Protein 8X3G (pdb70)

Sequence (1989 aa):
TAKWQFTPHQHRGPAEQFGENDHIYSPKLHNGSFKSRGLATFMGAPYCPPDRHKIREMGAKICFLAVPWDQGQIVRAGASQGAAGLRDATTQYFPYMFEYDVDLLSFFRVVDCGDVPTVPGNNIKSQEYTADYVTECLEGGAKVILFGGDHSLPIPGAKALSRFTGSGKMGYLHVDCHLDAGPDWAGNLITNCSGAPRALDLPNCNARNMAHMGSRNSLNPKDWWDFYVDNEIRVVTMPEMIERGLEVCANEIFERVKKDTDSLYFTWDTDSIDISCMPANSAPECYGLKGREVIQLARIAGRHGCDILDIVELCPYFDPSQISVKMTVNMIYHYLGSRAQTLRQQGKQPTAKWQFTPHQHRGPAEQFGENDHIYSPKLHNGSFKSRGLATFMGAPYCPPDRHKIREMGAKICFLAVPWDQGQIVRAGASQGAAGLRDATTQYFPYMFEYDVDLLSFFRVVDCGDVPTVPGNNIKSQEYTADYVTECLEGGAKVILFGGDHSLPIPGAKALSRFTGSGKMGYLHVDCHLDAGPDWAGNLITNCSGAPRALDLPNCNARNMAHMGSRNSLNPKDWWDFYVDNEIRVVTMPEMIERGLEVCANEIFERVKKDTDSLYFTWDTDSIDISCMPANSAPECYGLKGREVIQLARIAGRHGCDILDIVELCPYFDPSQISVKMTVNMIYHYLGSRAQTLRQQGKQPSYAHLFSPLGGDAGDNYRAITFLRSAHVPLNAEALKACGAKYAFVGVPFDEGNIGKPGSEDAPREFRLITQEYFSYWFEYNVDLHGKAVDCGDVSMPKVSPEVAHERIYRAVREVLKSGLIPIICGGDRSISITAARALSDHIGPQKKMGYMHFGAQLDMADSWAGERNLAPCAMARITELPNLDIRNVAHLGARNAMNPKDHIDLSKERGLQYDSMFDLFDAGIYPLVERSIDRVWSGTDAQYLGFNFNVMDSSTAPGVTSTEPGGLESREMMRIVDMIAKRGGVSVIDLTELCPIFDISGTAARLAACVIMRLMASLAAQDGDVIDDKLRRTDLVPGLITFLRSAHVPLNAEALKACGAKYAFVGVPFDEGNIGKPGSEDAPREFRLITQEYFSYWFEYNVDLHGKAVDCGDVSMPKVSPEVAHERIYRAVREVLKSGLIPIICGGDRSISITAARALSDHIGPQKKMGYMHFGAQLDMADSWAGERNLAPCAMARITELPNLDIRNVAHLGARNAMNPKDHIDLSKERGLQYDSMFDLFDAGIYPLVERSIDRVWSGTDAQYLGFNFNVMDSSTAPGVTSTEPGGLESREMMRIVDMIAKRGGVSVIDLTELCPIFDISGTAARLAACVIMRLMASLAAQDGDVISYAHLFSPLGGDAGDNYRAITFLRSAHVPLNAEALKACGAKYAFVGVPFDEGNIGKPGSEDAPREFRLITQEYFSYWFEYNVDLHGKAVDCGDVSMPKVSPEVAHERIYRAVREVLKSGLIPIICGGDRSISITAARALSDHIGPQKKMGYMHFGAQLDMADSWAGERNLAPCAMARITELPNLDIRNVAHLGARNAMNPKDHIDLSKERGLQYDSMFDLFDAGIYPLVERSIDRVWSGTDAQYLGFNFNVMDSSTAPGVTSTEPGGLESREMMRIVDMIAKRGGVSVIDLTELCPIFDISGTAARLAACVIMRLMASLAAQDGDVIDDKLRRTDLPGLITFLRSAHVPLNAEALKACGAKYAFVGVPFDEGNIGKPGSEDAPREFRLITQEYFSYWFEYNVDLHGKAVDCGDVSMPKVSPEVAHERIYRAVREVLKSGLIPIICGGDRSISITAARALSDHIGPQKKMGYMHFGAQLDMADSWAGERNLAPCAMARITELPNLDIRNVAHLGARNAMNPKDHIDLSKERGLQYDSMFDLFDAGIYPLVERSIDRVWSGTDAQYLGFNFNVMDSSTAPGVTSTEPGGLESREMMRIVDMIAKRGGVSVIDLTELCPIFDISGTAARLAACVIMRLMASLAA

Nearest PDB structures (foldseek):
  8x3g-assembly1_E  TM=1.003E+00  e=3.873E-75  Aminobacter sp. NyZ550
  8ryi-assembly1_D  TM=9.922E-01  e=5.203E-67  Aminobacter niigataensis
  8snf-assembly1_B  TM=9.949E-01  e=3.743E-66  Ectopseudomonas mendocina
  8ryi-assembly1_C  TM=9.799E-01  e=7.448E-67  Aminobacter niigataensis
  8x3g-assembly1_F  TM=9.980E-01  e=2.690E-63  Aminobacter sp. NyZ550

Radius of gyration: 34.03 Å; Cα contacts (8 Å, |Δi|>4): 5219; chains: 6; bounding box: 90×92×95 Å

B-factor: mean 25.12, std 10.22, range [9.97, 81.05]

Structure (mmCIF, N/CA/C/O backbone):
data_8X3G
#
_entry.id   8X3G
#
_cell.length_a   90.430
_cell.length_b   152.522
_cell.length_c   173.572
_cell.angle_alpha   90.00
_cell.angle_beta   90.00
_cell.angle_gamma   90.00
#
_symmetry.space_group_name_H-M   'P 21 21 21'
#
loop_
_entity.id
_entity.type
_entity.pdbx_description
1 polymer 'Agmatinase family protein'
2 polymer 'Arginase family protein'
3 non-polymer GLYCEROL
4 non-polymer 'MANGANESE (II) ION'
5 water water
#
loop_
_atom_site.group_PDB
_atom_site.id
_atom_site.type_symbol
_atom_site.label_atom_id
_atom_site.label_alt_id
_atom_site.label_comp_id
_atom_site.label_asym_id
_atom_site.label_entity_id
_atom_site.label_seq_id
_atom_site.pdbx_PDB_ins_code
_atom_site.Cartn_x
_atom_site.Cartn_y
_atom_site.Cartn_z
_atom_site.occupancy
_atom_site.B_iso_or_equiv
_atom_site.auth_seq_id
_atom_site.auth_comp_id
_atom_site.auth_asym_id
_atom_site.auth_atom_id
_atom_site.pdbx_PDB_model_num
ATOM 1 N N . THR A 1 29 ? -9.613 -12.589 -17.887 1.00 52.01 8 THR A N 1
ATOM 2 C CA . THR A 1 29 ? -8.267 -12.057 -17.999 1.00 55.02 8 THR A CA 1
ATOM 3 C C . THR A 1 29 ? -7.508 -12.892 -19.045 1.00 54.36 8 THR A C 1
ATOM 4 O O . THR A 1 29 ? -7.678 -14.107 -19.129 1.00 54.86 8 THR A O 1
ATOM 8 N N . ALA A 1 30 ? -6.720 -12.228 -19.895 1.00 46.53 9 ALA A N 1
ATOM 9 C CA . ALA A 1 30 ? -6.012 -12.915 -20.966 1.00 39.63 9 ALA A CA 1
ATOM 10 C C . ALA A 1 30 ? -4.946 -13.858 -20.393 1.00 34.14 9 ALA A C 1
ATOM 11 O O . ALA A 1 30 ? -4.280 -13.532 -19.407 1.00 39.04 9 ALA A O 1
ATOM 13 N N . LYS A 1 31 ? -4.803 -15.029 -20.997 1.00 35.36 10 LYS A N 1
ATOM 14 C CA . LYS A 1 31 ? -3.811 -16.002 -20.569 1.00 32.94 10 LYS A CA 1
ATOM 15 C C . LYS A 1 31 ? -2.762 -16.205 -21.648 1.00 28.81 10 LYS A C 1
ATOM 16 O O . LYS A 1 31 ? -3.084 -16.379 -22.825 1.00 28.98 10 LYS A O 1
ATOM 22 N N . TRP A 1 32 ? -1.497 -16.271 -21.246 1.00 25.08 11 TRP A N 1
ATOM 23 C CA . TRP A 1 32 ? -0.404 -16.562 -22.176 1.00 22.72 11 TRP A CA 1
ATOM 24 C C . TRP A 1 32 ? -0.267 -18.076 -22.320 1.00 22.77 11 TRP A C 1
ATOM 25 O O . TRP A 1 32 ? 0.259 -18.726 -21.396 1.00 23.30 11 TRP A O 1
ATOM 36 N N . GLN A 1 33 ? -0.755 -18.647 -23.441 1.00 19.91 12 GLN A N 1
ATOM 37 C CA . GLN A 1 33 ? -0.825 -20.093 -23.605 1.00 19.52 12 GLN A CA 1
ATOM 38 C C . GLN A 1 33 ? -0.556 -20.451 -25.061 1.00 19.06 12 GLN A C 1
ATOM 39 O O . GLN A 1 33 ? -1.071 -19.794 -25.992 1.00 17.28 12 GLN A O 1
ATOM 45 N N . PHE A 1 34 ? 0.223 -21.510 -25.282 1.00 21.68 13 PHE A N 1
ATOM 46 C CA . PHE A 1 34 ? 0.463 -21.978 -26.630 1.00 19.83 13 PHE A CA 1
ATOM 47 C C . PHE A 1 34 ? 0.614 -23.502 -26.594 1.00 20.59 13 PHE A C 1
ATOM 48 O O . PHE A 1 34 ? 0.798 -24.106 -25.529 1.00 17.93 13 PHE A O 1
ATOM 56 N N . THR A 1 35 ? 0.470 -24.110 -27.762 1.00 18.78 14 THR A N 1
ATOM 57 C CA . THR A 1 35 ? 0.687 -25.579 -27.907 1.00 19.75 14 THR A CA 1
ATOM 58 C C . THR A 1 35 ? 2.063 -25.842 -28.459 1.00 16.35 14 THR A C 1
ATOM 59 O O . THR A 1 35 ? 2.353 -25.373 -29.585 1.00 18.39 14 THR A O 1
ATOM 63 N N . PRO A 1 36 ? 2.900 -26.618 -27.746 1.00 16.53 15 PRO A N 1
ATOM 64 C CA . PRO A 1 36 ? 4.218 -26.955 -28.264 1.00 17.32 15 PRO A CA 1
ATOM 65 C C . PRO A 1 36 ? 4.062 -27.751 -29.552 1.00 16.16 15 PRO A C 1
ATOM 66 O O . PRO A 1 36 ? 3.253 -28.685 -29.624 1.00 17.34 15 PRO A O 1
ATOM 70 N N . HIS A 1 37 ? 4.784 -27.315 -30.571 1.00 15.53 16 HIS A N 1
ATOM 71 C CA . HIS A 1 37 ? 4.760 -27.925 -31.908 1.00 16.99 16 HIS A CA 1
ATOM 72 C C . HIS A 1 37 ? 3.403 -27.823 -32.563 1.00 17.02 16 HIS A C 1
ATOM 73 O O . HIS A 1 37 ? 3.047 -28.646 -33.422 1.00 15.62 16 HIS A O 1
ATOM 80 N N . GLN A 1 38 ? 2.617 -26.838 -32.114 1.00 15.05 17 GLN A N 1
ATOM 81 C CA . GLN A 1 38 ? 1.377 -26.302 -32.685 1.00 15.35 17 GLN A CA 1
ATOM 82 C C . GLN A 1 38 ? 0.109 -27.153 -32.675 1.00 15.58 17 GLN A C 1
ATOM 83 O O . GLN A 1 38 ? -0.949 -26.655 -32.240 1.00 15.56 17 GLN A O 1
ATOM 89 N N . HIS A 1 39 ? 0.177 -28.444 -33.066 1.00 14.12 18 HIS A N 1
ATOM 90 C CA . HIS A 1 39 ? -1.065 -29.152 -33.369 1.00 16.76 18 HIS A CA 1
ATOM 91 C C . HIS A 1 39 ? -1.826 -29.577 -32.136 1.00 16.38 18 HIS A C 1
ATOM 92 O O . HIS A 1 39 ? -1.245 -30.125 -31.199 1.00 17.48 18 HIS A O 1
ATOM 99 N N . ARG A 1 40 ? -3.136 -29.284 -32.141 1.00 18.95 19 ARG A N 1
ATOM 100 C CA . ARG A 1 40 ? -4.058 -29.755 -31.115 1.00 18.41 19 ARG A CA 1
ATOM 101 C C . ARG A 1 40 ? -4.738 -31.011 -31.668 1.00 16.67 19 ARG A C 1
ATOM 102 O O . ARG A 1 40 ? -4.188 -31.675 -32.571 1.00 19.11 19 ARG A O 1
ATOM 110 N N . GLY A 1 41 ? -5.872 -31.409 -31.105 1.00 17.67 20 GLY A N 1
ATOM 111 C CA . GLY A 1 41 ? -6.504 -32.661 -31.482 1.00 21.01 20 GLY A CA 1
ATOM 112 C C . GLY A 1 41 ? -5.893 -33.876 -30.786 1.00 20.27 20 GLY A C 1
ATOM 113 O O . GLY A 1 41 ? -5.104 -33.739 -29.846 1.00 20.53 20 GLY A O 1
ATOM 114 N N . PRO A 1 42 ? -6.216 -35.082 -31.279 1.00 23.90 21 PRO A N 1
ATOM 115 C CA . PRO A 1 42 ? -5.807 -36.310 -30.567 1.00 25.08 21 PRO A CA 1
ATOM 116 C C . PRO A 1 42 ? -4.304 -36.469 -30.325 1.00 24.83 21 PRO A C 1
ATOM 117 O O . PRO A 1 42 ? -3.937 -37.221 -29.410 1.00 27.40 21 PRO A O 1
ATOM 121 N N . ALA A 1 43 ? -3.438 -35.912 -31.147 1.00 17.70 22 ALA A N 1
ATOM 122 C CA . ALA A 1 43 ? -1.994 -36.095 -30.996 1.00 20.23 22 ALA A CA 1
ATOM 123 C C . ALA A 1 43 ? -1.337 -34.822 -30.450 1.00 20.91 22 ALA A C 1
ATOM 124 O O . ALA A 1 43 ? -0.143 -34.589 -30.634 1.00 19.52 22 ALA A O 1
ATOM 126 N N . GLU A 1 44 ? -2.102 -34.015 -29.729 1.00 20.60 23 GLU A N 1
ATOM 127 C CA . GLU A 1 44 ? -1.513 -32.821 -29.109 1.00 17.22 23 GLU A CA 1
ATOM 128 C C . GLU A 1 44 ? -0.458 -33.201 -28.058 1.00 18.32 23 GLU A C 1
ATOM 129 O O . GLU A 1 44 ? -0.662 -34.120 -27.259 1.00 20.72 23 GLU A O 1
ATOM 135 N N . GLN A 1 45 ? 0.655 -32.446 -28.027 1.00 18.68 24 GLN A N 1
ATOM 136 C CA . GLN A 1 45 ? 1.667 -32.478 -26.951 1.00 20.94 24 GLN A CA 1
ATOM 137 C C . GLN A 1 45 ? 1.364 -31.418 -25.910 1.00 22.33 24 GLN A C 1
ATOM 138 O O . GLN A 1 45 ? 0.921 -30.308 -26.251 1.00 19.52 24 GLN A O 1
ATOM 144 N N . PHE A 1 46 ? 1.727 -31.725 -24.661 1.00 23.63 25 PHE A N 1
ATOM 145 C CA . PHE A 1 46 ? 1.416 -30.852 -23.543 1.00 21.22 25 PHE A CA 1
ATOM 146 C C . PHE A 1 46 ? 2.597 -30.481 -22.650 1.00 34.43 25 PHE A C 1
ATOM 147 O O . PHE A 1 46 ? 2.405 -29.685 -21.730 1.00 31.45 25 PHE A O 1
ATOM 155 N N . GLY A 1 47 ? 3.786 -31.032 -22.866 1.00 24.70 26 GLY A N 1
ATOM 156 C CA . GLY A 1 47 ? 4.899 -30.732 -21.959 1.00 26.80 26 GLY A CA 1
ATOM 157 C C . GLY A 1 47 ? 5.260 -29.255 -21.938 1.00 26.86 26 GLY A C 1
ATOM 158 O O . GLY A 1 47 ? 5.414 -28.617 -22.988 1.00 22.55 26 GLY A O 1
ATOM 159 N N . GLU A 1 48 ? 5.443 -28.703 -20.735 1.00 27.76 27 GLU A N 1
ATOM 160 C CA . GLU A 1 48 ? 5.688 -27.274 -20.602 1.00 29.49 27 GLU A CA 1
ATOM 161 C C . GLU A 1 48 ? 6.994 -26.842 -21.274 1.00 37.11 27 GLU A C 1
ATOM 162 O O . GLU A 1 48 ? 7.112 -25.672 -21.642 1.00 28.51 27 GLU A O 1
ATOM 168 N N . ASN A 1 49 ? 7.985 -27.736 -21.436 1.00 24.98 28 ASN A N 1
ATOM 169 C CA . ASN A 1 49 ? 9.183 -27.403 -22.209 1.00 23.59 28 ASN A CA 1
ATOM 170 C C . ASN A 1 49 ? 9.274 -28.124 -23.539 1.00 22.34 28 ASN A C 1
ATOM 171 O O . ASN A 1 49 ? 10.347 -28.102 -24.163 1.00 25.00 28 ASN A O 1
ATOM 176 N N . ASP A 1 50 ? 8.167 -28.695 -24.048 1.00 21.19 29 ASP A N 1
ATOM 177 C CA . ASP A 1 50 ? 8.289 -29.508 -25.260 1.00 20.34 29 ASP A CA 1
ATOM 178 C C . ASP A 1 50 ? 8.755 -28.684 -26.470 1.00 23.07 29 ASP A C 1
ATOM 179 O O . ASP A 1 50 ? 9.325 -29.241 -27.410 1.00 18.09 29 ASP A O 1
ATOM 184 N N . HIS A 1 51 ? 8.483 -27.367 -26.490 1.00 16.01 30 HIS A N 1
ATOM 185 C CA . HIS A 1 51 ? 8.821 -26.565 -27.660 1.00 18.03 30 HIS A CA 1
ATOM 186 C C . HIS A 1 51 ? 10.325 -26.381 -27.835 1.00 20.78 30 HIS A C 1
ATOM 187 O O . HIS A 1 51 ? 10.748 -25.942 -28.907 1.00 21.06 30 HIS A O 1
ATOM 194 N N . ILE A 1 52 ? 11.151 -26.670 -26.824 1.00 16.21 31 ILE A N 1
ATOM 195 C CA . ILE A 1 52 ? 12.595 -26.525 -26.997 1.00 19.91 31 ILE A CA 1
ATOM 196 C C . ILE A 1 52 ? 13.273 -27.847 -27.331 1.00 18.52 31 ILE A C 1
ATOM 197 O O . ILE A 1 52 ? 14.505 -27.868 -27.471 1.00 18.89 31 ILE A O 1
ATOM 202 N N . TYR A 1 53 ? 12.509 -28.945 -27.449 1.00 18.73 32 TYR A N 1
ATOM 203 C CA . TYR A 1 53 ? 13.041 -30.289 -27.709 1.00 18.26 32 TYR A CA 1
ATOM 204 C C . TYR A 1 53 ? 12.528 -30.819 -29.045 1.00 16.91 32 TYR A C 1
ATOM 205 O O . TYR A 1 53 ? 11.457 -30.420 -29.496 1.00 18.94 32 TYR A O 1
ATOM 214 N N . SER A 1 54 ? 13.283 -31.748 -29.670 1.00 18.66 33 SER A N 1
ATOM 215 C CA . SER A 1 54 ? 12.777 -32.444 -30.849 1.00 17.30 33 SER A CA 1
ATOM 216 C C . SER A 1 54 ? 11.310 -32.845 -30.611 1.00 17.34 33 SER A C 1
ATOM 217 O O . SER A 1 54 ? 10.958 -33.264 -29.483 1.00 20.90 33 SER A O 1
ATOM 220 N N . PRO A 1 55 ? 10.434 -32.712 -31.598 1.00 18.34 34 PRO A N 1
ATOM 221 C CA . PRO A 1 55 ? 9.035 -33.053 -31.359 1.00 17.51 34 PRO A CA 1
ATOM 222 C C . PRO A 1 55 ? 8.933 -34.534 -31.124 1.00 20.31 34 PRO A C 1
ATOM 223 O O . PRO A 1 55 ? 9.816 -35.314 -31.529 1.00 18.52 34 PRO A O 1
ATOM 227 N N . LYS A 1 56 ? 7.884 -34.899 -30.383 1.00 17.15 35 LYS A N 1
ATOM 228 C CA . LYS A 1 56 ? 7.752 -36.249 -29.843 1.00 19.40 35 LYS A CA 1
ATOM 229 C C . LYS A 1 56 ? 6.658 -37.075 -30.500 1.00 22.41 35 LYS A C 1
ATOM 230 O O . LYS A 1 56 ? 6.858 -38.262 -30.730 1.00 21.28 35 LYS A O 1
ATOM 236 N N . LEU A 1 57 ? 5.477 -36.502 -30.715 1.00 18.71 36 LEU A N 1
ATOM 237 C CA . LEU A 1 57 ? 4.366 -37.295 -31.250 1.00 21.46 36 LEU A CA 1
ATOM 238 C C . LEU A 1 57 ? 4.196 -37.101 -32.739 1.00 18.13 36 LEU A C 1
ATOM 239 O O . LEU A 1 57 ? 3.436 -37.864 -33.356 1.00 19.16 36 LEU A O 1
ATOM 244 N N . HIS A 1 58 ? 4.858 -36.105 -33.303 1.00 14.71 37 HIS A N 1
ATOM 245 C CA . HIS A 1 58 ? 4.638 -35.731 -34.700 1.00 18.77 37 HIS A CA 1
ATOM 246 C C . HIS A 1 58 ? 5.731 -34.748 -35.097 1.00 16.97 37 HIS A C 1
ATOM 247 O O . HIS A 1 58 ? 6.702 -34.536 -34.357 1.00 19.91 37 HIS A O 1
ATOM 254 N N . ASN A 1 59 ? 5.616 -34.202 -36.307 1.00 15.61 38 ASN A N 1
ATOM 255 C CA . ASN A 1 59 ? 6.659 -33.367 -36.890 1.00 13.50 38 ASN A CA 1
ATOM 256 C C . ASN A 1 59 ? 6.472 -31.900 -36.581 1.00 14.25 38 ASN A C 1
ATOM 257 O O . ASN A 1 59 ? 7.252 -31.085 -37.104 1.00 16.06 38 ASN A O 1
ATOM 262 N N . GLY A 1 60 ? 5.460 -31.543 -35.792 1.00 16.36 39 GLY A N 1
ATOM 263 C CA . GLY A 1 60 ? 5.197 -30.102 -35.568 1.00 14.76 39 GLY A CA 1
ATOM 264 C C . GLY A 1 60 ? 4.997 -29.385 -36.898 1.00 17.78 39 GLY A C 1
ATOM 265 O O . GLY A 1 60 ? 4.364 -29.921 -37.799 1.00 14.90 39 GLY A O 1
ATOM 266 N N . SER A 1 61 ? 5.541 -28.145 -37.036 1.00 15.51 40 SER A N 1
ATOM 267 C CA . SER A 1 61 ? 5.349 -27.402 -38.281 1.00 15.85 40 SER A CA 1
ATOM 268 C C . SER A 1 61 ? 6.625 -27.287 -39.113 1.00 13.10 40 SER A C 1
ATOM 269 O O . SER A 1 61 ? 6.726 -26.411 -39.979 1.00 13.54 40 SER A O 1
ATOM 272 N N . PHE A 1 62 ? 7.575 -28.231 -38.962 1.00 14.30 41 PHE A N 1
ATOM 273 C CA . PHE A 1 62 ? 8.854 -28.058 -39.688 1.00 16.31 41 PHE A CA 1
ATOM 274 C C . PHE A 1 62 ? 8.731 -28.282 -41.179 1.00 14.03 41 PHE A C 1
ATOM 275 O O . PHE A 1 62 ? 9.586 -27.824 -41.940 1.00 16.68 41 PHE A O 1
ATOM 283 N N . LYS A 1 63 ? 7.730 -29.015 -41.608 1.00 13.35 42 LYS A N 1
ATOM 284 C CA . LYS A 1 63 ? 7.487 -29.261 -43.038 1.00 16.76 42 LYS A CA 1
ATOM 285 C C . LYS A 1 63 ? 6.305 -28.459 -43.576 1.00 13.88 42 LYS A C 1
ATOM 286 O O . LYS A 1 63 ? 6.406 -27.843 -44.658 1.00 14.02 42 LYS A O 1
ATOM 292 N N . SER A 1 64 ? 5.203 -28.443 -42.826 1.00 14.53 43 SER A N 1
ATOM 293 C CA . SER A 1 64 ? 3.959 -27.806 -43.260 1.00 14.84 43 SER A CA 1
ATOM 294 C C . SER A 1 64 ? 3.565 -26.791 -42.208 1.00 11.73 43 SER A C 1
ATOM 295 O O . SER A 1 64 ? 3.442 -27.151 -41.027 1.00 14.69 43 SER A O 1
ATOM 298 N N . ARG A 1 65 ? 3.382 -25.542 -42.628 1.00 15.42 44 ARG A N 1
ATOM 299 C CA . ARG A 1 65 ? 3.334 -24.441 -41.678 1.00 13.97 44 ARG A CA 1
ATOM 300 C C . ARG A 1 65 ? 2.083 -24.496 -40.787 1.00 16.68 44 ARG A C 1
ATOM 301 O O . ARG A 1 65 ? 2.121 -23.985 -39.646 1.00 15.74 44 ARG A O 1
ATOM 309 N N . GLY A 1 66 ? 0.966 -25.048 -41.289 1.00 16.51 45 GLY A N 1
ATOM 310 C CA . GLY A 1 66 ? -0.305 -25.001 -40.550 1.00 14.27 45 GLY A CA 1
ATOM 311 C C . GLY A 1 66 ? -0.728 -23.561 -40.233 1.00 16.75 45 GLY A C 1
ATOM 312 O O . GLY A 1 66 ? -0.723 -22.665 -41.103 1.00 17.17 45 GLY A O 1
ATOM 313 N N . LEU A 1 67 ? -1.116 -23.342 -38.968 1.00 15.40 46 LEU A N 1
ATOM 314 C CA . LEU A 1 67 ? -1.624 -22.050 -38.520 1.00 17.46 46 LEU A CA 1
ATOM 315 C C . LEU A 1 67 ? -0.575 -21.373 -37.628 1.00 20.97 46 LEU A C 1
ATOM 316 O O . LEU A 1 67 ? -0.902 -20.759 -36.615 1.00 26.34 46 LEU A O 1
ATOM 321 N N . ALA A 1 68 ? 0.676 -21.392 -38.063 1.00 26.08 47 ALA A N 1
ATOM 322 C CA . ALA A 1 68 ? 1.780 -20.856 -37.260 1.00 30.45 47 ALA A CA 1
ATOM 323 C C . ALA A 1 68 ? 1.732 -19.349 -37.078 1.00 23.93 47 ALA A C 1
ATOM 324 O O . ALA A 1 68 ? 1.698 -18.574 -38.041 1.00 25.43 47 ALA A O 1
ATOM 326 N N . THR A 1 69 ? 1.917 -18.916 -35.831 1.00 17.65 48 THR A N 1
ATOM 327 C CA . THR A 1 69 ? 2.231 -17.526 -35.561 1.00 16.40 48 THR A CA 1
ATOM 328 C C . THR A 1 69 ? 3.754 -17.327 -35.568 1.00 17.89 48 THR A C 1
ATOM 329 O O . THR A 1 69 ? 4.532 -18.292 -35.632 1.00 17.80 48 THR A O 1
ATOM 333 N N . PHE A 1 70 ? 4.171 -16.071 -35.445 1.00 15.46 49 PHE A N 1
ATOM 334 C CA . PHE A 1 70 ? 5.601 -15.820 -35.204 1.00 14.79 49 PHE A CA 1
ATOM 335 C C . PHE A 1 70 ? 6.105 -16.599 -33.999 1.00 16.11 49 PHE A C 1
ATOM 336 O O . PHE A 1 70 ? 5.584 -16.444 -32.879 1.00 15.68 49 PHE A O 1
ATOM 344 N N . MET A 1 71 ? 7.115 -17.442 -34.230 1.00 16.42 50 MET A N 1
ATOM 345 C CA . MET A 1 71 ? 7.807 -18.253 -33.215 1.00 18.70 50 MET A CA 1
ATOM 346 C C . MET A 1 71 ? 6.836 -19.287 -32.619 1.00 18.84 50 MET A C 1
ATOM 347 O O . MET A 1 71 ? 7.135 -19.938 -31.605 1.00 22.00 50 MET A O 1
ATOM 352 N N . GLY A 1 72 ? 5.631 -19.443 -33.201 1.00 15.65 51 GLY A N 1
ATOM 353 C CA . GLY A 1 72 ? 4.609 -20.270 -32.524 1.00 16.51 51 GLY A CA 1
ATOM 354 C C . GLY A 1 72 ? 4.090 -19.659 -31.233 1.00 18.33 51 GLY A C 1
ATOM 355 O O . GLY A 1 72 ? 3.502 -20.372 -30.384 1.00 20.09 51 GLY A O 1
ATOM 356 N N . ALA A 1 73 ? 4.333 -18.359 -31.044 1.00 16.53 52 ALA A N 1
ATOM 357 C CA . ALA A 1 73 ? 3.943 -17.697 -29.805 1.00 16.52 52 ALA A CA 1
ATOM 358 C C . ALA A 1 73 ? 2.426 -17.533 -29.740 1.00 15.66 52 ALA A C 1
ATOM 359 O O . ALA A 1 73 ? 1.751 -17.543 -30.772 1.00 18.52 52 ALA A O 1
ATOM 361 N N . PRO A 1 74 ? 1.872 -17.333 -28.538 1.00 16.78 53 PRO A N 1
ATOM 362 C CA . PRO A 1 74 ? 0.449 -16.999 -28.429 1.00 15.83 53 PRO A CA 1
ATOM 363 C C . PRO A 1 74 ? 0.147 -15.742 -29.238 1.00 15.08 53 PRO A C 1
ATOM 364 O O . PRO A 1 74 ? 0.905 -14.764 -29.210 1.00 16.84 53 PRO A O 1
ATOM 368 N N . TYR A 1 75 ? -0.992 -15.757 -29.914 1.00 14.71 54 TYR A N 1
ATOM 369 C CA . TYR A 1 75 ? -1.534 -14.501 -30.463 1.00 17.42 54 TYR A CA 1
ATOM 370 C C . TYR A 1 75 ? -2.081 -13.662 -29.296 1.00 16.03 54 TYR A C 1
ATOM 371 O O . TYR A 1 75 ? -2.766 -14.185 -28.391 1.00 16.50 54 TYR A O 1
ATOM 380 N N . CYS A 1 76 ? -1.819 -12.336 -29.322 1.00 15.93 55 CYS A N 1
ATOM 381 C CA . CYS A 1 76 ? -2.413 -11.415 -28.284 1.00 17.35 55 CYS A CA 1
ATOM 382 C C . CYS A 1 76 ? -2.812 -10.165 -29.072 1.00 17.59 55 CYS A C 1
ATOM 383 O O . CYS A 1 76 ? -1.968 -9.602 -29.778 1.00 21.06 55 CYS A O 1
ATOM 386 N N . PRO A 1 77 ? -4.056 -9.701 -28.994 1.00 17.41 56 PRO A N 1
ATOM 387 C CA . PRO A 1 77 ? -4.431 -8.517 -29.761 1.00 20.05 56 PRO A CA 1
ATOM 388 C C . PRO A 1 77 ? -3.589 -7.307 -29.252 1.00 21.82 56 PRO A C 1
ATOM 389 O O . PRO A 1 77 ? -3.243 -7.270 -28.076 1.00 19.91 56 PRO A O 1
ATOM 393 N N . PRO A 1 78 ? -3.328 -6.364 -30.127 1.00 21.29 57 PRO A N 1
ATOM 394 C CA . PRO A 1 78 ? -2.553 -5.196 -29.676 1.00 18.75 57 PRO A CA 1
ATOM 395 C C . PRO A 1 78 ? -3.429 -4.306 -28.819 1.00 20.50 57 PRO A C 1
ATOM 396 O O . PRO A 1 78 ? -4.119 -3.384 -29.283 1.00 21.77 57 PRO A O 1
ATOM 400 N N . ASP A 1 79 ? -3.428 -4.616 -27.527 1.00 16.45 58 ASP A N 1
ATOM 401 C CA . ASP A 1 79 ? -4.313 -4.010 -26.556 1.00 19.03 58 ASP A CA 1
ATOM 402 C C . ASP A 1 79 ? -3.540 -4.001 -25.233 1.00 21.12 58 ASP A C 1
ATOM 403 O O . ASP A 1 79 ? -3.193 -5.073 -24.715 1.00 19.44 58 ASP A O 1
ATOM 408 N N . ARG A 1 80 ? -3.269 -2.805 -24.679 1.00 17.39 59 ARG A N 1
ATOM 409 C CA . ARG A 1 80 ? -2.381 -2.742 -23.512 1.00 18.06 59 ARG A CA 1
ATOM 410 C C . ARG A 1 80 ? -2.848 -3.634 -22.355 1.00 20.66 59 ARG A C 1
ATOM 411 O O . ARG A 1 80 ? -2.012 -4.184 -21.616 1.00 21.48 59 ARG A O 1
ATOM 419 N N . HIS A 1 81 ? -4.162 -3.727 -22.114 1.00 20.28 60 HIS A N 1
ATOM 420 C CA . HIS A 1 81 ? -4.639 -4.522 -20.966 1.00 21.19 60 HIS A CA 1
ATOM 421 C C . HIS A 1 81 ? -4.409 -6.017 -21.194 1.00 24.30 60 HIS A C 1
ATOM 422 O O . HIS A 1 81 ? -3.998 -6.749 -20.275 1.00 24.39 60 HIS A O 1
ATOM 429 N N . LYS A 1 82 ? -4.675 -6.492 -22.407 1.00 20.58 61 LYS A N 1
ATOM 430 C CA . LYS A 1 82 ? -4.443 -7.925 -22.698 1.00 26.43 61 LYS A CA 1
ATOM 431 C C . LYS A 1 82 ? -2.959 -8.271 -22.658 1.00 23.46 61 LYS A C 1
ATOM 432 O O . LYS A 1 82 ? -2.553 -9.326 -22.132 1.00 19.98 61 LYS A O 1
ATOM 438 N N . ILE A 1 83 ? -2.138 -7.394 -23.234 1.00 17.22 62 ILE A N 1
ATOM 439 C CA . ILE A 1 83 ? -0.695 -7.612 -23.229 1.00 19.06 62 ILE A CA 1
ATOM 440 C C . ILE A 1 83 ? -0.177 -7.682 -21.787 1.00 19.41 62 ILE A C 1
ATOM 441 O O . ILE A 1 83 ? 0.600 -8.591 -21.423 1.00 19.84 62 ILE A O 1
ATOM 446 N N . ARG A 1 84 ? -0.625 -6.754 -20.941 1.00 18.95 63 ARG A N 1
ATOM 447 C CA . ARG A 1 84 ? -0.177 -6.780 -19.561 1.00 20.08 63 ARG A CA 1
ATOM 448 C C . ARG A 1 84 ? -0.706 -8.003 -18.819 1.00 23.08 63 ARG A C 1
ATOM 449 O O . ARG A 1 84 ? -0.002 -8.568 -17.989 1.00 21.49 63 ARG A O 1
ATOM 457 N N . GLU A 1 85 ? -1.963 -8.388 -19.048 1.00 23.92 64 GLU A N 1
ATOM 458 C CA . GLU A 1 85 ? -2.496 -9.572 -18.374 1.00 27.67 64 GLU A CA 1
ATOM 459 C C . GLU A 1 85 ? -1.697 -10.832 -18.740 1.00 20.99 64 GLU A C 1
ATOM 460 O O . GLU A 1 85 ? -1.501 -11.709 -17.895 1.00 21.73 64 GLU A O 1
ATOM 466 N N . MET A 1 86 ? -1.261 -10.953 -19.979 1.00 19.90 65 MET A N 1
ATOM 467 C CA . MET A 1 86 ? -0.398 -12.088 -20.315 1.00 22.90 65 MET A CA 1
ATOM 468 C C . MET A 1 86 ? 1.028 -11.966 -19.802 1.00 26.13 65 MET A C 1
ATOM 469 O O . MET A 1 86 ? 1.744 -12.973 -19.815 1.00 22.73 65 MET A O 1
ATOM 474 N N . GLY A 1 87 ? 1.445 -10.790 -19.328 1.00 26.02 66 GLY A N 1
ATOM 475 C CA . GLY A 1 87 ? 2.818 -10.662 -18.887 1.00 19.63 66 GLY A CA 1
ATOM 476 C C . GLY A 1 87 ? 3.802 -10.641 -20.039 1.00 19.66 66 GLY A C 1
ATOM 477 O O . GLY A 1 87 ? 4.988 -10.919 -19.834 1.00 22.26 66 GLY A O 1
ATOM 478 N N . ALA A 1 88 ? 3.358 -10.320 -21.252 1.00 17.89 67 ALA A N 1
ATOM 479 C CA . ALA A 1 88 ? 4.269 -10.397 -22.393 1.00 16.61 67 ALA A CA 1
ATOM 480 C C . ALA A 1 88 ? 5.337 -9.284 -22.304 1.00 19.10 67 ALA A C 1
ATOM 481 O O . ALA A 1 88 ? 5.031 -8.137 -21.997 1.00 18.49 67 ALA A O 1
ATOM 483 N N . LYS A 1 89 ? 6.605 -9.625 -22.587 1.00 17.17 68 LYS A N 1
ATOM 484 C CA . LYS A 1 89 ? 7.687 -8.628 -22.511 1.00 18.80 68 LYS A CA 1
ATOM 485 C C . LYS A 1 89 ? 8.289 -8.356 -23.883 1.00 18.19 68 LYS A C 1
ATOM 486 O O . LYS A 1 89 ? 9.088 -7.424 -24.014 1.00 17.89 68 LYS A O 1
ATOM 492 N N . ILE A 1 90 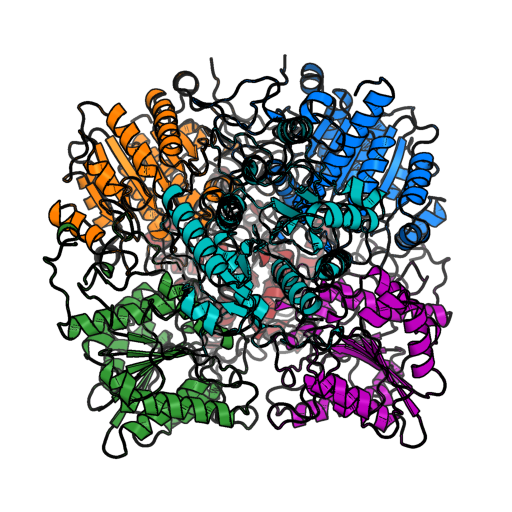? 7.913 -9.128 -24.901 1.00 17.21 69 ILE A N 1
ATOM 493 C CA . ILE A 1 90 ? 8.203 -8.810 -26.304 1.00 16.22 69 ILE A CA 1
ATOM 494 C C . ILE A 1 90 ? 6.909 -8.957 -27.093 1.00 17.63 69 ILE A C 1
ATOM 495 O O . ILE A 1 90 ? 6.278 -10.010 -27.022 1.00 16.43 69 ILE A O 1
ATOM 500 N N . CYS A 1 91 ? 6.516 -7.911 -27.841 1.00 14.49 70 CYS A N 1
ATOM 501 C CA . CYS A 1 91 ? 5.435 -8.021 -28.811 1.00 15.65 70 CYS A CA 1
ATOM 502 C C . CYS A 1 91 ? 6.057 -7.995 -30.194 1.00 14.71 70 CYS A C 1
ATOM 503 O O . CYS A 1 91 ? 6.796 -7.061 -30.512 1.00 18.74 70 CYS A O 1
ATOM 506 N N . PHE A 1 92 ? 5.724 -8.996 -31.011 1.00 14.62 71 PHE A N 1
ATOM 507 C CA . PHE A 1 92 ? 5.992 -8.978 -32.447 1.00 15.04 71 PHE A CA 1
ATOM 508 C C . PHE A 1 92 ? 4.767 -8.373 -33.116 1.00 15.30 71 PHE A C 1
ATOM 509 O O . PHE A 1 92 ? 3.656 -8.900 -32.980 1.00 14.13 71 PHE A O 1
ATOM 517 N N . LEU A 1 93 ? 4.969 -7.285 -33.854 1.00 14.60 72 LEU A N 1
ATOM 518 C CA . LEU A 1 93 ? 3.847 -6.636 -34.501 1.00 12.45 72 LEU A CA 1
ATOM 519 C C . LEU A 1 93 ? 4.278 -6.360 -35.929 1.00 12.30 72 LEU A C 1
ATOM 520 O O . LEU A 1 93 ? 5.269 -5.656 -36.137 1.00 14.27 72 LEU A O 1
ATOM 525 N N . ALA A 1 94 ? 3.569 -6.914 -36.893 1.00 11.87 73 ALA A N 1
ATOM 526 C CA . ALA A 1 94 ? 3.909 -6.630 -38.283 1.00 12.04 73 ALA A CA 1
ATOM 527 C C . ALA A 1 94 ? 3.257 -5.319 -38.719 1.00 13.34 73 ALA A C 1
ATOM 528 O O . ALA A 1 94 ? 2.106 -5.037 -38.361 1.00 14.04 73 ALA A O 1
ATOM 530 N N . VAL A 1 95 ? 3.962 -4.568 -39.553 1.00 12.53 74 VAL A N 1
ATOM 531 C CA . VAL A 1 95 ? 3.428 -3.308 -40.100 1.00 11.07 74 VAL A CA 1
ATOM 532 C C . VAL A 1 95 ? 3.645 -3.410 -41.607 1.00 12.05 74 VAL A C 1
ATOM 533 O O . VAL A 1 95 ? 4.681 -2.939 -42.104 1.00 13.40 74 VAL A O 1
ATOM 537 N N . PRO A 1 96 ? 2.794 -4.130 -42.346 1.00 10.95 75 PRO A N 1
ATOM 538 C CA . PRO A 1 96 ? 3.148 -4.459 -43.739 1.00 13.39 75 PRO A CA 1
ATOM 539 C C . PRO A 1 96 ? 3.003 -3.276 -44.700 1.00 16.00 75 PRO A C 1
ATOM 540 O O . PRO A 1 96 ? 3.352 -3.426 -45.877 1.00 15.01 75 PRO A O 1
ATOM 544 N N . TRP A 1 97 ? 2.492 -2.132 -44.230 1.00 13.78 76 TRP A N 1
ATOM 545 C CA . TRP A 1 97 ? 2.327 -0.940 -45.069 1.00 12.97 76 TRP A CA 1
ATOM 546 C C . TRP A 1 97 ? 3.531 -0.763 -45.989 1.00 13.92 76 TRP A C 1
ATOM 547 O O . TRP A 1 97 ? 4.655 -0.590 -45.515 1.00 13.64 76 TRP A O 1
ATOM 558 N N . ASP A 1 98 ? 3.266 -0.733 -47.311 1.00 12.44 77 ASP A N 1
ATOM 559 C CA . ASP A 1 98 ? 4.320 -0.525 -48.304 1.00 11.44 77 ASP A CA 1
ATOM 560 C C . ASP A 1 98 ? 3.898 0.520 -49.343 1.00 12.39 77 ASP A C 1
ATOM 561 O O . ASP A 1 98 ? 4.427 0.539 -50.463 1.00 14.66 77 ASP A O 1
ATOM 566 N N . GLN A 1 99 ? 2.983 1.439 -48.954 1.00 12.09 78 GLN A N 1
ATOM 567 C CA . GLN A 1 99 ? 2.546 2.518 -49.858 1.00 14.12 78 GLN A CA 1
ATOM 568 C C . GLN A 1 99 ? 2.969 3.874 -49.307 1.00 15.35 78 GLN A C 1
ATOM 569 O O . GLN A 1 99 ? 2.352 4.892 -49.603 1.00 15.96 78 GLN A O 1
ATOM 575 N N . GLY A 1 100 ? 4.016 3.896 -48.484 1.00 16.69 79 GLY A N 1
ATOM 576 C CA . GLY A 1 100 ? 4.732 5.127 -48.201 1.00 14.38 79 GLY A CA 1
ATOM 577 C C . GLY A 1 100 ? 6.118 5.084 -48.823 1.00 16.83 79 GLY A C 1
ATOM 578 O O . GLY A 1 100 ? 7.090 5.611 -48.271 1.00 14.89 79 GLY A O 1
ATOM 579 N N . GLN A 1 101 ? 6.162 4.426 -49.999 1.00 14.37 80 GLN A N 1
ATOM 580 C CA . GLN A 1 101 ? 7.414 3.981 -50.649 1.00 13.89 80 GLN A CA 1
ATOM 581 C C . GLN A 1 101 ? 7.780 4.741 -51.927 1.00 17.49 80 GLN A C 1
ATOM 582 O O . GLN A 1 101 ? 6.940 4.830 -52.808 1.00 17.53 80 GLN A O 1
ATOM 588 N N . ILE A 1 102 ? 9.018 5.224 -51.996 1.00 13.87 81 ILE A N 1
ATOM 589 C CA . ILE A 1 102 ? 9.496 6.006 -53.171 1.00 12.59 81 ILE A CA 1
ATOM 590 C C . ILE A 1 102 ? 10.296 5.127 -54.151 1.00 17.47 81 ILE A C 1
ATOM 591 O O . ILE A 1 102 ? 10.946 5.690 -55.015 1.00 26.48 81 ILE A O 1
ATOM 596 N N . VAL A 1 103 ? 10.265 3.807 -53.967 1.00 15.51 82 VAL A N 1
ATOM 597 C CA . VAL A 1 103 ? 11.056 2.893 -54.841 1.00 15.57 82 VAL A CA 1
ATOM 598 C C . VAL A 1 103 ? 10.103 1.920 -55.546 1.00 21.99 82 VAL A C 1
ATOM 599 O O . VAL A 1 103 ? 9.864 2.113 -56.721 1.00 29.25 82 VAL A O 1
ATOM 603 N N . ARG A 1 104 ? 9.603 0.924 -54.826 1.00 17.53 83 ARG A N 1
ATOM 604 C CA . ARG A 1 104 ? 8.720 -0.099 -55.437 1.00 17.43 83 ARG A CA 1
ATOM 605 C C . ARG A 1 104 ? 8.030 -0.895 -54.323 1.00 16.90 83 ARG A C 1
ATOM 606 O O . ARG A 1 104 ? 8.657 -1.151 -53.303 1.00 16.46 83 ARG A O 1
ATOM 614 N N . ALA A 1 105 ? 6.771 -1.240 -54.547 1.00 13.37 84 ALA A N 1
ATOM 615 C CA . ALA A 1 105 ? 6.013 -2.020 -53.578 1.00 15.05 84 ALA A CA 1
ATOM 616 C C . ALA A 1 105 ? 6.543 -3.455 -53.562 1.00 15.12 84 ALA A C 1
ATOM 617 O O . ALA A 1 105 ? 7.225 -3.918 -54.492 1.00 17.13 84 ALA A O 1
ATOM 619 N N . GLY A 1 106 ? 6.160 -4.178 -52.519 1.00 13.58 85 GLY A N 1
ATOM 620 C CA . GLY A 1 106 ? 6.590 -5.567 -52.366 1.00 12.36 85 GLY A CA 1
ATOM 621 C C . GLY A 1 106 ? 6.803 -5.908 -50.897 1.00 16.25 85 GLY A C 1
ATOM 622 O O . GLY A 1 106 ? 6.589 -7.056 -50.457 1.00 12.60 85 GLY A O 1
ATOM 623 N N . ALA A 1 107 ? 7.165 -4.891 -50.094 1.00 15.34 86 ALA A N 1
ATOM 624 C CA . ALA A 1 107 ? 7.425 -5.231 -48.688 1.00 11.06 86 ALA A CA 1
ATOM 625 C C . ALA A 1 107 ? 6.160 -5.524 -47.899 1.00 14.15 86 ALA A C 1
ATOM 626 O O . ALA A 1 107 ? 6.255 -6.035 -46.769 1.00 12.42 86 ALA A O 1
ATOM 628 N N . SER A 1 108 ? 4.966 -5.279 -48.482 1.00 12.56 87 SER A N 1
ATOM 629 C CA . SER A 1 108 ? 3.746 -5.786 -47.841 1.00 10.73 87 SER A CA 1
ATOM 630 C C . SER A 1 108 ? 3.764 -7.293 -47.664 1.00 12.42 87 SER A C 1
ATOM 631 O O . SER A 1 108 ? 2.944 -7.814 -46.910 1.00 13.86 87 SER A O 1
ATOM 634 N N . GLN A 1 109 ? 4.613 -8.011 -48.412 1.00 11.16 88 GLN A N 1
ATOM 635 C CA . GLN A 1 109 ? 4.661 -9.472 -48.323 1.00 11.31 88 GLN A CA 1
ATOM 636 C C . GLN A 1 109 ? 5.679 -9.974 -47.308 1.00 13.39 88 GLN A C 1
ATOM 637 O O . GLN A 1 109 ? 5.757 -11.204 -47.127 1.00 14.79 88 GLN A O 1
ATOM 643 N N . GLY A 1 110 ? 6.442 -9.072 -46.665 1.00 13.19 89 GLY A N 1
ATOM 644 C CA . GLY A 1 110 ? 7.548 -9.502 -45.815 1.00 17.50 89 GLY A CA 1
ATOM 645 C C . GLY A 1 110 ? 7.088 -10.321 -44.605 1.00 14.69 89 GLY A C 1
ATOM 646 O O . GLY A 1 110 ? 7.665 -11.383 -44.283 1.00 12.19 89 GLY A O 1
ATOM 647 N N . ALA A 1 111 ? 6.079 -9.817 -43.884 1.00 15.20 90 ALA A N 1
ATOM 648 C CA . ALA A 1 111 ? 5.775 -10.448 -42.595 1.00 14.09 90 ALA A CA 1
ATOM 649 C C . ALA A 1 111 ? 5.272 -11.867 -42.777 1.00 15.39 90 ALA A C 1
ATOM 650 O O . ALA A 1 111 ? 5.578 -12.744 -41.958 1.00 16.20 90 ALA A O 1
ATOM 652 N N . ALA A 1 112 ? 4.532 -12.130 -43.855 1.00 12.88 91 ALA A N 1
ATOM 653 C CA . ALA A 1 112 ? 4.092 -13.499 -44.071 1.00 12.34 91 ALA A CA 1
ATOM 654 C C . ALA A 1 112 ? 5.298 -14.424 -44.302 1.00 15.20 91 ALA A C 1
ATOM 655 O O . ALA A 1 112 ? 5.359 -15.549 -43.770 1.00 16.71 91 ALA A O 1
ATOM 657 N N . GLY A 1 113 ? 6.273 -13.936 -45.072 1.00 14.46 92 GLY A N 1
ATOM 658 C CA . GLY A 1 113 ? 7.482 -14.727 -45.302 1.00 14.74 92 GLY A CA 1
ATOM 659 C C . GLY A 1 113 ? 8.228 -14.965 -44.006 1.00 14.92 92 GLY A C 1
ATOM 660 O O . GLY A 1 113 ? 8.714 -16.081 -43.732 1.00 13.64 92 GLY A O 1
ATOM 661 N N . LEU A 1 114 ? 8.314 -13.926 -43.179 1.00 13.30 93 LEU A N 1
ATOM 662 C CA . LEU A 1 114 ? 9.031 -14.023 -41.922 1.00 15.61 93 LEU A CA 1
ATOM 663 C C . LEU A 1 114 ? 8.332 -15.031 -41.024 1.00 16.99 93 LEU A C 1
ATOM 664 O O . LEU A 1 114 ? 8.970 -15.974 -40.498 1.00 13.96 93 LEU A O 1
ATOM 669 N N . ARG A 1 115 ? 6.984 -14.916 -40.907 1.00 13.39 94 ARG A N 1
ATOM 670 C CA . ARG A 1 115 ? 6.312 -15.839 -39.982 1.00 15.78 94 ARG A CA 1
ATOM 671 C C . ARG A 1 115 ? 6.482 -17.263 -40.442 1.00 14.75 94 ARG A C 1
ATOM 672 O O . ARG A 1 115 ? 6.785 -18.160 -39.624 1.00 16.46 94 ARG A O 1
ATOM 680 N N . ASP A 1 116 ? 6.347 -17.485 -41.758 1.00 14.74 95 ASP A N 1
ATOM 681 C CA . ASP A 1 116 ? 6.516 -18.837 -42.283 1.00 16.73 95 ASP A CA 1
ATOM 682 C C . ASP A 1 116 ? 7.923 -19.364 -41.974 1.00 16.79 95 ASP A C 1
ATOM 683 O O . ASP A 1 116 ? 8.132 -20.547 -41.653 1.00 18.66 95 ASP A O 1
ATOM 688 N N . ALA A 1 117 ? 8.915 -18.495 -42.119 1.00 13.74 96 ALA A N 1
ATOM 689 C CA . ALA A 1 117 ? 10.295 -18.991 -41.924 1.00 14.62 96 ALA A CA 1
ATOM 690 C C . ALA A 1 117 ? 10.590 -19.330 -40.458 1.00 14.42 96 ALA A C 1
ATOM 691 O O . ALA A 1 117 ? 11.471 -20.168 -40.205 1.00 13.02 96 ALA A O 1
ATOM 693 N N . THR A 1 118 ? 9.839 -18.777 -39.492 1.00 13.63 97 THR A N 1
ATOM 694 C CA . THR A 1 118 ? 10.122 -19.192 -38.122 1.00 13.70 97 THR A CA 1
ATOM 695 C C . THR A 1 118 ? 9.719 -20.641 -37.865 1.00 18.34 97 THR A C 1
ATOM 696 O O . THR A 1 118 ? 10.222 -21.231 -36.896 1.00 16.08 97 THR A O 1
ATOM 700 N N . THR A 1 119 ? 8.894 -21.235 -38.725 1.00 15.32 98 THR A N 1
ATOM 701 C CA . THR A 1 119 ? 8.597 -22.646 -38.549 1.00 18.04 98 THR A CA 1
ATOM 702 C C . THR A 1 119 ? 9.809 -23.526 -38.812 1.00 16.33 98 THR A C 1
ATOM 703 O O . THR A 1 119 ? 9.757 -24.729 -38.512 1.00 17.21 98 THR A O 1
ATOM 707 N N . GLN A 1 120 ? 10.868 -22.980 -39.409 1.00 12.45 99 GLN A N 1
ATOM 708 C CA . GLN A 1 120 ? 12.077 -23.742 -39.732 1.00 16.09 99 GLN A CA 1
ATOM 709 C C . GLN A 1 120 ? 13.093 -23.752 -38.585 1.00 15.71 99 GLN A C 1
ATOM 710 O O . GLN A 1 120 ? 14.217 -24.257 -38.768 1.00 17.43 99 GLN A O 1
ATOM 716 N N . TYR A 1 121 ? 12.741 -23.191 -37.426 1.00 16.44 100 TYR A N 1
ATOM 717 C CA . TYR A 1 121 ? 13.629 -23.059 -36.269 1.00 16.55 100 TYR A CA 1
ATOM 718 C C . TYR A 1 121 ? 12.863 -23.470 -35.023 1.00 14.45 100 TYR A C 1
ATOM 719 O O . TYR A 1 121 ? 11.645 -23.445 -35.021 1.00 18.65 100 TYR A O 1
ATOM 728 N N . PHE A 1 122 ? 13.587 -23.832 -33.968 1.00 15.16 101 PHE A N 1
ATOM 729 C CA . PHE A 1 122 ? 13.045 -23.914 -32.609 1.00 17.32 101 PHE A CA 1
ATOM 730 C C . PHE A 1 122 ? 13.167 -22.552 -31.951 1.00 22.63 101 PHE A C 1
ATOM 731 O O . PHE A 1 122 ? 14.001 -21.724 -32.346 1.00 18.67 101 PHE A O 1
ATOM 739 N N . PRO A 1 123 ? 12.353 -22.283 -30.928 1.00 18.65 102 PRO A N 1
ATOM 740 C CA . PRO A 1 123 ? 12.490 -21.031 -30.191 1.00 19.98 102 PRO A CA 1
ATOM 741 C C . PRO A 1 123 ? 13.656 -21.071 -29.223 1.00 22.07 102 PRO A C 1
ATOM 742 O O . PRO A 1 123 ? 13.877 -20.105 -28.497 1.00 23.93 102 PRO A O 1
ATOM 746 N N . TYR A 1 124 ? 14.427 -22.141 -29.227 1.00 21.67 103 TYR A N 1
ATOM 747 C CA . TYR A 1 124 ? 15.562 -22.314 -28.326 1.00 20.07 103 TYR A CA 1
ATOM 748 C C . TYR A 1 124 ? 16.833 -22.057 -29.126 1.00 20.92 103 TYR A C 1
ATOM 749 O O . TYR A 1 124 ? 17.000 -22.628 -30.219 1.00 19.71 103 TYR A O 1
ATOM 758 N N . MET A 1 125 ? 17.727 -21.214 -28.585 1.00 20.34 104 MET A N 1
ATOM 759 C CA . MET A 1 125 ? 19.025 -20.920 -29.212 1.00 22.70 104 MET A CA 1
ATOM 760 C C . MET A 1 125 ? 20.171 -21.526 -28.414 1.00 20.66 104 MET A C 1
ATOM 761 O O . MET A 1 125 ? 20.522 -21.049 -27.319 1.00 19.12 104 MET A O 1
ATOM 766 N N . PHE A 1 126 ? 20.751 -22.606 -28.955 1.00 20.85 105 PHE A N 1
ATOM 767 C CA . PHE A 1 126 ? 21.832 -23.233 -28.230 1.00 22.23 105 PHE A CA 1
ATOM 768 C C . PHE A 1 126 ? 23.035 -22.303 -28.113 1.00 21.78 105 PHE A C 1
ATOM 769 O O . PHE A 1 126 ? 23.821 -22.477 -27.197 1.00 21.27 105 PHE A O 1
ATOM 777 N N . GLU A 1 127 ? 23.191 -21.335 -29.031 1.00 21.85 106 GLU A N 1
ATOM 778 C CA . GLU A 1 127 ? 24.345 -20.449 -28.992 1.00 22.39 106 GLU A CA 1
ATOM 779 C C . GLU A 1 127 ? 24.315 -19.532 -27.755 1.00 25.50 106 GLU A C 1
ATOM 780 O O . GLU A 1 127 ? 25.371 -19.105 -27.281 1.00 23.37 106 GLU A O 1
ATOM 786 N N . TYR A 1 128 ? 23.136 -19.300 -27.179 1.00 21.53 107 TYR A N 1
ATOM 787 C CA . TYR A 1 128 ? 22.979 -18.491 -25.964 1.00 26.27 107 TYR A CA 1
ATOM 788 C C . TYR A 1 128 ? 22.398 -19.258 -24.781 1.00 30.27 107 TYR A C 1
ATOM 789 O O . TYR A 1 128 ? 22.336 -18.695 -23.676 1.00 24.76 107 TYR A O 1
ATOM 798 N N . ASP A 1 129 ? 21.998 -20.516 -24.981 1.00 22.40 108 ASP A N 1
ATOM 799 C CA . ASP A 1 129 ? 21.250 -21.337 -24.028 1.00 24.97 108 ASP A CA 1
ATOM 800 C C . ASP A 1 129 ? 20.038 -20.575 -23.504 1.00 25.30 108 ASP A C 1
ATOM 801 O O . ASP A 1 129 ? 19.882 -20.390 -22.289 1.00 23.24 108 ASP A O 1
ATOM 806 N N . VAL A 1 130 ? 19.175 -20.184 -24.453 1.00 21.77 109 VAL A N 1
ATOM 807 C CA . VAL A 1 130 ? 17.966 -19.394 -24.089 1.00 22.13 109 VAL A CA 1
ATOM 808 C C . VAL A 1 130 ? 16.705 -19.885 -24.812 1.00 20.99 109 VAL A C 1
ATOM 809 O O . VAL A 1 130 ? 16.787 -20.143 -26.007 1.00 21.19 109 VAL A O 1
ATOM 813 N N . ASP A 1 131 ? 15.617 -20.038 -24.063 1.00 25.13 110 ASP A N 1
ATOM 814 C CA . ASP A 1 131 ? 14.290 -20.319 -24.650 1.00 22.51 110 ASP A CA 1
ATOM 815 C C . ASP A 1 131 ? 13.670 -18.936 -24.881 1.00 18.65 110 ASP A C 1
ATOM 816 O O . ASP A 1 131 ? 13.113 -18.380 -23.948 1.00 19.47 110 ASP A O 1
ATOM 821 N N . LEU A 1 132 ? 13.810 -18.413 -26.094 1.00 17.52 111 LEU A N 1
ATOM 822 C CA . LEU A 1 132 ? 13.329 -17.039 -26.391 1.00 17.22 111 LEU A CA 1
ATOM 823 C C . LEU A 1 132 ? 11.845 -16.880 -26.045 1.00 18.71 111 LEU A C 1
ATOM 824 O O . LEU A 1 132 ? 11.472 -15.828 -25.545 1.00 21.16 111 LEU A O 1
ATOM 829 N N . LEU A 1 133 ? 11.039 -17.890 -26.340 1.00 17.93 112 LEU A N 1
ATOM 830 C CA . LEU A 1 133 ? 9.576 -17.754 -26.155 1.00 19.32 112 LEU A CA 1
ATOM 831 C C . LEU A 1 133 ? 9.237 -17.579 -24.672 1.00 20.26 112 LEU A C 1
ATOM 832 O O . LEU A 1 133 ? 8.493 -16.663 -24.346 1.00 17.70 112 LEU A O 1
ATOM 837 N N . SER A 1 134 ? 9.750 -18.477 -23.840 1.00 17.10 113 SER A N 1
ATOM 838 C CA . SER A 1 134 ? 9.432 -18.434 -22.389 1.00 21.97 113 SER A CA 1
ATOM 839 C C . SER A 1 134 ? 10.193 -17.287 -21.719 1.00 22.55 113 SER A C 1
ATOM 840 O O . SER A 1 134 ? 9.647 -16.683 -20.800 1.00 21.78 113 SER A O 1
ATOM 843 N N . PHE A 1 135 ? 11.404 -17.006 -22.193 1.00 18.49 114 PHE A N 1
ATOM 844 C CA . PHE A 1 135 ? 12.200 -15.978 -21.512 1.00 19.56 114 PHE A CA 1
ATOM 845 C C . PHE A 1 135 ? 11.519 -14.623 -21.589 1.00 21.35 114 PHE A C 1
ATOM 846 O O . PHE A 1 135 ? 11.468 -13.879 -20.582 1.00 19.75 114 PHE A O 1
ATOM 854 N N . PHE A 1 136 ? 11.034 -14.276 -22.777 1.00 21.05 115 PHE A N 1
ATOM 855 C CA . PHE A 1 136 ? 10.420 -12.958 -22.989 1.00 18.99 115 PHE A CA 1
ATOM 856 C C . PHE A 1 136 ? 8.908 -13.004 -22.954 1.00 20.44 115 PHE A C 1
ATOM 857 O O . PHE A 1 136 ? 8.289 -11.939 -23.003 1.00 22.32 115 PHE A O 1
ATOM 865 N N . ARG A 1 137 ? 8.300 -14.202 -22.833 1.00 16.99 116 ARG A N 1
ATOM 866 C CA . ARG A 1 137 ? 6.838 -14.342 -22.999 1.00 15.08 116 ARG A CA 1
ATOM 867 C C . ARG A 1 137 ? 6.416 -13.617 -24.285 1.00 17.10 116 ARG A C 1
ATOM 868 O O . ARG A 1 137 ? 5.599 -12.679 -24.284 1.00 18.46 116 ARG A O 1
ATOM 876 N N . VAL A 1 138 ? 7.036 -14.043 -25.379 1.00 17.64 117 VAL A N 1
ATOM 877 C CA . VAL A 1 138 ? 6.773 -13.450 -26.690 1.00 15.53 117 VAL A CA 1
ATOM 878 C C . VAL A 1 138 ? 5.301 -13.603 -27.034 1.00 15.99 117 VAL A C 1
ATOM 879 O O . VAL A 1 138 ? 4.708 -14.661 -26.780 1.00 16.89 117 VAL A O 1
ATOM 883 N N . VAL A 1 139 ? 4.718 -12.585 -27.673 1.00 16.71 118 VAL A N 1
ATOM 884 C CA . VAL A 1 139 ? 3.396 -12.754 -28.283 1.00 15.11 118 VAL A CA 1
ATOM 885 C C . VAL A 1 139 ? 3.452 -12.192 -29.695 1.00 18.09 118 VAL A C 1
ATOM 886 O O . VAL A 1 139 ? 4.264 -11.308 -30.013 1.00 14.83 118 VAL A O 1
ATOM 890 N N . ASP A 1 140 ? 2.551 -12.705 -30.539 1.00 15.29 119 ASP A N 1
ATOM 891 C CA . ASP A 1 140 ? 2.390 -12.231 -31.910 1.00 13.59 119 ASP A CA 1
ATOM 892 C C . ASP A 1 140 ? 1.104 -11.385 -31.911 1.00 14.08 119 ASP A C 1
ATOM 893 O O . ASP A 1 140 ? 0.014 -11.896 -31.617 1.00 16.52 119 ASP A O 1
ATOM 898 N N . CYS A 1 141 ? 1.245 -10.087 -32.158 1.00 13.21 120 CYS A N 1
ATOM 899 C CA . CYS A 1 141 ? 0.117 -9.152 -32.121 1.00 15.85 120 CYS A CA 1
ATOM 900 C C . CYS A 1 141 ? -0.531 -8.977 -33.501 1.00 17.71 120 CYS A C 1
ATOM 901 O O . CYS A 1 141 ? -1.380 -8.085 -33.668 1.00 16.24 120 CYS A O 1
ATOM 904 N N . GLY A 1 142 ? -0.207 -9.851 -34.477 1.00 14.41 121 GLY A N 1
ATOM 905 C CA . GLY A 1 142 ? -0.890 -9.730 -35.761 1.00 13.00 121 GLY A CA 1
ATOM 906 C C . GLY A 1 142 ? -0.272 -8.608 -36.569 1.00 14.43 121 GLY A C 1
ATOM 907 O O . GLY A 1 142 ? 0.897 -8.292 -36.420 1.00 14.24 121 GLY A O 1
ATOM 908 N N . ASP A 1 143 ? -1.087 -8.008 -37.458 1.00 14.60 122 ASP A N 1
ATOM 909 C CA . ASP A 1 143 ? -0.603 -6.958 -38.366 1.00 11.72 122 ASP A CA 1
ATOM 910 C C . ASP A 1 143 ? -1.334 -5.658 -38.048 1.00 14.15 122 ASP A C 1
ATOM 911 O O . ASP A 1 143 ? -2.529 -5.664 -37.718 1.00 12.80 122 ASP A O 1
ATOM 916 N N . VAL A 1 144 ? -0.641 -4.539 -38.253 1.00 13.73 123 VAL A N 1
ATOM 917 C CA . VAL A 1 144 ? -1.318 -3.224 -38.255 1.00 12.82 123 VAL A CA 1
ATOM 918 C C . VAL A 1 144 ? -2.139 -3.085 -39.540 1.00 14.63 123 VAL A C 1
ATOM 919 O O . VAL A 1 144 ? -1.607 -3.310 -40.650 1.00 12.54 123 VAL A O 1
ATOM 923 N N . PRO A 1 145 ? -3.408 -2.722 -39.464 1.00 14.57 124 PRO A N 1
ATOM 924 C CA . PRO A 1 145 ? -4.203 -2.557 -40.694 1.00 13.39 124 PRO A CA 1
ATOM 925 C C . PRO A 1 145 ? -3.715 -1.372 -41.500 1.00 13.61 124 PRO A C 1
ATOM 926 O O . PRO A 1 145 ? -3.055 -0.462 -40.983 1.00 13.92 124 PRO A O 1
ATOM 930 N N . THR A 1 146 ? -4.048 -1.387 -42.798 1.00 13.24 125 THR A N 1
ATOM 931 C CA . THR A 1 146 ? -3.637 -0.286 -43.667 1.00 13.04 125 THR A CA 1
ATOM 932 C C . THR A 1 146 ? -4.837 0.360 -44.349 1.00 12.98 125 THR A C 1
ATOM 933 O O . THR A 1 146 ? -5.922 -0.223 -44.463 1.00 12.96 125 THR A O 1
ATOM 937 N N . VAL A 1 147 ? -4.639 1.605 -44.769 1.00 14.21 126 VAL A N 1
ATOM 938 C CA . VAL A 1 147 ? -5.611 2.327 -45.587 1.00 14.04 126 VAL A CA 1
ATOM 939 C C . VAL A 1 147 ? -4.943 2.632 -46.923 1.00 14.56 126 VAL A C 1
ATOM 940 O O . VAL A 1 147 ? -4.188 3.603 -47.054 1.00 13.95 126 VAL A O 1
ATOM 944 N N . PRO A 1 148 ? -5.185 1.822 -47.941 1.00 15.54 127 PRO A N 1
ATOM 945 C CA . PRO A 1 148 ? -4.428 1.980 -49.186 1.00 12.89 127 PRO A CA 1
ATOM 946 C C . PRO A 1 148 ? -4.593 3.379 -49.736 1.00 17.56 127 PRO A C 1
ATOM 947 O O . PRO A 1 148 ? -5.670 3.999 -49.612 1.00 15.29 127 PRO A O 1
ATOM 951 N N . GLY A 1 149 ? -3.483 3.917 -50.271 1.00 17.76 128 GLY A N 1
ATOM 952 C CA . GLY A 1 149 ? -3.522 5.250 -50.820 1.00 21.10 128 GLY A CA 1
ATOM 953 C C . GLY A 1 149 ? -3.427 6.316 -49.789 1.00 22.37 128 GLY A C 1
ATOM 954 O O . GLY A 1 149 ? -3.223 7.475 -50.153 1.00 20.39 128 GLY A O 1
ATOM 955 N N . ASN A 1 150 ? -3.511 5.975 -48.495 1.00 16.09 129 ASN A N 1
ATOM 956 C CA . ASN A 1 150 ? -3.601 7.017 -47.478 1.00 14.39 129 ASN A CA 1
ATOM 957 C C . ASN A 1 150 ? -2.458 6.792 -46.464 1.00 15.97 129 ASN A C 1
ATOM 958 O O . ASN A 1 150 ? -2.622 6.106 -45.449 1.00 16.11 129 ASN A O 1
ATOM 963 N N . ASN A 1 151 ? -1.283 7.337 -46.782 1.00 14.42 130 ASN A N 1
ATOM 964 C CA . ASN A 1 151 ? -0.089 7.173 -45.956 1.00 16.03 130 ASN A CA 1
ATOM 965 C C . ASN A 1 151 ? -0.260 7.888 -44.607 1.00 14.65 130 ASN A C 1
ATOM 966 O O . ASN A 1 151 ? 0.213 7.393 -43.565 1.00 16.22 130 ASN A O 1
ATOM 971 N N . ILE A 1 152 ? -0.946 9.042 -44.620 1.00 14.66 131 ILE A N 1
ATOM 972 C CA . ILE A 1 152 ? -1.147 9.745 -43.346 1.00 17.54 131 ILE A CA 1
ATOM 973 C C . ILE A 1 152 ? -1.924 8.850 -42.366 1.00 17.00 131 ILE A C 1
ATOM 974 O O . ILE A 1 152 ? -1.535 8.664 -41.204 1.00 16.90 131 ILE A O 1
ATOM 979 N N . LYS A 1 153 ? -3.070 8.330 -42.821 1.00 16.34 132 LYS A N 1
ATOM 980 C CA . LYS A 1 153 ? -3.926 7.565 -41.906 1.00 16.62 132 LYS A CA 1
ATOM 981 C C . LYS A 1 153 ? -3.282 6.239 -41.544 1.00 16.49 132 LYS A C 1
ATOM 982 O O . LYS A 1 153 ? -3.381 5.771 -40.391 1.00 16.08 132 LYS A O 1
ATOM 988 N N . SER A 1 154 ? -2.585 5.609 -42.507 1.00 15.11 133 SER A N 1
ATOM 989 C CA . SER A 1 154 ? -1.979 4.340 -42.180 1.00 14.61 133 SER A CA 1
ATOM 990 C C . SER A 1 154 ? -0.904 4.517 -41.109 1.00 16.82 133 SER A C 1
ATOM 991 O O . SER A 1 154 ? -0.771 3.678 -40.207 1.00 14.07 133 SER A O 1
ATOM 994 N N . GLN A 1 155 ? -0.126 5.609 -41.178 1.00 13.86 134 GLN A N 1
ATOM 995 C CA . GLN A 1 155 ? 0.849 5.842 -40.119 1.00 15.51 134 GLN A CA 1
ATOM 996 C C . GLN A 1 155 ? 0.180 6.183 -38.799 1.00 15.44 134 GLN A C 1
ATOM 997 O O . GLN A 1 155 ? 0.760 5.917 -37.732 1.00 15.46 134 GLN A O 1
ATOM 1003 N N . GLU A 1 156 ? -0.975 6.849 -38.841 1.00 14.55 135 GLU A N 1
ATOM 1004 C CA . GLU A 1 156 ? -1.673 7.120 -37.568 1.00 15.88 135 GLU A CA 1
ATOM 1005 C C . GLU A 1 156 ? -2.055 5.802 -36.898 1.00 21.05 135 GLU A C 1
ATOM 1006 O O . GLU A 1 156 ? -1.913 5.639 -35.672 1.00 17.33 135 GLU A O 1
ATOM 1012 N N . TYR A 1 157 ? -2.578 4.860 -37.693 1.00 15.66 136 TYR A N 1
ATOM 1013 C CA . TYR A 1 157 ? -2.858 3.516 -37.169 1.00 13.99 136 TYR A CA 1
ATOM 1014 C C . TYR A 1 157 ? -1.608 2.878 -36.578 1.00 16.83 136 TYR A C 1
ATOM 1015 O O . TYR A 1 157 ? -1.654 2.322 -35.471 1.00 14.22 136 TYR A O 1
ATOM 1024 N N . THR A 1 158 ? -0.482 2.922 -37.313 1.00 14.58 137 THR A N 1
ATOM 1025 C CA . THR A 1 158 ? 0.713 2.254 -36.804 1.00 15.10 137 THR A CA 1
ATOM 1026 C C . THR A 1 158 ? 1.117 2.834 -35.454 1.00 14.65 137 THR A C 1
ATOM 1027 O O . THR A 1 158 ? 1.440 2.091 -34.515 1.00 15.24 137 THR A O 1
ATOM 1031 N N . ALA A 1 159 ? 1.124 4.164 -35.341 1.00 14.13 138 ALA A N 1
ATOM 1032 C CA . ALA A 1 159 ? 1.532 4.724 -34.048 1.00 16.71 138 ALA A CA 1
ATOM 1033 C C . ALA A 1 159 ? 0.583 4.281 -32.939 1.00 18.78 138 ALA A C 1
ATOM 1034 O O . ALA A 1 159 ? 1.010 3.995 -31.812 1.00 17.38 138 ALA A O 1
ATOM 1036 N N . ASP A 1 160 ? -0.716 4.261 -33.221 1.00 13.95 139 ASP A N 1
ATOM 1037 C CA . ASP A 1 160 ? -1.621 3.824 -32.148 1.00 19.46 139 ASP A CA 1
ATOM 1038 C C . ASP A 1 160 ? -1.445 2.358 -31.762 1.00 18.07 139 ASP A C 1
ATOM 1039 O O . ASP A 1 160 ? -1.626 2.021 -30.570 1.00 16.42 139 ASP A O 1
ATOM 1044 N N . TYR A 1 161 ? -1.181 1.475 -32.750 1.00 15.46 140 TYR A N 1
ATOM 1045 C CA . TYR A 1 161 ? -0.941 0.055 -32.427 1.00 16.08 140 TYR A CA 1
ATOM 1046 C C . TYR A 1 161 ? 0.342 -0.121 -31.603 1.00 16.16 140 TYR A C 1
ATOM 1047 O O . TYR A 1 161 ? 0.369 -0.901 -30.633 1.00 15.97 140 TYR A O 1
ATOM 1056 N N . VAL A 1 162 ? 1.418 0.609 -31.962 1.00 14.14 141 VAL A N 1
ATOM 1057 C CA . VAL A 1 162 ? 2.672 0.484 -31.215 1.00 14.20 141 VAL A CA 1
ATOM 1058 C C . VAL A 1 162 ? 2.476 0.969 -29.778 1.00 16.82 141 VAL A C 1
ATOM 1059 O O . VAL A 1 162 ? 3.017 0.384 -28.816 1.00 15.50 141 VAL A O 1
ATOM 1063 N N . THR A 1 163 ? 1.743 2.080 -29.621 1.00 13.46 142 THR A N 1
ATOM 1064 C CA . THR A 1 163 ? 1.458 2.604 -28.293 1.00 16.08 142 THR A CA 1
ATOM 1065 C C . THR A 1 163 ? 0.780 1.562 -27.429 1.00 18.35 142 THR A C 1
ATOM 1066 O O . THR A 1 163 ? 1.084 1.465 -26.228 1.00 14.93 142 THR A O 1
ATOM 1070 N N . GLU A 1 164 ? -0.181 0.784 -28.003 1.00 14.52 143 GLU A N 1
ATOM 1071 C CA . GLU A 1 164 ? -0.785 -0.260 -27.144 1.00 16.68 143 GLU A CA 1
ATOM 1072 C C . GLU A 1 164 ? 0.271 -1.251 -26.637 1.00 20.19 143 GLU A C 1
ATOM 1073 O O . GLU A 1 164 ? 0.232 -1.692 -25.470 1.00 18.76 143 GLU A O 1
ATOM 1079 N N . CYS A 1 165 ? 1.195 -1.652 -27.515 1.00 17.80 144 CYS A N 1
ATOM 1080 C CA . CYS A 1 165 ? 2.253 -2.581 -27.064 1.00 16.96 144 CYS A CA 1
ATOM 1081 C C . CYS A 1 165 ? 3.127 -1.976 -25.956 1.00 20.22 144 CYS A C 1
ATOM 1082 O O . CYS A 1 165 ? 3.402 -2.615 -24.929 1.00 17.51 144 CYS A O 1
ATOM 1085 N N . LEU A 1 166 ? 3.591 -0.745 -26.155 1.00 16.38 145 LEU A N 1
ATOM 1086 C CA . LEU A 1 166 ? 4.444 -0.103 -25.144 1.00 15.83 145 LEU A CA 1
ATOM 1087 C C . LEU A 1 166 ? 3.701 0.068 -23.826 1.00 20.39 145 LEU A C 1
ATOM 1088 O O . LEU A 1 166 ? 4.259 -0.142 -22.729 1.00 18.60 145 LEU A O 1
ATOM 1093 N N . GLU A 1 167 ? 2.455 0.514 -23.897 1.00 16.87 146 GLU A N 1
ATOM 1094 C CA . GLU A 1 167 ? 1.685 0.734 -22.683 1.00 17.53 146 GLU A CA 1
ATOM 1095 C C . GLU A 1 167 ? 1.303 -0.586 -22.008 1.00 18.34 146 GLU A C 1
ATOM 1096 O O . GLU A 1 167 ? 0.921 -0.587 -20.830 1.00 21.21 146 GLU A O 1
ATOM 1102 N N . GLY A 1 168 ? 1.387 -1.680 -22.724 1.00 20.59 147 GLY A N 1
ATOM 1103 C CA . GLY A 1 168 ? 1.155 -2.988 -22.125 1.00 21.56 147 GLY A CA 1
ATOM 1104 C C . GLY A 1 168 ? 2.356 -3.535 -21.386 1.00 19.62 147 GLY A C 1
ATOM 1105 O O . GLY A 1 168 ? 2.270 -4.605 -20.772 1.00 19.39 147 GLY A O 1
ATOM 1106 N N . GLY A 1 169 ? 3.489 -2.831 -21.420 1.00 18.73 148 GLY A N 1
ATOM 1107 C CA . GLY A 1 169 ? 4.677 -3.230 -20.672 1.00 21.06 148 GLY A CA 1
ATOM 1108 C C . GLY A 1 169 ? 5.724 -4.006 -21.473 1.00 22.96 148 GLY A C 1
ATOM 1109 O O . GLY A 1 169 ? 6.736 -4.474 -20.882 1.00 22.02 148 GLY A O 1
ATOM 1110 N N . ALA A 1 170 ? 5.556 -4.115 -22.772 1.00 18.06 149 ALA A N 1
ATOM 1111 C CA . ALA A 1 170 ? 6.447 -4.936 -23.596 1.00 21.65 149 ALA A CA 1
ATOM 1112 C C . ALA A 1 170 ? 7.437 -4.063 -24.359 1.00 22.55 149 ALA A C 1
ATOM 1113 O O . ALA A 1 170 ? 7.168 -2.887 -24.616 1.00 21.49 149 ALA A O 1
ATOM 1115 N N . LYS A 1 171 ? 8.593 -4.645 -24.717 1.00 21.35 150 LYS A N 1
ATOM 1116 C CA . LYS A 1 171 ? 9.418 -4.045 -25.762 1.00 16.85 150 LYS A CA 1
ATOM 1117 C C . LYS A 1 171 ? 8.893 -4.606 -27.069 1.00 20.70 150 LYS A C 1
ATOM 1118 O O . LYS A 1 171 ? 8.140 -5.592 -27.066 1.00 18.29 150 LYS A O 1
ATOM 1124 N N . VAL A 1 172 ? 9.291 -4.018 -28.206 1.00 17.16 151 VAL A N 1
ATOM 1125 C CA . VAL A 1 172 ? 8.608 -4.333 -29.459 1.00 16.05 151 VAL A CA 1
ATOM 1126 C C . VAL A 1 172 ? 9.562 -4.722 -30.571 1.00 18.87 151 VAL A C 1
ATOM 1127 O O . VAL A 1 172 ? 10.656 -4.161 -30.713 1.00 16.97 151 VAL A O 1
ATOM 1131 N N . ILE A 1 173 ? 9.150 -5.710 -31.360 1.00 16.34 152 ILE A N 1
ATOM 1132 C CA . ILE A 1 173 ? 9.828 -6.004 -32.623 1.00 14.60 152 ILE A CA 1
ATOM 1133 C C . ILE A 1 173 ? 8.809 -5.629 -33.704 1.00 16.20 152 ILE A C 1
ATOM 1134 O O . ILE A 1 173 ? 7.713 -6.212 -33.720 1.00 17.52 152 ILE A O 1
ATOM 1139 N N . LEU A 1 174 ? 9.112 -4.621 -34.538 1.00 13.91 153 LEU A N 1
ATOM 1140 C CA . LEU A 1 174 ? 8.206 -4.166 -35.593 1.00 14.20 153 LEU A CA 1
ATOM 1141 C C . LEU A 1 174 ? 8.721 -4.655 -36.929 1.00 16.02 153 LEU A C 1
ATOM 1142 O O . LEU A 1 174 ? 9.896 -4.477 -37.214 1.00 19.06 153 LEU A O 1
ATOM 1147 N N . PHE A 1 175 ? 7.873 -5.297 -37.723 1.00 13.25 154 PHE A N 1
ATOM 1148 C CA . PHE A 1 175 ? 8.353 -5.915 -38.986 1.00 12.30 154 PHE A CA 1
ATOM 1149 C C . PHE A 1 175 ? 7.610 -5.335 -40.197 1.00 18.42 154 PHE A C 1
ATOM 1150 O O . PHE A 1 175 ? 6.419 -5.563 -40.330 1.00 16.70 154 PHE A O 1
ATOM 1158 N N . GLY A 1 176 ? 8.340 -4.618 -41.044 1.00 14.72 155 GLY A N 1
ATOM 1159 C CA . GLY A 1 176 ? 7.732 -4.007 -42.231 1.00 16.14 155 GLY A CA 1
ATOM 1160 C C . GLY A 1 176 ? 7.563 -4.973 -43.396 1.00 13.17 155 GLY A C 1
ATOM 1161 O O . GLY A 1 176 ? 7.867 -6.146 -43.248 1.00 14.14 155 GLY A O 1
ATOM 1162 N N . GLY A 1 177 ? 7.063 -4.442 -44.512 1.00 15.15 156 GLY A N 1
ATOM 1163 C CA . GLY A 1 177 ? 6.703 -3.017 -44.618 1.00 12.18 156 GLY A CA 1
ATOM 1164 C C . GLY A 1 177 ? 7.853 -2.115 -45.059 1.00 16.81 156 GLY A C 1
ATOM 1165 O O . GLY A 1 177 ? 9.007 -2.478 -44.828 1.00 14.40 156 GLY A O 1
ATOM 1166 N N . ASP A 1 178 ? 7.518 -0.974 -45.659 1.00 12.02 157 ASP A N 1
ATOM 1167 C CA . ASP A 1 178 ? 8.539 -0.020 -46.155 1.00 14.13 157 ASP A CA 1
ATOM 1168 C C . ASP A 1 178 ? 9.164 0.800 -45.015 1.00 16.05 157 ASP A C 1
ATOM 1169 O O . ASP A 1 178 ? 8.666 0.726 -43.893 1.00 15.45 157 ASP A O 1
ATOM 1174 N N . HIS A 1 179 ? 10.184 1.593 -45.349 1.00 13.35 158 HIS A N 1
ATOM 1175 C CA . HIS A 1 179 ? 10.958 2.328 -44.327 1.00 13.14 158 HIS A CA 1
ATOM 1176 C C . HIS A 1 179 ? 10.294 3.632 -43.878 1.00 10.71 158 HIS A C 1
ATOM 1177 O O . HIS A 1 179 ? 10.985 4.459 -43.255 1.00 13.63 158 HIS A O 1
ATOM 1184 N N . SER A 1 180 ? 8.986 3.838 -44.156 1.00 13.44 159 SER A N 1
ATOM 1185 C CA . SER A 1 180 ? 8.255 4.857 -43.390 1.00 15.53 159 SER A CA 1
ATOM 1186 C C . SER A 1 180 ? 7.986 4.403 -41.957 1.00 16.43 159 SER A C 1
ATOM 1187 O O . SER A 1 180 ? 7.688 5.258 -41.094 1.00 14.99 159 SER A O 1
ATOM 1190 N N . LEU A 1 181 ? 8.155 3.103 -41.675 1.00 14.69 160 LEU A N 1
ATOM 1191 C CA . LEU A 1 181 ? 7.877 2.543 -40.347 1.00 19.74 160 LEU A CA 1
ATOM 1192 C C . LEU A 1 181 ? 8.498 3.321 -39.180 1.00 15.17 160 LEU A C 1
ATOM 1193 O O . LEU A 1 181 ? 7.782 3.574 -38.183 1.00 15.46 160 LEU A O 1
ATOM 1198 N N . PRO A 1 182 ? 9.786 3.694 -39.193 1.00 14.84 161 PRO A N 1
ATOM 1199 C CA . PRO A 1 182 ? 10.329 4.458 -38.051 1.00 16.37 161 PRO A CA 1
ATOM 1200 C C . PRO A 1 182 ? 9.639 5.805 -37.823 1.00 14.55 161 PRO A C 1
ATOM 1201 O O . PRO A 1 182 ? 9.888 6.380 -36.764 1.00 14.70 161 PRO A O 1
ATOM 1205 N N . ILE A 1 183 ? 8.839 6.329 -38.744 1.00 14.20 162 ILE A N 1
ATOM 1206 C CA . ILE A 1 183 ? 8.165 7.611 -38.485 1.00 17.36 162 ILE A CA 1
ATOM 1207 C C . ILE A 1 183 ? 7.094 7.334 -37.415 1.00 17.40 162 ILE A C 1
ATOM 1208 O O . ILE A 1 183 ? 7.201 7.892 -36.310 1.00 14.62 162 ILE A O 1
ATOM 1213 N N . PRO A 1 184 ? 6.062 6.501 -37.634 1.00 14.12 163 PRO A N 1
ATOM 1214 C CA . PRO A 1 184 ? 5.134 6.249 -36.507 1.00 14.56 163 PRO A CA 1
ATOM 1215 C C . PRO A 1 184 ? 5.808 5.497 -35.383 1.00 13.02 163 PRO A C 1
ATOM 1216 O O . PRO A 1 184 ? 5.454 5.694 -34.222 1.00 15.59 163 PRO A O 1
ATOM 1220 N N . GLY A 1 185 ? 6.765 4.608 -35.676 1.00 14.44 164 GLY A N 1
ATOM 1221 C CA . GLY A 1 185 ? 7.412 3.866 -34.579 1.00 14.30 164 GLY A CA 1
ATOM 1222 C C . GLY A 1 185 ? 8.136 4.756 -33.586 1.00 17.03 164 GLY A C 1
ATOM 1223 O O . GLY A 1 185 ? 7.941 4.629 -32.358 1.00 15.01 164 GLY A O 1
ATOM 1224 N N . ALA A 1 186 ? 9.037 5.626 -34.091 1.00 16.03 165 ALA A N 1
ATOM 1225 C CA . ALA A 1 186 ? 9.748 6.539 -33.204 1.00 16.75 165 ALA A CA 1
ATOM 1226 C C . ALA A 1 186 ? 8.799 7.549 -32.613 1.00 15.31 165 ALA A C 1
ATOM 1227 O O . ALA A 1 186 ? 9.023 7.995 -31.472 1.00 14.22 165 ALA A O 1
ATOM 1229 N N . LYS A 1 187 ? 7.736 7.926 -33.350 1.00 13.82 166 LYS A N 1
ATOM 1230 C CA . LYS A 1 187 ? 6.768 8.840 -32.738 1.00 16.00 166 LYS A CA 1
ATOM 1231 C C . LYS A 1 187 ? 6.104 8.206 -31.509 1.00 18.44 166 LYS A C 1
ATOM 1232 O O . LYS A 1 187 ? 5.863 8.873 -30.485 1.00 15.99 166 LYS A O 1
ATOM 1238 N N . ALA A 1 188 ? 5.740 6.922 -31.619 1.00 15.82 167 ALA A N 1
ATOM 1239 C CA . ALA A 1 188 ? 5.106 6.251 -30.486 1.00 17.99 167 ALA A CA 1
ATOM 1240 C C . ALA A 1 188 ? 6.095 6.044 -29.345 1.00 16.55 167 ALA A C 1
ATOM 1241 O O . ALA A 1 188 ? 5.722 6.183 -28.170 1.00 17.22 167 ALA A O 1
ATOM 1243 N N . LEU A 1 189 ? 7.341 5.630 -29.656 1.00 14.40 168 LEU A N 1
ATOM 1244 C CA . LEU A 1 189 ? 8.307 5.498 -28.559 1.00 15.95 168 LEU A CA 1
ATOM 1245 C C . LEU A 1 189 ? 8.577 6.867 -27.912 1.00 13.28 168 LEU A C 1
ATOM 1246 O O . LEU A 1 189 ? 8.716 6.963 -26.686 1.00 16.14 168 LEU A O 1
ATOM 1251 N N . SER A 1 190 ? 8.680 7.924 -28.717 1.00 15.60 169 SER A N 1
ATOM 1252 C CA . SER A 1 190 ? 8.897 9.278 -28.183 1.00 19.22 169 SER A CA 1
ATOM 1253 C C . SER A 1 190 ? 7.744 9.674 -27.256 1.00 18.34 169 SER A C 1
ATOM 1254 O O . SER A 1 190 ? 7.965 10.211 -26.145 1.00 15.83 169 SER A O 1
ATOM 1257 N N . ARG A 1 191 ? 6.517 9.373 -27.676 1.00 14.26 170 ARG A N 1
ATOM 1258 C CA . ARG A 1 191 ? 5.348 9.677 -26.845 1.00 18.29 170 ARG A CA 1
ATOM 1259 C C . ARG A 1 191 ? 5.453 8.972 -25.506 1.00 16.27 170 ARG A C 1
ATOM 1260 O O . ARG A 1 191 ? 5.216 9.581 -24.449 1.00 16.88 170 ARG A O 1
ATOM 1268 N N . PHE A 1 192 ? 5.841 7.695 -25.554 1.00 15.96 171 PHE A N 1
ATOM 1269 C CA . PHE A 1 192 ? 5.946 6.867 -24.366 1.00 16.97 171 PHE A CA 1
ATOM 1270 C C . PHE A 1 192 ? 7.082 7.315 -23.466 1.00 21.66 171 PHE A C 1
ATOM 1271 O O . PHE A 1 192 ? 6.981 7.229 -22.233 1.00 22.10 171 PHE A O 1
ATOM 1279 N N . THR A 1 193 ? 8.156 7.812 -24.058 1.00 14.14 172 THR A N 1
ATOM 1280 C CA . THR A 1 193 ? 9.311 8.273 -23.305 1.00 16.10 172 THR A CA 1
ATOM 1281 C C . THR A 1 193 ? 9.030 9.633 -22.636 1.00 17.90 172 THR A C 1
ATOM 1282 O O . THR A 1 193 ? 9.585 9.913 -21.563 1.00 18.90 172 THR A O 1
ATOM 1286 N N . GLY A 1 194 ? 8.148 10.472 -23.221 1.00 17.90 173 GLY A N 1
ATOM 1287 C CA . GLY A 1 194 ? 7.653 11.649 -22.491 1.00 21.93 173 GLY A CA 1
ATOM 1288 C C . GLY A 1 194 ? 8.758 12.670 -22.189 1.00 18.78 173 GLY A C 1
ATOM 1289 O O . GLY A 1 194 ? 9.453 13.141 -23.101 1.00 18.88 173 GLY A O 1
ATOM 1290 N N . SER A 1 195 ? 8.946 13.012 -20.907 1.00 16.28 174 SER A N 1
ATOM 1291 C CA . SER A 1 195 ? 9.995 13.967 -20.548 1.00 16.80 174 SER A CA 1
ATOM 1292 C C . SER A 1 195 ? 11.407 13.371 -20.615 1.00 18.38 174 SER A C 1
ATOM 1293 O O . SER A 1 195 ? 12.379 14.103 -20.352 1.00 20.04 174 SER A O 1
ATOM 1296 N N . GLY A 1 196 ? 11.547 12.061 -20.839 1.00 18.78 175 GLY A N 1
ATOM 1297 C CA . GLY A 1 196 ? 12.861 11.437 -20.942 1.00 17.91 175 GLY A CA 1
ATOM 1298 C C . GLY A 1 196 ? 13.504 11.726 -22.298 1.00 22.19 175 GLY A C 1
ATOM 1299 O O . GLY A 1 196 ? 13.033 12.570 -23.058 1.00 21.30 175 GLY A O 1
ATOM 1300 N N . LYS A 1 197 ? 14.631 11.050 -22.582 1.00 17.70 176 LYS A N 1
ATOM 1301 C CA . LYS A 1 197 ? 15.369 11.221 -23.841 1.00 17.23 176 LYS A CA 1
ATOM 1302 C C . LYS A 1 197 ? 15.386 9.903 -24.613 1.00 24.11 176 LYS A C 1
ATOM 1303 O O . LYS A 1 197 ? 15.504 8.819 -24.017 1.00 18.06 176 LYS A O 1
ATOM 1309 N N . MET A 1 198 ? 15.234 9.999 -25.928 1.00 15.87 177 MET A N 1
ATOM 1310 C CA . MET A 1 198 ? 15.195 8.818 -26.802 1.00 15.40 177 MET A CA 1
ATOM 1311 C C . MET A 1 198 ? 16.351 8.894 -27.795 1.00 18.71 177 MET A C 1
ATOM 1312 O O . MET A 1 198 ? 16.625 9.966 -28.350 1.00 18.09 177 MET A O 1
ATOM 1317 N N . GLY A 1 199 ? 17.058 7.778 -28.001 1.00 15.93 178 GLY A N 1
ATOM 1318 C CA . GLY A 1 199 ? 18.045 7.718 -29.078 1.00 15.75 178 GLY A CA 1
ATOM 1319 C C . GLY A 1 199 ? 17.442 7.110 -30.347 1.00 16.24 178 GLY A C 1
ATOM 1320 O O . GLY A 1 199 ? 16.355 6.508 -30.318 1.00 13.90 178 GLY A O 1
ATOM 1321 N N . TYR A 1 200 ? 18.158 7.267 -31.474 1.00 14.72 179 TYR A N 1
ATOM 1322 C CA . TYR A 1 200 ? 17.658 6.743 -32.759 1.00 15.03 179 TYR A CA 1
ATOM 1323 C C . TYR A 1 200 ? 18.834 6.287 -33.602 1.00 17.22 179 TYR A C 1
ATOM 1324 O O . TYR A 1 200 ? 19.779 7.063 -33.882 1.00 14.95 179 TYR A O 1
ATOM 1333 N N . LEU A 1 201 ? 18.810 5.000 -33.947 1.00 12.82 180 LEU A N 1
ATOM 1334 C CA . LEU A 1 201 ? 19.884 4.394 -34.722 1.00 14.36 180 LEU A CA 1
ATOM 1335 C C . LEU A 1 201 ? 19.257 3.917 -36.012 1.00 15.34 180 LEU A C 1
ATOM 1336 O O . LEU A 1 201 ? 18.244 3.210 -35.973 1.00 17.18 180 LEU A O 1
ATOM 1341 N N . HIS A 1 202 ? 19.872 4.242 -37.153 1.00 13.10 181 HIS A N 1
ATOM 1342 C CA . HIS A 1 202 ? 19.274 3.924 -38.459 1.00 13.76 181 HIS A CA 1
ATOM 1343 C C . HIS A 1 202 ? 20.340 3.160 -39.248 1.00 14.41 181 HIS A C 1
ATOM 1344 O O . HIS A 1 202 ? 21.431 3.701 -39.457 1.00 15.59 181 HIS A O 1
ATOM 1351 N N . VAL A 1 203 ? 20.090 1.879 -39.623 1.00 12.61 182 VAL A N 1
ATOM 1352 C CA . VAL A 1 203 ? 21.144 1.090 -40.299 1.00 12.88 182 VAL A CA 1
ATOM 1353 C C . VAL A 1 203 ? 20.595 0.761 -41.692 1.00 14.41 182 VAL A C 1
ATOM 1354 O O . VAL A 1 203 ? 19.487 0.219 -41.805 1.00 15.21 182 VAL A O 1
ATOM 1358 N N . ASP A 1 204 ? 21.331 1.130 -42.741 1.00 13.82 183 ASP A N 1
ATOM 1359 C CA . ASP A 1 204 ? 20.697 1.241 -44.065 1.00 14.46 183 ASP A CA 1
ATOM 1360 C C . ASP A 1 204 ? 21.808 1.493 -45.067 1.00 14.62 183 ASP A C 1
ATOM 1361 O O . ASP A 1 204 ? 22.792 2.175 -44.741 1.00 16.47 183 ASP A O 1
ATOM 1366 N N . CYS A 1 205 ? 21.652 0.961 -46.295 1.00 14.95 184 CYS A N 1
ATOM 1367 C CA . CYS A 1 205 ? 22.497 1.423 -47.390 1.00 12.74 184 CYS A CA 1
ATOM 1368 C C . CYS A 1 205 ? 22.244 2.918 -47.686 1.00 15.50 184 CYS A C 1
ATOM 1369 O O . CYS A 1 205 ? 23.131 3.615 -48.198 1.00 15.57 184 CYS A O 1
ATOM 1372 N N . HIS A 1 206 ? 21.041 3.403 -47.408 1.00 14.16 185 HIS A N 1
ATOM 1373 C CA . HIS A 1 206 ? 20.560 4.714 -47.837 1.00 15.21 185 HIS A CA 1
ATOM 1374 C C . HIS A 1 206 ? 20.420 5.619 -46.628 1.00 14.86 185 HIS A C 1
ATOM 1375 O O . HIS A 1 206 ? 19.943 5.186 -45.572 1.00 16.15 185 HIS A O 1
ATOM 1382 N N . LEU A 1 207 ? 20.833 6.865 -46.809 1.00 13.57 186 LEU A N 1
ATOM 1383 C CA . LEU A 1 207 ? 20.891 7.833 -45.723 1.00 14.36 186 LEU A CA 1
ATOM 1384 C C . LEU A 1 207 ? 19.504 8.257 -45.225 1.00 17.80 186 LEU A C 1
ATOM 1385 O O . LEU A 1 207 ? 19.394 8.724 -44.084 1.00 17.11 186 LEU A O 1
ATOM 1390 N N . ASP A 1 208 ? 18.461 8.141 -46.055 1.00 15.65 187 ASP A N 1
ATOM 1391 C CA . ASP A 1 208 ? 17.057 8.366 -45.613 1.00 15.37 187 ASP A CA 1
ATOM 1392 C C . ASP A 1 208 ? 16.903 9.658 -44.813 1.00 16.27 187 ASP A C 1
ATOM 1393 O O . ASP A 1 208 ? 16.342 9.669 -43.704 1.00 14.74 187 ASP A O 1
ATOM 1398 N N . ALA A 1 209 ? 17.364 10.762 -45.393 1.00 15.17 188 ALA A N 1
ATOM 1399 C CA . ALA A 1 209 ? 17.228 12.038 -44.690 1.00 16.75 188 ALA A CA 1
ATOM 1400 C C . ALA A 1 209 ? 16.693 13.128 -45.631 1.00 15.97 188 ALA A C 1
ATOM 1401 O O . ALA A 1 209 ? 17.143 14.302 -45.652 1.00 15.67 188 ALA A O 1
ATOM 1403 N N . GLY A 1 210 ? 15.673 12.790 -46.417 1.00 13.26 189 GLY A N 1
ATOM 1404 C CA . GLY A 1 210 ? 15.042 13.798 -47.222 1.00 15.77 189 GLY A CA 1
ATOM 1405 C C . GLY A 1 210 ? 14.223 14.726 -46.316 1.00 13.64 189 GLY A C 1
ATOM 1406 O O . GLY A 1 210 ? 13.455 14.258 -45.491 1.00 14.84 189 GLY A O 1
ATOM 1407 N N . PRO A 1 211 ? 14.360 16.027 -46.469 1.00 16.19 190 PRO A N 1
ATOM 1408 C CA . PRO A 1 211 ? 13.464 16.931 -45.683 1.00 15.88 190 PRO A CA 1
ATOM 1409 C C . PRO A 1 211 ? 12.011 16.691 -46.063 1.00 19.18 190 PRO A C 1
ATOM 1410 O O . PRO A 1 211 ? 11.111 16.680 -45.205 1.00 17.26 190 PRO A O 1
ATOM 1414 N N . ASP A 1 212 ? 11.793 16.438 -47.367 1.00 17.19 191 ASP A N 1
ATOM 1415 C CA . ASP A 1 212 ? 10.529 15.945 -47.908 1.00 16.04 191 ASP A CA 1
ATOM 1416 C C . ASP A 1 212 ? 10.868 15.295 -49.241 1.00 22.71 191 ASP A C 1
ATOM 1417 O O . ASP A 1 212 ? 11.964 15.466 -49.777 1.00 16.68 191 ASP A O 1
ATOM 1422 N N . TRP A 1 213 ? 9.918 14.541 -49.771 1.00 15.35 192 TRP A N 1
ATOM 1423 C CA . TRP A 1 213 ? 10.073 13.922 -51.088 1.00 15.72 192 TRP A CA 1
ATOM 1424 C C . TRP A 1 213 ? 8.869 14.322 -51.918 1.00 15.00 192 TRP A C 1
ATOM 1425 O O . TRP A 1 213 ? 7.730 13.930 -51.591 1.00 17.87 192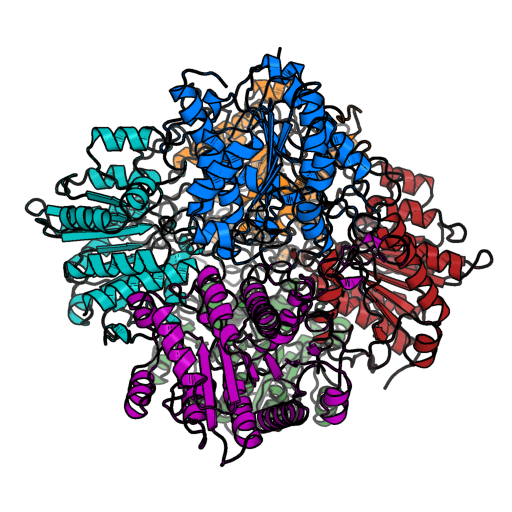 TRP A O 1
ATOM 1436 N N . ALA A 1 214 ? 9.080 15.137 -52.959 1.00 18.15 193 ALA A N 1
ATOM 1437 C CA . ALA A 1 214 ? 7.968 15.726 -53.722 1.00 17.97 193 ALA A CA 1
ATOM 1438 C C . ALA A 1 214 ? 6.968 16.427 -52.786 1.00 21.07 193 ALA A C 1
ATOM 1439 O O . ALA A 1 214 ? 5.751 16.341 -52.955 1.00 21.01 193 ALA A O 1
ATOM 1441 N N . GLY A 1 215 ? 7.481 17.136 -51.782 1.00 18.03 194 GLY A N 1
ATOM 1442 C CA . GLY A 1 215 ? 6.618 17.893 -50.872 1.00 18.77 194 GLY A CA 1
ATOM 1443 C C . GLY A 1 215 ? 6.129 17.110 -49.668 1.00 19.61 194 GLY A C 1
ATOM 1444 O O . GLY A 1 215 ? 5.599 17.705 -48.735 1.00 19.61 194 GLY A O 1
ATOM 1445 N N . ASN A 1 216 ? 6.341 15.797 -49.633 1.00 17.99 195 ASN A N 1
ATOM 1446 C CA . ASN A 1 216 ? 5.778 14.919 -48.603 1.00 16.74 195 ASN A CA 1
ATOM 1447 C C . ASN A 1 216 ? 6.808 14.688 -47.505 1.00 17.33 195 ASN A C 1
ATOM 1448 O O . ASN A 1 216 ? 7.898 14.164 -47.768 1.00 15.07 195 ASN A O 1
ATOM 1453 N N . LEU A 1 217 ? 6.462 15.046 -46.259 1.00 14.59 196 LEU A N 1
ATOM 1454 C CA . LEU A 1 217 ? 7.451 14.914 -45.183 1.00 15.34 196 LEU A CA 1
ATOM 1455 C C . LEU A 1 217 ? 7.570 13.495 -44.650 1.00 15.95 196 LEU A C 1
ATOM 1456 O O . LEU A 1 217 ? 8.522 13.230 -43.894 1.00 14.98 196 LEU A O 1
ATOM 1461 N N . ILE A 1 218 ? 6.628 12.590 -45.003 1.00 14.54 197 ILE A N 1
ATOM 1462 C CA . ILE A 1 218 ? 6.586 11.297 -44.281 1.00 14.26 197 ILE A CA 1
ATOM 1463 C C . ILE A 1 218 ? 6.656 10.074 -45.190 1.00 15.39 197 ILE A C 1
ATOM 1464 O O . ILE A 1 218 ? 5.919 9.086 -44.982 1.00 14.27 197 ILE A O 1
ATOM 1469 N N . THR A 1 219 ? 7.500 10.138 -46.226 1.00 13.16 198 THR A N 1
ATOM 1470 C CA . THR A 1 219 ? 7.775 8.916 -46.993 1.00 13.22 198 THR A CA 1
ATOM 1471 C C . THR A 1 219 ? 8.921 8.104 -46.372 1.00 14.24 198 THR A C 1
ATOM 1472 O O . THR A 1 219 ? 9.561 8.500 -45.398 1.00 16.21 198 THR A O 1
ATOM 1476 N N . ASN A 1 220 ? 9.219 6.957 -47.000 1.00 14.33 199 ASN A N 1
ATOM 1477 C CA . ASN A 1 220 ? 10.215 6.060 -46.441 1.00 15.07 199 ASN A CA 1
ATOM 1478 C C . ASN A 1 220 ? 11.628 6.564 -46.646 1.00 17.47 199 ASN A C 1
ATOM 1479 O O . ASN A 1 220 ? 12.572 5.824 -46.377 1.00 19.83 199 ASN A O 1
ATOM 1484 N N . CYS A 1 221 ? 11.849 7.781 -47.135 1.00 14.55 200 CYS A N 1
ATOM 1485 C CA . CYS A 1 221 ? 13.218 8.309 -47.088 1.00 15.37 200 CYS A CA 1
ATOM 1486 C C . CYS A 1 221 ? 13.401 9.398 -46.032 1.00 17.39 200 CYS A C 1
ATOM 1487 O O . CYS A 1 221 ? 14.364 10.183 -46.106 1.00 16.10 200 CYS A O 1
ATOM 1490 N N . SER A 1 222 ? 12.502 9.474 -45.040 1.00 15.88 201 SER A N 1
ATOM 1491 C CA . SER A 1 222 ? 12.604 10.584 -44.096 1.00 16.92 201 SER A CA 1
ATOM 1492 C C . SER A 1 222 ? 12.612 10.110 -42.652 1.00 14.16 201 SER A C 1
ATOM 1493 O O . SER A 1 222 ? 12.360 10.912 -41.744 1.00 15.90 201 SER A O 1
ATOM 1496 N N . GLY A 1 223 ? 12.945 8.842 -42.393 1.00 16.28 202 GLY A N 1
ATOM 1497 C CA . GLY A 1 223 ? 12.965 8.409 -41.000 1.00 15.75 202 GLY A CA 1
ATOM 1498 C C . GLY A 1 223 ? 13.843 9.306 -40.117 1.00 15.16 202 GLY A C 1
ATOM 1499 O O . GLY A 1 223 ? 13.463 9.673 -39.006 1.00 15.07 202 GLY A O 1
ATOM 1500 N N . ALA A 1 224 ? 15.036 9.630 -40.584 1.00 14.14 203 ALA A N 1
ATOM 1501 C CA . ALA A 1 224 ? 15.978 10.333 -39.706 1.00 15.57 203 ALA A CA 1
ATOM 1502 C C . ALA A 1 224 ? 15.547 11.775 -39.412 1.00 14.10 203 ALA A C 1
ATOM 1503 O O . ALA A 1 224 ? 15.595 12.186 -38.231 1.00 16.82 203 ALA A O 1
ATOM 1505 N N . PRO A 1 225 ? 15.180 12.617 -40.398 1.00 14.35 204 PRO A N 1
ATOM 1506 C CA . PRO A 1 225 ? 14.726 13.973 -40.028 1.00 14.70 204 PRO A CA 1
ATOM 1507 C C . PRO A 1 225 ? 13.460 13.957 -39.197 1.00 14.58 204 PRO A C 1
ATOM 1508 O O . PRO A 1 225 ? 13.331 14.790 -38.297 1.00 14.62 204 PRO A O 1
ATOM 1512 N N . ARG A 1 226 ? 12.514 13.014 -39.455 1.00 15.67 205 ARG A N 1
ATOM 1513 C CA . ARG A 1 226 ? 11.319 13.013 -38.610 1.00 14.97 205 ARG A CA 1
ATOM 1514 C C . ARG A 1 226 ? 11.668 12.638 -37.174 1.00 14.70 205 ARG A C 1
ATOM 1515 O O . ARG A 1 226 ? 11.105 13.190 -36.212 1.00 14.50 205 ARG A O 1
ATOM 1523 N N . ALA A 1 227 ? 12.676 11.792 -36.989 1.00 13.79 206 ALA A N 1
ATOM 1524 C CA . ALA A 1 227 ? 13.087 11.498 -35.612 1.00 13.58 206 ALA A CA 1
ATOM 1525 C C . ALA A 1 227 ? 13.763 12.685 -34.962 1.00 15.07 206 ALA A C 1
ATOM 1526 O O . ALA A 1 227 ? 13.478 13.016 -33.798 1.00 13.87 206 ALA A O 1
ATOM 1528 N N . LEU A 1 228 ? 14.660 13.341 -35.682 1.00 15.01 207 LEU A N 1
ATOM 1529 C CA . LEU A 1 228 ? 15.304 14.529 -35.088 1.00 15.42 207 LEU A CA 1
ATOM 1530 C C . LEU A 1 228 ? 14.272 15.574 -34.726 1.00 16.18 207 LEU A C 1
ATOM 1531 O O . LEU A 1 228 ? 14.417 16.294 -33.727 1.00 12.84 207 LEU A O 1
ATOM 1536 N N . ASP A 1 229 ? 13.208 15.674 -35.522 1.00 14.38 208 ASP A N 1
ATOM 1537 C CA . ASP A 1 229 ? 12.137 16.613 -35.197 1.00 14.73 208 ASP A CA 1
ATOM 1538 C C . ASP A 1 229 ? 11.419 16.295 -33.887 1.00 15.87 208 ASP A C 1
ATOM 1539 O O . ASP A 1 229 ? 10.798 17.215 -33.291 1.00 16.47 208 ASP A O 1
ATOM 1544 N N . LEU A 1 230 ? 11.513 15.055 -33.383 1.00 14.33 209 LEU A N 1
ATOM 1545 C CA . LEU A 1 230 ? 10.817 14.744 -32.135 1.00 13.92 209 LEU A CA 1
ATOM 1546 C C . LEU A 1 230 ? 11.410 15.573 -30.992 1.00 17.07 209 LEU A C 1
ATOM 1547 O O . LEU A 1 230 ? 12.628 15.762 -30.931 1.00 16.68 209 LEU A O 1
ATOM 1552 N N . PRO A 1 231 ? 10.568 16.035 -30.053 1.00 16.75 210 PRO A N 1
ATOM 1553 C CA . PRO A 1 231 ? 11.027 16.945 -28.983 1.00 18.07 210 PRO A CA 1
ATOM 1554 C C . PRO A 1 231 ? 12.021 16.308 -28.049 1.00 20.60 210 PRO A C 1
ATOM 1555 O O . PRO A 1 231 ? 12.824 17.046 -27.454 1.00 18.67 210 PRO A O 1
ATOM 1559 N N . ASN A 1 232 ? 12.025 14.977 -27.925 1.00 17.41 211 ASN A N 1
ATOM 1560 C CA . ASN A 1 232 ? 12.918 14.340 -26.962 1.00 18.06 211 ASN A CA 1
ATOM 1561 C C . ASN A 1 232 ? 13.925 13.419 -27.644 1.00 17.12 211 ASN A C 1
ATOM 1562 O O . ASN A 1 232 ? 14.569 12.587 -26.969 1.00 17.77 211 ASN A O 1
ATOM 1567 N N . CYS A 1 233 ? 14.127 13.586 -28.949 1.00 17.22 212 CYS A N 1
ATOM 1568 C CA . CYS A 1 233 ? 15.172 12.877 -29.701 1.00 14.69 212 CYS A CA 1
ATOM 1569 C C . CYS A 1 233 ? 16.177 13.935 -30.190 1.00 19.35 212 CYS A C 1
ATOM 1570 O O . CYS A 1 233 ? 15.803 14.874 -30.925 1.00 15.36 212 CYS A O 1
ATOM 1573 N N . ASN A 1 234 ? 17.419 13.819 -29.716 1.00 15.48 213 ASN A N 1
ATOM 1574 C CA . ASN A 1 234 ? 18.475 14.814 -29.900 1.00 18.98 213 ASN A CA 1
ATOM 1575 C C . ASN A 1 234 ? 19.593 14.292 -30.789 1.00 20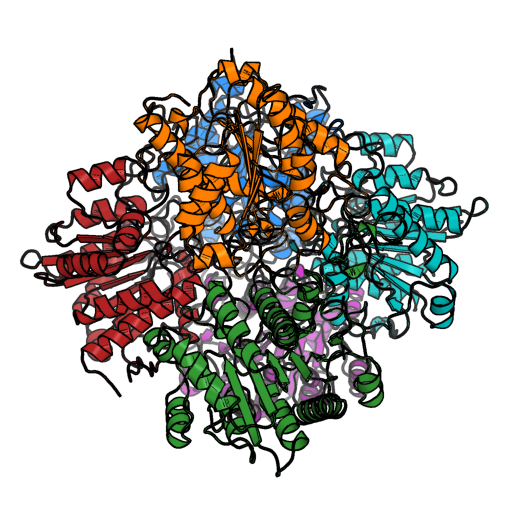.25 213 ASN A C 1
ATOM 1576 O O . ASN A 1 234 ? 19.932 13.110 -30.760 1.00 16.04 213 ASN A O 1
ATOM 1581 N N . ALA A 1 235 ? 20.185 15.195 -31.575 1.00 16.68 214 ALA A N 1
ATOM 1582 C CA . ALA A 1 235 ? 21.194 14.765 -32.553 1.00 15.17 214 ALA A CA 1
ATOM 1583 C C . ALA A 1 235 ? 22.349 13.963 -31.918 1.00 15.81 214 ALA A C 1
ATOM 1584 O O . ALA A 1 235 ? 22.877 13.026 -32.543 1.00 19.58 214 ALA A O 1
ATOM 1586 N N . ARG A 1 236 ? 22.769 14.335 -30.713 1.00 16.34 215 ARG A N 1
ATOM 1587 C CA . ARG A 1 236 ? 23.873 13.655 -30.057 1.00 18.89 215 ARG A CA 1
ATOM 1588 C C . ARG A 1 236 ? 23.567 12.184 -29.781 1.00 21.14 215 ARG A C 1
ATOM 1589 O O . ARG A 1 236 ? 24.498 11.408 -29.516 1.00 18.18 215 ARG A O 1
ATOM 1597 N N . ASN A 1 237 ? 22.284 11.800 -29.827 1.00 15.97 216 ASN A N 1
ATOM 1598 C CA . ASN A 1 237 ? 21.899 10.401 -29.634 1.00 20.20 216 ASN A CA 1
ATOM 1599 C C . ASN A 1 237 ? 21.376 9.784 -30.911 1.00 14.76 216 ASN A C 1
ATOM 1600 O O . ASN A 1 237 ? 20.623 8.795 -30.836 1.00 18.78 216 ASN A O 1
ATOM 1605 N N . MET A 1 238 ? 21.763 10.327 -32.086 1.00 13.45 217 MET A N 1
ATOM 1606 C CA . MET A 1 238 ? 21.304 9.790 -33.363 1.00 12.37 217 MET A CA 1
ATOM 1607 C C . MET A 1 238 ? 22.528 9.288 -34.108 1.00 16.36 217 MET A C 1
ATOM 1608 O O . MET A 1 238 ? 23.613 9.873 -33.983 1.00 17.23 217 MET A O 1
ATOM 1613 N N . ALA A 1 239 ? 22.347 8.262 -34.934 1.00 15.09 218 ALA A N 1
ATOM 1614 C CA . ALA A 1 239 ? 23.466 7.874 -35.806 1.00 14.06 218 ALA A CA 1
ATOM 1615 C C . ALA A 1 239 ? 22.939 7.077 -36.980 1.00 15.68 218 ALA A C 1
ATOM 1616 O O . ALA A 1 239 ? 21.857 6.482 -36.916 1.00 15.89 218 ALA A O 1
ATOM 1618 N N . HIS A 1 240 ? 23.768 7.008 -38.027 1.00 14.05 219 HIS A N 1
ATOM 1619 C CA . HIS A 1 240 ? 23.452 6.216 -39.220 1.00 15.36 219 HIS A CA 1
ATOM 1620 C C . HIS A 1 240 ? 24.648 5.310 -39.544 1.00 14.65 219 HIS A C 1
ATOM 1621 O O . HIS A 1 240 ? 25.802 5.767 -39.516 1.00 15.77 219 HIS A O 1
ATOM 1628 N N . MET A 1 241 ? 24.384 4.003 -39.798 1.00 12.16 220 MET A N 1
ATOM 1629 C CA . MET A 1 241 ? 25.479 3.106 -40.166 1.00 12.89 220 MET A CA 1
ATOM 1630 C C . MET A 1 241 ? 25.100 2.372 -41.459 1.00 14.59 220 MET A C 1
ATOM 1631 O O . MET A 1 241 ? 23.927 2.028 -41.677 1.00 15.46 220 MET A O 1
ATOM 1636 N N . GLY A 1 242 ? 26.104 2.070 -42.289 1.00 15.33 221 GLY A N 1
ATOM 1637 C CA . GLY A 1 242 ? 25.922 1.116 -43.385 1.00 16.02 221 GLY A CA 1
ATOM 1638 C C . GLY A 1 242 ? 25.817 1.718 -44.772 1.00 18.46 221 GLY A C 1
ATOM 1639 O O . GLY A 1 242 ? 25.694 0.974 -45.744 1.00 14.63 221 GLY A O 1
ATOM 1640 N N . SER A 1 243 ? 25.860 3.031 -44.903 1.00 13.41 222 SER A N 1
ATOM 1641 C CA . SER A 1 243 ? 25.610 3.670 -46.198 1.00 15.66 222 SER A CA 1
ATOM 1642 C C . SER A 1 243 ? 26.699 3.437 -47.240 1.00 16.92 222 SER A C 1
ATOM 1643 O O . SER A 1 243 ? 27.898 3.309 -46.916 1.00 17.98 222 SER A O 1
ATOM 1646 N N . ARG A 1 244 ? 26.259 3.402 -48.523 1.00 15.16 223 ARG A N 1
ATOM 1647 C CA . ARG A 1 244 ? 27.199 3.346 -49.657 1.00 16.12 223 ARG A CA 1
ATOM 1648 C C . ARG A 1 244 ? 26.425 3.556 -50.951 1.00 14.96 223 ARG A C 1
ATOM 1649 O O . ARG A 1 244 ? 25.195 3.493 -50.964 1.00 15.33 223 ARG A O 1
ATOM 1657 N N . ASN A 1 245 ? 27.155 3.824 -52.016 1.00 15.09 224 ASN A N 1
ATOM 1658 C CA . ASN A 1 245 ? 26.612 3.878 -53.380 1.00 19.46 224 ASN A CA 1
ATOM 1659 C C . ASN A 1 245 ? 25.738 5.119 -53.560 1.00 16.00 224 ASN A C 1
ATOM 1660 O O . ASN A 1 245 ? 25.700 5.995 -52.684 1.00 16.29 224 ASN A O 1
ATOM 1665 N N . SER A 1 246 ? 25.057 5.222 -54.723 1.00 16.42 225 SER A N 1
ATOM 1666 C CA . SER A 1 246 ? 24.556 6.553 -55.147 1.00 16.36 225 SER A CA 1
ATOM 1667 C C . SER A 1 246 ? 23.052 6.692 -55.128 1.00 15.98 225 SER A C 1
ATOM 1668 O O . SER A 1 246 ? 22.523 7.600 -55.787 1.00 18.46 225 SER A O 1
ATOM 1671 N N . LEU A 1 247 ? 22.333 5.769 -54.503 1.00 15.57 226 LEU A N 1
ATOM 1672 C CA . LEU A 1 247 ? 20.906 6.035 -54.201 1.00 15.66 226 LEU A CA 1
ATOM 1673 C C . LEU A 1 247 ? 20.881 6.844 -52.902 1.00 17.92 226 LEU A C 1
ATOM 1674 O O . LEU A 1 247 ? 20.520 6.370 -51.822 1.00 15.44 226 LEU A O 1
ATOM 1679 N N . ASN A 1 248 ? 21.364 8.134 -53.034 1.00 15.40 227 ASN A N 1
ATOM 1680 C CA . ASN A 1 248 ? 21.724 8.938 -51.860 1.00 12.73 227 ASN A CA 1
ATOM 1681 C C . ASN A 1 248 ? 21.869 10.367 -52.339 1.00 14.76 227 ASN A C 1
ATOM 1682 O O . ASN A 1 248 ? 22.985 10.875 -52.501 1.00 16.50 227 ASN A O 1
ATOM 1687 N N . PRO A 1 249 ? 20.750 11.034 -52.610 1.00 14.26 228 PRO A N 1
ATOM 1688 C CA . PRO A 1 249 ? 20.792 12.442 -53.040 1.00 14.59 228 PRO A CA 1
ATOM 1689 C C . PRO A 1 249 ? 21.545 13.294 -52.018 1.00 15.42 228 PRO A C 1
ATOM 1690 O O . PRO A 1 249 ? 21.591 12.988 -50.826 1.00 13.81 228 PRO A O 1
ATOM 1694 N N . LYS A 1 250 ? 22.033 14.433 -52.493 1.00 14.56 229 LYS A N 1
ATOM 1695 C CA . LYS A 1 250 ? 22.911 15.258 -51.663 1.00 18.38 229 LYS A CA 1
ATOM 1696 C C . LYS A 1 250 ? 22.186 15.763 -50.399 1.00 22.61 229 LYS A C 1
ATOM 1697 O O . LYS A 1 250 ? 22.811 15.909 -49.335 1.00 15.62 229 LYS A O 1
ATOM 1703 N N . ASP A 1 251 ? 20.873 16.045 -50.480 1.00 16.35 230 ASP A N 1
ATOM 1704 C CA . ASP A 1 251 ? 20.213 16.588 -49.273 1.00 16.15 230 ASP A CA 1
ATOM 1705 C C . ASP A 1 251 ? 20.211 15.565 -48.146 1.00 17.36 230 ASP A C 1
ATOM 1706 O O . ASP A 1 251 ? 20.192 15.945 -46.957 1.00 18.28 230 ASP A O 1
ATOM 1711 N N . TRP A 1 252 ? 20.246 14.269 -48.488 1.00 15.51 231 TRP A N 1
ATOM 1712 C CA . TRP A 1 252 ? 20.272 13.252 -47.424 1.00 14.37 231 TRP A CA 1
ATOM 1713 C C . TRP A 1 252 ? 21.610 13.297 -46.691 1.00 18.76 231 TRP A C 1
ATOM 1714 O O . TRP A 1 252 ? 21.651 13.120 -45.463 1.00 17.85 231 TRP A O 1
ATOM 1725 N N . TRP A 1 253 ? 22.704 13.538 -47.426 1.00 14.60 232 TRP A N 1
ATOM 1726 C CA . TRP A 1 253 ? 24.010 13.706 -46.781 1.00 14.58 232 TRP A CA 1
ATOM 1727 C C . TRP A 1 253 ? 24.074 15.029 -46.038 1.00 17.98 232 TRP A C 1
ATOM 1728 O O . TRP A 1 253 ? 24.541 15.101 -44.873 1.00 17.88 232 TRP A O 1
ATOM 1739 N N . ASP A 1 254 ? 23.564 16.089 -46.676 1.00 15.87 233 ASP A N 1
ATOM 1740 C CA . ASP A 1 254 ? 23.617 17.422 -46.041 1.00 16.97 233 ASP A CA 1
ATOM 1741 C C . ASP A 1 254 ? 22.934 17.412 -44.673 1.00 14.98 233 ASP A C 1
ATOM 1742 O O . ASP A 1 254 ? 23.310 18.186 -43.782 1.00 18.65 233 ASP A O 1
ATOM 1747 N N . PHE A 1 255 ? 21.893 16.619 -44.536 1.00 13.79 234 PHE A N 1
ATOM 1748 C CA . PHE A 1 255 ? 21.204 16.537 -43.237 1.00 17.88 234 PHE A CA 1
ATOM 1749 C C . PHE A 1 255 ? 22.173 16.166 -42.105 1.00 20.60 234 PHE A C 1
ATOM 1750 O O . PHE A 1 255 ? 22.145 16.761 -41.016 1.00 17.85 234 PHE A O 1
ATOM 1758 N N . TYR A 1 256 ? 23.022 15.158 -42.336 1.00 14.39 235 TYR A N 1
ATOM 1759 C CA . TYR A 1 256 ? 23.942 14.730 -41.288 1.00 15.10 235 TYR A CA 1
ATOM 1760 C C . TYR A 1 256 ? 25.000 15.793 -41.049 1.00 17.80 235 TYR A C 1
ATOM 1761 O O . TYR A 1 256 ? 25.394 16.026 -39.901 1.00 18.33 235 TYR A O 1
ATOM 1770 N N . VAL A 1 257 ? 25.489 16.436 -42.123 1.00 16.31 236 VAL A N 1
ATOM 1771 C CA . VAL A 1 257 ? 26.441 17.537 -41.939 1.00 17.54 236 VAL A CA 1
ATOM 1772 C C . VAL A 1 257 ? 25.812 18.675 -41.129 1.00 21.34 236 VAL A C 1
ATOM 1773 O O . VAL A 1 257 ? 26.426 19.268 -40.226 1.00 19.28 236 VAL A O 1
ATOM 1777 N N . ASP A 1 258 ? 24.609 19.081 -41.527 1.00 18.40 237 ASP A N 1
ATOM 1778 C CA . ASP A 1 258 ? 23.998 20.289 -40.952 1.00 20.30 237 ASP A CA 1
ATOM 1779 C C . ASP A 1 258 ? 23.516 20.077 -39.527 1.00 19.67 237 ASP A C 1
ATOM 1780 O O . ASP A 1 258 ? 23.206 21.054 -38.848 1.00 21.79 237 ASP A O 1
ATOM 1785 N N . ASN A 1 259 ? 23.273 18.831 -39.113 1.00 18.39 238 ASN A N 1
ATOM 1786 C CA . ASN A 1 259 ? 22.839 18.595 -37.747 1.00 17.97 238 ASN A CA 1
ATOM 1787 C C . ASN A 1 259 ? 23.885 17.922 -36.874 1.00 23.85 238 ASN A C 1
ATOM 1788 O O . ASN A 1 259 ? 23.565 17.577 -35.738 1.00 20.55 238 ASN A O 1
ATOM 1793 N N . GLU A 1 260 ? 25.102 17.704 -37.394 1.00 19.60 239 GLU A N 1
ATOM 1794 C CA . GLU A 1 260 ? 26.212 17.073 -36.645 1.00 19.82 239 GLU A CA 1
ATOM 1795 C C . GLU A 1 260 ? 25.779 15.698 -36.136 1.00 20.71 239 GLU A C 1
ATOM 1796 O O . GLU A 1 260 ? 25.968 15.354 -34.965 1.00 21.08 239 GLU A O 1
ATOM 1802 N N . ILE A 1 261 ? 25.168 14.911 -37.011 1.00 15.81 240 ILE A N 1
ATOM 1803 C CA . ILE A 1 261 ? 24.816 13.525 -36.671 1.00 17.32 240 ILE A CA 1
ATOM 1804 C C . ILE A 1 261 ? 25.846 12.588 -37.304 1.00 20.35 240 ILE A C 1
ATOM 1805 O O . ILE A 1 261 ? 26.135 12.683 -38.506 1.00 18.84 240 ILE A O 1
ATOM 1810 N N . ARG A 1 262 ? 26.404 11.697 -36.494 1.00 16.52 241 ARG A N 1
ATOM 1811 C CA . ARG A 1 262 ? 27.484 10.812 -36.946 1.00 17.76 241 ARG A CA 1
ATOM 1812 C C . ARG A 1 262 ? 26.976 9.797 -37.952 1.00 20.01 241 ARG A C 1
ATOM 1813 O O . ARG A 1 262 ? 25.953 9.147 -37.729 1.00 17.42 241 ARG A O 1
ATOM 1821 N N . VAL A 1 263 ? 27.721 9.628 -39.036 1.00 14.93 242 VAL A N 1
ATOM 1822 C CA . VAL A 1 263 ? 27.442 8.653 -40.086 1.00 17.25 242 VAL A CA 1
ATOM 1823 C C . VAL A 1 263 ? 28.638 7.728 -40.128 1.00 17.02 242 VAL A C 1
ATOM 1824 O O . VAL A 1 263 ? 29.765 8.213 -40.237 1.00 17.02 242 VAL A O 1
ATOM 1828 N N . VAL A 1 264 ? 28.411 6.406 -40.034 1.00 16.48 243 VAL A N 1
ATOM 1829 C CA . VAL A 1 264 ? 29.472 5.426 -40.236 1.00 17.32 243 VAL A CA 1
ATOM 1830 C C . VAL A 1 264 ? 29.165 4.737 -41.560 1.00 17.16 243 VAL A C 1
ATOM 1831 O O . VAL A 1 264 ? 28.238 3.918 -41.610 1.00 15.25 243 VAL A O 1
ATOM 1835 N N . THR A 1 265 ? 29.897 5.062 -42.630 1.00 17.10 244 THR A N 1
ATOM 1836 C CA . THR A 1 265 ? 29.597 4.435 -43.924 1.00 17.52 244 THR A CA 1
ATOM 1837 C C . THR A 1 265 ? 30.022 2.982 -43.905 1.00 17.47 244 THR A C 1
ATOM 1838 O O . THR A 1 265 ? 30.839 2.571 -43.079 1.00 16.94 244 THR A O 1
ATOM 1842 N N . MET A 1 266 ? 29.482 2.181 -44.837 1.00 14.93 245 MET A N 1
ATOM 1843 C CA . MET A 1 266 ? 29.947 0.789 -44.876 1.00 15.58 245 MET A CA 1
ATOM 1844 C C . MET A 1 266 ? 31.467 0.704 -45.030 1.00 18.21 245 MET A C 1
ATOM 1845 O O . MET A 1 266 ? 32.094 -0.148 -44.352 1.00 17.94 245 MET A O 1
ATOM 1850 N N . PRO A 1 267 ? 32.131 1.526 -45.854 1.00 23.37 246 PRO A N 1
ATOM 1851 C CA . PRO A 1 267 ? 33.581 1.370 -45.942 1.00 21.22 246 PRO A CA 1
ATOM 1852 C C . PRO A 1 267 ? 34.282 1.635 -44.621 1.00 20.44 246 PRO A C 1
ATOM 1853 O O . PRO A 1 267 ? 35.303 1.000 -44.346 1.00 22.25 246 PRO A O 1
ATOM 1857 N N . GLU A 1 268 ? 33.759 2.548 -43.784 1.00 18.05 247 GLU A N 1
ATOM 1858 C CA . GLU A 1 268 ? 34.387 2.718 -42.469 1.00 20.59 247 GLU A CA 1
ATOM 1859 C C . GLU A 1 268 ? 34.198 1.464 -41.620 1.00 18.75 247 GLU A C 1
ATOM 1860 O O . GLU A 1 268 ? 35.111 1.025 -40.914 1.00 21.94 247 GLU A O 1
ATOM 1866 N N . MET A 1 269 ? 32.992 0.891 -41.649 1.00 21.23 248 MET A N 1
ATOM 1867 C CA . MET A 1 269 ? 32.768 -0.368 -40.927 1.00 23.53 248 MET A CA 1
ATOM 1868 C C . MET A 1 269 ? 33.730 -1.435 -41.350 1.00 19.24 248 MET A C 1
ATOM 1869 O O . MET A 1 269 ? 34.239 -2.173 -40.511 1.00 21.31 248 MET A O 1
ATOM 1874 N N . ILE A 1 270 ? 33.966 -1.571 -42.651 1.00 19.27 249 ILE A N 1
ATOM 1875 C CA . ILE A 1 270 ? 34.884 -2.608 -43.119 1.00 21.35 249 ILE A CA 1
ATOM 1876 C C . ILE A 1 270 ? 36.315 -2.311 -42.698 1.00 22.85 249 ILE A C 1
ATOM 1877 O O . ILE A 1 270 ? 37.060 -3.225 -42.305 1.00 23.92 249 ILE A O 1
ATOM 1882 N N . GLU A 1 271 ? 36.738 -1.052 -42.839 1.00 22.44 250 GLU A N 1
ATOM 1883 C CA . GLU A 1 271 ? 38.127 -0.678 -42.555 1.00 24.28 250 GLU A CA 1
ATOM 1884 C C . GLU A 1 271 ? 38.432 -0.802 -41.069 1.00 25.12 250 GLU A C 1
ATOM 1885 O O . GLU A 1 271 ? 39.482 -1.324 -40.683 1.00 26.98 250 GLU A O 1
ATOM 1891 N N . ARG A 1 272 ? 37.553 -0.241 -40.224 1.00 24.64 251 ARG A N 1
ATOM 1892 C CA . ARG A 1 272 ? 37.802 -0.185 -38.786 1.00 26.40 251 ARG A CA 1
ATOM 1893 C C . ARG A 1 272 ? 37.299 -1.411 -38.045 1.00 26.28 251 ARG A C 1
ATOM 1894 O O . ARG A 1 272 ? 37.797 -1.705 -36.955 1.00 28.67 251 ARG A O 1
ATOM 1902 N N . GLY A 1 273 ? 36.339 -2.134 -38.607 1.00 25.87 252 GLY A N 1
ATOM 1903 C CA . GLY A 1 273 ? 35.837 -3.338 -37.968 1.00 30.75 252 GLY A CA 1
ATOM 1904 C C . GLY A 1 273 ? 34.437 -3.113 -37.443 1.00 24.68 252 GLY A C 1
ATOM 1905 O O . GLY A 1 273 ? 34.126 -2.066 -36.840 1.00 26.89 252 GLY A O 1
ATOM 1906 N N . LEU A 1 274 ? 33.559 -4.085 -37.704 1.00 24.91 253 LEU A N 1
ATOM 1907 C CA . LEU A 1 274 ? 32.164 -3.914 -37.316 1.00 23.16 253 LEU A CA 1
ATOM 1908 C C . LEU A 1 274 ? 32.029 -3.732 -35.819 1.00 22.43 253 LEU A C 1
ATOM 1909 O O . LEU A 1 274 ? 31.296 -2.856 -35.368 1.00 23.68 253 LEU A O 1
ATOM 1914 N N . GLU A 1 275 ? 32.740 -4.560 -35.032 1.00 23.38 254 GLU A N 1
ATOM 1915 C CA . GLU A 1 275 ? 32.612 -4.520 -33.571 1.00 21.64 254 GLU A CA 1
ATOM 1916 C C . GLU A 1 275 ? 33.010 -3.160 -33.013 1.00 23.44 254 GLU A C 1
ATOM 1917 O O . GLU A 1 275 ? 32.289 -2.585 -32.186 1.00 26.56 254 GLU A O 1
ATOM 1923 N N . VAL A 1 276 ? 34.184 -2.644 -33.423 1.00 23.92 255 VAL A N 1
ATOM 1924 C CA . VAL A 1 276 ? 34.646 -1.339 -32.948 1.00 24.91 255 VAL A CA 1
ATOM 1925 C C . VAL A 1 276 ? 33.607 -0.256 -33.268 1.00 23.52 255 VAL A C 1
ATOM 1926 O O . VAL A 1 276 ? 33.179 0.513 -32.380 1.00 23.59 255 VAL A O 1
ATOM 1930 N N . CYS A 1 277 ? 33.123 -0.233 -34.527 1.00 21.96 256 CYS A N 1
ATOM 1931 C CA . CYS A 1 277 ? 32.179 0.815 -34.968 1.00 21.80 256 CYS A CA 1
ATOM 1932 C C . CYS A 1 277 ? 30.830 0.684 -34.269 1.00 22.34 256 CYS A C 1
ATOM 1933 O O . CYS A 1 277 ? 30.249 1.681 -33.815 1.00 20.20 256 CYS A O 1
ATOM 1936 N N . ALA A 1 278 ? 30.281 -0.533 -34.224 1.00 20.02 257 ALA A N 1
ATOM 1937 C CA . ALA A 1 278 ? 28.946 -0.713 -33.670 1.00 23.13 257 ALA A CA 1
ATOM 1938 C C . ALA A 1 278 ? 28.946 -0.422 -32.190 1.00 20.38 257 ALA A C 1
ATOM 1939 O O . ALA A 1 278 ? 28.007 0.205 -31.685 1.00 20.23 257 ALA A O 1
ATOM 1941 N N . ASN A 1 279 ? 29.983 -0.843 -31.462 1.00 21.28 258 ASN A N 1
ATOM 1942 C CA . ASN A 1 279 ? 29.999 -0.506 -30.035 1.00 19.74 258 ASN A CA 1
ATOM 1943 C C . ASN A 1 279 ? 30.108 1.009 -29.810 1.00 21.81 258 ASN A C 1
ATOM 1944 O O . ASN A 1 279 ? 29.439 1.556 -28.911 1.00 21.44 258 ASN A O 1
ATOM 1949 N N . GLU A 1 280 ? 30.952 1.711 -30.595 1.00 20.73 259 GLU A N 1
ATOM 1950 C CA . GLU A 1 280 ? 31.018 3.178 -30.450 1.00 21.75 259 GLU A CA 1
ATOM 1951 C C . GLU A 1 280 ? 29.645 3.800 -30.682 1.00 19.35 259 GLU A C 1
ATOM 1952 O O . GLU A 1 280 ? 29.202 4.690 -29.923 1.00 19.97 259 GLU A O 1
ATOM 1958 N N . ILE A 1 281 ? 28.942 3.323 -31.699 1.00 17.89 260 ILE A N 1
ATOM 1959 C CA . ILE A 1 281 ? 27.658 3.935 -32.081 1.00 18.17 260 ILE A CA 1
ATOM 1960 C C . ILE A 1 281 ? 26.554 3.611 -31.075 1.00 21.16 260 ILE A C 1
ATOM 1961 O O . ILE A 1 281 ? 25.767 4.487 -30.697 1.00 17.61 260 ILE A O 1
ATOM 1966 N N . PHE A 1 282 ? 26.483 2.362 -30.582 1.00 16.03 261 PHE A N 1
ATOM 1967 C CA . PHE A 1 282 ? 25.497 2.078 -29.536 1.00 16.97 261 PHE A CA 1
ATOM 1968 C C . PHE A 1 282 ? 25.785 2.879 -28.271 1.00 20.12 261 PHE A C 1
ATOM 1969 O O . PHE A 1 282 ? 24.835 3.317 -27.596 1.00 21.29 261 PHE A O 1
ATOM 1977 N N . GLU A 1 283 ? 27.075 3.062 -27.906 1.00 17.90 262 GLU A N 1
ATOM 1978 C CA . GLU A 1 283 ? 27.379 3.902 -26.765 1.00 19.12 262 GLU A CA 1
ATOM 1979 C C . GLU A 1 283 ? 26.868 5.317 -27.015 1.00 28.30 262 GLU A C 1
ATOM 1980 O O . GLU A 1 283 ? 26.260 5.931 -26.135 1.00 22.17 262 GLU A O 1
ATOM 1986 N N . ARG A 1 284 ? 27.029 5.810 -28.244 1.00 19.74 263 ARG A N 1
ATOM 1987 C CA . ARG A 1 284 ? 26.589 7.181 -28.567 1.00 20.56 263 ARG A CA 1
ATOM 1988 C C . ARG A 1 284 ? 25.069 7.339 -28.474 1.00 18.76 263 ARG A C 1
ATOM 1989 O O . ARG A 1 284 ? 24.551 8.254 -27.815 1.00 19.39 263 ARG A O 1
ATOM 1997 N N . VAL A 1 285 ? 24.333 6.448 -29.123 1.00 18.35 264 VAL A N 1
ATOM 1998 C CA . VAL A 1 285 ? 22.881 6.628 -29.187 1.00 20.03 264 VAL A CA 1
ATOM 1999 C C . VAL A 1 285 ? 22.208 6.270 -27.882 1.00 20.35 264 VAL A C 1
ATOM 2000 O O . VAL A 1 285 ? 21.045 6.650 -27.699 1.00 17.86 264 VAL A O 1
ATOM 2004 N N . LYS A 1 286 ? 22.904 5.591 -26.949 1.00 15.50 265 LYS A N 1
ATOM 2005 C CA . LYS A 1 286 ? 22.278 5.296 -25.660 1.00 17.43 265 LYS A CA 1
ATOM 2006 C C . LYS A 1 286 ? 22.694 6.222 -24.539 1.00 20.04 265 LYS A C 1
ATOM 2007 O O . LYS A 1 286 ? 22.089 6.157 -23.464 1.00 20.09 265 LYS A O 1
ATOM 2013 N N . LYS A 1 287 ? 23.690 7.106 -24.761 1.00 17.86 266 LYS A N 1
ATOM 2014 C CA . LYS A 1 287 ? 24.302 7.852 -23.675 1.00 19.36 266 LYS A CA 1
ATOM 2015 C C . LYS A 1 287 ? 23.280 8.815 -23.052 1.00 24.15 266 LYS A C 1
ATOM 2016 O O . LYS A 1 287 ? 22.738 9.669 -23.756 1.00 21.12 266 LYS A O 1
ATOM 2022 N N . ASP A 1 288 ? 23.021 8.673 -21.753 1.00 20.86 267 ASP A N 1
ATOM 2023 C CA . ASP A 1 288 ? 22.061 9.534 -21.039 1.00 23.11 267 ASP A CA 1
ATOM 2024 C C . ASP A 1 288 ? 20.665 9.499 -21.676 1.00 21.55 267 ASP A C 1
ATOM 2025 O O . ASP A 1 288 ? 19.980 10.541 -21.748 1.00 22.74 267 ASP A O 1
ATOM 2030 N N . THR A 1 289 ? 20.277 8.362 -22.252 1.00 18.73 268 THR A N 1
ATOM 2031 C CA . THR A 1 289 ? 18.926 8.175 -22.785 1.00 18.87 268 THR A CA 1
ATOM 2032 C C . THR A 1 289 ? 18.106 7.255 -21.878 1.00 24.94 268 THR A C 1
ATOM 2033 O O . THR A 1 289 ? 18.639 6.480 -21.071 1.00 23.58 268 THR A O 1
ATOM 2037 N N . ASP A 1 290 ? 16.786 7.372 -21.989 1.00 17.50 269 ASP A N 1
ATOM 2038 C CA . ASP A 1 290 ? 15.847 6.445 -21.363 1.00 17.65 269 ASP A CA 1
ATOM 2039 C C . ASP A 1 290 ? 15.328 5.358 -22.295 1.00 18.00 269 ASP A C 1
ATOM 2040 O O . ASP A 1 290 ? 14.772 4.357 -21.800 1.00 19.72 269 ASP A O 1
ATOM 2045 N N . SER A 1 291 ? 15.421 5.561 -23.612 1.00 15.64 270 SER A N 1
ATOM 2046 C CA . SER A 1 291 ? 14.984 4.578 -24.575 1.00 18.24 270 SER A CA 1
ATOM 2047 C C . SER A 1 291 ? 15.778 4.731 -25.863 1.00 18.13 270 SER A C 1
ATOM 2048 O O . SER A 1 291 ? 16.439 5.754 -26.108 1.00 15.99 270 SER A O 1
ATOM 2051 N N . LEU A 1 292 ? 15.675 3.704 -26.708 1.00 14.47 271 LEU A N 1
ATOM 2052 C CA . LEU A 1 292 ? 16.378 3.669 -27.990 1.00 15.13 271 LEU A CA 1
ATOM 2053 C C . LEU A 1 292 ? 15.459 3.048 -29.029 1.00 14.29 271 LEU A C 1
ATOM 2054 O O . LEU A 1 292 ? 14.912 1.943 -28.814 1.00 16.37 271 LEU A O 1
ATOM 2059 N N . TYR A 1 293 ? 15.320 3.762 -30.175 1.00 14.11 272 TYR A N 1
ATOM 2060 C CA . TYR A 1 293 ? 14.620 3.249 -31.347 1.00 14.72 272 TYR A CA 1
ATOM 2061 C C . TYR A 1 293 ? 15.713 2.800 -32.324 1.00 11.90 272 TYR A C 1
ATOM 2062 O O . TYR A 1 293 ? 16.587 3.609 -32.693 1.00 14.63 272 TYR A O 1
ATOM 2071 N N . PHE A 1 294 ? 15.664 1.543 -32.781 1.00 13.22 273 PHE A N 1
ATOM 2072 C CA . PHE A 1 294 ? 16.687 1.048 -33.716 1.00 12.87 273 PHE A CA 1
ATOM 2073 C C . PHE A 1 294 ? 15.920 0.582 -34.962 1.00 16.28 273 PHE A C 1
ATOM 2074 O O . PHE A 1 294 ? 15.160 -0.398 -34.872 1.00 16.11 273 PHE A O 1
ATOM 2082 N N . THR A 1 295 ? 16.132 1.242 -36.102 1.00 14.84 274 THR A N 1
ATOM 2083 C CA . THR A 1 295 ? 15.507 0.811 -37.369 1.00 16.37 274 THR A CA 1
ATOM 2084 C C . THR A 1 295 ? 16.558 0.228 -38.310 1.00 15.90 274 THR A C 1
ATOM 2085 O O . THR A 1 295 ? 17.647 0.800 -38.480 1.00 15.57 274 THR A O 1
ATOM 2089 N N . TRP A 1 296 ? 16.254 -0.946 -38.890 1.00 16.32 275 TRP A N 1
ATOM 2090 C CA . TRP A 1 296 ? 17.270 -1.718 -39.601 1.00 14.50 275 TRP A CA 1
ATOM 2091 C C . TRP A 1 296 ? 16.705 -2.109 -40.969 1.00 13.51 275 TRP A C 1
ATOM 2092 O O . TRP A 1 296 ? 15.812 -2.959 -41.057 1.00 15.70 275 TRP A O 1
ATOM 2103 N N . ASP A 1 297 ? 17.224 -1.468 -42.016 1.00 13.48 276 ASP A N 1
ATOM 2104 C CA . ASP A 1 297 ? 16.811 -1.779 -43.408 1.00 15.28 276 ASP A CA 1
ATOM 2105 C C . ASP A 1 297 ? 17.568 -3.027 -43.873 1.00 16.57 276 ASP A C 1
ATOM 2106 O O . ASP A 1 297 ? 18.786 -3.046 -43.771 1.00 14.71 276 ASP A O 1
ATOM 2111 N N . THR A 1 298 ? 16.839 -3.997 -44.414 1.00 14.11 277 THR A N 1
ATOM 2112 C CA . THR A 1 298 ? 17.464 -5.244 -44.931 1.00 15.74 277 THR A CA 1
ATOM 2113 C C . THR A 1 298 ? 18.491 -4.931 -46.038 1.00 16.71 277 THR A C 1
ATOM 2114 O O . THR A 1 298 ? 19.337 -5.767 -46.285 1.00 16.25 277 THR A O 1
ATOM 2118 N N . ASP A 1 299 ? 18.411 -3.752 -46.657 1.00 17.24 278 ASP A N 1
ATOM 2119 C CA . ASP A 1 299 ? 19.345 -3.388 -47.755 1.00 13.86 278 ASP A CA 1
ATOM 2120 C C . ASP A 1 299 ? 20.739 -3.062 -47.186 1.00 15.31 278 ASP A C 1
ATOM 2121 O O . ASP A 1 299 ? 21.644 -2.835 -47.976 1.00 15.30 278 ASP A O 1
ATOM 2126 N N . SER A 1 300 ? 20.863 -2.969 -45.862 1.00 17.57 279 SER A N 1
ATOM 2127 C CA . SER A 1 300 ? 22.196 -2.794 -45.231 1.00 16.71 279 SER A CA 1
ATOM 2128 C C . SER A 1 300 ? 23.009 -4.055 -45.526 1.00 16.08 279 SER A C 1
ATOM 2129 O O . SER A 1 300 ? 24.236 -3.990 -45.566 1.00 15.82 279 SER A O 1
ATOM 2132 N N . ILE A 1 301 ? 22.298 -5.164 -45.689 1.00 14.52 280 ILE A N 1
ATOM 2133 C CA . ILE A 1 301 ? 22.924 -6.448 -45.928 1.00 15.40 280 ILE A CA 1
ATOM 2134 C C . ILE A 1 301 ? 23.331 -6.564 -47.393 1.00 14.87 280 ILE A C 1
ATOM 2135 O O . ILE A 1 301 ? 22.595 -6.151 -48.293 1.00 15.28 280 ILE A O 1
ATOM 2140 N N . ASP A 1 302 ? 24.498 -7.140 -47.640 1.00 14.25 281 ASP A N 1
ATOM 2141 C CA . ASP A 1 302 ? 24.935 -7.303 -49.012 1.00 15.36 281 ASP A CA 1
ATOM 2142 C C . ASP A 1 302 ? 23.874 -8.047 -49.818 1.00 12.11 281 ASP A C 1
ATOM 2143 O O . ASP A 1 302 ? 23.281 -9.001 -49.316 1.00 17.68 281 ASP A O 1
ATOM 2148 N N . ILE A 1 303 ? 23.638 -7.581 -51.055 1.00 14.97 282 ILE A N 1
ATOM 2149 C CA . ILE A 1 303 ? 22.651 -8.209 -51.932 1.00 15.41 282 ILE A CA 1
ATOM 2150 C C . ILE A 1 303 ? 22.881 -9.709 -52.093 1.00 17.45 282 ILE A C 1
ATOM 2151 O O . ILE A 1 303 ? 21.910 -10.444 -52.316 1.00 17.28 282 ILE A O 1
ATOM 2156 N N . SER A 1 304 ? 24.131 -10.201 -51.971 1.00 14.17 283 SER A N 1
ATOM 2157 C CA . SER A 1 304 ? 24.369 -11.650 -52.133 1.00 14.05 283 SER A CA 1
ATOM 2158 C C . SER A 1 304 ? 23.638 -12.461 -51.066 1.00 17.23 283 SER A C 1
ATOM 2159 O O . SER A 1 304 ? 23.349 -13.651 -51.284 1.00 17.93 283 SER A O 1
ATOM 2162 N N . CYS A 1 305 ? 23.409 -11.868 -49.890 1.00 16.96 284 CYS A N 1
ATOM 2163 C CA . CYS A 1 305 ? 22.668 -12.539 -48.780 1.00 17.21 284 CYS A CA 1
ATOM 2164 C C . CYS A 1 305 ? 21.215 -12.049 -48.682 1.00 17.24 284 CYS A C 1
ATOM 2165 O O . CYS A 1 305 ? 20.473 -12.623 -47.904 1.00 21.63 284 CYS A O 1
ATOM 2168 N N . MET A 1 306 ? 20.863 -11.009 -49.423 1.00 15.61 285 MET A N 1
ATOM 2169 C CA . MET A 1 306 ? 19.523 -10.391 -49.267 1.00 15.90 285 MET A CA 1
ATOM 2170 C C . MET A 1 306 ? 19.026 -9.852 -50.615 1.00 16.60 285 MET A C 1
ATOM 2171 O O . MET A 1 306 ? 19.059 -8.645 -50.820 1.00 18.33 285 MET A O 1
ATOM 2176 N N . PRO A 1 307 ? 18.625 -10.726 -51.556 1.00 15.52 286 PRO A N 1
ATOM 2177 C CA . PRO A 1 307 ? 18.048 -10.271 -52.818 1.00 19.52 286 PRO A CA 1
ATOM 2178 C C . PRO A 1 307 ? 16.593 -9.802 -52.657 1.00 18.28 286 PRO A C 1
ATOM 2179 O O . PRO A 1 307 ? 16.121 -9.081 -53.485 1.00 23.06 286 PRO A O 1
ATOM 2183 N N . ALA A 1 308 ? 15.926 -10.251 -51.601 1.00 19.52 287 ALA A N 1
ATOM 2184 C CA . ALA A 1 308 ? 14.488 -9.950 -51.419 1.00 19.57 287 ALA A CA 1
ATOM 2185 C C . ALA A 1 308 ? 14.319 -8.588 -50.749 1.00 20.12 287 ALA A C 1
ATOM 2186 O O . ALA A 1 308 ? 14.013 -8.548 -49.563 1.00 19.86 287 ALA A O 1
ATOM 2188 N N . ASN A 1 309 ? 14.586 -7.525 -51.490 1.00 18.17 288 ASN A N 1
ATOM 2189 C CA . ASN A 1 309 ? 14.510 -6.164 -50.899 1.00 19.64 288 ASN A CA 1
ATOM 2190 C C . ASN A 1 309 ? 14.016 -5.178 -51.966 1.00 17.82 288 ASN A C 1
ATOM 2191 O O . ASN A 1 309 ? 14.210 -5.437 -53.148 1.00 18.39 288 ASN A O 1
ATOM 2196 N N . SER A 1 310 ? 13.356 -4.113 -51.530 1.00 21.28 289 SER A N 1
ATOM 2197 C CA . SER A 1 310 ? 12.817 -3.084 -52.449 1.00 26.16 289 SER A CA 1
ATOM 2198 C C . SER A 1 310 ? 13.949 -2.419 -53.239 1.00 22.93 289 SER A C 1
ATOM 2199 O O . SER A 1 310 ? 13.729 -2.083 -54.398 1.00 20.41 289 SER A O 1
ATOM 2202 N N . ALA A 1 311 ? 15.100 -2.241 -52.596 1.00 17.46 290 ALA A N 1
ATOM 2203 C CA . ALA A 1 311 ? 16.230 -1.530 -53.223 1.00 19.50 290 ALA A CA 1
ATOM 2204 C C . ALA A 1 311 ? 17.521 -2.253 -52.830 1.00 20.30 290 ALA A C 1
ATOM 2205 O O . ALA A 1 311 ? 18.296 -1.709 -52.057 1.00 19.30 290 ALA A O 1
ATOM 2207 N N . PRO A 1 312 ? 17.733 -3.479 -53.339 1.00 17.85 291 PRO A N 1
ATOM 2208 C CA . PRO A 1 312 ? 18.886 -4.282 -52.942 1.00 20.98 291 PRO A CA 1
ATOM 2209 C C . PRO A 1 312 ? 20.207 -3.598 -53.313 1.00 16.85 291 PRO A C 1
ATOM 2210 O O . PRO A 1 312 ? 20.230 -2.933 -54.296 1.00 20.82 291 PRO A O 1
ATOM 2214 N N . GLU A 1 313 ? 21.266 -3.848 -52.539 1.00 14.77 292 GLU A N 1
ATOM 2215 C CA . GLU A 1 313 ? 22.502 -3.114 -52.761 1.00 19.02 292 GLU A CA 1
ATOM 2216 C C . GLU A 1 313 ? 23.716 -4.015 -52.521 1.00 13.19 292 GLU A C 1
ATOM 2217 O O . GLU A 1 313 ? 23.780 -4.659 -51.479 1.00 15.96 292 GLU A O 1
ATOM 2223 N N . CYS A 1 314 ? 24.662 -3.999 -53.437 1.00 15.85 293 CYS A N 1
ATOM 2224 C CA . CYS A 1 314 ? 25.984 -4.635 -53.226 1.00 16.98 293 CYS A CA 1
ATOM 2225 C C . CYS A 1 314 ? 26.781 -3.853 -52.183 1.00 18.31 293 CYS A C 1
ATOM 2226 O O . CYS A 1 314 ? 26.360 -2.781 -51.715 1.00 18.86 293 CYS A O 1
ATOM 2229 N N . TYR A 1 315 ? 27.942 -4.420 -51.815 1.00 16.18 294 TYR A N 1
ATOM 2230 C CA . TYR A 1 315 ? 28.904 -3.731 -50.937 1.00 16.75 294 TYR A CA 1
ATOM 2231 C C . TYR A 1 315 ? 28.334 -3.531 -49.542 1.00 17.23 294 TYR A C 1
ATOM 2232 O O . TYR A 1 315 ? 28.380 -2.413 -49.000 1.00 18.46 294 TYR A O 1
ATOM 2241 N N . GLY A 1 316 ? 27.709 -4.596 -48.984 1.00 14.21 295 GLY A N 1
ATOM 2242 C CA . GLY A 1 316 ? 27.065 -4.466 -47.678 1.00 16.70 295 GLY A CA 1
ATOM 2243 C C . GLY A 1 316 ? 27.563 -5.452 -46.640 1.00 15.89 295 GLY A C 1
ATOM 2244 O O . GLY A 1 316 ? 28.587 -6.104 -46.844 1.00 16.21 295 GLY A O 1
ATOM 2245 N N . LEU A 1 317 ? 26.824 -5.614 -45.556 1.00 15.68 296 LEU A N 1
ATOM 2246 C CA . LEU A 1 317 ? 27.200 -6.600 -44.535 1.00 16.48 296 LEU A CA 1
ATOM 2247 C C . LEU A 1 317 ? 27.161 -8.035 -45.091 1.00 15.20 296 LEU A C 1
ATOM 2248 O O . LEU A 1 317 ? 26.193 -8.438 -45.745 1.00 17.97 296 LEU A O 1
ATOM 2253 N N . LYS A 1 318 ? 28.176 -8.827 -44.758 1.00 16.29 297 LYS A N 1
ATOM 2254 C CA . LYS A 1 318 ? 28.096 -10.247 -45.103 1.00 18.49 297 LYS A CA 1
ATOM 2255 C C . LYS A 1 318 ? 27.350 -10.994 -43.996 1.00 21.56 297 LYS A C 1
ATOM 2256 O O . LYS A 1 318 ? 27.005 -10.421 -42.959 1.00 19.84 297 LYS A O 1
ATOM 2262 N N . GLY A 1 319 ? 26.957 -12.247 -44.286 1.00 20.19 298 GLY A N 1
ATOM 2263 C CA . GLY A 1 319 ? 25.969 -12.900 -43.411 1.00 19.88 298 GLY A CA 1
ATOM 2264 C C . GLY A 1 319 ? 26.429 -13.005 -41.962 1.00 16.07 298 GLY A C 1
ATOM 2265 O O . GLY A 1 319 ? 25.667 -12.712 -41.028 1.00 20.53 298 GLY A O 1
ATOM 2266 N N . ARG A 1 320 ? 27.690 -13.381 -41.759 1.00 16.25 299 ARG A N 1
ATOM 2267 C CA . ARG A 1 320 ? 28.187 -13.498 -40.389 1.00 19.24 299 ARG A CA 1
ATOM 2268 C C . ARG A 1 320 ? 28.189 -12.142 -39.696 1.00 23.06 299 ARG A C 1
ATOM 2269 O O . ARG A 1 320 ? 28.027 -12.082 -38.467 1.00 18.75 299 ARG A O 1
ATOM 2277 N N . GLU A 1 321 ? 28.407 -11.044 -40.463 1.00 18.16 300 GLU A N 1
ATOM 2278 C CA . GLU A 1 321 ? 28.396 -9.710 -39.876 1.00 20.48 300 GLU A CA 1
ATOM 2279 C C . GLU A 1 321 ? 27.002 -9.300 -39.477 1.00 20.77 300 GLU A C 1
ATOM 2280 O O . GLU A 1 321 ? 26.847 -8.534 -38.512 1.00 19.76 300 GLU A O 1
ATOM 2286 N N . VAL A 1 322 ? 25.986 -9.737 -40.227 1.00 14.76 301 VAL A N 1
ATOM 2287 C CA . VAL A 1 322 ? 24.604 -9.440 -39.813 1.00 15.55 301 VAL A CA 1
ATOM 2288 C C . VAL A 1 322 ? 24.346 -10.036 -38.445 1.00 16.38 301 VAL A C 1
ATOM 2289 O O . VAL A 1 322 ? 23.756 -9.396 -37.573 1.00 16.56 301 VAL A O 1
ATOM 2293 N N . ILE A 1 323 ? 24.691 -11.312 -38.283 1.00 15.36 302 ILE A N 1
ATOM 2294 C CA . ILE A 1 323 ? 24.461 -11.967 -36.991 1.00 18.73 302 ILE A CA 1
ATOM 2295 C C . ILE A 1 323 ? 25.256 -11.253 -35.894 1.00 22.08 302 ILE A C 1
ATOM 2296 O O . ILE A 1 323 ? 24.778 -11.044 -34.759 1.00 19.06 302 ILE A O 1
ATOM 2301 N N . GLN A 1 324 ? 26.492 -10.904 -36.204 1.00 17.63 303 GLN A N 1
ATOM 2302 C CA . GLN A 1 324 ? 27.326 -10.186 -35.225 1.00 20.08 303 GLN A CA 1
ATOM 2303 C C . GLN A 1 324 ? 26.694 -8.850 -34.825 1.00 15.45 303 GLN A C 1
ATOM 2304 O O . GLN A 1 324 ? 26.671 -8.490 -33.642 1.00 18.18 303 GLN A O 1
ATOM 2310 N N . LEU A 1 325 ? 26.166 -8.103 -35.789 1.00 15.96 304 LEU A N 1
ATOM 2311 C CA . LEU A 1 325 ? 25.532 -6.830 -35.435 1.00 18.21 304 LEU A CA 1
ATOM 2312 C C . LEU A 1 325 ? 24.275 -7.068 -34.612 1.00 19.52 304 LEU A C 1
ATOM 2313 O O . LEU A 1 325 ? 23.988 -6.318 -33.664 1.00 16.26 304 LEU A O 1
ATOM 2318 N N . ALA A 1 326 ? 23.494 -8.110 -34.961 1.00 16.44 305 ALA A N 1
ATOM 2319 C CA . ALA A 1 326 ? 22.327 -8.435 -34.132 1.00 17.99 305 ALA A CA 1
ATOM 2320 C C . ALA A 1 326 ? 22.746 -8.759 -32.693 1.00 17.74 305 ALA A C 1
ATOM 2321 O O . ALA A 1 326 ? 22.079 -8.341 -31.733 1.00 17.21 305 ALA A O 1
ATOM 2323 N N . ARG A 1 327 ? 23.838 -9.519 -32.523 1.00 16.70 306 ARG A N 1
ATOM 2324 C CA . ARG A 1 327 ? 24.331 -9.848 -31.186 1.00 16.89 306 ARG A CA 1
ATOM 2325 C C . ARG A 1 327 ? 24.780 -8.598 -30.447 1.00 17.28 306 ARG A C 1
ATOM 2326 O O . ARG A 1 327 ? 24.549 -8.445 -29.231 1.00 19.89 306 ARG A O 1
ATOM 2334 N N . ILE A 1 328 ? 25.470 -7.700 -31.162 1.00 17.54 307 ILE A N 1
ATOM 2335 C CA . ILE A 1 328 ? 25.934 -6.466 -30.510 1.00 17.44 307 ILE A CA 1
ATOM 2336 C C . ILE A 1 328 ? 24.737 -5.640 -30.041 1.00 19.54 307 ILE A C 1
ATOM 2337 O O . ILE A 1 328 ? 24.699 -5.125 -28.898 1.00 18.79 307 ILE A O 1
ATOM 2342 N N . ALA A 1 329 ? 23.733 -5.515 -30.926 1.00 16.47 308 ALA A N 1
ATOM 2343 C CA . ALA A 1 329 ? 22.507 -4.768 -30.601 1.00 19.24 308 ALA A CA 1
ATOM 2344 C C . ALA A 1 329 ? 21.821 -5.377 -29.393 1.00 15.37 308 ALA A C 1
ATOM 2345 O O . ALA A 1 329 ? 21.383 -4.656 -28.478 1.00 17.72 308 ALA A O 1
ATOM 2347 N N . GLY A 1 330 ? 21.789 -6.714 -29.330 1.00 17.19 309 GLY A N 1
ATOM 2348 C CA . GLY A 1 330 ? 21.193 -7.381 -28.190 1.00 17.26 309 GLY A CA 1
ATOM 2349 C C . GLY A 1 330 ? 21.949 -7.157 -26.894 1.00 19.73 309 GLY A C 1
ATOM 2350 O O . GLY A 1 330 ? 21.355 -7.101 -25.819 1.00 21.67 309 GLY A O 1
ATOM 2351 N N . ARG A 1 331 ? 23.276 -7.092 -26.953 1.00 19.65 310 ARG A N 1
ATOM 2352 C CA . ARG A 1 331 ? 24.009 -6.828 -25.721 1.00 21.55 310 ARG A CA 1
ATOM 2353 C C . ARG A 1 331 ? 23.674 -5.422 -25.199 1.00 20.98 310 ARG A C 1
ATOM 2354 O O . ARG A 1 331 ? 23.448 -5.233 -23.997 1.00 22.32 310 ARG A O 1
ATOM 2362 N N . HIS A 1 332 ? 23.606 -4.434 -26.102 1.00 19.48 311 HIS A N 1
ATOM 2363 C CA . HIS A 1 332 ? 23.274 -3.075 -25.646 1.00 21.02 311 HIS A CA 1
ATOM 2364 C C . HIS A 1 332 ? 21.796 -2.900 -25.329 1.00 24.98 311 HIS A C 1
ATOM 2365 O O . HIS A 1 332 ? 21.458 -2.255 -24.334 1.00 21.19 311 HIS A O 1
ATOM 2372 N N . GLY A 1 333 ? 20.911 -3.441 -26.172 1.00 21.65 312 GLY A N 1
ATOM 2373 C CA . GLY A 1 333 ? 19.472 -3.412 -25.970 1.00 17.78 312 GLY A CA 1
ATOM 2374 C C . GLY A 1 333 ? 18.810 -2.228 -26.640 1.00 24.83 312 GLY A C 1
ATOM 2375 O O . GLY A 1 333 ? 19.337 -1.098 -26.577 1.00 20.61 312 GLY A O 1
ATOM 2376 N N . CYS A 1 334 ? 17.657 -2.442 -27.278 1.00 19.96 313 CYS A N 1
ATOM 2377 C CA . CYS A 1 334 ? 16.798 -1.309 -27.674 1.00 19.61 313 CYS A CA 1
ATOM 2378 C C . CYS A 1 334 ? 15.372 -1.544 -27.164 1.00 21.24 313 CYS A C 1
ATOM 2379 O O . CYS A 1 334 ? 15.073 -2.566 -26.518 1.00 26.19 313 CYS A O 1
ATOM 2382 N N . ASP A 1 335 ? 14.546 -0.490 -27.227 1.00 16.55 314 ASP A N 1
ATOM 2383 C CA . ASP A 1 335 ? 13.160 -0.606 -26.797 1.00 15.18 314 ASP A CA 1
ATOM 2384 C C . ASP A 1 335 ? 12.255 -0.999 -27.965 1.00 15.67 314 ASP A C 1
ATOM 2385 O O . ASP A 1 335 ? 11.240 -1.706 -27.744 1.00 18.12 314 ASP A O 1
ATOM 2390 N N . ILE A 1 336 ? 12.571 -0.484 -29.169 1.00 14.50 315 ILE A N 1
ATOM 2391 C CA . ILE A 1 336 ? 11.883 -0.968 -30.372 1.00 15.92 315 ILE A CA 1
ATOM 2392 C C . ILE A 1 336 ? 12.948 -1.320 -31.386 1.00 17.54 315 ILE A C 1
ATOM 2393 O O . ILE A 1 336 ? 13.871 -0.519 -31.604 1.00 14.96 315 ILE A O 1
ATOM 2398 N N . LEU A 1 337 ? 12.882 -2.565 -31.923 1.00 14.55 316 LEU A N 1
ATOM 2399 C CA . LEU A 1 337 ? 13.673 -2.921 -33.092 1.00 16.13 316 LEU A CA 1
ATOM 2400 C C . LEU A 1 337 ? 12.704 -2.999 -34.265 1.00 13.57 316 LEU A C 1
ATOM 2401 O O . LEU A 1 337 ? 11.737 -3.758 -34.181 1.00 17.18 316 LEU A O 1
ATOM 2406 N N . ASP A 1 338 ? 12.979 -2.288 -35.349 1.00 14.30 317 ASP A N 1
ATOM 2407 C CA . ASP A 1 338 ? 12.173 -2.548 -36.543 1.00 15.27 317 ASP A CA 1
ATOM 2408 C C . ASP A 1 338 ? 13.093 -3.026 -37.658 1.00 16.27 317 ASP A C 1
ATOM 2409 O O . ASP A 1 338 ? 14.299 -2.728 -37.692 1.00 16.12 317 ASP A O 1
ATOM 2414 N N . ILE A 1 339 ? 12.531 -3.874 -38.499 1.00 13.45 318 ILE A N 1
ATOM 2415 C CA . ILE A 1 339 ? 13.268 -4.443 -39.631 1.00 14.04 318 ILE A CA 1
ATOM 2416 C C . ILE A 1 339 ? 12.370 -4.267 -40.857 1.00 12.65 318 ILE A C 1
ATOM 2417 O O . ILE A 1 339 ? 11.199 -4.666 -40.821 1.00 13.45 318 ILE A O 1
ATOM 2422 N N . VAL A 1 340 ? 12.909 -3.669 -41.933 1.00 13.03 319 VAL A N 1
ATOM 2423 C CA . VAL A 1 340 ? 12.041 -3.209 -43.021 1.00 13.07 319 VAL A CA 1
ATOM 2424 C C . VAL A 1 340 ? 12.530 -3.663 -44.386 1.00 14.49 319 VAL A C 1
ATOM 2425 O O . VAL A 1 340 ? 13.687 -4.066 -44.567 1.00 12.92 319 VAL A O 1
ATOM 2429 N N . GLU A 1 341 ? 11.614 -3.547 -45.344 1.00 12.54 320 GLU A N 1
ATOM 2430 C CA . GLU A 1 341 ? 11.811 -3.570 -46.794 1.00 17.91 320 GLU A CA 1
ATOM 2431 C C . GLU A 1 341 ? 12.021 -4.986 -47.330 1.00 19.64 320 GLU A C 1
ATOM 2432 O O . GLU A 1 341 ? 12.466 -5.131 -48.497 1.00 15.79 320 GLU A O 1
ATOM 2438 N N . LEU A 1 342 ? 11.731 -6.031 -46.544 1.00 14.32 321 LEU A N 1
ATOM 2439 C CA . LEU A 1 342 ? 11.844 -7.403 -47.033 1.00 13.70 321 LEU A CA 1
ATOM 2440 C C . LEU A 1 342 ? 10.742 -7.667 -48.043 1.00 13.33 321 LEU A C 1
ATOM 2441 O O . LEU A 1 342 ? 9.560 -7.477 -47.731 1.00 14.86 321 LEU A O 1
ATOM 2446 N N . CYS A 1 343 ? 11.116 -8.151 -49.242 1.00 13.18 322 CYS A N 1
ATOM 2447 C CA . CYS A 1 343 ? 10.174 -8.421 -50.340 1.00 14.61 322 CYS A CA 1
ATOM 2448 C C . CYS A 1 343 ? 10.319 -9.884 -50.790 1.00 16.26 322 CYS A C 1
ATOM 2449 O O . CYS A 1 343 ? 11.036 -10.175 -51.759 1.00 15.93 322 CYS A O 1
ATOM 2452 N N . PRO A 1 344 ? 9.672 -10.828 -50.111 1.00 15.17 323 PRO A N 1
ATOM 2453 C CA . PRO A 1 344 ? 9.963 -12.241 -50.390 1.00 18.02 323 PRO A CA 1
ATOM 2454 C C . PRO A 1 344 ? 9.613 -12.699 -51.798 1.00 19.06 323 PRO A C 1
ATOM 2455 O O . PRO A 1 344 ? 10.219 -13.690 -52.255 1.00 17.56 323 PRO A O 1
ATOM 2459 N N . TYR A 1 345 ? 8.693 -12.017 -52.521 1.00 15.83 324 TYR A N 1
ATOM 2460 C CA . TYR A 1 345 ? 8.369 -12.466 -53.877 1.00 21.16 324 TYR A CA 1
ATOM 2461 C C . TYR A 1 345 ? 9.585 -12.387 -54.814 1.00 17.45 324 TYR A C 1
ATOM 2462 O O . TYR A 1 345 ? 9.636 -13.059 -55.870 1.00 20.19 324 TYR A O 1
ATOM 2471 N N . PHE A 1 346 ? 10.592 -11.624 -54.457 1.00 15.43 325 PHE A N 1
ATOM 2472 C CA . PHE A 1 346 ? 11.728 -11.438 -55.348 1.00 21.76 325 PHE A CA 1
ATOM 2473 C C . PHE A 1 346 ? 12.779 -12.536 -55.191 1.00 29.47 325 PHE A C 1
ATOM 2474 O O . PHE A 1 346 ? 13.783 -12.529 -55.913 1.00 23.03 325 PHE A O 1
ATOM 2482 N N . ASP A 1 347 ? 12.573 -13.476 -54.283 1.00 19.29 326 ASP A N 1
ATOM 2483 C CA . ASP A 1 347 ? 13.610 -14.453 -53.917 1.00 19.58 326 ASP A CA 1
ATOM 2484 C C . ASP A 1 347 ? 13.025 -15.844 -54.104 1.00 20.64 326 ASP A C 1
ATOM 2485 O O . ASP A 1 347 ? 12.036 -16.194 -53.446 1.00 19.76 326 ASP A O 1
ATOM 2490 N N . PRO A 1 348 ? 13.549 -16.667 -55.008 1.00 17.02 327 PRO A N 1
ATOM 2491 C CA . PRO A 1 348 ? 13.013 -18.029 -55.157 1.00 23.09 327 PRO A CA 1
ATOM 2492 C C . PRO A 1 348 ? 13.492 -18.957 -54.042 1.00 23.53 327 PRO A C 1
ATOM 2493 O O . PRO A 1 348 ? 13.008 -20.114 -53.928 1.00 19.58 327 PRO A O 1
ATOM 2497 N N . SER A 1 349 ? 14.433 -18.481 -53.227 1.00 17.36 328 SER A N 1
ATOM 2498 C CA . SER A 1 349 ? 14.988 -19.329 -52.164 1.00 19.96 328 SER A CA 1
ATOM 2499 C C . SER A 1 349 ? 14.358 -18.879 -50.832 1.00 20.05 328 SER A C 1
ATOM 2500 O O . SER A 1 349 ? 13.501 -18.007 -50.787 1.00 17.91 328 SER A O 1
ATOM 2503 N N . GLN A 1 350 ? 14.807 -19.479 -49.739 1.00 17.03 329 GLN A N 1
ATOM 2504 C CA . GLN A 1 350 ? 14.432 -19.017 -48.416 1.00 15.18 329 GLN A CA 1
ATOM 2505 C C . GLN A 1 350 ? 15.519 -18.133 -47.792 1.00 17.38 329 GLN A C 1
ATOM 2506 O O . GLN A 1 350 ? 15.449 -17.870 -46.582 1.00 16.12 329 GLN A O 1
ATOM 2512 N N . ILE A 1 351 ? 16.558 -17.733 -48.546 1.00 13.96 330 ILE A N 1
ATOM 2513 C CA . ILE A 1 351 ? 17.688 -17.134 -47.814 1.00 14.20 330 ILE A CA 1
ATOM 2514 C C . ILE A 1 351 ? 17.281 -15.816 -47.176 1.00 18.20 330 ILE A C 1
ATOM 2515 O O . ILE A 1 351 ? 17.721 -15.490 -46.056 1.00 13.91 330 ILE A O 1
ATOM 2520 N N . SER A 1 352 ? 16.475 -15.007 -47.880 1.00 13.18 331 SER A N 1
ATOM 2521 C CA . SER A 1 352 ? 16.209 -13.671 -47.323 1.00 16.34 331 SER A CA 1
ATOM 2522 C C . SER A 1 352 ? 15.301 -13.753 -46.092 1.00 13.69 331 SER A C 1
ATOM 2523 O O . SER A 1 352 ? 15.567 -13.113 -45.054 1.00 14.68 331 SER A O 1
ATOM 2526 N N . VAL A 1 353 ? 14.211 -14.523 -46.188 1.00 14.90 332 VAL A N 1
ATOM 2527 C CA . VAL A 1 353 ? 13.322 -14.608 -45.022 1.00 13.45 332 VAL A CA 1
ATOM 2528 C C . VAL A 1 353 ? 14.072 -15.235 -43.822 1.00 15.15 332 VAL A C 1
ATOM 2529 O O . VAL A 1 353 ? 13.867 -14.830 -42.676 1.00 17.30 332 VAL A O 1
ATOM 2533 N N . LYS A 1 354 ? 14.924 -16.235 -44.056 1.00 12.56 333 LYS A N 1
ATOM 2534 C CA . LYS A 1 354 ? 15.615 -16.862 -42.920 1.00 13.15 333 LYS A CA 1
ATOM 2535 C C . LYS A 1 354 ? 16.693 -15.932 -42.335 1.00 13.83 333 LYS A C 1
ATOM 2536 O O . LYS A 1 354 ? 16.941 -15.957 -41.128 1.00 14.53 333 LYS A O 1
ATOM 2542 N N . MET A 1 355 ? 17.290 -15.086 -43.166 1.00 13.23 334 MET A N 1
ATOM 2543 C CA . MET A 1 355 ? 18.142 -14.013 -42.647 1.00 16.07 334 MET A CA 1
ATOM 2544 C C . MET A 1 355 ? 17.369 -13.098 -41.681 1.00 16.39 334 MET A C 1
ATOM 2545 O O . MET A 1 355 ? 17.854 -12.786 -40.568 1.00 13.52 334 MET A O 1
ATOM 2550 N N . THR A 1 356 ? 16.164 -12.674 -42.067 1.00 13.36 335 THR A N 1
ATOM 2551 C CA . THR A 1 356 ? 15.436 -11.795 -41.125 1.00 12.96 335 THR A CA 1
ATOM 2552 C C . THR A 1 356 ? 15.020 -12.544 -39.827 1.00 16.56 335 THR A C 1
ATOM 2553 O O . THR A 1 356 ? 14.958 -11.928 -38.730 1.00 15.47 335 THR A O 1
ATOM 2557 N N . VAL A 1 357 ? 14.708 -13.847 -39.906 1.00 14.54 336 VAL A N 1
ATOM 2558 C CA . VAL A 1 357 ? 14.492 -14.588 -38.652 1.00 16.68 336 VAL A CA 1
ATOM 2559 C C . VAL A 1 357 ? 15.723 -14.458 -37.754 1.00 17.45 336 VAL A C 1
ATOM 2560 O O . VAL A 1 357 ? 15.605 -14.249 -36.534 1.00 14.84 336 VAL A O 1
ATOM 2564 N N . ASN A 1 358 ? 16.906 -14.666 -38.334 1.00 12.88 337 ASN A N 1
ATOM 2565 C CA . ASN A 1 358 ? 18.119 -14.700 -37.520 1.00 15.00 337 ASN A CA 1
ATOM 2566 C C . ASN A 1 358 ? 18.481 -13.330 -36.968 1.00 17.10 337 ASN A C 1
ATOM 2567 O O . ASN A 1 358 ? 19.061 -13.239 -35.871 1.00 17.36 337 ASN A O 1
ATOM 2572 N N . MET A 1 359 ? 18.118 -12.272 -37.679 1.00 14.96 338 MET A N 1
ATOM 2573 C CA . MET A 1 359 ? 18.349 -10.910 -37.161 1.00 14.25 338 MET A CA 1
ATOM 2574 C C . MET A 1 359 ? 17.607 -10.783 -35.838 1.00 15.96 338 MET A C 1
ATOM 2575 O O . MET A 1 359 ? 18.147 -10.295 -34.832 1.00 17.57 338 MET A O 1
ATOM 2580 N N . ILE A 1 360 ? 16.350 -11.231 -35.833 1.00 15.82 339 ILE A N 1
ATOM 2581 C CA . ILE A 1 360 ? 15.511 -11.102 -34.631 1.00 15.09 339 ILE A CA 1
ATOM 2582 C C . ILE A 1 360 ? 15.982 -12.045 -33.545 1.00 16.63 339 ILE A C 1
ATOM 2583 O O . ILE A 1 360 ? 16.089 -11.672 -32.354 1.00 15.98 339 ILE A O 1
ATOM 2588 N N . TYR A 1 361 ? 16.212 -13.292 -33.936 1.00 13.14 340 TYR A N 1
ATOM 2589 C CA . TYR A 1 361 ? 16.485 -14.346 -32.962 1.00 14.84 340 TYR A CA 1
ATOM 2590 C C . TYR A 1 361 ? 17.827 -14.110 -32.268 1.00 14.80 340 TYR A C 1
ATOM 2591 O O . TYR A 1 361 ? 17.934 -14.315 -31.050 1.00 16.41 340 TYR A O 1
ATOM 2600 N N . HIS A 1 362 ? 18.867 -13.718 -33.020 1.00 15.79 341 HIS A N 1
ATOM 2601 C CA . HIS A 1 362 ? 20.146 -13.408 -32.385 1.00 18.52 341 HIS A CA 1
ATOM 2602 C C . HIS A 1 362 ? 20.060 -12.140 -31.547 1.00 17.76 341 HIS A C 1
ATOM 2603 O O . HIS A 1 362 ? 20.681 -12.081 -30.453 1.00 18.93 341 HIS A O 1
ATOM 2610 N N . TYR A 1 363 ? 19.250 -11.158 -31.975 1.00 15.47 342 TYR A N 1
ATOM 2611 C CA . TYR A 1 363 ? 19.038 -9.998 -31.112 1.00 16.00 342 TYR A CA 1
ATOM 2612 C C . TYR A 1 363 ? 18.460 -10.446 -29.770 1.00 17.52 342 TYR A C 1
ATOM 2613 O O . TYR A 1 363 ? 18.985 -10.097 -28.702 1.00 16.39 342 TYR A O 1
ATOM 2622 N N . LEU A 1 364 ? 17.390 -11.268 -29.811 1.00 14.46 343 LEU A N 1
ATOM 2623 C CA . LEU A 1 364 ? 16.730 -11.672 -28.571 1.00 14.85 343 LEU A CA 1
ATOM 2624 C C . LEU A 1 364 ? 17.598 -12.623 -27.756 1.00 17.53 343 LEU A C 1
ATOM 2625 O O . LEU A 1 364 ? 17.552 -12.589 -26.534 1.00 17.85 343 LEU A O 1
ATOM 2630 N N . GLY A 1 365 ? 18.311 -13.548 -28.394 1.00 16.15 344 GLY A N 1
ATOM 2631 C CA . GLY A 1 365 ? 19.150 -14.460 -27.612 1.00 18.94 344 GLY A CA 1
ATOM 2632 C C . GLY A 1 365 ? 20.264 -13.705 -26.904 1.00 21.73 344 GLY A C 1
ATOM 2633 O O . GLY A 1 365 ? 20.571 -13.968 -25.741 1.00 19.25 344 GLY A O 1
ATOM 2634 N N . SER A 1 366 ? 20.891 -12.756 -27.607 1.00 15.49 345 SER A N 1
ATOM 2635 C CA . SER A 1 366 ? 21.946 -11.964 -26.996 1.00 18.98 345 SER A CA 1
ATOM 2636 C C . SER A 1 366 ? 21.396 -11.077 -25.873 1.00 17.38 345 SER A C 1
ATOM 2637 O O . SER A 1 366 ? 22.004 -10.967 -24.793 1.00 18.05 345 SER A O 1
ATOM 2640 N N . ARG A 1 367 ? 20.240 -10.461 -26.115 1.00 17.27 346 ARG A N 1
ATOM 2641 C CA . ARG A 1 367 ? 19.554 -9.667 -25.091 1.00 18.99 346 ARG A CA 1
ATOM 2642 C C . ARG A 1 367 ? 19.265 -10.503 -23.842 1.00 15.96 346 ARG A C 1
ATOM 2643 O O . ARG A 1 367 ? 19.531 -10.064 -22.714 1.00 17.20 346 ARG A O 1
ATOM 2651 N N . ALA A 1 368 ? 18.734 -11.739 -24.019 1.00 17.60 347 ALA A N 1
ATOM 2652 C CA . ALA A 1 368 ? 18.406 -12.559 -22.857 1.00 21.12 347 ALA A CA 1
ATOM 2653 C C . ALA A 1 368 ? 19.675 -12.961 -22.123 1.00 21.59 347 ALA A C 1
ATOM 2654 O O . ALA A 1 368 ? 19.736 -12.910 -20.887 1.00 21.72 347 ALA A O 1
ATOM 2656 N N . GLN A 1 369 ? 20.714 -13.341 -22.874 1.00 20.76 348 GLN A N 1
ATOM 2657 C CA . GLN A 1 369 ? 21.967 -13.724 -22.215 1.00 22.65 348 GLN A CA 1
ATOM 2658 C C . GLN A 1 369 ? 22.518 -12.575 -21.370 1.00 23.73 348 GLN A C 1
ATOM 2659 O O . GLN A 1 369 ? 23.009 -12.786 -20.235 1.00 24.21 348 GLN A O 1
ATOM 2665 N N . THR A 1 370 ? 22.443 -11.356 -21.909 1.00 19.54 349 THR A N 1
ATOM 2666 C CA . THR A 1 370 ? 22.935 -10.177 -21.201 1.00 21.54 349 THR A CA 1
ATOM 2667 C C . THR A 1 370 ? 22.108 -9.889 -19.954 1.00 21.90 349 THR A C 1
ATOM 2668 O O . THR A 1 370 ? 22.664 -9.627 -18.878 1.00 25.26 349 THR A O 1
ATOM 2672 N N . LEU A 1 371 ? 20.771 -9.876 -20.092 1.00 21.13 350 LEU A N 1
ATOM 2673 C CA . LEU A 1 371 ? 19.908 -9.674 -18.929 1.00 23.03 350 LEU A CA 1
ATOM 2674 C C . LEU A 1 371 ? 20.199 -10.693 -17.831 1.00 25.40 350 LEU A C 1
ATOM 2675 O O . LEU A 1 371 ? 20.398 -10.340 -16.661 1.00 27.52 350 LEU A O 1
ATOM 2680 N N . ARG A 1 372 ? 20.253 -11.975 -18.207 1.00 26.37 351 ARG A N 1
ATOM 2681 C CA . ARG A 1 372 ? 20.579 -13.033 -17.260 1.00 29.77 351 ARG A CA 1
ATOM 2682 C C . ARG A 1 372 ? 21.926 -12.795 -16.598 1.00 33.37 351 ARG A C 1
ATOM 2683 O O . ARG A 1 372 ? 22.065 -12.947 -15.370 1.00 32.48 351 ARG A O 1
ATOM 2691 N N . GLN A 1 373 ? 22.936 -12.401 -17.388 1.00 35.92 352 GLN A N 1
ATOM 2692 C CA . GLN A 1 373 ? 24.257 -12.103 -16.829 1.00 33.69 352 GLN A CA 1
ATOM 2693 C C . GLN A 1 373 ? 24.205 -10.959 -15.834 1.00 35.63 352 GLN A C 1
ATOM 2694 O O . GLN A 1 373 ? 24.894 -10.999 -14.806 1.00 36.83 352 GLN A O 1
ATOM 2700 N N . GLN A 1 374 ? 23.355 -9.972 -16.105 1.00 33.14 353 GLN A N 1
ATOM 2701 C CA . GLN A 1 374 ? 23.225 -8.786 -15.221 1.00 32.12 353 GLN A CA 1
ATOM 2702 C C . GLN A 1 374 ? 22.230 -9.064 -14.091 1.00 39.86 353 GLN A C 1
ATOM 2703 O O . GLN A 1 374 ? 22.005 -8.164 -13.281 1.00 43.59 353 GLN A O 1
ATOM 2709 N N . GLY A 1 375 ? 21.650 -10.256 -14.056 1.00 42.68 354 GLY A N 1
ATOM 2710 C CA . GLY A 1 375 ? 20.623 -10.563 -13.052 1.00 37.65 354 GLY A CA 1
ATOM 2711 C C . GLY A 1 375 ? 19.451 -9.618 -13.177 1.00 41.44 354 GLY A C 1
ATOM 2712 O O . GLY A 1 375 ? 18.932 -9.182 -12.143 1.00 42.00 354 GLY A O 1
ATOM 2713 N N . LYS A 1 376 ? 19.044 -9.326 -14.412 1.00 35.10 355 LYS A N 1
ATOM 2714 C CA . LYS A 1 376 ? 17.897 -8.420 -14.641 1.00 35.74 355 LYS A CA 1
ATOM 2715 C C . LYS A 1 376 ? 16.772 -9.170 -15.360 1.00 43.97 355 LYS A C 1
ATOM 2716 O O . LYS A 1 376 ? 17.024 -10.245 -15.913 1.00 39.98 355 LYS A O 1
ATOM 2722 N N . GLN A 1 377 ? 15.586 -8.587 -15.348 1.00 47.55 356 GLN A N 1
ATOM 2723 C CA . GLN A 1 377 ? 14.412 -9.270 -15.933 1.00 47.42 356 GLN A CA 1
ATOM 2724 C C . GLN A 1 377 ? 13.976 -8.550 -17.197 1.00 44.77 356 GLN A C 1
ATOM 2725 O O . GLN A 1 377 ? 14.198 -7.340 -17.292 1.00 41.32 356 GLN A O 1
ATOM 2731 N N . PRO A 1 378 ? 13.388 -9.262 -18.175 1.00 32.53 357 PRO A N 1
ATOM 2732 C CA . PRO A 1 378 ? 12.831 -8.586 -19.321 1.00 32.57 357 PRO A CA 1
ATOM 2733 C C . PRO A 1 378 ? 11.608 -7.830 -18.777 1.00 38.46 357 PRO A C 1
ATOM 2734 O O . PRO A 1 378 ? 11.757 -6.697 -18.425 1.00 49.67 357 PRO A O 1
ATOM 2738 N N . THR B 1 29 ? -17.815 -23.495 -22.607 1.00 60.47 8 THR B N 1
ATOM 2739 C CA . THR B 1 29 ? -18.166 -24.059 -23.917 1.00 54.67 8 THR B CA 1
ATOM 2740 C C . THR B 1 29 ? -17.550 -23.230 -25.041 1.00 55.89 8 THR B C 1
ATOM 2741 O O . THR B 1 29 ? -17.443 -21.995 -24.953 1.00 55.35 8 THR B O 1
ATOM 2745 N N . ALA B 1 30 ? -17.095 -23.915 -26.089 1.00 44.37 9 ALA B N 1
ATOM 2746 C CA . ALA B 1 30 ? -16.452 -23.241 -27.203 1.00 40.11 9 ALA B CA 1
ATOM 2747 C C . ALA B 1 30 ? -17.421 -22.260 -27.878 1.00 34.01 9 ALA B C 1
ATOM 2748 O O . ALA B 1 30 ? -18.614 -22.527 -27.995 1.00 45.22 9 ALA B O 1
ATOM 2750 N N . LYS B 1 31 ? -16.904 -21.112 -28.297 1.00 32.41 10 LYS B N 1
ATOM 2751 C CA . LYS B 1 31 ? -17.706 -20.081 -28.957 1.00 30.82 10 LYS B CA 1
ATOM 2752 C C . LYS B 1 31 ? -17.256 -19.943 -30.392 1.00 27.18 10 LYS B C 1
ATOM 2753 O O . LYS B 1 31 ? -16.062 -19.823 -30.671 1.00 29.73 10 LYS B O 1
ATOM 2759 N N . TR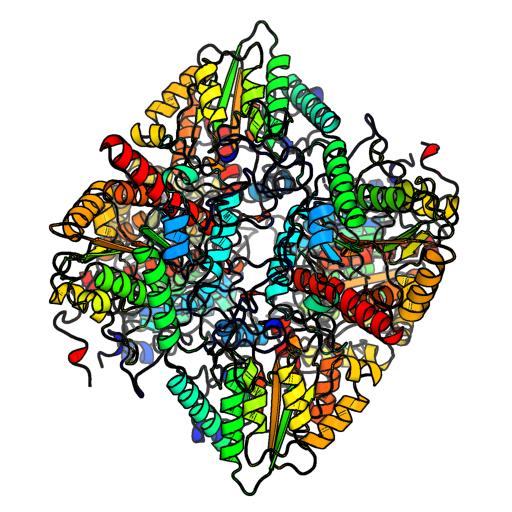P B 1 32 ? -18.201 -19.837 -31.310 1.00 26.32 11 TRP B N 1
ATOM 2760 C CA . TRP B 1 32 ? -17.869 -19.599 -32.714 1.00 23.86 11 TRP B CA 1
ATOM 2761 C C . TRP B 1 32 ? -17.777 -18.090 -32.958 1.00 22.28 11 TRP B C 1
ATOM 2762 O O . TRP B 1 32 ? -18.814 -17.441 -33.094 1.00 24.26 11 TRP B O 1
ATOM 2773 N N . GLN B 1 33 ? -16.573 -17.539 -33.050 1.00 20.92 12 GLN B N 1
ATOM 2774 C CA . GLN B 1 33 ? -16.375 -16.086 -33.127 1.00 23.55 12 GLN B CA 1
ATOM 2775 C C . GLN B 1 33 ? -15.195 -15.779 -34.023 1.00 19.23 12 GLN B C 1
ATOM 2776 O O . GLN B 1 33 ? -14.181 -16.459 -33.944 1.00 17.86 12 GLN B O 1
ATOM 2782 N N . PHE B 1 34 ? -15.322 -14.746 -34.859 1.00 19.40 13 PHE B N 1
ATOM 2783 C CA . PHE B 1 34 ? -14.236 -14.302 -35.704 1.00 21.02 13 PHE B CA 1
ATOM 2784 C C . PHE B 1 34 ? -14.332 -12.783 -35.837 1.00 21.88 13 PHE B C 1
ATOM 2785 O O . PHE B 1 34 ? -15.413 -12.181 -35.668 1.00 18.43 13 PHE B O 1
ATOM 2793 N N . THR B 1 35 ? -13.202 -12.180 -36.219 1.00 17.67 14 THR B N 1
ATOM 2794 C CA . THR B 1 35 ? -13.149 -10.732 -36.508 1.00 14.84 14 THR B CA 1
ATOM 2795 C C . THR B 1 35 ? -13.330 -10.491 -38.003 1.00 15.13 14 THR B C 1
ATOM 2796 O O . THR B 1 35 ? -12.527 -11.006 -38.811 1.00 16.59 14 THR B O 1
ATOM 2800 N N . PRO B 1 36 ? -14.340 -9.733 -38.431 1.00 15.28 15 PRO B N 1
ATOM 2801 C CA . PRO B 1 36 ? -14.475 -9.459 -39.865 1.00 14.43 15 PRO B CA 1
ATOM 2802 C C . PRO B 1 36 ? -13.265 -8.667 -40.339 1.00 17.11 15 PRO B C 1
ATOM 2803 O O . PRO B 1 36 ? -12.884 -7.668 -39.711 1.00 16.24 15 PRO B O 1
ATOM 2807 N N . HIS B 1 37 ? -12.659 -9.129 -41.445 1.00 16.41 16 HIS B N 1
ATOM 2808 C CA . HIS B 1 37 ? -11.482 -8.482 -42.039 1.00 13.39 16 HIS B CA 1
ATOM 2809 C C . HIS B 1 37 ? -10.267 -8.579 -41.105 1.00 14.20 16 HIS B C 1
ATOM 2810 O O . HIS B 1 37 ? -9.319 -7.784 -41.144 1.00 16.55 16 HIS B O 1
ATOM 2817 N N . GLN B 1 38 ? -10.333 -9.555 -40.222 1.00 14.89 17 GLN B N 1
ATOM 2818 C CA . GLN B 1 38 ? -9.260 -10.104 -39.398 1.00 14.85 17 GLN B CA 1
ATOM 2819 C C . GLN B 1 38 ? -8.671 -9.280 -38.273 1.00 13.41 17 GLN B C 1
ATOM 2820 O O . GLN B 1 38 ? -8.526 -9.783 -37.138 1.00 14.69 17 GLN B O 1
ATOM 2826 N N . HIS B 1 39 ? -8.329 -8.020 -38.522 1.00 14.15 18 HIS B N 1
ATOM 2827 C CA . HIS B 1 39 ? -7.484 -7.297 -37.562 1.00 14.59 18 HIS B CA 1
ATOM 2828 C C . HIS B 1 39 ? -8.225 -6.848 -36.334 1.00 15.85 18 HIS B C 1
ATOM 2829 O O . HIS B 1 39 ? -9.325 -6.285 -36.434 1.00 16.14 18 HIS B O 1
ATOM 2836 N N . ARG B 1 40 ? -7.593 -7.068 -35.176 1.00 13.79 19 ARG B N 1
ATOM 2837 C CA . ARG B 1 40 ? -8.057 -6.564 -33.903 1.00 15.80 19 ARG B CA 1
ATOM 2838 C C . ARG B 1 40 ? -7.270 -5.303 -33.582 1.00 16.67 19 ARG B C 1
ATOM 2839 O O . ARG B 1 40 ? -6.733 -4.669 -34.507 1.00 18.35 19 ARG B O 1
ATOM 2847 N N . GLY B 1 41 ? -7.245 -4.912 -32.318 1.00 18.94 20 GLY B N 1
ATOM 2848 C CA . GLY B 1 41 ? -6.615 -3.670 -31.909 1.00 21.40 20 GLY B CA 1
ATOM 2849 C C . GLY B 1 41 ? -7.493 -2.435 -32.173 1.00 20.88 20 GLY B C 1
ATOM 2850 O O . GLY B 1 41 ? -8.690 -2.538 -32.445 1.00 20.65 20 GLY B O 1
ATOM 2851 N N . PRO B 1 42 ? -6.892 -1.233 -32.103 1.00 21.84 21 PRO B N 1
ATOM 2852 C CA . PRO B 1 42 ? -7.679 0.018 -32.210 1.00 23.23 21 PRO B CA 1
ATOM 2853 C C . PRO B 1 42 ? -8.578 0.169 -33.460 1.00 22.24 21 PRO B C 1
ATOM 2854 O O . PRO B 1 42 ? -9.597 0.873 -33.346 1.00 24.64 21 PRO B O 1
ATOM 2858 N N . ALA B 1 43 ? -8.267 -0.424 -34.611 1.00 18.16 22 ALA B N 1
ATOM 2859 C CA . ALA B 1 43 ? -9.077 -0.268 -35.818 1.00 18.37 22 ALA B CA 1
ATOM 2860 C C . ALA B 1 43 ? -9.917 -1.512 -36.126 1.00 18.54 22 ALA B C 1
ATOM 2861 O O . ALA B 1 43 ? -10.330 -1.739 -37.278 1.00 15.90 22 ALA B O 1
ATOM 2863 N N . GLU B 1 44 ? -10.225 -2.298 -35.096 1.00 17.59 23 GLU B N 1
ATOM 2864 C CA . GLU B 1 44 ? -11.028 -3.504 -35.292 1.00 17.37 23 GLU B CA 1
ATOM 2865 C C . GLU B 1 44 ? -12.439 -3.145 -35.763 1.00 17.70 23 GLU B C 1
ATOM 2866 O O . GLU B 1 44 ? -13.064 -2.183 -35.259 1.00 17.92 23 GLU B O 1
ATOM 2872 N N . GLN B 1 45 ? -12.971 -3.931 -36.712 1.00 17.78 24 GLN B N 1
ATOM 2873 C CA . GLN B 1 45 ? -14.375 -3.838 -37.086 1.00 18.14 24 GLN B CA 1
ATOM 2874 C C . GLN B 1 45 ? -15.210 -4.866 -36.317 1.00 21.93 24 GLN B C 1
ATOM 2875 O O . GLN B 1 45 ? -14.750 -5.958 -36.033 1.00 18.28 24 GLN B O 1
ATOM 2881 N N . PHE B 1 46 ? -16.471 -4.527 -36.062 1.00 21.38 25 PHE B N 1
ATOM 2882 C CA . PHE B 1 46 ? -17.348 -5.371 -35.261 1.00 25.82 25 PHE B CA 1
ATOM 2883 C C . PHE B 1 46 ? -18.691 -5.732 -35.901 1.00 30.79 25 PHE B C 1
ATOM 2884 O O . PHE B 1 46 ? -19.472 -6.452 -35.270 1.00 29.01 25 PHE B O 1
ATOM 2892 N N . GLY B 1 47 ? -19.019 -5.213 -37.081 1.00 21.54 26 GLY B N 1
ATOM 2893 C CA . GLY B 1 47 ? -20.338 -5.477 -37.655 1.00 25.91 26 GLY B CA 1
ATOM 2894 C C . GLY B 1 47 ? -20.578 -6.960 -37.884 1.00 23.95 26 GLY B C 1
ATOM 2895 O O . GLY B 1 47 ? -19.719 -7.670 -38.380 1.00 21.85 26 GLY B O 1
ATOM 2896 N N . GLU B 1 48 ? -21.780 -7.425 -37.538 1.00 24.53 27 GLU B N 1
ATOM 2897 C CA . GLU B 1 48 ? -22.062 -8.861 -37.654 1.00 24.52 27 GLU B CA 1
ATOM 2898 C C . GLU B 1 48 ? -22.002 -9.360 -39.096 1.00 27.89 27 GLU B C 1
ATOM 2899 O O . GLU B 1 48 ? -21.742 -10.553 -39.330 1.00 24.06 27 GLU B O 1
ATOM 2905 N N . ASN B 1 49 ? -22.265 -8.485 -40.076 1.00 21.04 28 ASN B N 1
ATOM 2906 C CA . ASN B 1 49 ? -22.110 -8.859 -41.480 1.00 22.37 28 ASN B CA 1
ATOM 2907 C C . ASN B 1 49 ? -20.979 -8.171 -42.192 1.00 23.25 28 ASN B C 1
ATOM 2908 O O . ASN B 1 49 ? -20.888 -8.270 -43.420 1.00 19.99 28 ASN B O 1
ATOM 2913 N N . ASP B 1 50 ? -20.047 -7.555 -41.451 1.00 18.58 29 ASP B N 1
ATOM 2914 C CA . ASP B 1 50 ? -19.029 -6.774 -42.137 1.00 19.32 29 ASP B CA 1
ATOM 2915 C C . ASP B 1 50 ? -18.177 -7.622 -43.090 1.00 16.86 29 ASP B C 1
ATOM 2916 O O . ASP B 1 50 ? -17.558 -7.065 -44.002 1.00 15.10 29 ASP B O 1
ATOM 2921 N N . HIS B 1 51 ? -18.030 -8.936 -42.827 1.00 14.52 30 HIS B N 1
ATOM 2922 C CA . HIS B 1 51 ? -17.167 -9.798 -43.645 1.00 16.12 30 HIS B CA 1
ATOM 2923 C C . HIS B 1 51 ? -17.701 -10.033 -45.070 1.00 16.40 30 HIS B C 1
ATOM 2924 O O . HIS B 1 51 ? -16.948 -10.543 -45.910 1.00 16.72 30 HIS B O 1
ATOM 2931 N N . ILE B 1 52 ? -18.974 -9.723 -45.368 1.00 15.91 31 ILE B N 1
ATOM 2932 C CA . ILE B 1 52 ? -19.490 -9.888 -46.728 1.00 16.96 31 ILE B CA 1
ATOM 2933 C C . ILE B 1 52 ? -19.468 -8.570 -47.526 1.00 14.64 31 ILE B C 1
ATOM 2934 O O . ILE B 1 52 ? -19.938 -8.534 -48.675 1.00 17.28 31 ILE B O 1
ATOM 2939 N N . TYR B 1 53 ? -19.000 -7.491 -46.923 1.00 14.46 32 TYR B N 1
ATOM 2940 C CA . TYR B 1 53 ? -19.015 -6.171 -47.538 1.00 14.45 32 TYR B CA 1
ATOM 2941 C C . TYR B 1 53 ? -17.598 -5.658 -47.679 1.00 14.03 32 TYR B C 1
ATOM 2942 O O . TYR B 1 53 ? -16.709 -6.025 -46.910 1.00 15.52 32 TYR B O 1
ATOM 2951 N N . SER B 1 54 ? -17.403 -4.742 -48.623 1.00 14.98 33 SER B N 1
ATOM 2952 C CA . SER B 1 54 ? -16.098 -4.077 -48.695 1.00 12.54 33 SER B CA 1
ATOM 2953 C C . SER B 1 54 ? -15.615 -3.672 -47.314 1.00 17.15 33 SER B C 1
ATOM 2954 O O . SER B 1 54 ? -16.411 -3.165 -46.507 1.00 16.82 33 SER B O 1
ATOM 2957 N N . PRO B 1 55 ? -14.338 -3.782 -47.032 1.00 14.65 34 PRO B N 1
ATOM 2958 C CA . PRO B 1 55 ? -13.873 -3.415 -45.699 1.00 13.45 34 PRO B CA 1
ATOM 2959 C C . PRO B 1 55 ? -14.017 -1.910 -45.504 1.00 18.65 34 PRO B C 1
ATOM 2960 O O . PRO B 1 55 ? -13.983 -1.118 -46.462 1.00 17.93 34 PRO B O 1
ATOM 2964 N N . LYS B 1 56 ? -14.219 -1.514 -44.241 1.00 16.15 35 LYS B N 1
ATOM 2965 C CA . LYS B 1 56 ? -14.610 -0.145 -43.923 1.00 14.66 35 LYS B CA 1
ATOM 2966 C C . LYS B 1 56 ? -13.521 0.655 -43.252 1.00 15.86 35 LYS B C 1
ATOM 2967 O O . LYS B 1 56 ? -13.359 1.835 -43.570 1.00 17.24 35 LYS B O 1
ATOM 2973 N N . LEU B 1 57 ? -12.812 0.083 -42.286 1.00 12.65 36 LEU B N 1
ATOM 2974 C CA . LEU B 1 57 ? -11.813 0.852 -41.560 1.00 17.19 36 LEU B CA 1
ATOM 2975 C C . LEU B 1 57 ? -10.404 0.637 -42.102 1.00 16.42 36 LEU B C 1
ATOM 2976 O O . LEU B 1 57 ? -9.497 1.372 -41.709 1.00 15.18 36 LEU B O 1
ATOM 2981 N N . HIS B 1 58 ? -10.215 -0.339 -42.966 1.00 13.94 37 HIS B N 1
ATOM 2982 C CA . HIS B 1 58 ? -8.873 -0.761 -43.354 1.00 15.18 37 HIS B CA 1
ATOM 2983 C C . HIS B 1 58 ? -9.009 -1.754 -44.498 1.00 12.50 37 HIS B C 1
ATOM 2984 O O . HIS B 1 58 ? -10.116 -2.017 -45.002 1.00 14.79 37 HIS B O 1
ATOM 2991 N N . ASN B 1 59 ? -7.872 -2.320 -44.920 1.00 13.59 38 ASN B N 1
ATOM 2992 C CA . ASN B 1 59 ? -7.838 -3.193 -46.108 1.00 14.10 38 ASN B CA 1
ATOM 2993 C C . ASN B 1 59 ? -8.047 -4.654 -45.793 1.00 14.59 38 ASN B C 1
ATOM 2994 O O . ASN B 1 59 ? -7.945 -5.491 -46.721 1.00 13.95 38 ASN B O 1
ATOM 2999 N N . GLY B 1 60 ? -8.270 -4.988 -44.536 1.00 15.97 39 GLY B N 1
ATOM 3000 C CA . GLY B 1 60 ? -8.379 -6.413 -44.191 1.00 14.26 39 GLY B CA 1
ATOM 3001 C C . GLY B 1 60 ? -7.123 -7.176 -44.604 1.00 15.43 39 GLY B C 1
ATOM 3002 O O . GLY B 1 60 ? -5.994 -6.676 -44.477 1.00 16.02 39 GLY B O 1
ATOM 3003 N N . SER B 1 61 ? -7.292 -8.400 -45.123 1.00 13.08 40 SER B N 1
ATOM 3004 C CA . SER B 1 61 ? -6.118 -9.182 -45.488 1.00 12.74 40 SER B CA 1
ATOM 3005 C C . SER B 1 61 ? -5.963 -9.346 -47.007 1.00 11.67 40 SER B C 1
ATOM 3006 O O . SER B 1 61 ? -5.274 -10.269 -47.479 1.00 13.21 40 SER B O 1
ATOM 3009 N N . PHE B 1 62 ? -6.533 -8.436 -47.794 1.00 12.53 41 PHE B N 1
ATOM 3010 C CA . PHE B 1 62 ? -6.480 -8.605 -49.251 1.00 14.01 41 PHE B CA 1
ATOM 3011 C C . PHE B 1 62 ? -5.091 -8.373 -49.811 1.00 12.89 41 PHE B C 1
ATOM 3012 O O . PHE B 1 62 ? -4.777 -8.863 -50.884 1.00 14.29 41 PHE B O 1
ATOM 3020 N N . LYS B 1 63 ? -4.256 -7.614 -49.117 1.00 14.16 42 LYS B N 1
ATOM 3021 C CA . LYS B 1 63 ? -2.892 -7.434 -49.613 1.00 15.97 42 LYS B CA 1
ATOM 3022 C C . LYS B 1 63 ? -1.891 -8.246 -48.807 1.00 12.78 42 LYS B C 1
ATOM 3023 O O . LYS B 1 63 ? -0.971 -8.831 -49.377 1.00 13.74 42 LYS B O 1
ATOM 3029 N N . SER B 1 64 ? -2.017 -8.218 -47.472 1.00 12.93 43 SER B N 1
ATOM 3030 C CA . SER B 1 64 ? -1.068 -8.867 -46.575 1.00 12.38 43 SER B CA 1
ATOM 3031 C C . SER B 1 64 ? -1.830 -9.864 -45.716 1.00 12.19 43 SER B C 1
ATOM 3032 O O . SER B 1 64 ? -2.813 -9.469 -45.071 1.00 13.22 43 SER B O 1
ATOM 3035 N N . ARG B 1 65 ? -1.387 -11.129 -45.725 1.00 13.97 44 ARG B N 1
ATOM 3036 C CA . ARG B 1 65 ? -2.241 -12.216 -45.227 1.00 14.92 44 ARG B CA 1
ATOM 3037 C C . ARG B 1 65 ? -2.416 -12.150 -43.714 1.00 17.43 44 ARG B C 1
ATOM 3038 O O . ARG B 1 65 ? -3.443 -12.622 -43.200 1.00 17.05 44 ARG B O 1
ATOM 3046 N N . GLY B 1 66 ? -1.457 -11.563 -42.993 1.00 17.25 45 GLY B N 1
ATOM 3047 C CA . GLY B 1 66 ? -1.538 -11.562 -41.526 1.00 18.83 45 GLY B CA 1
ATOM 3048 C C . GLY B 1 66 ? -1.613 -12.981 -40.956 1.00 19.15 45 GLY B C 1
ATOM 3049 O O . GLY B 1 66 ? -0.894 -13.895 -41.380 1.00 16.00 45 GLY B O 1
ATOM 3050 N N . LEU B 1 67 ? -2.533 -13.180 -40.007 1.00 14.10 46 LEU B N 1
ATOM 3051 C CA . LEU B 1 67 ? -2.693 -14.475 -39.342 1.00 15.28 46 LEU B CA 1
ATOM 3052 C C . LEU B 1 67 ? -3.986 -15.116 -39.860 1.00 23.38 46 LEU B C 1
ATOM 3053 O O . LEU B 1 67 ? -4.779 -15.651 -39.093 1.00 25.84 46 LEU B O 1
ATOM 3058 N N . ALA B 1 68 ? -4.188 -15.113 -41.164 1.00 22.64 47 ALA B N 1
ATOM 3059 C CA . ALA B 1 68 ? -5.413 -15.672 -41.775 1.00 27.33 47 ALA B CA 1
ATOM 3060 C C . ALA B 1 68 ? -5.590 -17.179 -41.558 1.00 24.40 47 ALA B C 1
ATOM 3061 O O . ALA B 1 68 ? -4.696 -17.979 -41.849 1.00 24.92 47 ALA B O 1
ATOM 3063 N N . THR B 1 69 ? -6.805 -17.592 -41.142 1.00 17.33 48 THR B N 1
ATOM 3064 C CA . THR B 1 69 ? -7.245 -18.990 -41.265 1.00 16.65 48 THR B CA 1
ATOM 3065 C C . THR B 1 69 ? -7.926 -19.186 -42.622 1.00 16.89 48 THR B C 1
ATOM 3066 O O . THR B 1 69 ? -8.173 -18.220 -43.370 1.00 16.98 48 THR B O 1
ATOM 3070 N N . PHE B 1 70 ? -8.247 -20.440 -42.940 1.00 16.05 49 PHE B N 1
ATOM 3071 C CA . PHE B 1 70 ? -9.084 -20.734 -44.088 1.00 13.10 49 PHE B CA 1
ATOM 3072 C C . PHE B 1 70 ? -10.363 -19.908 -44.015 1.00 14.80 49 PHE B C 1
ATOM 3073 O O . PHE B 1 70 ? -11.097 -20.000 -43.030 1.00 14.84 49 PHE B O 1
ATOM 3081 N N . MET B 1 71 ? -10.614 -19.084 -45.029 1.00 14.33 50 MET B N 1
ATOM 3082 C CA . MET B 1 71 ? -11.826 -18.261 -45.101 1.00 13.85 50 MET B CA 1
ATOM 3083 C C . MET B 1 71 ? -11.898 -17.193 -44.009 1.00 17.69 50 MET B C 1
ATOM 3084 O O . MET B 1 71 ? -12.965 -16.549 -43.841 1.00 18.10 50 MET B O 1
ATOM 3089 N N . GLY B 1 72 ? -10.824 -16.980 -43.236 1.00 13.92 51 GLY B N 1
ATOM 3090 C CA . GLY B 1 72 ? -10.960 -16.168 -42.013 1.00 15.65 51 GLY B CA 1
ATOM 3091 C C . GLY B 1 72 ? -11.869 -16.798 -40.951 1.00 15.90 51 GLY B C 1
ATOM 3092 O O . GLY B 1 72 ? -12.358 -16.091 -40.050 1.00 14.94 51 GLY B O 1
ATOM 3093 N N . ALA B 1 73 ? -12.156 -18.098 -41.058 1.00 13.60 52 ALA B N 1
ATOM 3094 C CA . ALA B 1 73 ? -13.104 -18.733 -40.129 1.00 16.37 52 ALA B CA 1
ATOM 3095 C C . ALA B 1 73 ? -12.478 -18.862 -38.743 1.00 16.78 52 ALA B C 1
ATOM 3096 O O . ALA B 1 73 ? -11.240 -18.841 -38.605 1.00 18.18 52 ALA B O 1
ATOM 3098 N N . PRO B 1 74 ? -13.295 -19.019 -37.701 1.00 14.31 53 PRO B N 1
ATOM 3099 C CA . PRO B 1 74 ? -12.728 -19.312 -36.383 1.00 17.51 53 PRO B CA 1
ATOM 3100 C C . PRO B 1 74 ? -11.898 -20.583 -36.447 1.00 15.51 53 PRO B C 1
ATOM 3101 O O . PRO B 1 74 ? -12.282 -21.551 -37.107 1.00 17.21 53 PRO B O 1
ATOM 3105 N N . TYR B 1 75 ? -10.771 -20.586 -35.723 1.00 16.45 54 TYR B N 1
ATOM 3106 C CA . TYR B 1 75 ? -10.047 -21.839 -35.476 1.00 16.47 54 TYR B CA 1
ATOM 3107 C C . TYR B 1 75 ? -10.811 -22.674 -34.462 1.00 13.66 54 TYR B C 1
ATOM 3108 O O . TYR B 1 75 ? -11.289 -22.143 -33.444 1.00 17.19 54 TYR B O 1
ATOM 3117 N N . CYS B 1 76 ? -10.903 -24.002 -34.692 1.00 15.55 55 CYS B N 1
ATOM 3118 C CA . CYS B 1 76 ? -11.536 -24.866 -33.672 1.00 16.60 55 CYS B CA 1
ATOM 3119 C C . CYS B 1 76 ? -10.693 -26.139 -33.655 1.00 16.45 55 CYS B C 1
ATOM 3120 O O . CYS B 1 76 ? -10.448 -26.691 -34.709 1.00 17.65 55 CYS B O 1
ATOM 3123 N N . PRO B 1 77 ? -10.209 -26.584 -32.505 1.00 20.01 56 PRO B N 1
ATOM 3124 C CA . PRO B 1 77 ? -9.436 -27.832 -32.466 1.00 18.47 56 PRO B CA 1
ATOM 3125 C C . PRO B 1 77 ? -10.292 -28.982 -32.968 1.00 25.96 56 PRO B C 1
ATOM 3126 O O . PRO B 1 77 ? -11.521 -28.994 -32.768 1.00 22.07 56 PRO B O 1
ATOM 3130 N N . PRO B 1 78 ? -9.664 -29.982 -33.637 1.00 20.11 57 PRO B N 1
ATOM 3131 C CA . PRO B 1 78 ? -10.390 -31.157 -34.097 1.00 20.75 57 PRO B CA 1
ATOM 3132 C C . PRO B 1 78 ? -10.811 -31.966 -32.859 1.00 24.75 57 PRO B C 1
ATOM 3133 O O . PRO B 1 78 ? -10.112 -32.870 -32.469 1.00 21.37 57 PRO B O 1
ATOM 3137 N N . ASP B 1 79 ? -11.939 -31.578 -32.285 1.00 19.13 58 ASP B N 1
ATOM 3138 C CA . ASP B 1 79 ? -12.461 -32.204 -31.050 1.00 17.64 58 ASP B CA 1
ATOM 3139 C C . ASP B 1 79 ? -13.983 -32.193 -31.164 1.00 21.62 58 ASP B C 1
ATOM 3140 O O . ASP B 1 79 ? -14.547 -31.106 -31.290 1.00 22.12 58 ASP B O 1
ATOM 3145 N N . ARG B 1 80 ? -14.598 -33.366 -31.130 1.00 23.68 59 ARG B N 1
ATOM 3146 C CA . ARG B 1 80 ? -16.065 -33.489 -31.327 1.00 22.49 59 ARG B CA 1
ATOM 3147 C C . ARG B 1 80 ? -16.825 -32.541 -30.396 1.00 20.12 59 ARG B C 1
ATOM 3148 O O . ARG B 1 80 ? -17.823 -31.986 -30.829 1.00 22.00 59 ARG B O 1
ATOM 3156 N N . HIS B 1 81 ? -16.350 -32.390 -29.168 1.00 20.46 60 HIS B N 1
ATOM 3157 C CA . HIS B 1 81 ? -17.098 -31.571 -28.213 1.00 22.05 60 HIS B CA 1
ATOM 3158 C C . HIS B 1 81 ? -16.996 -30.085 -28.543 1.00 21.95 60 HIS B C 1
ATOM 3159 O O . HIS B 1 81 ? -18.002 -29.354 -28.460 1.00 23.18 60 HIS B O 1
ATOM 3166 N N . LYS B 1 82 ? -15.800 -29.623 -28.908 1.00 21.34 61 LYS B N 1
ATOM 3167 C CA . LYS B 1 82 ? -15.634 -28.198 -29.239 1.00 19.99 61 LYS B CA 1
ATOM 3168 C C . LYS B 1 82 ? -16.378 -27.863 -30.519 1.00 21.23 61 LYS B C 1
ATOM 3169 O O . LYS B 1 82 ? -17.017 -26.801 -30.616 1.00 22.43 61 LYS B O 1
ATOM 3175 N N . ILE B 1 83 ? -16.270 -28.762 -31.531 1.00 17.55 62 ILE B N 1
ATOM 3176 C CA . ILE B 1 83 ? -16.955 -28.551 -32.816 1.00 19.99 62 ILE B CA 1
ATOM 3177 C C . ILE B 1 83 ? -18.473 -28.481 -32.614 1.00 19.75 62 ILE B C 1
ATOM 3178 O O . ILE B 1 83 ? -19.153 -27.587 -33.158 1.00 20.10 62 ILE B O 1
ATOM 3183 N N . ARG B 1 84 ? -19.027 -29.410 -31.825 1.00 21.94 63 ARG B N 1
ATOM 3184 C CA . ARG B 1 84 ? -20.464 -29.376 -31.574 1.00 22.56 63 ARG B CA 1
ATOM 3185 C C . ARG B 1 84 ? -20.858 -28.128 -30.766 1.00 24.13 63 ARG B C 1
ATOM 3186 O O . ARG B 1 84 ? -21.936 -27.578 -30.972 1.00 21.47 63 ARG B O 1
ATOM 3194 N N . GLU B 1 85 ? -20.038 -27.711 -29.796 1.00 21.45 64 GLU B N 1
ATOM 3195 C CA . GLU B 1 85 ? -20.355 -26.510 -29.009 1.00 24.88 64 GLU B CA 1
ATOM 3196 C C . GLU B 1 85 ? -20.400 -25.270 -29.884 1.00 23.11 64 GLU B C 1
ATOM 3197 O O . GLU B 1 85 ? -21.231 -24.365 -29.666 1.00 22.99 64 GLU B O 1
ATOM 3203 N N . MET B 1 86 ? -19.497 -25.193 -30.870 1.00 20.14 65 MET B N 1
ATOM 3204 C CA . MET B 1 86 ? -19.486 -24.065 -31.798 1.00 21.94 65 MET B CA 1
ATOM 3205 C C . MET B 1 86 ? -20.664 -24.160 -32.782 1.00 26.73 65 MET B C 1
ATOM 3206 O O . MET B 1 86 ? -20.976 -23.198 -33.481 1.00 23.01 65 MET B O 1
ATOM 3211 N N . GLY B 1 87 ? -21.306 -25.323 -32.894 1.00 22.75 66 GLY B N 1
ATOM 3212 C CA . GLY B 1 87 ? -22.336 -25.458 -33.910 1.00 20.09 66 GLY B CA 1
ATOM 3213 C C . GLY B 1 87 ? -21.778 -25.534 -35.327 1.00 19.04 66 GLY B C 1
ATOM 3214 O O . GLY B 1 87 ? -22.486 -25.191 -36.285 1.00 21.10 66 GLY B O 1
ATOM 3215 N N . ALA B 1 88 ? -20.510 -25.921 -35.508 1.00 15.71 67 ALA B N 1
ATOM 3216 C CA . ALA B 1 88 ? -19.928 -25.851 -36.841 1.00 14.95 67 ALA B CA 1
ATOM 3217 C C . ALA B 1 88 ? -20.499 -26.968 -37.714 1.00 19.66 67 ALA B C 1
ATOM 3218 O O . ALA B 1 88 ? -20.644 -28.104 -37.252 1.00 19.35 67 ALA B O 1
ATOM 3220 N N . LYS B 1 89 ? -20.857 -26.634 -38.964 1.00 13.93 68 LYS B N 1
ATOM 3221 C CA . LYS B 1 89 ? -21.405 -27.650 -39.868 1.00 18.97 68 LYS B CA 1
ATOM 3222 C C . LYS B 1 89 ? -20.453 -27.974 -41.035 1.00 14.90 68 LYS B C 1
ATOM 3223 O O . LYS B 1 89 ? -20.687 -28.966 -41.768 1.00 16.36 68 LYS B O 1
ATOM 3229 N N . ILE B 1 90 ? -19.375 -27.205 -41.188 1.00 16.44 69 ILE B N 1
ATOM 3230 C CA . ILE B 1 90 ? -18.261 -27.553 -42.073 1.00 16.27 69 ILE B CA 1
ATOM 3231 C C . ILE B 1 90 ? -16.969 -27.387 -41.300 1.00 16.51 69 ILE B C 1
ATOM 3232 O O . ILE B 1 90 ? -16.699 -26.310 -40.757 1.00 15.80 69 ILE B O 1
ATOM 3237 N N . CYS B 1 91 ? -16.160 -28.440 -41.280 1.00 13.35 70 CYS B N 1
ATOM 3238 C CA . CYS B 1 91 ? -14.786 -28.382 -40.776 1.00 16.46 70 CYS B CA 1
ATOM 3239 C C . CYS B 1 91 ? -13.854 -28.420 -41.956 1.00 13.70 70 CYS B C 1
ATOM 3240 O O . CYS B 1 91 ? -13.891 -29.396 -42.728 1.00 17.69 70 CYS B O 1
ATOM 3243 N N . PHE B 1 92 ? -12.958 -27.424 -42.056 1.00 12.46 71 PHE B N 1
ATOM 3244 C CA . PHE B 1 92 ? -11.824 -27.495 -42.988 1.00 14.34 71 PHE B CA 1
ATOM 3245 C C . PHE B 1 92 ? -10.653 -28.084 -42.199 1.00 13.33 71 PHE B C 1
ATOM 3246 O O . PHE B 1 92 ? -10.273 -27.526 -41.160 1.00 15.15 71 PHE B O 1
ATOM 3254 N N . LEU B 1 93 ? -10.123 -29.224 -42.641 1.00 13.53 72 LEU B N 1
ATOM 3255 C CA . LEU B 1 93 ? -9.004 -29.869 -41.950 1.00 10.04 72 LEU B CA 1
ATOM 3256 C C . LEU B 1 93 ? -7.961 -30.164 -43.022 1.00 13.06 72 LEU B C 1
ATOM 3257 O O . LEU B 1 93 ? -8.267 -30.863 -43.997 1.00 13.05 72 LEU B O 1
ATOM 3262 N N . ALA B 1 94 ? -6.753 -29.616 -42.860 1.00 13.36 73 ALA B N 1
ATOM 3263 C CA . ALA B 1 94 ? -5.687 -29.900 -43.794 1.00 13.19 73 ALA B CA 1
ATOM 3264 C C . ALA B 1 94 ? -5.031 -31.226 -43.402 1.00 12.70 73 ALA B C 1
ATOM 3265 O O . ALA B 1 94 ? -4.861 -31.510 -42.225 1.00 14.71 73 ALA B O 1
ATOM 3267 N N . VAL B 1 95 ? -4.659 -32.032 -44.386 1.00 12.14 74 VAL B N 1
ATOM 3268 C CA . VAL B 1 95 ? -3.932 -33.284 -44.152 1.00 12.88 74 VAL B CA 1
ATOM 3269 C C . VAL B 1 95 ? -2.676 -33.217 -45.036 1.00 11.94 74 VAL B C 1
ATOM 3270 O O . VAL B 1 95 ? -2.677 -33.708 -46.178 1.00 14.41 74 VAL B O 1
ATOM 3274 N N . PRO B 1 96 ? -1.643 -32.499 -44.632 1.00 12.05 75 PRO B N 1
ATOM 3275 C CA . PRO B 1 96 ? -0.575 -32.206 -45.588 1.00 15.75 75 PRO B CA 1
ATOM 3276 C C . PRO B 1 96 ? 0.322 -33.404 -45.860 1.00 16.39 75 PRO B C 1
ATOM 3277 O O . PRO B 1 96 ? 1.202 -33.299 -46.731 1.00 15.98 75 PRO B O 1
ATOM 3281 N N . TRP B 1 97 ? 0.127 -34.522 -45.155 1.00 13.33 76 TRP B N 1
ATOM 3282 C CA . TRP B 1 97 ? 0.971 -35.712 -45.391 1.00 12.45 76 TRP B CA 1
ATOM 3283 C C . TRP B 1 97 ? 1.255 -35.942 -46.883 1.00 14.17 76 TRP B C 1
ATOM 3284 O O . TRP B 1 97 ? 0.328 -36.078 -47.694 1.00 15.16 76 TRP B O 1
ATOM 3295 N N . ASP B 1 98 ? 2.556 -36.026 -47.242 1.00 15.79 77 ASP B N 1
ATOM 3296 C CA . ASP B 1 98 ? 2.949 -36.275 -48.628 1.00 14.38 77 ASP B CA 1
ATOM 3297 C C . ASP B 1 98 ? 4.060 -37.308 -48.732 1.00 14.88 77 ASP B C 1
ATOM 3298 O O . ASP B 1 98 ? 4.837 -37.288 -49.710 1.00 16.06 77 ASP B O 1
ATOM 3303 N N . GLN B 1 99 ? 4.116 -38.225 -47.756 1.00 12.91 78 GLN B N 1
ATOM 3304 C CA . GLN B 1 99 ? 5.093 -39.320 -47.728 1.00 12.88 78 GLN B CA 1
ATOM 3305 C C . GLN B 1 99 ? 4.396 -40.701 -47.812 1.00 17.90 78 GLN B C 1
ATOM 3306 O O . GLN B 1 99 ? 4.963 -41.720 -47.388 1.00 16.21 78 GLN B O 1
ATOM 3312 N N . GLY B 1 100 ? 3.172 -40.726 -48.353 1.00 17.28 79 GLY B N 1
ATOM 3313 C CA . GLY B 1 100 ? 2.483 -41.919 -48.812 1.00 17.20 79 GLY B CA 1
ATOM 3314 C C . GLY B 1 100 ? 2.455 -41.857 -50.327 1.00 17.13 79 GLY B C 1
ATOM 3315 O O . GLY B 1 100 ? 1.533 -42.380 -50.948 1.00 18.70 79 GLY B O 1
ATOM 3316 N N . GLN B 1 101 ? 3.492 -41.227 -50.910 1.00 14.56 80 GLN B N 1
ATOM 3317 C CA . GLN B 1 101 ? 3.528 -40.817 -52.339 1.00 16.38 80 GLN B CA 1
ATOM 3318 C C . GLN B 1 101 ? 4.467 -41.635 -53.237 1.00 16.12 80 GLN B C 1
ATOM 3319 O O . GLN B 1 101 ? 5.637 -41.740 -52.909 1.00 19.35 80 GLN B O 1
ATOM 3325 N N . ILE B 1 102 ? 3.956 -42.102 -54.376 1.00 15.52 81 ILE B N 1
ATOM 3326 C CA . ILE B 1 102 ? 4.764 -42.904 -55.339 1.00 13.79 81 ILE B CA 1
ATOM 3327 C C . ILE B 1 102 ? 5.411 -41.992 -56.391 1.00 15.05 81 ILE B C 1
ATOM 3328 O O . ILE B 1 102 ? 6.242 -42.474 -57.137 1.00 15.96 81 ILE B O 1
ATOM 3333 N N . VAL B 1 103 ? 4.982 -40.737 -56.458 1.00 16.27 82 VAL B N 1
ATOM 3334 C CA . VAL B 1 103 ? 5.512 -39.826 -57.511 1.00 15.49 82 VAL B CA 1
ATOM 3335 C C . VAL B 1 103 ? 6.598 -38.844 -57.077 1.00 25.70 82 VAL B C 1
ATOM 3336 O O . VAL B 1 103 ? 7.729 -39.003 -57.512 1.00 32.92 82 VAL B O 1
ATOM 3340 N N . ARG B 1 104 ? 6.230 -37.879 -56.248 1.00 19.33 83 ARG B N 1
ATOM 3341 C CA . ARG B 1 104 ? 7.201 -36.849 -55.824 1.00 16.27 83 ARG B CA 1
ATOM 3342 C C . ARG B 1 104 ? 6.559 -36.050 -54.696 1.00 16.85 83 ARG B C 1
ATOM 3343 O O . ARG B 1 104 ? 5.373 -35.762 -54.766 1.00 16.69 83 ARG B O 1
ATOM 3351 N N . ALA B 1 105 ? 7.386 -35.655 -53.747 1.00 15.97 84 ALA B N 1
ATOM 3352 C CA . ALA B 1 105 ? 6.862 -34.877 -52.621 1.00 15.30 84 ALA B CA 1
ATOM 3353 C C . ALA B 1 105 ? 6.581 -33.440 -53.090 1.00 19.08 84 ALA B C 1
ATOM 3354 O O . ALA B 1 105 ? 7.047 -33.055 -54.155 1.00 16.79 84 ALA B O 1
ATOM 3356 N N . GLY B 1 106 ? 5.858 -32.690 -52.276 1.00 13.43 85 GLY B N 1
ATOM 3357 C CA . GLY B 1 106 ? 5.508 -31.281 -52.612 1.00 15.01 85 GLY B CA 1
ATOM 3358 C C . GLY B 1 106 ? 4.085 -30.945 -52.133 1.00 15.59 85 GLY B C 1
ATOM 3359 O O . GLY B 1 106 ? 3.799 -29.794 -51.752 1.00 15.67 85 GLY B O 1
ATOM 3360 N N . ALA B 1 107 ? 3.194 -31.944 -52.061 1.00 13.92 86 ALA B N 1
ATOM 3361 C CA . ALA B 1 107 ? 1.818 -31.630 -51.665 1.00 12.25 86 ALA B CA 1
ATOM 3362 C C . ALA B 1 107 ? 1.688 -31.267 -50.177 1.00 13.37 86 ALA B C 1
ATOM 3363 O O . ALA B 1 107 ? 0.649 -30.713 -49.738 1.00 14.15 86 ALA B O 1
ATOM 3365 N N . SER B 1 108 ? 2.748 -31.481 -49.416 1.00 13.22 87 SER B N 1
ATOM 3366 C CA . SER B 1 108 ? 2.774 -30.984 -48.050 1.00 12.63 87 SER B CA 1
ATOM 3367 C C . SER B 1 108 ? 2.645 -29.453 -48.011 1.00 16.70 87 SER B C 1
ATOM 3368 O O . SER B 1 108 ? 2.356 -28.883 -46.943 1.00 14.47 87 SER B O 1
ATOM 3371 N N . GLN B 1 109 ? 2.970 -28.764 -49.129 1.00 12.22 88 GLN B N 1
ATOM 3372 C CA . GLN B 1 109 ? 2.883 -27.303 -49.123 1.00 11.88 88 GLN B CA 1
ATOM 3373 C C . GLN B 1 109 ? 1.527 -26.766 -49.575 1.00 14.68 88 GLN B C 1
ATOM 3374 O O . GLN B 1 109 ? 1.338 -25.511 -49.589 1.00 15.55 88 GLN B O 1
ATOM 3380 N N . GLY B 1 110 ? 0.621 -27.674 -49.944 1.00 14.07 89 GLY B N 1
ATOM 3381 C CA . GLY B 1 110 ? -0.656 -27.286 -50.559 1.00 14.19 89 GLY B CA 1
ATOM 3382 C C . GLY B 1 110 ? -1.526 -26.469 -49.626 1.00 13.94 89 GLY B C 1
ATOM 3383 O O . GLY B 1 110 ? -2.049 -25.418 -49.994 1.00 13.06 89 GLY B O 1
ATOM 3384 N N . ALA B 1 111 ? -1.694 -26.941 -48.387 1.00 14.87 90 ALA B N 1
ATOM 3385 C CA . ALA B 1 111 ? -2.666 -26.286 -47.518 1.00 12.52 90 ALA B CA 1
ATOM 3386 C C . ALA B 1 111 ? -2.284 -24.826 -47.212 1.00 15.29 90 ALA B C 1
ATOM 3387 O O . ALA B 1 111 ? -3.173 -23.953 -47.108 1.00 14.87 90 ALA B O 1
ATOM 3389 N N . ALA B 1 112 ? -0.981 -24.539 -47.043 1.00 15.27 91 ALA B N 1
ATOM 3390 C CA . ALA B 1 112 ? -0.569 -23.165 -46.778 1.00 16.09 91 ALA B CA 1
ATOM 3391 C C . ALA B 1 112 ? -0.896 -22.267 -47.968 1.00 15.91 91 ALA B C 1
ATOM 3392 O O . ALA B 1 112 ? -1.398 -21.147 -47.779 1.00 16.42 91 ALA B O 1
ATOM 3394 N N . GLY B 1 113 ? -0.647 -22.756 -49.198 1.00 13.83 92 GLY B N 1
ATOM 3395 C CA . GLY B 1 113 ? -1.000 -21.926 -50.366 1.00 14.95 92 GLY B CA 1
ATOM 3396 C C . GLY B 1 113 ? -2.504 -21.695 -50.418 1.00 15.48 92 GLY B C 1
ATOM 3397 O O . GLY B 1 113 ? -2.975 -20.601 -50.757 1.00 15.74 92 GLY B O 1
ATOM 3398 N N . LEU B 1 114 ? -3.281 -22.737 -50.095 1.00 12.69 93 LEU B N 1
ATOM 3399 C CA . LEU B 1 114 ? -4.740 -22.605 -50.149 1.00 12.65 93 LEU B CA 1
ATOM 3400 C C . LEU B 1 114 ? -5.217 -21.574 -49.144 1.00 14.83 93 LEU B C 1
ATOM 3401 O O . LEU B 1 114 ? -6.024 -20.674 -49.492 1.00 14.22 93 LEU B O 1
ATOM 3406 N N . ARG B 1 115 ? -4.727 -21.671 -47.890 1.00 13.52 94 ARG B N 1
ATOM 3407 C CA . ARG B 1 115 ? -5.224 -20.731 -46.890 1.00 14.83 94 ARG B CA 1
ATOM 3408 C C . ARG B 1 115 ? -4.831 -19.322 -47.285 1.00 18.28 94 ARG B C 1
ATOM 3409 O O . ARG B 1 115 ? -5.658 -18.394 -47.222 1.00 15.89 94 ARG B O 1
ATOM 3417 N N . ASP B 1 116 ? -3.598 -19.167 -47.772 1.00 13.11 95 ASP B N 1
ATOM 3418 C CA . ASP B 1 116 ? -3.191 -17.827 -48.177 1.00 15.43 95 ASP B CA 1
ATOM 3419 C C . ASP B 1 116 ? -4.130 -17.323 -49.274 1.00 17.01 95 ASP B C 1
ATOM 3420 O O . ASP B 1 116 ? -4.540 -16.142 -49.305 1.00 16.10 95 ASP B O 1
ATOM 3425 N N . ALA B 1 117 ? -4.459 -18.216 -50.209 1.00 11.90 96 ALA B N 1
ATOM 3426 C CA . ALA B 1 117 ? -5.257 -17.771 -51.355 1.00 13.16 96 ALA B CA 1
ATOM 3427 C C . ALA B 1 117 ? -6.690 -17.407 -50.947 1.00 14.44 96 ALA B C 1
ATOM 3428 O O . ALA B 1 117 ? -7.314 -16.567 -51.609 1.00 11.99 96 ALA B O 1
ATOM 3430 N N . THR B 1 118 ? -7.216 -17.933 -49.827 1.00 11.77 97 THR B N 1
ATOM 3431 C CA . THR B 1 118 ? -8.565 -17.460 -49.484 1.00 11.88 97 THR B CA 1
ATOM 3432 C C . THR B 1 118 ? -8.575 -15.973 -49.052 1.00 14.40 97 THR B C 1
ATOM 3433 O O . THR B 1 118 ? -9.665 -15.370 -49.012 1.00 13.95 97 THR B O 1
ATOM 3437 N N . THR B 1 119 ? -7.410 -15.382 -48.727 1.00 13.81 98 THR B N 1
ATOM 3438 C CA . THR B 1 119 ? -7.426 -13.952 -48.432 1.00 13.86 98 THR B CA 1
ATOM 3439 C C . THR B 1 119 ? -7.742 -13.096 -49.656 1.00 12.04 98 THR B C 1
ATOM 3440 O O . THR B 1 119 ? -7.946 -11.886 -49.488 1.00 13.77 98 THR B O 1
ATOM 3444 N N . GLN B 1 120 ? -7.721 -13.678 -50.857 1.00 12.93 99 GLN B N 1
ATOM 3445 C CA . GLN B 1 120 ? -7.975 -12.941 -52.101 1.00 14.59 99 GLN B CA 1
ATOM 3446 C C . GLN B 1 120 ? -9.463 -12.918 -52.438 1.00 17.05 99 GLN B C 1
ATOM 3447 O O . GLN B 1 120 ? -9.862 -12.400 -53.515 1.00 15.63 99 GLN B O 1
ATOM 3453 N N . TYR B 1 121 ? -10.296 -13.465 -51.547 1.00 14.77 100 TYR B N 1
ATOM 3454 C CA . TYR B 1 121 ? -11.731 -13.585 -51.763 1.00 16.61 100 TYR B CA 1
ATOM 3455 C C . TYR B 1 121 ? -12.499 -13.118 -50.531 1.00 16.58 100 TYR B C 1
ATOM 3456 O O . TYR B 1 121 ? -11.980 -13.108 -49.416 1.00 16.21 100 TYR B O 1
ATOM 3465 N N . PHE B 1 122 ? -13.795 -12.753 -50.743 1.00 12.64 101 PHE B N 1
ATOM 3466 C CA . PHE B 1 122 ? -14.729 -12.626 -49.632 1.00 12.40 101 PHE B CA 1
ATOM 3467 C C . PHE B 1 122 ? -15.366 -13.975 -49.387 1.00 13.52 101 PHE B C 1
ATOM 3468 O O . PHE B 1 122 ? -15.384 -14.836 -50.292 1.00 17.60 101 PHE B O 1
ATOM 3476 N N . PRO B 1 123 ? -15.903 -14.214 -48.184 1.00 15.32 102 PRO B N 1
ATOM 3477 C CA . PRO B 1 123 ? -16.663 -15.456 -47.947 1.00 18.37 102 PRO B CA 1
ATOM 3478 C C . PRO B 1 123 ? -18.074 -15.411 -48.507 1.00 16.12 102 PRO B C 1
ATOM 3479 O O . PRO B 1 123 ? -18.838 -16.350 -48.323 1.00 21.49 102 PRO B O 1
ATOM 3483 N N . TYR B 1 124 ? -18.409 -14.359 -49.231 1.00 17.21 103 TYR B N 1
ATOM 3484 C CA . TYR B 1 124 ? -19.711 -14.175 -49.827 1.00 16.11 103 TYR B CA 1
ATOM 3485 C C . TYR B 1 124 ? -19.593 -14.469 -51.304 1.00 19.49 103 TYR B C 1
ATOM 3486 O O . TYR B 1 124 ? -18.678 -13.953 -51.952 1.00 18.57 103 TYR B O 1
ATOM 3495 N N . MET B 1 125 ? -20.509 -15.288 -51.839 1.00 14.82 104 MET B N 1
ATOM 3496 C CA . MET B 1 125 ? -20.553 -15.611 -53.270 1.00 15.65 104 MET B CA 1
ATOM 3497 C C . MET B 1 125 ? -21.783 -15.014 -53.936 1.00 15.06 104 MET B C 1
ATOM 3498 O O . MET B 1 125 ? -22.901 -15.518 -53.754 1.00 16.47 104 MET B O 1
ATOM 3503 N N . PHE B 1 126 ? -21.576 -13.962 -54.742 1.00 17.31 105 PHE B N 1
ATOM 3504 C CA . PHE B 1 126 ? -22.726 -13.339 -55.400 1.00 18.51 105 PHE B CA 1
ATOM 3505 C C . PHE B 1 126 ? -23.398 -14.282 -56.395 1.00 17.07 105 PHE B C 1
ATOM 3506 O O . PHE B 1 126 ? -24.604 -14.144 -56.633 1.00 16.77 105 PHE B O 1
ATOM 3514 N N . GLU B 1 127 ? -22.663 -15.272 -56.935 1.00 19.52 106 GLU B N 1
ATOM 3515 C CA . GLU B 1 127 ? -23.256 -16.187 -57.926 1.00 18.93 106 GLU B CA 1
ATOM 3516 C C . GLU B 1 127 ? -24.323 -17.078 -57.313 1.00 17.13 106 GLU B C 1
ATOM 3517 O O . GLU B 1 127 ? -25.209 -17.552 -58.037 1.00 21.38 106 GLU B O 1
ATOM 3523 N N . TYR B 1 128 ? -24.274 -17.264 -55.998 1.00 17.74 107 TYR B N 1
ATOM 3524 C CA . TYR B 1 128 ? -25.267 -18.053 -55.260 1.00 17.68 107 TYR B CA 1
ATOM 3525 C C . TYR B 1 128 ? -26.046 -17.242 -54.242 1.00 22.70 107 TYR B C 1
ATOM 3526 O O . TYR B 1 128 ? -27.018 -17.758 -53.709 1.00 21.65 107 TYR B O 1
ATOM 3535 N N . ASP B 1 129 ? -25.679 -15.978 -54.001 1.00 20.80 108 ASP B N 1
ATOM 3536 C CA . ASP B 1 129 ? -26.204 -15.160 -52.908 1.00 20.53 108 ASP B CA 1
ATOM 3537 C C . ASP B 1 129 ? -26.118 -15.896 -51.565 1.00 18.39 108 ASP B C 1
ATOM 3538 O O . ASP B 1 129 ? -27.101 -16.027 -50.830 1.00 20.49 108 ASP B O 1
ATOM 3543 N N . VAL B 1 130 ? -24.904 -16.327 -51.229 1.00 17.45 109 VAL B N 1
ATOM 3544 C CA . VAL B 1 130 ? -24.633 -17.076 -49.987 1.00 15.45 109 VAL B CA 1
ATOM 3545 C C . VAL B 1 130 ? -23.418 -16.458 -49.266 1.00 15.99 109 VAL B C 1
ATOM 3546 O O . VAL B 1 130 ? -22.357 -16.270 -49.881 1.00 17.48 109 VAL B O 1
ATOM 3550 N N . ASP B 1 131 ? -23.550 -16.262 -47.941 1.00 16.59 110 ASP B N 1
ATOM 3551 C CA . ASP B 1 131 ? -22.410 -15.998 -47.041 1.00 15.18 110 ASP B CA 1
ATOM 3552 C C . ASP B 1 131 ? -21.925 -17.374 -46.564 1.00 16.87 110 ASP B C 1
ATOM 3553 O O . ASP B 1 131 ? -22.535 -17.967 -45.671 1.00 16.41 110 ASP B O 1
ATOM 3558 N N . LEU B 1 132 ? -20.855 -17.915 -47.187 1.00 14.61 111 LEU B N 1
ATOM 3559 C CA . LEU B 1 132 ? -20.460 -19.311 -46.889 1.00 15.14 111 LEU B CA 1
ATOM 3560 C C . LEU B 1 132 ? -20.112 -19.474 -45.415 1.00 18.05 111 LEU B C 1
ATOM 3561 O O . LEU B 1 132 ? -20.418 -20.502 -44.802 1.00 16.33 111 LEU B O 1
ATOM 3566 N N . LEU B 1 133 ? -19.459 -18.441 -44.842 1.00 15.57 112 LEU B N 1
ATOM 3567 C CA . LEU B 1 133 ? -18.914 -18.534 -43.489 1.00 17.13 112 LEU B CA 1
ATOM 3568 C C . LEU B 1 133 ? -20.043 -18.685 -42.471 1.00 17.22 112 LEU B C 1
ATOM 3569 O O . LEU B 1 133 ? -20.051 -19.615 -41.639 1.00 17.04 112 LEU B O 1
ATOM 3574 N N . SER B 1 134 ? -21.048 -17.803 -42.543 1.00 18.00 113 SER B N 1
ATOM 3575 C CA . SER B 1 134 ? -22.102 -17.912 -41.540 1.00 16.79 113 SER B CA 1
ATOM 3576 C C . SER B 1 134 ? -23.115 -19.002 -41.888 1.00 19.96 113 SER B C 1
ATOM 3577 O O . SER B 1 134 ? -23.729 -19.544 -40.983 1.00 18.98 113 SER B O 1
ATOM 3580 N N . PHE B 1 135 ? -23.326 -19.321 -43.179 1.00 14.92 114 PHE B N 1
ATOM 3581 C CA . PHE B 1 135 ? -24.315 -20.347 -43.545 1.00 17.93 114 PHE B CA 1
ATOM 3582 C C . PHE B 1 135 ? -23.915 -21.688 -42.978 1.00 18.28 114 PHE B C 1
ATOM 3583 O O . PHE B 1 135 ? -24.769 -22.439 -42.459 1.00 16.73 114 PHE B O 1
ATOM 3591 N N . PHE B 1 136 ? -22.634 -22.018 -43.085 1.00 14.90 115 PHE B N 1
ATOM 3592 C CA . PHE B 1 136 ? -22.176 -23.337 -42.620 1.00 18.80 115 PHE B CA 1
ATOM 3593 C C . PHE B 1 136 ? -21.510 -23.313 -41.246 1.00 20.65 115 PHE B C 1
ATOM 3594 O O . PHE B 1 136 ? -21.124 -24.386 -40.730 1.00 20.47 115 PHE B O 1
ATOM 3602 N N . ARG B 1 137 ? -21.321 -22.140 -40.669 1.00 15.83 116 ARG B N 1
ATOM 3603 C CA . ARG B 1 137 ? -20.490 -21.982 -39.465 1.00 14.81 116 ARG B CA 1
ATOM 3604 C C . ARG B 1 137 ? -19.157 -22.732 -39.662 1.00 17.87 116 ARG B C 1
ATOM 3605 O O . ARG B 1 137 ? -18.777 -23.637 -38.901 1.00 17.44 116 ARG B O 1
ATOM 3613 N N . VAL B 1 138 ? -18.482 -22.359 -40.753 1.00 14.86 117 VAL B N 1
ATOM 3614 C CA . VAL B 1 138 ? -17.182 -22.954 -41.096 1.00 16.71 117 VAL B CA 1
ATOM 3615 C C . VAL B 1 138 ? -16.202 -22.769 -39.946 1.00 15.99 117 VAL B C 1
ATOM 3616 O O . VAL B 1 138 ? -16.177 -21.710 -39.300 1.00 14.44 117 VAL B O 1
ATOM 3620 N N . VAL B 1 139 ? -15.392 -23.802 -39.690 1.00 13.28 118 VAL B N 1
ATOM 3621 C CA . VAL B 1 139 ? -14.244 -23.644 -38.822 1.00 13.63 118 VAL B CA 1
ATOM 3622 C C . VAL B 1 139 ? -13.019 -24.219 -39.541 1.00 13.18 118 VAL B C 1
ATOM 3623 O O . VAL B 1 139 ? -13.115 -25.112 -40.398 1.00 14.99 118 VAL B O 1
ATOM 3627 N N . ASP B 1 140 ? -11.861 -23.679 -39.173 1.00 15.34 119 ASP B N 1
ATOM 3628 C CA . ASP B 1 140 ? -10.563 -24.179 -39.622 1.00 14.41 119 ASP B CA 1
ATOM 3629 C C . ASP B 1 140 ? -10.026 -25.017 -38.458 1.00 15.59 119 ASP B C 1
ATOM 3630 O O . ASP B 1 140 ? -9.788 -24.492 -37.373 1.00 14.88 119 ASP B O 1
ATOM 3635 N N . CYS B 1 141 ? -9.884 -26.330 -38.668 1.00 13.83 120 CYS B N 1
ATOM 3636 C CA . CYS B 1 141 ? -9.403 -27.234 -37.617 1.00 12.85 120 CYS B CA 1
ATOM 3637 C C . CYS B 1 141 ? -7.873 -27.418 -37.673 1.00 15.19 120 CYS B C 1
ATOM 3638 O O . CYS B 1 141 ? -7.350 -28.341 -37.008 1.00 16.19 120 CYS B O 1
ATOM 3641 N N . GLY B 1 142 ? -7.154 -26.567 -38.434 1.00 15.71 121 GLY B N 1
ATOM 3642 C CA . GLY B 1 142 ? -5.700 -26.688 -38.469 1.00 12.87 121 GLY B CA 1
ATOM 3643 C C . GLY B 1 142 ? -5.292 -27.887 -39.333 1.00 12.15 121 GLY B C 1
ATOM 3644 O O . GLY B 1 142 ? -5.943 -28.204 -40.330 1.00 12.90 121 GLY B O 1
ATOM 3645 N N . ASP B 1 143 ? -4.127 -28.460 -39.022 1.00 14.13 122 ASP B N 1
ATOM 3646 C CA . ASP B 1 143 ? -3.531 -29.554 -39.812 1.00 13.20 122 ASP B CA 1
ATOM 3647 C C . ASP B 1 143 ? -3.483 -30.847 -39.007 1.00 16.15 122 ASP B C 1
ATOM 3648 O O . ASP B 1 143 ? -3.276 -30.833 -37.799 1.00 16.49 122 ASP B O 1
ATOM 3653 N N . VAL B 1 144 ? -3.605 -31.977 -39.710 1.00 13.61 123 VAL B N 1
ATOM 3654 C CA . VAL B 1 144 ? -3.309 -33.265 -39.077 1.00 11.16 123 VAL B CA 1
ATOM 3655 C C . VAL B 1 144 ? -1.802 -33.389 -38.936 1.00 12.96 123 VAL B C 1
ATOM 3656 O O . VAL B 1 144 ? -1.066 -33.184 -39.926 1.00 13.67 123 VAL B O 1
ATOM 3660 N N . PRO B 1 145 ? -1.303 -33.742 -37.769 1.00 15.92 124 PRO B N 1
ATOM 3661 C CA . PRO B 1 145 ? 0.143 -33.934 -37.622 1.00 15.33 124 PRO B CA 1
ATOM 3662 C C . PRO B 1 145 ? 0.626 -35.158 -38.397 1.00 13.27 124 PRO B C 1
ATOM 3663 O O . PRO B 1 145 ? -0.140 -36.073 -38.751 1.00 16.30 124 PRO B O 1
ATOM 3667 N N . THR B 1 146 ? 1.920 -35.149 -38.712 1.00 17.42 125 THR B N 1
ATOM 3668 C CA . THR B 1 146 ? 2.495 -36.285 -39.450 1.00 13.46 125 THR B CA 1
ATOM 3669 C C . THR B 1 146 ? 3.630 -36.910 -38.682 1.00 15.20 125 THR B C 1
ATOM 3670 O O . THR B 1 146 ? 4.240 -36.283 -37.807 1.00 15.45 125 THR B O 1
ATOM 3674 N N . VAL B 1 147 ? 3.914 -38.174 -39.021 1.00 13.76 126 VAL B N 1
ATOM 3675 C CA . VAL B 1 147 ? 5.080 -38.891 -38.515 1.00 16.75 126 VAL B CA 1
ATOM 3676 C C . VAL B 1 147 ? 5.942 -39.218 -39.728 1.00 17.46 126 VAL B C 1
ATOM 3677 O O . VAL B 1 147 ? 5.648 -40.164 -40.456 1.00 17.50 126 VAL B O 1
ATOM 3681 N N . PRO B 1 148 ? 6.997 -38.423 -40.004 1.00 19.01 127 PRO B N 1
ATOM 3682 C CA . PRO B 1 148 ? 7.771 -38.606 -41.262 1.00 15.07 127 PRO B CA 1
ATOM 3683 C C . PRO B 1 148 ? 8.314 -40.029 -41.365 1.00 15.89 127 PRO B C 1
ATOM 3684 O O . PRO B 1 148 ? 8.736 -40.639 -40.372 1.00 15.57 127 PRO B O 1
ATOM 3688 N N . GLY B 1 149 ? 8.254 -40.565 -42.596 1.00 20.43 128 GLY B N 1
ATOM 3689 C CA . GLY B 1 149 ? 8.701 -41.919 -42.844 1.00 22.90 128 GLY B CA 1
ATOM 3690 C C . GLY B 1 149 ? 7.712 -42.969 -42.409 1.00 21.40 128 GLY B C 1
ATOM 3691 O O . GLY B 1 149 ? 7.948 -44.176 -42.637 1.00 21.03 128 GLY B O 1
ATOM 3692 N N . ASN B 1 150 ? 6.629 -42.586 -41.727 1.00 15.70 129 ASN B N 1
ATOM 3693 C CA . ASN B 1 150 ? 5.751 -43.592 -41.151 1.00 16.66 129 ASN B CA 1
ATOM 3694 C C . ASN B 1 150 ? 4.341 -43.374 -41.698 1.00 17.13 129 ASN B C 1
ATOM 3695 O O . ASN B 1 150 ? 3.488 -42.728 -41.075 1.00 15.57 129 ASN B O 1
ATOM 3700 N N . ASN B 1 151 ? 4.077 -43.973 -42.872 1.00 14.75 130 ASN B N 1
ATOM 3701 C CA . ASN B 1 151 ? 2.783 -43.811 -43.524 1.00 14.52 130 ASN B CA 1
ATOM 3702 C C . ASN B 1 151 ? 1.670 -44.473 -42.720 1.00 13.87 130 ASN B C 1
ATOM 3703 O O . ASN B 1 151 ? 0.543 -43.945 -42.645 1.00 15.97 130 ASN B O 1
ATOM 3708 N N . ILE B 1 152 ? 1.978 -45.628 -42.095 1.00 15.22 131 ILE B N 1
ATOM 3709 C CA . ILE B 1 152 ? 0.947 -46.335 -41.316 1.00 18.68 131 ILE B CA 1
ATOM 3710 C C . ILE B 1 152 ? 0.438 -45.432 -40.188 1.00 15.95 131 ILE B C 1
ATOM 3711 O O . ILE B 1 152 ? -0.771 -45.234 -40.020 1.00 15.91 131 ILE B O 1
ATOM 3716 N N . LYS B 1 153 ? 1.377 -44.880 -39.395 1.00 16.17 132 LYS B N 1
ATOM 3717 C CA . LYS B 1 153 ? 0.986 -44.091 -38.226 1.00 16.92 132 LYS B CA 1
ATOM 3718 C C . LYS B 1 153 ? 0.377 -42.766 -38.658 1.00 15.29 132 LYS B C 1
ATOM 3719 O O . LYS B 1 153 ? -0.564 -42.271 -38.027 1.00 16.22 132 LYS B O 1
ATOM 3725 N N . SER B 1 154 ? 0.914 -42.151 -39.718 1.00 14.31 133 SER B N 1
ATOM 3726 C CA . SER B 1 154 ? 0.342 -40.868 -40.140 1.00 11.96 133 SER B CA 1
ATOM 3727 C C . SER B 1 154 ? -1.096 -41.037 -40.619 1.00 16.00 133 SER B C 1
ATOM 3728 O O . SER B 1 154 ? -1.961 -40.199 -40.334 1.00 15.74 133 SER B O 1
ATOM 3731 N N . GLN B 1 155 ? -1.388 -42.138 -41.330 1.00 14.01 134 GLN B N 1
ATOM 3732 C CA . GLN B 1 155 ? -2.781 -42.383 -41.704 1.00 14.89 134 GLN B CA 1
ATOM 3733 C C . GLN B 1 155 ? -3.653 -42.727 -40.492 1.00 15.02 134 GLN B C 1
ATOM 3734 O O . GLN B 1 155 ? -4.862 -42.408 -40.501 1.00 14.10 134 GLN B O 1
ATOM 3740 N N . GLU B 1 156 ? -3.091 -43.394 -39.466 1.00 15.82 135 GLU B N 1
ATOM 3741 C CA . GLU B 1 156 ? -3.891 -43.634 -38.248 1.00 13.92 135 GLU B CA 1
ATOM 3742 C C . GLU B 1 156 ? -4.310 -42.274 -37.625 1.00 17.11 135 GLU B C 1
ATOM 3743 O O . GLU B 1 156 ? -5.479 -42.071 -37.202 1.00 16.24 135 GLU B O 1
ATOM 3749 N N . TYR B 1 157 ? -3.349 -41.331 -37.546 1.00 17.31 136 TYR B N 1
ATOM 3750 C CA . TYR B 1 157 ? -3.673 -39.982 -37.064 1.00 16.51 136 TYR B CA 1
ATOM 3751 C C . TYR B 1 157 ? -4.789 -39.371 -37.898 1.00 13.02 136 TYR B C 1
ATOM 3752 O O . TYR B 1 157 ? -5.743 -38.789 -37.355 1.00 16.25 136 TYR B O 1
ATOM 3761 N N . THR B 1 158 ? -4.674 -39.450 -39.226 1.00 12.50 137 THR B N 1
ATOM 3762 C CA . THR B 1 158 ? -5.671 -38.789 -40.050 1.00 14.93 137 THR B CA 1
ATOM 3763 C C . THR B 1 158 ? -7.070 -39.349 -39.767 1.00 14.06 137 THR B C 1
ATOM 3764 O O . THR B 1 158 ? -8.038 -38.577 -39.614 1.00 13.60 137 THR B O 1
ATOM 3768 N N . ALA B 1 159 ? -7.211 -40.675 -39.702 1.00 14.99 138 ALA B N 1
ATOM 3769 C CA . ALA B 1 159 ? -8.552 -41.242 -39.460 1.00 14.48 138 ALA B CA 1
ATOM 3770 C C . ALA B 1 159 ? -9.093 -40.772 -38.119 1.00 17.32 138 ALA B C 1
ATOM 3771 O O . ALA B 1 159 ? -10.280 -40.464 -37.992 1.00 17.82 138 ALA B O 1
ATOM 3773 N N . ASP B 1 160 ? -8.232 -40.688 -37.110 1.00 17.82 139 ASP B N 1
ATOM 3774 C CA . ASP B 1 160 ? -8.720 -40.248 -35.803 1.00 20.49 139 ASP B CA 1
ATOM 3775 C C . ASP B 1 160 ? -9.151 -38.775 -35.809 1.00 16.44 139 ASP B C 1
ATOM 3776 O O . ASP B 1 160 ? -10.122 -38.415 -35.124 1.00 16.84 139 ASP B O 1
ATOM 3781 N N . TYR B 1 161 ? -8.399 -37.903 -36.511 1.00 15.41 140 TYR B N 1
ATOM 3782 C CA . TYR B 1 161 ? -8.781 -36.481 -36.606 1.00 16.13 140 TYR B CA 1
ATOM 3783 C C . TYR B 1 161 ? -10.080 -36.296 -37.401 1.00 17.51 140 TYR B C 1
ATOM 3784 O O . TYR B 1 161 ? -10.965 -35.497 -37.019 1.00 16.80 140 TYR B O 1
ATOM 3793 N N . VAL B 1 162 ? -10.221 -37.041 -38.505 1.00 15.53 141 VAL B N 1
ATOM 3794 C CA . VAL B 1 162 ? -11.449 -36.944 -39.295 1.00 16.60 141 VAL B CA 1
ATOM 3795 C C . VAL B 1 162 ? -12.637 -37.400 -38.451 1.00 18.21 141 VAL B C 1
ATOM 3796 O O . VAL B 1 162 ? -13.720 -36.806 -38.508 1.00 17.21 141 VAL B O 1
ATOM 3800 N N . THR B 1 163 ? -12.460 -38.491 -37.678 1.00 16.52 142 THR B N 1
ATOM 3801 C CA . THR B 1 163 ? -13.529 -38.966 -36.813 1.00 16.73 142 THR B CA 1
ATOM 3802 C C . THR B 1 163 ? -13.993 -37.874 -35.848 1.00 20.16 142 THR B C 1
ATOM 3803 O O . THR B 1 163 ? -15.195 -37.746 -35.586 1.00 18.85 142 THR B O 1
ATOM 3807 N N . GLU B 1 164 ? -13.054 -37.104 -35.274 1.00 18.26 143 GLU B N 1
ATOM 3808 C CA . GLU B 1 164 ? -13.496 -36.010 -34.392 1.00 16.75 143 GLU B CA 1
ATOM 3809 C C . GLU B 1 164 ? -14.407 -35.035 -35.121 1.00 16.88 143 GLU B C 1
ATOM 3810 O O . GLU B 1 164 ? -15.428 -34.594 -34.566 1.00 19.74 143 GLU B O 1
ATOM 3816 N N . CYS B 1 165 ? -14.068 -34.696 -36.360 1.00 16.18 144 CYS B N 1
ATOM 3817 C CA . CYS B 1 165 ? -14.934 -33.779 -37.111 1.00 17.10 144 CYS B CA 1
ATOM 3818 C C . CYS B 1 165 ? -16.323 -34.362 -37.359 1.00 18.53 144 CYS B C 1
ATOM 3819 O O . CYS B 1 165 ? -17.334 -33.679 -37.167 1.00 18.43 144 CYS B O 1
ATOM 3822 N N . LEU B 1 166 ? -16.398 -35.601 -37.860 1.00 14.13 145 LEU B N 1
ATOM 3823 C CA . LEU B 1 166 ? -17.723 -36.207 -38.097 1.00 14.82 145 LEU B CA 1
ATOM 3824 C C . LEU B 1 166 ? -18.523 -36.332 -36.804 1.00 17.79 145 LEU B C 1
ATOM 3825 O O . LEU B 1 166 ? -19.734 -36.057 -36.773 1.00 16.75 145 LEU B O 1
ATOM 3830 N N . GLU B 1 167 ? -17.892 -36.797 -35.721 1.00 20.11 146 GLU B N 1
ATOM 3831 C CA . GLU B 1 167 ? -18.629 -36.984 -34.483 1.00 17.85 146 GLU B CA 1
ATOM 3832 C C . GLU B 1 167 ? -19.052 -35.659 -33.863 1.00 18.08 146 GLU B C 1
ATOM 3833 O O . GLU B 1 167 ? -19.960 -35.647 -33.017 1.00 20.52 146 GLU B O 1
ATOM 3839 N N . GLY B 1 168 ? -18.438 -34.566 -34.301 1.00 19.47 147 GLY B N 1
ATOM 3840 C CA . GLY B 1 168 ? -18.817 -33.220 -33.851 1.00 21.12 147 GLY B CA 1
ATOM 3841 C C . GLY B 1 168 ? -20.041 -32.662 -34.568 1.00 27.62 147 GLY B C 1
ATOM 3842 O O . GLY B 1 168 ? -20.539 -31.583 -34.184 1.00 22.10 147 GLY B O 1
ATOM 3843 N N . GLY B 1 169 ? -20.544 -33.391 -35.589 1.00 19.85 148 GLY B N 1
ATOM 3844 C CA . GLY B 1 169 ? -21.760 -33.009 -36.289 1.00 21.86 148 GLY B CA 1
ATOM 3845 C C . GLY B 1 169 ? -21.535 -32.274 -37.584 1.00 18.78 148 GLY B C 1
ATOM 3846 O O . GLY B 1 169 ? -22.519 -31.815 -38.187 1.00 20.72 148 GLY B O 1
ATOM 3847 N N . ALA B 1 170 ? -20.292 -32.198 -38.072 1.00 17.45 149 ALA B N 1
ATOM 3848 C CA . ALA B 1 170 ? -19.975 -31.399 -39.247 1.00 18.91 149 ALA B CA 1
ATOM 3849 C C . ALA B 1 170 ? -19.711 -32.297 -40.457 1.00 20.81 149 ALA B C 1
ATOM 3850 O O . ALA B 1 170 ? -19.351 -33.471 -40.305 1.00 17.75 149 ALA B O 1
ATOM 3852 N N . LYS B 1 171 ? -19.970 -31.746 -41.640 1.00 18.14 150 LYS B N 1
ATOM 3853 C CA . LYS B 1 171 ? -19.414 -32.317 -42.867 1.00 16.34 150 LYS B CA 1
ATOM 3854 C C . LYS B 1 171 ? -18.010 -31.782 -43.007 1.00 18.40 150 LYS B C 1
ATOM 3855 O O . LYS B 1 171 ? -17.637 -30.791 -42.349 1.00 17.32 150 LYS B O 1
ATOM 3861 N N . VAL B 1 172 ? -17.207 -32.397 -43.865 1.00 13.50 151 VAL B N 1
ATOM 3862 C CA . VAL B 1 172 ? -15.775 -32.138 -43.803 1.00 14.61 151 VAL B CA 1
ATOM 3863 C C . VAL B 1 172 ? -15.183 -31.791 -45.163 1.00 15.95 151 VAL B C 1
ATOM 3864 O O . VAL B 1 172 ? -15.554 -32.373 -46.187 1.00 14.48 151 VAL B O 1
ATOM 3868 N N . ILE B 1 173 ? -14.275 -30.827 -45.176 1.00 11.83 152 ILE B N 1
ATOM 3869 C CA . ILE B 1 173 ? -13.461 -30.545 -46.363 1.00 15.59 152 ILE B CA 1
ATOM 3870 C C . ILE B 1 173 ? -12.037 -30.909 -45.959 1.00 15.58 152 ILE B C 1
ATOM 3871 O O . ILE B 1 173 ? -11.491 -30.304 -45.034 1.00 15.12 152 ILE B O 1
ATOM 3876 N N . LEU B 1 174 ? -11.451 -31.922 -46.608 1.00 13.53 153 LEU B N 1
ATOM 3877 C CA . LEU B 1 174 ? -10.111 -32.391 -46.277 1.00 17.05 153 LEU B CA 1
ATOM 3878 C C . LEU B 1 174 ? -9.151 -31.920 -47.357 1.00 15.29 153 LEU B C 1
ATOM 3879 O O . LEU B 1 174 ? -9.423 -32.131 -48.530 1.00 16.22 153 LEU B O 1
ATOM 3884 N N . PHE B 1 175 ? -8.060 -31.254 -46.979 1.00 11.43 154 PHE B N 1
ATOM 3885 C CA . PHE B 1 175 ? -7.146 -30.677 -47.995 1.00 10.45 154 PHE B CA 1
ATOM 3886 C C . PHE B 1 175 ? -5.747 -31.294 -47.899 1.00 12.92 154 PHE B C 1
ATOM 3887 O O . PHE B 1 175 ? -5.047 -31.055 -46.920 1.00 15.06 154 PHE B O 1
ATOM 3895 N N . GLY B 1 176 ? -5.379 -32.046 -48.929 1.00 16.83 155 GLY B N 1
ATOM 3896 C CA . GLY B 1 176 ? -4.063 -32.701 -48.940 1.00 12.41 155 GLY B CA 1
ATOM 3897 C C . GLY B 1 176 ? -2.915 -31.763 -49.281 1.00 13.26 155 GLY B C 1
ATOM 3898 O O . GLY B 1 176 ? -3.150 -30.577 -49.487 1.00 14.47 155 GLY B O 1
ATOM 3899 N N . GLY B 1 177 ? -1.707 -32.323 -49.339 1.00 14.10 156 GLY B N 1
ATOM 3900 C CA . GLY B 1 177 ? -1.473 -33.753 -49.077 1.00 15.08 156 GLY B CA 1
ATOM 3901 C C . GLY B 1 177 ? -1.575 -34.646 -50.309 1.00 15.92 156 GLY B C 1
ATOM 3902 O O . GLY B 1 177 ? -2.243 -34.266 -51.260 1.00 12.73 156 GLY B O 1
ATOM 3903 N N . ASP B 1 178 ? -0.970 -35.828 -50.222 1.00 13.16 157 ASP B N 1
ATOM 3904 C CA . ASP B 1 178 ? -0.985 -36.782 -51.350 1.00 14.16 157 ASP B CA 1
ATOM 3905 C C . ASP B 1 178 ? -2.295 -37.584 -51.376 1.00 16.88 157 ASP B C 1
ATOM 3906 O O . ASP B 1 178 ? -3.066 -37.477 -50.429 1.00 15.97 157 ASP B O 1
ATOM 3911 N N . HIS B 1 179 ? -2.465 -38.405 -52.406 1.00 12.63 158 HIS B N 1
ATOM 3912 C CA . HIS B 1 179 ? -3.750 -39.122 -52.620 1.00 13.48 158 HIS B CA 1
ATOM 3913 C C . HIS B 1 179 ? -3.880 -40.351 -51.726 1.00 13.60 158 HIS B C 1
ATOM 3914 O O . HIS B 1 179 ? -4.747 -41.174 -52.018 1.00 13.27 158 HIS B O 1
ATOM 3921 N N . SER B 1 180 ? -2.973 -40.513 -50.755 1.00 14.35 159 SER B N 1
ATOM 3922 C CA . SER B 1 180 ? -3.300 -41.537 -49.763 1.00 13.02 159 SER B CA 1
ATOM 3923 C C . SER B 1 180 ? -4.457 -41.066 -48.866 1.00 14.28 159 SER B C 1
ATOM 3924 O O . SER B 1 180 ? -5.054 -41.907 -48.173 1.00 14.07 159 SER B O 1
ATOM 3927 N N . LEU B 1 181 ? -4.804 -39.779 -48.896 1.00 14.01 160 LEU B N 1
ATOM 3928 C CA . LEU B 1 181 ? -5.843 -39.189 -48.038 1.00 13.65 160 LEU B CA 1
ATOM 3929 C C . LEU B 1 181 ? -7.185 -39.958 -48.011 1.00 14.02 160 LEU B C 1
ATOM 3930 O O . LEU B 1 181 ? -7.722 -40.191 -46.902 1.00 13.95 160 LEU B O 1
ATOM 3935 N N . PRO B 1 182 ? -7.767 -40.372 -49.149 1.00 14.59 161 PRO B N 1
ATOM 3936 C CA . PRO B 1 182 ? -9.026 -41.145 -49.108 1.00 16.92 161 PRO B CA 1
ATOM 3937 C C . PRO B 1 182 ? -8.926 -42.481 -48.319 1.00 11.43 161 PRO B C 1
ATOM 3938 O O . PRO B 1 182 ? -9.972 -43.044 -47.980 1.00 15.63 161 PRO B O 1
ATOM 3942 N N . ILE B 1 183 ? -7.747 -43.021 -48.041 1.00 12.28 162 ILE B N 1
ATOM 3943 C CA . ILE B 1 183 ? -7.718 -44.274 -47.283 1.00 15.93 162 ILE B CA 1
ATOM 3944 C C . ILE B 1 183 ? -8.171 -43.974 -45.851 1.00 17.48 162 ILE B C 1
ATOM 3945 O O . ILE B 1 183 ? -9.223 -44.528 -45.427 1.00 15.66 162 ILE B O 1
ATOM 3950 N N . PRO B 1 184 ? -7.473 -43.127 -45.054 1.00 15.83 163 PRO B N 1
ATOM 3951 C CA . PRO B 1 184 ? -8.037 -42.830 -43.712 1.00 16.15 163 PRO B CA 1
ATOM 3952 C C . PRO B 1 184 ? -9.343 -42.073 -43.826 1.00 14.25 163 PRO B C 1
ATOM 3953 O O . PRO B 1 184 ? -10.228 -42.259 -42.983 1.00 15.64 163 PRO B O 1
ATOM 3957 N N . GLY B 1 185 ? -9.507 -41.219 -44.841 1.00 14.08 164 GLY B N 1
ATOM 3958 C CA . GLY B 1 185 ? -10.748 -40.427 -44.933 1.00 13.87 164 GLY B CA 1
ATOM 3959 C C . GLY B 1 185 ? -11.985 -41.305 -45.119 1.00 16.98 164 GLY B C 1
ATOM 3960 O O . GLY B 1 185 ? -12.985 -41.191 -44.389 1.00 16.60 164 GLY B O 1
ATOM 3961 N N . ALA B 1 186 ? -11.936 -42.209 -46.097 1.00 13.38 165 ALA B N 1
ATOM 3962 C CA . ALA B 1 186 ? -13.075 -43.090 -46.316 1.00 15.28 165 ALA B CA 1
ATOM 3963 C C . ALA B 1 186 ? -13.248 -44.089 -45.177 1.00 17.25 165 ALA B C 1
ATOM 3964 O O . ALA B 1 186 ? -14.388 -44.427 -44.838 1.00 16.44 165 ALA B O 1
ATOM 3966 N N . LYS B 1 187 ? -12.157 -44.550 -44.554 1.00 14.97 166 LYS B N 1
ATOM 3967 C CA . LYS B 1 187 ? -12.318 -45.437 -43.400 1.00 18.88 166 LYS B CA 1
ATOM 3968 C C . LYS B 1 187 ? -13.055 -44.719 -42.271 1.00 21.22 166 LYS B C 1
ATOM 3969 O O . LYS B 1 187 ? -13.917 -45.315 -41.604 1.00 18.16 166 LYS B O 1
ATOM 3975 N N . ALA B 1 188 ? -12.706 -43.434 -42.005 1.00 13.52 167 ALA B N 1
ATOM 3976 C CA . ALA B 1 188 ? -13.421 -42.768 -40.910 1.00 16.50 167 ALA B CA 1
ATOM 3977 C C . ALA B 1 188 ? -14.902 -42.568 -41.283 1.00 16.05 167 ALA B C 1
ATOM 3978 O O . ALA B 1 188 ? -15.806 -42.768 -40.453 1.00 16.66 167 ALA B O 1
ATOM 3980 N N . LEU B 1 189 ? -15.171 -42.149 -42.526 1.00 16.13 168 LEU B N 1
ATOM 3981 C CA . LEU B 1 189 ? -16.580 -41.988 -42.915 1.00 15.27 168 LEU B CA 1
ATOM 3982 C C . LEU B 1 189 ? -17.324 -43.332 -42.871 1.00 15.96 168 LEU B C 1
ATOM 3983 O O . LEU B 1 189 ? -18.507 -43.394 -42.495 1.00 16.34 168 LEU B O 1
ATOM 3988 N N . SER B 1 190 ? -16.675 -44.403 -43.306 1.00 14.98 169 SER B N 1
ATOM 3989 C CA . SER B 1 190 ? -17.302 -45.720 -43.265 1.00 16.27 169 SER B CA 1
ATOM 3990 C C . SER B 1 190 ? -17.668 -46.101 -41.833 1.00 16.41 169 SER B C 1
ATOM 3991 O O . SER B 1 190 ? -18.771 -46.620 -41.592 1.00 16.59 169 SER B O 1
ATOM 3994 N N . ARG B 1 191 ? -16.733 -45.909 -40.872 1.00 17.91 170 ARG B N 1
ATOM 3995 C CA . ARG B 1 191 ? -17.034 -46.271 -39.470 1.00 17.29 170 ARG B CA 1
ATOM 3996 C C . ARG B 1 191 ? -18.199 -45.464 -38.958 1.00 17.96 170 ARG B C 1
ATOM 3997 O O . ARG B 1 191 ? -19.078 -45.967 -38.233 1.00 18.28 170 ARG B O 1
ATOM 4005 N N . PHE B 1 192 ? -18.213 -44.190 -39.324 1.00 15.15 171 PHE B N 1
ATOM 4006 C CA . PHE B 1 192 ? -19.300 -43.309 -38.893 1.00 16.05 171 PHE B CA 1
ATOM 4007 C C . PHE B 1 192 ? -20.637 -43.715 -39.515 1.00 18.17 171 PHE B C 1
ATOM 4008 O O . PHE B 1 192 ? -21.687 -43.582 -38.890 1.00 20.78 171 PHE B O 1
ATOM 4016 N N . THR B 1 193 ? -20.607 -44.260 -40.721 1.00 17.69 172 THR B N 1
ATOM 4017 C CA . THR B 1 193 ? -21.814 -44.669 -41.449 1.00 17.43 172 THR B CA 1
ATOM 4018 C C . THR B 1 193 ? -22.379 -46.005 -40.902 1.00 20.82 172 THR B C 1
ATOM 4019 O O . THR B 1 193 ? -23.591 -46.256 -41.000 1.00 21.27 172 THR B O 1
ATOM 4023 N N . GLY B 1 194 ? -21.545 -46.872 -40.328 1.00 19.06 173 GLY B N 1
ATOM 4024 C CA . GLY B 1 194 ? -22.060 -48.016 -39.579 1.00 19.52 173 GLY B CA 1
ATOM 4025 C C . GLY B 1 194 ? -22.794 -49.020 -40.469 1.00 20.67 173 GLY B C 1
ATOM 4026 O O . GLY B 1 194 ? -22.236 -49.533 -41.453 1.00 19.51 173 GLY B O 1
ATOM 4027 N N . SER B 1 195 ? -24.056 -49.318 -40.137 1.00 18.27 174 SER B N 1
ATOM 4028 C CA . SER B 1 195 ? -24.797 -50.281 -40.940 1.00 18.88 174 SER B CA 1
ATOM 4029 C C . SER B 1 195 ? -25.334 -49.678 -42.248 1.00 19.09 174 SER B C 1
ATOM 4030 O O . SER B 1 195 ? -25.917 -50.428 -43.050 1.00 22.18 174 SER B O 1
ATOM 4033 N N . GLY B 1 196 ? -25.210 -48.371 -42.443 1.00 18.39 175 GLY B N 1
ATOM 4034 C CA . GLY B 1 196 ? -25.656 -47.762 -43.688 1.00 19.41 175 GLY B CA 1
ATOM 4035 C C . GLY B 1 196 ? -24.667 -48.065 -44.803 1.00 20.79 175 GLY B C 1
ATOM 4036 O O . GLY B 1 196 ? -23.719 -48.837 -44.645 1.00 26.37 175 GLY B O 1
ATOM 4037 N N . LYS B 1 197 ? -24.911 -47.468 -45.952 1.00 18.50 176 LYS B N 1
ATOM 4038 C CA . LYS B 1 197 ? -24.073 -47.667 -47.121 1.00 17.74 176 LYS B CA 1
ATOM 4039 C C . LYS B 1 197 ? -23.391 -46.363 -47.490 1.00 18.80 176 LYS B C 1
ATOM 4040 O O . LYS B 1 197 ? -23.999 -45.293 -47.416 1.00 20.77 176 LYS B O 1
ATOM 4046 N N . MET B 1 198 ? -22.149 -46.463 -47.912 1.00 17.60 177 MET B N 1
ATOM 4047 C CA . MET B 1 198 ? -21.345 -45.306 -48.284 1.00 14.75 177 MET B CA 1
ATOM 4048 C C . MET B 1 198 ? -20.960 -45.404 -49.764 1.00 18.62 177 MET B C 1
ATOM 4049 O O . MET B 1 198 ? -20.529 -46.469 -50.224 1.00 18.77 177 MET B O 1
ATOM 4054 N N . GLY B 1 199 ? -21.095 -44.294 -50.505 1.00 16.88 178 GLY B N 1
ATOM 4055 C CA . GLY B 1 199 ? -20.603 -44.232 -51.872 1.00 14.81 178 GLY B CA 1
ATOM 4056 C C . GLY B 1 199 ? -19.195 -43.627 -51.928 1.00 14.33 178 GLY B C 1
ATOM 4057 O O . GLY B 1 199 ? -18.703 -43.047 -50.941 1.00 12.69 178 GLY B O 1
ATOM 4058 N N . TYR B 1 200 ? -18.518 -43.811 -53.061 1.00 14.18 179 TYR B N 1
ATOM 4059 C CA . TYR B 1 200 ? -17.123 -43.329 -53.197 1.00 12.61 179 TYR B CA 1
ATOM 4060 C C . TYR B 1 200 ? -16.901 -42.881 -54.635 1.00 15.33 179 TYR B C 1
ATOM 4061 O O . TYR B 1 200 ? -17.071 -43.662 -55.573 1.00 14.13 179 TYR B O 1
ATOM 4070 N N . LEU B 1 201 ? -16.587 -41.615 -54.810 1.00 13.72 180 LEU B N 1
ATOM 4071 C CA . LEU B 1 201 ? -16.368 -41.015 -56.121 1.00 12.96 180 LEU B CA 1
ATOM 4072 C C . LEU B 1 201 ? -14.926 -40.521 -56.174 1.00 13.65 180 LEU B C 1
ATOM 4073 O O . LEU B 1 201 ? -14.474 -39.818 -55.251 1.00 15.19 180 LEU B O 1
ATOM 4078 N N . HIS B 1 202 ? -14.193 -40.877 -57.240 1.00 12.94 181 HIS B N 1
ATOM 4079 C CA . HIS B 1 202 ? -12.760 -40.589 -57.330 1.00 11.87 181 HIS B CA 1
ATOM 4080 C C . HIS B 1 202 ? -12.550 -39.869 -58.648 1.00 13.44 181 HIS B C 1
ATOM 4081 O O . HIS B 1 202 ? -12.880 -40.438 -59.689 1.00 14.40 181 HIS B O 1
ATOM 4088 N N . VAL B 1 203 ? -12.093 -38.597 -58.630 1.00 11.51 182 VAL B N 1
ATOM 4089 C CA . VAL B 1 203 ? -11.933 -37.816 -59.864 1.00 12.99 182 VAL B CA 1
ATOM 4090 C C . VAL B 1 203 ? -10.458 -37.507 -60.004 1.00 12.77 182 VAL B C 1
ATOM 4091 O O . VAL B 1 203 ? -9.883 -36.854 -59.124 1.00 16.60 182 VAL B O 1
ATOM 4095 N N . ASP B 1 204 ? -9.854 -37.933 -61.117 1.00 12.63 183 ASP B N 1
ATOM 4096 C CA . ASP B 1 204 ? -8.390 -38.021 -61.156 1.00 15.31 183 ASP B CA 1
ATOM 4097 C C . ASP B 1 204 ? -8.007 -38.321 -62.599 1.00 13.68 183 ASP B C 1
ATOM 4098 O O . ASP B 1 204 ? -8.762 -39.011 -63.314 1.00 15.26 183 ASP B O 1
ATOM 4103 N N . CYS B 1 205 ? -6.855 -37.771 -63.040 1.00 12.38 184 CYS B N 1
ATOM 4104 C CA . CYS B 1 205 ? -6.262 -38.305 -64.287 1.00 13.55 184 CYS B CA 1
ATOM 4105 C C . CYS B 1 205 ? -5.903 -39.793 -64.167 1.00 15.88 184 CYS B C 1
ATOM 4106 O O . CYS B 1 205 ? -5.837 -40.522 -65.171 1.00 12.82 184 CYS B O 1
ATOM 4109 N N . HIS B 1 206 ? -5.577 -40.233 -62.968 1.00 11.50 185 HIS B N 1
ATOM 4110 C CA . HIS B 1 206 ? -5.022 -41.566 -62.705 1.00 12.36 185 HIS B CA 1
ATOM 4111 C C . HIS B 1 206 ? -6.043 -42.439 -62.025 1.00 16.22 185 HIS B C 1
ATOM 4112 O O . HIS B 1 206 ? -6.768 -41.983 -61.129 1.00 13.54 185 HIS B O 1
ATOM 4119 N N . LEU B 1 207 ? -6.095 -43.701 -62.474 1.00 12.44 186 LEU B N 1
ATOM 4120 C CA . LEU B 1 207 ? -7.126 -44.637 -62.029 1.00 12.01 186 LEU B CA 1
ATOM 4121 C C . LEU B 1 207 ? -6.950 -45.040 -60.559 1.00 13.60 186 LEU B C 1
ATOM 4122 O O . LEU B 1 207 ? -7.911 -45.503 -59.949 1.00 15.28 186 LEU B O 1
ATOM 4127 N N . ASP B 1 208 ? -5.715 -45.003 -60.020 1.00 13.54 187 ASP B N 1
ATOM 4128 C CA . ASP B 1 208 ? -5.459 -45.185 -58.571 1.00 15.78 187 ASP B CA 1
ATOM 4129 C C . ASP B 1 208 ? -6.096 -46.468 -58.031 1.00 14.18 187 ASP B C 1
ATOM 4130 O O . ASP B 1 208 ? -6.813 -46.469 -57.021 1.00 15.30 187 ASP B O 1
ATOM 4135 N N . ALA B 1 209 ? -5.789 -47.605 -58.687 1.00 11.36 188 ALA B N 1
ATOM 4136 C CA . ALA B 1 209 ? -6.371 -48.831 -58.161 1.00 14.80 188 ALA B CA 1
ATOM 4137 C C . ALA B 1 209 ? -5.336 -49.932 -58.124 1.00 14.83 188 ALA B C 1
ATOM 4138 O O . ALA B 1 209 ? -5.628 -51.098 -58.441 1.00 16.46 188 ALA B O 1
ATOM 4140 N N . GLY B 1 210 ? -4.137 -49.592 -57.660 1.00 15.22 189 GLY B N 1
ATOM 4141 C CA . GLY B 1 210 ? -3.128 -50.622 -57.404 1.00 13.12 189 GLY B CA 1
ATOM 4142 C C . GLY B 1 210 ? -3.623 -51.532 -56.281 1.00 14.82 189 GLY B C 1
ATOM 4143 O O . GLY B 1 210 ? -3.960 -51.068 -55.187 1.00 14.61 189 GLY B O 1
ATOM 4144 N N . PRO B 1 211 ? -3.587 -52.844 -56.465 1.00 13.66 190 PRO B N 1
ATOM 4145 C CA . PRO B 1 211 ? -3.869 -53.689 -55.295 1.00 13.55 190 PRO B CA 1
ATOM 4146 C C . PRO B 1 211 ? -2.830 -53.500 -54.220 1.00 18.26 190 PRO B C 1
ATOM 4147 O O . PRO B 1 211 ? -3.146 -53.537 -53.023 1.00 19.57 190 PRO B O 1
ATOM 4151 N N . ASP B 1 212 ? -1.588 -53.317 -54.626 1.00 12.89 191 ASP B N 1
ATOM 4152 C CA . ASP B 1 212 ? -0.516 -52.858 -53.743 1.00 14.14 191 ASP B CA 1
ATOM 4153 C C . ASP B 1 212 ? 0.513 -52.217 -54.665 1.00 18.52 191 ASP B C 1
ATOM 4154 O O . ASP B 1 212 ? 0.468 -52.397 -55.898 1.00 18.89 191 ASP B O 1
ATOM 4159 N N . TRP B 1 213 ? 1.445 -51.470 -54.057 1.00 13.52 192 TRP B N 1
ATOM 4160 C CA . TRP B 1 213 ? 2.524 -50.809 -54.789 1.00 15.04 192 TRP B CA 1
ATOM 4161 C C . TRP B 1 213 ? 3.818 -51.229 -54.096 1.00 15.39 192 TRP B C 1
ATOM 4162 O O . TRP B 1 213 ? 4.060 -50.850 -52.946 1.00 16.49 192 TRP B O 1
ATOM 4173 N N . ALA B 1 214 ? 4.621 -52.055 -54.763 1.00 15.24 193 ALA B N 1
ATOM 4174 C CA . ALA B 1 214 ? 5.807 -52.642 -54.135 1.00 18.34 193 ALA B CA 1
ATOM 4175 C C . ALA B 1 214 ? 5.452 -53.343 -52.835 1.00 16.33 193 ALA B C 1
ATOM 4176 O O . ALA B 1 214 ? 6.230 -53.353 -51.876 1.00 21.00 193 ALA B O 1
ATOM 4178 N N . GLY B 1 215 ? 4.269 -54.001 -52.804 1.00 19.02 194 GLY B N 1
ATOM 4179 C CA . GLY B 1 215 ? 3.877 -54.750 -51.626 1.00 19.96 194 GLY B CA 1
ATOM 4180 C C . GLY B 1 215 ? 3.069 -53.966 -50.621 1.00 21.41 194 GLY B C 1
ATOM 4181 O O . GLY B 1 215 ? 2.577 -54.551 -49.660 1.00 18.61 194 GLY B O 1
ATOM 4182 N N . ASN B 1 216 ? 2.920 -52.656 -50.801 1.00 14.71 195 ASN B N 1
ATOM 4183 C CA . ASN B 1 216 ? 2.283 -51.789 -49.805 1.00 15.70 195 ASN B CA 1
ATOM 4184 C C . ASN B 1 216 ? 0.836 -51.523 -50.222 1.00 14.99 195 ASN B C 1
ATOM 4185 O O . ASN B 1 216 ? 0.579 -51.099 -51.360 1.00 17.08 195 ASN B O 1
ATOM 4190 N N . LEU B 1 217 ? -0.120 -51.869 -49.334 1.00 13.47 196 LEU B N 1
ATOM 4191 C CA . LEU B 1 217 ? -1.527 -51.710 -49.689 1.00 15.56 196 LEU B CA 1
ATOM 4192 C C . LEU B 1 217 ? -2.015 -50.283 -49.586 1.00 14.04 196 LEU B C 1
ATOM 4193 O O . LEU B 1 217 ? -3.106 -49.999 -50.107 1.00 16.34 196 LEU B O 1
ATOM 4198 N N . ILE B 1 218 ? -1.258 -49.388 -48.932 1.00 15.42 197 ILE B N 1
ATOM 4199 C CA . ILE B 1 218 ? -1.840 -48.081 -48.583 1.00 11.86 197 ILE B CA 1
ATOM 4200 C C . ILE B 1 218 ? -1.040 -46.882 -49.098 1.00 13.36 197 ILE B C 1
ATOM 4201 O O . ILE B 1 218 ? -0.885 -45.897 -48.375 1.00 13.45 197 ILE B O 1
ATOM 4206 N N . THR B 1 219 ? -0.550 -46.955 -50.329 1.00 13.10 198 THR B N 1
ATOM 4207 C CA . THR B 1 219 ? 0.028 -45.753 -50.930 1.00 14.66 198 THR B CA 1
ATOM 4208 C C . THR B 1 219 ? -1.051 -44.925 -51.625 1.00 13.61 198 THR B C 1
ATOM 4209 O O . THR B 1 219 ? -2.232 -45.315 -51.721 1.00 15.98 198 THR B O 1
ATOM 4213 N N . ASN B 1 220 ? -0.600 -43.817 -52.226 1.00 12.30 199 ASN B N 1
ATOM 4214 C CA . ASN B 1 220 ? -1.542 -42.923 -52.877 1.00 13.45 199 ASN B CA 1
ATOM 4215 C C . ASN B 1 220 ? -2.018 -43.441 -54.230 1.00 17.58 199 ASN B C 1
ATOM 4216 O O . ASN B 1 220 ? -2.738 -42.714 -54.906 1.00 16.92 199 ASN B O 1
ATOM 4221 N N . CYS B 1 221 ? -1.698 -44.657 -54.658 1.00 11.58 200 CYS B N 1
ATOM 4222 C CA . CYS B 1 221 ? -2.366 -45.163 -55.846 1.00 16.52 200 CYS B CA 1
ATOM 4223 C C . CYS B 1 221 ? -3.387 -46.246 -55.519 1.00 17.40 200 CYS B C 1
ATOM 4224 O O . CYS B 1 221 ? -3.831 -46.941 -56.427 1.00 16.23 200 CYS B O 1
ATOM 4227 N N . SER B 1 222 ? -3.867 -46.328 -54.247 1.00 15.66 201 SER B N 1
ATOM 4228 C CA . SER B 1 222 ? -4.797 -47.389 -53.875 1.00 16.48 201 SER B CA 1
ATOM 4229 C C . SER B 1 222 ? -6.074 -46.885 -53.229 1.00 13.69 201 SER B C 1
ATOM 4230 O O . SER B 1 222 ? -6.781 -47.685 -52.593 1.00 13.36 201 SER B O 1
ATOM 4233 N N . GLY B 1 223 ? -6.439 -45.599 -53.409 1.00 12.18 202 GLY B N 1
ATOM 4234 C CA . GLY B 1 223 ? -7.676 -45.098 -52.780 1.00 15.03 202 GLY B CA 1
ATOM 4235 C C . GLY B 1 223 ? -8.893 -45.952 -53.119 1.00 14.14 202 GLY B C 1
ATOM 4236 O O . GLY B 1 223 ? -9.712 -46.278 -52.247 1.00 14.57 202 GLY B O 1
ATOM 4237 N N . ALA B 1 224 ? -9.044 -46.319 -54.397 1.00 13.42 203 ALA B N 1
ATOM 4238 C CA . ALA B 1 224 ? -10.282 -46.992 -54.787 1.00 13.56 203 ALA B CA 1
ATOM 4239 C C . ALA B 1 224 ? -10.362 -48.434 -54.243 1.00 15.11 203 ALA B C 1
ATOM 4240 O O . ALA B 1 224 ? -11.396 -48.807 -53.649 1.00 14.04 203 ALA B O 1
ATOM 4242 N N . PRO B 1 225 ? -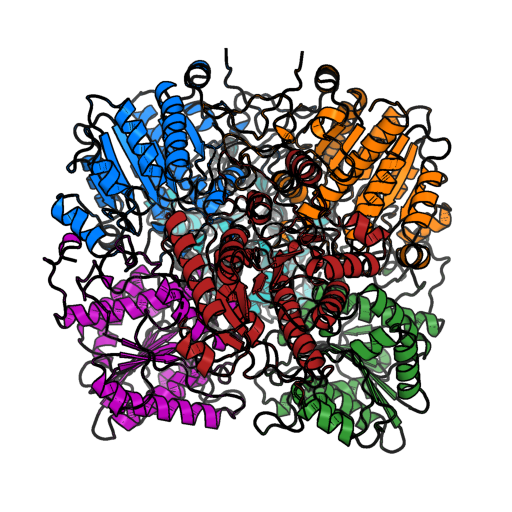9.360 -49.295 -54.428 1.00 13.69 204 PRO B N 1
ATOM 4243 C CA . PRO B 1 225 ? -9.482 -50.649 -53.876 1.00 13.47 204 PRO B CA 1
ATOM 4244 C C . PRO B 1 225 ? -9.567 -50.643 -52.358 1.00 15.27 204 PRO B C 1
ATOM 4245 O O . PRO B 1 225 ? -10.226 -51.494 -51.774 1.00 14.89 204 PRO B O 1
ATOM 4249 N N . ARG B 1 226 ? -8.888 -49.707 -51.685 1.00 14.22 205 ARG B N 1
ATOM 4250 C CA . ARG B 1 226 ? -9.055 -49.688 -50.235 1.00 17.75 205 ARG B CA 1
ATOM 4251 C C . ARG B 1 226 ? -10.458 -49.223 -49.854 1.00 13.82 205 ARG B C 1
ATOM 4252 O O . ARG B 1 226 ? -10.980 -49.682 -48.829 1.00 14.50 205 ARG B O 1
ATOM 4260 N N . ALA B 1 227 ? -11.089 -48.322 -50.648 1.00 13.04 206 ALA B N 1
ATOM 4261 C CA . ALA B 1 227 ? -12.484 -47.975 -50.314 1.00 13.66 206 ALA B CA 1
ATOM 4262 C C . ALA B 1 227 ? -13.404 -49.179 -50.538 1.00 17.37 206 ALA B C 1
ATOM 4263 O O . ALA B 1 227 ? -14.263 -49.476 -49.702 1.00 13.16 206 ALA B O 1
ATOM 4265 N N . LEU B 1 228 ? -13.219 -49.904 -51.644 1.00 11.91 207 LEU B N 1
ATOM 4266 C CA . LEU B 1 228 ? -14.053 -51.105 -51.878 1.00 12.06 207 LEU B CA 1
ATOM 4267 C C . LEU B 1 228 ? -13.944 -52.130 -50.754 1.00 16.58 207 LEU B C 1
ATOM 4268 O O . LEU B 1 228 ? -14.941 -52.748 -50.362 1.00 11.94 207 LEU B O 1
ATOM 4273 N N . ASP B 1 229 ? -12.751 -52.273 -50.177 1.00 14.09 208 ASP B N 1
ATOM 4274 C CA . ASP B 1 229 ? -12.552 -53.198 -49.060 1.00 16.82 208 ASP B CA 1
ATOM 4275 C C . ASP B 1 229 ? -13.335 -52.848 -47.807 1.00 12.81 208 ASP B C 1
ATOM 4276 O O . ASP B 1 229 ? -13.404 -53.684 -46.875 1.00 13.80 208 ASP B O 1
ATOM 4281 N N . LEU B 1 230 ? -13.827 -51.612 -47.688 1.00 15.60 209 LEU B N 1
ATOM 4282 C CA . LEU B 1 230 ? -14.597 -51.248 -46.501 1.00 14.46 209 LEU B CA 1
ATOM 4283 C C . LEU B 1 230 ? -15.919 -52.025 -46.469 1.00 16.70 209 LEU B C 1
ATOM 4284 O O . LEU B 1 230 ? -16.480 -52.362 -47.521 1.00 15.09 209 LEU B O 1
ATOM 4289 N N . PRO B 1 231 ? -16.426 -52.316 -45.267 1.00 15.37 210 PRO B N 1
ATOM 4290 C CA . PRO B 1 231 ? -17.563 -53.253 -45.131 1.00 16.42 210 PRO B CA 1
ATOM 4291 C C . PRO B 1 231 ? -18.860 -52.716 -45.674 1.00 20.77 210 PRO B C 1
ATOM 4292 O O . PRO B 1 231 ? -19.764 -53.521 -45.944 1.00 17.15 210 PRO B O 1
ATOM 4296 N N . ASN B 1 232 ? -18.992 -51.388 -45.811 1.00 15.85 211 ASN B N 1
ATOM 4297 C CA . ASN B 1 232 ? -20.252 -50.804 -46.244 1.00 16.05 211 ASN B CA 1
ATOM 4298 C C . ASN B 1 232 ? -20.064 -49.958 -47.497 1.00 17.75 211 ASN B C 1
ATOM 4299 O O . ASN B 1 232 ? -20.921 -49.114 -47.796 1.00 18.01 211 ASN B O 1
ATOM 4304 N N . CYS B 1 233 ? -18.961 -50.148 -48.228 1.00 16.94 212 CYS B N 1
ATOM 4305 C CA . CYS B 1 233 ? -18.750 -49.448 -49.503 1.00 14.20 212 CYS B CA 1
ATOM 4306 C C . CYS B 1 233 ? -18.735 -50.531 -50.583 1.00 20.39 212 CYS B C 1
ATOM 4307 O O . CYS B 1 233 ? -17.904 -51.448 -50.531 1.00 13.00 212 CYS B O 1
ATOM 4310 N N . ASN B 1 234 ? -19.685 -50.451 -51.519 1.00 18.86 213 ASN B N 1
ATOM 4311 C CA . ASN B 1 234 ? -19.930 -51.470 -52.532 1.00 16.06 213 ASN B CA 1
ATOM 4312 C C . ASN B 1 234 ? -19.599 -50.953 -53.928 1.00 14.78 213 ASN B C 1
ATOM 4313 O O . ASN B 1 234 ? -19.752 -49.774 -54.212 1.00 14.30 213 ASN B O 1
ATOM 4318 N N . ALA B 1 235 ? -19.166 -51.860 -54.822 1.00 13.78 214 ALA B N 1
ATOM 4319 C CA . ALA B 1 235 ? -18.775 -51.425 -56.168 1.00 14.54 214 ALA B CA 1
ATOM 4320 C C . ALA B 1 235 ? -19.882 -50.641 -56.874 1.00 13.14 214 ALA B C 1
ATOM 4321 O O . ALA B 1 235 ? -19.595 -49.718 -57.671 1.00 14.17 214 ALA B O 1
ATOM 4323 N N . ARG B 1 236 ? -21.140 -51.044 -56.658 1.00 13.27 215 ARG B N 1
ATOM 4324 C CA . ARG B 1 236 ? -22.255 -50.383 -57.347 1.00 14.96 215 ARG B CA 1
ATOM 4325 C C . ARG B 1 236 ? -22.395 -48.911 -56.966 1.00 16.84 215 ARG B C 1
ATOM 4326 O O . ARG B 1 236 ? -22.984 -48.141 -57.758 1.00 14.98 215 ARG B O 1
ATOM 4334 N N . ASN B 1 237 ? -21.789 -48.477 -55.829 1.00 14.28 216 ASN B N 1
ATOM 4335 C CA . ASN B 1 237 ? -21.795 -47.055 -55.462 1.00 16.23 216 ASN B CA 1
ATOM 4336 C C . ASN B 1 237 ? -20.415 -46.422 -55.596 1.00 15.23 216 ASN B C 1
ATOM 4337 O O . ASN B 1 237 ? -20.145 -45.406 -54.943 1.00 12.11 216 ASN B O 1
ATOM 4342 N N . MET B 1 238 ? -19.521 -47.011 -56.396 1.00 14.21 217 MET B N 1
ATOM 4343 C CA . MET B 1 238 ? -18.234 -46.395 -56.693 1.00 12.58 217 MET B CA 1
ATOM 4344 C C . MET B 1 238 ? -18.159 -45.934 -58.141 1.00 14.60 217 MET B C 1
ATOM 4345 O O . MET B 1 238 ? -18.812 -46.505 -59.024 1.00 12.35 217 MET B O 1
ATOM 4350 N N . ALA B 1 239 ? -17.364 -44.876 -58.375 1.00 13.80 218 ALA B N 1
ATOM 4351 C CA . ALA B 1 239 ? -17.123 -44.488 -59.762 1.00 13.00 218 ALA B CA 1
ATOM 4352 C C . ALA B 1 239 ? -15.818 -43.717 -59.842 1.00 11.90 218 ALA B C 1
ATOM 4353 O O . ALA B 1 239 ? -15.400 -43.062 -58.877 1.00 12.44 218 ALA B O 1
ATOM 4355 N N . HIS B 1 240 ? -15.294 -43.645 -61.070 1.00 13.30 219 HIS B N 1
ATOM 4356 C CA . HIS B 1 240 ? -14.070 -42.902 -61.327 1.00 12.68 219 HIS B CA 1
ATOM 4357 C C . HIS B 1 240 ? -14.298 -41.998 -62.533 1.00 11.49 219 HIS B C 1
ATOM 4358 O O . HIS B 1 240 ? -14.867 -42.451 -63.546 1.00 14.70 219 HIS B O 1
ATOM 4365 N N . MET B 1 241 ? -13.884 -40.722 -62.427 1.00 10.26 220 MET B N 1
ATOM 4366 C CA . MET B 1 241 ? -14.010 -39.845 -63.593 1.00 10.67 220 MET B CA 1
ATOM 4367 C C . MET B 1 241 ? -12.702 -39.121 -63.864 1.00 14.42 220 MET B C 1
ATOM 4368 O O . MET B 1 241 ? -11.987 -38.748 -62.935 1.00 14.78 220 MET B O 1
ATOM 4373 N N . GLY B 1 242 ? -12.431 -38.867 -65.148 1.00 12.68 221 GLY B N 1
ATOM 4374 C CA . GLY B 1 242 ? -11.343 -37.946 -65.516 1.00 12.29 221 GLY B CA 1
ATOM 4375 C C . GLY B 1 242 ? -10.083 -38.579 -66.096 1.00 14.65 221 GLY B C 1
ATOM 4376 O O . GLY B 1 242 ? -9.162 -37.834 -66.475 1.00 12.45 221 GLY B O 1
ATOM 4377 N N . SER B 1 243 ? -10.019 -39.900 -66.218 1.00 13.65 222 SER B N 1
ATOM 4378 C CA . SER B 1 243 ? -8.737 -40.557 -66.532 1.00 13.53 222 SER B CA 1
ATOM 4379 C C . SER B 1 243 ? -8.304 -40.329 -67.982 1.00 15.82 222 SER B C 1
ATOM 4380 O O . SER B 1 243 ? -9.133 -40.232 -68.878 1.00 13.13 22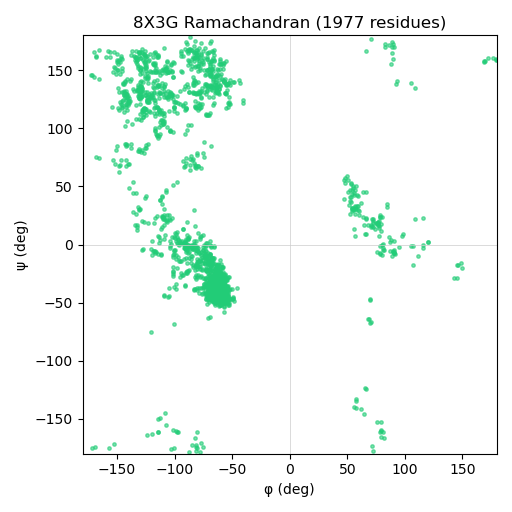2 SER B O 1
ATOM 4383 N N . ARG B 1 244 ? -6.998 -40.256 -68.155 1.00 13.62 223 ARG B N 1
ATOM 4384 C CA . ARG B 1 244 ? -6.433 -40.198 -69.514 1.00 14.76 223 ARG B CA 1
ATOM 4385 C C . ARG B 1 244 ? -4.932 -40.478 -69.401 1.00 15.36 223 ARG B C 1
ATOM 4386 O O . ARG B 1 244 ? -4.412 -40.490 -68.281 1.00 12.74 223 ARG B O 1
ATOM 4394 N N . ASN B 1 245 ? -4.301 -40.717 -70.532 1.00 14.50 224 ASN B N 1
ATOM 4395 C CA . ASN B 1 245 ? -2.822 -40.846 -70.568 1.00 17.02 224 ASN B CA 1
ATOM 4396 C C . ASN B 1 245 ? -2.269 -42.144 -69.955 1.00 14.00 224 ASN B C 1
ATOM 4397 O O . ASN B 1 245 ? -3.058 -42.948 -69.481 1.00 13.52 224 ASN B O 1
ATOM 4402 N N . SER B 1 246 ? -0.938 -42.260 -69.927 1.00 14.47 225 SER B N 1
ATOM 4403 C CA . SER B 1 246 ? -0.252 -43.543 -69.610 1.00 16.97 225 SER B CA 1
ATOM 4404 C C . SER B 1 246 ? 0.315 -43.679 -68.187 1.00 14.68 225 SER B C 1
ATOM 4405 O O . SER B 1 246 ? 1.029 -44.647 -67.964 1.00 13.78 225 SER B O 1
ATOM 4408 N N . LEU B 1 247 ? 0.059 -42.726 -67.292 1.00 13.59 226 LEU B N 1
ATOM 4409 C CA . LEU B 1 247 ? 0.447 -42.976 -65.875 1.00 12.46 226 LEU B CA 1
ATOM 4410 C C . LEU B 1 247 ? -0.742 -43.771 -65.355 1.00 14.70 226 LEU B C 1
ATOM 4411 O O . LEU B 1 247 ? -1.545 -43.222 -64.605 1.00 16.14 226 LEU B O 1
ATOM 4416 N N . ASN B 1 248 ? -0.821 -45.023 -65.773 1.00 14.40 227 ASN B N 1
ATOM 4417 C CA . ASN B 1 248 ? -2.036 -45.803 -65.531 1.00 11.47 227 ASN B CA 1
ATOM 4418 C C . ASN B 1 248 ? -1.698 -47.250 -65.853 1.00 11.91 227 ASN B C 1
ATOM 4419 O O . ASN B 1 248 ? -2.134 -47.792 -66.883 1.00 15.11 227 ASN B O 1
ATOM 4424 N N . PRO B 1 249 ? -0.966 -47.904 -64.973 1.00 13.24 228 PRO B N 1
ATOM 4425 C CA . PRO B 1 249 ? -0.623 -49.328 -65.186 1.00 11.75 228 PRO B CA 1
ATOM 4426 C C . PRO B 1 249 ? -1.876 -50.189 -65.344 1.00 11.25 228 PRO B C 1
ATOM 4427 O O . PRO B 1 249 ? -2.965 -49.871 -64.850 1.00 12.79 228 PRO B O 1
ATOM 4431 N N . LYS B 1 250 ? -1.681 -51.332 -66.010 1.00 13.12 229 LYS B N 1
ATOM 4432 C CA . LYS B 1 250 ? -2.823 -52.158 -66.411 1.00 14.57 229 LYS B CA 1
ATOM 4433 C C . LYS B 1 250 ? -3.647 -52.642 -65.213 1.00 16.58 229 LYS B C 1
ATOM 4434 O O . LYS B 1 250 ? -4.879 -52.733 -65.303 1.00 12.14 229 LYS B O 1
ATOM 4440 N N . ASP B 1 251 ? -3.006 -52.957 -64.067 1.00 14.14 230 ASP B N 1
ATOM 4441 C CA . ASP B 1 251 ? -3.805 -53.416 -62.911 1.00 14.09 230 ASP B CA 1
ATOM 4442 C C . ASP B 1 251 ? -4.763 -52.337 -62.398 1.00 15.82 230 ASP B C 1
ATOM 4443 O O . ASP B 1 251 ? -5.839 -52.669 -61.864 1.00 13.20 230 ASP B O 1
ATOM 4448 N N . TRP B 1 252 ? -4.443 -51.048 -62.582 1.00 12.79 231 TRP B N 1
ATOM 4449 C CA . TRP B 1 252 ? -5.396 -50.035 -62.133 1.00 12.01 231 TRP B CA 1
ATOM 4450 C C . TRP B 1 252 ? -6.635 -50.060 -62.998 1.00 15.95 231 TRP B C 1
ATOM 4451 O O . TRP B 1 252 ? -7.739 -49.859 -62.501 1.00 16.72 231 TRP B O 1
ATOM 4462 N N . TRP B 1 253 ? -6.476 -50.278 -64.301 1.00 13.44 232 TRP B N 1
ATOM 4463 C CA . TRP B 1 253 ? -7.675 -50.428 -65.149 1.00 12.99 232 TRP B CA 1
ATOM 4464 C C . TRP B 1 253 ? -8.414 -51.751 -64.881 1.00 15.35 232 TRP B C 1
ATOM 4465 O O . TRP B 1 253 ? -9.657 -51.781 -64.808 1.00 16.15 232 TRP B O 1
ATOM 4476 N N . ASP B 1 254 ? -7.663 -52.855 -64.747 1.00 14.09 233 ASP B N 1
ATOM 4477 C CA . ASP B 1 254 ? -8.262 -54.177 -64.507 1.00 15.03 233 ASP B CA 1
ATOM 4478 C C . ASP B 1 254 ? -9.125 -54.171 -63.257 1.00 15.47 233 ASP B C 1
ATOM 4479 O O . ASP B 1 254 ? -10.074 -54.961 -63.160 1.00 15.23 233 ASP B O 1
ATOM 4484 N N . PHE B 1 255 ? -8.755 -53.392 -62.248 1.00 12.66 234 PHE B N 1
ATOM 4485 C CA . PHE B 1 255 ? -9.601 -53.321 -61.045 1.00 13.24 234 PHE B CA 1
ATOM 4486 C C . PHE B 1 255 ? -11.028 -52.916 -61.413 1.00 16.81 234 PHE B C 1
ATOM 4487 O O . PHE B 1 255 ? -12.008 -53.493 -60.918 1.00 15.39 234 PHE B O 1
ATOM 4495 N N . TYR B 1 256 ? -11.156 -51.895 -62.271 1.00 14.55 235 TYR B N 1
ATOM 4496 C CA . TYR B 1 256 ? -12.499 -51.436 -62.638 1.00 15.87 235 TYR B CA 1
ATOM 4497 C C . TYR B 1 256 ? -13.207 -52.459 -63.516 1.00 14.33 235 TYR B C 1
ATOM 4498 O O . TYR B 1 256 ? -14.414 -52.659 -63.369 1.00 15.29 235 TYR B O 1
ATOM 4507 N N . VAL B 1 257 ? -12.477 -53.078 -64.459 1.00 13.94 236 VAL B N 1
ATOM 4508 C CA . VAL B 1 257 ? -13.084 -54.122 -65.307 1.00 13.07 236 VAL B CA 1
ATOM 4509 C C . VAL B 1 257 ? -13.604 -55.262 -64.441 1.00 15.83 236 VAL B C 1
ATOM 4510 O O . VAL B 1 257 ? -14.738 -55.741 -64.615 1.00 15.36 236 VAL B O 1
ATOM 4514 N N . ASP B 1 258 ? -12.760 -55.764 -63.516 1.00 14.39 237 ASP B N 1
ATOM 4515 C CA . ASP B 1 258 ? -13.134 -56.990 -62.790 1.00 16.67 237 ASP B CA 1
ATOM 4516 C C . ASP B 1 258 ? -14.227 -56.706 -61.769 1.00 15.23 237 ASP B C 1
ATOM 4517 O O . ASP B 1 258 ? -15.071 -57.583 -61.498 1.00 16.10 237 ASP B O 1
ATOM 4522 N N . ASN B 1 259 ? -14.269 -55.494 -61.245 1.00 15.28 238 ASN B N 1
ATOM 4523 C CA . ASN B 1 259 ? -15.302 -55.198 -60.243 1.00 15.94 238 ASN B CA 1
ATOM 4524 C C . ASN B 1 259 ? -16.515 -54.534 -60.862 1.00 20.27 238 ASN B C 1
ATOM 4525 O O . ASN B 1 259 ? -17.478 -54.240 -60.144 1.00 18.69 238 ASN B O 1
ATOM 4530 N N . GLU B 1 260 ? -16.483 -54.315 -62.177 1.00 16.92 239 GLU B N 1
ATOM 4531 C CA . GLU B 1 260 ? -17.613 -53.701 -62.918 1.00 18.71 239 GLU B CA 1
ATOM 4532 C C . GLU B 1 260 ? -17.975 -52.352 -62.320 1.00 17.44 239 GLU B C 1
ATOM 4533 O O . GLU B 1 260 ? -19.151 -51.984 -62.217 1.00 18.47 239 GLU B O 1
ATOM 4539 N N . ILE B 1 261 ? -16.931 -51.586 -62.037 1.00 13.07 240 ILE B N 1
ATOM 4540 C CA . ILE B 1 261 ? -17.116 -50.215 -61.491 1.00 12.81 240 ILE B CA 1
ATOM 4541 C C . ILE B 1 261 ? -17.067 -49.205 -62.643 1.00 17.67 240 ILE B C 1
ATOM 4542 O O . ILE B 1 261 ? -16.125 -49.262 -63.432 1.00 17.16 240 ILE B O 1
ATOM 4547 N N . ARG B 1 262 ? -18.036 -48.295 -62.674 1.00 17.17 241 ARG B N 1
ATOM 4548 C CA . ARG B 1 262 ? -18.127 -47.295 -63.766 1.00 16.21 241 ARG B CA 1
ATOM 4549 C C . ARG B 1 262 ? -16.899 -46.383 -63.818 1.00 16.54 241 ARG B C 1
ATOM 4550 O O . ARG B 1 262 ? -16.536 -45.816 -62.787 1.00 14.65 241 ARG B O 1
ATOM 4558 N N . VAL B 1 263 ? -16.333 -46.268 -65.008 1.00 14.25 242 VAL B N 1
ATOM 4559 C CA . VAL B 1 263 ? -15.197 -45.343 -65.237 1.00 12.36 242 VAL B CA 1
ATOM 4560 C C . VAL B 1 263 ? -15.615 -44.408 -66.375 1.00 15.98 242 VAL B C 1
ATOM 4561 O O . VAL B 1 263 ? -16.000 -44.909 -67.433 1.00 15.17 242 VAL B O 1
ATOM 4565 N N . VAL B 1 264 ? -15.597 -43.109 -66.111 1.00 13.15 243 VAL B N 1
ATOM 4566 C CA . VAL B 1 264 ? -15.884 -42.103 -67.166 1.00 14.48 243 VAL B CA 1
ATOM 4567 C C . VAL B 1 264 ? -14.547 -41.447 -67.522 1.00 13.79 243 VAL B C 1
ATOM 4568 O O . VAL B 1 264 ? -14.062 -40.640 -66.753 1.00 14.62 243 VAL B O 1
ATOM 4572 N N . THR B 1 265 ? -13.969 -41.873 -68.641 1.00 14.57 244 THR B N 1
ATOM 4573 C CA . THR B 1 265 ? -12.669 -41.326 -69.089 1.00 14.96 244 THR B CA 1
ATOM 4574 C C . THR B 1 265 ? -12.830 -39.852 -69.457 1.00 14.62 244 THR B C 1
ATOM 4575 O O . THR B 1 265 ? -13.937 -39.442 -69.784 1.00 14.78 244 THR B O 1
ATOM 4579 N N . MET B 1 266 ? -11.720 -39.128 -69.453 1.00 14.56 245 MET B N 1
ATOM 4580 C CA . MET B 1 266 ? -11.848 -37.736 -69.890 1.00 15.83 245 MET B CA 1
ATOM 4581 C C . MET B 1 266 ? -12.384 -37.662 -71.312 1.00 17.79 245 MET B C 1
ATOM 4582 O O . MET B 1 266 ? -13.249 -36.800 -71.573 1.00 15.25 245 MET B O 1
ATOM 4587 N N . PRO B 1 267 ? -11.981 -38.519 -72.260 1.00 15.45 246 PRO B N 1
ATOM 4588 C CA . PRO B 1 267 ? -12.561 -38.391 -73.591 1.00 16.14 246 PRO B CA 1
ATOM 4589 C C . PRO B 1 267 ? -14.056 -38.611 -73.578 1.00 14.80 246 PRO B C 1
ATOM 4590 O O . PRO B 1 267 ? -14.758 -37.959 -74.352 1.00 19.11 246 PRO B O 1
ATOM 4594 N N . GLU B 1 268 ? -14.565 -39.511 -72.715 1.00 15.88 247 GLU B N 1
ATOM 4595 C CA . GLU B 1 268 ? -16.023 -39.647 -72.620 1.00 15.43 247 GLU B CA 1
ATOM 4596 C C . GLU B 1 268 ? -16.666 -38.385 -72.061 1.00 16.17 247 GLU B C 1
ATOM 4597 O O . GLU B 1 268 ? -17.706 -37.952 -72.567 1.00 14.99 247 GLU B O 1
ATOM 4603 N N . MET B 1 269 ? -16.069 -37.765 -71.019 1.00 15.16 248 MET B N 1
ATOM 4604 C CA . MET B 1 269 ? -16.634 -36.503 -70.512 1.00 15.14 248 MET B CA 1
ATOM 4605 C C . MET B 1 269 ? -16.694 -35.430 -71.586 1.00 16.24 248 MET B C 1
ATOM 4606 O O . MET B 1 269 ? -17.651 -34.639 -71.617 1.00 17.74 248 MET B O 1
ATOM 4611 N N . ILE B 1 270 ? -15.627 -35.314 -72.408 1.00 13.28 249 ILE B N 1
ATOM 4612 C CA . ILE B 1 270 ? -15.632 -34.300 -73.460 1.00 15.69 249 ILE B CA 1
ATOM 4613 C C . ILE B 1 270 ? -16.698 -34.609 -74.491 1.00 17.05 249 ILE B C 1
ATOM 4614 O O . ILE B 1 270 ? -17.407 -33.706 -74.975 1.00 17.15 249 ILE B O 1
ATOM 4619 N N . GLU B 1 271 ? -16.833 -35.879 -74.866 1.00 16.01 250 GLU B N 1
ATOM 4620 C CA . GLU B 1 271 ? -17.788 -36.210 -75.923 1.00 18.21 250 GLU B CA 1
ATOM 4621 C C . GLU B 1 271 ? -19.237 -35.996 -75.491 1.00 16.55 250 GLU B C 1
ATOM 4622 O O . GLU B 1 271 ? -20.084 -35.566 -76.301 1.00 18.40 250 GLU B O 1
ATOM 4628 N N . ARG B 1 272 ? -19.571 -36.470 -74.292 1.00 18.06 251 ARG B N 1
ATOM 4629 C CA . ARG B 1 272 ? -20.954 -36.403 -73.798 1.00 16.42 251 ARG B CA 1
ATOM 4630 C C . ARG B 1 272 ? -21.259 -35.127 -73.030 1.00 20.14 251 ARG B C 1
ATOM 4631 O O . ARG B 1 272 ? -22.428 -34.711 -72.962 1.00 19.35 251 ARG B O 1
ATOM 4639 N N . GLY B 1 273 ? -20.239 -34.506 -72.467 1.00 19.67 252 GLY B N 1
ATOM 4640 C CA . GLY B 1 273 ? -20.478 -33.309 -71.660 1.00 20.29 252 GLY B CA 1
ATOM 4641 C C . GLY B 1 273 ? -20.353 -33.585 -70.174 1.00 20.44 252 GLY B C 1
ATOM 4642 O O . GLY B 1 273 ? -20.813 -34.628 -69.726 1.00 19.25 252 GLY B O 1
ATOM 4643 N N . LEU B 1 274 ? -19.737 -32.651 -69.455 1.00 24.06 253 LEU B N 1
ATOM 4644 C CA . LEU B 1 274 ? -19.553 -32.814 -67.993 1.00 25.18 253 LEU B CA 1
ATOM 4645 C C . LEU B 1 274 ? -20.912 -32.943 -67.302 1.00 22.89 253 LEU B C 1
ATOM 4646 O O . LEU B 1 274 ? -21.048 -33.795 -66.452 1.00 25.44 253 LEU B O 1
ATOM 4651 N N . GLU B 1 275 ? -21.881 -32.125 -67.692 1.00 26.86 254 GLU B N 1
ATOM 4652 C CA . GLU B 1 275 ? -23.200 -32.136 -67.011 1.00 31.52 254 GLU B CA 1
ATOM 4653 C C . GLU B 1 275 ? -23.823 -33.539 -67.054 1.00 34.41 254 GLU B C 1
ATOM 4654 O O . GLU B 1 275 ? -24.165 -34.054 -65.996 1.00 27.50 254 GLU B O 1
ATOM 4660 N N . VAL B 1 276 ? -23.946 -34.128 -68.243 1.00 22.87 255 VAL B N 1
ATOM 4661 C CA . VAL B 1 276 ? -24.530 -35.491 -68.360 1.00 23.66 255 VAL B CA 1
ATOM 4662 C C . VAL B 1 276 ? -23.729 -36.479 -67.508 1.00 21.10 255 VAL B C 1
ATOM 4663 O O . VAL B 1 276 ? -24.329 -37.180 -66.709 1.00 21.28 255 VAL B O 1
ATOM 4667 N N . CYS B 1 277 ? -22.414 -36.528 -67.705 1.00 19.76 256 CYS B N 1
ATOM 4668 C CA . CYS B 1 277 ? -21.583 -37.556 -67.027 1.00 19.04 256 CYS B CA 1
ATOM 4669 C C . CYS B 1 277 ? -21.591 -37.337 -65.511 1.00 22.47 256 CYS B C 1
ATOM 4670 O O . CYS B 1 277 ? -21.778 -38.307 -64.785 1.00 16.60 256 CYS B O 1
ATOM 4673 N N . ALA B 1 278 ? -21.365 -36.100 -65.087 1.00 17.12 257 ALA B N 1
ATOM 4674 C CA . ALA B 1 278 ? -21.284 -35.805 -63.642 1.00 16.20 257 ALA B CA 1
ATOM 4675 C C . ALA B 1 278 ? -22.628 -36.144 -62.987 1.00 16.59 257 ALA B C 1
ATOM 4676 O O . ALA B 1 278 ? -22.621 -36.799 -61.958 1.00 18.75 257 ALA B O 1
ATOM 4678 N N . ASN B 1 279 ? -23.734 -35.763 -63.596 1.00 17.85 258 ASN B N 1
ATOM 4679 C CA . ASN B 1 279 ? -25.038 -36.049 -62.962 1.00 19.74 258 ASN B CA 1
ATOM 4680 C C . ASN B 1 279 ? -25.258 -37.569 -62.899 1.00 21.63 258 ASN B C 1
ATOM 4681 O O . ASN B 1 279 ? -25.646 -38.063 -61.837 1.00 21.32 258 ASN B O 1
ATOM 4686 N N . GLU B 1 280 ? -24.978 -38.276 -63.986 1.00 18.14 259 GLU B N 1
ATOM 4687 C CA . GLU B 1 280 ? -25.124 -39.756 -64.002 1.00 19.95 259 GLU B CA 1
ATOM 4688 C C . GLU B 1 280 ? -24.313 -40.410 -62.870 1.00 20.76 259 GLU B C 1
ATOM 4689 O O . GLU B 1 280 ? -24.838 -41.283 -62.186 1.00 20.76 259 GLU B O 1
ATOM 4695 N N . ILE B 1 281 ? -23.066 -39.991 -62.698 1.00 16.74 260 ILE B N 1
ATOM 4696 C CA . ILE B 1 281 ? -22.157 -40.645 -61.713 1.00 16.48 260 ILE B CA 1
ATOM 4697 C C . ILE B 1 281 ? -22.612 -40.325 -60.285 1.00 17.76 260 ILE B C 1
ATOM 4698 O O . ILE B 1 281 ? -22.548 -41.202 -59.434 1.00 17.55 260 ILE B O 1
ATOM 4703 N N . PHE B 1 282 ? -23.016 -39.081 -60.053 1.00 17.09 261 PHE B N 1
ATOM 4704 C CA . PHE B 1 282 ? -23.477 -38.700 -58.700 1.00 13.83 261 PHE B CA 1
ATOM 4705 C C . PHE B 1 282 ? -24.737 -39.513 -58.389 1.00 18.44 261 PHE B C 1
ATOM 4706 O O . PHE B 1 282 ? -24.849 -39.998 -57.269 1.00 17.46 261 PHE B O 1
ATOM 4714 N N . GLU B 1 283 ? -25.615 -39.676 -59.383 1.00 15.87 262 GLU B N 1
ATOM 4715 C CA . GLU B 1 283 ? -26.774 -40.503 -59.062 1.00 15.17 262 GLU B CA 1
ATOM 4716 C C . GLU B 1 283 ? -26.337 -41.916 -58.683 1.00 19.40 262 GLU B C 1
ATOM 4717 O O . GLU B 1 283 ? -26.871 -42.518 -57.723 1.00 18.08 262 GLU B O 1
ATOM 4723 N N . ARG B 1 284 ? -25.362 -42.443 -59.414 1.00 16.85 263 ARG B N 1
ATOM 4724 C CA . ARG B 1 284 ? -24.917 -43.824 -59.162 1.00 18.44 263 ARG B CA 1
ATOM 4725 C C . ARG B 1 284 ? -24.269 -43.972 -57.783 1.00 15.98 263 ARG B C 1
ATOM 4726 O O . ARG B 1 284 ? -24.560 -44.943 -57.056 1.00 18.68 263 ARG B O 1
ATOM 4734 N N . VAL B 1 285 ? -23.365 -43.054 -57.429 1.00 17.40 264 VAL B N 1
ATOM 4735 C CA . VAL B 1 285 ? -22.619 -43.213 -56.167 1.00 18.29 264 VAL B CA 1
ATOM 4736 C C . VAL B 1 285 ? -23.475 -42.848 -54.980 1.00 17.37 264 VAL B C 1
ATOM 4737 O O . VAL B 1 285 ? -23.170 -43.301 -53.863 1.00 18.59 264 VAL B O 1
ATOM 4741 N N . LYS B 1 286 ? -24.616 -42.150 -55.187 1.00 16.26 265 LYS B N 1
ATOM 4742 C CA . LYS B 1 286 ? -25.490 -41.838 -54.072 1.00 14.93 265 LYS B CA 1
ATOM 4743 C C . LYS B 1 286 ? -26.689 -42.765 -53.975 1.00 17.59 265 LYS B C 1
ATOM 4744 O O . LYS B 1 286 ? -27.443 -42.669 -53.009 1.00 19.80 265 LYS B O 1
ATOM 4750 N N . LYS B 1 287 ? -26.889 -43.664 -54.932 1.00 18.26 266 LYS B N 1
ATOM 4751 C CA . LYS B 1 287 ? -28.138 -44.449 -54.952 1.00 18.85 266 LYS B CA 1
ATOM 4752 C C . LYS B 1 287 ? -28.220 -45.392 -53.760 1.00 19.98 266 LYS B C 1
ATOM 4753 O O . LYS B 1 287 ? -27.385 -46.297 -53.615 1.00 20.25 266 LYS B O 1
ATOM 4759 N N . ASP B 1 288 ? -29.258 -45.220 -52.940 1.00 19.92 267 ASP B N 1
ATOM 4760 C CA . ASP B 1 288 ? -29.464 -46.052 -51.741 1.00 19.76 267 ASP B CA 1
ATOM 4761 C C . ASP B 1 288 ? -28.286 -45.957 -50.763 1.00 19.86 267 ASP B C 1
ATOM 4762 O O . ASP B 1 288 ? -28.080 -46.859 -49.965 1.00 21.86 267 ASP B O 1
ATOM 4767 N N . THR B 1 289 ? -27.607 -44.816 -50.742 1.00 21.29 268 THR B N 1
ATOM 4768 C CA . THR B 1 289 ? -26.490 -44.611 -49.789 1.00 18.66 268 THR B CA 1
ATOM 4769 C C . THR B 1 289 ? -26.890 -43.650 -48.661 1.00 21.76 268 THR B C 1
ATOM 4770 O O . THR B 1 289 ? -27.783 -42.839 -48.882 1.00 21.98 268 THR B O 1
ATOM 4774 N N . ASP B 1 290 ? -26.214 -43.731 -47.516 1.00 17.05 269 ASP B N 1
ATOM 4775 C CA . ASP B 1 290 ? -26.448 -42.797 -46.388 1.00 21.82 269 ASP B CA 1
ATOM 4776 C C . ASP B 1 290 ? -25.341 -41.742 -46.369 1.00 20.77 269 ASP B C 1
ATOM 4777 O O . ASP B 1 290 ? -25.541 -40.706 -45.752 1.00 18.39 269 ASP B O 1
ATOM 4782 N N . SER B 1 291 ? -24.223 -42.041 -47.035 1.00 17.17 270 SER B N 1
ATOM 4783 C CA . SER B 1 291 ? -23.055 -41.133 -47.040 1.00 19.35 270 SER B CA 1
ATOM 4784 C C . SER B 1 291 ? -22.321 -41.199 -48.388 1.00 18.98 270 SER B C 1
ATOM 4785 O O . SER B 1 291 ? -22.484 -42.181 -49.117 1.00 15.13 270 SER B O 1
ATOM 4788 N N . LEU B 1 292 ? -21.530 -40.171 -48.664 1.00 13.43 271 LEU B N 1
ATOM 4789 C CA . LEU B 1 292 ? -20.700 -40.186 -49.890 1.00 12.74 271 LEU B CA 1
ATOM 4790 C C . LEU B 1 292 ? -19.322 -39.577 -49.627 1.00 14.88 271 LEU B C 1
ATOM 4791 O O . LEU B 1 292 ? -19.262 -38.492 -49.065 1.00 15.83 271 LEU B O 1
ATOM 4796 N N . TYR B 1 293 ? -18.284 -40.316 -49.974 1.00 12.07 272 TYR B N 1
ATOM 4797 C CA . TYR B 1 293 ? -16.917 -39.805 -49.952 1.00 11.04 272 TYR B CA 1
ATOM 4798 C C . TYR B 1 293 ? -16.556 -39.384 -51.373 1.00 15.59 272 TYR B C 1
ATOM 4799 O O . TYR B 1 293 ? -16.657 -40.206 -52.307 1.00 15.56 272 TYR B O 1
ATOM 4808 N N . PHE B 1 294 ? -16.068 -38.127 -51.547 1.00 13.29 273 PHE B N 1
ATOM 4809 C CA . PHE B 1 294 ? -15.736 -37.616 -52.883 1.00 11.17 273 PHE B CA 1
ATOM 4810 C C . PHE B 1 294 ? -14.281 -37.159 -52.796 1.00 16.36 273 PHE B C 1
ATOM 4811 O O . PHE B 1 294 ? -13.996 -36.204 -52.077 1.00 14.71 273 PHE B O 1
ATOM 4819 N N . THR B 1 295 ? -13.365 -37.859 -53.478 1.00 13.28 274 THR B N 1
ATOM 4820 C CA . THR B 1 295 ? -11.922 -37.473 -53.516 1.00 13.02 274 THR B CA 1
ATOM 4821 C C . THR B 1 295 ? -11.590 -36.867 -54.883 1.00 14.96 274 THR B C 1
ATOM 4822 O O . THR B 1 295 ? -11.924 -37.483 -55.890 1.00 14.13 274 THR B O 1
ATOM 4826 N N . TRP B 1 296 ? -10.915 -35.719 -54.867 1.00 12.97 275 TRP B N 1
ATOM 4827 C CA . TRP B 1 296 ? -10.676 -34.959 -56.116 1.00 13.46 275 TRP B CA 1
ATOM 4828 C C . TRP B 1 296 ? -9.196 -34.592 -56.268 1.00 13.17 275 TRP B C 1
ATOM 4829 O O . TRP B 1 296 ? -8.724 -33.727 -55.541 1.00 12.76 275 TRP B O 1
ATOM 4840 N N . ASP B 1 297 ? -8.525 -35.278 -57.186 1.00 12.34 276 ASP B N 1
ATOM 4841 C CA . ASP B 1 297 ? -7.111 -34.966 -57.484 1.00 13.56 276 ASP B CA 1
ATOM 4842 C C . ASP B 1 297 ? -7.072 -33.726 -58.379 1.00 13.96 276 ASP B C 1
ATOM 4843 O O . ASP B 1 297 ? -7.754 -33.714 -59.391 1.00 14.31 276 ASP B O 1
ATOM 4848 N N . THR B 1 298 ? -6.265 -32.752 -58.007 1.00 12.62 277 THR B N 1
ATOM 4849 C CA . THR B 1 298 ? -6.091 -31.533 -58.842 1.00 12.17 277 THR B CA 1
ATOM 4850 C C . THR B 1 298 ? -5.584 -31.898 -60.255 1.00 14.54 277 THR B C 1
ATOM 4851 O O . THR B 1 298 ? -5.777 -31.102 -61.168 1.00 15.77 277 THR B O 1
ATOM 4855 N N . ASP B 1 299 ? -5.002 -33.087 -60.421 1.00 12.25 278 ASP B N 1
ATOM 4856 C CA . ASP B 1 299 ? -4.477 -33.503 -61.756 1.00 15.86 278 ASP B CA 1
ATOM 4857 C C . ASP B 1 299 ? -5.632 -33.806 -62.731 1.00 16.02 278 ASP B C 1
ATOM 4858 O O . ASP B 1 299 ? -5.364 -34.000 -63.910 1.00 14.87 278 ASP B O 1
ATOM 4863 N N . SER B 1 300 ? -6.857 -33.900 -62.223 1.00 14.60 279 SER B N 1
ATOM 4864 C CA . SER B 1 300 ? -8.041 -34.053 -63.099 1.00 12.53 279 SER B CA 1
ATOM 4865 C C . SER B 1 300 ? -8.118 -32.819 -63.996 1.00 16.51 279 SER B C 1
ATOM 4866 O O . SER B 1 300 ? -8.660 -32.904 -65.104 1.00 15.76 279 SER B O 1
ATOM 4869 N N . ILE B 1 301 ? -7.616 -31.716 -63.472 1.00 14.16 280 ILE B N 1
ATOM 4870 C CA . ILE B 1 301 ? -7.690 -30.416 -64.179 1.00 12.78 280 ILE B CA 1
ATOM 4871 C C . ILE B 1 301 ? -6.562 -30.308 -65.206 1.00 14.21 280 ILE B C 1
ATOM 4872 O O . ILE B 1 301 ? -5.447 -30.708 -64.902 1.00 14.65 280 ILE B O 1
ATOM 4877 N N . ASP B 1 302 ? -6.879 -29.742 -66.365 1.00 15.21 281 ASP B N 1
ATOM 4878 C CA . ASP B 1 302 ? -5.867 -29.617 -67.394 1.00 12.72 281 ASP B CA 1
ATOM 4879 C C . ASP B 1 302 ? -4.654 -28.875 -66.845 1.00 14.29 281 ASP B C 1
ATOM 4880 O O . ASP B 1 302 ? -4.783 -27.893 -66.115 1.00 14.19 281 ASP B O 1
ATOM 4885 N N . ILE B 1 303 ? -3.461 -29.371 -67.176 1.00 15.01 282 ILE B N 1
ATOM 4886 C CA . ILE B 1 303 ? -2.236 -28.749 -66.686 1.00 13.90 282 ILE B CA 1
ATOM 4887 C C . ILE B 1 303 ? -2.180 -27.242 -66.984 1.00 15.19 282 ILE B C 1
ATOM 4888 O O . ILE B 1 303 ? -1.487 -26.502 -66.275 1.00 14.07 282 ILE B O 1
ATOM 4893 N N . SER B 1 304 ? -2.850 -26.774 -68.061 1.00 12.64 283 SER B N 1
ATOM 4894 C CA . SER B 1 304 ? -2.826 -25.341 -68.383 1.00 17.36 283 SER B CA 1
ATOM 4895 C C . SER B 1 304 ? -3.426 -24.483 -67.252 1.00 15.00 283 SER B C 1
ATOM 4896 O O . SER B 1 304 ? -3.058 -23.309 -67.115 1.00 13.60 283 SER B O 1
ATOM 4899 N N . CYS B 1 305 ? -4.392 -25.022 -66.520 1.00 14.57 284 CYS B N 1
ATOM 4900 C CA . CYS B 1 305 ? -5.059 -24.409 -65.350 1.00 16.73 284 CYS B CA 1
ATOM 4901 C C . CYS B 1 305 ? -4.454 -24.838 -64.022 1.00 17.49 284 CYS B C 1
ATOM 4902 O O . CYS B 1 305 ? -4.707 -24.171 -62.995 1.00 16.59 284 CYS B O 1
ATOM 4905 N N . MET B 1 306 ? -3.639 -25.894 -64.021 1.00 17.97 285 MET B N 1
ATOM 4906 C CA . MET B 1 306 ? -3.238 -26.539 -62.771 1.00 17.27 285 MET B CA 1
ATOM 4907 C C . MET B 1 306 ? -1.801 -27.095 -62.922 1.00 16.78 285 MET B C 1
ATOM 4908 O O . MET B 1 306 ? -1.574 -28.311 -62.930 1.00 18.19 285 MET B O 1
ATOM 4913 N N . PRO B 1 307 ? -0.803 -26.213 -63.024 1.00 16.83 286 PRO B N 1
ATOM 4914 C CA . PRO B 1 307 ? 0.579 -26.709 -63.095 1.00 15.92 286 PRO B CA 1
ATOM 4915 C C . PRO B 1 307 ? 1.133 -27.167 -61.757 1.00 18.28 286 PRO B C 1
ATOM 4916 O O . PRO B 1 307 ? 2.115 -27.923 -61.742 1.00 22.15 286 PRO B O 1
ATOM 4920 N N . ALA B 1 308 ? 0.579 -26.698 -60.645 1.00 16.84 287 ALA B N 1
ATOM 4921 C CA . ALA B 1 308 ? 1.125 -26.957 -59.309 1.00 20.21 287 ALA B CA 1
ATOM 4922 C C . ALA B 1 308 ? 0.591 -28.271 -58.787 1.00 17.79 287 ALA B C 1
ATOM 4923 O O . ALA B 1 308 ? -0.293 -28.315 -57.918 1.00 21.98 287 ALA B O 1
ATOM 4925 N N . ASN B 1 309 ? 1.127 -29.386 -59.299 1.00 16.10 288 ASN B N 1
ATOM 4926 C CA . ASN B 1 309 ? 0.540 -30.672 -58.888 1.00 15.98 288 ASN B CA 1
ATOM 4927 C C . ASN B 1 309 ? 1.668 -31.704 -58.905 1.00 15.49 288 ASN B C 1
ATOM 4928 O O . ASN B 1 309 ? 2.673 -31.530 -59.597 1.00 16.53 288 ASN B O 1
ATOM 4933 N N . SER B 1 310 ? 1.513 -32.774 -58.109 1.00 16.67 289 SER B N 1
ATOM 4934 C CA . SER B 1 310 ? 2.584 -33.762 -58.025 1.00 19.23 289 SER B CA 1
ATOM 4935 C C . SER B 1 310 ? 2.837 -34.438 -59.381 1.00 16.24 289 SER B C 1
ATOM 4936 O O . SER B 1 310 ? 3.969 -34.808 -59.701 1.00 19.65 289 SER B O 1
ATOM 4939 N N . ALA B 1 311 ? 1.780 -34.669 -60.158 1.00 15.40 290 ALA B N 1
ATOM 4940 C CA . ALA B 1 311 ? 1.880 -35.361 -61.452 1.00 18.90 290 ALA B CA 1
ATOM 4941 C C . ALA B 1 311 ? 0.903 -34.667 -62.402 1.00 18.97 290 ALA B C 1
ATOM 4942 O O . ALA B 1 311 ? -0.183 -35.184 -62.700 1.00 17.38 290 ALA B O 1
ATOM 4944 N N . PRO B 1 312 ? 1.234 -33.456 -62.840 1.00 14.13 291 PRO B N 1
ATOM 4945 C CA . PRO B 1 312 ? 0.276 -32.672 -63.635 1.00 18.06 291 PRO B CA 1
ATOM 4946 C C . PRO B 1 312 ? 0.087 -33.307 -65.001 1.00 15.51 291 PRO B C 1
ATOM 4947 O O . PRO B 1 312 ? 0.992 -33.954 -65.516 1.00 17.30 291 PRO B O 1
ATOM 4951 N N . GLU B 1 313 ? -1.097 -33.077 -65.613 1.00 12.75 292 GLU B N 1
ATOM 4952 C CA . GLU B 1 313 ? -1.458 -33.801 -66.821 1.00 16.09 292 GLU B CA 1
ATOM 4953 C C . GLU B 1 313 ? -2.206 -32.913 -67.807 1.00 13.98 292 GLU B C 1
ATOM 4954 O O . GLU B 1 313 ? -3.191 -32.287 -67.427 1.00 15.10 292 GLU B O 1
ATOM 4960 N N . CYS B 1 314 ? -1.799 -32.940 -69.061 1.00 13.04 293 CYS B N 1
ATOM 4961 C CA . CYS B 1 314 ? -2.598 -32.327 -70.127 1.00 15.91 293 CYS B CA 1
ATOM 4962 C C . CYS B 1 314 ? -3.886 -33.125 -70.345 1.00 17.79 293 CYS B C 1
ATOM 4963 O O . CYS B 1 314 ? -4.103 -34.215 -69.760 1.00 15.73 293 CYS B O 1
ATOM 4966 N N . TYR B 1 315 ? -4.726 -32.587 -71.235 1.00 15.08 294 TYR B N 1
ATOM 4967 C CA . TYR B 1 315 ? -5.948 -33.254 -71.702 1.00 15.51 294 TYR B CA 1
ATOM 4968 C C . TYR B 1 315 ? -6.944 -33.455 -70.568 1.00 15.62 294 TYR B C 1
ATOM 4969 O O . TYR B 1 315 ? -7.550 -34.543 -70.440 1.00 16.69 294 TYR B O 1
ATOM 4978 N N . GLY B 1 316 ? -7.147 -32.410 -69.761 1.00 14.35 295 GLY B N 1
ATOM 4979 C CA . GLY B 1 316 ? -8.049 -32.448 -68.607 1.00 13.65 295 GLY B CA 1
ATOM 4980 C C . GLY B 1 316 ? -9.206 -31.452 -68.642 1.00 14.78 295 GLY B C 1
ATOM 4981 O O . GLY B 1 316 ? -9.526 -30.862 -69.690 1.00 13.56 295 GLY B O 1
ATOM 4982 N N . LEU B 1 317 ? -9.805 -31.246 -67.475 1.00 14.11 296 LEU B N 1
ATOM 4983 C CA . LEU B 1 317 ? -10.880 -30.271 -67.345 1.00 15.00 296 LEU B CA 1
ATOM 4984 C C . LEU B 1 317 ? -10.388 -28.857 -67.623 1.00 14.71 296 LEU B C 1
ATOM 4985 O O . LEU B 1 317 ? -9.336 -28.440 -67.116 1.00 15.71 296 LEU B O 1
ATOM 4990 N N . LYS B 1 318 ? -11.168 -28.095 -68.404 1.00 12.93 297 LYS B N 1
ATOM 4991 C CA . LYS B 1 318 ? -10.836 -26.687 -68.519 1.00 16.36 297 LYS B CA 1
ATOM 4992 C C . LYS B 1 318 ? -11.433 -25.906 -67.332 1.00 18.41 297 LYS B C 1
ATOM 4993 O O . LYS B 1 318 ? -12.168 -26.459 -66.515 1.00 15.91 297 LYS B O 1
ATOM 4999 N N . GLY B 1 319 ? -10.973 -24.657 -67.134 1.00 14.61 298 GLY B N 1
ATOM 5000 C CA . GLY B 1 319 ? -11.275 -23.993 -65.861 1.00 14.63 298 GLY B CA 1
ATOM 5001 C C . GLY B 1 319 ? -12.775 -23.849 -65.611 1.00 14.07 298 GLY B C 1
ATOM 5002 O O . GLY B 1 319 ? -13.254 -24.081 -64.497 1.00 16.18 298 GLY B O 1
ATOM 5003 N N . ARG B 1 320 ? -13.527 -23.456 -66.648 1.00 13.87 299 ARG B N 1
ATOM 5004 C CA . ARG B 1 320 ? -14.980 -23.328 -66.467 1.00 17.47 299 ARG B CA 1
ATOM 5005 C C . ARG B 1 320 ? -15.624 -24.674 -66.106 1.00 20.37 299 ARG B C 1
ATOM 5006 O O . ARG B 1 320 ? -16.612 -24.700 -65.347 1.00 15.16 299 ARG B O 1
ATOM 5014 N N . GLU B 1 321 ? -15.079 -25.796 -66.649 1.00 15.85 300 GLU B N 1
ATOM 5015 C CA . GLU B 1 321 ? -15.583 -27.145 -66.313 1.00 16.78 300 GLU B CA 1
ATOM 5016 C C . GLU B 1 321 ? -15.276 -27.530 -64.885 1.00 15.44 300 GLU B C 1
ATOM 5017 O O . GLU B 1 321 ? -16.062 -28.255 -64.256 1.00 13.37 300 GLU B O 1
ATOM 5023 N N . VAL B 1 322 ? -14.135 -27.099 -64.339 1.00 12.00 301 VAL B N 1
ATOM 5024 C CA . VAL B 1 322 ? -13.875 -27.344 -62.917 1.00 14.59 301 VAL B CA 1
ATOM 5025 C C . VAL B 1 322 ? -14.955 -26.702 -62.058 1.00 16.57 301 VAL B C 1
ATOM 5026 O O . VAL B 1 322 ? -15.465 -27.316 -61.104 1.00 13.71 301 VAL B O 1
ATOM 5030 N N . ILE B 1 323 ? -15.244 -25.422 -62.317 1.00 14.42 302 ILE B N 1
ATOM 5031 C CA . ILE B 1 323 ? -16.269 -24.746 -61.525 1.00 14.15 302 ILE B CA 1
ATOM 5032 C C . ILE B 1 323 ? -17.629 -25.434 -61.723 1.00 15.44 302 ILE B C 1
ATOM 5033 O O . ILE B 1 323 ? -18.414 -25.598 -60.770 1.00 14.45 302 ILE B O 1
ATOM 5038 N N . GLN B 1 324 ? -17.946 -25.824 -62.964 1.00 14.73 303 GLN B N 1
ATOM 5039 C CA . GLN B 1 324 ? -19.207 -26.539 -63.183 1.00 16.82 303 GLN B CA 1
ATOM 5040 C C . GLN B 1 324 ? -19.249 -27.831 -62.364 1.00 15.10 303 GLN B C 1
ATOM 5041 O O . GLN B 1 324 ? -20.290 -28.185 -61.786 1.00 15.46 303 GLN B O 1
ATOM 5047 N N . LEU B 1 325 ? -18.141 -28.577 -62.331 1.00 13.35 304 LEU B N 1
ATOM 5048 C CA . LEU B 1 325 ? -18.167 -29.863 -61.603 1.00 14.54 304 LEU B CA 1
ATOM 5049 C C . LEU B 1 325 ? -18.326 -29.607 -60.110 1.00 14.03 304 LEU B C 1
ATOM 5050 O O . LEU B 1 325 ? -19.032 -30.342 -59.420 1.00 13.37 304 LEU B O 1
ATOM 5055 N N . ALA B 1 326 ? -17.678 -28.556 -59.582 1.00 12.08 305 ALA B N 1
ATOM 5056 C CA . ALA B 1 326 ? -17.890 -28.214 -58.185 1.00 13.79 305 ALA B CA 1
ATOM 5057 C C . ALA B 1 326 ? -19.357 -27.838 -57.915 1.00 15.03 305 ALA B C 1
ATOM 5058 O O . ALA B 1 326 ? -19.928 -28.222 -56.878 1.00 14.94 305 ALA B O 1
ATOM 5060 N N . ARG B 1 327 ? -19.971 -27.077 -58.813 1.00 13.35 306 ARG B N 1
ATOM 5061 C CA . ARG B 1 327 ? -21.392 -26.727 -58.655 1.00 14.89 306 ARG B CA 1
ATOM 5062 C C . ARG B 1 327 ? -22.287 -27.962 -58.678 1.00 16.36 306 ARG B C 1
ATOM 5063 O O . ARG B 1 327 ? -23.224 -28.101 -57.859 1.00 15.18 306 ARG B O 1
ATOM 5071 N N . ILE B 1 328 ? -22.027 -28.880 -59.610 1.00 14.26 307 ILE B N 1
ATOM 5072 C CA . ILE B 1 328 ? -22.822 -30.115 -59.683 1.00 15.09 307 ILE B CA 1
ATOM 5073 C C . ILE B 1 328 ? -22.647 -30.938 -58.408 1.00 15.08 307 ILE B C 1
ATOM 5074 O O . ILE B 1 328 ? -23.625 -31.431 -57.808 1.00 17.32 307 ILE B O 1
ATOM 5079 N N . ALA B 1 329 ? -21.394 -31.081 -57.953 1.00 13.62 308 ALA B N 1
ATOM 5080 C CA . ALA B 1 329 ? -21.155 -31.802 -56.701 1.00 15.91 308 ALA B CA 1
ATOM 5081 C C . ALA B 1 329 ? -21.923 -31.150 -55.550 1.00 14.19 308 ALA B C 1
ATOM 5082 O O . ALA B 1 329 ? -22.474 -31.844 -54.684 1.00 15.24 308 ALA B O 1
ATOM 5084 N N . GLY B 1 330 ? -21.957 -29.814 -55.521 1.00 16.49 309 GLY B N 1
ATOM 5085 C CA . GLY B 1 330 ? -22.671 -29.117 -54.454 1.00 14.55 309 GLY B CA 1
ATOM 5086 C C . GLY B 1 330 ? -24.155 -29.384 -54.499 1.00 19.15 309 GLY B C 1
ATOM 5087 O O . GLY B 1 330 ? -24.822 -29.454 -53.461 1.00 18.06 309 GLY B O 1
ATOM 5088 N N . ARG B 1 331 ? -24.722 -29.478 -55.699 1.00 15.99 310 ARG B N 1
ATOM 5089 C CA . ARG B 1 331 ? -26.150 -29.766 -55.758 1.00 18.13 310 ARG B CA 1
ATOM 5090 C C . ARG B 1 331 ? -26.451 -31.137 -55.165 1.00 17.63 310 ARG B C 1
ATOM 5091 O O . ARG B 1 331 ? -27.471 -31.318 -54.479 1.00 19.41 310 ARG B O 1
ATOM 5099 N N . HIS B 1 332 ? -25.627 -32.122 -55.475 1.00 16.18 311 HIS B N 1
ATOM 5100 C CA . HIS B 1 332 ? -25.904 -33.472 -54.954 1.00 16.13 311 HIS B CA 1
ATOM 5101 C C . HIS B 1 332 ? -25.484 -33.631 -53.482 1.00 18.45 311 HIS B C 1
ATOM 5102 O O . HIS B 1 332 ? -26.220 -34.214 -52.668 1.00 17.90 311 HIS B O 1
ATOM 5109 N N . GLY B 1 333 ? -24.331 -33.096 -53.123 1.00 16.79 312 GLY B N 1
ATOM 5110 C CA . GLY B 1 333 ? -23.833 -33.134 -51.763 1.00 16.30 312 GLY B CA 1
ATOM 5111 C C . GLY B 1 333 ? -22.928 -34.337 -51.516 1.00 18.71 312 GLY B C 1
ATOM 5112 O O . GLY B 1 333 ? -23.222 -35.455 -51.974 1.00 18.72 312 GLY B O 1
ATOM 5113 N N . CYS B 1 334 ? -21.852 -34.137 -50.754 1.00 17.98 313 CYS B N 1
ATOM 5114 C CA . CYS B 1 334 ? -21.088 -35.255 -50.196 1.00 17.43 313 CYS B CA 1
ATOM 5115 C C . CYS B 1 334 ? -20.858 -35.007 -48.706 1.00 20.86 313 CYS B C 1
ATOM 5116 O O . CYS B 1 334 ? -21.190 -33.966 -48.176 1.00 25.99 313 CYS B O 1
ATOM 5119 N N . ASP B 1 335 ? -20.442 -36.030 -47.984 1.00 14.49 314 ASP B N 1
ATOM 5120 C CA . ASP B 1 335 ? -20.210 -35.852 -46.565 1.00 14.58 314 ASP B CA 1
ATOM 5121 C C . ASP B 1 335 ? -18.778 -35.456 -46.307 1.00 15.54 314 ASP B C 1
ATOM 5122 O O . ASP B 1 335 ? -18.496 -34.718 -45.341 1.00 16.62 314 ASP B O 1
ATOM 5127 N N . ILE B 1 336 ? -17.870 -36.004 -47.116 1.00 15.25 315 ILE B N 1
ATOM 5128 C CA . ILE B 1 336 ? -16.480 -35.551 -47.071 1.00 14.40 315 ILE B CA 1
ATOM 5129 C C . ILE B 1 336 ? -16.078 -35.251 -48.497 1.00 13.69 315 ILE B C 1
ATOM 5130 O O . ILE B 1 336 ? -16.289 -36.076 -49.410 1.00 14.22 315 ILE B O 1
ATOM 5135 N N . LEU B 1 337 ? -15.525 -34.062 -48.692 1.00 14.36 316 LEU B N 1
ATOM 5136 C CA . LEU B 1 337 ? -14.858 -33.720 -49.946 1.00 12.47 316 LEU B CA 1
ATOM 5137 C C . LEU B 1 337 ? -13.370 -33.650 -49.656 1.00 11.26 316 LEU B C 1
ATOM 5138 O O . LEU B 1 337 ? -12.985 -32.899 -48.764 1.00 14.19 316 LEU B O 1
ATOM 5143 N N . ASP B 1 338 ? -12.529 -34.357 -50.411 1.00 13.71 317 ASP B N 1
ATOM 5144 C CA . ASP B 1 338 ? -11.108 -34.096 -50.219 1.00 13.55 317 ASP B CA 1
ATOM 5145 C C . ASP B 1 338 ? -10.527 -33.624 -51.542 1.00 14.66 317 ASP B C 1
ATOM 5146 O O . ASP B 1 338 ? -11.044 -33.937 -52.623 1.00 14.69 317 ASP B O 1
ATOM 5151 N N . ILE B 1 339 ? -9.519 -32.765 -51.427 1.00 13.18 318 ILE B N 1
ATOM 5152 C CA . ILE B 1 339 ? -8.855 -32.219 -52.627 1.00 12.45 318 ILE B CA 1
ATOM 5153 C C . ILE B 1 339 ? -7.360 -32.401 -52.440 1.00 13.81 318 ILE B C 1
ATOM 5154 O O . ILE B 1 339 ? -6.806 -31.973 -51.414 1.00 13.94 318 ILE B O 1
ATOM 5159 N N . VAL B 1 340 ? -6.700 -33.061 -53.397 1.00 14.60 319 VAL B N 1
ATOM 5160 C CA . VAL B 1 340 ? -5.356 -33.513 -53.092 1.00 12.35 319 VAL B CA 1
ATOM 5161 C C . VAL B 1 340 ? -4.363 -33.074 -54.158 1.00 11.88 319 VAL B C 1
ATOM 5162 O O . VAL B 1 340 ? -4.725 -32.726 -55.292 1.00 15.26 319 VAL B O 1
ATOM 5166 N N . GLU B 1 341 ? -3.096 -33.180 -53.782 1.00 12.80 320 GLU B N 1
ATOM 5167 C CA . GLU B 1 341 ? -1.857 -33.207 -54.646 1.00 15.95 320 GLU B CA 1
ATOM 5168 C C . GLU B 1 341 ? -1.457 -31.803 -55.093 1.00 18.05 320 GLU B C 1
ATOM 5169 O O . GLU B 1 341 ? -0.573 -31.681 -55.971 1.00 15.46 320 GLU B O 1
ATOM 5175 N N . LEU B 1 342 ? -2.045 -30.744 -54.516 1.00 15.13 321 LEU B N 1
ATOM 5176 C CA . LEU B 1 342 ? -1.630 -29.392 -54.841 1.00 13.17 321 LEU B CA 1
ATOM 5177 C C . LEU B 1 342 ? -0.197 -29.131 -54.346 1.00 13.39 321 LEU B C 1
ATOM 5178 O O . LEU B 1 342 ? 0.097 -29.273 -53.148 1.00 14.87 321 LEU B O 1
ATOM 5183 N N . CYS B 1 343 ? 0.679 -28.663 -55.265 1.00 14.23 322 CYS B N 1
ATOM 5184 C CA . CYS B 1 343 ? 2.101 -28.392 -54.999 1.00 16.52 322 CYS B CA 1
ATOM 5185 C C . CYS B 1 343 ? 2.454 -26.953 -55.395 1.00 15.09 322 CYS B C 1
ATOM 5186 O O . CYS B 1 343 ? 3.047 -26.705 -56.466 1.00 16.87 322 CYS B O 1
ATOM 5189 N N . PRO B 1 344 ? 2.188 -25.987 -54.517 1.00 19.64 323 PRO B N 1
ATOM 5190 C CA . PRO B 1 344 ? 2.342 -24.570 -54.934 1.00 16.46 323 PRO B CA 1
ATOM 5191 C C . PRO B 1 344 ? 3.777 -24.190 -55.303 1.00 16.64 323 PRO B C 1
ATOM 5192 O O . PRO B 1 344 ? 3.955 -23.215 -56.058 1.00 16.02 323 PRO B O 1
ATOM 5196 N N . TYR B 1 345 ? 4.814 -24.895 -54.805 1.00 18.51 324 TYR B N 1
ATOM 5197 C CA . TYR B 1 345 ? 6.177 -24.469 -55.142 1.00 20.25 324 TYR B CA 1
ATOM 5198 C C . TYR B 1 345 ? 6.424 -24.577 -56.647 1.00 19.36 324 TYR B C 1
ATOM 5199 O O . TYR B 1 345 ? 7.361 -23.964 -57.167 1.00 21.41 324 TYR B O 1
ATOM 5208 N N . PHE B 1 346 ? 5.599 -25.322 -57.368 1.00 17.56 325 PHE B N 1
ATOM 5209 C CA . PHE B 1 346 ? 5.815 -25.577 -58.797 1.00 21.59 325 PHE B CA 1
ATOM 5210 C C . PHE B 1 346 ? 5.155 -24.527 -59.670 1.00 26.46 325 PHE B C 1
ATOM 5211 O O . PHE B 1 346 ? 5.250 -24.604 -60.895 1.00 25.20 325 PHE B O 1
ATOM 5219 N N . ASP B 1 347 ? 4.491 -23.545 -59.080 1.00 17.07 326 ASP B N 1
ATOM 5220 C CA . ASP B 1 347 ? 3.727 -22.559 -59.861 1.00 17.03 326 ASP B CA 1
ATOM 5221 C C . ASP B 1 347 ? 4.215 -21.181 -59.436 1.00 20.81 326 ASP B C 1
ATOM 5222 O O . ASP B 1 347 ? 4.044 -20.824 -58.270 1.00 18.69 326 ASP B O 1
ATOM 5227 N N . PRO B 1 348 ? 4.800 -20.365 -60.320 1.00 19.21 327 PRO B N 1
ATOM 5228 C CA . PRO B 1 348 ? 5.175 -18.999 -59.924 1.00 20.39 327 PRO B CA 1
ATOM 5229 C C . PRO B 1 348 ? 3.992 -18.036 -59.880 1.00 20.79 327 PRO B C 1
ATOM 5230 O O . PRO B 1 348 ? 4.183 -16.864 -59.483 1.00 20.92 327 PRO B O 1
ATOM 5234 N N . SER B 1 349 ? 2.809 -18.478 -60.343 1.00 14.01 328 SER B N 1
ATOM 5235 C CA . SER B 1 349 ? 1.628 -17.630 -60.320 1.00 18.22 328 SER B CA 1
ATOM 5236 C C . SER B 1 349 ? 0.768 -18.027 -59.132 1.00 18.38 328 SER B C 1
ATOM 5237 O O . SER B 1 349 ? 1.158 -18.851 -58.291 1.00 17.99 328 SER B O 1
ATOM 5240 N N . GLN B 1 350 ? -0.405 -17.412 -59.026 1.00 16.19 329 GLN B N 1
ATOM 5241 C CA . GLN B 1 350 ? -1.429 -17.861 -58.081 1.00 14.99 329 GLN B CA 1
ATOM 5242 C C . GLN B 1 350 ? -2.508 -18.704 -58.734 1.00 13.37 329 GLN B C 1
ATOM 5243 O O . GLN B 1 350 ? -3.543 -18.941 -58.081 1.00 13.23 329 GLN B O 1
ATOM 5249 N N . ILE B 1 351 ? -2.346 -19.133 -60.006 1.00 13.70 330 ILE B N 1
ATOM 5250 C CA . ILE B 1 351 ? -3.524 -19.751 -60.622 1.00 13.54 330 ILE B CA 1
ATOM 5251 C C . ILE B 1 351 ? -3.894 -21.076 -59.933 1.00 15.66 330 ILE B C 1
ATOM 5252 O O . ILE B 1 351 ? -5.091 -21.384 -59.750 1.00 15.16 330 ILE B O 1
ATOM 5257 N N . SER B 1 352 ? -2.897 -21.886 -59.545 1.00 13.89 331 SER B N 1
ATOM 5258 C CA . SER B 1 352 ? -3.263 -23.188 -59.014 1.00 14.18 331 SER B CA 1
ATOM 5259 C C . SER B 1 352 ? -3.948 -23.067 -57.647 1.00 13.42 331 SER B C 1
ATOM 5260 O O . SER B 1 352 ? -4.991 -23.713 -57.403 1.00 14.23 331 SER B O 1
ATOM 5263 N N . VAL B 1 353 ? -3.380 -22.254 -56.733 1.00 14.00 332 VAL B N 1
ATOM 5264 C CA . VAL B 1 353 ? -3.984 -22.129 -55.393 1.00 13.83 332 VAL B CA 1
ATOM 5265 C C . VAL B 1 353 ? -5.361 -21.499 -55.494 1.00 16.08 332 VAL B C 1
ATOM 5266 O O . VAL B 1 353 ? -6.297 -21.905 -54.782 1.00 13.56 332 VAL B O 1
ATOM 5270 N N . LYS B 1 354 ? -5.535 -20.510 -56.389 1.00 12.90 333 LYS B N 1
ATOM 5271 C CA . LYS B 1 354 ? -6.873 -19.899 -56.486 1.00 15.51 333 LYS B CA 1
ATOM 5272 C C . LYS B 1 354 ? -7.880 -20.817 -57.176 1.00 13.68 333 LYS B C 1
ATOM 5273 O O . LYS B 1 354 ? -9.090 -20.776 -56.866 1.00 13.74 333 LYS B O 1
ATOM 5279 N N . MET B 1 355 ? -7.428 -21.668 -58.081 1.00 12.03 334 MET B N 1
ATOM 5280 C CA . MET B 1 355 ? -8.320 -22.729 -58.560 1.00 13.30 334 MET B CA 1
ATOM 5281 C C . MET B 1 355 ? -8.840 -23.594 -57.405 1.00 14.13 334 MET B C 1
ATOM 5282 O O . MET B 1 355 ? -10.060 -23.913 -57.346 1.00 13.88 334 MET B O 1
ATOM 5287 N N . THR B 1 356 ? -7.937 -24.021 -56.492 1.00 10.96 335 THR B N 1
ATOM 5288 C CA . THR B 1 356 ? -8.459 -24.879 -55.420 1.00 11.89 335 THR B CA 1
ATOM 5289 C C . THR B 1 356 ? -9.405 -24.120 -54.483 1.00 13.90 335 THR B C 1
ATOM 5290 O O . THR B 1 356 ? -10.355 -24.740 -53.944 1.00 13.92 335 THR B O 1
ATOM 5294 N N . VAL B 1 357 ? -9.157 -22.798 -54.230 1.00 11.50 336 VAL B N 1
ATOM 5295 C CA . VAL B 1 357 ? -10.159 -22.030 -53.494 1.00 14.50 336 VAL B CA 1
ATOM 5296 C C . VAL B 1 357 ? -11.498 -22.152 -54.198 1.00 15.75 336 VAL B C 1
ATOM 5297 O O . VAL B 1 357 ? -12.536 -22.362 -53.566 1.00 12.83 336 VAL B O 1
ATOM 5301 N N . ASN B 1 358 ? -11.521 -21.961 -55.520 1.00 12.60 337 ASN B N 1
ATOM 5302 C CA . ASN B 1 358 ? -12.846 -21.967 -56.165 1.00 12.92 337 ASN B CA 1
ATOM 5303 C C . ASN B 1 358 ? -13.515 -23.353 -56.188 1.00 15.77 337 ASN B C 1
ATOM 5304 O O . ASN B 1 358 ? -14.754 -23.408 -56.183 1.00 12.92 337 ASN B O 1
ATOM 5309 N N . MET B 1 359 ? -12.752 -24.450 -56.241 1.00 13.32 338 MET B N 1
ATOM 5310 C CA . MET B 1 359 ? -13.331 -25.800 -56.102 1.00 10.73 338 MET B CA 1
ATOM 5311 C C . MET B 1 359 ? -14.136 -25.870 -54.825 1.00 14.14 338 MET B C 1
ATOM 5312 O O . MET B 1 359 ? -15.286 -26.331 -54.828 1.00 17.55 338 MET B O 1
ATOM 5317 N N . ILE B 1 360 ? -13.548 -25.371 -53.726 1.00 14.54 339 ILE B N 1
ATOM 5318 C CA . ILE B 1 360 ? -14.235 -25.451 -52.438 1.00 11.09 339 ILE B CA 1
ATOM 5319 C C . ILE B 1 360 ? -15.390 -24.467 -52.387 1.00 15.20 339 ILE B C 1
ATOM 5320 O O . ILE B 1 360 ? -16.480 -24.782 -51.876 1.00 13.33 339 ILE B O 1
ATOM 5325 N N . TYR B 1 361 ? -15.134 -23.216 -52.801 1.00 12.34 340 TYR B N 1
ATOM 5326 C CA . TYR B 1 361 ? -16.164 -22.212 -52.581 1.00 13.05 340 TYR B CA 1
ATOM 5327 C C . TYR B 1 361 ? -17.390 -22.469 -53.460 1.00 14.72 340 TYR B C 1
ATOM 5328 O O . TYR B 1 361 ? -18.521 -22.213 -53.027 1.00 15.90 340 TYR B O 1
ATOM 5337 N N . HIS B 1 362 ? -17.197 -22.872 -54.729 1.00 12.12 341 HIS B N 1
ATOM 5338 C CA . HIS B 1 362 ? -18.359 -23.171 -55.553 1.00 13.94 341 HIS B CA 1
ATOM 5339 C C . HIS B 1 362 ? -19.075 -24.419 -55.083 1.00 11.00 341 HIS B C 1
ATOM 5340 O O . HIS B 1 362 ? -20.303 -24.490 -55.196 1.00 13.36 341 HIS B O 1
ATOM 5347 N N . TYR B 1 363 ? -18.341 -25.413 -54.565 1.00 11.11 342 TYR B N 1
ATOM 5348 C CA . TYR B 1 363 ? -19.040 -26.555 -53.977 1.00 12.58 342 TYR B CA 1
ATOM 5349 C C . TYR B 1 363 ? -19.936 -26.085 -52.821 1.00 13.74 342 TYR B C 1
ATOM 5350 O O . TYR B 1 363 ? -21.135 -26.414 -52.764 1.00 13.28 342 TYR B O 1
ATOM 5359 N N . LEU B 1 364 ? -19.371 -25.298 -51.911 1.00 12.88 343 LEU B N 1
ATOM 5360 C CA . LEU B 1 364 ? -20.151 -24.825 -50.747 1.00 15.60 343 LEU B CA 1
ATOM 5361 C C . LEU B 1 364 ? -21.280 -23.875 -51.150 1.00 16.64 343 LEU B C 1
ATOM 5362 O O . LEU B 1 364 ? -22.388 -23.928 -50.571 1.00 14.57 343 LEU B O 1
ATOM 5367 N N . GLY B 1 365 ? -21.037 -22.960 -52.100 1.00 13.71 344 GLY B N 1
ATOM 5368 C CA . GLY B 1 365 ? -22.103 -22.046 -52.505 1.00 16.00 344 GLY B CA 1
ATOM 5369 C C . GLY B 1 365 ? -23.255 -22.778 -53.171 1.00 16.79 344 GLY B C 1
ATOM 5370 O O . GLY B 1 365 ? -24.437 -22.483 -52.906 1.00 14.78 344 GLY B O 1
ATOM 5371 N N . SER B 1 366 ? -22.934 -23.747 -54.050 1.00 14.08 345 SER B N 1
ATOM 5372 C CA . SER B 1 366 ? -23.986 -24.563 -54.643 1.00 17.43 345 SER B CA 1
ATOM 5373 C C . SER B 1 366 ? -24.724 -25.390 -53.583 1.00 14.90 345 SER B C 1
ATOM 5374 O O . SER B 1 366 ? -25.961 -25.525 -53.621 1.00 17.56 345 SER B O 1
ATOM 5377 N N . ARG B 1 367 ? -23.974 -26.018 -52.672 1.00 13.44 346 ARG B N 1
ATOM 5378 C CA . ARG B 1 367 ? -24.596 -26.802 -51.599 1.00 16.83 346 ARG B CA 1
ATOM 5379 C C . ARG B 1 367 ? -25.563 -25.937 -50.772 1.00 14.77 346 ARG B C 1
ATOM 5380 O O . ARG B 1 367 ? -26.694 -26.346 -50.471 1.00 15.13 346 ARG B O 1
ATOM 5388 N N . ALA B 1 368 ? -25.124 -24.736 -50.382 1.00 13.42 347 ALA B N 1
ATOM 5389 C CA . ALA B 1 368 ? -26.003 -23.848 -49.604 1.00 17.93 347 ALA B CA 1
ATOM 5390 C C . ALA B 1 368 ? -27.229 -23.441 -50.405 1.00 18.18 347 ALA B C 1
ATOM 5391 O O . ALA B 1 368 ? -28.344 -23.454 -49.883 1.00 18.57 347 ALA B O 1
ATOM 5393 N N . GLN B 1 369 ? -27.051 -23.050 -51.672 1.00 16.99 348 GLN B N 1
ATOM 5394 C CA . GLN B 1 369 ? -28.209 -22.677 -52.461 1.00 19.41 348 GLN B CA 1
ATOM 5395 C C . GLN B 1 369 ? -29.206 -23.839 -52.568 1.00 20.29 348 GLN B C 1
ATOM 5396 O O . GLN B 1 369 ? -30.434 -23.632 -52.556 1.00 22.80 348 GLN B O 1
ATOM 5402 N N . THR B 1 370 ? -28.686 -25.071 -52.712 1.00 18.62 349 THR B N 1
ATOM 5403 C CA . THR B 1 370 ? -29.556 -26.258 -52.799 1.00 19.59 349 THR B CA 1
ATOM 5404 C C . THR B 1 370 ? -30.288 -26.520 -51.500 1.00 20.15 349 THR B C 1
ATOM 5405 O O . THR B 1 370 ? -31.511 -26.722 -51.497 1.00 22.31 349 THR B O 1
ATOM 5409 N N . LEU B 1 371 ? -29.560 -26.498 -50.372 1.00 18.63 350 LEU B N 1
ATOM 5410 C CA . LEU B 1 371 ? -30.215 -26.671 -49.069 1.00 21.10 350 LEU B CA 1
ATOM 5411 C C . LEU B 1 371 ? -31.303 -25.631 -48.874 1.00 22.07 350 LEU B C 1
ATOM 5412 O O . LEU B 1 371 ? -32.425 -25.950 -48.447 1.00 23.82 350 LEU B O 1
ATOM 5417 N N . ARG B 1 372 ? -30.968 -24.365 -49.140 1.00 22.31 351 ARG B N 1
ATOM 5418 C CA . ARG B 1 372 ? -31.946 -23.304 -48.942 1.00 25.18 351 ARG B CA 1
ATOM 5419 C C . ARG B 1 372 ? -33.179 -23.509 -49.836 1.00 27.68 351 ARG B C 1
ATOM 5420 O O . ARG B 1 372 ? -34.315 -23.380 -49.360 1.00 30.31 351 ARG B O 1
ATOM 5428 N N . GLN B 1 373 ? -32.991 -23.862 -51.127 1.00 27.33 352 GLN B N 1
ATOM 5429 C CA . GLN B 1 373 ? -34.150 -24.199 -51.976 1.00 30.19 352 GLN B CA 1
ATOM 5430 C C . GLN B 1 373 ? -34.959 -25.347 -51.386 1.00 30.72 352 GLN B C 1
ATOM 5431 O O . GLN B 1 373 ? -36.187 -25.332 -51.458 1.00 33.89 352 GLN B O 1
ATOM 5437 N N . GLN B 1 374 ? -34.303 -26.336 -50.765 1.00 30.97 353 GLN B N 1
ATOM 5438 C CA . GLN B 1 374 ? -35.035 -27.488 -50.218 1.00 28.69 353 GLN B CA 1
ATOM 5439 C C . GLN B 1 374 ? -35.608 -27.236 -48.839 1.00 36.21 353 GLN B C 1
ATOM 5440 O O . GLN B 1 374 ? -36.277 -28.125 -48.297 1.00 37.94 353 GLN B O 1
ATOM 5446 N N . GLY B 1 375 ? -35.387 -26.054 -48.277 1.00 33.88 354 GLY B N 1
ATOM 5447 C CA . GLY B 1 375 ? -35.794 -25.786 -46.913 1.00 38.14 354 GLY B CA 1
ATOM 5448 C C . GLY B 1 375 ? -35.116 -26.687 -45.906 1.00 48.27 354 GLY B C 1
ATOM 5449 O O . GLY B 1 375 ? -35.718 -27.018 -44.874 1.00 45.80 354 GLY B O 1
ATOM 5450 N N . LYS B 1 376 ? -33.850 -27.041 -46.145 1.00 32.88 355 LYS B N 1
ATOM 5451 C CA . LYS B 1 376 ? -33.085 -27.897 -45.235 1.00 34.01 355 LYS B CA 1
ATOM 5452 C C . LYS B 1 376 ? -31.916 -27.140 -44.624 1.00 43.28 355 LYS B C 1
ATOM 5453 O O . LYS B 1 376 ? -31.453 -26.139 -45.163 1.00 35.42 355 LYS B O 1
ATOM 5459 N N . GLN B 1 377 ? -31.400 -27.687 -43.519 1.00 42.60 356 GLN B N 1
ATOM 5460 C CA . GLN B 1 377 ? -30.357 -27.064 -42.726 1.00 43.88 356 GLN B CA 1
ATOM 5461 C C . GLN B 1 377 ? -29.061 -27.818 -42.962 1.00 37.84 356 GLN B C 1
ATOM 5462 O O . GLN B 1 377 ? -29.079 -29.022 -43.241 1.00 38.70 356 GLN B O 1
ATOM 5468 N N . PRO B 1 378 ? -27.913 -27.141 -42.900 1.00 27.99 357 PRO B N 1
ATOM 5469 C CA . PRO B 1 378 ? -26.624 -27.817 -43.116 1.00 28.26 357 PRO B CA 1
ATOM 5470 C C . PRO B 1 378 ? -26.267 -28.877 -42.043 1.00 42.74 357 PRO B C 1
ATOM 5471 O O . PRO B 1 378 ? -26.767 -28.833 -40.899 1.00 38.36 357 PRO B O 1
ATOM 5475 N N . SER C 2 6 ? 9.121 -60.511 -69.987 1.00 47.53 6 SER C N 1
ATOM 5476 C CA . SER C 2 6 ? 8.214 -60.542 -68.861 1.00 44.09 6 SER C CA 1
ATOM 5477 C C . SER C 2 6 ? 7.144 -59.471 -69.070 1.00 36.83 6 SER C C 1
ATOM 5478 O O . SER C 2 6 ? 7.279 -58.588 -69.927 1.00 35.69 6 SER C O 1
ATOM 5481 N N . TYR C 2 7 ? 6.083 -59.540 -68.273 1.00 31.14 7 TYR C N 1
ATOM 5482 C CA . TYR C 2 7 ? 5.006 -58.559 -68.343 1.00 30.00 7 TYR C CA 1
ATOM 5483 C C . TYR C 2 7 ? 4.992 -57.637 -67.158 1.00 28.52 7 TYR C C 1
ATOM 5484 O O . TYR C 2 7 ? 4.040 -56.858 -67.001 1.00 24.23 7 TYR C O 1
ATOM 5493 N N . ALA C 2 8 ? 6.012 -57.703 -66.311 1.00 23.68 8 ALA C N 1
ATOM 5494 C CA . ALA C 2 8 ? 5.964 -56.950 -65.066 1.00 26.51 8 ALA C CA 1
ATOM 5495 C C . ALA C 2 8 ? 5.885 -55.448 -65.320 1.00 22.16 8 ALA C C 1
ATOM 5496 O O . ALA C 2 8 ? 5.232 -54.720 -64.566 1.00 22.85 8 ALA C O 1
ATOM 5498 N N . HIS C 2 9 ? 6.505 -54.965 -66.403 1.00 18.71 9 HIS C N 1
ATOM 5499 C CA . HIS C 2 9 ? 6.460 -53.538 -66.717 1.00 18.62 9 HIS C CA 1
ATOM 5500 C C . HIS C 2 9 ? 5.041 -53.027 -66.969 1.00 21.09 9 HIS C C 1
ATOM 5501 O O . HIS C 2 9 ? 4.822 -51.823 -66.938 1.00 17.28 9 HIS C O 1
ATOM 5508 N N . LEU C 2 10 ? 4.064 -53.904 -67.241 1.00 18.66 10 LEU C N 1
ATOM 5509 C CA . LEU C 2 10 ? 2.676 -53.453 -67.447 1.00 17.39 10 LEU C CA 1
ATOM 5510 C C . LEU C 2 10 ? 1.985 -53.009 -66.175 1.00 17.74 10 LEU C C 1
ATOM 5511 O O . LEU C 2 10 ? 0.976 -52.272 -66.229 1.00 15.85 10 LEU C O 1
ATOM 5516 N N . PHE C 2 11 ? 2.474 -53.458 -65.026 1.00 15.37 11 PHE C N 1
ATOM 5517 C CA . PHE C 2 11 ? 1.735 -53.414 -63.776 1.00 14.78 11 PHE C CA 1
ATOM 5518 C C . PHE C 2 11 ? 2.497 -52.672 -62.689 1.00 17.59 11 PHE C C 1
ATOM 5519 O O . PHE C 2 11 ? 3.738 -52.532 -62.731 1.00 17.15 11 PHE C O 1
ATOM 5527 N N . SER C 2 12 ? 1.749 -52.273 -61.660 1.00 15.21 12 SER C N 1
ATOM 5528 C CA . SER C 2 12 ? 2.384 -51.776 -60.449 1.00 17.23 12 SER C CA 1
ATOM 5529 C C . SER C 2 12 ? 3.470 -52.758 -60.015 1.00 14.62 12 SER C C 1
ATOM 5530 O O . SER C 2 12 ? 3.248 -53.985 -60.057 1.00 15.63 12 SER C O 1
ATOM 5533 N N . PRO C 2 13 ? 4.632 -52.267 -59.549 1.00 17.37 13 PRO C N 1
ATOM 5534 C CA . PRO C 2 13 ? 5.726 -53.180 -59.176 1.00 17.33 13 PRO C CA 1
ATOM 5535 C C . PRO C 2 13 ? 5.338 -54.053 -57.996 1.00 18.21 13 PRO C C 1
ATOM 5536 O O . PRO C 2 13 ? 4.681 -53.596 -57.053 1.00 18.84 13 PRO C O 1
ATOM 5540 N N . LEU C 2 14 ? 5.810 -55.290 -58.030 1.00 19.17 14 LEU C N 1
ATOM 5541 C CA . LEU C 2 14 ? 5.695 -56.204 -56.898 1.00 20.43 14 LEU C CA 1
ATOM 5542 C C . LEU C 2 14 ? 6.684 -55.774 -55.805 1.00 23.77 14 LEU C C 1
ATOM 5543 O O . LEU C 2 14 ? 7.578 -54.949 -56.049 1.00 23.12 14 LEU C O 1
ATOM 5548 N N . GLY C 2 15 ? 6.548 -56.362 -54.617 1.00 23.75 15 GLY C N 1
ATOM 5549 C CA . GLY C 2 15 ? 7.431 -56.071 -53.488 1.00 26.31 15 GLY C CA 1
ATOM 5550 C C . GLY C 2 15 ? 8.735 -56.858 -53.576 1.00 29.75 15 GLY C C 1
ATOM 5551 O O . GLY C 2 15 ? 9.089 -57.426 -54.613 1.00 30.31 15 GLY C O 1
ATOM 5552 N N . GLY C 2 16 ? 9.463 -56.875 -52.460 1.00 32.89 16 GLY C N 1
ATOM 5553 C CA . GLY C 2 16 ? 10.722 -57.615 -52.420 1.00 36.97 16 GLY C CA 1
ATOM 5554 C C . GLY C 2 16 ? 11.730 -57.009 -53.391 1.00 40.64 16 GLY C C 1
ATOM 5555 O O . GLY C 2 16 ? 11.735 -55.795 -53.625 1.00 35.78 16 GLY C O 1
ATOM 5556 N N . ASP C 2 17 ? 12.567 -57.877 -53.999 1.00 39.84 17 ASP C N 1
ATOM 5557 C CA . ASP C 2 17 ? 13.556 -57.451 -55.007 1.00 40.47 17 ASP C CA 1
ATOM 5558 C C . ASP C 2 17 ? 12.923 -56.761 -56.199 1.00 40.23 17 ASP C C 1
ATOM 5559 O O . ASP C 2 17 ? 13.610 -56.052 -56.946 1.00 40.43 17 ASP C O 1
ATOM 5564 N N . ALA C 2 18 ? 11.628 -56.975 -56.430 1.00 35.61 18 ALA C N 1
ATOM 5565 C CA . ALA C 2 18 ? 10.974 -56.444 -57.605 1.00 31.50 18 ALA C CA 1
ATOM 5566 C C . ALA C 2 18 ? 10.598 -54.967 -57.443 1.00 32.58 18 ALA C C 1
ATOM 5567 O O . ALA C 2 18 ? 10.262 -54.287 -58.431 1.00 29.29 18 ALA C O 1
ATOM 5569 N N . GLY C 2 19 ? 10.572 -54.459 -56.214 1.00 30.40 19 GLY C N 1
ATOM 5570 C CA . GLY C 2 19 ? 10.054 -53.106 -56.010 1.00 26.93 19 GLY C CA 1
ATOM 5571 C C . GLY C 2 19 ? 11.061 -52.109 -56.570 1.00 29.97 19 GLY C C 1
ATOM 5572 O O . GLY C 2 19 ? 12.275 -52.228 -56.326 1.00 31.35 19 GLY C O 1
ATOM 5573 N N . ASP C 2 20 ? 10.568 -51.134 -57.341 1.00 30.91 20 ASP C N 1
ATOM 5574 C CA . ASP C 2 20 ? 11.446 -50.149 -57.985 1.00 35.47 20 ASP C CA 1
ATOM 5575 C C . ASP C 2 20 ? 10.630 -48.872 -58.166 1.00 31.46 20 ASP C C 1
ATOM 5576 O O . ASP C 2 20 ? 9.503 -48.776 -57.680 1.00 27.35 20 ASP C O 1
ATOM 5581 N N . ASN C 2 21 ? 11.195 -47.906 -58.894 1.00 30.89 21 ASN C N 1
ATOM 5582 C CA . ASN C 2 21 ? 10.582 -46.588 -59.063 1.00 26.73 21 ASN C CA 1
ATOM 5583 C C . ASN C 2 21 ? 10.652 -46.232 -60.545 1.00 26.70 21 ASN C C 1
ATOM 5584 O O . ASN C 2 21 ? 11.739 -45.897 -61.047 1.00 29.63 21 ASN C O 1
ATOM 5589 N N . TYR C 2 22 ? 9.487 -46.261 -61.208 1.00 26.05 22 TYR C N 1
ATOM 5590 C CA . TYR C 2 22 ? 9.384 -46.004 -62.646 1.00 31.56 22 TYR C CA 1
ATOM 5591 C C . TYR C 2 22 ? 9.979 -44.639 -63.010 1.00 35.05 22 TYR C C 1
ATOM 5592 O O . TYR C 2 22 ? 10.496 -44.452 -64.130 1.00 28.64 22 TYR C O 1
ATOM 5601 N N . ARG C 2 23 ? 9.991 -43.695 -62.047 1.00 26.35 23 ARG C N 1
ATOM 5602 C CA . ARG C 2 23 ? 10.488 -42.340 -62.217 1.00 34.67 23 ARG C CA 1
ATOM 5603 C C . ARG C 2 23 ? 11.969 -42.218 -61.959 1.00 32.84 23 ARG C C 1
ATOM 5604 O O . ARG C 2 23 ? 12.510 -41.123 -62.070 1.00 34.70 23 ARG C O 1
ATOM 5612 N N . ALA C 2 24 ? 12.613 -43.283 -61.493 1.00 31.97 24 ALA C N 1
ATOM 5613 C CA . ALA C 2 24 ? 14.036 -43.198 -61.278 1.00 34.36 24 ALA C CA 1
ATOM 5614 C C . ALA C 2 24 ? 14.640 -44.581 -61.523 1.00 34.13 24 ALA C C 1
ATOM 5615 O O . ALA C 2 24 ? 14.988 -45.256 -60.547 1.00 36.51 24 ALA C O 1
ATOM 5617 N N . ILE C 2 28 ? 18.603 -42.087 -67.473 1.00 45.74 28 ILE C N 1
ATOM 5618 C CA . ILE C 2 28 ? 17.425 -41.512 -68.157 1.00 46.91 28 ILE C CA 1
ATOM 5619 C C . ILE C 2 28 ? 17.479 -41.738 -69.678 1.00 40.97 28 ILE C C 1
ATOM 5620 O O . ILE C 2 28 ? 18.402 -41.241 -70.322 1.00 38.71 28 ILE C O 1
ATOM 5625 N N . THR C 2 29 ? 16.530 -42.512 -70.233 1.00 39.31 29 THR C N 1
ATOM 5626 C CA . THR C 2 29 ? 16.384 -42.717 -71.677 1.00 32.87 29 THR C CA 1
ATOM 5627 C C . THR C 2 29 ? 14.915 -42.482 -72.035 1.00 31.29 29 THR C C 1
ATOM 5628 O O . THR C 2 29 ? 14.036 -42.461 -71.161 1.00 30.34 29 THR C O 1
ATOM 5632 N N . PHE C 2 30 ? 14.656 -42.268 -73.324 1.00 31.40 30 PHE C N 1
ATOM 5633 C CA . PHE C 2 30 ? 13.288 -42.077 -73.807 1.00 30.57 30 PHE C CA 1
ATOM 5634 C C . PHE C 2 30 ? 12.386 -43.252 -73.409 1.00 28.08 30 PHE C C 1
ATOM 5635 O O . PHE C 2 30 ? 12.642 -44.391 -73.787 1.00 27.02 30 PHE C O 1
ATOM 5643 N N . LEU C 2 31 ? 11.356 -42.988 -72.610 1.00 27.47 31 LEU C N 1
ATOM 5644 C CA . LEU C 2 31 ? 10.389 -44.027 -72.180 1.00 25.36 31 LEU C CA 1
ATOM 5645 C C . LEU C 2 31 ? 11.091 -45.208 -71.509 1.00 28.49 31 LEU C C 1
ATOM 5646 O O . LEU C 2 31 ? 10.648 -46.365 -71.624 1.00 27.04 31 LEU C O 1
ATOM 5651 N N . ARG C 2 32 ? 12.219 -44.943 -70.846 1.00 26.28 32 ARG C N 1
ATOM 5652 C CA . ARG C 2 32 ? 13.012 -46.014 -70.206 1.00 25.17 32 ARG C CA 1
ATOM 5653 C C . ARG C 2 32 ? 13.386 -47.105 -71.204 1.00 31.15 32 ARG C C 1
ATOM 5654 O O . ARG C 2 32 ? 13.619 -48.263 -70.832 1.00 28.89 32 ARG C O 1
ATOM 5662 N N . SER C 2 33 ? 13.541 -46.739 -72.473 1.00 33.55 33 SER C N 1
ATOM 5663 C CA . SER C 2 33 ? 13.891 -47.698 -73.521 1.00 25.48 33 SER C CA 1
ATOM 5664 C C . SER C 2 33 ? 15.367 -48.078 -73.435 1.00 26.96 33 SER C C 1
ATOM 5665 O O . SER C 2 33 ? 16.195 -47.360 -72.863 1.00 30.21 33 SER C O 1
ATOM 5668 N N . ALA C 2 34 ? 15.709 -49.213 -74.052 1.00 28.44 34 ALA C N 1
ATOM 5669 C CA . ALA C 2 34 ? 17.104 -49.597 -74.141 1.00 35.18 34 ALA C CA 1
ATOM 5670 C C . ALA C 2 34 ? 17.839 -48.634 -75.053 1.00 31.79 34 ALA C C 1
ATOM 5671 O O . ALA C 2 34 ? 17.275 -48.110 -76.017 1.00 29.75 34 ALA C O 1
ATOM 5673 N N . HIS C 2 35 ? 19.110 -48.393 -74.733 1.00 34.22 35 HIS C N 1
ATOM 5674 C CA . HIS C 2 35 ? 20.000 -47.675 -75.640 1.00 36.32 35 HIS C CA 1
ATOM 5675 C C . HIS C 2 35 ? 20.548 -48.613 -76.710 1.00 42.25 35 HIS C C 1
ATOM 5676 O O . HIS C 2 35 ? 21.045 -49.701 -76.405 1.00 41.54 35 HIS C O 1
ATOM 5683 N N . VAL C 2 36 ? 20.440 -48.202 -77.968 1.00 39.09 36 VAL C N 1
ATOM 5684 C CA . VAL C 2 36 ? 21.007 -48.981 -79.067 1.00 37.01 36 VAL C CA 1
ATOM 5685 C C . VAL C 2 36 ? 21.862 -48.001 -79.872 1.00 40.45 36 VAL C C 1
ATOM 5686 O O . VAL C 2 36 ? 21.409 -46.875 -80.127 1.00 37.85 36 VAL C O 1
ATOM 5690 N N . PRO C 2 37 ? 23.094 -48.348 -80.248 1.00 41.55 37 PRO C N 1
ATOM 5691 C CA . PRO C 2 37 ? 23.921 -47.417 -81.022 1.00 43.86 37 PRO C CA 1
ATOM 5692 C C . PRO C 2 37 ? 23.290 -47.051 -82.364 1.00 40.08 37 PRO C C 1
ATOM 5693 O O . PRO C 2 37 ? 22.411 -47.746 -82.886 1.00 41.02 37 PRO C O 1
ATOM 5697 N N . LEU C 2 38 ? 23.725 -45.897 -82.895 1.00 41.38 38 LEU C N 1
ATOM 5698 C CA . LEU C 2 38 ? 23.295 -45.385 -84.197 1.00 42.52 38 LEU C CA 1
ATOM 5699 C C . LEU C 2 38 ? 23.993 -46.233 -85.249 1.00 42.63 38 LEU C C 1
ATOM 5700 O O . LEU C 2 38 ? 24.981 -45.841 -85.883 1.00 44.51 38 LEU C O 1
ATOM 5705 N N . ASN C 2 39 ? 23.479 -47.443 -85.408 1.00 41.67 39 ASN C N 1
ATOM 5706 C CA . ASN C 2 39 ? 24.106 -48.449 -86.249 1.00 43.23 39 ASN C CA 1
ATOM 5707 C C . ASN C 2 39 ? 22.984 -49.290 -86.845 1.00 44.70 39 ASN C C 1
ATOM 5708 O O . ASN C 2 39 ? 22.183 -49.856 -86.097 1.00 42.79 39 ASN C O 1
ATOM 5713 N N . ALA C 2 40 ? 22.901 -49.366 -88.175 1.00 42.91 40 ALA C N 1
ATOM 5714 C CA . ALA C 2 40 ? 21.745 -50.022 -88.795 1.00 42.84 40 ALA C CA 1
ATOM 5715 C C . ALA C 2 40 ? 21.621 -51.480 -88.366 1.00 50.53 40 ALA C C 1
ATOM 5716 O O . ALA C 2 40 ? 20.510 -51.993 -88.209 1.00 46.72 40 ALA C O 1
ATOM 5718 N N . GLU C 2 41 ? 22.751 -52.175 -88.227 1.00 46.76 41 GLU C N 1
ATOM 5719 C CA . GLU C 2 41 ? 22.725 -53.595 -87.894 1.00 52.77 41 GLU C CA 1
ATOM 5720 C C . GLU C 2 41 ? 22.108 -53.814 -86.516 1.00 45.58 41 GLU C C 1
ATOM 5721 O O . GLU C 2 41 ? 21.155 -54.602 -86.349 1.00 50.44 41 GLU C O 1
ATOM 5727 N N . ALA C 2 42 ? 22.584 -53.058 -85.522 1.00 48.00 42 ALA C N 1
ATOM 5728 C CA . ALA C 2 42 ? 22.018 -53.163 -84.186 1.00 42.97 42 ALA C CA 1
ATOM 5729 C C . ALA C 2 42 ? 20.542 -52.787 -84.181 1.00 43.41 42 ALA C C 1
ATOM 5730 O O . ALA C 2 42 ? 19.727 -53.447 -83.528 1.00 42.24 42 ALA C O 1
ATOM 5732 N N . LEU C 2 43 ? 20.180 -51.706 -84.880 1.00 36.70 43 LEU C N 1
ATOM 5733 C CA . LEU C 2 43 ? 18.783 -51.264 -84.861 1.00 41.86 43 LEU C CA 1
ATOM 5734 C C . LEU C 2 43 ? 17.867 -52.294 -85.505 1.00 40.45 43 LEU C C 1
ATOM 5735 O O . LEU C 2 43 ? 16.786 -52.579 -84.986 1.00 38.81 43 LEU C O 1
ATOM 5740 N N . LYS C 2 44 ? 18.281 -52.875 -86.630 1.00 41.46 44 LYS C N 1
ATOM 5741 C CA . LYS C 2 44 ? 17.448 -53.896 -87.253 1.00 41.38 44 LYS C CA 1
ATOM 5742 C C . LYS C 2 44 ? 17.283 -55.102 -86.333 1.00 49.39 44 LYS C C 1
ATOM 5743 O O . LYS C 2 44 ? 16.211 -55.721 -86.318 1.00 50.45 44 LYS C O 1
ATOM 5749 N N . ALA C 2 45 ? 18.310 -55.418 -85.526 1.00 46.23 45 ALA C N 1
ATOM 5750 C CA . ALA C 2 45 ? 18.252 -56.608 -84.672 1.00 49.57 45 ALA C CA 1
ATOM 5751 C C . ALA C 2 45 ? 17.533 -56.403 -83.348 1.00 45.09 45 ALA C C 1
ATOM 5752 O O . ALA C 2 45 ? 17.180 -57.399 -82.708 1.00 45.52 45 ALA C O 1
ATOM 5754 N N . CYS C 2 46 ? 17.334 -55.165 -82.897 1.00 39.95 46 CYS C N 1
ATOM 5755 C CA . CYS C 2 46 ? 16.817 -54.944 -81.544 1.00 44.19 46 CYS C CA 1
ATOM 5756 C C . CYS C 2 46 ? 15.312 -55.160 -81.422 1.00 40.80 46 CYS C C 1
ATOM 5757 O O . CYS C 2 46 ? 14.799 -55.116 -80.295 1.00 39.58 46 CYS C O 1
ATOM 5760 N N . GLY C 2 47 ? 14.581 -55.268 -82.533 1.00 35.74 47 GLY C N 1
ATOM 5761 C CA . GLY C 2 47 ? 13.162 -55.544 -82.487 1.00 35.90 47 GLY C CA 1
ATOM 5762 C C . GLY C 2 47 ? 12.267 -54.311 -82.359 1.00 33.57 47 GLY C C 1
ATOM 5763 O O . GLY C 2 47 ? 11.045 -54.447 -82.453 1.00 34.82 47 GLY C O 1
ATOM 5764 N N . ALA C 2 48 ? 12.826 -53.106 -82.188 1.00 34.64 48 ALA C N 1
ATOM 5765 C CA . ALA C 2 48 ? 12.011 -51.904 -82.008 1.00 30.43 48 ALA C CA 1
ATOM 5766 C C . ALA C 2 48 ? 11.454 -51.398 -83.349 1.00 31.23 48 ALA C C 1
ATOM 5767 O O . ALA C 2 48 ? 11.949 -51.719 -84.446 1.00 30.72 48 ALA C O 1
ATOM 5769 N N . LYS C 2 49 ? 10.419 -50.580 -83.244 1.00 27.61 49 LYS C N 1
ATOM 5770 C CA . LYS C 2 49 ? 9.813 -49.965 -84.417 1.00 28.18 49 LYS C CA 1
ATOM 5771 C C . LYS C 2 49 ? 10.253 -48.507 -84.601 1.00 26.18 49 LYS C C 1
ATOM 5772 O O . LYS C 2 49 ? 10.234 -48.010 -85.734 1.00 27.08 49 LYS C O 1
ATOM 5778 N N . TYR C 2 50 ? 10.645 -47.837 -83.503 1.00 23.93 50 TYR C N 1
ATOM 5779 C CA . TYR C 2 50 ? 11.045 -46.420 -83.472 1.00 24.01 50 TYR C CA 1
ATOM 5780 C C . TYR C 2 50 ? 12.441 -46.289 -82.882 1.00 23.70 50 TYR C C 1
ATOM 5781 O O . TYR C 2 50 ? 12.813 -47.058 -81.989 1.00 22.52 50 TYR C O 1
ATOM 5790 N N . ALA C 2 51 ? 13.209 -45.287 -83.352 1.00 21.53 51 ALA C N 1
ATOM 5791 C CA . ALA C 2 51 ? 14.485 -44.942 -82.737 1.00 24.09 51 ALA C CA 1
ATOM 5792 C C . ALA C 2 51 ? 14.475 -43.453 -82.380 1.00 22.78 51 ALA C C 1
ATOM 5793 O O . ALA C 2 51 ? 14.330 -42.592 -83.260 1.00 23.44 51 ALA C O 1
ATOM 5795 N N . PHE C 2 52 ? 14.563 -43.161 -81.084 1.00 23.86 52 PHE C N 1
ATOM 5796 C CA . PHE C 2 52 ? 14.650 -41.783 -80.607 1.00 21.44 52 PHE C CA 1
ATOM 5797 C C . PHE C 2 52 ? 16.066 -41.267 -80.798 1.00 24.33 52 PHE C C 1
ATOM 5798 O O . PHE C 2 52 ? 17.044 -41.957 -80.448 1.00 23.14 52 PHE C O 1
ATOM 5806 N N . VAL C 2 53 ? 16.187 -40.074 -81.397 1.00 21.97 53 VAL C N 1
ATOM 5807 C CA . VAL C 2 53 ? 17.477 -39.444 -81.724 1.00 22.84 53 VAL C CA 1
ATOM 5808 C C . VAL C 2 53 ? 17.395 -38.021 -81.180 1.00 25.06 53 VAL C C 1
ATOM 5809 O O . VAL C 2 53 ? 16.598 -37.216 -81.688 1.00 20.39 53 VAL C O 1
ATOM 5813 N N . GLY C 2 54 ? 18.184 -37.700 -80.149 1.00 21.66 54 GLY C N 1
ATOM 5814 C CA . GLY C 2 54 ? 18.188 -36.302 -79.658 1.00 21.91 54 GLY C CA 1
ATOM 5815 C C . GLY C 2 54 ? 19.150 -35.486 -80.523 1.00 26.05 54 GLY C C 1
ATOM 5816 O O . GLY C 2 54 ? 20.217 -35.956 -80.903 1.00 24.79 54 GLY C O 1
ATOM 5817 N N . VAL C 2 55 ? 18.743 -34.266 -80.856 1.00 20.60 55 VAL C N 1
ATOM 5818 C CA . VAL C 2 55 ? 19.553 -33.380 -81.690 1.00 22.79 55 VAL C CA 1
ATOM 5819 C C . VAL C 2 55 ? 19.685 -32.042 -80.971 1.00 27.53 55 VAL C C 1
ATOM 5820 O O . VAL C 2 55 ? 18.970 -31.073 -81.283 1.00 27.10 55 VAL C O 1
ATOM 5824 N N . PRO C 2 56 ? 20.612 -31.945 -80.010 1.00 25.94 56 PRO C N 1
ATOM 5825 C CA . PRO C 2 56 ? 20.763 -30.718 -79.217 1.00 25.68 56 PRO C CA 1
ATOM 5826 C C . PRO C 2 56 ? 21.546 -29.650 -79.964 1.00 28.23 56 PRO C C 1
ATOM 5827 O O . PRO C 2 56 ? 22.651 -29.291 -79.615 1.00 33.06 56 PRO C O 1
ATOM 5831 N N . PHE C 2 57 ? 20.932 -29.146 -81.034 1.00 32.52 57 PHE C N 1
ATOM 5832 C CA . PHE C 2 57 ? 21.544 -28.127 -81.921 1.00 32.21 57 PHE C CA 1
ATOM 5833 C C . PHE C 2 57 ? 20.618 -26.909 -82.036 1.00 30.78 57 PHE C C 1
ATOM 5834 O O . PHE C 2 57 ? 19.462 -27.105 -82.375 1.00 30.19 57 PHE C O 1
ATOM 5842 N N . ASP C 2 58 ? 21.136 -25.699 -81.811 1.00 33.20 58 ASP C N 1
ATOM 5843 C CA . ASP C 2 58 ? 20.316 -24.458 -81.888 1.00 34.30 58 ASP C CA 1
ATOM 5844 C C . ASP C 2 58 ? 21.007 -23.358 -82.710 1.00 44.04 58 ASP C C 1
ATOM 5845 O O . ASP C 2 58 ? 20.529 -22.229 -82.673 1.00 48.83 58 ASP C O 1
ATOM 5850 N N . GLU C 2 59 ? 22.063 -23.687 -83.440 1.00 45.96 59 GLU C N 1
ATOM 5851 C CA . GLU C 2 59 ? 22.820 -22.670 -84.217 1.00 54.50 59 GLU C CA 1
ATOM 5852 C C . GLU C 2 59 ? 22.006 -22.191 -85.421 1.00 48.58 59 GLU C C 1
ATOM 5853 O O . GLU C 2 59 ? 22.438 -21.239 -86.059 1.00 55.60 59 GLU C O 1
ATOM 5859 N N . GLY C 2 60 ? 20.865 -22.813 -85.704 1.00 49.47 60 GLY C N 1
ATOM 5860 C CA . GLY C 2 60 ? 20.015 -22.313 -86.797 1.00 43.21 60 GLY C CA 1
ATOM 5861 C C . GLY C 2 60 ? 18.944 -21.387 -86.265 1.00 50.82 60 GLY C C 1
ATOM 5862 O O . GLY C 2 60 ? 18.149 -20.901 -87.077 1.00 45.44 60 GLY C O 1
ATOM 5863 N N . ASN C 2 61 ? 18.952 -21.110 -84.956 1.00 49.54 61 ASN C N 1
ATOM 5864 C CA . ASN C 2 61 ? 17.866 -20.320 -84.322 1.00 50.28 61 ASN C CA 1
ATOM 5865 C C . ASN C 2 61 ? 18.235 -18.835 -84.320 1.00 53.94 61 ASN C C 1
ATOM 5866 O O . ASN C 2 61 ? 19.377 -18.512 -83.963 1.00 60.59 61 ASN C O 1
ATOM 5871 N N . ILE C 2 62 ? 17.292 -17.980 -84.710 1.00 57.13 62 ILE C N 1
ATOM 5872 C CA . ILE C 2 62 ? 17.522 -16.509 -84.728 1.00 48.87 62 ILE C CA 1
ATOM 5873 C C . ILE C 2 62 ? 16.622 -15.887 -83.657 1.00 47.90 62 ILE C C 1
ATOM 5874 O O . ILE C 2 62 ? 16.609 -14.659 -83.521 1.00 57.94 62 ILE C O 1
ATOM 5879 N N . GLY C 2 63 ? 15.914 -16.730 -82.909 1.00 56.16 63 GLY C N 1
ATOM 5880 C CA . GLY C 2 63 ? 14.994 -16.220 -81.881 1.00 57.42 63 GLY C CA 1
ATOM 5881 C C . GLY C 2 63 ? 15.492 -16.451 -80.469 1.00 56.25 63 GLY C C 1
ATOM 5882 O O . GLY C 2 63 ? 16.699 -16.349 -80.238 1.00 48.92 63 GLY C O 1
ATOM 5883 N N . LYS C 2 64 ? 14.561 -16.722 -79.557 1.00 51.02 64 LYS C N 1
ATOM 5884 C CA . LYS C 2 64 ? 14.920 -16.956 -78.136 1.00 49.08 64 LYS C CA 1
ATOM 5885 C C . LYS C 2 64 ? 15.677 -18.275 -78.022 1.00 47.33 64 LYS C C 1
ATOM 5886 O O . LYS C 2 64 ? 15.278 -19.251 -78.657 1.00 44.53 64 LYS C O 1
ATOM 5892 N N . PRO C 2 65 ? 16.758 -18.319 -77.235 1.00 47.43 65 PRO C N 1
ATOM 5893 C CA . PRO C 2 65 ? 17.561 -19.515 -77.138 1.00 45.06 65 PRO C CA 1
ATOM 5894 C C . PRO C 2 65 ? 16.990 -20.492 -76.106 1.00 42.29 65 PRO C C 1
ATOM 5895 O O . PRO C 2 65 ? 16.223 -20.075 -75.275 1.00 46.70 65 PRO C O 1
ATOM 5899 N N . GLY C 2 66 ? 17.367 -21.763 -76.216 1.00 36.51 66 GLY C N 1
ATOM 5900 C CA . GLY C 2 66 ? 16.925 -22.750 -75.213 1.00 37.39 66 GLY C CA 1
ATOM 5901 C C . GLY C 2 66 ? 16.665 -24.126 -75.782 1.00 28.46 66 GLY C C 1
ATOM 5902 O O . GLY C 2 66 ? 16.676 -25.074 -74.993 1.00 34.15 66 GLY C O 1
ATOM 5903 N N . SER C 2 67 ? 16.493 -24.243 -77.098 1.00 29.82 67 SER C N 1
ATOM 5904 C CA . SER C 2 67 ? 16.088 -25.548 -77.690 1.00 29.18 67 SER C CA 1
ATOM 5905 C C . SER C 2 67 ? 17.166 -26.634 -77.527 1.00 26.39 67 SER C C 1
ATOM 5906 O O . SER C 2 67 ? 16.826 -27.811 -77.600 1.00 24.63 67 SER C O 1
ATOM 5909 N N . GLU C 2 68 ? 18.419 -26.235 -77.304 1.00 25.90 68 GLU C N 1
ATOM 5910 C CA . GLU C 2 68 ? 19.532 -27.213 -77.195 1.00 26.32 68 GLU C CA 1
ATOM 5911 C C . GLU C 2 68 ? 19.286 -28.191 -76.040 1.00 25.56 68 GLU C C 1
ATOM 5912 O O . GLU C 2 68 ? 19.707 -29.336 -76.152 1.00 26.70 68 GLU C O 1
ATOM 5918 N N . ASP C 2 69 ? 18.617 -27.742 -74.984 1.00 28.33 69 ASP C N 1
ATOM 5919 C CA . ASP C 2 69 ? 18.399 -28.589 -73.779 1.00 28.76 69 ASP C CA 1
ATOM 5920 C C . ASP C 2 69 ? 17.083 -29.386 -73.869 1.00 29.77 69 ASP C C 1
ATOM 5921 O O . ASP C 2 69 ? 16.792 -30.127 -72.932 1.00 25.62 69 ASP C O 1
ATOM 5926 N N . ALA C 2 70 ? 16.330 -29.233 -74.960 1.00 20.24 70 ALA C N 1
ATOM 5927 C CA . ALA C 2 70 ? 15.011 -29.900 -75.072 1.00 20.23 70 ALA C CA 1
ATOM 5928 C C . ALA C 2 70 ? 15.139 -31.429 -75.007 1.00 21.88 70 ALA C C 1
ATOM 5929 O O . ALA C 2 70 ? 14.386 -32.044 -74.267 1.00 20.09 70 ALA C O 1
ATOM 5931 N N . PRO C 2 71 ? 16.038 -32.064 -75.784 1.00 23.23 71 PRO C N 1
ATOM 5932 C CA . PRO C 2 71 ? 16.128 -33.523 -75.791 1.00 21.15 71 PRO C CA 1
ATOM 5933 C C . PRO C 2 71 ? 16.197 -34.107 -74.370 1.00 24.06 71 PRO C C 1
ATOM 5934 O O . PRO C 2 71 ? 15.499 -35.030 -74.076 1.00 22.01 71 PRO C O 1
ATOM 5938 N N . ARG C 2 72 ? 17.038 -33.518 -73.531 1.00 23.69 72 ARG C N 1
ATOM 5939 C CA . ARG C 2 72 ? 17.202 -34.039 -72.148 1.00 24.85 72 ARG C CA 1
ATOM 5940 C C . ARG C 2 72 ? 15.890 -33.901 -71.360 1.00 25.70 72 ARG C C 1
ATOM 5941 O O . ARG C 2 72 ? 15.517 -34.855 -70.694 1.00 24.91 72 ARG C O 1
ATOM 5949 N N . GLU C 2 73 ? 15.238 -32.746 -71.450 1.00 24.59 73 GLU C N 1
ATOM 5950 C CA . GLU C 2 73 ? 13.979 -32.516 -70.693 1.00 24.87 73 GLU C CA 1
ATOM 5951 C C . GLU C 2 73 ? 12.898 -33.473 -71.208 1.00 20.31 73 GLU C C 1
ATOM 5952 O O . GLU C 2 73 ? 12.156 -34.017 -70.400 1.00 22.58 73 GLU C O 1
ATOM 5958 N N . PHE C 2 74 ? 12.855 -33.657 -72.520 1.00 19.49 74 PHE C N 1
ATOM 5959 C CA . PHE C 2 74 ? 11.862 -34.566 -73.140 1.00 18.43 74 PHE C CA 1
ATOM 5960 C C . PHE C 2 74 ? 12.060 -35.986 -72.614 1.00 19.87 74 PHE C C 1
ATOM 5961 O O . PHE C 2 74 ? 11.086 -36.625 -72.232 1.00 20.60 74 PHE C O 1
ATOM 5969 N N . ARG C 2 75 ? 13.312 -36.431 -72.584 1.00 20.58 75 ARG C N 1
ATOM 5970 C CA . ARG C 2 75 ? 13.586 -37.776 -72.035 1.00 17.91 75 ARG C CA 1
ATOM 5971 C C . ARG C 2 75 ? 13.132 -37.794 -70.578 1.00 24.30 75 ARG C C 1
ATOM 5972 O O . ARG C 2 75 ? 12.471 -38.748 -70.180 1.00 20.72 75 ARG C O 1
ATOM 5980 N N . LEU C 2 76 ? 13.475 -36.743 -69.841 1.00 19.96 76 LEU C N 1
ATOM 5981 C CA . LEU C 2 76 ? 13.170 -36.797 -68.412 1.00 20.79 76 LEU C CA 1
ATOM 5982 C C . LEU C 2 76 ? 11.681 -36.929 -68.218 1.00 21.64 76 LEU C C 1
ATOM 5983 O O . LEU C 2 76 ? 11.201 -37.685 -67.333 1.00 21.75 76 LEU C O 1
ATOM 5988 N N . ILE C 2 77 ? 10.933 -36.145 -69.006 1.00 19.99 77 ILE C N 1
ATOM 5989 C CA . ILE C 2 77 ? 9.496 -36.114 -68.821 1.00 20.47 77 ILE C CA 1
ATOM 5990 C C . ILE C 2 77 ? 8.878 -37.475 -69.157 1.00 19.32 77 ILE C C 1
ATOM 5991 O O . ILE C 2 77 ? 7.822 -37.832 -68.596 1.00 22.06 77 ILE C O 1
ATOM 5996 N N . THR C 2 78 ? 9.450 -38.199 -70.119 1.00 22.01 78 THR C N 1
ATOM 5997 C CA . THR C 2 78 ? 8.819 -39.489 -70.457 1.00 21.72 78 THR C CA 1
ATOM 5998 C C . THR C 2 78 ? 8.951 -40.494 -69.317 1.00 25.67 78 THR C C 1
ATOM 5999 O O . THR C 2 78 ? 8.179 -41.469 -69.292 1.00 26.33 78 THR C O 1
ATOM 6003 N N . GLN C 2 79 ? 9.874 -40.278 -68.354 1.00 24.45 79 GLN C N 1
ATOM 6004 C CA . GLN C 2 79 ? 9.990 -41.190 -67.203 1.00 29.20 79 GLN C CA 1
ATOM 6005 C C . GLN C 2 79 ? 8.766 -41.129 -66.341 1.00 25.17 79 GLN C C 1
ATOM 6006 O O . GLN C 2 79 ? 8.695 -41.873 -65.369 1.00 27.55 79 GLN C O 1
ATOM 6012 N N . GLU C 2 80 ? 7.898 -40.128 -66.589 1.00 25.20 80 GLU C N 1
ATOM 6013 C CA . GLU C 2 80 ? 6.747 -39.863 -65.766 1.00 29.34 80 GLU C CA 1
ATOM 6014 C C . GLU C 2 80 ? 5.554 -40.756 -66.127 1.00 27.60 80 GLU C C 1
ATOM 6015 O O . GLU C 2 80 ? 4.475 -40.591 -65.515 1.00 29.84 80 GLU C O 1
ATOM 6021 N N . TYR C 2 81 ? 5.715 -41.654 -67.116 1.00 17.51 81 TYR C N 1
ATOM 6022 C CA . TYR C 2 81 ? 4.620 -42.457 -67.665 1.00 17.80 81 TYR C CA 1
ATOM 6023 C C . TYR C 2 81 ? 4.974 -43.938 -67.771 1.00 15.67 81 TYR C C 1
ATOM 6024 O O . TYR C 2 81 ? 6.148 -44.304 -67.894 1.00 17.91 81 TYR C O 1
ATOM 6033 N N . PHE C 2 82 ? 3.938 -44.805 -67.724 1.00 13.98 82 PHE C N 1
ATOM 6034 C CA . PHE C 2 82 ? 4.173 -46.213 -68.088 1.00 15.82 82 PHE C CA 1
ATOM 6035 C C . PHE C 2 82 ? 4.159 -46.414 -69.619 1.00 17.40 82 PHE C C 1
ATOM 6036 O O . PHE C 2 82 ? 3.651 -45.583 -70.368 1.00 18.47 82 PHE C O 1
ATOM 6044 N N . SER C 2 83 ? 4.676 -47.572 -70.080 1.00 17.77 83 SER C N 1
ATOM 6045 C CA . SER C 2 83 ? 4.617 -47.845 -71.530 1.00 20.00 83 SER C CA 1
ATOM 6046 C C . SER C 2 83 ? 3.240 -48.350 -71.967 1.00 20.79 83 SER C C 1
ATOM 6047 O O . SER C 2 83 ? 2.940 -48.379 -73.161 1.00 18.21 83 SER C O 1
ATOM 6050 N N . TYR C 2 84 ? 2.407 -48.746 -71.044 1.00 16.48 84 TYR C N 1
ATOM 6051 C CA . TYR C 2 84 ? 1.062 -49.269 -71.353 1.00 17.27 84 TYR C CA 1
ATOM 6052 C C . TYR C 2 84 ? 0.019 -48.153 -71.426 1.00 17.92 84 TYR C C 1
ATOM 6053 O O . TYR C 2 84 ? -0.026 -47.280 -70.564 1.00 14.30 84 TYR C O 1
ATOM 6062 N N . TRP C 2 85 ? -0.847 -48.198 -72.453 1.00 15.69 85 TRP C N 1
ATOM 6063 C CA . TRP C 2 85 ? -1.920 -47.218 -72.699 1.00 17.05 85 TRP C CA 1
ATOM 6064 C C . TRP C 2 85 ? -3.280 -47.884 -72.527 1.00 17.82 85 TRP C C 1
ATOM 6065 O O . TRP C 2 85 ? -3.728 -48.644 -73.413 1.00 15.00 85 TRP C O 1
ATOM 6076 N N . PHE C 2 86 ? -3.914 -47.661 -71.372 1.00 14.83 86 PHE C N 1
ATOM 6077 C CA . PHE C 2 86 ? -5.198 -48.358 -71.140 1.00 16.62 86 PHE C CA 1
ATOM 6078 C C . PHE C 2 86 ? -6.256 -47.874 -72.132 1.00 14.63 86 PHE C C 1
ATOM 6079 O O . PHE C 2 86 ? -7.199 -48.606 -72.427 1.00 15.93 86 PHE C O 1
ATOM 6087 N N . GLU C 2 87 ? -6.123 -46.616 -72.655 1.00 13.47 87 GLU C N 1
ATOM 6088 C CA . GLU C 2 87 ? -7.115 -46.173 -73.627 1.00 19.12 87 GLU C CA 1
ATOM 6089 C C . GLU C 2 87 ? -7.059 -46.976 -74.924 1.00 18.28 87 GLU C C 1
ATOM 6090 O O . GLU C 2 87 ? -8.073 -47.068 -75.649 1.00 16.82 87 GLU C O 1
ATOM 6096 N N . TYR C 2 88 ? -5.895 -47.522 -75.257 1.00 15.13 88 TYR C N 1
ATOM 6097 C CA . TYR C 2 88 ? -5.696 -48.257 -76.515 1.00 19.68 88 TYR C CA 1
ATOM 6098 C C . TYR C 2 88 ? -5.468 -49.752 -76.361 1.00 17.93 88 TYR C C 1
ATOM 6099 O O . TYR C 2 88 ? -5.458 -50.456 -77.374 1.00 16.38 88 TYR C O 1
ATOM 6108 N N . ASN C 2 89 ? -5.282 -50.275 -75.138 1.00 14.40 89 ASN C N 1
ATOM 6109 C CA . ASN C 2 89 ? -4.866 -51.668 -74.932 1.00 15.29 89 ASN C CA 1
ATOM 6110 C C . ASN C 2 89 ? -3.563 -51.994 -75.681 1.00 15.96 89 ASN C C 1
ATOM 6111 O O . ASN C 2 89 ? -3.404 -53.076 -76.245 1.00 17.91 89 ASN C O 1
ATOM 6116 N N . VAL C 2 90 ? -2.604 -51.053 -75.618 1.00 16.81 90 VAL C N 1
ATOM 6117 C CA . VAL C 2 90 ? -1.324 -51.092 -76.323 1.00 21.36 90 VAL C CA 1
ATOM 6118 C C . VAL C 2 90 ? -0.193 -50.983 -75.315 1.00 19.20 90 VAL C C 1
ATOM 6119 O O . VAL C 2 90 ? -0.300 -50.215 -74.341 1.00 20.31 90 VAL C O 1
ATOM 6123 N N . ASP C 2 91 ? 0.889 -51.710 -75.585 1.00 17.98 91 ASP C N 1
ATOM 6124 C CA . ASP C 2 91 ? 2.116 -51.644 -74.800 1.00 21.17 91 ASP C CA 1
ATOM 6125 C C . ASP C 2 91 ? 3.261 -51.158 -75.688 1.00 21.27 91 ASP C C 1
ATOM 6126 O O . ASP C 2 91 ? 3.625 -51.832 -76.660 1.00 21.33 91 ASP C O 1
ATOM 6131 N N . LEU C 2 92 ? 3.834 -50.004 -75.348 1.00 17.38 92 LEU C N 1
ATOM 6132 C CA . LEU C 2 92 ? 4.964 -49.467 -76.109 1.00 18.08 92 LEU C CA 1
ATOM 6133 C C . LEU C 2 92 ? 6.309 -50.035 -75.664 1.00 22.39 92 LEU C C 1
ATOM 6134 O O . LEU C 2 92 ? 7.342 -49.688 -76.249 1.00 21.82 92 LEU C O 1
ATOM 6139 N N . HIS C 2 93 ? 6.344 -50.876 -74.635 1.00 19.47 93 HIS C N 1
ATOM 6140 C CA . HIS C 2 93 ? 7.596 -51.485 -74.188 1.00 18.92 93 HIS C CA 1
ATOM 6141 C C . HIS C 2 93 ? 8.289 -52.240 -75.314 1.00 25.47 93 HIS C C 1
ATOM 6142 O O . HIS C 2 93 ? 7.659 -53.045 -76.001 1.00 26.08 93 HIS C O 1
ATOM 6149 N N . GLY C 2 94 ? 9.592 -51.987 -75.515 1.00 25.67 94 GLY C N 1
ATOM 6150 C CA . GLY C 2 94 ? 10.336 -52.617 -76.584 1.00 28.47 94 GLY C CA 1
ATOM 6151 C C . GLY C 2 94 ? 10.068 -52.047 -77.971 1.00 32.86 94 GLY C C 1
ATOM 6152 O O . GLY C 2 94 ? 10.722 -52.468 -78.940 1.00 29.87 94 GLY C O 1
ATOM 6153 N N . LYS C 2 95 ? 9.104 -51.143 -78.112 1.00 24.04 95 LYS C N 1
ATOM 6154 C CA . LYS C 2 95 ? 8.781 -50.622 -79.427 1.00 24.45 95 LYS C CA 1
ATOM 6155 C C . LYS C 2 95 ? 9.696 -49.480 -79.825 1.00 24.77 95 LYS C C 1
ATOM 6156 O O . LYS C 2 95 ? 9.712 -49.108 -80.999 1.00 24.02 95 LYS C O 1
ATOM 6162 N N . ALA C 2 96 ? 10.361 -48.858 -78.866 1.00 23.13 96 ALA C N 1
ATOM 6163 C CA . ALA C 2 96 ? 11.301 -47.790 -79.174 1.00 26.40 96 ALA C CA 1
ATOM 6164 C C . ALA C 2 96 ? 12.642 -48.136 -78.542 1.00 27.73 96 ALA C C 1
ATOM 6165 O O . ALA C 2 96 ? 12.719 -48.833 -77.523 1.00 24.68 96 ALA C O 1
ATOM 6167 N N . VAL C 2 97 ? 13.714 -47.633 -79.143 1.00 23.67 97 VAL C N 1
ATOM 6168 C CA . VAL C 2 97 ? 15.013 -47.603 -78.488 1.00 25.38 97 VAL C CA 1
ATOM 6169 C C . VAL C 2 97 ? 15.514 -46.158 -78.536 1.00 24.55 97 VAL C C 1
ATOM 6170 O O . VAL C 2 97 ? 14.966 -45.322 -79.249 1.00 25.54 97 VAL C O 1
ATOM 6174 N N . ASP C 2 98 ? 16.518 -45.864 -77.717 1.00 29.28 98 ASP C N 1
ATOM 6175 C CA . ASP C 2 98 ? 17.072 -44.514 -77.591 1.00 26.20 98 ASP C CA 1
ATOM 6176 C C . ASP C 2 98 ? 18.496 -44.554 -78.124 1.00 31.76 98 ASP C C 1
ATOM 6177 O O . ASP C 2 98 ? 19.367 -45.236 -77.578 1.00 30.43 98 ASP C O 1
ATOM 6182 N N . CYS C 2 99 ? 18.728 -43.843 -79.204 1.00 25.45 99 CYS C N 1
ATOM 6183 C CA . CYS C 2 99 ? 20.045 -43.882 -79.838 1.00 27.86 99 CYS C CA 1
ATOM 6184 C C . CYS C 2 99 ? 20.998 -42.848 -79.296 1.00 30.22 99 CYS C C 1
ATOM 6185 O O . CYS C 2 99 ? 22.096 -42.701 -79.854 1.00 29.46 99 CYS C O 1
ATOM 6188 N N . GLY C 2 100 ? 20.619 -42.144 -78.230 1.00 24.79 100 GLY C N 1
ATOM 6189 C CA . GLY C 2 100 ? 21.456 -41.091 -77.721 1.00 34.99 100 GLY C CA 1
ATOM 6190 C C . GLY C 2 100 ? 21.254 -39.827 -78.534 1.00 27.92 100 GLY C C 1
ATOM 6191 O O . GLY C 2 100 ? 20.220 -39.632 -79.222 1.00 24.98 100 GLY C O 1
ATOM 6192 N N . ASP C 2 101 ? 22.231 -38.931 -78.412 1.00 29.56 101 ASP C N 1
ATOM 6193 C CA . ASP C 2 101 ? 22.234 -37.653 -79.108 1.00 28.10 101 ASP C CA 1
ATOM 6194 C C . ASP C 2 101 ? 23.244 -37.690 -80.255 1.00 26.05 101 ASP C C 1
ATOM 6195 O O . ASP C 2 101 ? 24.289 -38.346 -80.159 1.00 27.48 101 ASP C O 1
ATOM 6200 N N . VAL C 2 102 ? 22.933 -36.942 -81.322 1.00 24.30 102 VAL C N 1
ATOM 6201 C CA . VAL C 2 102 ? 23.937 -36.684 -82.352 1.00 27.10 102 VAL C CA 1
ATOM 6202 C C . VAL C 2 102 ? 25.056 -35.872 -81.698 1.00 32.52 102 VAL C C 1
ATOM 6203 O O . VAL C 2 102 ? 24.802 -34.893 -80.977 1.00 31.36 102 VAL C O 1
ATOM 6207 N N . SER C 2 103 ? 26.285 -36.307 -81.905 1.00 31.56 103 SER C N 1
ATOM 6208 C CA . SER C 2 103 ? 27.452 -35.679 -81.302 1.00 34.68 103 SER C CA 1
ATOM 6209 C C . SER C 2 103 ? 27.870 -34.444 -82.092 1.00 41.20 103 SER C C 1
ATOM 6210 O O . SER C 2 103 ? 28.305 -34.555 -83.242 1.00 42.78 103 SER C O 1
ATOM 6213 N N . MET C 2 104 ? 27.821 -33.288 -81.453 1.00 42.09 104 MET C N 1
ATOM 6214 C CA . MET C 2 104 ? 28.213 -32.075 -82.162 1.00 45.00 104 MET C CA 1
ATOM 6215 C C . MET C 2 104 ? 29.090 -31.171 -81.300 1.00 46.25 104 MET C C 1
ATOM 6216 O O . MET C 2 104 ? 28.803 -29.976 -81.171 1.00 46.66 104 MET C O 1
ATOM 6221 N N . PRO C 2 105 ? 30.190 -31.682 -80.743 1.00 51.80 105 PRO C N 1
ATOM 6222 C CA . PRO C 2 105 ? 31.020 -30.852 -79.856 1.00 45.70 105 PRO C CA 1
ATOM 6223 C C . PRO C 2 105 ? 31.977 -29.975 -80.652 1.00 46.21 105 PRO C C 1
ATOM 6224 O O . PRO C 2 105 ? 32.879 -30.479 -81.328 1.00 52.80 105 PRO C O 1
ATOM 6228 N N . LYS C 2 106 ? 31.831 -28.658 -80.516 1.00 44.74 106 LYS C N 1
ATOM 6229 C CA . LYS C 2 106 ? 32.812 -27.720 -81.083 1.00 43.83 106 LYS C CA 1
ATOM 6230 C C . LYS C 2 106 ? 33.032 -27.955 -82.582 1.00 45.24 106 LYS C C 1
ATOM 6231 O O . LYS C 2 106 ? 34.172 -28.014 -83.069 1.00 42.41 106 LYS C O 1
ATOM 6237 N N . VAL C 2 107 ? 31.942 -28.093 -83.325 1.00 43.99 107 VAL C N 1
ATOM 6238 C CA . VAL C 2 107 ? 32.061 -28.299 -84.793 1.00 45.68 107 VAL C CA 1
ATOM 6239 C C . VAL C 2 107 ? 31.317 -27.184 -85.521 1.00 44.04 107 VAL C C 1
ATOM 6240 O O . VAL C 2 107 ? 30.532 -26.474 -84.880 1.00 42.17 107 VAL C O 1
ATOM 6244 N N . SER C 2 108 ? 31.592 -27.032 -86.806 1.00 37.74 108 SER C N 1
ATOM 6245 C CA . SER C 2 108 ? 30.883 -26.035 -87.630 1.00 38.70 108 SER C CA 1
ATOM 6246 C C . SER C 2 108 ? 29.415 -26.429 -87.747 1.00 41.59 108 SER C C 1
ATOM 6247 O O . SER C 2 108 ? 29.111 -27.611 -87.598 1.00 41.28 108 SER C O 1
ATOM 6250 N N . PRO C 2 109 ? 28.504 -25.491 -88.047 1.00 42.12 109 PRO C N 1
ATOM 6251 C CA . PRO C 2 109 ? 27.121 -25.866 -88.283 1.00 35.26 109 PRO C CA 1
ATOM 6252 C C . PRO C 2 109 ? 27.056 -26.878 -89.433 1.00 38.63 109 PRO C C 1
ATOM 6253 O O . PRO C 2 109 ? 26.218 -27.748 -89.404 1.00 36.21 109 PRO C O 1
ATOM 6257 N N . GLU C 2 110 ? 27.952 -26.746 -90.411 1.00 35.62 110 GLU C N 1
ATOM 6258 C CA . GLU C 2 110 ? 27.911 -27.633 -91.603 1.00 41.90 110 GLU C CA 1
ATOM 6259 C C . GLU C 2 110 ? 28.240 -29.065 -91.182 1.00 34.45 110 GLU C C 1
ATOM 6260 O O . GLU C 2 110 ? 27.564 -29.977 -91.647 1.00 36.13 110 GLU C O 1
ATOM 6266 N N . VAL C 2 111 ? 29.222 -29.230 -90.306 1.00 34.50 111 VAL C N 1
ATOM 6267 C CA . VAL C 2 111 ? 29.569 -30.585 -89.793 1.00 40.35 111 VAL C CA 1
ATOM 6268 C C . VAL C 2 111 ? 28.373 -31.121 -88.995 1.00 30.62 111 VAL C C 1
ATOM 6269 O O . VAL C 2 111 ? 28.009 -32.265 -89.195 1.00 32.07 111 VAL C O 1
ATOM 6273 N N . ALA C 2 112 ? 27.787 -30.280 -88.149 1.00 29.73 112 ALA C N 1
ATOM 6274 C CA . ALA C 2 112 ? 26.624 -30.702 -87.336 1.00 29.69 112 ALA C CA 1
ATOM 6275 C C . ALA C 2 112 ? 25.551 -31.294 -88.251 1.00 31.52 112 ALA C C 1
ATOM 6276 O O . ALA C 2 112 ? 25.117 -32.410 -88.007 1.00 26.66 112 ALA C O 1
ATOM 6278 N N . HIS C 2 113 ? 25.181 -30.549 -89.284 1.00 30.44 113 HIS C N 1
ATOM 6279 C CA . HIS C 2 113 ? 24.143 -31.021 -90.237 1.00 32.10 113 HIS C CA 1
ATOM 6280 C C . HIS C 2 113 ? 24.597 -32.327 -90.911 1.00 27.07 113 HIS C C 1
ATOM 6281 O O . HIS C 2 113 ? 23.778 -33.213 -91.137 1.00 28.02 113 HIS C O 1
ATOM 6288 N N . GLU C 2 114 ? 25.881 -32.421 -91.235 1.00 28.63 114 GLU C N 1
ATOM 6289 C CA . GLU C 2 114 ? 26.401 -33.669 -91.838 1.00 30.79 114 GLU C CA 1
ATOM 6290 C C . GLU C 2 114 ? 26.150 -34.825 -90.871 1.00 29.41 114 GLU C C 1
ATOM 6291 O O . GLU C 2 114 ? 25.686 -35.871 -91.311 1.00 29.41 114 GLU C O 1
ATOM 6297 N N . ARG C 2 115 ? 26.447 -34.596 -89.597 1.00 29.21 115 ARG C N 1
ATOM 6298 C CA . ARG C 2 115 ? 26.245 -35.644 -88.582 1.00 28.96 115 ARG C CA 1
ATOM 6299 C C . ARG C 2 115 ? 24.756 -35.958 -88.384 1.00 28.51 115 ARG C C 1
ATOM 6300 O O . ARG C 2 115 ? 24.358 -37.121 -88.194 1.00 28.08 115 ARG C O 1
ATOM 6308 N N . ILE C 2 116 ? 23.917 -34.926 -88.418 1.00 26.02 116 ILE C N 1
ATOM 6309 C CA . ILE C 2 116 ? 22.474 -35.151 -88.349 1.00 24.54 116 ILE C CA 1
ATOM 6310 C C . ILE C 2 116 ? 22.022 -36.006 -89.536 1.00 24.79 116 ILE C C 1
ATOM 6311 O O . ILE C 2 116 ? 21.266 -36.977 -89.385 1.00 24.32 116 ILE C O 1
ATOM 6316 N N . TYR C 2 117 ? 22.446 -35.614 -90.733 1.00 25.60 117 TYR C N 1
ATOM 6317 C CA . TYR C 2 117 ? 22.085 -36.325 -91.950 1.00 26.09 117 TYR C CA 1
ATOM 6318 C C . TYR C 2 117 ? 22.489 -37.785 -91.854 1.00 27.00 117 TYR C C 1
ATOM 6319 O O . TYR C 2 117 ? 21.698 -38.681 -92.185 1.00 26.80 117 TYR C O 1
ATOM 6328 N N . ARG C 2 118 ? 23.737 -38.037 -91.430 1.00 28.18 118 ARG C N 1
ATOM 6329 C CA . ARG C 2 118 ? 24.232 -39.402 -91.332 1.00 29.31 118 ARG C CA 1
ATOM 6330 C C . ARG C 2 118 ? 23.404 -40.212 -90.340 1.00 28.35 118 ARG C C 1
ATOM 6331 O O . ARG C 2 118 ? 23.016 -41.345 -90.642 1.00 28.71 118 ARG C O 1
ATOM 6339 N N . ALA C 2 119 ? 23.057 -39.600 -89.197 1.00 27.18 119 ALA C N 1
ATOM 6340 C CA . ALA C 2 119 ? 22.259 -40.273 -88.163 1.00 26.75 119 ALA C CA 1
ATOM 6341 C C . ALA C 2 119 ? 20.893 -40.685 -88.685 1.00 33.34 119 ALA C C 1
ATOM 6342 O O . ALA C 2 119 ? 20.450 -41.836 -88.478 1.00 28.43 119 ALA C O 1
ATOM 6344 N N . VAL C 2 120 ? 20.196 -39.745 -89.341 1.00 24.44 120 VAL C N 1
ATOM 6345 C CA . VAL C 2 120 ? 18.852 -40.029 -89.849 1.00 23.61 120 VAL C CA 1
ATOM 6346 C C . VAL C 2 120 ? 18.874 -41.086 -90.960 1.00 27.09 120 VAL C C 1
ATOM 6347 O O . VAL C 2 120 ? 18.047 -42.003 -90.966 1.00 28.07 120 VAL C O 1
ATOM 6351 N N . ARG C 2 121 ? 19.794 -40.964 -91.933 1.00 26.05 121 ARG C N 1
ATOM 6352 C CA . ARG C 2 121 ? 19.935 -42.020 -92.935 1.00 27.39 121 ARG C CA 1
ATOM 6353 C C . ARG C 2 121 ? 20.196 -43.374 -92.262 1.00 31.20 121 ARG C C 1
ATOM 6354 O O . ARG C 2 121 ? 19.689 -44.414 -92.704 1.00 33.71 121 ARG C O 1
ATOM 6362 N N . GLU C 2 122 ? 21.022 -43.398 -91.216 1.00 32.03 122 GLU C N 1
ATOM 6363 C CA . GLU C 2 122 ? 21.337 -44.681 -90.598 1.00 32.58 122 GLU C CA 1
ATOM 6364 C C . GLU C 2 122 ? 20.100 -45.308 -89.955 1.00 30.32 122 GLU C C 1
ATOM 6365 O O . GLU C 2 122 ? 19.877 -46.516 -90.090 1.00 30.75 122 GLU C O 1
ATOM 6371 N N . VAL C 2 123 ? 19.291 -44.512 -89.250 1.00 29.66 123 VAL C N 1
ATOM 6372 C CA . VAL C 2 123 ? 18.040 -45.048 -88.701 1.00 28.05 123 VAL C CA 1
ATOM 6373 C C . VAL C 2 123 ? 17.111 -45.493 -89.822 1.00 29.31 123 VAL C C 1
ATOM 6374 O O . VAL C 2 123 ? 16.510 -46.583 -89.760 1.00 31.58 123 VAL C O 1
ATOM 6378 N N . LEU C 2 124 ? 16.980 -44.670 -90.873 1.00 28.08 124 LEU C N 1
ATOM 6379 C CA . LEU C 2 124 ? 16.066 -45.023 -91.959 1.00 27.42 124 LEU C CA 1
ATOM 6380 C C . LEU C 2 124 ? 16.482 -46.340 -92.614 1.00 33.42 124 LEU C C 1
ATOM 6381 O O . LEU C 2 124 ? 15.619 -47.181 -92.897 1.00 32.61 124 LEU C O 1
ATOM 6386 N N . LYS C 2 125 ? 17.801 -46.541 -92.816 1.00 30.93 125 LYS C N 1
ATOM 6387 C CA . LYS C 2 125 ? 18.354 -47.787 -93.376 1.00 30.49 125 LYS C CA 1
ATOM 6388 C C . LYS C 2 125 ? 17.943 -49.005 -92.575 1.00 36.00 125 LYS C C 1
ATOM 6389 O O . LYS C 2 125 ? 17.731 -50.086 -93.141 1.00 34.03 125 LYS C O 1
ATOM 6395 N N . SER C 2 126 ? 17.879 -48.872 -91.252 1.00 30.43 126 SER C N 1
ATOM 6396 C CA . SER C 2 126 ? 17.506 -50.002 -90.391 1.00 40.07 126 SER C CA 1
ATOM 6397 C C . SER C 2 126 ? 16.034 -50.382 -90.508 1.00 30.94 126 SER C C 1
ATOM 6398 O O . SER C 2 126 ? 15.638 -51.449 -90.008 1.00 37.62 126 SER C O 1
ATOM 6401 N N . GLY C 2 127 ? 15.208 -49.537 -91.108 1.00 33.82 127 GLY C N 1
ATOM 6402 C CA . GLY C 2 127 ? 13.784 -49.774 -91.159 1.00 36.78 127 GLY C CA 1
ATOM 6403 C C . GLY C 2 127 ? 12.996 -49.188 -90.001 1.00 37.21 127 GLY C C 1
ATOM 6404 O O . GLY C 2 127 ? 11.764 -49.281 -90.004 1.00 34.17 127 GLY C O 1
ATOM 6405 N N . LEU C 2 128 ? 13.658 -48.603 -89.003 1.00 29.22 128 LEU C N 1
ATOM 6406 C CA . LEU C 2 128 ? 12.938 -47.995 -87.878 1.00 26.68 128 LEU C CA 1
ATOM 6407 C C . LEU C 2 128 ? 12.488 -46.574 -88.242 1.00 29.51 128 LEU C C 1
ATOM 6408 O O . LEU C 2 128 ? 13.022 -45.944 -89.164 1.00 25.42 128 LEU C O 1
ATOM 6413 N N . ILE C 2 129 ? 11.503 -46.076 -87.501 1.00 22.98 129 ILE C N 1
ATOM 6414 C CA . ILE C 2 129 ? 11.009 -44.714 -87.656 1.00 25.77 129 ILE C CA 1
ATOM 6415 C C . ILE C 2 129 ? 11.821 -43.824 -86.714 1.00 26.19 129 ILE C C 1
ATOM 6416 O O . ILE C 2 129 ? 11.759 -44.015 -85.484 1.00 20.46 129 ILE C O 1
ATOM 6421 N N . PRO C 2 130 ? 12.578 -42.869 -87.219 1.00 22.14 130 PRO C N 1
ATOM 6422 C CA . PRO C 2 130 ? 13.223 -41.893 -86.319 1.00 18.66 130 PRO C CA 1
ATOM 6423 C C . PRO C 2 130 ? 12.216 -40.974 -85.659 1.00 21.45 130 PRO C C 1
ATOM 6424 O O . PRO C 2 130 ? 11.299 -40.480 -86.316 1.00 21.63 130 PRO C O 1
ATOM 6428 N N . ILE C 2 131 ? 12.398 -40.768 -84.343 1.00 19.70 131 ILE C N 1
ATOM 6429 C CA . ILE C 2 131 ? 11.711 -39.732 -83.582 1.00 17.86 131 ILE C CA 1
ATOM 6430 C C . ILE C 2 131 ? 12.807 -38.746 -83.219 1.00 21.99 131 ILE C C 1
ATOM 6431 O O . ILE C 2 131 ? 13.708 -39.061 -82.415 1.00 21.82 131 ILE C O 1
ATOM 6436 N N . ILE C 2 132 ? 12.814 -37.637 -83.959 1.00 20.82 132 ILE C N 1
ATOM 6437 C CA . ILE C 2 132 ? 13.928 -36.659 -83.862 1.00 16.84 132 ILE C CA 1
ATOM 6438 C C . ILE C 2 132 ? 13.507 -35.492 -82.981 1.00 19.04 132 ILE C C 1
ATOM 6439 O O . ILE C 2 132 ? 12.571 -34.782 -83.340 1.00 18.94 132 ILE C O 1
ATOM 6444 N N . CYS C 2 133 ? 14.230 -35.332 -81.886 1.00 20.52 133 CYS C N 1
ATOM 6445 C CA . CYS C 2 133 ? 13.903 -34.250 -80.939 1.00 19.07 133 CYS C CA 1
ATOM 6446 C C . CYS C 2 133 ? 14.977 -33.162 -81.007 1.00 21.31 133 CYS C C 1
ATOM 6447 O O . CYS C 2 133 ? 16.110 -33.429 -80.611 1.00 21.34 133 CYS C O 1
ATOM 6450 N N . GLY C 2 134 ? 14.611 -32.002 -81.533 1.00 20.24 134 GLY C N 1
ATOM 6451 C CA . GLY C 2 134 ? 15.544 -30.869 -81.516 1.00 19.06 134 GLY C CA 1
ATOM 6452 C C . GLY C 2 134 ? 15.513 -30.179 -80.167 1.00 19.93 134 GLY C C 1
ATOM 6453 O O . GLY C 2 134 ? 14.867 -30.692 -79.256 1.00 21.25 134 GLY C O 1
ATOM 6454 N N . GLY C 2 135 ? 16.198 -29.047 -80.065 1.00 21.79 135 GLY C N 1
ATOM 6455 C CA . GLY C 2 135 ? 16.889 -28.445 -81.209 1.00 22.14 135 GLY C CA 1
ATOM 6456 C C . GLY C 2 135 ? 16.017 -27.489 -82.003 1.00 22.79 135 GLY C C 1
ATOM 6457 O O . GLY C 2 135 ? 14.802 -27.473 -81.802 1.00 19.67 135 GLY C O 1
ATOM 6458 N N . ASP C 2 136 ? 16.638 -26.750 -82.919 1.00 24.42 136 ASP C N 1
ATOM 6459 C CA . ASP C 2 136 ? 15.888 -25.733 -83.691 1.00 23.81 136 ASP C CA 1
ATOM 6460 C C . ASP C 2 136 ? 15.258 -26.311 -84.959 1.00 23.90 136 ASP C C 1
ATOM 6461 O O . ASP C 2 136 ? 15.618 -27.410 -85.359 1.00 20.32 136 ASP C O 1
ATOM 6466 N N . ARG C 2 137 ? 14.365 -25.535 -85.558 1.00 22.04 137 ARG C N 1
ATOM 6467 C CA . ARG C 2 137 ? 13.604 -26.004 -86.743 1.00 24.67 137 ARG C CA 1
ATOM 6468 C C . ARG C 2 137 ? 14.506 -26.356 -87.928 1.00 20.12 137 ARG C C 1
ATOM 6469 O O . ARG C 2 137 ? 14.039 -27.112 -88.773 1.00 25.25 137 ARG C O 1
ATOM 6477 N N . SER C 2 138 ? 15.721 -25.812 -87.986 1.00 19.49 138 SER C N 1
ATOM 6478 C CA . SER C 2 138 ? 16.656 -26.052 -89.121 1.00 25.09 138 SER C CA 1
ATOM 6479 C C . SER C 2 138 ? 16.932 -27.546 -89.286 1.00 25.86 138 SER C C 1
ATOM 6480 O O . SER C 2 138 ? 17.151 -27.979 -90.410 1.00 25.41 138 SER C O 1
ATOM 6483 N N . ILE C 2 139 ? 16.943 -28.286 -88.182 1.00 23.74 139 ILE C N 1
ATOM 6484 C CA . ILE C 2 139 ? 17.275 -29.740 -88.235 1.00 22.55 139 ILE C CA 1
ATOM 6485 C C . ILE C 2 139 ? 16.281 -30.481 -89.139 1.00 19.96 139 ILE C C 1
ATOM 6486 O O . ILE C 2 139 ? 16.664 -31.495 -89.703 1.00 21.70 139 ILE C O 1
ATOM 6491 N N . SER C 2 140 ? 15.061 -29.972 -89.241 1.00 18.13 140 SER C N 1
ATOM 6492 C CA . SER C 2 140 ? 14.017 -30.580 -90.105 1.00 20.54 140 SER C CA 1
ATOM 6493 C C . SER C 2 140 ? 14.460 -30.561 -91.576 1.00 21.06 140 SER C C 1
ATOM 6494 O O . SER C 2 140 ? 14.109 -31.477 -92.308 1.00 20.55 140 SER C O 1
ATOM 6497 N N . ILE C 2 141 ? 15.171 -29.510 -91.973 1.00 22.30 141 ILE C N 1
ATOM 6498 C CA . ILE C 2 141 ? 15.686 -29.427 -93.369 1.00 20.70 141 ILE C CA 1
ATOM 6499 C C . ILE C 2 141 ? 16.543 -30.662 -93.612 1.00 22.54 141 ILE C C 1
ATOM 6500 O O . ILE C 2 141 ? 16.311 -31.345 -94.600 1.00 22.59 141 ILE C O 1
ATOM 6505 N N . THR C 2 142 ? 17.454 -30.932 -92.689 1.00 24.27 142 THR C N 1
ATOM 6506 C CA . THR C 2 142 ? 18.400 -32.028 -92.903 1.00 24.94 142 THR C CA 1
ATOM 6507 C C . THR C 2 142 ? 17.693 -33.368 -92.799 1.00 22.25 142 THR C C 1
ATOM 6508 O O . THR C 2 142 ? 17.949 -34.279 -93.611 1.00 24.57 142 THR C O 1
ATOM 6512 N N . ALA C 2 143 ? 16.777 -33.481 -91.831 1.00 22.65 143 ALA C N 1
ATOM 6513 C CA . ALA C 2 143 ? 16.121 -34.765 -91.659 1.00 22.57 143 ALA C CA 1
ATOM 6514 C C . ALA C 2 143 ? 15.230 -35.027 -92.850 1.00 20.83 143 ALA C C 1
ATOM 6515 O O . ALA C 2 143 ? 15.150 -36.159 -93.332 1.00 22.40 143 ALA C O 1
ATOM 6517 N N . ALA C 2 144 ? 14.561 -33.982 -93.360 1.00 22.37 144 ALA C N 1
ATOM 6518 C CA . ALA C 2 144 ? 13.704 -34.217 -94.514 1.00 22.11 144 ALA C CA 1
ATOM 6519 C C . ALA C 2 144 ? 14.550 -34.566 -95.726 1.00 23.81 144 ALA C C 1
ATOM 6520 O O . ALA C 2 144 ? 14.213 -35.496 -96.491 1.00 26.20 144 ALA C O 1
ATOM 6522 N N . ARG C 2 145 ? 15.728 -33.930 -95.856 1.00 23.00 145 ARG C N 1
ATOM 6523 C CA . ARG C 2 145 ? 16.595 -34.302 -96.977 1.00 24.50 145 ARG C CA 1
ATOM 6524 C C . ARG C 2 145 ? 17.012 -35.751 -96.880 1.00 25.11 145 ARG C C 1
ATOM 6525 O O . ARG C 2 145 ? 17.009 -36.485 -97.899 1.00 26.23 145 ARG C O 1
ATOM 6533 N N . ALA C 2 146 ? 17.298 -36.213 -95.665 1.00 24.50 146 ALA C N 1
ATOM 6534 C CA . ALA C 2 146 ? 17.656 -37.625 -95.492 1.00 25.15 146 ALA C CA 1
ATOM 6535 C C . ALA C 2 146 ? 16.516 -38.552 -95.927 1.00 26.54 146 ALA C C 1
ATOM 6536 O O . ALA C 2 146 ? 16.751 -39.529 -96.652 1.00 28.62 146 ALA C O 1
ATOM 6538 N N . LEU C 2 147 ? 15.266 -38.242 -95.540 1.00 26.95 147 LEU C N 1
ATOM 6539 C CA . LEU C 2 147 ? 14.154 -39.078 -95.983 1.00 26.94 147 LEU C CA 1
ATOM 6540 C C . LEU C 2 147 ? 14.037 -39.049 -97.489 1.00 25.94 147 LEU C C 1
ATOM 6541 O O . LEU C 2 147 ? 13.899 -40.118 -98.146 1.00 26.82 147 LEU C O 1
ATOM 6546 N N . SER C 2 148 ? 14.180 -37.853 -98.065 1.00 25.28 148 SER C N 1
ATOM 6547 C CA . SER C 2 148 ? 14.076 -37.719 -99.503 1.00 26.55 148 SER C CA 1
ATOM 6548 C C . SER C 2 148 ? 15.113 -38.600 -100.186 1.00 30.36 148 SER C C 1
ATOM 6549 O O . SER C 2 148 ? 14.791 -39.334 -101.152 1.00 29.35 148 SER C O 1
ATOM 6552 N N . ASP C 2 149 ? 16.350 -38.594 -99.646 1.00 28.32 149 ASP C N 1
ATOM 6553 C CA . ASP C 2 149 ? 17.416 -39.388 -100.275 1.00 30.00 149 ASP C CA 1
ATOM 6554 C C . ASP C 2 149 ? 17.184 -40.878 -100.050 1.00 30.44 149 ASP C C 1
ATOM 6555 O O . ASP C 2 149 ? 17.504 -41.716 -100.921 1.00 32.05 149 ASP C O 1
ATOM 6560 N N . HIS C 2 150 ? 16.666 -41.210 -98.871 1.00 29.14 150 HIS C N 1
ATOM 6561 C CA . HIS C 2 150 ? 16.452 -42.617 -98.491 1.00 32.56 150 HIS C CA 1
ATOM 6562 C C . HIS C 2 150 ? 15.448 -43.283 -99.410 1.00 35.42 150 HIS C C 1
ATOM 6563 O O . HIS C 2 150 ? 15.648 -44.433 -99.841 1.00 32.44 150 HIS C O 1
ATOM 6570 N N . ILE C 2 151 ? 14.375 -42.578 -99.752 1.00 31.07 151 ILE C N 1
ATOM 6571 C CA . ILE C 2 151 ? 13.361 -43.232 -100.575 1.00 33.83 151 ILE C CA 1
ATOM 6572 C C . ILE C 2 151 ? 13.763 -43.205 -102.056 1.00 41.32 151 ILE C C 1
ATOM 6573 O O . ILE C 2 151 ? 13.420 -44.117 -102.802 1.00 34.18 151 ILE C O 1
ATOM 6578 N N . GLY C 2 152 ? 14.507 -42.205 -102.501 1.00 33.67 152 GLY C N 1
ATOM 6579 C CA . GLY C 2 152 ? 15.028 -42.220 -103.838 1.00 38.97 152 GLY C CA 1
ATOM 6580 C C . GLY C 2 152 ? 14.107 -41.587 -104.856 1.00 37.59 152 GLY C C 1
ATOM 6581 O O . GLY C 2 152 ? 12.938 -41.270 -104.565 1.00 36.04 152 GLY C O 1
ATOM 6582 N N . PRO C 2 153 ? 14.611 -41.432 -106.092 1.00 38.50 153 PRO C N 1
ATOM 6583 C CA . PRO C 2 153 ? 13.885 -40.645 -107.108 1.00 43.36 153 PRO C CA 1
ATOM 6584 C C . PRO C 2 153 ? 12.656 -41.348 -107.643 1.00 42.97 153 PRO C C 1
ATOM 6585 O O . PRO C 2 153 ? 11.832 -40.700 -108.302 1.00 42.08 153 PRO C O 1
ATOM 6589 N N . GLN C 2 154 ? 12.491 -42.637 -107.345 1.00 41.99 154 GLN C N 1
ATOM 6590 C CA . GLN C 2 154 ? 11.353 -43.422 -107.799 1.00 40.40 154 GLN C CA 1
ATOM 6591 C C . GLN C 2 154 ? 10.187 -43.417 -106.817 1.00 46.03 154 GLN C C 1
ATOM 6592 O O . GLN C 2 154 ? 9.134 -44.015 -107.107 1.00 38.54 154 GLN C O 1
ATOM 6598 N N . LYS C 2 155 ? 10.336 -42.771 -105.666 1.00 37.56 155 LYS C N 1
ATOM 6599 C CA . LYS C 2 155 ? 9.292 -42.757 -104.649 1.00 33.48 155 LYS C CA 1
ATOM 6600 C C . LYS C 2 155 ? 8.841 -41.318 -104.401 1.00 36.34 155 LYS C C 1
ATOM 6601 O O . LYS C 2 155 ? 9.528 -40.376 -104.791 1.00 33.20 155 LYS C O 1
ATOM 6607 N N . LYS C 2 156 ? 7.656 -41.155 -103.803 1.00 32.37 156 LYS C N 1
ATOM 6608 C CA . LYS C 2 156 ? 7.067 -39.838 -103.522 1.00 34.69 156 LYS C CA 1
ATOM 6609 C C . LYS C 2 156 ? 6.957 -39.623 -102.021 1.00 31.52 156 LYS C C 1
ATOM 6610 O O . LYS C 2 156 ? 6.500 -40.499 -101.287 1.00 28.29 156 LYS C O 1
ATOM 6616 N N . MET C 2 157 ? 7.292 -38.427 -101.570 1.00 26.97 157 MET C N 1
ATOM 6617 C CA . MET C 2 157 ? 7.261 -38.091 -100.155 1.00 28.54 157 MET C CA 1
ATOM 6618 C C . MET C 2 157 ? 6.038 -37.214 -99.902 1.00 24.47 157 MET C C 1
ATOM 6619 O O . MET C 2 157 ? 5.631 -36.438 -100.780 1.00 26.81 157 MET C O 1
ATOM 6624 N N . GLY C 2 158 ? 5.471 -37.329 -98.697 1.00 24.05 158 GLY C N 1
ATOM 6625 C CA . GLY C 2 158 ? 4.509 -36.368 -98.196 1.00 24.20 158 GLY C CA 1
ATOM 6626 C C . GLY C 2 158 ? 5.083 -35.720 -96.947 1.00 28.90 158 GLY C C 1
ATOM 6627 O O . GLY C 2 158 ? 5.927 -36.299 -96.270 1.00 23.40 158 GLY C O 1
ATOM 6628 N N . TYR C 2 159 ? 4.626 -34.505 -96.645 1.00 20.56 159 TYR C N 1
ATOM 6629 C CA . TYR C 2 159 ? 5.180 -33.749 -95.506 1.00 20.76 159 TYR C CA 1
ATOM 6630 C C . TYR C 2 159 ? 4.077 -32.965 -94.805 1.00 21.13 159 TYR C C 1
ATOM 6631 O O . TYR C 2 159 ? 3.345 -32.197 -95.444 1.00 21.83 159 TYR C O 1
ATOM 6640 N N . MET C 2 160 ? 3.970 -33.149 -93.487 1.00 20.26 160 MET C N 1
ATOM 6641 C CA . MET C 2 160 ? 2.999 -32.449 -92.666 1.00 22.76 160 MET C CA 1
ATOM 6642 C C . MET C 2 160 ? 3.680 -31.825 -91.466 1.00 20.83 160 MET C C 1
ATOM 6643 O O . MET C 2 160 ? 4.351 -32.518 -90.715 1.00 18.82 160 MET C O 1
ATOM 6648 N N . HIS C 2 161 ? 3.471 -30.518 -91.253 1.00 17.88 161 HIS C N 1
ATOM 6649 C CA . HIS C 2 161 ? 4.086 -29.821 -90.124 1.00 19.44 161 HIS C CA 1
ATOM 6650 C C . HIS C 2 161 ? 3.020 -29.001 -89.416 1.00 17.52 161 HIS C C 1
ATOM 6651 O O . HIS C 2 161 ? 2.246 -28.307 -90.075 1.00 17.69 161 HIS C O 1
ATOM 6658 N N . PHE C 2 162 ? 3.013 -29.058 -88.094 1.00 14.63 162 PHE C N 1
ATOM 6659 C CA . PHE C 2 162 ? 2.172 -28.214 -87.242 1.00 18.15 162 PHE C CA 1
ATOM 6660 C C . PHE C 2 162 ? 3.027 -27.092 -86.666 1.00 16.07 162 PHE C C 1
ATOM 6661 O O . PHE C 2 162 ? 4.083 -27.377 -86.108 1.00 17.06 162 PHE C O 1
ATOM 6669 N N . GLY C 2 163 ? 2.587 -25.831 -86.790 1.00 15.84 163 GLY C N 1
ATOM 6670 C CA . GLY C 2 163 ? 3.335 -24.709 -86.167 1.00 15.80 163 GLY C CA 1
ATOM 6671 C C . GLY C 2 163 ? 2.714 -23.360 -86.491 1.00 19.68 163 GLY C C 1
ATOM 6672 O O . GLY C 2 163 ? 1.970 -23.217 -87.456 1.00 19.35 163 GLY C O 1
ATOM 6673 N N . ALA C 2 164 ? 3.061 -22.366 -85.668 1.00 18.02 164 ALA C N 1
ATOM 6674 C CA . ALA C 2 164 ? 2.549 -21.005 -85.844 1.00 19.16 164 ALA C CA 1
ATOM 6675 C C . ALA C 2 164 ? 3.267 -20.249 -86.952 1.00 19.10 164 ALA C C 1
ATOM 6676 O O . ALA C 2 164 ? 2.713 -19.251 -87.453 1.00 21.95 164 ALA C O 1
ATOM 6678 N N . GLN C 2 165 ? 4.482 -20.673 -87.320 1.00 21.09 165 GLN C N 1
ATOM 6679 C CA . GLN C 2 165 ? 5.302 -19.994 -88.336 1.00 21.01 165 GLN C CA 1
ATOM 6680 C C . GLN C 2 165 ? 5.412 -20.847 -89.588 1.00 22.94 165 GLN C C 1
ATOM 6681 O O . GLN C 2 165 ? 5.719 -22.038 -89.498 1.00 20.23 165 GLN C O 1
ATOM 6687 N N . LEU C 2 166 ? 5.240 -20.212 -90.749 1.00 20.96 166 LEU C N 1
ATOM 6688 C CA . LEU C 2 166 ? 5.442 -20.899 -92.020 1.00 19.87 166 LEU C CA 1
ATOM 6689 C C . LEU C 2 166 ? 6.915 -21.231 -92.276 1.00 23.09 166 LEU C C 1
ATOM 6690 O O . LEU C 2 166 ? 7.215 -22.215 -92.952 1.00 23.44 166 LEU C O 1
ATOM 6695 N N . ASP C 2 167 ? 7.842 -20.404 -91.785 1.00 19.91 167 ASP C N 1
ATOM 6696 C CA . ASP C 2 167 ? 9.274 -20.598 -92.058 1.00 24.32 167 ASP C CA 1
ATOM 6697 C C . ASP C 2 167 ? 9.520 -20.666 -93.550 1.00 25.49 167 ASP C C 1
ATOM 6698 O O . ASP C 2 167 ? 10.217 -21.540 -94.058 1.00 24.34 167 ASP C O 1
ATOM 6703 N N . MET C 2 168 ? 8.990 -19.684 -94.259 1.00 24.40 168 MET C N 1
ATOM 6704 C CA . MET C 2 168 ? 9.204 -19.602 -95.695 1.00 30.23 168 MET C CA 1
ATOM 6705 C C . MET C 2 168 ? 10.091 -18.420 -96.108 1.00 24.87 168 MET C C 1
ATOM 6706 O O . MET C 2 168 ? 9.863 -17.752 -97.131 1.00 24.40 168 MET C O 1
ATOM 6711 N N . ALA C 2 169 ? 11.161 -18.162 -95.354 1.00 25.38 169 ALA C N 1
ATOM 6712 C CA . ALA C 2 169 ? 12.153 -17.178 -95.799 1.00 24.82 169 ALA C CA 1
ATOM 6713 C C . ALA C 2 169 ? 13.015 -17.809 -96.865 1.00 28.73 169 ALA C C 1
ATOM 6714 O O . ALA C 2 169 ? 13.603 -18.871 -96.640 1.00 27.22 169 ALA C O 1
ATOM 6716 N N . ASP C 2 170 ? 13.114 -17.167 -98.026 1.00 33.33 170 ASP C N 1
ATOM 6717 C CA . ASP C 2 170 ? 14.031 -17.697 -99.029 1.00 32.15 170 ASP C CA 1
ATOM 6718 C C . ASP C 2 170 ? 15.486 -17.626 -98.549 1.00 33.27 170 ASP C C 1
ATOM 6719 O O . ASP C 2 170 ? 16.293 -18.514 -98.837 1.00 27.86 170 ASP C O 1
ATOM 6724 N N . SER C 2 171 ? 15.853 -16.565 -97.837 1.00 30.83 171 SER C N 1
ATOM 6725 C CA . SER C 2 171 ? 17.157 -16.449 -97.198 1.00 31.52 171 SER C CA 1
ATOM 6726 C C . SER C 2 171 ? 16.975 -15.594 -95.943 1.00 38.10 171 SER C C 1
ATOM 6727 O O . SER C 2 171 ? 15.935 -14.958 -95.783 1.00 31.76 171 SER C O 1
ATOM 6730 N N . TRP C 2 172 ? 17.964 -15.626 -95.030 1.00 36.38 172 TRP C N 1
ATOM 6731 C CA . TRP C 2 172 ? 17.919 -14.855 -93.770 1.00 32.80 172 TRP C CA 1
ATOM 6732 C C . TRP C 2 172 ? 19.347 -14.426 -93.451 1.00 41.23 172 TRP C C 1
ATOM 6733 O O . TRP C 2 172 ? 20.230 -15.281 -93.290 1.00 41.61 172 TRP C O 1
ATOM 6744 N N . ALA C 2 173 ? 19.606 -13.111 -93.422 1.00 43.49 173 ALA C N 1
ATOM 6745 C CA . ALA C 2 173 ? 20.980 -12.612 -93.273 1.00 38.36 173 ALA C CA 1
ATOM 6746 C C . ALA C 2 173 ? 21.920 -13.228 -94.303 1.00 45.61 173 ALA C C 1
ATOM 6747 O O . ALA C 2 173 ? 23.064 -13.589 -93.989 1.00 46.83 173 ALA C O 1
ATOM 6749 N N . GLY C 2 174 ? 21.423 -13.428 -95.529 1.00 42.36 174 GLY C N 1
ATOM 6750 C CA . GLY C 2 174 ? 22.290 -14.029 -96.522 1.00 38.16 174 GLY C CA 1
ATOM 6751 C C . GLY C 2 174 ? 22.432 -15.533 -96.385 1.00 44.77 174 GLY C C 1
ATOM 6752 O O . GLY C 2 174 ? 23.120 -16.157 -97.203 1.00 41.30 174 GLY C O 1
ATOM 6753 N N . GLU C 2 175 ? 21.793 -16.146 -95.391 1.00 37.42 175 GLU C N 1
ATOM 6754 C CA . GLU C 2 175 ? 21.925 -17.579 -95.185 1.00 36.14 175 GLU C CA 1
ATOM 6755 C C . GLU C 2 175 ? 20.676 -18.312 -95.690 1.00 34.83 175 GLU C C 1
ATOM 6756 O O . GLU C 2 175 ? 19.581 -17.750 -95.729 1.00 32.35 175 GLU C O 1
ATOM 6762 N N . ARG C 2 176 ? 20.838 -19.590 -96.057 1.00 32.93 176 ARG C N 1
ATOM 6763 C CA . ARG C 2 176 ? 19.757 -20.317 -96.713 1.00 28.91 176 ARG C CA 1
ATOM 6764 C C . ARG C 2 176 ? 19.223 -21.494 -95.920 1.00 34.37 176 ARG C C 1
ATOM 6765 O O . ARG C 2 176 ? 18.187 -22.071 -96.311 1.00 27.40 176 ARG C O 1
ATOM 6773 N N . ASN C 2 177 ? 19.857 -21.841 -94.797 1.00 27.03 177 ASN C N 1
ATOM 6774 C CA . ASN C 2 177 ? 19.422 -23.023 -94.066 1.00 25.75 177 ASN C CA 1
ATOM 6775 C C . ASN C 2 177 ? 19.234 -22.725 -92.583 1.00 28.36 177 ASN C C 1
ATOM 6776 O O . ASN C 2 177 ? 19.380 -23.628 -91.765 1.00 28.36 177 ASN C O 1
ATOM 6781 N N . LEU C 2 178 ? 18.876 -21.482 -92.228 1.00 26.12 178 LEU C N 1
ATOM 6782 C CA . LEU C 2 178 ? 18.471 -21.176 -90.850 1.00 25.32 178 LEU C CA 1
ATOM 6783 C C . LEU C 2 178 ? 17.004 -21.563 -90.592 1.00 23.92 178 LEU C C 1
ATOM 6784 O O . LEU C 2 178 ? 16.215 -21.812 -91.513 1.00 24.83 178 LEU C O 1
ATOM 6789 N N . ALA C 2 179 ? 16.615 -21.621 -89.317 1.00 20.63 179 ALA C N 1
ATOM 6790 C CA . ALA C 2 179 ? 15.248 -22.031 -88.982 1.00 21.95 179 ALA C CA 1
ATOM 6791 C C . ALA C 2 179 ? 14.144 -21.321 -89.761 1.00 21.63 179 ALA C C 1
ATOM 6792 O O . ALA C 2 179 ? 13.193 -21.998 -90.179 1.00 22.35 179 ALA C O 1
ATOM 6794 N N . PRO C 2 180 ? 14.157 -19.987 -89.952 1.00 23.66 180 PRO C N 1
ATOM 6795 C CA . PRO C 2 180 ? 13.046 -19.358 -90.681 1.00 24.36 180 PRO C CA 1
ATOM 6796 C C . PRO C 2 180 ? 13.020 -19.701 -92.181 1.00 23.64 180 PRO C C 1
ATOM 6797 O O . PRO C 2 180 ? 12.027 -19.386 -92.851 1.00 21.68 180 PRO C O 1
ATOM 6801 N N . CYS C 2 181 ? 14.058 -20.376 -92.712 1.00 23.98 181 CYS C N 1
ATOM 6802 C CA . CYS C 2 181 ? 14.096 -20.903 -94.070 1.00 22.94 181 CYS C CA 1
ATOM 6803 C C . CYS C 2 181 ? 13.567 -22.334 -94.210 1.00 22.00 181 CYS C C 1
ATOM 6804 O O . CYS C 2 181 ? 13.528 -22.829 -95.341 1.00 23.28 181 CYS C O 1
ATOM 6807 N N . ALA C 2 182 ? 13.219 -23.015 -93.119 1.00 20.87 182 ALA C N 1
ATOM 6808 C CA . ALA C 2 182 ? 13.071 -24.463 -93.194 1.00 23.84 182 ALA C CA 1
ATOM 6809 C C . ALA C 2 182 ? 12.056 -24.909 -94.267 1.00 23.34 182 ALA C C 1
ATOM 6810 O O . ALA C 2 182 ? 12.331 -25.828 -95.060 1.00 20.73 182 ALA C O 1
ATOM 6812 N N . MET C 2 183 ? 10.845 -24.342 -94.267 1.00 22.04 183 MET C N 1
ATOM 6813 C CA . MET C 2 183 ? 9.886 -24.792 -95.296 1.00 25.25 183 MET C CA 1
ATOM 6814 C C . MET C 2 183 ? 10.311 -24.380 -96.687 1.00 23.60 183 MET C C 1
ATOM 6815 O O . MET C 2 183 ? 10.059 -25.123 -97.651 1.00 26.99 183 MET C O 1
ATOM 6820 N N . ALA C 2 184 ? 11.001 -23.241 -96.815 1.00 24.73 184 ALA C N 1
ATOM 6821 C CA . ALA C 2 184 ? 11.465 -22.860 -98.131 1.00 25.15 184 ALA C CA 1
ATOM 6822 C C . ALA C 2 184 ? 12.442 -23.903 -98.688 1.00 24.94 184 ALA C C 1
ATOM 6823 O O . ALA C 2 184 ? 12.486 -24.116 -99.904 1.00 24.88 184 ALA C O 1
ATOM 6825 N N . ARG C 2 185 ? 13.237 -24.543 -97.824 1.00 23.52 185 ARG C N 1
ATOM 6826 C CA . ARG C 2 185 ? 14.156 -25.568 -98.318 1.00 24.22 185 ARG C CA 1
ATOM 6827 C C . ARG C 2 185 ? 13.423 -26.890 -98.470 1.00 26.18 185 ARG C C 1
ATOM 6828 O O . ARG C 2 185 ? 13.603 -27.599 -99.469 1.00 26.19 185 ARG C O 1
ATOM 6836 N N . ILE C 2 186 ? 12.538 -27.197 -97.525 1.00 22.35 186 ILE C N 1
ATOM 6837 C CA . ILE C 2 186 ? 11.906 -28.527 -97.558 1.00 22.20 186 ILE C CA 1
ATOM 6838 C C . ILE C 2 186 ? 11.040 -28.651 -98.804 1.00 25.47 186 ILE C C 1
ATOM 6839 O O . ILE C 2 186 ? 11.012 -29.709 -99.460 1.00 25.33 186 ILE C O 1
ATOM 6844 N N . THR C 2 187 ? 10.355 -27.557 -99.186 1.00 23.17 187 THR C N 1
ATOM 6845 C CA . THR C 2 187 ? 9.495 -27.639 -100.377 1.00 24.16 187 THR C CA 1
ATOM 6846 C C . THR C 2 187 ? 10.276 -27.626 -101.685 1.00 25.67 187 THR C C 1
ATOM 6847 O O . THR C 2 187 ? 9.666 -27.740 -102.762 1.00 30.91 187 THR C O 1
ATOM 6851 N N . GLU C 2 188 ? 11.604 -27.498 -101.635 1.00 26.35 188 GLU C N 1
ATOM 6852 C CA . GLU C 2 188 ? 12.414 -27.692 -102.830 1.00 27.43 188 GLU C CA 1
ATOM 6853 C C . GLU C 2 188 ? 12.879 -29.127 -103.025 1.00 27.80 188 GLU C C 1
ATOM 6854 O O . GLU C 2 188 ? 13.554 -29.391 -104.029 1.00 29.18 188 GLU C O 1
ATOM 6860 N N . LEU C 2 189 ? 12.547 -30.055 -102.115 1.00 26.76 189 LEU C N 1
ATOM 6861 C CA . LEU C 2 189 ? 13.012 -31.427 -102.275 1.00 27.48 189 LEU C CA 1
ATOM 6862 C C . LEU C 2 189 ? 12.400 -32.043 -103.536 1.00 33.60 189 LEU C C 1
ATOM 6863 O O . LEU C 2 189 ? 11.216 -31.827 -103.829 1.00 28.80 189 LEU C O 1
ATOM 6868 N N . PRO C 2 190 ? 13.185 -32.773 -104.321 1.00 29.89 190 PRO C N 1
ATOM 6869 C CA . PRO C 2 190 ? 12.749 -33.115 -105.684 1.00 31.50 190 PRO C CA 1
ATOM 6870 C C . PRO C 2 190 ? 11.646 -34.162 -105.740 1.00 31.53 190 PRO C C 1
ATOM 6871 O O . PRO C 2 190 ? 10.930 -34.217 -106.744 1.00 32.71 190 PRO C O 1
ATOM 6875 N N . ASN C 2 191 ? 11.462 -34.985 -104.713 1.00 30.42 191 ASN C N 1
ATOM 6876 C CA . ASN C 2 191 ? 10.389 -35.982 -104.724 1.00 30.49 191 ASN C CA 1
ATOM 6877 C C . ASN C 2 191 ? 9.299 -35.631 -103.713 1.00 29.16 191 ASN C C 1
ATOM 6878 O O . ASN C 2 191 ? 8.596 -36.511 -103.196 1.00 32.37 191 ASN C O 1
ATOM 6883 N N . LEU C 2 192 ? 9.178 -34.348 -103.382 1.00 28.09 192 LEU C N 1
ATOM 6884 C CA . LEU C 2 192 ? 8.114 -33.842 -102.499 1.00 26.75 192 LEU C CA 1
ATOM 6885 C C . LEU C 2 192 ? 7.271 -32.905 -103.344 1.00 31.83 192 LEU C C 1
ATOM 6886 O O . LEU C 2 192 ? 7.618 -31.720 -103.498 1.00 28.39 192 LEU C O 1
ATOM 6891 N N . ASP C 2 193 ? 6.191 -33.436 -103.911 1.00 28.26 193 ASP C N 1
ATOM 6892 C CA . ASP C 2 193 ? 5.260 -32.573 -104.667 1.00 31.99 193 ASP C CA 1
ATOM 6893 C C . ASP C 2 193 ? 4.608 -31.595 -103.687 1.00 31.13 193 ASP C C 1
ATOM 6894 O O . ASP C 2 193 ? 4.208 -32.035 -102.607 1.00 30.71 193 ASP C O 1
ATOM 6899 N N . ILE C 2 194 ? 4.482 -30.337 -104.084 1.00 28.18 194 ILE C N 1
ATOM 6900 C CA . ILE C 2 194 ? 3.838 -29.314 -103.219 1.00 30.87 194 ILE C CA 1
ATOM 6901 C C . ILE C 2 194 ? 2.432 -29.777 -102.819 1.00 28.70 194 ILE C C 1
ATOM 6902 O O . ILE C 2 194 ? 1.990 -29.417 -101.734 1.00 27.93 194 ILE C O 1
ATOM 6907 N N . ARG C 2 195 ? 1.762 -30.547 -103.675 1.00 35.01 195 ARG C N 1
ATOM 6908 C CA . ARG C 2 195 ? 0.370 -30.978 -103.387 1.00 28.08 195 ARG C CA 1
ATOM 6909 C C . ARG C 2 195 ? 0.341 -31.970 -102.214 1.00 29.04 195 ARG C C 1
ATOM 6910 O O . ARG C 2 195 ? -0.736 -32.156 -101.656 1.00 30.33 195 ARG C O 1
ATOM 6918 N N . ASN C 2 196 ? 1.479 -32.563 -101.871 1.00 26.01 196 ASN C N 1
ATOM 6919 C CA . ASN C 2 196 ? 1.563 -33.540 -100.763 1.00 26.12 196 ASN C CA 1
ATOM 6920 C C . ASN C 2 196 ? 2.172 -32.853 -99.534 1.00 28.87 196 ASN C C 1
ATOM 6921 O O . ASN C 2 196 ? 2.729 -33.553 -98.698 1.00 24.43 196 ASN C O 1
ATOM 6926 N N . VAL C 2 197 ? 2.069 -31.532 -99.484 1.00 23.05 197 VAL C N 1
ATOM 6927 C CA . VAL C 2 197 ? 2.655 -30.758 -98.352 1.00 25.47 197 VAL C CA 1
ATOM 6928 C C . VAL C 2 197 ? 1.538 -30.091 -97.547 1.00 21.64 197 VAL C C 1
ATOM 6929 O O . VAL C 2 197 ? 0.676 -29.448 -98.144 1.00 24.38 197 VAL C O 1
ATOM 6933 N N . ALA C 2 198 ? 1.565 -30.277 -96.227 1.00 19.77 198 ALA C N 1
ATOM 6934 C CA . ALA C 2 198 ? 0.598 -29.607 -95.373 1.00 19.17 198 ALA C CA 1
ATOM 6935 C C . ALA C 2 198 ? 1.329 -28.842 -94.320 1.00 20.35 198 ALA C C 1
ATOM 6936 O O . ALA C 2 198 ? 2.336 -29.328 -93.780 1.00 22.24 198 ALA C O 1
ATOM 6938 N N . HIS C 2 199 ? 0.782 -27.671 -93.980 1.00 19.86 199 HIS C N 1
ATOM 6939 C CA . HIS C 2 199 ? 1.321 -26.851 -92.900 1.00 21.20 199 HIS C CA 1
ATOM 6940 C C . HIS C 2 199 ? 0.120 -26.286 -92.158 1.00 19.17 199 HIS C C 1
ATOM 6941 O O . HIS C 2 199 ? -0.707 -25.608 -92.771 1.00 20.96 199 HIS C O 1
ATOM 6948 N N . LEU C 2 200 ? 0.018 -26.564 -90.863 1.00 17.60 200 LEU C N 1
ATOM 6949 C CA . LEU C 2 200 ? -1.198 -26.229 -90.123 1.00 17.14 200 LEU C CA 1
ATOM 6950 C C . LEU C 2 200 ? -0.868 -25.364 -88.935 1.00 17.58 200 LEU C C 1
ATOM 6951 O O . LEU C 2 200 ? -0.095 -25.782 -88.054 1.00 16.82 200 LEU C O 1
ATOM 6956 N N . GLY C 2 201 ? -1.561 -24.229 -88.844 1.00 18.83 201 GLY C N 1
ATOM 6957 C CA . GLY C 2 201 ? -1.483 -23.404 -87.625 1.00 20.08 201 GLY C CA 1
ATOM 6958 C C . GLY C 2 201 ? -0.957 -21.975 -87.820 1.00 20.18 201 GLY C C 1
ATOM 6959 O O . GLY C 2 201 ? -0.849 -21.245 -86.814 1.00 20.89 201 GLY C O 1
ATOM 6960 N N . ALA C 2 202 ? -0.641 -21.521 -89.048 1.00 20.74 202 ALA C N 1
ATOM 6961 C CA . ALA C 2 202 ? 0.042 -20.231 -89.213 1.00 21.52 202 ALA C CA 1
ATOM 6962 C C . ALA C 2 202 ? -0.729 -19.104 -88.519 1.00 25.30 202 ALA C C 1
ATOM 6963 O O . ALA C 2 202 ? -1.960 -19.040 -88.601 1.00 20.00 202 ALA C O 1
ATOM 6965 N N . ARG C 2 203 ? -0.000 -18.208 -87.830 1.00 19.73 203 ARG C N 1
ATOM 6966 C CA . ARG C 2 203 ? -0.630 -17.156 -87.031 1.00 19.61 203 ARG C CA 1
ATOM 6967 C C . ARG C 2 203 ? -0.313 -15.756 -87.546 1.00 22.16 203 ARG C C 1
ATOM 6968 O O . ARG C 2 203 ? 0.797 -15.485 -88.017 1.00 23.46 203 ARG C O 1
ATOM 6976 N N . ASN C 2 204 ? -1.260 -14.836 -87.368 1.00 22.48 204 ASN C N 1
ATOM 6977 C CA . ASN C 2 204 ? -0.953 -13.435 -87.579 1.00 22.58 204 ASN C CA 1
ATOM 6978 C C . ASN C 2 204 ? 0.205 -13.028 -86.664 1.00 26.39 204 ASN C C 1
ATOM 6979 O O . ASN C 2 204 ? 0.380 -13.575 -85.572 1.00 20.71 204 ASN C O 1
ATOM 6984 N N . ALA C 2 205 ? 0.903 -11.978 -87.079 1.00 27.35 205 ALA C N 1
ATOM 6985 C CA . ALA C 2 205 ? 2.044 -11.329 -86.435 1.00 32.20 205 ALA C CA 1
ATOM 6986 C C . ALA C 2 205 ? 3.231 -12.253 -86.144 1.00 27.81 205 ALA C C 1
ATOM 6987 O O . ALA C 2 205 ? 4.213 -11.815 -85.536 1.00 28.42 205 ALA C O 1
ATOM 6989 N N . MET C 2 206 ? 3.214 -13.488 -86.618 1.00 24.40 206 MET C N 1
ATOM 6990 C CA . MET C 2 206 ? 4.366 -14.376 -86.584 1.00 28.50 206 MET C CA 1
ATOM 6991 C C . MET C 2 206 ? 4.899 -14.688 -87.988 1.00 29.14 206 MET C C 1
ATOM 6992 O O . MET C 2 206 ? 5.818 -15.493 -88.113 1.00 31.11 206 MET C O 1
ATOM 6997 N N . ASN C 2 207 ? 4.371 -14.042 -89.032 1.00 21.61 207 ASN C N 1
ATOM 6998 C CA . ASN C 2 207 ? 4.596 -14.447 -90.425 1.00 22.23 207 ASN C CA 1
ATOM 6999 C C . ASN C 2 207 ? 4.723 -13.216 -91.320 1.00 25.35 207 ASN C C 1
ATOM 7000 O O . ASN C 2 207 ? 3.716 -12.543 -91.618 1.00 29.29 207 ASN C O 1
ATOM 7005 N N . PRO C 2 208 ? 5.945 -12.847 -91.701 1.00 30.16 208 PRO C N 1
ATOM 7006 C CA . PRO C 2 208 ? 6.130 -11.650 -92.542 1.00 27.50 208 PRO C CA 1
ATOM 7007 C C . PRO C 2 208 ? 5.523 -11.852 -93.924 1.00 31.65 208 PRO C C 1
ATOM 7008 O O . PRO C 2 208 ? 5.244 -12.975 -94.353 1.00 27.10 208 PRO C O 1
ATOM 7012 N N . LYS C 2 209 ? 5.279 -10.731 -94.613 1.00 27.17 209 LYS C N 1
ATOM 7013 C CA . LYS C 2 209 ? 4.509 -10.814 -95.849 1.00 33.81 209 LYS C CA 1
ATOM 7014 C C . LYS C 2 209 ? 5.237 -11.641 -96.913 1.00 32.95 209 LYS C C 1
ATOM 7015 O O . LYS C 2 209 ? 4.590 -12.357 -97.690 1.00 34.21 209 LYS C O 1
ATOM 7021 N N . ASP C 2 210 ? 6.570 -11.586 -96.964 1.00 33.91 210 ASP C N 1
ATOM 7022 C CA . ASP C 2 210 ? 7.233 -12.347 -98.033 1.00 33.95 210 ASP C CA 1
ATOM 7023 C C . ASP C 2 210 ? 7.067 -13.852 -97.833 1.00 33.98 210 ASP C C 1
ATOM 7024 O O . ASP C 2 210 ? 6.968 -14.594 -98.820 1.00 33.45 210 ASP C O 1
ATOM 7029 N N . HIS C 2 211 ? 6.927 -14.321 -96.580 1.00 30.46 211 HIS C N 1
ATOM 7030 C CA . HIS C 2 211 ? 6.661 -15.739 -96.359 1.00 28.85 211 HIS C CA 1
ATOM 7031 C C . HIS C 2 211 ? 5.298 -16.127 -96.929 1.00 31.39 211 HIS C C 1
ATOM 7032 O O . HIS C 2 211 ? 5.133 -17.225 -97.491 1.00 31.09 211 HIS C O 1
ATOM 7039 N N . ILE C 2 212 ? 4.292 -15.261 -96.745 1.00 31.32 212 ILE C N 1
ATOM 7040 C CA . ILE C 2 212 ? 2.993 -15.502 -97.378 1.00 28.90 212 ILE C CA 1
ATOM 7041 C C . ILE C 2 212 ? 3.166 -15.484 -98.900 1.00 35.23 212 ILE C C 1
ATOM 7042 O O . ILE C 2 212 ? 2.661 -16.354 -99.612 1.00 33.05 212 ILE C O 1
ATOM 7047 N N . ASP C 2 213 ? 3.894 -14.487 -99.421 1.00 29.74 213 ASP C N 1
ATOM 7048 C CA . ASP C 2 213 ? 3.983 -14.314 -100.879 1.00 32.85 213 ASP C CA 1
ATOM 7049 C C . ASP C 2 213 ? 4.612 -15.546 -101.522 1.00 37.28 213 ASP C C 1
ATOM 7050 O O . ASP C 2 213 ? 4.145 -16.049 -102.560 1.00 34.48 213 ASP C O 1
ATOM 7055 N N . LEU C 2 214 ? 5.697 -16.034 -100.908 1.00 32.18 214 LEU C N 1
ATOM 7056 C CA . LEU C 2 214 ? 6.397 -17.202 -101.426 1.00 30.27 214 LEU C CA 1
ATOM 7057 C C . LEU C 2 214 ? 5.503 -18.430 -101.342 1.00 28.10 214 LEU C C 1
ATOM 7058 O O . LEU C 2 214 ? 5.446 -19.227 -102.285 1.00 29.59 214 LEU C O 1
ATOM 7063 N N . SER C 2 215 ? 4.747 -18.569 -100.244 1.00 26.48 215 SER C N 1
ATOM 7064 C CA . SER C 2 215 ? 3.813 -19.681 -100.164 1.00 28.53 215 SER C CA 1
ATOM 7065 C C . SER C 2 215 ? 2.834 -19.614 -101.326 1.00 33.73 215 SER C C 1
ATOM 7066 O O . SER C 2 215 ? 2.622 -20.602 -102.054 1.00 29.73 215 SER C O 1
ATOM 7069 N N . LYS C 2 216 ? 2.299 -18.419 -101.584 1.00 32.58 216 LYS C N 1
ATOM 7070 C CA . LYS C 2 216 ? 1.336 -18.312 -102.671 1.00 34.04 216 LYS C CA 1
ATOM 7071 C C . LYS C 2 216 ? 2.019 -18.604 -103.987 1.00 34.98 216 LYS C C 1
ATOM 7072 O O . LYS C 2 216 ? 1.468 -19.295 -104.847 1.00 41.35 216 LYS C O 1
ATOM 7078 N N . GLU C 2 217 ? 3.233 -18.087 -104.164 1.00 32.94 217 GLU C N 1
ATOM 7079 C CA . GLU C 2 217 ? 3.878 -18.290 -105.447 1.00 35.49 217 GLU C CA 1
ATOM 7080 C C . GLU C 2 217 ? 4.152 -19.769 -105.707 1.00 38.73 217 GLU C C 1
ATOM 7081 O O . GLU C 2 217 ? 4.098 -20.205 -106.860 1.00 36.80 217 GLU C O 1
ATOM 7087 N N . ARG C 2 218 ? 4.476 -20.533 -104.665 1.00 33.11 218 ARG C N 1
ATOM 7088 C CA . ARG C 2 218 ? 4.834 -21.943 -104.822 1.00 33.60 218 ARG C CA 1
ATOM 7089 C C . ARG C 2 218 ? 3.628 -22.858 -104.760 1.00 36.84 218 ARG C C 1
ATOM 7090 O O . ARG C 2 218 ? 3.772 -24.070 -104.969 1.00 36.25 218 ARG C O 1
ATOM 7098 N N . GLY C 2 219 ? 2.453 -22.322 -104.433 1.00 31.03 219 GLY C N 1
ATOM 7099 C CA . GLY C 2 219 ? 1.310 -23.195 -104.277 1.00 32.75 219 GLY C CA 1
ATOM 7100 C C . GLY C 2 219 ? 1.277 -23.947 -102.965 1.00 36.70 219 GLY C C 1
ATOM 7101 O O . GLY C 2 219 ? 0.608 -24.989 -102.891 1.00 33.83 219 GLY C O 1
ATOM 7102 N N . LEU C 2 220 ? 1.946 -23.446 -101.906 1.00 27.07 220 LEU C N 1
ATOM 7103 C CA . LEU C 2 220 ? 1.875 -24.087 -100.588 1.00 31.37 220 LEU C CA 1
ATOM 7104 C C . LEU C 2 220 ? 0.473 -23.886 -100.009 1.00 34.62 220 LEU C C 1
ATOM 7105 O O . LEU C 2 220 ? 0.131 -22.770 -99.615 1.00 27.91 220 LEU C O 1
ATOM 7110 N N . GLN C 2 221 ? -0.318 -24.961 -99.897 1.00 30.01 221 GLN C N 1
ATOM 7111 C CA . GLN C 2 221 ? -1.704 -24.855 -99.423 1.00 30.47 221 GLN C CA 1
ATOM 7112 C C . GLN C 2 221 ? -1.761 -24.922 -97.897 1.00 32.17 221 GLN C C 1
ATOM 7113 O O . GLN C 2 221 ? -2.394 -25.807 -97.309 1.00 29.88 221 GLN C O 1
ATOM 7119 N N . TYR C 2 222 ? -1.166 -23.923 -97.243 1.00 23.96 222 TYR C N 1
ATOM 7120 C CA . TYR C 2 222 ? -1.138 -23.992 -95.773 1.00 23.25 222 TYR C CA 1
ATOM 7121 C C . TYR C 2 222 ? -2.528 -23.745 -95.205 1.00 21.19 222 TYR C C 1
ATOM 7122 O O . TYR C 2 222 ? -3.371 -23.091 -95.840 1.00 26.93 222 TYR C O 1
ATOM 7131 N N . ASP C 2 223 ? -2.787 -24.354 -94.042 1.00 20.42 223 ASP C N 1
ATOM 7132 C CA . ASP C 2 223 ? -4.027 -24.189 -93.270 1.00 22.02 223 ASP C CA 1
ATOM 7133 C C . ASP C 2 223 ? -3.712 -23.281 -92.088 1.00 20.64 223 ASP C C 1
ATOM 7134 O O . ASP C 2 223 ? -3.176 -23.735 -91.076 1.00 23.24 223 ASP C O 1
ATOM 7139 N N . SER C 2 224 ? -4.034 -21.995 -92.223 1.00 22.80 224 SER C N 1
ATOM 7140 C CA . SER C 2 224 ? -3.797 -21.066 -91.129 1.00 23.26 224 SER C CA 1
ATOM 7141 C C . SER C 2 224 ? -4.699 -21.400 -89.931 1.00 22.12 224 SER C C 1
ATOM 7142 O O . SER C 2 224 ? -5.699 -22.124 -90.035 1.00 22.17 224 SER C O 1
ATOM 7145 N N . MET C 2 225 ? -4.372 -20.817 -88.773 1.00 20.97 225 MET C N 1
ATOM 7146 C CA . MET C 2 225 ? -5.220 -21.033 -87.609 1.00 21.19 225 MET C CA 1
ATOM 7147 C C . MET C 2 225 ? -6.661 -20.590 -87.866 1.00 22.19 225 MET C C 1
ATOM 7148 O O . MET C 2 225 ? -7.614 -21.299 -87.509 1.00 27.13 225 MET C O 1
ATOM 7153 N N . PHE C 2 226 ? -6.838 -19.457 -88.519 1.00 22.67 226 PHE C N 1
ATOM 7154 C CA . PHE C 2 226 ? -8.172 -19.004 -88.913 1.00 22.78 226 PHE C CA 1
ATOM 7155 C C . PHE C 2 226 ? -8.848 -19.993 -89.857 1.00 25.41 226 PHE C C 1
ATOM 7156 O O . PHE C 2 226 ? -10.038 -20.290 -89.691 1.00 30.38 226 PHE C O 1
ATOM 7164 N N . ASP C 2 227 ? -8.137 -20.477 -90.882 1.00 26.31 227 ASP C N 1
ATOM 7165 C CA . ASP C 2 227 ? -8.749 -21.486 -91.767 1.00 34.55 227 ASP C CA 1
ATOM 7166 C C . ASP C 2 227 ? -9.283 -22.661 -90.950 1.00 28.96 227 ASP C C 1
ATOM 7167 O O . ASP C 2 227 ? -10.391 -23.167 -91.210 1.00 27.21 227 ASP C O 1
ATOM 7172 N N . LEU C 2 228 ? -8.496 -23.119 -89.982 1.00 24.59 228 LEU C N 1
ATOM 7173 C CA . LEU C 2 228 ? -8.894 -24.262 -89.149 1.00 26.21 228 LEU C CA 1
ATOM 7174 C C . LEU C 2 228 ? -10.119 -23.934 -88.313 1.00 29.18 228 LEU C C 1
ATOM 7175 O O . LEU C 2 228 ? -11.087 -24.703 -88.269 1.00 27.10 228 LEU C O 1
ATOM 7180 N N . PHE C 2 229 ? -10.117 -22.775 -87.657 1.00 27.07 229 PHE C N 1
ATOM 7181 C CA . PHE C 2 229 ? -11.305 -22.388 -86.904 1.00 24.46 229 PHE C CA 1
ATOM 7182 C C . PHE C 2 229 ? -12.527 -22.285 -87.817 1.00 29.13 229 PHE C C 1
ATOM 7183 O O . PHE C 2 229 ? -13.612 -22.743 -87.456 1.00 35.13 229 PHE C O 1
ATOM 7191 N N . ASP C 2 230 ? -12.376 -21.651 -88.986 1.00 28.63 230 ASP C N 1
ATOM 7192 C CA . ASP C 2 230 ? -13.472 -21.510 -89.938 1.00 30.07 230 ASP C CA 1
ATOM 7193 C C . ASP C 2 230 ? -14.044 -22.852 -90.339 1.00 34.64 230 ASP C C 1
ATOM 7194 O O . ASP C 2 230 ? -15.223 -22.933 -90.692 1.00 35.75 230 ASP C O 1
ATOM 7199 N N . ALA C 2 231 ? -13.224 -23.895 -90.366 1.00 29.68 231 ALA C N 1
ATOM 7200 C CA . ALA C 2 231 ? -13.692 -25.206 -90.808 1.00 34.20 231 ALA C CA 1
ATOM 7201 C C . ALA C 2 231 ? -14.179 -26.098 -89.677 1.00 32.34 231 ALA C C 1
ATOM 7202 O O . ALA C 2 231 ? -14.597 -27.215 -89.954 1.00 27.84 231 ALA C O 1
ATOM 7204 N N . GLY C 2 232 ? -14.153 -25.653 -88.420 1.00 26.15 232 GLY C N 1
ATOM 7205 C CA . GLY C 2 232 ? -14.414 -26.562 -87.331 1.00 29.43 232 GLY C CA 1
ATOM 7206 C C . GLY C 2 232 ? -13.226 -27.459 -87.042 1.00 27.81 232 GLY C C 1
ATOM 7207 O O . GLY C 2 232 ? -13.362 -28.481 -86.341 1.00 25.83 232 GLY C O 1
ATOM 7208 N N . ILE C 2 233 ? -12.056 -27.070 -87.551 1.00 24.12 233 ILE C N 1
ATOM 7209 C CA . ILE C 2 233 ? -10.750 -27.703 -87.343 1.00 23.69 233 ILE C CA 1
ATOM 7210 C C . ILE C 2 233 ? -10.683 -29.051 -88.044 1.00 25.55 233 ILE C C 1
ATOM 7211 O O . ILE C 2 233 ? -9.963 -29.193 -89.038 1.00 24.11 233 ILE C O 1
ATOM 7216 N N . TYR C 2 234 ? -11.453 -30.042 -87.597 1.00 23.33 234 TYR C N 1
ATOM 7217 C CA . TYR C 2 234 ? -11.153 -31.401 -88.044 1.00 20.46 234 TYR C CA 1
ATOM 7218 C C . TYR C 2 234 ? -11.414 -31.659 -89.526 1.00 22.05 234 TYR C C 1
ATOM 7219 O O . TYR C 2 234 ? -10.647 -32.437 -90.120 1.00 25.10 234 TYR C O 1
ATOM 7228 N N . PRO C 2 235 ? -12.467 -31.136 -90.176 1.00 25.06 235 PRO C N 1
ATOM 7229 C CA . PRO C 2 235 ? -12.628 -31.484 -91.589 1.00 33.98 235 PRO C CA 1
ATOM 7230 C C . PRO C 2 235 ? -11.469 -30.995 -92.447 1.00 28.05 235 PRO C C 1
ATOM 7231 O O . PRO C 2 235 ? -11.077 -31.663 -93.418 1.00 26.26 235 PRO C O 1
ATOM 7235 N N . LEU C 2 236 ? -10.904 -29.831 -92.108 1.00 24.48 236 LEU C N 1
ATOM 7236 C CA . LEU C 2 236 ? -9.757 -29.338 -92.849 1.00 25.96 236 LEU C CA 1
ATOM 7237 C C . LEU C 2 236 ? -8.520 -30.169 -92.541 1.00 22.80 236 LEU C C 1
ATOM 7238 O O . LEU C 2 236 ? -7.737 -30.483 -93.445 1.00 25.92 236 LEU C O 1
ATOM 7243 N N . VAL C 2 237 ? -8.319 -30.529 -91.276 1.00 19.26 237 VAL C N 1
ATOM 7244 C CA . VAL C 2 237 ? -7.195 -31.398 -90.949 1.00 22.05 237 VAL C CA 1
ATOM 7245 C C . VAL C 2 237 ? -7.305 -32.686 -91.762 1.00 21.32 237 VAL C C 1
ATOM 7246 O O . VAL C 2 237 ? -6.323 -33.197 -92.305 1.00 24.19 237 VAL C O 1
ATOM 7250 N N . GLU C 2 238 ? -8.507 -33.239 -91.836 1.00 21.94 238 GLU C N 1
ATOM 7251 C CA . GLU C 2 238 ? -8.708 -34.474 -92.578 1.00 24.60 238 GLU C CA 1
ATOM 7252 C C . GLU C 2 238 ? -8.370 -34.295 -94.064 1.00 27.14 238 GLU C C 1
ATOM 7253 O O . GLU C 2 238 ? -7.732 -35.163 -94.669 1.00 25.23 238 GLU C O 1
ATOM 7259 N N . ARG C 2 239 ? -8.785 -33.176 -94.670 1.00 24.71 239 ARG C N 1
ATOM 7260 C CA . ARG C 2 239 ? -8.402 -32.921 -96.064 1.00 25.69 239 ARG C CA 1
ATOM 7261 C C . ARG C 2 239 ? -6.890 -32.857 -96.230 1.00 22.87 239 ARG C C 1
ATOM 7262 O O . ARG C 2 239 ? -6.344 -33.383 -97.215 1.00 26.28 239 ARG C O 1
ATOM 7270 N N . SER C 2 240 ? -6.192 -32.237 -95.275 1.00 22.23 240 SER C N 1
ATOM 7271 C CA . SER C 2 240 ? -4.736 -32.124 -95.414 1.00 25.81 240 SER C CA 1
ATOM 7272 C C . SER C 2 240 ? -4.029 -33.452 -95.145 1.00 26.34 240 SER C C 1
ATOM 7273 O O . SER C 2 240 ? -3.070 -33.805 -95.843 1.00 24.67 240 SER C O 1
ATOM 7276 N N . ILE C 2 241 ? -4.525 -34.234 -94.186 1.00 21.21 241 ILE C N 1
ATOM 7277 C CA . ILE C 2 241 ? -4.034 -35.611 -94.019 1.00 19.26 241 ILE C CA 1
ATOM 7278 C C . ILE C 2 241 ? -4.182 -36.378 -95.321 1.00 20.73 241 ILE C C 1
ATOM 7279 O O . ILE C 2 241 ? -3.260 -37.094 -95.759 1.00 26.25 241 ILE C O 1
ATOM 7284 N N . ASP C 2 242 ? -5.347 -36.252 -95.975 1.00 27.13 242 ASP C N 1
ATOM 7285 C CA . ASP C 2 242 ? -5.569 -36.997 -97.200 1.00 31.55 242 ASP C CA 1
ATOM 7286 C C . ASP C 2 242 ? -4.560 -36.612 -98.278 1.00 34.57 242 ASP C C 1
ATOM 7287 O O . ASP C 2 242 ? -4.092 -37.485 -99.024 1.00 27.26 242 ASP C O 1
ATOM 7292 N N . ARG C 2 243 ? -4.259 -35.313 -98.413 1.00 27.77 243 ARG C N 1
ATOM 7293 C CA . ARG C 2 243 ? -3.264 -34.893 -99.408 1.00 31.58 243 ARG C CA 1
ATOM 7294 C C . ARG C 2 243 ? -1.858 -35.418 -99.081 1.00 26.44 243 ARG C C 1
ATOM 7295 O O . ARG C 2 243 ? -1.087 -35.751 -99.995 1.00 31.04 243 ARG C O 1
ATOM 7303 N N . VAL C 2 244 ? -1.500 -35.488 -97.805 1.00 22.82 244 VAL C N 1
ATOM 7304 C CA . VAL C 2 244 ? -0.144 -35.884 -97.461 1.00 24.64 244 VAL C CA 1
ATOM 7305 C C . VAL C 2 244 ? 0.056 -37.385 -97.631 1.00 28.53 244 VAL C C 1
ATOM 7306 O O . VAL C 2 244 ? 1.118 -37.833 -98.096 1.00 26.33 244 VAL C O 1
ATOM 7310 N N . TRP C 2 245 ? -0.963 -38.177 -97.288 1.00 22.33 245 TRP C N 1
ATOM 7311 C CA . TRP C 2 245 ? -0.870 -39.636 -97.301 1.00 26.96 245 TRP C CA 1
ATOM 7312 C C . TRP C 2 245 ? -1.365 -40.285 -98.600 1.00 31.47 245 TRP C C 1
ATOM 7313 O O . TRP C 2 245 ? -0.928 -41.396 -98.931 1.00 32.58 245 TRP C O 1
ATOM 7324 N N . SER C 2 246 ? -2.252 -39.649 -99.366 1.00 34.55 246 SER C N 1
ATOM 7325 C CA . SER C 2 246 ? -2.792 -40.326 -100.547 1.00 37.82 246 SER C CA 1
ATOM 7326 C C . SER C 2 246 ? -1.766 -40.254 -101.667 1.00 41.60 246 SER C C 1
ATOM 7327 O O . SER C 2 246 ? -1.396 -39.163 -102.111 1.00 41.91 246 SER C O 1
ATOM 7330 N N . GLY C 2 247 ? -1.280 -41.409 -102.107 1.00 29.52 247 GLY C N 1
ATOM 7331 C CA . GLY C 2 247 ? -0.367 -41.439 -103.226 1.00 33.93 247 GLY C CA 1
ATOM 7332 C C . GLY C 2 247 ? 1.096 -41.282 -102.880 1.00 36.57 247 GLY C C 1
ATOM 7333 O O . GLY C 2 247 ? 1.914 -41.186 -103.796 1.00 37.27 247 GLY C O 1
ATOM 7334 N N . THR C 2 248 ? 1.469 -41.209 -101.599 1.00 28.81 248 THR C N 1
ATOM 7335 C CA . THR C 2 248 ? 2.879 -41.066 -101.238 1.00 32.43 248 THR C CA 1
ATOM 7336 C C . THR C 2 248 ? 3.422 -42.358 -100.621 1.00 31.08 248 THR C C 1
ATOM 7337 O O . THR C 2 248 ? 2.686 -43.155 -100.029 1.00 31.10 248 THR C O 1
ATOM 7341 N N . ASP C 2 249 ? 4.716 -42.595 -100.823 1.00 27.87 249 ASP C N 1
ATOM 7342 C CA . ASP C 2 249 ? 5.405 -43.758 -100.266 1.00 27.94 249 ASP C CA 1
ATOM 7343 C C . ASP C 2 249 ? 5.959 -43.542 -98.862 1.00 30.72 249 ASP C C 1
ATOM 7344 O O . ASP C 2 249 ? 6.223 -44.519 -98.165 1.00 32.23 249 ASP C O 1
ATOM 7349 N N . ALA C 2 250 ? 6.187 -42.303 -98.444 1.00 26.07 250 ALA C N 1
ATOM 7350 C CA . ALA C 2 250 ? 6.765 -42.014 -97.153 1.0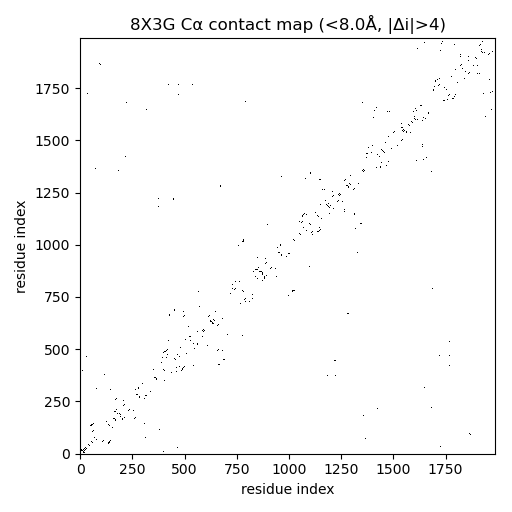0 23.72 250 ALA C CA 1
ATOM 7351 C C . ALA C 2 250 ? 6.159 -40.710 -96.684 1.00 26.62 250 ALA C C 1
ATOM 7352 O O . ALA C 2 250 ? 5.849 -39.857 -97.511 1.00 27.71 250 ALA C O 1
ATOM 7354 N N . GLN C 2 251 ? 5.965 -40.563 -95.365 1.00 21.35 251 GLN C N 1
ATOM 7355 C CA . GLN C 2 251 ? 5.369 -39.349 -94.800 1.00 20.03 251 GLN C CA 1
ATOM 7356 C C . GLN C 2 251 ? 6.229 -38.825 -93.654 1.00 22.06 251 GLN C C 1
ATOM 7357 O O . GLN C 2 251 ? 6.581 -39.547 -92.708 1.00 22.99 251 GLN C O 1
ATOM 7363 N N . TYR C 2 252 ? 6.549 -37.541 -93.729 1.00 18.68 252 TYR C N 1
ATOM 7364 C CA . TYR C 2 252 ? 7.297 -36.874 -92.667 1.00 18.68 252 TYR C CA 1
ATOM 7365 C C . TYR C 2 252 ? 6.317 -36.042 -91.878 1.00 19.39 252 TYR C C 1
ATOM 7366 O O . TYR C 2 252 ? 5.610 -35.230 -92.486 1.00 21.28 252 TYR C O 1
ATOM 7375 N N . LEU C 2 253 ? 6.304 -36.199 -90.542 1.00 16.37 253 LEU C N 1
ATOM 7376 C CA . LEU C 2 253 ? 5.397 -35.466 -89.664 1.00 16.83 253 LEU C CA 1
ATOM 7377 C C . LEU C 2 253 ? 6.225 -34.708 -88.638 1.00 18.65 253 LEU C C 1
ATOM 7378 O O . LEU C 2 253 ? 7.026 -35.321 -87.904 1.00 20.43 253 LEU C O 1
ATOM 7383 N N . GLY C 2 254 ? 6.035 -33.393 -88.564 1.00 16.89 254 GLY C N 1
ATOM 7384 C CA . GLY C 2 254 ? 6.804 -32.565 -87.645 1.00 19.90 254 GLY C CA 1
ATOM 7385 C C . GLY C 2 254 ? 5.907 -31.660 -86.814 1.00 18.61 254 GLY C C 1
ATOM 7386 O O . GLY C 2 254 ? 4.825 -31.259 -87.241 1.00 16.08 254 GLY C O 1
ATOM 7387 N N . PHE C 2 255 ? 6.374 -31.349 -85.596 1.00 17.52 255 PHE C N 1
ATOM 7388 C CA . PHE C 2 255 ? 5.635 -30.500 -84.675 1.00 16.80 255 PHE C CA 1
ATOM 7389 C C . PHE C 2 255 ? 6.518 -29.364 -84.150 1.00 19.35 255 PHE C C 1
ATOM 7390 O O . PHE C 2 255 ? 7.661 -29.589 -83.713 1.00 20.27 255 PHE C O 1
ATOM 7398 N N . ASN C 2 256 ? 5.990 -28.143 -84.189 1.00 15.42 256 ASN C N 1
ATOM 7399 C CA . ASN C 2 256 ? 6.460 -27.060 -83.333 1.00 17.16 256 ASN C CA 1
ATOM 7400 C C . ASN C 2 256 ? 5.276 -26.803 -82.412 1.00 19.65 256 ASN C C 1
ATOM 7401 O O . ASN C 2 256 ? 4.178 -26.458 -82.881 1.00 14.78 256 ASN C O 1
ATOM 7406 N N . PHE C 2 257 ? 5.451 -27.083 -81.117 1.00 16.53 257 PHE C N 1
ATOM 7407 C CA . PHE C 2 257 ? 4.284 -27.025 -80.240 1.00 16.69 257 PHE C CA 1
ATOM 7408 C C . PHE C 2 257 ? 3.815 -25.617 -79.974 1.00 16.16 257 PHE C C 1
ATOM 7409 O O . PHE C 2 257 ? 2.867 -25.458 -79.187 1.00 17.46 257 PHE C O 1
ATOM 7417 N N . ASN C 2 258 ? 4.455 -24.584 -80.558 1.00 17.18 258 ASN C N 1
ATOM 7418 C CA . ASN C 2 258 ? 3.790 -23.282 -80.562 1.00 14.79 258 ASN C CA 1
ATOM 7419 C C . ASN C 2 258 ? 2.521 -23.295 -81.405 1.00 15.41 258 ASN C C 1
ATOM 7420 O O . ASN C 2 258 ? 1.810 -22.286 -81.460 1.00 17.51 258 ASN C O 1
ATOM 7425 N N . VAL C 2 259 ? 2.197 -24.414 -82.044 1.00 17.70 259 VAL C N 1
ATOM 7426 C CA . VAL C 2 259 ? 0.860 -24.548 -82.623 1.00 16.25 259 VAL C CA 1
ATOM 7427 C C . VAL C 2 259 ? -0.216 -24.535 -81.517 1.00 19.23 259 VAL C C 1
ATOM 7428 O O . VAL C 2 259 ? -1.408 -24.283 -81.803 1.00 18.16 259 VAL C O 1
ATOM 7432 N N . MET C 2 260 ? 0.154 -24.945 -80.287 1.00 18.13 260 MET C N 1
ATOM 7433 C CA . MET C 2 260 ? -0.756 -24.965 -79.133 1.00 14.93 260 MET C CA 1
ATOM 7434 C C . MET C 2 260 ? -0.933 -23.600 -78.510 1.00 15.72 260 MET C C 1
ATOM 7435 O O . MET C 2 260 ? -0.010 -22.786 -78.465 1.00 18.11 260 MET C O 1
ATOM 7440 N N . ASP C 2 261 ? -2.117 -23.397 -77.949 1.00 15.25 261 ASP C N 1
ATOM 7441 C CA . ASP C 2 261 ? -2.387 -22.189 -77.195 1.00 15.78 261 ASP C CA 1
ATOM 7442 C C . ASP C 2 261 ? -1.303 -22.053 -76.125 1.00 15.66 261 ASP C C 1
ATOM 7443 O O . ASP C 2 261 ? -0.862 -23.053 -75.560 1.00 17.94 261 ASP C O 1
ATOM 7448 N N . SER C 2 262 ? -0.821 -20.826 -75.923 1.00 16.09 262 SER C N 1
ATOM 7449 C CA . SER C 2 262 ? 0.361 -20.621 -75.074 1.00 16.38 262 SER C CA 1
ATOM 7450 C C . SER C 2 262 ? 0.201 -21.247 -73.686 1.00 20.20 262 SER C C 1
ATOM 7451 O O . SER C 2 262 ? 1.175 -21.762 -73.125 1.00 21.35 262 SER C O 1
ATOM 7454 N N . SER C 2 263 ? -1.012 -21.223 -73.137 1.00 22.93 263 SER C N 1
ATOM 7455 C CA . SER C 2 263 ? -1.310 -21.794 -71.793 1.00 21.52 263 SER C CA 1
ATOM 7456 C C . SER C 2 263 ? -0.962 -23.288 -71.723 1.00 20.66 263 SER C C 1
ATOM 7457 O O . SER C 2 263 ? -0.630 -23.751 -70.628 1.00 19.33 263 SER C O 1
ATOM 7460 N N . THR C 2 264 ? -1.016 -23.989 -72.848 1.00 15.65 264 THR C N 1
ATOM 7461 C CA . THR C 2 264 ? -0.787 -25.455 -72.912 1.00 19.97 264 THR C CA 1
ATOM 7462 C C . THR C 2 264 ? 0.667 -25.781 -73.287 1.00 17.38 264 THR C C 1
ATOM 7463 O O . THR C 2 264 ? 1.049 -26.936 -73.156 1.00 16.16 264 THR C O 1
ATOM 7467 N N . ALA C 2 265 ? 1.413 -24.785 -73.781 1.00 19.12 265 ALA C N 1
ATOM 7468 C CA . ALA C 2 265 ? 2.811 -25.008 -74.220 1.00 19.93 265 ALA C CA 1
ATOM 7469 C C . ALA C 2 265 ? 3.628 -23.716 -74.067 1.00 19.89 265 ALA C C 1
ATOM 7470 O O . ALA C 2 265 ? 3.989 -23.117 -75.067 1.00 19.80 265 ALA C O 1
ATOM 7472 N N . PRO C 2 266 ? 3.902 -23.281 -72.821 1.00 19.32 266 PRO C N 1
ATOM 7473 C CA . PRO C 2 266 ? 4.662 -22.065 -72.584 1.00 18.14 266 PRO C CA 1
ATOM 7474 C C . PRO C 2 266 ? 6.152 -22.247 -72.909 1.00 22.00 266 PRO C C 1
ATOM 7475 O O . PRO C 2 266 ? 6.756 -21.321 -73.348 1.00 18.37 266 PRO C O 1
ATOM 7479 N N . GLY C 2 267 ? 6.674 -23.453 -72.697 1.00 18.98 267 GLY C N 1
ATOM 7480 C CA . GLY C 2 267 ? 8.124 -23.623 -72.886 1.00 18.28 267 GLY C CA 1
ATOM 7481 C C . GLY C 2 267 ? 8.456 -23.933 -74.326 1.00 20.90 267 GLY C C 1
ATOM 7482 O O . GLY C 2 267 ? 8.867 -25.068 -74.657 1.00 20.08 267 GLY C O 1
ATOM 7483 N N . VAL C 2 268 ? 8.261 -22.941 -75.208 1.00 15.47 268 VAL C N 1
ATOM 7484 C CA . VAL C 2 268 ? 8.591 -23.055 -76.629 1.00 17.09 268 VAL C CA 1
ATOM 7485 C C . VAL C 2 268 ? 9.296 -21.750 -77.009 1.00 20.39 268 VAL C C 1
ATOM 7486 O O . VAL C 2 268 ? 9.204 -20.746 -76.292 1.00 17.35 268 VAL C O 1
ATOM 7490 N N . THR C 2 269 ? 10.013 -21.786 -78.165 1.00 18.67 269 THR C N 1
ATOM 7491 C CA . THR C 2 269 ? 10.877 -20.676 -78.565 1.00 22.08 269 THR C CA 1
ATOM 7492 C C . THR C 2 269 ? 10.082 -19.403 -78.850 1.00 24.17 269 THR C C 1
ATOM 7493 O O . THR C 2 269 ? 10.549 -18.287 -78.586 1.00 21.46 269 THR C O 1
ATOM 7497 N N . SER C 2 270 ? 8.908 -19.525 -79.445 1.00 16.68 270 SER C N 1
ATOM 7498 C CA . SER C 2 270 ? 8.113 -18.316 -79.714 1.00 21.55 270 SER C CA 1
ATOM 7499 C C . SER C 2 270 ? 6.625 -18.688 -79.659 1.00 23.36 270 SER C C 1
ATOM 7500 O O . SER C 2 270 ? 6.228 -19.695 -80.229 1.00 25.02 270 SER C O 1
ATOM 7503 N N . THR C 2 271 ? 5.802 -17.895 -78.995 1.00 23.59 271 THR C N 1
ATOM 7504 C CA . THR C 2 271 ? 4.402 -18.306 -78.906 1.00 21.38 271 THR C CA 1
ATOM 7505 C C . THR C 2 271 ? 3.516 -17.077 -78.877 1.00 22.96 271 THR C C 1
ATOM 7506 O O . THR C 2 271 ? 3.961 -15.958 -78.590 1.00 28.33 271 THR C O 1
ATOM 7510 N N . GLU C 2 272 ? 2.262 -17.295 -79.273 1.00 21.52 272 GLU C N 1
ATOM 7511 C CA . GLU C 2 272 ? 1.248 -16.235 -79.253 1.00 26.40 272 GLU C CA 1
ATOM 7512 C C . GLU C 2 272 ? -0.041 -16.948 -78.864 1.00 22.76 272 GLU C C 1
ATOM 7513 O O . GLU C 2 272 ? -0.411 -17.914 -79.509 1.00 23.43 272 GLU C O 1
ATOM 7519 N N . PRO C 2 273 ? -0.772 -16.475 -77.870 1.00 24.36 273 PRO C N 1
ATOM 7520 C CA . PRO C 2 273 ? -1.999 -17.184 -77.489 1.00 20.53 273 PRO C CA 1
ATOM 7521 C C . PRO C 2 273 ? -2.986 -17.221 -78.659 1.00 24.25 273 PRO C C 1
ATOM 7522 O O . PRO C 2 273 ? -2.971 -16.363 -79.529 1.00 24.27 273 PRO C O 1
ATOM 7526 N N . GLY C 2 274 ? -3.818 -18.259 -78.698 1.00 18.40 274 GLY C N 1
ATOM 7527 C CA . GLY C 2 274 ? -4.892 -18.406 -79.692 1.00 19.18 274 GLY C CA 1
ATOM 7528 C C . GLY C 2 274 ? -4.693 -19.605 -80.611 1.00 24.20 274 GLY C C 1
ATOM 7529 O O . GLY C 2 274 ? -5.352 -19.714 -81.652 1.00 25.22 274 GLY C O 1
ATOM 7530 N N . GLY C 2 275 ? -3.915 -20.596 -80.157 1.00 16.26 275 GLY C N 1
ATOM 7531 C CA . GLY C 2 275 ? -3.632 -21.814 -80.911 1.00 18.38 275 GLY C CA 1
ATOM 7532 C C . GLY C 2 275 ? -4.539 -22.967 -80.466 1.00 18.51 275 GLY C C 1
ATOM 7533 O O . GLY C 2 275 ? -5.592 -22.777 -79.843 1.00 16.77 275 GLY C O 1
ATOM 7534 N N . LEU C 2 276 ? -4.130 -24.167 -80.786 1.00 14.31 276 LEU C N 1
ATOM 7535 C CA . LEU C 2 276 ? -4.933 -25.370 -80.507 1.00 17.56 276 LEU C CA 1
ATOM 7536 C C . LEU C 2 276 ? -4.980 -25.714 -79.006 1.00 16.76 276 LEU C C 1
ATOM 7537 O O . LEU C 2 276 ? -4.034 -25.455 -78.257 1.00 15.89 276 LEU C O 1
ATOM 7542 N N . GLU C 2 277 ? -6.093 -26.328 -78.577 1.00 18.67 277 GLU C N 1
ATOM 7543 C CA . GLU C 2 277 ? -6.206 -26.904 -77.226 1.00 18.01 277 GLU C CA 1
ATOM 7544 C C . GLU C 2 277 ? -5.638 -28.317 -77.220 1.00 18.37 277 GLU C C 1
ATOM 7545 O O . GLU C 2 277 ? -5.660 -28.995 -78.249 1.00 15.78 277 GLU C O 1
ATOM 7551 N N . SER C 2 278 ? -5.157 -28.798 -76.048 1.00 15.65 278 SER C N 1
ATOM 7552 C CA . SER C 2 278 ? -4.659 -30.179 -76.045 1.00 17.11 278 SER C CA 1
ATOM 7553 C C . SER C 2 278 ? -5.751 -31.164 -76.469 1.00 13.96 278 SER C C 1
ATOM 7554 O O . SER C 2 278 ? -5.447 -32.170 -77.137 1.00 15.83 278 SER C O 1
ATOM 7557 N N . ARG C 2 279 ? -7.023 -30.944 -76.067 1.00 15.94 279 ARG C N 1
ATOM 7558 C CA . ARG C 2 279 ? -8.056 -31.937 -76.435 1.00 17.51 279 ARG C CA 1
ATOM 7559 C C . ARG C 2 279 ? -8.304 -31.955 -77.949 1.00 17.09 279 ARG C C 1
ATOM 7560 O O . ARG C 2 279 ? -8.709 -32.990 -78.526 1.00 16.53 279 ARG C O 1
ATOM 7568 N N . GLU C 2 280 ? -8.048 -30.829 -78.629 1.00 16.67 280 GLU C N 1
ATOM 7569 C CA . GLU C 2 280 ? -8.133 -30.848 -80.102 1.00 16.32 280 GLU C CA 1
ATOM 7570 C C . GLU C 2 280 ? -6.964 -31.624 -80.706 1.00 14.92 280 GLU C C 1
ATOM 7571 O O . GLU C 2 280 ? -7.135 -32.453 -81.642 1.00 16.52 280 GLU C O 1
ATOM 7577 N N . MET C 2 281 ? -5.754 -31.359 -80.199 1.00 12.96 281 MET C N 1
ATOM 7578 C CA . MET C 2 281 ? -4.598 -32.103 -80.721 1.00 15.48 281 MET C CA 1
ATOM 7579 C C . MET C 2 281 ? -4.742 -33.617 -80.469 1.00 18.06 281 MET C C 1
ATOM 7580 O O . MET C 2 281 ? -4.276 -34.413 -81.275 1.00 14.57 281 MET C O 1
ATOM 7585 N N . MET C 2 282 ? -5.307 -34.048 -79.335 1.00 12.83 282 MET C N 1
ATOM 7586 C CA . MET C 2 282 ? -5.398 -35.503 -79.115 1.00 15.15 282 MET C CA 1
ATOM 7587 C C . MET C 2 282 ? -6.332 -36.147 -80.132 1.00 15.52 282 MET C C 1
ATOM 7588 O O . MET C 2 282 ? -6.122 -37.311 -80.561 1.00 18.55 282 MET C O 1
ATOM 7593 N N . ARG C 2 283 ? -7.418 -35.430 -80.478 1.00 15.57 283 ARG C N 1
ATOM 7594 C CA . ARG C 2 283 ? -8.270 -35.904 -81.561 1.00 15.50 283 ARG C CA 1
ATOM 7595 C C . ARG C 2 283 ? -7.511 -35.986 -82.886 1.00 17.73 283 ARG C C 1
ATOM 7596 O O . ARG C 2 283 ? -7.666 -36.952 -83.674 1.00 16.93 283 ARG C O 1
ATOM 7604 N N . ILE C 2 284 ? -6.739 -34.949 -83.179 1.00 17.19 284 ILE C N 1
ATOM 7605 C CA . ILE C 2 284 ? -5.979 -34.912 -84.433 1.00 14.00 284 ILE C CA 1
ATOM 7606 C C . ILE C 2 284 ? -5.004 -36.078 -84.511 1.00 17.88 284 ILE C C 1
ATOM 7607 O O . ILE C 2 284 ? -4.830 -36.685 -85.579 1.00 15.62 284 ILE C O 1
ATOM 7612 N N . VAL C 2 285 ? -4.349 -36.403 -83.384 1.00 18.41 285 VAL C N 1
ATOM 7613 C CA . VAL C 2 285 ? -3.405 -37.534 -83.363 1.00 15.03 285 VAL C CA 1
ATOM 7614 C C . VAL C 2 285 ? -4.099 -38.819 -83.817 1.00 18.02 285 VAL C C 1
ATOM 7615 O O . VAL C 2 285 ? -3.530 -39.619 -84.576 1.00 17.14 285 VAL C O 1
ATOM 7619 N N . ASP C 2 286 ? -5.306 -39.096 -83.280 1.00 17.40 286 ASP C N 1
ATOM 7620 C CA . ASP C 2 286 ? -6.005 -40.291 -83.750 1.00 18.24 286 ASP C CA 1
ATOM 7621 C C . ASP C 2 286 ? -6.325 -40.227 -85.253 1.00 20.80 286 ASP C C 1
ATOM 7622 O O . ASP C 2 286 ? -6.340 -41.258 -85.941 1.00 18.44 286 ASP C O 1
ATOM 7627 N N . MET C 2 287 ? -6.667 -39.039 -85.767 1.00 17.48 287 MET C N 1
ATOM 7628 C CA . MET C 2 287 ? -6.920 -38.945 -87.217 1.00 16.14 287 MET C CA 1
ATOM 7629 C C . MET C 2 287 ? -5.687 -39.268 -88.054 1.00 16.30 287 MET C C 1
ATOM 7630 O O . MET C 2 287 ? -5.798 -39.925 -89.118 1.00 20.38 287 MET C O 1
ATOM 7635 N N . ILE C 2 288 ? -4.519 -38.781 -87.625 1.00 17.62 288 ILE C N 1
ATOM 7636 C CA . ILE C 2 288 ? -3.282 -39.125 -88.331 1.00 18.47 288 ILE C CA 1
ATOM 7637 C C . ILE C 2 288 ? -3.034 -40.622 -88.253 1.00 23.65 288 ILE C C 1
ATOM 7638 O O . ILE C 2 288 ? -2.738 -41.276 -89.259 1.00 20.03 288 ILE C O 1
ATOM 7643 N N . ALA C 2 289 ? -3.172 -41.193 -87.054 1.00 18.84 289 ALA C N 1
ATOM 7644 C CA . ALA C 2 289 ? -2.935 -42.636 -86.911 1.00 18.87 289 ALA C CA 1
ATOM 7645 C C . ALA C 2 289 ? -3.881 -43.490 -87.752 1.00 21.83 289 ALA C C 1
ATOM 7646 O O . ALA C 2 289 ? -3.534 -44.640 -88.076 1.00 22.20 289 ALA C O 1
ATOM 7648 N N . LYS C 2 290 ? -5.074 -42.992 -88.117 1.00 20.02 290 LYS C N 1
ATOM 7649 C CA . LYS C 2 290 ? -5.931 -43.792 -89.014 1.00 26.06 290 LYS C CA 1
ATOM 7650 C C . LYS C 2 290 ? -5.241 -44.130 -90.321 1.00 24.01 290 LYS C C 1
ATOM 7651 O O . LYS C 2 290 ? -5.614 -45.110 -90.972 1.00 25.93 290 LYS C O 1
ATOM 7657 N N . ARG C 2 291 ? -4.278 -43.347 -90.751 1.00 21.85 291 ARG C N 1
ATOM 7658 C CA . ARG C 2 291 ? -3.653 -43.664 -92.025 1.00 24.63 291 ARG C CA 1
ATOM 7659 C C . ARG C 2 291 ? -2.616 -44.760 -91.914 1.00 28.42 291 ARG C C 1
ATOM 7660 O O . ARG C 2 291 ? -2.023 -45.104 -92.933 1.00 26.20 291 ARG C O 1
ATOM 7668 N N . GLY C 2 292 ? -2.316 -45.237 -90.708 1.00 27.44 292 GLY C N 1
ATOM 7669 C CA . GLY C 2 292 ? -1.586 -46.487 -90.513 1.00 32.19 292 GLY C CA 1
ATOM 7670 C C . GLY C 2 292 ? -0.082 -46.424 -90.735 1.00 34.69 292 GLY C C 1
ATOM 7671 O O . GLY C 2 292 ? 0.548 -47.452 -90.995 1.00 27.65 292 GLY C O 1
ATOM 7672 N N . GLY C 2 293 ? 0.524 -45.259 -90.678 1.00 22.63 293 GLY C N 1
ATOM 7673 C CA . GLY C 2 293 ? 1.962 -45.271 -90.705 1.00 20.72 293 GLY C CA 1
ATOM 7674 C C . GLY C 2 293 ? 2.529 -43.879 -90.885 1.00 21.94 293 GLY C C 1
ATOM 7675 O O . GLY C 2 293 ? 1.873 -42.992 -91.423 1.00 20.42 293 GLY C O 1
ATOM 7676 N N . VAL C 2 294 ? 3.776 -43.714 -90.478 1.00 22.26 294 VAL C N 1
ATOM 7677 C CA . VAL C 2 294 ? 4.512 -42.450 -90.626 1.00 19.55 294 VAL C CA 1
ATOM 7678 C C . VAL C 2 294 ? 5.975 -42.833 -90.759 1.00 23.55 294 VAL C C 1
ATOM 7679 O O . VAL C 2 294 ? 6.406 -43.886 -90.264 1.00 25.95 294 VAL C O 1
ATOM 7683 N N . SER C 2 295 ? 6.728 -42.067 -91.528 1.00 18.05 295 SER C N 1
ATOM 7684 C CA . SER C 2 295 ? 8.121 -42.482 -91.832 1.00 21.22 295 SER C CA 1
ATOM 7685 C C . SER C 2 295 ? 9.126 -41.762 -90.930 1.00 22.87 295 SER C C 1
ATOM 7686 O O . SER C 2 295 ? 10.146 -42.355 -90.603 1.00 23.51 295 SER C O 1
ATOM 7689 N N . VAL C 2 296 ? 8.824 -40.518 -90.576 1.00 19.31 296 VAL C N 1
ATOM 7690 C CA . VAL C 2 296 ? 9.678 -39.758 -89.627 1.00 19.93 296 VAL C CA 1
ATOM 7691 C C . VAL C 2 296 ? 8.785 -38.899 -88.729 1.00 22.93 296 VAL C C 1
ATOM 7692 O O . VAL C 2 296 ? 7.806 -38.350 -89.225 1.00 21.19 296 VAL C O 1
ATOM 7696 N N . ILE C 2 297 ? 9.141 -38.831 -87.457 1.00 18.16 297 ILE C N 1
ATOM 7697 C CA . ILE C 2 297 ? 8.442 -37.915 -86.520 1.00 17.36 297 ILE C CA 1
ATOM 7698 C C . ILE C 2 297 ? 9.490 -36.948 -85.956 1.00 18.07 297 ILE C C 1
ATOM 7699 O O . ILE C 2 297 ? 10.512 -37.421 -85.482 1.00 21.72 297 ILE C O 1
ATOM 7704 N N . ASP C 2 298 ? 9.237 -35.647 -86.067 1.00 18.25 298 ASP C N 1
ATOM 7705 C CA . ASP C 2 298 ? 10.149 -34.671 -85.428 1.00 15.83 298 ASP C CA 1
ATOM 7706 C C . ASP C 2 298 ? 9.406 -33.705 -84.506 1.00 17.20 298 ASP C C 1
ATOM 7707 O O . ASP C 2 298 ? 8.199 -33.530 -84.672 1.00 17.34 298 ASP C O 1
ATOM 7712 N N . LEU C 2 299 ? 10.152 -33.135 -83.579 1.00 17.89 299 LEU C N 1
ATOM 7713 C CA . LEU C 2 299 ? 9.621 -32.056 -82.722 1.00 18.87 299 LEU C CA 1
ATOM 7714 C C . LEU C 2 299 ? 10.806 -31.108 -82.510 1.00 17.97 299 LEU C C 1
ATOM 7715 O O . LEU C 2 299 ? 11.904 -31.585 -82.259 1.00 19.68 299 LEU C O 1
ATOM 7720 N N . THR C 2 300 ? 10.557 -29.832 -82.718 1.00 16.49 300 THR C N 1
ATOM 7721 C CA . THR C 2 300 ? 11.626 -28.829 -82.569 1.00 17.42 300 THR C CA 1
ATOM 7722 C C . THR C 2 300 ? 11.103 -27.601 -81.822 1.00 17.33 300 THR C C 1
ATOM 7723 O O . THR C 2 300 ? 9.897 -27.487 -81.671 1.00 17.09 300 THR C O 1
ATOM 7727 N N . GLU C 2 301 ? 12.007 -26.742 -81.372 1.00 17.75 301 GLU C N 1
ATOM 7728 C CA . GLU C 2 301 ? 11.616 -25.435 -80.762 1.00 20.81 301 GLU C CA 1
ATOM 7729 C C . GLU C 2 301 ? 11.022 -25.534 -79.339 1.00 20.57 301 GLU C C 1
ATOM 7730 O O . GLU C 2 301 ? 10.446 -24.543 -78.900 1.00 22.31 301 GLU C O 1
ATOM 7736 N N . LEU C 2 302 ? 11.140 -26.674 -78.671 1.00 19.02 302 LEU C N 1
ATOM 7737 C CA . LEU C 2 302 ? 10.773 -26.716 -77.237 1.00 17.08 302 LEU C CA 1
ATOM 7738 C C . LEU C 2 302 ? 11.853 -25.886 -76.529 1.00 21.25 302 LEU C C 1
ATOM 7739 O O . LEU C 2 302 ? 12.994 -25.901 -76.998 1.00 22.38 302 LEU C O 1
ATOM 7744 N N . CYS C 2 303 ? 11.506 -25.180 -75.463 1.00 18.05 303 CYS C N 1
ATOM 7745 C CA . CYS C 2 303 ? 12.481 -24.275 -74.804 1.00 19.27 303 CYS C CA 1
ATOM 7746 C C . CYS C 2 303 ? 12.334 -24.451 -73.294 1.00 18.21 303 CYS C C 1
ATOM 7747 O O . CYS C 2 303 ? 11.564 -23.716 -72.693 1.00 22.69 303 CYS C O 1
ATOM 7750 N N . PRO C 2 304 ? 13.026 -25.434 -72.697 1.00 19.77 304 PRO C N 1
ATOM 7751 C CA . PRO C 2 304 ? 12.827 -25.756 -71.281 1.00 24.76 304 PRO C CA 1
ATOM 7752 C C . PRO C 2 304 ? 13.034 -24.556 -70.337 1.00 23.46 304 PRO C C 1
ATOM 7753 O O . PRO C 2 304 ? 12.319 -24.471 -69.377 1.00 23.16 304 PRO C O 1
ATOM 7757 N N . ILE C 2 305 ? 14.012 -23.700 -70.615 1.00 19.35 305 ILE C N 1
ATOM 7758 C CA . ILE C 2 305 ? 14.229 -22.580 -69.673 1.00 20.09 305 ILE C CA 1
ATOM 7759 C C . ILE C 2 305 ? 12.964 -21.701 -69.512 1.00 23.24 305 ILE C C 1
ATOM 7760 O O . ILE C 2 305 ? 12.791 -21.036 -68.477 1.00 25.56 305 ILE C O 1
ATOM 7765 N N . PHE C 2 306 ? 12.058 -21.697 -70.499 1.00 22.36 306 PHE C N 1
ATOM 7766 C CA . PHE C 2 306 ? 10.806 -20.943 -70.412 1.00 28.56 306 PHE C CA 1
ATOM 7767 C C . PHE C 2 306 ? 9.646 -21.813 -69.963 1.00 33.75 306 PHE C C 1
ATOM 7768 O O . PHE C 2 306 ? 8.504 -21.357 -69.984 1.00 26.57 306 PHE C O 1
ATOM 7776 N N . ASP C 2 307 ? 9.895 -23.068 -69.641 1.00 26.99 307 ASP C N 1
ATOM 7777 C CA . ASP C 2 307 ? 8.782 -23.958 -69.341 1.00 28.93 307 ASP C CA 1
ATOM 7778 C C . ASP C 2 307 ? 8.491 -23.749 -67.853 1.00 36.01 307 ASP C C 1
ATOM 7779 O O . ASP C 2 307 ? 9.355 -23.326 -67.070 1.00 36.74 307 ASP C O 1
ATOM 7784 N N . ILE C 2 308 ? 7.245 -23.953 -67.476 1.00 39.94 308 ILE C N 1
ATOM 7785 C CA . ILE C 2 308 ? 6.854 -23.926 -66.072 1.00 33.77 308 ILE C CA 1
ATOM 7786 C C . ILE C 2 308 ? 6.244 -25.282 -65.779 1.00 34.91 308 ILE C C 1
ATOM 7787 O O . ILE C 2 308 ? 5.394 -25.753 -66.544 1.00 29.13 308 ILE C O 1
ATOM 7792 N N . SER C 2 309 ? 6.754 -25.934 -64.744 1.00 29.03 309 SER C N 1
ATOM 7793 C CA . SER C 2 309 ? 6.310 -27.248 -64.326 1.00 32.56 309 SER C CA 1
ATOM 7794 C C . SER C 2 309 ? 6.375 -28.202 -65.502 1.00 27.07 309 SER C C 1
ATOM 7795 O O . SER C 2 309 ? 5.627 -29.189 -65.590 1.00 29.25 309 SER C O 1
ATOM 7798 N N . GLY C 2 310 ? 7.305 -27.925 -66.439 1.00 21.08 310 GLY C N 1
ATOM 7799 C CA . GLY C 2 310 ? 7.460 -28.857 -67.546 1.00 20.63 310 GLY C CA 1
ATOM 7800 C C . GLY C 2 310 ? 6.262 -28.943 -68.476 1.00 26.70 310 GLY C C 1
ATOM 7801 O O . GLY C 2 310 ? 6.127 -29.939 -69.189 1.00 21.34 310 GLY C O 1
ATOM 7802 N N . THR C 2 311 ? 5.402 -27.910 -68.522 1.00 24.60 311 THR C N 1
ATOM 7803 C CA . THR C 2 311 ? 4.109 -28.048 -69.233 1.00 21.96 311 THR C CA 1
ATOM 7804 C C . THR C 2 311 ? 4.263 -28.367 -70.734 1.00 20.83 311 THR C C 1
ATOM 7805 O O . THR C 2 311 ? 3.660 -29.332 -71.236 1.00 21.08 311 THR C O 1
ATOM 7809 N N . ALA C 2 312 ? 5.059 -27.595 -71.482 1.00 19.44 312 ALA C N 1
ATOM 7810 C CA . ALA C 2 312 ? 5.171 -27.863 -72.916 1.00 21.10 312 ALA C CA 1
ATOM 7811 C C . ALA C 2 312 ? 5.793 -29.229 -73.180 1.00 21.04 312 ALA C C 1
ATOM 7812 O O . ALA C 2 312 ? 5.400 -29.930 -74.129 1.00 15.80 312 ALA C O 1
ATOM 7814 N N . ALA C 2 313 ? 6.841 -29.571 -72.412 1.00 18.10 313 ALA C N 1
ATOM 7815 C CA . ALA C 2 313 ? 7.519 -30.852 -72.620 1.00 24.83 313 ALA C CA 1
ATOM 7816 C C . ALA C 2 313 ? 6.577 -31.999 -72.322 1.00 20.36 313 ALA C C 1
ATOM 7817 O O . ALA C 2 313 ? 6.560 -33.012 -73.045 1.00 21.60 313 ALA C O 1
ATOM 7819 N N . ARG C 2 314 ? 5.773 -31.873 -71.267 1.00 17.86 314 ARG C N 1
ATOM 7820 C CA . ARG C 2 314 ? 4.821 -32.933 -70.974 1.00 20.82 314 ARG C CA 1
ATOM 7821 C C . ARG C 2 314 ? 3.789 -33.072 -72.087 1.00 18.35 314 ARG C C 1
ATOM 7822 O O . ARG C 2 314 ? 3.371 -34.198 -72.440 1.00 16.50 314 ARG C O 1
ATOM 7830 N N . LEU C 2 315 ? 3.291 -31.944 -72.575 1.00 16.99 315 LEU C N 1
ATOM 7831 C CA . LEU C 2 315 ? 2.342 -31.979 -73.679 1.00 21.35 315 LEU C CA 1
ATOM 7832 C C . LEU C 2 315 ? 2.977 -32.677 -74.874 1.00 19.64 315 LEU C C 1
ATOM 7833 O O . LEU C 2 315 ? 2.375 -33.562 -75.501 1.00 17.22 315 LEU C O 1
ATOM 7838 N N . ALA C 2 316 ? 4.207 -32.285 -75.217 1.00 17.41 316 ALA C N 1
ATOM 7839 C CA . ALA C 2 316 ? 4.894 -32.919 -76.339 1.00 16.98 316 ALA C CA 1
ATOM 7840 C C . ALA C 2 316 ? 5.024 -34.438 -76.142 1.00 15.42 316 ALA C C 1
ATOM 7841 O O . ALA C 2 316 ? 4.777 -35.239 -77.071 1.00 16.70 316 ALA C O 1
ATOM 7843 N N . ALA C 2 317 ? 5.422 -34.853 -74.951 1.00 18.62 317 ALA C N 1
ATOM 7844 C CA . ALA C 2 317 ? 5.608 -36.281 -74.699 1.00 21.17 317 ALA C CA 1
ATOM 7845 C C . ALA C 2 317 ? 4.294 -37.015 -74.839 1.00 20.55 317 ALA C C 1
ATOM 7846 O O . ALA C 2 317 ? 4.257 -38.100 -75.436 1.00 16.65 317 ALA C O 1
ATOM 7848 N N . CYS C 2 318 ? 3.206 -36.431 -74.319 1.00 16.26 318 CYS C N 1
ATOM 7849 C CA . CYS C 2 318 ? 1.898 -37.081 -74.378 1.00 17.05 318 CYS C CA 1
ATOM 7850 C C . CYS C 2 318 ? 1.391 -37.175 -75.811 1.00 16.34 318 CYS C C 1
ATOM 7851 O O . CYS C 2 318 ? 0.831 -38.200 -76.211 1.00 18.91 318 CYS C O 1
ATOM 7854 N N . VAL C 2 319 ? 1.656 -36.156 -76.618 1.00 14.33 319 VAL C N 1
ATOM 7855 C CA . VAL C 2 319 ? 1.239 -36.187 -78.016 1.00 17.41 319 VAL C CA 1
ATOM 7856 C C . VAL C 2 319 ? 2.004 -37.267 -78.765 1.00 16.69 319 VAL C C 1
ATOM 7857 O O . VAL C 2 319 ? 1.408 -38.085 -79.480 1.00 15.96 319 VAL C O 1
ATOM 7861 N N . ILE C 2 320 ? 3.328 -37.288 -78.607 1.00 15.47 320 ILE C N 1
ATOM 7862 C CA . ILE C 2 320 ? 4.158 -38.255 -79.333 1.00 16.99 320 ILE C CA 1
ATOM 7863 C C . ILE C 2 320 ? 3.835 -39.688 -78.886 1.00 17.66 320 ILE C C 1
ATOM 7864 O O . ILE C 2 320 ? 3.732 -40.617 -79.705 1.00 16.92 320 ILE C O 1
ATOM 7869 N N . MET C 2 321 ? 3.759 -39.915 -77.573 1.00 15.84 321 MET C N 1
ATOM 7870 C CA . MET C 2 321 ? 3.492 -41.289 -77.144 1.00 17.94 321 MET C CA 1
ATOM 7871 C C . MET C 2 321 ? 2.077 -41.700 -77.491 1.00 17.19 321 MET C C 1
ATOM 7872 O O . MET C 2 321 ? 1.855 -42.877 -77.835 1.00 16.06 321 MET C O 1
ATOM 7877 N N . ARG C 2 322 ? 1.114 -40.768 -77.455 1.00 14.40 322 ARG C N 1
ATOM 7878 C CA . ARG C 2 322 ? -0.236 -41.135 -77.858 1.00 14.45 322 ARG C CA 1
ATOM 7879 C C . ARG C 2 322 ? -0.260 -41.516 -79.332 1.00 19.34 322 ARG C C 1
ATOM 7880 O O . ARG C 2 322 ? -0.983 -42.438 -79.725 1.00 16.01 322 ARG C O 1
ATOM 7888 N N . LEU C 2 323 ? 0.485 -40.788 -80.160 1.00 15.41 323 LEU C N 1
ATOM 7889 C CA . LEU C 2 323 ? 0.560 -41.122 -81.570 1.00 14.66 323 LEU C CA 1
ATOM 7890 C C . LEU C 2 323 ? 1.103 -42.529 -81.738 1.00 16.21 323 LEU C C 1
ATOM 7891 O O . LEU C 2 323 ? 0.574 -43.314 -82.541 1.00 16.59 323 LEU C O 1
ATOM 7896 N N . MET C 2 324 ? 2.172 -42.860 -80.997 1.00 15.42 324 MET C N 1
ATOM 7897 C CA . MET C 2 324 ? 2.719 -44.225 -81.128 1.00 15.58 324 MET C CA 1
ATOM 7898 C C . MET C 2 324 ? 1.692 -45.253 -80.673 1.00 16.04 324 MET C C 1
ATOM 7899 O O . MET C 2 324 ? 1.512 -46.325 -81.308 1.00 16.52 324 MET C O 1
ATOM 7904 N N . ALA C 2 325 ? 0.997 -44.962 -79.583 1.00 15.37 325 ALA C N 1
ATOM 7905 C CA . ALA C 2 325 ? -0.005 -45.949 -79.127 1.00 16.35 325 ALA C CA 1
ATOM 7906 C C . ALA C 2 325 ? -1.160 -46.071 -80.113 1.00 18.07 325 ALA C C 1
ATOM 7907 O O . ALA C 2 325 ? -1.694 -47.163 -80.343 1.00 16.46 325 ALA C O 1
ATOM 7909 N N . SER C 2 326 ? -1.629 -44.956 -80.654 1.00 14.00 326 SER C N 1
ATOM 7910 C CA . SER C 2 326 ? -2.750 -45.007 -81.585 1.00 17.01 326 SER C CA 1
ATOM 7911 C C . SER C 2 326 ? -2.365 -45.710 -82.898 1.00 18.68 326 SER C C 1
ATOM 7912 O O . SER C 2 326 ? -3.173 -46.447 -83.496 1.00 18.33 326 SER C O 1
ATOM 7915 N N . LEU C 2 327 ? -1.143 -45.472 -83.396 1.00 16.97 327 LEU C N 1
ATOM 7916 C CA . LEU C 2 327 ? -0.672 -46.232 -84.558 1.00 19.19 327 LEU C CA 1
ATOM 7917 C C . LEU C 2 327 ? -0.646 -47.745 -84.271 1.00 20.83 327 LEU C C 1
ATOM 7918 O O . LEU C 2 327 ? -1.011 -48.569 -85.141 1.00 22.04 327 LEU C O 1
ATOM 7923 N N . ALA C 2 328 ? -0.192 -48.143 -83.090 1.00 17.90 328 ALA C N 1
ATOM 7924 C CA . ALA C 2 328 ? -0.187 -49.584 -82.743 1.00 19.39 328 ALA C CA 1
ATOM 7925 C C . ALA C 2 328 ? -1.618 -50.139 -82.770 1.00 22.26 328 ALA C C 1
ATOM 7926 O O . ALA C 2 328 ? -1.834 -51.222 -83.317 1.00 23.04 328 ALA C O 1
ATOM 7928 N N . ALA C 2 329 ? -2.554 -49.403 -82.185 1.00 17.58 329 ALA C N 1
ATOM 7929 C CA . ALA C 2 329 ? -3.959 -49.860 -82.158 1.00 20.77 329 ALA C CA 1
ATOM 7930 C C . ALA C 2 329 ? -4.484 -50.016 -83.589 1.00 21.32 329 ALA C C 1
ATOM 7931 O O . ALA C 2 329 ? -5.221 -50.952 -83.839 1.00 25.21 329 ALA C O 1
ATOM 7933 N N . GLN C 2 330 ? -4.089 -49.115 -84.478 1.00 22.12 330 GLN C N 1
ATOM 7934 C CA . GLN C 2 330 ? -4.598 -49.140 -85.874 1.00 26.31 330 GLN C CA 1
ATOM 7935 C C . GLN C 2 330 ? -4.047 -50.383 -86.578 1.00 33.04 330 GLN C C 1
ATOM 7936 O O . GLN C 2 330 ? -4.737 -50.898 -87.456 1.00 30.73 330 GLN C O 1
ATOM 7942 N N . ASP C 2 331 ? -2.861 -50.828 -86.191 1.00 26.32 331 ASP C N 1
ATOM 7943 C CA . ASP C 2 331 ? -2.214 -52.024 -86.782 1.00 28.68 331 ASP C CA 1
ATOM 7944 C C . ASP C 2 331 ? -2.699 -53.313 -86.103 1.00 30.57 331 ASP C C 1
ATOM 7945 O O . ASP C 2 331 ? -2.256 -54.382 -86.507 1.00 30.62 331 ASP C O 1
ATOM 7950 N N . GLY C 2 332 ? -3.555 -53.204 -85.090 1.00 26.64 332 GLY C N 1
ATOM 7951 C CA . GLY C 2 332 ? -3.985 -54.389 -84.324 1.00 27.65 332 GLY C CA 1
ATOM 7952 C C . GLY C 2 332 ? -2.877 -54.917 -83.435 1.00 26.35 332 GLY C C 1
ATOM 7953 O O . GLY C 2 332 ? -2.975 -56.056 -82.991 1.00 25.99 332 GLY C O 1
ATOM 7954 N N . ASP C 2 333 ? -1.868 -54.091 -83.165 1.00 23.48 333 ASP C N 1
ATOM 7955 C CA . ASP C 2 333 ? -0.738 -54.499 -82.299 1.00 25.28 333 ASP C CA 1
ATOM 7956 C C . ASP C 2 333 ? -1.120 -54.217 -80.841 1.00 22.62 333 ASP C C 1
ATOM 7957 O O . ASP C 2 333 ? -0.561 -53.298 -80.254 1.00 22.83 333 ASP C O 1
ATOM 7962 N N . VAL C 2 334 ? -2.006 -55.039 -80.299 1.00 22.93 334 VAL C N 1
ATOM 7963 C CA . VAL C 2 334 ? -2.549 -54.796 -78.971 1.00 18.91 334 VAL C CA 1
ATOM 7964 C C . VAL C 2 334 ? -2.081 -55.951 -78.093 1.00 21.30 334 VAL C C 1
ATOM 7965 O O . VAL C 2 334 ? -1.642 -56.986 -78.590 1.00 20.56 334 VAL C O 1
ATOM 7969 N N . ILE C 2 335 ? -2.122 -55.749 -76.787 1.00 17.42 335 ILE C N 1
ATOM 7970 C CA . ILE C 2 335 ? -1.763 -56.827 -75.851 1.00 22.69 335 ILE C CA 1
ATOM 7971 C C . ILE C 2 335 ? -2.972 -57.707 -75.552 1.00 23.91 335 ILE C C 1
ATOM 7972 O O . ILE C 2 335 ? -4.108 -57.358 -75.898 1.00 19.40 335 ILE C O 1
ATOM 7977 N N . ASP C 2 336 ? -2.729 -58.859 -74.922 1.00 18.76 336 ASP C N 1
ATOM 7978 C CA . ASP C 2 336 ? -3.838 -59.704 -74.457 1.00 18.05 336 ASP C CA 1
ATOM 7979 C C . ASP C 2 336 ? -4.498 -59.025 -73.270 1.00 18.70 336 ASP C C 1
ATOM 7980 O O . ASP C 2 336 ? -3.918 -58.960 -72.179 1.00 17.13 336 ASP C O 1
ATOM 7985 N N . ASP C 2 337 ? -5.728 -58.557 -73.448 1.00 17.28 337 ASP C N 1
ATOM 7986 C CA . ASP C 2 337 ? -6.337 -57.831 -72.337 1.00 17.04 337 ASP C CA 1
ATOM 7987 C C . ASP C 2 337 ? -6.736 -58.757 -71.188 1.00 16.92 337 ASP C C 1
ATOM 7988 O O . ASP C 2 337 ? -7.089 -58.257 -70.131 1.00 17.67 337 ASP C O 1
ATOM 7993 N N . LYS C 2 338 ? -6.704 -60.090 -71.375 1.00 19.80 338 LYS C N 1
ATOM 7994 C CA . LYS C 2 338 ? -6.924 -61.007 -70.255 1.00 16.14 338 LYS C CA 1
ATOM 7995 C C . LYS C 2 338 ? -5.763 -61.055 -69.247 1.00 20.22 338 LYS C C 1
ATOM 7996 O O . LYS C 2 338 ? -5.940 -61.662 -68.172 1.00 16.95 338 LYS C O 1
ATOM 8002 N N . LEU C 2 339 ? -4.589 -60.524 -69.571 1.00 18.36 339 LEU C N 1
ATOM 8003 C CA . LEU C 2 339 ? -3.470 -60.556 -68.631 1.00 18.66 339 LEU C CA 1
ATOM 8004 C C . LEU C 2 339 ? -3.864 -59.913 -67.313 1.00 18.53 339 LEU C C 1
ATOM 8005 O O . LEU C 2 339 ? -4.588 -58.912 -67.293 1.00 13.66 339 LEU C O 1
ATOM 8010 N N . ARG C 2 340 ? -3.374 -60.477 -66.207 1.00 18.76 340 ARG C N 1
ATOM 8011 C CA . ARG C 2 340 ? -3.621 -59.852 -64.909 1.00 15.36 340 ARG C CA 1
ATOM 8012 C C . ARG C 2 340 ? -2.322 -59.792 -64.100 1.00 17.21 340 ARG C C 1
ATOM 8013 O O . ARG C 2 340 ? -1.452 -60.643 -64.234 1.00 15.58 340 ARG C O 1
ATOM 8021 N N . ARG C 2 341 ? -2.257 -58.865 -63.147 1.00 15.19 341 ARG C N 1
ATOM 8022 C CA . ARG C 2 341 ? -1.057 -58.754 -62.328 1.00 14.61 341 ARG C CA 1
ATOM 8023 C C . ARG C 2 341 ? -0.810 -60.013 -61.507 1.00 18.26 341 ARG C C 1
ATOM 8024 O O . ARG C 2 341 ? 0.342 -60.355 -61.230 1.00 17.36 341 ARG C O 1
ATOM 8032 N N . THR C 2 342 ? -1.872 -60.729 -61.129 1.00 15.40 342 THR C N 1
ATOM 8033 C CA . THR C 2 342 ? -1.737 -61.999 -60.397 1.00 17.50 342 THR C CA 1
ATOM 8034 C C . THR C 2 342 ? -1.104 -63.089 -61.251 1.00 18.85 342 THR C C 1
ATOM 8035 O O . THR C 2 342 ? -0.694 -64.121 -60.703 1.00 20.07 342 THR C O 1
ATOM 8039 N N . ASP C 2 343 ? -0.967 -62.890 -62.574 1.00 18.75 343 ASP C N 1
ATOM 8040 C CA . ASP C 2 343 ? -0.193 -63.857 -63.381 1.00 21.00 343 ASP C CA 1
ATOM 8041 C C . ASP C 2 343 ? 1.291 -63.828 -63.063 1.00 29.16 343 ASP C C 1
ATOM 8042 O O . ASP C 2 343 ? 1.983 -64.830 -63.251 1.00 29.67 343 ASP C O 1
ATOM 8047 N N . LEU C 2 344 ? 1.803 -62.690 -62.627 1.00 22.97 344 LEU C N 1
ATOM 8048 C CA . LEU C 2 344 ? 3.244 -62.517 -62.473 1.00 25.32 344 LEU C CA 1
ATOM 8049 C C . LEU C 2 344 ? 3.840 -63.504 -61.493 1.00 30.26 344 LEU C C 1
ATOM 8050 O O . LEU C 2 344 ? 3.232 -63.820 -60.470 1.00 28.95 344 LEU C O 1
ATOM 8055 N N . VAL C 2 345 ? 5.072 -63.933 -61.800 1.00 32.00 345 VAL C N 1
ATOM 8056 C CA . VAL C 2 345 ? 6.016 -64.665 -60.948 1.00 44.38 345 VAL C CA 1
ATOM 8057 C C . VAL C 2 345 ? 5.816 -66.131 -61.163 1.00 52.96 345 VAL C C 1
ATOM 8058 O O . VAL C 2 345 ? 6.545 -66.703 -61.961 1.00 56.33 345 VAL C O 1
ATOM 8062 N N . PRO D 2 25 ? 18.429 2.980 -82.518 1.00 51.29 25 PRO D N 1
ATOM 8063 C CA . PRO D 2 25 ? 18.450 1.614 -81.967 1.00 50.60 25 PRO D CA 1
ATOM 8064 C C . PRO D 2 25 ? 18.755 1.601 -80.438 1.00 39.08 25 PRO D C 1
ATOM 8065 O O . PRO D 2 25 ? 19.611 2.380 -79.995 1.00 48.72 25 PRO D O 1
ATOM 8069 N N . GLY D 2 26 ? 18.046 0.799 -79.656 1.00 42.02 26 GLY D N 1
ATOM 8070 C CA . GLY D 2 26 ? 18.229 0.771 -78.211 1.00 43.22 26 GLY D CA 1
ATOM 8071 C C . GLY D 2 26 ? 17.080 1.313 -77.378 1.00 51.62 26 GLY D C 1
ATOM 8072 O O . GLY D 2 26 ? 17.100 1.146 -76.145 1.00 47.45 26 GLY D O 1
ATOM 8073 N N . LEU D 2 27 ? 16.084 1.959 -77.983 1.00 41.39 27 LEU D N 1
ATOM 8074 C CA . LEU D 2 27 ? 14.893 2.353 -77.239 1.00 45.04 27 LEU D CA 1
ATOM 8075 C C . LEU D 2 27 ? 13.854 1.244 -77.338 1.00 37.40 27 LEU D C 1
ATOM 8076 O O . LEU D 2 27 ? 13.636 0.680 -78.410 1.00 42.49 27 LEU D O 1
ATOM 8081 N N . ILE D 2 28 ? 13.222 0.931 -76.217 1.00 33.31 28 ILE D N 1
ATOM 8082 C CA . ILE D 2 28 ? 12.141 -0.050 -76.174 1.00 26.44 28 ILE D CA 1
ATOM 8083 C C . ILE D 2 28 ? 10.795 0.679 -76.210 1.00 35.02 28 ILE D C 1
ATOM 8084 O O . ILE D 2 28 ? 10.380 1.308 -75.235 1.00 30.04 28 ILE D O 1
ATOM 8089 N N . THR D 2 29 ? 10.047 0.514 -77.286 1.00 24.85 29 THR D N 1
ATOM 8090 C CA . THR D 2 29 ? 8.740 1.151 -77.402 1.00 21.16 29 THR D CA 1
ATOM 8091 C C . THR D 2 29 ? 7.686 0.128 -77.808 1.00 24.44 29 THR D C 1
ATOM 8092 O O . THR D 2 29 ? 7.996 -0.935 -78.376 1.00 24.98 29 THR D O 1
ATOM 8096 N N . PHE D 2 30 ? 6.432 0.491 -77.555 1.00 21.83 30 PHE D N 1
ATOM 8097 C CA . PHE D 2 30 ? 5.275 -0.297 -77.965 1.00 20.20 30 PHE D CA 1
ATOM 8098 C C . PHE D 2 30 ? 5.347 -0.605 -79.466 1.00 21.35 30 PHE D C 1
ATOM 8099 O O . PHE D 2 30 ? 5.463 0.319 -80.282 1.00 22.90 30 PHE D O 1
ATOM 8107 N N . LEU D 2 31 ? 5.368 -1.900 -79.824 1.00 21.44 31 LEU D N 1
ATOM 8108 C CA . LEU D 2 31 ? 5.390 -2.331 -81.245 1.00 24.39 31 LEU D CA 1
ATOM 8109 C C . LEU D 2 31 ? 6.582 -1.747 -82.024 1.00 26.99 31 LEU D C 1
ATOM 8110 O O . LEU D 2 31 ? 6.539 -1.644 -83.260 1.00 24.96 31 LEU D O 1
ATOM 8115 N N . ARG D 2 32 ? 7.693 -1.413 -81.342 1.00 21.17 32 ARG D N 1
ATOM 8116 C CA . ARG D 2 32 ? 8.858 -0.775 -82.002 1.00 23.53 32 ARG D CA 1
ATOM 8117 C C . ARG D 2 32 ? 8.477 0.532 -82.692 1.00 27.43 32 ARG D C 1
ATOM 8118 O O . ARG D 2 32 ? 9.080 0.915 -83.709 1.00 25.80 32 ARG D O 1
ATOM 8126 N N . SER D 2 33 ? 7.475 1.227 -82.158 1.00 27.30 33 SER D N 1
ATOM 8127 C CA . SER D 2 33 ? 7.007 2.467 -82.781 1.00 25.32 33 SER D CA 1
ATOM 8128 C C . SER D 2 33 ? 7.912 3.652 -82.435 1.00 26.65 33 SER D C 1
ATOM 8129 O O . SER D 2 33 ? 8.773 3.579 -81.560 1.00 26.27 33 SER D O 1
ATOM 8132 N N . ALA D 2 34 ? 7.737 4.758 -83.185 1.00 26.41 34 ALA D N 1
ATOM 8133 C CA . ALA D 2 34 ? 8.476 5.980 -82.889 1.00 26.18 34 ALA D CA 1
ATOM 8134 C C . ALA D 2 34 ? 8.038 6.541 -81.550 1.00 28.54 34 ALA D C 1
ATOM 8135 O O . ALA D 2 34 ? 6.874 6.416 -81.140 1.00 25.46 34 ALA D O 1
ATOM 8137 N N . HIS D 2 35 ? 9.000 7.118 -80.844 1.00 28.83 35 HIS D N 1
ATOM 8138 C CA . HIS D 2 35 ? 8.678 7.904 -79.668 1.00 28.49 35 HIS D CA 1
ATOM 8139 C C . HIS D 2 35 ? 8.230 9.291 -80.105 1.00 31.86 35 HIS D C 1
ATOM 8140 O O . HIS D 2 35 ? 8.869 9.919 -80.947 1.00 29.57 35 HIS D O 1
ATOM 8147 N N . VAL D 2 36 ? 7.106 9.747 -79.581 1.00 29.86 36 VAL D N 1
ATOM 8148 C CA . VAL D 2 36 ? 6.643 11.104 -79.865 1.00 30.04 36 VAL D CA 1
ATOM 8149 C C . VAL D 2 36 ? 6.338 11.730 -78.508 1.00 29.88 36 VAL D C 1
ATOM 8150 O O . VAL D 2 36 ? 5.710 11.059 -77.671 1.00 28.86 36 VAL D O 1
ATOM 8154 N N . PRO D 2 37 ? 6.722 12.994 -78.236 1.00 26.26 37 PRO D N 1
ATOM 8155 C CA . PRO D 2 37 ? 6.396 13.598 -76.966 1.00 33.60 37 PRO D CA 1
ATOM 8156 C C . PRO D 2 37 ? 4.877 13.663 -76.746 1.00 34.89 37 PRO D C 1
ATOM 8157 O O . PRO D 2 37 ? 4.141 13.570 -77.691 1.00 38.03 37 PRO D O 1
ATOM 8161 N N . LEU D 2 38 ? 4.470 13.792 -75.490 1.00 31.34 38 LEU D N 1
ATOM 8162 C CA . LEU D 2 38 ? 3.039 13.906 -75.138 1.00 30.83 38 LEU D CA 1
ATOM 8163 C C . LEU D 2 38 ? 2.723 15.379 -75.420 1.00 33.47 38 LEU D C 1
ATOM 8164 O O . LEU D 2 38 ? 2.686 16.165 -74.474 1.00 36.67 38 LEU D O 1
ATOM 8169 N N . ASN D 2 39 ? 2.557 15.719 -76.695 1.00 32.90 39 ASN D N 1
ATOM 8170 C CA . ASN D 2 39 ? 2.260 17.108 -77.125 1.00 36.34 39 ASN D CA 1
ATOM 8171 C C . ASN D 2 39 ? 1.267 16.996 -78.280 1.00 37.27 39 ASN D C 1
ATOM 8172 O O . ASN D 2 39 ? 1.562 16.299 -79.244 1.00 32.84 39 ASN D O 1
ATOM 8177 N N . ALA D 2 40 ? 0.124 17.649 -78.147 1.00 36.21 40 ALA D N 1
ATOM 8178 C CA . ALA D 2 40 ? -0.939 17.510 -79.160 1.00 31.11 40 ALA D CA 1
ATOM 8179 C C . ALA D 2 40 ? -0.418 17.858 -80.558 1.00 33.27 40 ALA D C 1
ATOM 8180 O O . ALA D 2 40 ? -0.742 17.134 -81.493 1.00 32.22 40 ALA D O 1
ATOM 8182 N N . GLU D 2 41 ? 0.349 18.940 -80.680 1.00 34.99 41 GLU D N 1
ATOM 8183 C CA . GLU D 2 41 ? 0.797 19.343 -82.013 1.00 37.13 41 GLU D CA 1
ATOM 8184 C C . GLU D 2 41 ? 1.674 18.260 -82.650 1.00 36.31 41 GLU D C 1
ATOM 8185 O O . GLU D 2 41 ? 1.451 17.858 -83.799 1.00 34.81 41 GLU D O 1
ATOM 8191 N N . ALA D 2 42 ? 2.665 17.754 -81.893 1.00 34.75 42 ALA D N 1
ATOM 8192 C CA . ALA D 2 42 ? 3.531 16.677 -82.384 1.00 36.41 42 ALA D CA 1
ATOM 8193 C C . ALA D 2 42 ? 2.728 15.436 -82.732 1.00 34.23 42 ALA D C 1
ATOM 8194 O O . ALA D 2 42 ? 2.972 14.791 -83.770 1.00 32.31 42 ALA D O 1
ATOM 8196 N N . LEU D 2 43 ? 1.779 15.068 -81.861 1.00 29.25 43 LEU D N 1
ATOM 8197 C CA . LEU D 2 43 ? 0.995 13.859 -82.096 1.00 27.67 43 LEU D CA 1
ATOM 8198 C C . LEU D 2 43 ? 0.130 13.984 -83.341 1.00 28.68 43 LEU D C 1
ATOM 8199 O O . LEU D 2 43 ? 0.061 13.045 -84.137 1.00 29.66 43 LEU D O 1
ATOM 8204 N N . LYS D 2 44 ? -0.528 15.138 -83.530 1.00 30.55 44 LYS D N 1
ATOM 8205 C CA . LYS D 2 44 ? -1.326 15.334 -84.728 1.00 32.65 44 LYS D CA 1
ATOM 8206 C C . LYS D 2 44 ? -0.454 15.309 -85.982 1.00 40.71 44 LYS D C 1
ATOM 8207 O O . LYS D 2 44 ? -0.864 14.736 -86.998 1.00 41.26 44 LYS D O 1
ATOM 8213 N N . ALA D 2 45 ? 0.797 15.802 -85.891 1.00 38.07 45 ALA D N 1
ATOM 8214 C CA . ALA D 2 45 ? 1.675 15.836 -87.051 1.00 41.59 45 ALA D CA 1
ATOM 8215 C C . ALA D 2 45 ? 2.327 14.490 -87.392 1.00 39.03 45 ALA D C 1
ATOM 8216 O O . ALA D 2 45 ? 2.784 14.319 -88.534 1.00 39.12 45 ALA D O 1
ATOM 8218 N N . CYS D 2 46 ? 2.379 13.535 -86.461 1.00 36.41 46 CYS D N 1
ATOM 8219 C CA . CYS D 2 46 ? 3.211 12.346 -86.700 1.00 36.04 46 CYS D CA 1
ATOM 8220 C C . CYS D 2 46 ? 2.581 11.299 -87.614 1.00 40.32 46 CYS D C 1
ATOM 8221 O O . CYS D 2 46 ? 3.277 10.363 -88.032 1.00 42.23 46 CYS D O 1
ATOM 8224 N N . GLY D 2 47 ? 1.285 11.370 -87.875 1.00 35.70 47 GLY D N 1
ATOM 8225 C CA . GLY D 2 47 ? 0.642 10.455 -88.786 1.00 32.71 47 GLY D CA 1
ATOM 8226 C C . GLY D 2 47 ? 0.074 9.167 -88.189 1.00 30.94 47 GLY D C 1
ATOM 8227 O O . GLY D 2 47 ? -0.623 8.452 -88.907 1.00 31.55 47 GLY D O 1
ATOM 8228 N N . ALA D 2 48 ? 0.318 8.868 -86.907 1.00 27.14 48 ALA D N 1
ATOM 8229 C CA . ALA D 2 48 ? -0.220 7.669 -86.284 1.00 25.69 48 ALA D CA 1
ATOM 8230 C C . ALA D 2 48 ? -1.683 7.895 -85.869 1.00 29.84 48 ALA D C 1
ATOM 8231 O O . ALA D 2 48 ? -2.170 9.028 -85.839 1.00 27.36 48 ALA D O 1
ATOM 8233 N N . LYS D 2 49 ? -2.402 6.787 -85.608 1.00 27.40 49 LYS D N 1
ATOM 8234 C CA . LYS D 2 49 ? -3.782 6.838 -85.103 1.00 26.10 49 LYS D CA 1
ATOM 8235 C C . LYS D 2 49 ? -3.875 6.588 -83.597 1.00 24.57 49 LYS D C 1
ATOM 8236 O O . LYS D 2 49 ? -4.866 7.008 -82.980 1.00 24.21 49 LYS D O 1
ATOM 8242 N N . TYR D 2 50 ? -2.886 5.897 -83.003 1.00 20.42 50 TYR D N 1
ATOM 8243 C CA . TYR D 2 50 ? -2.882 5.534 -81.586 1.00 19.93 50 TYR D CA 1
ATOM 8244 C C . TYR D 2 50 ? -1.641 6.118 -80.926 1.00 21.31 50 TYR D C 1
ATOM 8245 O O . TYR D 2 50 ? -0.606 6.307 -81.570 1.00 21.95 50 TYR D O 1
ATOM 8254 N N . ALA D 2 51 ? -1.761 6.440 -79.639 1.00 20.46 51 ALA D N 1
ATOM 8255 C CA . ALA D 2 51 ? -0.632 6.908 -78.838 1.00 19.45 51 ALA D CA 1
ATOM 8256 C C . ALA D 2 51 ? -0.576 6.043 -77.593 1.00 21.74 51 ALA D C 1
ATOM 8257 O O . ALA D 2 51 ? -1.487 6.114 -76.760 1.00 18.80 51 ALA D O 1
ATOM 8259 N N . PHE D 2 52 ? 0.495 5.270 -77.443 1.00 17.78 52 PHE D N 1
ATOM 8260 C CA . PHE D 2 52 ? 0.634 4.429 -76.264 1.00 18.22 52 PHE D CA 1
ATOM 8261 C C . PHE D 2 52 ? 1.109 5.287 -75.092 1.00 21.46 52 PHE D C 1
ATOM 8262 O O . PHE D 2 52 ? 2.048 6.076 -75.229 1.00 20.28 52 PHE D O 1
ATOM 8270 N N . VAL D 2 53 ? 0.458 5.145 -73.934 1.00 18.75 53 VAL D N 1
ATOM 8271 C CA . VAL D 2 53 ? 0.809 5.961 -72.778 1.00 17.45 53 VAL D CA 1
ATOM 8272 C C . VAL D 2 53 ? 1.026 4.991 -71.637 1.00 19.61 53 VAL D C 1
ATOM 8273 O O . VAL D 2 53 ? 0.085 4.276 -71.240 1.00 16.14 53 VAL D O 1
ATOM 8277 N N . GLY D 2 54 ? 2.266 4.931 -71.132 1.00 16.30 54 GLY D N 1
ATOM 8278 C CA . GLY D 2 54 ? 2.546 4.048 -69.970 1.00 16.40 54 GLY D CA 1
ATOM 8279 C C . GLY D 2 54 ? 2.180 4.762 -68.660 1.00 16.25 54 GLY D C 1
ATOM 8280 O O . GLY D 2 54 ? 2.495 5.935 -68.461 1.00 16.73 54 GLY D O 1
ATOM 8281 N N . VAL D 2 55 ? 1.545 4.026 -67.738 1.00 16.02 55 VAL D N 1
ATOM 8282 C CA . VAL D 2 55 ? 1.155 4.638 -66.461 1.00 15.06 55 VAL D CA 1
ATOM 8283 C C . VAL D 2 55 ? 1.602 3.687 -65.350 1.00 15.66 55 VAL D C 1
ATOM 8284 O O . VAL D 2 55 ? 0.789 2.945 -64.808 1.00 15.70 55 VAL D O 1
ATOM 8288 N N . PRO D 2 56 ? 2.862 3.709 -64.968 1.00 16.90 56 PRO D N 1
ATOM 8289 C CA . PRO D 2 56 ? 3.355 2.824 -63.902 1.00 16.39 56 PRO D CA 1
ATOM 8290 C C . PRO D 2 56 ? 2.949 3.352 -62.533 1.00 21.01 56 PRO D C 1
ATOM 8291 O O . PRO D 2 56 ? 3.791 3.808 -61.753 1.00 23.26 56 PRO D O 1
ATOM 8295 N N . PHE D 2 57 ? 1.657 3.365 -62.268 1.00 18.49 57 PHE D N 1
ATOM 8296 C CA . PHE D 2 57 ? 1.115 3.870 -60.996 1.00 19.63 57 PHE D CA 1
ATOM 8297 C C . PHE D 2 57 ? 0.366 2.714 -60.323 1.00 17.18 57 PHE D C 1
ATOM 8298 O O . PHE D 2 57 ? -0.502 2.104 -60.945 1.00 15.68 57 PHE D O 1
ATOM 8306 N N . ASP D 2 58 ? 0.669 2.438 -59.064 1.00 15.90 58 ASP D N 1
ATOM 8307 C CA . ASP D 2 58 ? 0.013 1.288 -58.416 1.00 13.54 58 ASP D CA 1
ATOM 8308 C C . ASP D 2 58 ? -0.480 1.642 -57.019 1.00 16.63 58 ASP D C 1
ATOM 8309 O O . ASP D 2 58 ? -0.691 0.751 -56.194 1.00 15.19 58 ASP D O 1
ATOM 8314 N N . GLU D 2 59 ? -0.587 2.938 -56.687 1.00 14.23 59 GLU D N 1
ATOM 8315 C CA . GLU D 2 59 ? -0.953 3.289 -55.308 1.00 16.00 59 GLU D CA 1
ATOM 8316 C C . GLU D 2 59 ? -2.474 3.252 -55.063 1.00 17.28 59 GLU D C 1
ATOM 8317 O O . GLU D 2 59 ? -2.924 3.655 -53.982 1.00 18.79 59 GLU D O 1
ATOM 8323 N N . GLY D 2 60 ? -3.276 2.862 -56.064 1.00 12.95 60 GLY D N 1
ATOM 8324 C CA . GLY D 2 60 ? -4.688 2.554 -55.881 1.00 16.39 60 GLY D CA 1
ATOM 8325 C C . GLY D 2 60 ? -4.905 1.037 -55.675 1.00 13.98 60 GLY D C 1
ATOM 8326 O O . GLY D 2 60 ? -6.033 0.586 -55.486 1.00 15.23 60 GLY D O 1
ATOM 8327 N N . ASN D 2 61 ? -3.836 0.237 -55.666 1.00 13.52 61 ASN D N 1
ATOM 8328 C CA . ASN D 2 61 ? -3.967 -1.219 -55.647 1.00 14.91 61 ASN D CA 1
ATOM 8329 C C . ASN D 2 61 ? -4.211 -1.697 -54.210 1.00 15.05 61 ASN D C 1
ATOM 8330 O O . ASN D 2 61 ? -3.406 -1.404 -53.306 1.00 17.55 61 ASN D O 1
ATOM 8335 N N . ILE D 2 62 ? -5.236 -2.537 -54.016 1.00 13.45 62 ILE D N 1
ATOM 8336 C CA . ILE D 2 62 ? -5.521 -3.067 -52.676 1.00 13.96 62 ILE D CA 1
ATOM 8337 C C . ILE D 2 62 ? -5.069 -4.505 -52.537 1.00 12.90 62 ILE D C 1
ATOM 8338 O O . ILE D 2 62 ? -5.224 -5.094 -51.462 1.00 15.20 62 ILE D O 1
ATOM 8343 N N . GLY D 2 63 ? -4.513 -5.103 -53.608 1.00 13.55 63 GLY D N 1
ATOM 8344 C CA . GLY D 2 63 ? -4.108 -6.510 -53.604 1.00 11.65 63 GLY D CA 1
ATOM 8345 C C . GLY D 2 63 ? -2.591 -6.677 -53.738 1.00 14.78 63 GLY D C 1
ATOM 8346 O O . GLY D 2 63 ? -1.808 -5.842 -53.286 1.00 16.26 63 GLY D O 1
ATOM 8347 N N . LYS D 2 64 ? -2.183 -7.790 -54.352 1.00 12.67 64 LYS D N 1
ATOM 8348 C CA . LYS D 2 64 ? -0.755 -8.142 -54.424 1.00 13.07 64 LYS D CA 1
ATOM 8349 C C . LYS D 2 64 ? -0.008 -7.133 -55.297 1.00 14.91 64 LYS D C 1
ATOM 8350 O O . LYS D 2 64 ? -0.515 -6.696 -56.327 1.00 14.83 64 LYS D O 1
ATOM 8356 N N . PRO D 2 65 ? 1.216 -6.779 -54.942 1.00 15.24 65 PRO D N 1
ATOM 8357 C CA . PRO D 2 65 ? 1.942 -5.751 -55.717 1.00 15.68 65 PRO D CA 1
ATOM 8358 C C . PRO D 2 65 ? 2.536 -6.306 -57.010 1.00 20.59 65 PRO D C 1
ATOM 8359 O O . PRO D 2 65 ? 2.791 -7.492 -57.134 1.00 17.75 65 PRO D O 1
ATOM 8363 N N . GLY D 2 66 ? 2.756 -5.420 -57.986 1.00 16.85 66 GLY D N 1
ATOM 8364 C CA . GLY D 2 66 ? 3.559 -5.836 -59.151 1.00 17.60 66 GLY D CA 1
ATOM 8365 C C . GLY D 2 66 ? 3.155 -5.143 -60.452 1.00 15.89 66 GLY D C 1
ATOM 8366 O O . GLY D 2 66 ? 3.929 -5.137 -61.416 1.00 18.06 66 GLY D O 1
ATOM 8367 N N . SER D 2 67 ? 1.957 -4.520 -60.495 1.00 14.61 67 SER D N 1
ATOM 8368 C CA . SER D 2 67 ? 1.502 -3.919 -61.749 1.00 15.28 67 SER D CA 1
ATOM 8369 C C . SER D 2 67 ? 2.342 -2.697 -62.177 1.00 16.17 67 SER D C 1
ATOM 8370 O O . SER D 2 67 ? 2.208 -2.243 -63.305 1.00 17.07 67 SER D O 1
ATOM 8373 N N . GLU D 2 68 ? 3.133 -2.105 -61.286 1.00 13.33 68 GLU D N 1
ATOM 8374 C CA . GLU D 2 68 ? 3.946 -0.968 -61.723 1.00 14.24 68 GLU D CA 1
ATOM 8375 C C . GLU D 2 68 ? 4.905 -1.381 -62.838 1.00 20.35 68 GLU D C 1
ATOM 8376 O O . GLU D 2 68 ? 5.315 -0.541 -63.656 1.00 19.39 68 GLU D O 1
ATOM 8382 N N . ASP D 2 69 ? 5.272 -2.634 -62.889 1.00 13.93 69 ASP D N 1
ATOM 8383 C CA . ASP D 2 69 ? 6.241 -3.105 -63.906 1.00 17.39 69 ASP D CA 1
ATOM 8384 C C . ASP D 2 69 ? 5.573 -3.444 -65.236 1.00 16.57 69 ASP D C 1
ATOM 8385 O O . ASP D 2 69 ? 6.283 -3.795 -66.191 1.00 17.56 69 ASP D O 1
ATOM 8390 N N . ALA D 2 70 ? 4.246 -3.351 -65.291 1.00 15.87 70 ALA D N 1
ATOM 8391 C CA . ALA D 2 70 ? 3.547 -3.846 -66.462 1.00 19.53 70 ALA D CA 1
ATOM 8392 C C . ALA D 2 70 ? 3.848 -3.047 -67.709 1.00 17.43 70 ALA D C 1
ATOM 8393 O O . ALA D 2 70 ? 3.994 -3.672 -68.761 1.00 16.96 70 ALA D O 1
ATOM 8395 N N . PRO D 2 71 ? 3.880 -1.701 -67.679 1.00 17.99 71 PRO D N 1
ATOM 8396 C CA . PRO D 2 71 ? 4.134 -0.987 -68.958 1.00 16.94 71 PRO D CA 1
ATOM 8397 C C . PRO D 2 71 ? 5.437 -1.402 -69.621 1.00 17.65 71 PRO D C 1
ATOM 8398 O O . PRO D 2 71 ? 5.484 -1.529 -70.851 1.00 18.56 71 PRO D O 1
ATOM 8402 N N . ARG D 2 72 ? 6.516 -1.571 -68.845 1.00 15.18 72 ARG D N 1
ATOM 8403 C CA . ARG D 2 72 ? 7.781 -2.006 -69.436 1.00 17.84 72 ARG D CA 1
ATOM 8404 C C . ARG D 2 72 ? 7.649 -3.423 -70.011 1.00 22.28 72 ARG D C 1
ATOM 8405 O O . ARG D 2 72 ? 8.111 -3.713 -71.117 1.00 18.69 72 ARG D O 1
ATOM 8413 N N . GLU D 2 73 ? 7.045 -4.340 -69.242 1.00 18.73 73 GLU D N 1
ATOM 8414 C CA . GLU D 2 73 ? 7.003 -5.731 -69.724 1.00 18.92 73 GLU D CA 1
ATOM 8415 C C . GLU D 2 73 ? 6.113 -5.853 -70.950 1.00 18.29 73 GLU D C 1
ATOM 8416 O O . GLU D 2 73 ? 6.393 -6.622 -71.869 1.00 19.94 73 GLU D O 1
ATOM 8422 N N . PHE D 2 74 ? 5.027 -5.098 -70.960 1.00 17.22 74 PHE D N 1
ATOM 8423 C CA . PHE D 2 74 ? 4.140 -5.106 -72.115 1.00 22.20 74 PHE D CA 1
ATOM 8424 C C . PHE D 2 74 ? 4.868 -4.602 -73.349 1.00 23.12 74 PHE D C 1
ATOM 8425 O O . PHE D 2 74 ? 4.831 -5.244 -74.421 1.00 18.77 74 PHE D O 1
ATOM 8433 N N . ARG D 2 75 ? 5.615 -3.498 -73.193 1.00 18.73 75 ARG D N 1
ATOM 8434 C CA . ARG D 2 75 ? 6.348 -2.964 -74.337 1.00 21.87 75 ARG D CA 1
ATOM 8435 C C . ARG D 2 75 ? 7.297 -4.032 -74.847 1.00 19.64 75 ARG D C 1
ATOM 8436 O O . ARG D 2 75 ? 7.408 -4.281 -76.064 1.00 24.63 75 ARG D O 1
ATOM 8444 N N . LEU D 2 76 ? 7.995 -4.665 -73.907 1.00 17.20 76 LEU D N 1
ATOM 8445 C CA . LEU D 2 76 ? 9.004 -5.657 -74.292 1.00 18.67 76 LEU D CA 1
ATOM 8446 C C . LEU D 2 76 ? 8.361 -6.813 -75.052 1.00 18.08 76 LEU D C 1
ATOM 8447 O O . LEU D 2 76 ? 8.918 -7.328 -76.048 1.00 20.62 76 LEU D O 1
ATOM 8452 N N . ILE D 2 77 ? 7.207 -7.263 -74.554 1.00 21.69 77 ILE D N 1
ATOM 8453 C CA . ILE D 2 77 ? 6.542 -8.399 -75.175 1.00 22.46 77 ILE D CA 1
ATOM 8454 C C . ILE D 2 77 ? 6.139 -8.051 -76.600 1.00 23.44 77 ILE D C 1
ATOM 8455 O O . ILE D 2 77 ? 6.242 -8.895 -77.497 1.00 25.42 77 ILE D O 1
ATOM 8460 N N . THR D 2 78 ? 5.746 -6.778 -76.845 1.00 23.54 78 THR D N 1
ATOM 8461 C CA . THR D 2 78 ? 5.335 -6.409 -78.202 1.00 26.52 78 THR D CA 1
ATOM 8462 C C . THR D 2 78 ? 6.511 -6.416 -79.168 1.00 33.66 78 THR D C 1
ATOM 8463 O O . THR D 2 78 ? 6.280 -6.515 -80.381 1.00 30.52 78 THR D O 1
ATOM 8467 N N . GLN D 2 79 ? 7.759 -6.362 -78.667 1.00 26.67 79 GLN D N 1
ATOM 8468 C CA . GLN D 2 79 ? 8.910 -6.376 -79.571 1.00 27.24 79 GLN D CA 1
ATOM 8469 C C . GLN D 2 79 ? 9.009 -7.669 -80.329 1.00 33.30 79 GLN D C 1
ATOM 8470 O O . GLN D 2 79 ? 9.693 -7.699 -81.350 1.00 29.54 79 GLN D O 1
ATOM 8476 N N . GLU D 2 80 ? 8.375 -8.739 -79.829 1.00 32.89 80 GLU D N 1
ATOM 8477 C CA . GLU D 2 80 ? 8.583 -10.044 -80.447 1.00 30.64 80 GLU D CA 1
ATOM 8478 C C . GLU D 2 80 ? 7.675 -10.270 -81.655 1.00 36.38 80 GLU D C 1
ATOM 8479 O O . GLU D 2 80 ? 7.789 -11.302 -82.322 1.00 35.13 80 GLU D O 1
ATOM 8485 N N . TYR D 2 81 ? 6.782 -9.352 -81.973 1.00 27.48 81 TYR D N 1
ATOM 8486 C CA . TYR D 2 81 ? 5.781 -9.675 -82.976 1.00 31.89 81 TYR D CA 1
ATOM 8487 C C . TYR D 2 81 ? 6.039 -8.871 -84.222 1.00 29.76 81 TYR D C 1
ATOM 8488 O O . TYR D 2 81 ? 6.547 -7.754 -84.162 1.00 28.79 81 TYR D O 1
ATOM 8497 N N . PHE D 2 82 ? 5.718 -9.473 -85.367 1.00 25.73 82 PHE D N 1
ATOM 8498 C CA . PHE D 2 82 ? 5.803 -8.710 -86.602 1.00 26.22 82 PHE D CA 1
ATOM 8499 C C . PHE D 2 82 ? 4.606 -7.763 -86.667 1.00 28.37 82 PHE D C 1
ATOM 8500 O O . PHE D 2 82 ? 3.552 -8.051 -86.099 1.00 25.96 82 PHE D O 1
ATOM 8508 N N . SER D 2 83 ? 4.741 -6.659 -87.419 1.00 23.41 83 SER D N 1
ATOM 8509 C CA . SER D 2 83 ? 3.624 -5.720 -87.497 1.00 32.16 83 SER D CA 1
ATOM 8510 C C . SER D 2 83 ? 2.602 -6.095 -88.569 1.00 29.61 83 SER D C 1
ATOM 8511 O O . SER D 2 83 ? 1.528 -5.488 -88.605 1.00 31.36 83 SER D O 1
ATOM 8514 N N . TYR D 2 84 ? 2.897 -7.069 -89.426 1.00 27.64 84 TYR D N 1
ATOM 8515 C CA . TYR D 2 84 ? 1.996 -7.495 -90.503 1.00 28.15 84 TYR D CA 1
ATOM 8516 C C . TYR D 2 84 ? 1.022 -8.563 -90.001 1.00 30.64 84 TYR D C 1
ATOM 8517 O O . TYR D 2 84 ? 1.444 -9.570 -89.406 1.00 29.02 84 TYR D O 1
ATOM 8526 N N . TRP D 2 85 ? -0.273 -8.362 -90.291 1.00 27.47 85 TRP D N 1
ATOM 8527 C CA . TRP D 2 85 ? -1.387 -9.223 -89.882 1.00 24.43 85 TRP D CA 1
ATOM 8528 C C . TRP D 2 85 ? -1.924 -9.797 -91.187 1.00 30.09 85 TRP D C 1
ATOM 8529 O O . TRP D 2 85 ? -2.792 -9.213 -91.822 1.00 29.75 85 TRP D O 1
ATOM 8540 N N . PHE D 2 86 ? -1.410 -10.973 -91.591 1.00 30.80 86 PHE D N 1
ATOM 8541 C CA . PHE D 2 86 ? -1.727 -11.448 -92.926 1.00 29.73 86 PHE D CA 1
ATOM 8542 C C . PHE D 2 86 ? -3.195 -11.795 -93.093 1.00 29.03 86 PHE D C 1
ATOM 8543 O O . PHE D 2 86 ? -3.696 -11.723 -94.219 1.00 33.33 86 PHE D O 1
ATOM 8551 N N . GLU D 2 87 ? -3.894 -12.172 -92.014 1.00 31.19 87 GLU D N 1
ATOM 8552 C CA . GLU D 2 87 ? -5.303 -12.540 -92.179 1.00 35.51 87 GLU D CA 1
ATOM 8553 C C . GLU D 2 87 ? -6.156 -11.318 -92.481 1.00 35.03 87 GLU D C 1
ATOM 8554 O O . GLU D 2 87 ? -7.178 -11.433 -93.174 1.00 35.01 87 GLU D O 1
ATOM 8560 N N . TYR D 2 88 ? -5.706 -10.147 -92.029 1.00 29.54 88 TYR D N 1
ATOM 8561 C CA . TYR D 2 88 ? -6.403 -8.886 -92.274 1.00 31.85 88 TYR D CA 1
ATOM 8562 C C . TYR D 2 88 ? -5.804 -8.099 -93.441 1.00 36.12 88 TYR D C 1
ATOM 8563 O O . TYR D 2 88 ? -6.425 -7.122 -93.871 1.00 35.58 88 TYR D O 1
ATOM 8572 N N . ASN D 2 89 ? -4.639 -8.524 -93.981 1.00 32.78 89 ASN D N 1
ATOM 8573 C CA . ASN D 2 89 ? -3.878 -7.776 -95.003 1.00 28.49 89 ASN D CA 1
ATOM 8574 C C . ASN D 2 89 ? -3.596 -6.338 -94.519 1.00 31.30 89 ASN D C 1
ATOM 8575 O O . ASN D 2 89 ? -3.740 -5.356 -95.259 1.00 32.17 89 ASN D O 1
ATOM 8580 N N . VAL D 2 90 ? -3.198 -6.227 -93.259 1.00 26.20 90 VAL D N 1
ATOM 8581 C CA . VAL D 2 90 ? -2.975 -4.956 -92.584 1.00 32.06 90 VAL D CA 1
ATOM 8582 C C . VAL D 2 90 ? -1.553 -4.955 -92.055 1.00 38.82 90 VAL D C 1
ATOM 8583 O O . VAL D 2 90 ? -1.070 -5.979 -91.567 1.00 27.99 90 VAL D O 1
ATOM 8587 N N . ASP D 2 91 ? -0.891 -3.806 -92.111 1.00 25.46 91 ASP D N 1
ATOM 8588 C CA . ASP D 2 91 ? 0.408 -3.659 -91.473 1.00 30.57 91 ASP D CA 1
ATOM 8589 C C . ASP D 2 91 ? 0.238 -2.582 -90.415 1.00 30.55 91 ASP D C 1
ATOM 8590 O O . ASP D 2 91 ? -0.219 -1.480 -90.726 1.00 32.07 91 ASP D O 1
ATOM 8595 N N . LEU D 2 92 ? 0.562 -2.905 -89.165 1.00 24.09 92 LEU D N 1
ATOM 8596 C CA . LEU D 2 92 ? 0.379 -1.904 -88.105 1.00 25.10 92 LEU D CA 1
ATOM 8597 C C . LEU D 2 92 ? 1.518 -0.901 -88.053 1.00 28.62 92 LEU D C 1
ATOM 8598 O O . LEU D 2 92 ? 1.483 0.030 -87.228 1.00 27.23 92 LEU D O 1
ATOM 8603 N N . HIS D 2 93 ? 2.529 -1.058 -88.913 1.00 29.53 93 HIS D N 1
ATOM 8604 C CA . HIS D 2 93 ? 3.637 -0.114 -88.908 1.00 30.98 93 HIS D CA 1
ATOM 8605 C C . HIS D 2 93 ? 3.135 1.314 -89.120 1.00 27.95 93 HIS D C 1
ATOM 8606 O O . HIS D 2 93 ? 2.377 1.587 -90.052 1.00 29.31 93 HIS D O 1
ATOM 8613 N N . GLY D 2 94 ? 3.579 2.224 -88.259 1.00 30.61 94 GLY D N 1
ATOM 8614 C CA . GLY D 2 94 ? 3.208 3.620 -88.332 1.00 32.56 94 GLY D CA 1
ATOM 8615 C C . GLY D 2 94 ? 1.865 3.975 -87.742 1.00 31.27 94 GLY D C 1
ATOM 8616 O O . GLY D 2 94 ? 1.537 5.185 -87.644 1.00 29.56 94 GLY D O 1
ATOM 8617 N N . LYS D 2 95 ? 1.092 2.989 -87.303 1.00 25.42 95 LYS D N 1
ATOM 8618 C CA . LYS D 2 95 ? -0.247 3.276 -86.825 1.00 27.29 95 LYS D CA 1
ATOM 8619 C C . LYS D 2 95 ? -0.267 3.768 -85.373 1.00 27.33 95 LYS D C 1
ATOM 8620 O O . LYS D 2 95 ? -1.203 4.474 -84.986 1.00 24.08 95 LYS D O 1
ATOM 8626 N N . ALA D 2 96 ? 0.766 3.465 -84.603 1.00 27.06 96 ALA D N 1
ATOM 8627 C CA . ALA D 2 96 ? 0.895 3.875 -83.214 1.00 24.47 96 ALA D CA 1
ATOM 8628 C C . ALA D 2 96 ? 2.215 4.607 -83.037 1.00 22.58 96 ALA D C 1
ATOM 8629 O O . ALA D 2 96 ? 3.174 4.401 -83.788 1.00 26.66 96 ALA D O 1
ATOM 8631 N N . VAL D 2 97 ? 2.264 5.465 -82.014 1.00 22.27 97 VAL D N 1
ATOM 8632 C CA . VAL D 2 97 ? 3.516 5.974 -81.468 1.00 21.34 97 VAL D CA 1
ATOM 8633 C C . VAL D 2 97 ? 3.482 5.763 -79.961 1.00 22.19 97 VAL D C 1
ATOM 8634 O O . VAL D 2 97 ? 2.456 5.419 -79.386 1.00 22.57 97 VAL D O 1
ATOM 8638 N N . ASP D 2 98 ? 4.641 5.892 -79.336 1.00 20.49 98 ASP D N 1
ATOM 8639 C CA . ASP D 2 98 ? 4.790 5.653 -77.904 1.00 19.82 98 ASP D CA 1
ATOM 8640 C C . ASP D 2 98 ? 5.166 6.985 -77.260 1.00 19.25 98 ASP D C 1
ATOM 8641 O O . ASP D 2 98 ? 6.211 7.555 -77.588 1.00 22.73 98 ASP D O 1
ATOM 8646 N N . CYS D 2 99 ? 4.318 7.489 -76.352 1.00 21.32 99 CYS D N 1
ATOM 8647 C CA . CYS D 2 99 ? 4.550 8.757 -75.653 1.00 21.05 99 CYS D CA 1
ATOM 8648 C C . CYS D 2 99 ? 5.378 8.591 -74.376 1.00 26.71 99 CYS D C 1
ATOM 8649 O O . CYS D 2 99 ? 5.599 9.571 -73.657 1.00 20.83 99 CYS D O 1
ATOM 8652 N N . GLY D 2 100 ? 5.875 7.428 -74.114 1.00 20.69 100 GLY D N 1
ATOM 8653 C CA . GLY D 2 100 ? 6.614 7.179 -72.872 1.00 22.03 100 GLY D CA 1
ATOM 8654 C C . GLY D 2 100 ? 5.682 6.988 -71.684 1.00 23.99 100 GLY D C 1
ATOM 8655 O O . GLY D 2 100 ? 4.481 6.715 -71.837 1.00 21.37 100 GLY D O 1
ATOM 8656 N N . ASP D 2 101 ? 6.238 7.139 -70.481 1.00 21.26 101 ASP D N 1
ATOM 8657 C CA . ASP D 2 101 ? 5.454 6.945 -69.269 1.00 21.21 101 ASP D CA 1
ATOM 8658 C C . ASP D 2 101 ? 5.061 8.307 -68.716 1.00 17.84 101 ASP D C 1
ATOM 8659 O O . ASP D 2 101 ? 5.851 9.238 -68.759 1.00 22.31 101 ASP D O 1
ATOM 8664 N N . VAL D 2 102 ? 3.864 8.401 -68.149 1.00 16.10 102 VAL D N 1
ATOM 8665 C CA . VAL D 2 102 ? 3.467 9.631 -67.458 1.00 20.92 102 VAL D CA 1
ATOM 8666 C C . VAL D 2 102 ? 4.419 9.852 -66.282 1.00 17.20 102 VAL D C 1
ATOM 8667 O O . VAL D 2 102 ? 4.632 8.955 -65.467 1.00 19.85 102 VAL D O 1
ATOM 8671 N N . SER D 2 103 ? 4.943 11.063 -66.155 1.00 19.97 103 SER D N 1
ATOM 8672 C CA . SER D 2 103 ? 5.839 11.354 -65.044 1.00 23.91 103 SER D CA 1
ATOM 8673 C C . SER D 2 103 ? 4.984 11.658 -63.809 1.00 25.68 103 SER D C 1
ATOM 8674 O O . SER D 2 103 ? 4.202 12.611 -63.819 1.00 21.24 103 SER D O 1
ATOM 8677 N N . MET D 2 104 ? 5.123 10.852 -62.752 1.00 21.67 104 MET D N 1
ATOM 8678 C CA . MET D 2 104 ? 4.328 11.014 -61.510 1.00 18.31 104 MET D CA 1
ATOM 8679 C C . MET D 2 104 ? 5.141 10.826 -60.237 1.00 22.58 104 MET D C 1
ATOM 8680 O O . MET D 2 104 ? 5.976 9.905 -60.161 1.00 19.51 104 MET D O 1
ATOM 8685 N N . PRO D 2 105 ? 4.867 11.617 -59.196 1.00 20.08 105 PRO D N 1
ATOM 8686 C CA . PRO D 2 105 ? 5.594 11.449 -57.928 1.00 19.33 105 PRO D CA 1
ATOM 8687 C C . PRO D 2 105 ? 4.998 10.249 -57.216 1.00 21.43 105 PRO D C 1
ATOM 8688 O O . PRO D 2 105 ? 3.837 9.874 -57.438 1.00 18.41 105 PRO D O 1
ATOM 8692 N N . LYS D 2 106 ? 5.841 9.567 -56.429 1.00 17.94 106 LYS D N 1
ATOM 8693 C CA . LYS D 2 106 ? 5.370 8.536 -55.509 1.00 17.93 106 LYS D CA 1
ATOM 8694 C C . LYS D 2 106 ? 4.830 9.151 -54.182 1.00 17.08 106 LYS D C 1
ATOM 8695 O O . LYS D 2 106 ? 5.286 10.204 -53.739 1.00 18.32 106 LYS D O 1
ATOM 8701 N N . VAL D 2 107 ? 3.908 8.406 -53.537 1.00 17.30 107 VAL D N 1
ATOM 8702 C CA . VAL D 2 107 ? 3.299 8.750 -52.241 1.00 18.47 107 VAL D CA 1
ATOM 8703 C C . VAL D 2 107 ? 2.602 10.101 -52.383 1.00 19.06 107 VAL D C 1
ATOM 8704 O O . VAL D 2 107 ? 2.580 10.926 -51.465 1.00 18.11 107 VAL D O 1
ATOM 8708 N N . SER D 2 108 ? 2.068 10.387 -53.565 1.00 17.09 108 SER D N 1
ATOM 8709 C CA . SER D 2 108 ? 1.323 11.634 -53.746 1.00 18.17 108 SER D CA 1
ATOM 8710 C C . SER D 2 108 ? 0.242 11.335 -54.784 1.00 19.54 108 SER D C 1
ATOM 8711 O O . SER D 2 108 ? 0.275 11.841 -55.913 1.00 20.14 108 SER D O 1
ATOM 8714 N N . PRO D 2 109 ? -0.739 10.483 -54.424 1.00 19.26 109 PRO D N 1
ATOM 8715 C CA . PRO D 2 109 ? -1.735 10.013 -55.418 1.00 18.74 109 PRO D CA 1
ATOM 8716 C C . PRO D 2 109 ? -2.541 11.109 -56.078 1.00 19.28 109 PRO D C 1
ATOM 8717 O O . PRO D 2 109 ? -2.890 10.963 -57.253 1.00 18.77 109 PRO D O 1
ATOM 8721 N N . GLU D 2 110 ? -2.920 12.170 -55.348 1.00 21.34 110 GLU D N 1
ATOM 8722 C CA . GLU D 2 110 ? -3.754 13.213 -55.961 1.00 23.76 110 GLU D CA 1
ATOM 8723 C C . GLU D 2 110 ? -2.986 13.898 -57.091 1.00 22.84 110 GLU D C 1
ATOM 8724 O O . GLU D 2 110 ? -3.509 14.086 -58.212 1.00 21.98 110 GLU D O 1
ATOM 8730 N N . VAL D 2 111 ? -1.682 14.132 -56.853 1.00 22.64 111 VAL D N 1
ATOM 8731 C CA . VAL D 2 111 ? -0.866 14.730 -57.897 1.00 24.87 111 VAL D CA 1
ATOM 8732 C C . VAL D 2 111 ? -0.650 13.744 -59.040 1.00 22.90 111 VAL D C 1
ATOM 8733 O O . VAL D 2 111 ? -0.765 14.117 -60.215 1.00 19.38 111 VAL D O 1
ATOM 8737 N N . ALA D 2 112 ? -0.338 12.466 -58.726 1.00 18.06 112 ALA D N 1
ATOM 8738 C CA . ALA D 2 112 ? -0.201 11.470 -59.773 1.00 18.98 112 ALA D CA 1
ATOM 8739 C C . ALA D 2 112 ? -1.426 11.456 -60.684 1.00 16.61 112 ALA D C 1
ATOM 8740 O O . ALA D 2 112 ? -1.317 11.357 -61.917 1.00 17.27 112 ALA D O 1
ATOM 8742 N N . HIS D 2 113 ? -2.625 11.456 -60.090 1.00 15.50 113 HIS D N 1
ATOM 8743 C CA . HIS D 2 113 ? -3.840 11.413 -60.907 1.00 16.32 113 HIS D CA 1
ATOM 8744 C C . HIS D 2 113 ? -3.980 12.680 -61.750 1.00 18.50 113 HIS D C 1
ATOM 8745 O O . HIS D 2 113 ? -4.420 12.611 -62.897 1.00 17.99 113 HIS D O 1
ATOM 8752 N N . GLU D 2 114 ? -3.625 13.836 -61.194 1.00 21.13 114 GLU D N 1
ATOM 8753 C CA . GLU D 2 114 ? -3.658 15.038 -62.035 1.00 19.83 114 GLU D CA 1
ATOM 8754 C C . GLU D 2 114 ? -2.726 14.873 -63.239 1.00 21.69 114 GLU D C 1
ATOM 8755 O O . GLU D 2 114 ? -3.031 15.344 -64.354 1.00 22.28 114 GLU D O 1
ATOM 8761 N N . ARG D 2 115 ? -1.547 14.268 -63.029 1.00 21.59 115 ARG D N 1
ATOM 8762 C CA . ARG D 2 115 ? -0.618 14.081 -64.160 1.00 22.69 115 ARG D CA 1
ATOM 8763 C C . ARG D 2 115 ? -1.225 13.157 -65.212 1.00 20.18 115 ARG D C 1
ATOM 8764 O O . ARG D 2 115 ? -1.039 13.354 -66.438 1.00 20.27 115 ARG D O 1
ATOM 8772 N N . ILE D 2 116 ? -1.885 12.083 -64.758 1.00 19.13 116 ILE D N 1
ATOM 8773 C CA . ILE D 2 116 ? -2.566 11.167 -65.689 1.00 16.81 116 ILE D CA 1
ATOM 8774 C C . ILE D 2 116 ? -3.655 11.917 -66.469 1.00 17.58 116 ILE D C 1
ATOM 8775 O O . ILE D 2 116 ? -3.814 11.767 -67.697 1.00 19.03 116 ILE D O 1
ATOM 8780 N N . TYR D 2 117 ? -4.461 12.686 -65.744 1.00 16.73 117 TYR D N 1
ATOM 8781 C CA . TYR D 2 117 ? -5.549 13.432 -66.359 1.00 16.05 117 TYR D CA 1
ATOM 8782 C C . TYR D 2 117 ? -5.010 14.333 -67.474 1.00 20.57 117 TYR D C 1
ATOM 8783 O O . TYR D 2 117 ? -5.562 14.394 -68.578 1.00 20.02 117 TYR D O 1
ATOM 8792 N N . ARG D 2 118 ? -3.975 15.105 -67.166 1.00 18.76 118 ARG D N 1
ATOM 8793 C CA . ARG D 2 118 ? -3.429 16.035 -68.156 1.00 21.76 118 ARG D CA 1
ATOM 8794 C C . ARG D 2 118 ? -2.877 15.288 -69.361 1.00 24.83 118 ARG D C 1
ATOM 8795 O O . ARG D 2 118 ? -3.042 15.744 -70.503 1.00 21.64 118 ARG D O 1
ATOM 8803 N N . ALA D 2 119 ? -2.215 14.136 -69.133 1.00 20.83 119 ALA D N 1
ATOM 8804 C CA . ALA D 2 119 ? -1.670 13.363 -70.254 1.00 22.26 119 ALA D CA 1
ATOM 8805 C C . ALA D 2 119 ? -2.784 12.857 -71.174 1.00 18.49 119 ALA D C 1
ATOM 8806 O O . ALA D 2 119 ? -2.697 12.963 -72.404 1.00 20.25 119 ALA D O 1
ATOM 8808 N N . VAL D 2 120 ? -3.834 12.295 -70.594 1.00 16.51 120 VAL D N 1
ATOM 8809 C CA . VAL D 2 120 ? -4.928 11.770 -71.411 1.00 22.20 120 VAL D CA 1
ATOM 8810 C C . VAL D 2 120 ? -5.629 12.899 -72.160 1.00 18.89 120 VAL D C 1
ATOM 8811 O O . VAL D 2 120 ? -5.960 12.751 -73.344 1.00 23.40 120 VAL D O 1
ATOM 8815 N N . ARG D 2 121 ? -5.906 14.029 -71.483 1.00 19.66 121 ARG D N 1
ATOM 8816 C CA . ARG D 2 121 ? -6.500 15.180 -72.177 1.00 20.88 121 ARG D CA 1
ATOM 8817 C C . ARG D 2 121 ? -5.635 15.607 -73.356 1.00 25.15 121 ARG D C 1
ATOM 8818 O O . ARG D 2 121 ? -6.148 15.954 -74.419 1.00 22.12 121 ARG D O 1
ATOM 8826 N N . GLU D 2 122 ? -4.315 15.636 -73.177 1.00 20.72 122 GLU D N 1
ATOM 8827 C CA . GLU D 2 122 ? -3.455 16.095 -74.271 1.00 23.61 122 GLU D CA 1
ATOM 8828 C C . GLU D 2 122 ? -3.511 15.139 -75.474 1.00 22.07 122 GLU D C 1
ATOM 8829 O O . GLU D 2 122 ? -3.524 15.571 -76.654 1.00 24.40 122 GLU D O 1
ATOM 8835 N N . VAL D 2 123 ? -3.475 13.824 -75.210 1.00 21.33 123 VAL D N 1
ATOM 8836 C CA . VAL D 2 123 ? -3.595 12.896 -76.334 1.00 22.09 123 VAL D CA 1
ATOM 8837 C C . VAL D 2 123 ? -4.943 13.075 -77.015 1.00 21.87 123 VAL D C 1
ATOM 8838 O O . VAL D 2 123 ? -5.045 13.093 -78.255 1.00 24.08 123 VAL D O 1
ATOM 8842 N N . LEU D 2 124 ? -6.014 13.175 -76.223 1.00 23.09 124 LEU D N 1
ATOM 8843 C CA . LEU D 2 124 ? -7.337 13.315 -76.848 1.00 23.40 124 LEU D CA 1
ATOM 8844 C C . LEU D 2 124 ? -7.409 14.570 -77.695 1.00 30.51 124 LEU D C 1
ATOM 8845 O O . LEU D 2 124 ? -7.998 14.571 -78.788 1.00 25.80 124 LEU D O 1
ATOM 8850 N N . LYS D 2 125 ? -6.809 15.659 -77.202 1.00 21.17 125 LYS D N 1
ATOM 8851 C CA . LYS D 2 125 ? -6.732 16.904 -77.967 1.00 23.22 125 LYS D CA 1
ATOM 8852 C C . LYS D 2 125 ? -6.113 16.695 -79.351 1.00 29.41 125 LYS D C 1
ATOM 8853 O O . LYS D 2 125 ? -6.455 17.409 -80.311 1.00 25.80 125 LYS D O 1
ATOM 8859 N N . SER D 2 126 ? -5.117 15.809 -79.451 1.00 25.83 126 SER D N 1
ATOM 8860 C CA . SER D 2 126 ? -4.486 15.544 -80.754 1.00 28.77 126 SER D CA 1
ATOM 8861 C C . SER D 2 126 ? -5.389 14.812 -81.741 1.00 29.18 126 SER D C 1
ATOM 8862 O O . SER D 2 126 ? -5.077 14.790 -82.943 1.00 32.06 126 SER D O 1
ATOM 8865 N N . GLY D 2 127 ? -6.462 14.180 -81.277 1.00 34.93 127 GLY D N 1
ATOM 8866 C CA . GLY D 2 127 ? -7.275 13.351 -82.147 1.00 31.20 127 GLY D CA 1
ATOM 8867 C C . GLY D 2 127 ? -6.844 11.908 -82.222 1.00 33.99 127 GLY D C 1
ATOM 8868 O O . GLY D 2 127 ? -7.575 11.091 -82.806 1.00 30.68 127 GLY D O 1
ATOM 8869 N N . LEU D 2 128 ? -5.705 11.543 -81.618 1.00 29.18 128 LEU D N 1
ATOM 8870 C CA . LEU D 2 128 ? -5.280 10.148 -81.609 1.00 27.40 128 LEU D CA 1
ATOM 8871 C C . LEU D 2 128 ? -6.006 9.367 -80.504 1.00 25.03 128 LEU D C 1
ATOM 8872 O O . LEU D 2 128 ? -6.557 9.936 -79.566 1.00 24.61 128 LEU D O 1
ATOM 8877 N N . ILE D 2 129 ? -6.013 8.043 -80.608 1.00 22.39 129 ILE D N 1
ATOM 8878 C CA . ILE D 2 129 ? -6.612 7.184 -79.588 1.00 23.13 129 ILE D CA 1
ATOM 8879 C C . ILE D 2 129 ? -5.538 6.842 -78.559 1.00 19.75 129 ILE D C 1
ATOM 8880 O O . ILE D 2 129 ? -4.581 6.117 -78.905 1.00 23.29 129 ILE D O 1
ATOM 8885 N N . PRO D 2 130 ? -5.687 7.243 -77.285 1.00 20.14 130 PRO D N 1
ATOM 8886 C CA . PRO D 2 130 ? -4.729 6.784 -76.279 1.00 18.13 130 PRO D CA 1
ATOM 8887 C C . PRO D 2 130 ? -4.935 5.296 -75.981 1.00 21.35 130 PRO D C 1
ATOM 8888 O O . PRO D 2 130 ? -6.068 4.824 -75.844 1.00 20.30 130 PRO D O 1
ATOM 8892 N N . ILE D 2 131 ? -3.814 4.574 -75.906 1.00 16.74 131 ILE D N 1
ATOM 8893 C CA . ILE D 2 131 ? -3.750 3.191 -75.425 1.00 16.88 131 ILE D CA 1
ATOM 8894 C C . ILE D 2 131 ? -3.030 3.285 -74.091 1.00 18.18 131 ILE D C 1
ATOM 8895 O O . ILE D 2 131 ? -1.832 3.556 -74.058 1.00 20.33 131 ILE D O 1
ATOM 8900 N N . ILE D 2 132 ? -3.805 3.179 -73.013 1.00 16.51 132 ILE D N 1
ATOM 8901 C CA . ILE D 2 132 ? -3.277 3.443 -71.649 1.00 14.82 132 ILE D CA 1
ATOM 8902 C C . ILE D 2 132 ? -2.974 2.128 -70.931 1.00 15.86 132 ILE D C 1
ATOM 8903 O O . ILE D 2 132 ? -3.894 1.345 -70.748 1.00 18.86 132 ILE D O 1
ATOM 8908 N N . CYS D 2 133 ? -1.725 1.986 -70.516 1.00 15.59 133 CYS D N 1
ATOM 8909 C CA . CYS D 2 133 ? -1.308 0.718 -69.885 1.00 11.78 133 CYS D CA 1
ATOM 8910 C C . CYS D 2 133 ? -0.884 0.977 -68.441 1.00 16.47 133 CYS D C 1
ATOM 8911 O O . CYS D 2 133 ? 0.112 1.644 -68.237 1.00 17.79 133 CYS D O 1
ATOM 8914 N N . GLY D 2 134 ? -1.681 0.494 -67.497 1.00 19.14 134 GLY D N 1
ATOM 8915 C CA . GLY D 2 134 ? -1.308 0.583 -66.079 1.00 15.91 134 GLY D CA 1
ATOM 8916 C C . GLY D 2 134 ? -0.329 -0.528 -65.731 1.00 18.77 134 GLY D C 1
ATOM 8917 O O . GLY D 2 134 ? 0.081 -1.254 -66.632 1.00 17.04 134 GLY D O 1
ATOM 8918 N N . GLY D 2 135 ? 0.018 -0.630 -64.451 1.00 16.82 135 GLY D N 1
ATOM 8919 C CA . GLY D 2 135 ? -0.647 0.157 -63.411 1.00 14.18 135 GLY D CA 1
ATOM 8920 C C . GLY D 2 135 ? -1.952 -0.450 -62.929 1.00 15.30 135 GLY D C 1
ATOM 8921 O O . GLY D 2 135 ? -2.461 -1.349 -63.584 1.00 15.83 135 GLY D O 1
ATOM 8922 N N . ASP D 2 136 ? -2.497 0.098 -61.849 1.00 16.20 136 ASP D N 1
ATOM 8923 C CA . ASP D 2 136 ? -3.707 -0.484 -61.219 1.00 16.30 136 ASP D CA 1
ATOM 8924 C C . ASP D 2 136 ? -4.997 0.076 -61.833 1.00 18.49 136 ASP D C 1
ATOM 8925 O O . ASP D 2 136 ? -4.932 1.111 -62.499 1.00 16.53 136 ASP D O 1
ATOM 8930 N N . ARG D 2 137 ? -6.122 -0.591 -61.583 1.00 15.99 137 ARG D N 1
ATOM 8931 C CA . ARG D 2 137 ? -7.412 -0.215 -62.233 1.00 17.36 137 ARG D CA 1
ATOM 8932 C C . ARG D 2 137 ? -7.901 1.201 -61.886 1.00 16.38 137 ARG D C 1
ATOM 8933 O O . ARG D 2 137 ? -8.710 1.706 -62.651 1.00 19.35 137 ARG D O 1
ATOM 8941 N N . SER D 2 138 ? -7.439 1.785 -60.781 1.00 17.53 138 SER D N 1
ATOM 8942 C CA . SER D 2 138 ? -7.818 3.169 -60.378 1.00 17.12 138 SER D CA 1
ATOM 8943 C C . SER D 2 138 ? -7.543 4.177 -61.508 1.00 17.47 138 SER D C 1
ATOM 8944 O O . SER D 2 138 ? -8.239 5.176 -61.578 1.00 15.89 138 SER D O 1
ATOM 8947 N N . ILE D 2 139 ? -6.536 3.924 -62.335 1.00 17.30 139 ILE D N 1
ATOM 8948 C CA . ILE D 2 139 ? -6.154 4.909 -63.392 1.00 16.05 139 ILE D CA 1
ATOM 8949 C C . ILE D 2 139 ? -7.333 5.122 -64.354 1.00 13.74 139 ILE D C 1
ATOM 8950 O O . ILE D 2 139 ? -7.439 6.207 -64.909 1.00 18.48 139 ILE D O 1
ATOM 8955 N N . SER D 2 140 ? -8.158 4.101 -64.534 1.00 14.39 140 SER D N 1
ATOM 8956 C CA . SER D 2 140 ? -9.349 4.181 -65.413 1.00 16.78 140 SER D CA 1
ATOM 8957 C C . SER D 2 140 ? -10.280 5.300 -64.917 1.00 16.24 140 SER D C 1
ATOM 8958 O O . SER D 2 140 ? -10.891 5.966 -65.741 1.00 15.95 140 SER D O 1
ATOM 8961 N N . ILE D 2 141 ? -10.360 5.471 -63.600 1.00 14.61 141 ILE D N 1
ATOM 8962 C CA . ILE D 2 141 ? -11.219 6.534 -63.080 1.00 16.78 141 ILE D CA 1
ATOM 8963 C C . ILE D 2 141 ? -10.826 7.849 -63.725 1.00 17.02 141 ILE D C 1
ATOM 8964 O O . ILE D 2 141 ? -11.667 8.627 -64.216 1.00 18.27 141 ILE D O 1
ATOM 8969 N N . THR D 2 142 ? -9.522 8.141 -63.684 1.00 17.43 142 THR D N 1
ATOM 8970 C CA . THR D 2 142 ? -9.038 9.421 -64.183 1.00 18.63 142 THR D CA 1
ATOM 8971 C C . THR D 2 142 ? -9.113 9.495 -65.705 1.00 17.00 142 THR D C 1
ATOM 8972 O O . THR D 2 142 ? -9.475 10.548 -66.288 1.00 20.45 142 THR D O 1
ATOM 8976 N N . ALA D 2 143 ? -8.730 8.410 -66.364 1.00 16.57 143 ALA D N 1
ATOM 8977 C CA . ALA D 2 143 ? -8.728 8.449 -67.818 1.00 16.58 143 ALA D CA 1
ATOM 8978 C C . ALA D 2 143 ? -10.144 8.608 -68.332 1.00 21.20 143 ALA D C 1
ATOM 8979 O O . ALA D 2 143 ? -10.371 9.341 -69.296 1.00 18.52 143 ALA D O 1
ATOM 8981 N N . ALA D 2 144 ? -11.111 7.905 -67.702 1.00 19.48 144 ALA D N 1
ATOM 8982 C CA . ALA D 2 144 ? -12.508 8.083 -68.111 1.00 19.62 144 ALA D CA 1
ATOM 8983 C C . ALA D 2 144 ? -12.993 9.498 -67.841 1.00 23.47 144 ALA D C 1
ATOM 8984 O O . ALA D 2 144 ? -13.725 10.062 -68.659 1.00 20.57 144 ALA D O 1
ATOM 8986 N N . ARG D 2 145 ? -12.592 10.101 -66.704 1.00 18.06 145 ARG D N 1
ATOM 8987 C CA . ARG D 2 145 ? -13.004 11.477 -66.453 1.00 20.72 145 ARG D CA 1
ATOM 8988 C C . ARG D 2 145 ? -12.431 12.406 -67.535 1.00 22.91 145 ARG D C 1
ATOM 8989 O O . ARG D 2 145 ? -13.095 13.371 -67.990 1.00 19.86 145 ARG D O 1
ATOM 8997 N N . ALA D 2 146 ? -11.188 12.113 -67.983 1.00 20.43 146 ALA D N 1
ATOM 8998 C CA . ALA D 2 146 ? -10.599 12.955 -69.027 1.00 19.62 146 ALA D CA 1
ATOM 8999 C C . ALA D 2 146 ? -11.409 12.834 -70.310 1.00 20.91 146 ALA D C 1
ATOM 9000 O O . ALA D 2 146 ? -11.737 13.839 -70.941 1.00 22.62 146 ALA D O 1
ATOM 9002 N N . LEU D 2 147 ? -11.813 11.597 -70.682 1.00 19.94 147 LEU D N 1
ATOM 9003 C CA . LEU D 2 147 ? -12.647 11.517 -71.888 1.00 18.53 147 LEU D CA 1
ATOM 9004 C C . LEU D 2 147 ? -13.959 12.279 -71.675 1.00 22.21 147 LEU D C 1
ATOM 9005 O O . LEU D 2 147 ? -14.412 13.049 -72.547 1.00 21.10 147 LEU D O 1
ATOM 9010 N N . SER D 2 148 ? -14.567 12.109 -70.484 1.00 22.64 148 SER D N 1
ATOM 9011 C CA . SER D 2 148 ? -15.846 12.767 -70.220 1.00 21.72 148 SER D CA 1
ATOM 9012 C C . SER D 2 148 ? -15.708 14.269 -70.374 1.00 21.97 148 SER D C 1
ATOM 9013 O O . SER D 2 148 ? -16.554 14.937 -71.020 1.00 23.39 148 SER D O 1
ATOM 9016 N N . ASP D 2 149 ? -14.609 14.830 -69.836 1.00 23.44 149 ASP D N 1
ATOM 9017 C CA . ASP D 2 149 ? -14.432 16.283 -69.913 1.00 24.84 149 ASP D CA 1
ATOM 9018 C C . ASP D 2 149 ? -14.089 16.717 -71.336 1.00 24.96 149 ASP D C 1
ATOM 9019 O O . ASP D 2 149 ? -14.467 17.820 -71.790 1.00 26.06 149 ASP D O 1
ATOM 9024 N N . HIS D 2 150 ? -13.357 15.867 -72.053 1.00 26.53 150 HIS D N 1
ATOM 9025 C CA . HIS D 2 150 ? -12.923 16.246 -73.395 1.00 23.69 150 HIS D CA 1
ATOM 9026 C C . HIS D 2 150 ? -14.129 16.442 -74.321 1.00 25.53 150 HIS D C 1
ATOM 9027 O O . HIS D 2 150 ? -14.187 17.402 -75.108 1.00 27.63 150 HIS D O 1
ATOM 9034 N N . ILE D 2 151 ? -15.115 15.543 -74.228 1.00 23.19 151 ILE D N 1
ATOM 9035 C CA . ILE D 2 151 ? -16.251 15.624 -75.158 1.00 29.43 151 ILE D CA 1
ATOM 9036 C C . ILE D 2 151 ? -17.263 16.651 -74.685 1.00 25.23 151 ILE D C 1
ATOM 9037 O O . ILE D 2 151 ? -18.031 17.212 -75.477 1.00 26.46 151 ILE D O 1
ATOM 9042 N N . GLY D 2 152 ? -17.338 16.886 -73.398 1.00 28.29 152 GLY D N 1
ATOM 9043 C CA . GLY D 2 152 ? -18.138 17.984 -72.917 1.00 25.93 152 GLY D CA 1
ATOM 9044 C C . GLY D 2 152 ? -19.568 17.583 -72.612 1.00 37.44 152 GLY D C 1
ATOM 9045 O O . GLY D 2 152 ? -20.037 16.508 -72.981 1.00 25.85 152 GLY D O 1
ATOM 9046 N N . PRO D 2 153 ? -20.312 18.486 -71.969 1.00 33.44 153 PRO D N 1
ATOM 9047 C CA . PRO D 2 153 ? -21.622 18.109 -71.420 1.00 40.11 153 PRO D CA 1
ATOM 9048 C C . PRO D 2 153 ? -22.716 17.978 -72.472 1.00 40.87 153 PRO D C 1
ATOM 9049 O O . PRO D 2 153 ? -23.787 17.459 -72.153 1.00 44.12 153 PRO D O 1
ATOM 9053 N N . GLN D 2 154 ? -22.488 18.406 -73.705 1.00 34.18 154 GLN D N 1
ATOM 9054 C CA . GLN D 2 154 ? -23.482 18.221 -74.759 1.00 35.35 154 GLN D CA 1
ATOM 9055 C C . GLN D 2 154 ? -23.293 16.923 -75.538 1.00 31.94 154 GLN D C 1
ATOM 9056 O O . GLN D 2 154 ? -24.066 16.660 -76.461 1.00 35.89 154 GLN D O 1
ATOM 9062 N N . LYS D 2 155 ? -22.306 16.095 -75.185 1.00 30.17 155 LYS D N 1
ATOM 9063 C CA . LYS D 2 155 ? -22.072 14.846 -75.898 1.00 28.39 155 LYS D CA 1
ATOM 9064 C C . LYS D 2 155 ? -22.274 13.658 -74.962 1.00 29.71 155 LYS D C 1
ATOM 9065 O O . LYS D 2 155 ? -22.373 13.807 -73.736 1.00 27.84 155 LYS D O 1
ATOM 9071 N N . LYS D 2 156 ? -22.389 12.457 -75.542 1.00 25.58 156 LYS D N 1
ATOM 9072 C CA . LYS D 2 156 ? -22.651 11.270 -74.753 1.00 24.57 156 LYS D CA 1
ATOM 9073 C C . LYS D 2 156 ? -21.465 10.312 -74.850 1.00 24.47 156 LYS D C 1
ATOM 9074 O O . LYS D 2 156 ? -20.976 10.026 -75.950 1.00 24.74 156 LYS D O 1
ATOM 9080 N N . MET D 2 157 ? -21.062 9.761 -73.716 1.00 22.11 157 MET D N 1
ATOM 9081 C CA . MET D 2 157 ? -20.007 8.774 -73.664 1.00 20.87 157 MET D CA 1
ATOM 9082 C C . MET D 2 157 ? -20.602 7.384 -73.462 1.00 24.49 157 MET D C 1
ATOM 9083 O O . MET D 2 157 ? -21.668 7.240 -72.862 1.00 22.34 157 MET D O 1
ATOM 9088 N N . GLY D 2 158 ? -19.915 6.366 -73.986 1.00 21.11 158 GLY D N 1
ATOM 9089 C CA . GLY D 2 158 ? -20.219 4.976 -73.675 1.00 20.32 158 GLY D CA 1
ATOM 9090 C C . GLY D 2 158 ? -18.974 4.394 -73.025 1.00 19.51 158 GLY D C 1
ATOM 9091 O O . GLY D 2 158 ? -17.866 4.873 -73.257 1.00 21.32 158 GLY D O 1
ATOM 9092 N N . TYR D 2 159 ? -19.162 3.342 -72.219 1.00 17.89 159 TYR D N 1
ATOM 9093 C CA . TYR D 2 159 ? -18.064 2.745 -71.465 1.00 15.93 159 TYR D CA 1
ATOM 9094 C C . TYR D 2 159 ? -18.253 1.234 -71.446 1.00 16.32 159 TYR D C 1
ATOM 9095 O O . TYR D 2 159 ? -19.328 0.775 -71.050 1.00 17.69 159 TYR D O 1
ATOM 9104 N N . MET D 2 160 ? -17.204 0.455 -71.811 1.00 17.13 160 MET D N 1
ATOM 9105 C CA . MET D 2 160 ? -17.248 -1.017 -71.773 1.00 16.96 160 MET D CA 1
ATOM 9106 C C . MET D 2 160 ? -15.994 -1.452 -71.046 1.00 21.02 160 MET D C 1
ATOM 9107 O O . MET D 2 160 ? -14.894 -1.077 -71.465 1.00 18.79 160 MET D O 1
ATOM 9112 N N . HIS D 2 161 ? -16.142 -2.296 -70.021 1.00 16.56 161 HIS D N 1
ATOM 9113 C CA . HIS D 2 161 ? -15.004 -2.819 -69.303 1.00 15.24 161 HIS D CA 1
ATOM 9114 C C . HIS D 2 161 ? -15.136 -4.336 -69.218 1.00 17.51 161 HIS D C 1
ATOM 9115 O O . HIS D 2 161 ? -16.229 -4.853 -68.998 1.00 15.29 161 HIS D O 1
ATOM 9122 N N . PHE D 2 162 ? -14.038 -5.040 -69.461 1.00 15.67 162 PHE D N 1
ATOM 9123 C CA . PHE D 2 162 ? -13.950 -6.499 -69.248 1.00 12.97 162 PHE D CA 1
ATOM 9124 C C . PHE D 2 162 ? -13.160 -6.763 -67.963 1.00 12.81 162 PHE D C 1
ATOM 9125 O O . PHE D 2 162 ? -12.037 -6.286 -67.819 1.00 16.05 162 PHE D O 1
ATOM 9133 N N . GLY D 2 163 ? -13.705 -7.580 -67.074 1.00 13.52 163 GLY D N 1
ATOM 9134 C CA . GLY D 2 163 ? -12.998 -7.931 -65.856 1.00 14.78 163 GLY D CA 1
ATOM 9135 C C . GLY D 2 163 ? -13.828 -8.874 -64.995 1.00 15.28 163 GLY D C 1
ATOM 9136 O O . GLY D 2 163 ? -15.042 -8.978 -65.137 1.00 12.34 163 GLY D O 1
ATOM 9137 N N . ALA D 2 164 ? -13.139 -9.582 -64.127 1.00 13.96 164 ALA D N 1
ATOM 9138 C CA . ALA D 2 164 ? -13.818 -10.533 -63.237 1.00 11.97 164 ALA D CA 1
ATOM 9139 C C . ALA D 2 164 ? -14.429 -9.861 -62.013 1.00 15.97 164 ALA D C 1
ATOM 9140 O O . ALA D 2 164 ? -15.321 -10.446 -61.392 1.00 14.63 164 ALA D O 1
ATOM 9142 N N . GLN D 2 165 ? -13.987 -8.641 -61.676 1.00 11.91 165 GLN D N 1
ATOM 9143 C CA . GLN D 2 165 ? -14.479 -7.881 -60.520 1.00 14.13 165 GLN D CA 1
ATOM 9144 C C . GLN D 2 165 ? -15.311 -6.690 -60.957 1.00 16.46 165 GLN D C 1
ATOM 9145 O O . GLN D 2 165 ? -14.931 -5.960 -61.888 1.00 16.22 165 GLN D O 1
ATOM 9151 N N . LEU D 2 166 ? -16.438 -6.497 -60.277 1.00 13.95 166 LEU D N 1
ATOM 9152 C CA . LEU D 2 166 ? -17.302 -5.344 -60.564 1.00 14.67 166 LEU D CA 1
ATOM 9153 C C . LEU D 2 166 ? -16.646 -4.006 -60.189 1.00 14.18 166 LEU D C 1
ATOM 9154 O O . LEU D 2 166 ? -16.933 -2.974 -60.818 1.00 17.61 166 LEU D O 1
ATOM 9159 N N . ASP D 2 167 ? -15.807 -3.991 -59.166 1.00 14.80 167 ASP D N 1
ATOM 9160 C CA . ASP D 2 167 ? -15.204 -2.722 -58.696 1.00 14.98 167 ASP D CA 1
ATOM 9161 C C . ASP D 2 167 ? -16.298 -1.679 -58.435 1.00 16.01 167 ASP D C 1
ATOM 9162 O O . ASP D 2 167 ? -16.195 -0.497 -58.826 1.00 17.82 167 ASP D O 1
ATOM 9167 N N . MET D 2 168 ? -17.351 -2.102 -57.722 1.00 14.07 168 MET D N 1
ATOM 9168 C CA . MET D 2 168 ? -18.429 -1.157 -57.394 1.00 15.50 168 MET D CA 1
ATOM 9169 C C . MET D 2 168 ? -18.487 -0.829 -55.894 1.00 14.52 168 MET D C 1
ATOM 9170 O O . MET D 2 168 ? -19.572 -0.743 -55.304 1.00 15.51 168 MET D O 1
ATOM 9175 N N . ALA D 2 169 ? -17.314 -0.639 -55.256 1.00 15.61 169 ALA D N 1
ATOM 9176 C CA . ALA D 2 169 ? -17.276 -0.136 -53.886 1.00 14.77 169 ALA D CA 1
ATOM 9177 C C . ALA D 2 169 ? -17.534 1.363 -53.871 1.00 16.67 169 ALA D C 1
ATOM 9178 O O . ALA D 2 169 ? -16.732 2.147 -54.393 1.00 16.50 169 ALA D O 1
ATOM 9180 N N . ASP D 2 170 ? -18.620 1.790 -53.213 1.00 15.14 170 ASP D N 1
ATOM 9181 C CA . ASP D 2 170 ? -18.784 3.210 -53.013 1.00 18.03 170 ASP D CA 1
ATOM 9182 C C . ASP D 2 170 ? -17.605 3.776 -52.228 1.00 20.79 170 ASP D C 1
ATOM 9183 O O . ASP D 2 170 ? -17.182 4.909 -52.475 1.00 18.66 170 ASP D O 1
ATOM 9188 N N . SER D 2 171 ? -17.098 3.019 -51.248 1.00 19.04 171 SER D N 1
ATOM 9189 C CA . SER D 2 171 ? -15.844 3.340 -50.556 1.00 17.43 171 SER D CA 1
ATOM 9190 C C . SER D 2 171 ? -15.200 2.021 -50.139 1.00 19.47 171 SER D C 1
ATOM 9191 O O . SER D 2 171 ? -15.855 0.980 -50.061 1.00 17.15 171 SER D O 1
ATOM 9194 N N . TRP D 2 172 ? -13.893 2.078 -49.934 1.00 16.06 172 TRP D N 1
ATOM 9195 C CA . TRP D 2 172 ? -13.112 0.886 -49.589 1.00 15.96 172 TRP D CA 1
ATOM 9196 C C . TRP D 2 172 ? -12.083 1.353 -48.579 1.00 16.17 172 TRP D C 1
ATOM 9197 O O . TRP D 2 172 ? -11.300 2.245 -48.874 1.00 14.47 172 TRP D O 1
ATOM 9208 N N . ALA D 2 173 ? -12.127 0.810 -47.376 1.00 16.48 173 ALA D N 1
ATOM 9209 C CA . ALA D 2 173 ? -11.304 1.318 -46.259 1.00 17.19 173 ALA D CA 1
ATOM 9210 C C . ALA D 2 173 ? -11.518 2.820 -46.033 1.00 19.97 173 ALA D C 1
ATOM 9211 O O . ALA D 2 173 ? -10.613 3.544 -45.562 1.00 16.97 173 ALA D O 1
ATOM 9213 N N . GLY D 2 174 ? -12.751 3.297 -46.320 1.00 15.52 174 GLY D N 1
ATOM 9214 C CA . GLY D 2 174 ? -13.085 4.705 -46.154 1.00 18.75 174 GLY D CA 1
ATOM 9215 C C . GLY D 2 174 ? -12.610 5.584 -47.290 1.00 17.88 174 GLY D C 1
ATOM 9216 O O . GLY D 2 174 ? -12.912 6.778 -47.285 1.00 20.11 174 GLY D O 1
ATOM 9217 N N . GLU D 2 175 ? -11.946 5.030 -48.292 1.00 14.97 175 GLU D N 1
ATOM 9218 C CA . GLU D 2 175 ? -11.365 5.784 -49.395 1.00 20.47 175 GLU D CA 1
ATOM 9219 C C . GLU D 2 175 ? -12.262 5.682 -50.624 1.00 19.33 175 GLU D C 1
ATOM 9220 O O . GLU D 2 175 ? -13.015 4.729 -50.784 1.00 18.98 175 GLU D O 1
ATOM 9226 N N . ARG D 2 176 ? -12.147 6.645 -51.534 1.00 15.25 176 ARG D N 1
ATOM 9227 C CA . ARG D 2 176 ? -13.131 6.707 -52.610 1.00 16.66 176 ARG D CA 1
ATOM 9228 C C . ARG D 2 176 ? -12.559 6.540 -54.022 1.00 20.19 176 ARG D C 1
ATOM 9229 O O . ARG D 2 176 ? -13.348 6.412 -54.986 1.00 17.75 176 ARG D O 1
ATOM 9237 N N . ASN D 2 177 ? -11.230 6.467 -54.185 1.00 14.37 177 ASN D N 1
ATOM 9238 C CA . ASN D 2 177 ? -10.662 6.368 -55.527 1.00 15.95 177 ASN D CA 1
ATOM 9239 C C . ASN D 2 177 ? -9.640 5.259 -55.658 1.00 15.85 177 ASN D C 1
ATOM 9240 O O . ASN D 2 177 ? -8.705 5.365 -56.462 1.00 17.14 177 ASN D O 1
ATOM 9245 N N . LEU D 2 178 ? -9.820 4.185 -54.881 1.00 14.23 178 LEU D N 1
ATOM 9246 C CA . LEU D 2 178 ? -9.012 2.978 -55.019 1.00 14.19 178 LEU D CA 1
ATOM 9247 C C . LEU D 2 178 ? -9.531 2.113 -56.159 1.00 14.57 178 LEU D C 1
ATOM 9248 O O . LEU D 2 178 ? -10.642 2.312 -56.665 1.00 14.26 178 LEU D O 1
ATOM 9253 N N . ALA D 2 179 ? -8.716 1.117 -56.539 1.00 13.71 179 ALA D N 1
ATOM 9254 C CA . ALA D 2 179 ? -9.101 0.235 -57.634 1.00 17.50 179 ALA D CA 1
ATOM 9255 C C . ALA D 2 179 ? -10.500 -0.369 -57.448 1.00 14.17 179 ALA D C 1
ATOM 9256 O O . ALA D 2 179 ? -11.279 -0.348 -58.407 1.00 14.08 179 ALA D O 1
ATOM 9258 N N . PRO D 2 180 ? -10.882 -0.911 -56.282 1.00 15.40 180 PRO D N 1
ATOM 9259 C CA . PRO D 2 180 ? -12.234 -1.501 -56.177 1.00 15.02 180 PRO D CA 1
ATOM 9260 C C . PRO D 2 180 ? -13.381 -0.484 -56.228 1.00 17.36 180 PRO D C 1
ATOM 9261 O O . PRO D 2 180 ? -14.524 -0.923 -56.257 1.00 15.14 180 PRO D O 1
ATOM 9265 N N . CYS D 2 181 ? -13.112 0.811 -56.200 1.00 14.39 181 CYS D N 1
ATOM 9266 C CA . CYS D 2 181 ? -14.098 1.874 -56.376 1.00 14.54 181 CYS D CA 1
ATOM 9267 C C . CYS D 2 181 ? -14.277 2.280 -57.825 1.00 18.46 181 CYS D C 1
ATOM 9268 O O . CYS D 2 181 ? -15.088 3.148 -58.092 1.00 17.00 181 CYS D O 1
ATOM 9271 N N . ALA D 2 182 ? -13.494 1.742 -58.750 1.00 15.74 182 ALA D N 1
ATOM 9272 C CA . ALA D 2 182 ? -13.384 2.416 -60.053 1.00 17.49 182 ALA D CA 1
ATOM 9273 C C . ALA D 2 182 ? -14.736 2.554 -60.742 1.00 16.11 182 ALA D C 1
ATOM 9274 O O . ALA D 2 182 ? -15.064 3.618 -61.269 1.00 16.91 182 ALA D O 1
ATOM 9276 N N . MET D 2 183 ? -15.507 1.461 -60.830 1.00 17.42 183 MET D N 1
ATOM 9277 C CA . MET D 2 183 ? -16.769 1.572 -61.540 1.00 18.74 183 MET D CA 1
ATOM 9278 C C . MET D 2 183 ? -17.751 2.445 -60.763 1.00 18.76 183 MET D C 1
ATOM 9279 O O . MET D 2 183 ? -18.579 3.139 -61.370 1.00 21.65 183 MET D O 1
ATOM 9284 N N . ALA D 2 184 ? -17.655 2.470 -59.414 1.00 14.84 184 ALA D N 1
ATOM 9285 C CA . ALA D 2 184 ? -18.547 3.334 -58.660 1.00 14.63 184 ALA D CA 1
ATOM 9286 C C . ALA D 2 184 ? -18.277 4.809 -59.003 1.00 19.01 184 ALA D C 1
ATOM 9287 O O . ALA D 2 184 ? -19.212 5.636 -59.063 1.00 17.32 184 ALA D O 1
ATOM 9289 N N . ARG D 2 185 ? -17.010 5.135 -59.294 1.00 16.79 185 ARG D N 1
ATOM 9290 C CA . ARG D 2 185 ? -16.714 6.521 -59.679 1.00 15.50 185 ARG D CA 1
ATOM 9291 C C . ARG D 2 185 ? -17.043 6.765 -61.143 1.00 18.81 185 ARG D C 1
ATOM 9292 O O . ARG D 2 185 ? -17.581 7.832 -61.501 1.00 19.37 185 ARG D O 1
ATOM 9300 N N . ILE D 2 186 ? -16.747 5.785 -61.995 1.00 15.53 186 ILE D N 1
ATOM 9301 C CA . ILE D 2 186 ? -16.890 6.041 -63.438 1.00 16.87 186 ILE D CA 1
ATOM 9302 C C . ILE D 2 186 ? -18.359 6.217 -63.789 1.00 19.62 186 ILE D C 1
ATOM 9303 O O . ILE D 2 186 ? -18.719 7.052 -64.639 1.00 20.36 186 ILE D O 1
ATOM 9308 N N . THR D 2 187 ? -19.234 5.399 -63.164 1.00 16.93 187 THR D N 1
ATOM 9309 C CA . THR D 2 187 ? -20.659 5.512 -63.436 1.00 20.45 187 THR D CA 1
ATOM 9310 C C . THR D 2 187 ? -21.267 6.772 -62.815 1.00 22.55 187 THR D C 1
ATOM 9311 O O . THR D 2 187 ? -22.456 7.054 -63.058 1.00 22.52 187 THR D O 1
ATOM 9315 N N . GLU D 2 188 ? -20.479 7.595 -62.100 1.00 19.02 188 GLU D N 1
ATOM 9316 C CA . GLU D 2 188 ? -20.978 8.894 -61.700 1.00 18.28 188 GLU D CA 1
ATOM 9317 C C . GLU D 2 188 ? -20.682 9.987 -62.722 1.00 23.72 188 GLU D C 1
ATOM 9318 O O . GLU D 2 188 ? -21.106 11.115 -62.502 1.00 23.77 188 GLU D O 1
ATOM 9324 N N . LEU D 2 189 ? -19.983 9.699 -63.819 1.00 22.19 189 LEU D N 1
ATOM 9325 C CA . LEU D 2 189 ? -19.654 10.763 -64.774 1.00 21.12 189 LEU D CA 1
ATOM 9326 C C . LEU D 2 189 ? -20.931 11.297 -65.384 1.00 22.61 189 LEU D C 1
ATOM 9327 O O . LEU D 2 189 ? -21.787 10.513 -65.807 1.00 23.53 189 LEU D O 1
ATOM 9332 N N . PRO D 2 190 ? -21.089 12.620 -65.483 1.00 22.96 190 PRO D N 1
ATOM 9333 C CA . PRO D 2 190 ? -22.410 13.165 -65.758 1.00 25.92 190 PRO D CA 1
ATOM 9334 C C . PRO D 2 190 ? -22.874 12.942 -67.193 1.00 30.62 190 PRO D C 1
ATOM 9335 O O . PRO D 2 190 ? -24.083 13.036 -67.446 1.00 29.10 190 PRO D O 1
ATOM 9339 N N . ASN D 2 191 ? -21.978 12.678 -68.156 1.00 22.51 191 ASN D N 1
ATOM 9340 C CA . ASN D 2 191 ? -22.420 12.437 -69.535 1.00 23.07 191 ASN D CA 1
ATOM 9341 C C . ASN D 2 191 ? -22.247 10.972 -69.927 1.00 22.13 191 ASN D C 1
ATOM 9342 O O . ASN D 2 191 ? -22.190 10.657 -71.127 1.00 23.32 191 ASN D O 1
ATOM 9347 N N . LEU D 2 192 ? -22.180 10.087 -68.932 1.00 22.26 192 LEU D N 1
ATOM 9348 C CA . LEU D 2 192 ? -22.122 8.624 -69.128 1.00 21.78 192 LEU D CA 1
ATOM 9349 C C . LEU D 2 192 ? -23.434 8.063 -68.563 1.00 23.72 192 LEU D C 1
ATOM 9350 O O . LEU D 2 192 ? -23.585 7.902 -67.348 1.00 24.59 192 LEU D O 1
ATOM 9355 N N . ASP D 2 193 ? -24.420 7.908 -69.442 1.00 23.18 193 ASP D N 1
ATOM 9356 C CA . ASP D 2 193 ? -25.692 7.324 -69.058 1.00 22.70 193 ASP D CA 1
ATOM 9357 C C . ASP D 2 193 ? -25.476 5.844 -68.736 1.00 23.23 193 ASP D C 1
ATOM 9358 O O . ASP D 2 193 ? -24.749 5.159 -69.447 1.00 21.67 193 ASP D O 1
ATOM 9363 N N . ILE D 2 194 ? -26.081 5.352 -67.647 1.00 21.76 194 ILE D N 1
ATOM 9364 C CA . ILE D 2 194 ? -25.853 3.944 -67.253 1.00 22.50 194 ILE D CA 1
ATOM 9365 C C . ILE D 2 194 ? -26.301 2.985 -68.366 1.00 20.30 194 ILE D C 1
ATOM 9366 O O . ILE D 2 194 ? -25.840 1.836 -68.429 1.00 21.38 194 ILE D O 1
ATOM 9371 N N . ARG D 2 195 ? -27.223 3.405 -69.222 1.00 23.20 195 ARG D N 1
ATOM 9372 C CA . ARG D 2 195 ? -27.638 2.544 -70.325 1.00 24.38 195 ARG D CA 1
ATOM 9373 C C . ARG D 2 195 ? -26.549 2.371 -71.358 1.00 24.76 195 ARG D C 1
ATOM 9374 O O . ARG D 2 195 ? -26.651 1.493 -72.209 1.00 23.63 195 ARG D O 1
ATOM 9382 N N . ASN D 2 196 ? -25.513 3.194 -71.311 1.00 25.13 196 ASN D N 1
ATOM 9383 C CA . ASN D 2 196 ? -24.398 3.094 -72.241 1.00 22.88 196 ASN D CA 1
ATOM 9384 C C . ASN D 2 196 ? -23.162 2.531 -71.547 1.00 22.26 196 ASN D C 1
ATOM 9385 O O . ASN D 2 196 ? -22.060 2.705 -72.049 1.00 20.97 196 ASN D O 1
ATOM 9390 N N . VAL D 2 197 ? -23.333 1.827 -70.424 1.00 20.13 197 VAL D N 1
ATOM 9391 C CA . VAL D 2 197 ? -22.241 1.220 -69.669 1.00 17.95 197 VAL D CA 1
ATOM 9392 C C . VAL D 2 197 ? -22.365 -0.299 -69.775 1.00 18.81 197 VAL D C 1
ATOM 9393 O O . VAL D 2 197 ? -23.442 -0.855 -69.540 1.00 18.13 197 VAL D O 1
ATOM 9397 N N . ALA D 2 198 ? -21.273 -0.963 -70.123 1.00 17.48 198 ALA D N 1
ATOM 9398 C CA . ALA D 2 198 ? -21.190 -2.426 -70.109 1.00 15.97 198 ALA D CA 1
ATOM 9399 C C . ALA D 2 198 ? -20.030 -2.872 -69.235 1.00 17.10 198 ALA D C 1
ATOM 9400 O O . ALA D 2 198 ? -18.964 -2.226 -69.207 1.00 18.64 198 ALA D O 1
ATOM 9402 N N . HIS D 2 199 ? -20.239 -3.997 -68.533 1.00 16.90 199 HIS D N 1
ATOM 9403 C CA . HIS D 2 199 ? -19.214 -4.612 -67.703 1.00 17.14 199 HIS D CA 1
ATOM 9404 C C . HIS D 2 199 ? -19.373 -6.110 -67.917 1.00 15.59 199 HIS D C 1
ATOM 9405 O O . HIS D 2 199 ? -20.470 -6.635 -67.681 1.00 17.60 199 HIS D O 1
ATOM 9412 N N . LEU D 2 200 ? -18.327 -6.782 -68.409 1.00 14.35 200 LEU D N 1
ATOM 9413 C CA . LEU D 2 200 ? -18.483 -8.184 -68.845 1.00 15.76 200 LEU D CA 1
ATOM 9414 C C . LEU D 2 200 ? -17.460 -9.060 -68.153 1.00 14.02 200 LEU D C 1
ATOM 9415 O O . LEU D 2 200 ? -16.268 -8.723 -68.177 1.00 16.07 200 LEU D O 1
ATOM 9420 N N . GLY D 2 201 ? -17.911 -10.199 -67.584 1.00 13.69 201 GLY D N 1
ATOM 9421 C CA . GLY D 2 201 ? -16.970 -11.226 -67.064 1.00 13.60 201 GLY D CA 1
ATOM 9422 C C . GLY D 2 201 ? -17.042 -11.440 -65.548 1.00 15.80 201 GLY D C 1
ATOM 9423 O O . GLY D 2 201 ? -16.333 -12.314 -65.026 1.00 15.67 201 GLY D O 1
ATOM 9424 N N . ALA D 2 202 ? -17.907 -10.721 -64.813 1.00 15.11 202 ALA D N 1
ATOM 9425 C CA . ALA D 2 202 ? -17.840 -10.818 -63.364 1.00 13.75 202 ALA D CA 1
ATOM 9426 C C . ALA D 2 202 ? -18.087 -12.245 -62.893 1.00 11.52 202 ALA D C 1
ATOM 9427 O O . ALA D 2 202 ? -19.046 -12.914 -63.338 1.00 13.42 202 ALA D O 1
ATOM 9429 N N . ARG D 2 203 ? -17.258 -12.656 -61.940 1.00 12.86 203 ARG D N 1
ATOM 9430 C CA . ARG D 2 203 ? -17.362 -14.029 -61.413 1.00 13.94 203 ARG D CA 1
ATOM 9431 C C . ARG D 2 203 ? -16.524 -14.214 -60.144 1.00 17.58 203 ARG D C 1
ATOM 9432 O O . ARG D 2 203 ? -15.651 -13.386 -59.874 1.00 15.40 203 ARG D O 1
ATOM 9440 N N . ASN D 2 204 ? -16.833 -15.271 -59.409 1.00 14.06 204 ASN D N 1
ATOM 9441 C CA . ASN D 2 204 ? -16.022 -15.635 -58.220 1.00 15.78 204 ASN D CA 1
ATOM 9442 C C . ASN D 2 204 ? -16.209 -14.639 -57.067 1.00 17.10 204 ASN D C 1
ATOM 9443 O O . ASN D 2 204 ? -16.855 -13.614 -57.282 1.00 16.40 204 ASN D O 1
ATOM 9448 N N . ALA D 2 205 ? -15.583 -14.897 -55.921 1.00 13.21 205 ALA D N 1
ATOM 9449 C CA . ALA D 2 205 ? -15.942 -14.156 -54.686 1.00 17.26 205 ALA D CA 1
ATOM 9450 C C . ALA D 2 205 ? -15.188 -12.845 -54.394 1.00 15.78 205 ALA D C 1
ATOM 9451 O O . ALA D 2 205 ? -15.275 -12.391 -53.266 1.00 16.61 205 ALA D O 1
ATOM 9453 N N . MET D 2 206 ? -14.583 -12.265 -55.363 1.00 13.33 206 MET D N 1
ATOM 9454 C CA . MET D 2 206 ? -13.983 -10.943 -55.052 1.00 13.37 206 MET D CA 1
ATOM 9455 C C . MET D 2 206 ? -15.011 -9.920 -55.543 1.00 17.39 206 MET D C 1
ATOM 9456 O O . MET D 2 206 ? -14.651 -9.038 -56.315 1.00 17.77 206 MET D O 1
ATOM 9461 N N . ASN D 2 207 ? -16.182 -10.107 -55.058 1.00 15.38 207 ASN D N 1
ATOM 9462 C CA . ASN D 2 207 ? -17.350 -9.297 -55.463 1.00 15.28 207 ASN D CA 1
ATOM 9463 C C . ASN D 2 207 ? -18.266 -9.283 -54.241 1.00 16.70 207 ASN D C 1
ATOM 9464 O O . ASN D 2 207 ? -19.162 -10.113 -54.152 1.00 17.24 207 ASN D O 1
ATOM 9469 N N . PRO D 2 208 ? -17.991 -8.409 -53.270 1.00 14.48 208 PRO D N 1
ATOM 9470 C CA . PRO D 2 208 ? -18.746 -8.425 -52.022 1.00 12.07 208 PRO D CA 1
ATOM 9471 C C . PRO D 2 208 ? -20.153 -7.902 -52.257 1.00 15.80 208 PRO D C 1
ATOM 9472 O O . PRO D 2 208 ? -20.422 -7.283 -53.284 1.00 14.44 208 PRO D O 1
ATOM 9476 N N . LYS D 2 209 ? -21.035 -8.150 -51.289 1.00 14.71 209 LYS D N 1
ATOM 9477 C CA . LYS D 2 209 ? -22.460 -7.913 -51.509 1.00 15.41 209 LYS D CA 1
ATOM 9478 C C . LYS D 2 209 ? -22.782 -6.449 -51.847 1.00 17.81 209 LYS D C 1
ATOM 9479 O O . LYS D 2 209 ? -23.664 -6.195 -52.679 1.00 19.21 209 LYS D O 1
ATOM 9485 N N . ASP D 2 210 ? -22.062 -5.477 -51.262 1.00 17.29 210 ASP D N 1
ATOM 9486 C CA . ASP D 2 210 ? -22.380 -4.069 -51.575 1.00 19.03 210 ASP D CA 1
ATOM 9487 C C . ASP D 2 210 ? -22.085 -3.721 -53.048 1.00 16.84 210 ASP D C 1
ATOM 9488 O O . ASP D 2 210 ? -22.713 -2.798 -53.583 1.00 19.31 210 ASP D O 1
ATOM 9493 N N . HIS D 2 211 ? -21.154 -4.433 -53.719 1.00 16.29 211 HIS D N 1
ATOM 9494 C CA . HIS D 2 211 ? -20.905 -4.138 -55.136 1.00 17.24 211 HIS D CA 1
ATOM 9495 C C . HIS D 2 211 ? -22.120 -4.524 -55.983 1.00 18.94 211 HIS D C 1
ATOM 9496 O O . HIS D 2 211 ? -22.505 -3.807 -56.924 1.00 18.71 211 HIS D O 1
ATOM 9503 N N . ILE D 2 212 ? -22.735 -5.660 -55.657 1.00 15.37 212 ILE D N 1
ATOM 9504 C CA . ILE D 2 212 ? -23.965 -6.059 -56.338 1.00 16.86 212 ILE D CA 1
ATOM 9505 C C . ILE D 2 212 ? -25.116 -5.106 -55.968 1.00 18.79 212 ILE D C 1
ATOM 9506 O O . ILE D 2 212 ? -25.902 -4.708 -56.837 1.00 18.17 212 ILE D O 1
ATOM 9511 N N . ASP D 2 213 ? -25.272 -4.770 -54.669 1.00 16.75 213 ASP D N 1
ATOM 9512 C CA . ASP D 2 213 ? -26.341 -3.871 -54.237 1.00 20.72 213 ASP D CA 1
ATOM 9513 C C . ASP D 2 213 ? -26.264 -2.527 -54.970 1.00 20.28 213 ASP D C 1
ATOM 9514 O O . ASP D 2 213 ? -27.286 -1.989 -55.418 1.00 19.88 213 ASP D O 1
ATOM 9519 N N . LEU D 2 214 ? -25.064 -1.958 -55.046 1.00 17.50 214 LEU D N 1
ATOM 9520 C CA . LEU D 2 214 ? -24.902 -0.660 -55.700 1.00 19.28 214 LEU D CA 1
ATOM 9521 C C . LEU D 2 214 ? -25.172 -0.760 -57.192 1.00 20.95 214 LEU D C 1
ATOM 9522 O O . LEU D 2 214 ? -25.767 0.157 -57.780 1.00 22.48 214 LEU D O 1
ATOM 9527 N N . SER D 2 215 ? -24.732 -1.864 -57.814 1.00 19.49 215 SER D N 1
ATOM 9528 C CA . SER D 2 215 ? -25.039 -2.123 -59.226 1.00 20.15 215 SER D CA 1
ATOM 9529 C C . SER D 2 215 ? -26.547 -2.170 -59.464 1.00 20.90 215 SER D C 1
ATOM 9530 O O . SER D 2 215 ? -27.066 -1.557 -60.414 1.00 21.69 215 SER D O 1
ATOM 9533 N N . LYS D 2 216 ? -27.280 -2.900 -58.604 1.00 20.67 216 LYS D N 1
ATOM 9534 C CA . LYS D 2 216 ? -28.728 -2.978 -58.774 1.00 22.69 216 LYS D CA 1
ATOM 9535 C C . LYS D 2 216 ? -29.352 -1.617 -58.561 1.00 26.39 216 LYS D C 1
ATOM 9536 O O . LYS D 2 216 ? -30.285 -1.219 -59.290 1.00 21.03 216 LYS D O 1
ATOM 9542 N N . GLU D 2 217 ? -28.882 -0.880 -57.540 1.00 20.83 217 GLU D N 1
ATOM 9543 C CA . GLU D 2 217 ? -29.486 0.422 -57.244 1.00 22.01 217 GLU D CA 1
ATOM 9544 C C . GLU D 2 217 ? -29.302 1.386 -58.417 1.00 22.96 217 GLU D C 1
ATOM 9545 O O . GLU D 2 217 ? -30.236 2.140 -58.770 1.00 22.70 217 GLU D O 1
ATOM 9551 N N . ARG D 2 218 ? -28.138 1.356 -59.065 1.00 19.76 218 ARG D N 1
ATOM 9552 C CA . ARG D 2 218 ? -27.846 2.235 -60.184 1.00 26.01 218 ARG D CA 1
ATOM 9553 C C . ARG D 2 218 ? -28.322 1.697 -61.539 1.00 28.58 218 ARG D C 1
ATOM 9554 O O . ARG D 2 218 ? -28.360 2.471 -62.493 1.00 25.33 218 ARG D O 1
ATOM 9562 N N . GLY D 2 219 ? -28.716 0.424 -61.643 1.00 24.39 219 GLY D N 1
ATOM 9563 C CA . GLY D 2 219 ? -29.077 -0.147 -62.936 1.00 27.15 219 GLY D CA 1
ATOM 9564 C C . GLY D 2 219 ? -27.900 -0.542 -63.812 1.00 24.58 219 GLY D C 1
ATOM 9565 O O . GLY D 2 219 ? -28.013 -0.504 -65.041 1.00 24.10 219 GLY D O 1
ATOM 9566 N N . LEU D 2 220 ? -26.748 -0.839 -63.231 1.00 19.55 220 LEU D N 1
ATOM 9567 C CA . LEU D 2 220 ? -25.628 -1.324 -64.016 1.00 19.84 220 LEU D CA 1
ATOM 9568 C C . LEU D 2 220 ? -25.984 -2.728 -64.501 1.00 25.47 220 LEU D C 1
ATOM 9569 O O . LEU D 2 220 ? -26.132 -3.651 -63.700 1.00 19.74 220 LEU D O 1
ATOM 9574 N N . GLN D 2 221 ? -26.157 -2.895 -65.800 1.00 21.93 221 GLN D N 1
ATOM 9575 C CA . GLN D 2 221 ? -26.602 -4.177 -66.358 1.00 25.80 221 GLN D CA 1
ATOM 9576 C C . GLN D 2 221 ? -25.378 -5.022 -66.715 1.00 21.83 221 GLN D C 1
ATOM 9577 O O . GLN D 2 221 ? -25.059 -5.233 -67.875 1.00 22.38 221 GLN D O 1
ATOM 9583 N N . TYR D 2 222 ? -24.625 -5.431 -65.699 1.00 19.65 222 TYR D N 1
ATOM 9584 C CA . TYR D 2 222 ? -23.400 -6.185 -66.010 1.00 18.98 222 TYR D CA 1
ATOM 9585 C C . TYR D 2 222 ? -23.756 -7.586 -66.543 1.00 21.73 222 TYR D C 1
ATOM 9586 O O . TYR D 2 222 ? -24.809 -8.134 -66.221 1.00 21.49 222 TYR D O 1
ATOM 9595 N N . ASP D 2 223 ? -22.874 -8.135 -67.407 1.00 15.57 223 ASP D N 1
ATOM 9596 C CA . ASP D 2 223 ? -23.001 -9.467 -68.001 1.00 23.58 223 ASP D CA 1
ATOM 9597 C C . ASP D 2 223 ? -22.055 -10.379 -67.227 1.00 19.48 223 ASP D C 1
ATOM 9598 O O . ASP D 2 223 ? -20.854 -10.378 -67.493 1.00 17.93 223 ASP D O 1
ATOM 9603 N N . SER D 2 224 ? -22.581 -11.122 -66.224 1.00 14.71 224 SER D N 1
ATOM 9604 C CA . SER D 2 224 ? -21.630 -11.954 -65.466 1.00 16.08 224 SER D CA 1
ATOM 9605 C C . SER D 2 224 ? -21.072 -13.079 -66.344 1.00 16.98 224 SER D C 1
ATOM 9606 O O . SER D 2 224 ? -21.615 -13.416 -67.397 1.00 15.11 224 SER D O 1
ATOM 9609 N N . MET D 2 225 ? -19.993 -13.720 -65.856 1.00 16.62 225 MET D N 1
ATOM 9610 C CA . MET D 2 225 ? -19.443 -14.829 -66.638 1.00 14.56 225 MET D CA 1
ATOM 9611 C C . MET D 2 225 ? -20.470 -15.926 -66.797 1.00 15.49 225 MET D C 1
ATOM 9612 O O . MET D 2 225 ? -20.610 -16.474 -67.891 1.00 17.53 225 MET D O 1
ATOM 9617 N N . PHE D 2 226 ? -21.214 -16.242 -65.730 1.00 14.62 226 PHE D N 1
ATOM 9618 C CA . PHE D 2 226 ? -22.213 -17.311 -65.864 1.00 17.43 226 PHE D CA 1
ATOM 9619 C C . PHE D 2 226 ? -23.264 -16.931 -66.894 1.00 20.75 226 PHE D C 1
ATOM 9620 O O . PHE D 2 226 ? -23.708 -17.764 -67.689 1.00 22.24 226 PHE D O 1
ATOM 9628 N N . ASP D 2 227 ? -23.725 -15.677 -66.844 1.00 16.51 227 ASP D N 1
ATOM 9629 C CA . ASP D 2 227 ? -24.689 -15.209 -67.842 1.00 22.65 227 ASP D CA 1
ATOM 9630 C C . ASP D 2 227 ? -24.129 -15.326 -69.249 1.00 19.87 227 ASP D C 1
ATOM 9631 O O . ASP D 2 227 ? -24.854 -15.723 -70.177 1.00 21.53 227 ASP D O 1
ATOM 9636 N N . LEU D 2 228 ? -22.855 -14.966 -69.435 1.00 19.36 228 LEU D N 1
ATOM 9637 C CA . LEU D 2 228 ? -22.210 -15.080 -70.746 1.00 19.19 228 LEU D CA 1
ATOM 9638 C C . LEU D 2 228 ? -22.185 -16.533 -71.223 1.00 19.10 228 LEU D C 1
ATOM 9639 O O . LEU D 2 228 ? -22.598 -16.837 -72.357 1.00 19.47 228 LEU D O 1
ATOM 9644 N N . PHE D 2 229 ? -21.770 -17.456 -70.347 1.00 21.05 229 PHE D N 1
ATOM 9645 C CA . PHE D 2 229 ? -21.733 -18.867 -70.736 1.00 21.04 229 PHE D CA 1
ATOM 9646 C C . PHE D 2 229 ? -23.120 -19.342 -71.104 1.00 26.32 229 PHE D C 1
ATOM 9647 O O . PHE D 2 229 ? -23.302 -19.992 -72.144 1.00 20.38 229 PHE D O 1
ATOM 9655 N N . ASP D 2 230 ? -24.122 -18.979 -70.288 1.00 20.93 230 ASP D N 1
ATOM 9656 C CA . ASP D 2 230 ? -25.500 -19.401 -70.547 1.00 27.87 230 ASP D CA 1
ATOM 9657 C C . ASP D 2 230 ? -25.992 -18.927 -71.901 1.00 27.25 230 ASP D C 1
ATOM 9658 O O . ASP D 2 230 ? -26.837 -19.579 -72.521 1.00 22.99 230 ASP D O 1
ATOM 9663 N N . ALA D 2 231 ? -25.526 -17.773 -72.347 1.00 22.57 231 ALA D N 1
ATOM 9664 C CA . ALA D 2 231 ? -25.955 -17.175 -73.601 1.00 20.55 231 ALA D CA 1
ATOM 9665 C C . ALA D 2 231 ? -25.129 -17.635 -74.792 1.00 23.96 231 ALA D C 1
ATOM 9666 O O . ALA D 2 231 ? -25.449 -17.250 -75.909 1.00 22.85 231 ALA D O 1
ATOM 9668 N N . GLY D 2 232 ? -24.104 -18.469 -74.600 1.00 23.23 232 GLY D N 1
ATOM 9669 C CA . GLY D 2 232 ? -23.224 -18.777 -75.706 1.00 22.80 232 GLY D CA 1
ATOM 9670 C C . GLY D 2 232 ? -22.244 -17.657 -75.988 1.00 25.37 232 GLY D C 1
ATOM 9671 O O . GLY D 2 232 ? -21.635 -17.638 -77.052 1.00 20.65 232 GLY D O 1
ATOM 9672 N N . ILE D 2 233 ? -22.090 -16.734 -75.037 1.00 18.25 233 ILE D N 1
ATOM 9673 C CA . ILE D 2 233 ? -21.146 -15.614 -74.994 1.00 20.86 233 ILE D CA 1
ATOM 9674 C C . ILE D 2 233 ? -21.496 -14.531 -76.008 1.00 19.70 233 ILE D C 1
ATOM 9675 O O . ILE D 2 233 ? -21.878 -13.418 -75.625 1.00 19.56 233 ILE D O 1
ATOM 9680 N N . TYR D 2 234 ? -21.381 -14.841 -77.297 1.00 20.37 234 TYR D N 1
ATOM 9681 C CA . TYR D 2 234 ? -21.375 -13.769 -78.297 1.00 20.27 234 TYR D CA 1
ATOM 9682 C C . TYR D 2 234 ? -22.693 -13.013 -78.418 1.00 21.70 234 TYR D C 1
ATOM 9683 O O . TYR D 2 234 ? -22.640 -11.790 -78.641 1.00 23.95 234 TYR D O 1
ATOM 9692 N N . PRO D 2 235 ? -23.872 -13.638 -78.343 1.00 21.63 235 PRO D N 1
ATOM 9693 C CA . PRO D 2 235 ? -25.118 -12.824 -78.492 1.00 22.11 235 PRO D CA 1
ATOM 9694 C C . PRO D 2 235 ? -25.284 -11.769 -77.393 1.00 25.21 235 PRO D C 1
ATOM 9695 O O . PRO D 2 235 ? -25.759 -10.646 -77.641 1.00 24.30 235 PRO D O 1
ATOM 9699 N N . LEU D 2 236 ? -24.862 -12.093 -76.181 1.00 21.13 236 LEU D N 1
ATOM 9700 C CA . LEU D 2 236 ? -24.922 -11.136 -75.083 1.00 22.27 236 LEU D CA 1
ATOM 9701 C C . LEU D 2 236 ? -23.849 -10.057 -75.243 1.00 22.72 236 LEU D C 1
ATOM 9702 O O . LEU D 2 236 ? -24.112 -8.851 -74.999 1.00 20.63 236 LEU D O 1
ATOM 9707 N N . VAL D 2 237 ? -22.637 -10.450 -75.680 1.00 20.27 237 VAL D N 1
ATOM 9708 C CA . VAL D 2 237 ? -21.600 -9.447 -75.945 1.00 19.55 237 VAL D CA 1
ATOM 9709 C C . VAL D 2 237 ? -22.093 -8.467 -76.990 1.00 18.56 237 VAL D C 1
ATOM 9710 O O . VAL D 2 237 ? -21.898 -7.259 -76.854 1.00 20.95 237 VAL D O 1
ATOM 9714 N N . GLU D 2 238 ? -22.725 -8.978 -78.051 1.00 20.56 238 GLU D N 1
ATOM 9715 C CA . GLU D 2 238 ? -23.219 -8.104 -79.121 1.00 23.43 238 GLU D CA 1
ATOM 9716 C C . GLU D 2 238 ? -24.256 -7.113 -78.593 1.00 25.40 238 GLU D C 1
ATOM 9717 O O . GLU D 2 238 ? -24.278 -5.930 -78.991 1.00 23.04 238 GLU D O 1
ATOM 9723 N N . ARG D 2 239 ? -25.154 -7.584 -77.726 1.00 21.71 239 ARG D N 1
ATOM 9724 C CA . ARG D 2 239 ? -26.155 -6.679 -77.166 1.00 24.19 239 ARG D CA 1
ATOM 9725 C C . ARG D 2 239 ? -25.496 -5.549 -76.364 1.00 24.49 239 ARG D C 1
ATOM 9726 O O . ARG D 2 239 ? -25.898 -4.364 -76.472 1.00 23.37 239 ARG D O 1
ATOM 9734 N N . SER D 2 240 ? -24.474 -5.882 -75.585 1.00 21.14 240 SER D N 1
ATOM 9735 C CA . SER D 2 240 ? -23.799 -4.853 -74.776 1.00 18.64 240 SER D CA 1
ATOM 9736 C C . SER D 2 240 ? -22.924 -3.935 -75.637 1.00 20.58 240 SER D C 1
ATOM 9737 O O . SER D 2 240 ? -22.867 -2.714 -75.387 1.00 21.01 240 SER D O 1
ATOM 9740 N N . ILE D 2 241 ? -22.283 -4.465 -76.685 1.00 20.53 241 ILE D N 1
ATOM 9741 C CA . ILE D 2 241 ? -21.628 -3.590 -77.681 1.00 21.05 241 ILE D CA 1
ATOM 9742 C C . ILE D 2 241 ? -22.629 -2.581 -78.243 1.00 23.80 241 ILE D C 1
ATOM 9743 O O . ILE D 2 241 ? -22.328 -1.376 -78.372 1.00 22.64 241 ILE D O 1
ATOM 9748 N N . ASP D 2 242 ? -23.817 -3.058 -78.635 1.00 20.61 242 ASP D N 1
ATOM 9749 C CA . ASP D 2 242 ? -24.778 -2.129 -79.200 1.00 24.59 242 ASP D CA 1
ATOM 9750 C C . ASP D 2 242 ? -25.148 -1.042 -78.195 1.00 26.26 242 ASP D C 1
ATOM 9751 O O . ASP D 2 242 ? -25.407 0.105 -78.590 1.00 25.75 242 ASP D O 1
ATOM 9756 N N . ARG D 2 243 ? -25.268 -1.384 -76.905 1.00 23.50 243 ARG D N 1
ATOM 9757 C CA . ARG D 2 243 ? -25.645 -0.335 -75.928 1.00 23.40 243 ARG D CA 1
ATOM 9758 C C . ARG D 2 243 ? -24.542 0.716 -75.788 1.00 25.04 243 ARG D C 1
ATOM 9759 O O . ARG D 2 243 ? -24.837 1.922 -75.636 1.00 24.60 243 ARG D O 1
ATOM 9767 N N . VAL D 2 244 ? -23.286 0.276 -75.867 1.00 22.74 244 VAL D N 1
ATOM 9768 C CA . VAL D 2 244 ? -22.171 1.200 -75.639 1.00 20.83 244 VAL D CA 1
ATOM 9769 C C . VAL D 2 244 ? -21.937 2.084 -76.852 1.00 25.42 244 VAL D C 1
ATOM 9770 O O . VAL D 2 244 ? -21.623 3.280 -76.715 1.00 23.07 244 VAL D O 1
ATOM 9774 N N . TRP D 2 245 ? -22.093 1.518 -78.064 1.00 21.29 245 TRP D N 1
ATOM 9775 C CA . TRP D 2 245 ? -21.750 2.286 -79.275 1.00 24.25 245 TRP D CA 1
ATOM 9776 C C . TRP D 2 245 ? -22.932 2.991 -79.912 1.00 28.90 245 TRP D C 1
ATOM 9777 O O . TRP D 2 245 ? -22.765 4.037 -80.555 1.00 28.01 245 TRP D O 1
ATOM 9788 N N . SER D 2 246 ? -24.128 2.467 -79.747 1.00 26.09 246 SER D N 1
ATOM 9789 C CA . SER D 2 246 ? -25.249 3.005 -80.475 1.00 30.29 246 SER D CA 1
ATOM 9790 C C . SER D 2 246 ? -25.724 4.283 -79.764 1.00 36.18 246 SER D C 1
ATOM 9791 O O . SER D 2 246 ? -26.151 4.273 -78.612 1.00 29.78 246 SER D O 1
ATOM 9794 N N . GLY D 2 247 ? -25.610 5.416 -80.447 1.00 32.86 247 GLY D N 1
ATOM 9795 C CA . GLY D 2 247 ? -26.101 6.658 -79.909 1.00 32.81 247 GLY D CA 1
ATOM 9796 C C . GLY D 2 247 ? -25.100 7.448 -79.104 1.00 34.48 247 GLY D C 1
ATOM 9797 O O . GLY D 2 247 ? -25.439 8.537 -78.625 1.00 31.24 247 GLY D O 1
ATOM 9798 N N . THR D 2 248 ? -23.856 6.994 -78.999 1.00 25.12 248 THR D N 1
ATOM 9799 C CA . THR D 2 248 ? -22.842 7.693 -78.215 1.00 25.17 248 THR D CA 1
ATOM 9800 C C . THR D 2 248 ? -21.806 8.373 -79.111 1.00 31.46 248 THR D C 1
ATOM 9801 O O . THR D 2 248 ? -21.576 7.970 -80.253 1.00 25.58 248 THR D O 1
ATOM 9805 N N . ASP D 2 249 ? -21.229 9.458 -78.601 1.00 25.49 249 ASP D N 1
ATOM 9806 C CA . ASP D 2 249 ? -20.245 10.234 -79.360 1.00 28.13 249 ASP D CA 1
ATOM 9807 C C . ASP D 2 249 ? -18.806 9.749 -79.176 1.00 29.66 249 ASP D C 1
ATOM 9808 O O . ASP D 2 249 ? -17.952 10.032 -80.025 1.00 25.53 249 ASP D O 1
ATOM 9813 N N . ALA D 2 250 ? -18.519 9.067 -78.084 1.00 25.42 250 ALA D N 1
ATOM 9814 C CA . ALA D 2 250 ? -17.185 8.563 -77.786 1.00 23.64 250 ALA D CA 1
ATOM 9815 C C . ALA D 2 250 ? -17.348 7.292 -76.977 1.00 24.38 250 ALA D C 1
ATOM 9816 O O . ALA D 2 250 ? -18.315 7.151 -76.235 1.00 21.60 250 ALA D O 1
ATOM 9818 N N . GLN D 2 251 ? -16.397 6.370 -77.103 1.00 20.77 251 GLN D N 1
ATOM 9819 C CA . GLN D 2 251 ? -16.484 5.109 -76.384 1.00 18.42 251 GLN D CA 1
ATOM 9820 C C . GLN D 2 251 ? -15.150 4.839 -75.718 1.00 18.63 251 GLN D C 1
ATOM 9821 O O . GLN D 2 251 ? -14.081 4.986 -76.334 1.00 21.41 251 GLN D O 1
ATOM 9827 N N . TYR D 2 252 ? -15.228 4.486 -74.447 1.00 17.92 252 TYR D N 1
ATOM 9828 C CA . TYR D 2 252 ? -14.072 4.092 -73.667 1.00 18.18 252 TYR D CA 1
ATOM 9829 C C . TYR D 2 252 ? -14.105 2.563 -73.542 1.00 19.64 252 TYR D C 1
ATOM 9830 O O . TYR D 2 252 ? -15.125 2.004 -73.114 1.00 17.26 252 TYR D O 1
ATOM 9839 N N . LEU D 2 253 ? -12.988 1.881 -73.880 1.00 16.74 253 LEU D N 1
ATOM 9840 C CA . LEU D 2 253 ? -12.926 0.414 -73.807 1.00 16.23 253 LEU D CA 1
ATOM 9841 C C . LEU D 2 253 ? -11.784 0.031 -72.874 1.00 17.19 253 LEU D C 1
ATOM 9842 O O . LEU D 2 253 ? -10.648 0.448 -73.105 1.00 17.20 253 LEU D O 1
ATOM 9847 N N . GLY D 2 254 ? -12.063 -0.736 -71.818 1.00 15.05 254 GLY D N 1
ATOM 9848 C CA . GLY D 2 254 ? -11.026 -1.061 -70.846 1.00 14.09 254 GLY D CA 1
ATOM 9849 C C . GLY D 2 254 ? -10.969 -2.550 -70.560 1.00 17.50 254 GLY D C 1
ATOM 9850 O O . GLY D 2 254 ? -11.983 -3.252 -70.602 1.00 16.36 254 GLY D O 1
ATOM 9851 N N . PHE D 2 255 ? -9.749 -3.027 -70.223 1.00 16.54 255 PHE D N 1
ATOM 9852 C CA . PHE D 2 255 ? -9.556 -4.447 -69.910 1.00 16.10 255 PHE D CA 1
ATOM 9853 C C . PHE D 2 255 ? -8.803 -4.636 -68.609 1.00 15.27 255 PHE D C 1
ATOM 9854 O O . PHE D 2 255 ? -7.711 -4.078 -68.430 1.00 16.05 255 PHE D O 1
ATOM 9862 N N . ASN D 2 256 ? -9.342 -5.512 -67.756 1.00 15.27 256 ASN D N 1
ATOM 9863 C CA . ASN D 2 256 ? -8.545 -6.151 -66.697 1.00 17.77 256 ASN D CA 1
ATOM 9864 C C . ASN D 2 256 ? -8.476 -7.602 -67.160 1.00 14.62 256 ASN D C 1
ATOM 9865 O O . ASN D 2 256 ? -9.522 -8.266 -67.299 1.00 16.51 256 ASN D O 1
ATOM 9870 N N . PHE D 2 257 ? -7.261 -8.072 -67.545 1.00 14.58 257 PHE D N 1
ATOM 9871 C CA . PHE D 2 257 ? -7.228 -9.411 -68.154 1.00 14.22 257 PHE D CA 1
ATOM 9872 C C . PHE D 2 257 ? -7.531 -10.533 -67.182 1.00 13.31 257 PHE D C 1
ATOM 9873 O O . PHE D 2 257 ? -7.515 -11.735 -67.600 1.00 14.87 257 PHE D O 1
ATOM 9881 N N . ASN D 2 258 ? -7.849 -10.236 -65.906 1.00 12.83 258 ASN D N 1
ATOM 9882 C CA . ASN D 2 258 ? -8.447 -11.333 -65.154 1.00 11.73 258 ASN D CA 1
ATOM 9883 C C . ASN D 2 258 ? -9.842 -11.664 -65.683 1.00 14.52 258 ASN D C 1
ATOM 9884 O O . ASN D 2 258 ? -10.453 -12.597 -65.169 1.00 13.83 258 ASN D O 1
ATOM 9889 N N . VAL D 2 259 ? -10.365 -10.937 -66.702 1.00 13.86 259 VAL D N 1
ATOM 9890 C CA . VAL D 2 259 ? -11.600 -11.417 -67.357 1.00 15.85 259 VAL D CA 1
ATOM 9891 C C . VAL D 2 259 ? -11.307 -12.776 -67.993 1.00 14.22 259 VAL D C 1
ATOM 9892 O O . VAL D 2 259 ? -12.200 -13.636 -68.145 1.00 15.22 259 VAL D O 1
ATOM 9896 N N . MET D 2 260 ? -10.047 -13.012 -68.349 1.00 14.58 260 MET D N 1
ATOM 9897 C CA . MET D 2 260 ? -9.667 -14.258 -69.025 1.00 14.97 260 MET D CA 1
ATOM 9898 C C . MET D 2 260 ? -9.543 -15.385 -68.007 1.00 15.32 260 MET D C 1
ATOM 9899 O O . MET D 2 260 ? -9.167 -15.163 -66.839 1.00 14.07 260 MET D O 1
ATOM 9904 N N . ASP D 2 261 ? -9.741 -16.597 -68.493 1.00 14.65 261 ASP D N 1
ATOM 9905 C CA . ASP D 2 261 ? -9.434 -17.760 -67.687 1.00 14.73 261 ASP D CA 1
ATOM 9906 C C . ASP D 2 261 ? -8.004 -17.663 -67.144 1.00 15.87 261 ASP D C 1
ATOM 9907 O O . ASP D 2 261 ? -7.065 -17.309 -67.864 1.00 14.11 261 ASP D O 1
ATOM 9912 N N . SER D 2 262 ? -7.808 -18.016 -65.854 1.00 14.31 262 SER D N 1
ATOM 9913 C CA . SER D 2 262 ? -6.428 -17.988 -65.299 1.00 14.24 262 SER D CA 1
ATOM 9914 C C . SER D 2 262 ? -5.351 -18.618 -66.169 1.00 13.59 262 SER D C 1
ATOM 9915 O O . SER D 2 262 ? -4.203 -18.125 -66.226 1.00 15.49 262 SER D O 1
ATOM 9918 N N . SER D 2 263 ? -5.715 -19.709 -66.833 1.00 14.02 263 SER D N 1
ATOM 9919 C CA . SER D 2 263 ? -4.770 -20.434 -67.673 1.00 14.36 263 SER D CA 1
ATOM 9920 C C . SER D 2 263 ? -4.121 -19.511 -68.700 1.00 16.75 263 SER D C 1
ATOM 9921 O O . SER D 2 263 ? -2.905 -19.582 -68.913 1.00 16.74 263 SER D O 1
ATOM 9924 N N . THR D 2 264 ? -4.886 -18.596 -69.290 1.00 13.84 264 THR D N 1
ATOM 9925 C CA . THR D 2 264 ? -4.286 -17.702 -70.281 1.00 15.86 264 THR D CA 1
ATOM 9926 C C . THR D 2 264 ? -4.026 -16.297 -69.772 1.00 15.69 264 THR D C 1
ATOM 9927 O O . THR D 2 264 ? -3.507 -15.461 -70.541 1.00 16.61 264 THR D O 1
ATOM 9931 N N . ALA D 2 265 ? -4.297 -16.012 -68.499 1.00 13.40 265 ALA D N 1
ATOM 9932 C CA . ALA D 2 265 ? -3.911 -14.737 -67.887 1.00 13.34 265 ALA D CA 1
ATOM 9933 C C . ALA D 2 265 ? -3.471 -15.012 -66.455 1.00 13.04 265 ALA D C 1
ATOM 9934 O O . ALA D 2 265 ? -4.146 -14.619 -65.488 1.00 15.06 265 ALA D O 1
ATOM 9936 N N . PRO D 2 266 ? -2.340 -15.708 -66.291 1.00 14.16 266 PRO D N 1
ATOM 9937 C CA . PRO D 2 266 ? -1.809 -15.917 -64.924 1.00 12.88 266 PRO D CA 1
ATOM 9938 C C . PRO D 2 266 ? -1.206 -14.645 -64.337 1.00 15.60 266 PRO D C 1
ATOM 9939 O O . PRO D 2 266 ? -1.424 -14.366 -63.157 1.00 14.06 266 PRO D O 1
ATOM 9943 N N . GLY D 2 267 ? -0.415 -13.897 -65.123 1.00 14.28 267 GLY D N 1
ATOM 9944 C CA . GLY D 2 267 ? 0.302 -12.719 -64.639 1.00 14.70 267 GLY D CA 1
ATOM 9945 C C . GLY D 2 267 ? -0.585 -11.478 -64.600 1.00 15.77 267 GLY D C 1
ATOM 9946 O O . GLY D 2 267 ? -0.362 -10.524 -65.370 1.00 15.12 267 GLY D O 1
ATOM 9947 N N . VAL D 2 268 ? -1.581 -11.483 -63.702 1.00 11.63 268 VAL D N 1
ATOM 9948 C CA . VAL D 2 268 ? -2.467 -10.357 -63.417 1.00 12.22 268 VAL D CA 1
ATOM 9949 C C . VAL D 2 268 ? -2.545 -10.252 -61.899 1.00 15.10 268 VAL D C 1
ATOM 9950 O O . VAL D 2 268 ? -2.248 -11.201 -61.176 1.00 14.11 268 VAL D O 1
ATOM 9954 N N . THR D 2 269 ? -2.967 -9.069 -61.425 1.00 12.58 269 THR D N 1
ATOM 9955 C CA . THR D 2 269 ? -2.937 -8.783 -59.995 1.00 14.93 269 THR D CA 1
ATOM 9956 C C . THR D 2 269 ? -3.815 -9.763 -59.236 1.00 14.87 269 THR D C 1
ATOM 9957 O O . THR D 2 269 ? -3.469 -10.182 -58.126 1.00 14.78 269 THR D O 1
ATOM 9961 N N . SER D 2 270 ? -4.940 -10.149 -59.824 1.00 12.41 270 SER D N 1
ATOM 9962 C CA . SER D 2 270 ? -5.887 -11.070 -59.140 1.00 14.48 270 SER D CA 1
ATOM 9963 C C . SER D 2 270 ? -6.448 -12.007 -60.211 1.00 14.40 270 SER D C 1
ATOM 9964 O O . SER D 2 270 ? -7.580 -11.807 -60.686 1.00 14.56 270 SER D O 1
ATOM 9967 N N . THR D 2 271 ? -5.724 -13.079 -60.461 1.00 11.81 271 THR D N 1
ATOM 9968 C CA . THR D 2 271 ? -6.101 -14.026 -61.494 1.00 10.80 271 THR D CA 1
ATOM 9969 C C . THR D 2 271 ? -7.395 -14.758 -61.078 1.00 10.62 271 THR D C 1
ATOM 9970 O O . THR D 2 271 ? -7.664 -14.975 -59.890 1.00 13.49 271 THR D O 1
ATOM 9974 N N . GLU D 2 272 ? -8.197 -15.181 -62.079 1.00 13.14 272 GLU D N 1
ATOM 9975 C CA . GLU D 2 272 ? -9.481 -15.816 -61.754 1.00 14.06 272 GLU D CA 1
ATOM 9976 C C . GLU D 2 272 ? -9.761 -17.010 -62.636 1.00 13.87 272 GLU D C 1
ATOM 9977 O O . GLU D 2 272 ? -9.796 -16.876 -63.871 1.00 14.06 272 GLU D O 1
ATOM 9983 N N . PRO D 2 273 ? -9.989 -18.177 -62.071 1.00 14.13 273 PRO D N 1
ATOM 9984 C CA . PRO D 2 273 ? -10.354 -19.321 -62.908 1.00 15.07 273 PRO D CA 1
ATOM 9985 C C . PRO D 2 273 ? -11.735 -19.171 -63.535 1.00 15.32 273 PRO D C 1
ATOM 9986 O O . PRO D 2 273 ? -12.637 -18.516 -63.001 1.00 17.20 273 PRO D O 1
ATOM 9990 N N . GLY D 2 274 ? -11.956 -19.910 -64.641 1.00 14.22 274 GLY D N 1
ATOM 9991 C CA . GLY D 2 274 ? -13.326 -20.078 -65.115 1.00 14.91 274 GLY D CA 1
ATOM 9992 C C . GLY D 2 274 ? -13.773 -18.913 -66.007 1.00 17.13 274 GLY D C 1
ATOM 9993 O O . GLY D 2 274 ? -14.938 -18.515 -65.919 1.00 18.17 274 GLY D O 1
ATOM 9994 N N . GLY D 2 275 ? -12.863 -18.301 -66.769 1.00 14.15 275 GLY D N 1
ATOM 9995 C CA . GLY D 2 275 ? -13.159 -17.147 -67.625 1.00 15.43 275 GLY D CA 1
ATOM 9996 C C . GLY D 2 275 ? -13.024 -17.393 -69.131 1.00 13.17 275 GLY D C 1
ATOM 9997 O O . GLY D 2 275 ? -12.994 -18.517 -69.613 1.00 15.10 275 GLY D O 1
ATOM 9998 N N . LEU D 2 276 ? -12.900 -16.299 -69.883 1.00 16.19 276 LEU D N 1
ATOM 9999 C CA . LEU D 2 276 ? -12.837 -16.397 -71.347 1.00 14.24 276 LEU D CA 1
ATOM 10000 C C . LEU D 2 276 ? -11.514 -17.036 -71.742 1.00 17.75 276 LEU D C 1
ATOM 10001 O O . LEU D 2 276 ? -10.486 -16.790 -71.097 1.00 15.40 276 LEU D O 1
ATOM 10006 N N . GLU D 2 277 ? -11.545 -17.825 -72.820 1.00 17.06 277 GLU D N 1
ATOM 10007 C CA . GLU D 2 277 ? -10.320 -18.336 -73.402 1.00 17.34 277 GLU D CA 1
ATOM 10008 C C . GLU D 2 277 ? -9.831 -17.434 -74.549 1.00 19.67 277 GLU D C 1
ATOM 10009 O O . GLU D 2 277 ? -10.576 -16.587 -75.059 1.00 17.59 277 GLU D O 1
ATOM 10015 N N . SER D 2 278 ? -8.543 -17.587 -74.912 1.00 16.88 278 SER D N 1
ATOM 10016 C CA . SER D 2 278 ? -7.932 -16.602 -75.818 1.00 19.66 278 SER D CA 1
ATOM 10017 C C . SER D 2 278 ? -8.730 -16.465 -77.113 1.00 19.12 278 SER D C 1
ATOM 10018 O O . SER D 2 278 ? -8.998 -15.342 -77.570 1.00 22.12 278 SER D O 1
ATOM 10021 N N . ARG D 2 279 ? -9.164 -17.575 -77.691 1.00 19.57 279 ARG D N 1
ATOM 10022 C CA . ARG D 2 279 ? -9.857 -17.489 -79.006 1.00 20.89 279 ARG D CA 1
ATOM 10023 C C . ARG D 2 279 ? -11.199 -16.756 -78.873 1.00 24.68 279 ARG D C 1
ATOM 10024 O O . ARG D 2 279 ? -11.615 -16.117 -79.834 1.00 20.09 279 ARG D O 1
ATOM 10032 N N . GLU D 2 280 ? -11.826 -16.844 -77.703 1.00 18.34 280 GLU D N 1
ATOM 10033 C CA . GLU D 2 280 ? -13.140 -16.191 -77.483 1.00 19.06 280 GLU D CA 1
ATOM 10034 C C . GLU D 2 280 ? -12.953 -14.666 -77.436 1.00 17.83 280 GLU D C 1
ATOM 10035 O O . GLU D 2 280 ? -13.710 -13.955 -78.087 1.00 18.96 280 GLU D O 1
ATOM 10041 N N . MET D 2 281 ? -11.968 -14.200 -76.674 1.00 16.89 281 MET D N 1
ATOM 10042 C CA . MET D 2 281 ? -11.697 -12.738 -76.602 1.00 20.05 281 MET D CA 1
ATOM 10043 C C . MET D 2 281 ? -11.335 -12.212 -78.000 1.00 19.66 281 MET D C 1
ATOM 10044 O O . MET D 2 281 ? -11.752 -11.118 -78.334 1.00 19.96 281 MET D O 1
ATOM 10049 N N . MET D 2 282 ? -10.579 -12.991 -78.762 1.00 17.40 282 MET D N 1
ATOM 10050 C CA . MET D 2 282 ? -10.185 -12.566 -80.128 1.00 19.00 282 MET D CA 1
ATOM 10051 C C . MET D 2 282 ? -11.446 -12.375 -80.990 1.00 22.39 282 MET D C 1
ATOM 10052 O O . MET D 2 282 ? -11.502 -11.408 -81.742 1.00 21.48 282 MET D O 1
ATOM 10057 N N . ARG D 2 283 ? -12.422 -13.261 -80.852 1.00 18.33 283 ARG D N 1
ATOM 10058 C CA . ARG D 2 283 ? -13.695 -13.119 -81.601 1.00 18.68 283 ARG D CA 1
ATOM 10059 C C . ARG D 2 283 ? -14.420 -11.852 -81.131 1.00 21.77 283 ARG D C 1
ATOM 10060 O O . ARG D 2 283 ? -14.925 -11.113 -81.972 1.00 21.26 283 ARG D O 1
ATOM 10068 N N . ILE D 2 284 ? -14.446 -11.625 -79.821 1.00 18.01 284 ILE D N 1
ATOM 10069 C CA . ILE D 2 284 ? -15.086 -10.404 -79.258 1.00 19.10 284 ILE D CA 1
ATOM 10070 C C . ILE D 2 284 ? -14.411 -9.141 -79.828 1.00 19.68 284 ILE D C 1
ATOM 10071 O O . ILE D 2 284 ? -15.121 -8.198 -80.149 1.00 20.34 284 ILE D O 1
ATOM 10076 N N . VAL D 2 285 ? -13.085 -9.139 -79.937 1.00 17.22 285 VAL D N 1
ATOM 10077 C CA . VAL D 2 285 ? -12.343 -7.963 -80.484 1.00 20.09 285 VAL D CA 1
ATOM 10078 C C . VAL D 2 285 ? -12.881 -7.636 -81.885 1.00 24.18 285 VAL D C 1
ATOM 10079 O O . VAL D 2 285 ? -13.117 -6.469 -82.172 1.00 20.57 285 VAL D O 1
ATOM 10083 N N . ASP D 2 286 ? -13.047 -8.663 -82.711 1.00 20.23 286 ASP D N 1
ATOM 10084 C CA . ASP D 2 286 ? -13.571 -8.466 -84.087 1.00 18.85 286 ASP D CA 1
ATOM 10085 C C . ASP D 2 286 ? -14.995 -7.917 -84.016 1.00 24.31 286 ASP D C 1
ATOM 10086 O O . ASP D 2 286 ? -15.333 -7.073 -84.839 1.00 20.53 286 ASP D O 1
ATOM 10091 N N . MET D 2 287 ? -15.773 -8.388 -83.045 1.00 20.31 287 MET D N 1
ATOM 10092 C CA . MET D 2 287 ? -17.131 -7.834 -82.921 1.00 22.27 287 MET D CA 1
ATOM 10093 C C . MET D 2 287 ? -17.074 -6.359 -82.553 1.00 21.62 287 MET D C 1
ATOM 10094 O O . MET D 2 287 ? -17.856 -5.539 -83.073 1.00 21.24 287 MET D O 1
ATOM 10099 N N . ILE D 2 288 ? -16.166 -5.985 -81.661 1.00 19.77 288 ILE D N 1
ATOM 10100 C CA . ILE D 2 288 ? -16.033 -4.547 -81.315 1.00 22.00 288 ILE D CA 1
ATOM 10101 C C . ILE D 2 288 ? -15.582 -3.747 -82.546 1.00 26.37 288 ILE D C 1
ATOM 10102 O O . ILE D 2 288 ? -16.152 -2.678 -82.799 1.00 22.04 288 ILE D O 1
ATOM 10107 N N . ALA D 2 289 ? -14.589 -4.250 -83.266 1.00 21.85 289 ALA D N 1
ATOM 10108 C CA . ALA D 2 289 ? -14.016 -3.516 -84.416 1.00 23.14 289 ALA D CA 1
ATOM 10109 C C . ALA D 2 289 ? -15.050 -3.266 -85.518 1.00 25.51 289 ALA D C 1
ATOM 10110 O O . ALA D 2 289 ? -14.854 -2.336 -86.297 1.00 23.50 289 ALA D O 1
ATOM 10112 N N . LYS D 2 290 ? -16.088 -4.083 -85.577 1.00 23.36 290 LYS D N 1
ATOM 10113 C CA . LYS D 2 290 ? -17.155 -3.864 -86.585 1.00 29.07 290 LYS D CA 1
ATOM 10114 C C . LYS D 2 290 ? -17.759 -2.473 -86.389 1.00 24.95 290 LYS D C 1
ATOM 10115 O O . LYS D 2 290 ? -18.293 -1.938 -87.359 1.00 28.09 290 LYS D O 1
ATOM 10121 N N . ARG D 2 291 ? -17.675 -1.932 -85.180 1.00 23.86 291 ARG D N 1
ATOM 10122 C CA . ARG D 2 291 ? -18.299 -0.625 -84.858 1.00 27.36 291 ARG D CA 1
ATOM 10123 C C . ARG D 2 291 ? -17.468 0.500 -85.476 1.00 32.51 291 ARG D C 1
ATOM 10124 O O . ARG D 2 291 ? -17.958 1.625 -85.496 1.00 27.60 291 ARG D O 1
ATOM 10132 N N . GLY D 2 292 ? -16.232 0.207 -85.881 1.00 25.04 292 GLY D N 1
ATOM 10133 C CA . GLY D 2 292 ? -15.521 1.214 -86.665 1.00 26.77 292 GLY D CA 1
ATOM 10134 C C . GLY D 2 292 ? -14.907 2.343 -85.873 1.00 26.11 292 GLY D C 1
ATOM 10135 O O . GLY D 2 292 ? -14.569 3.375 -86.453 1.00 29.29 292 GLY D O 1
ATOM 10136 N N . GLY D 2 293 ? -14.725 2.182 -84.578 1.00 23.67 293 GLY D N 1
ATOM 10137 C CA . GLY D 2 293 ? -13.985 3.196 -83.862 1.00 26.14 293 GLY D CA 1
ATOM 10138 C C . GLY D 2 293 ? -14.065 3.040 -82.362 1.00 25.98 293 GLY D C 1
ATOM 10139 O O . GLY D 2 293 ? -14.980 2.431 -81.819 1.00 26.74 293 GLY D O 1
ATOM 10140 N N . VAL D 2 294 ? -13.083 3.601 -81.678 1.00 23.85 294 VAL D N 1
ATOM 10141 C CA . VAL D 2 294 ? -13.070 3.629 -80.224 1.00 21.56 294 VAL D CA 1
ATOM 10142 C C . VAL D 2 294 ? -12.268 4.870 -79.833 1.00 27.50 294 VAL D C 1
ATOM 10143 O O . VAL D 2 294 ? -11.433 5.354 -80.620 1.00 28.33 294 VAL D O 1
ATOM 10147 N N . SER D 2 295 ? -12.572 5.436 -78.654 1.00 23.70 295 SER D N 1
ATOM 10148 C CA . SER D 2 295 ? -12.011 6.744 -78.287 1.00 23.56 295 SER D CA 1
ATOM 10149 C C . SER D 2 295 ? -10.826 6.657 -77.344 1.00 22.71 295 SER D C 1
ATOM 10150 O O . SER D 2 295 ? -9.920 7.519 -77.434 1.00 23.83 295 SER D O 1
ATOM 10153 N N . VAL D 2 296 ? -10.882 5.705 -76.417 1.00 21.10 296 VAL D N 1
ATOM 10154 C CA . VAL D 2 296 ? -9.792 5.406 -75.489 1.00 20.72 296 VAL D CA 1
ATOM 10155 C C . VAL D 2 296 ? -9.745 3.882 -75.280 1.00 20.86 296 VAL D C 1
ATOM 10156 O O . VAL D 2 296 ? -10.792 3.221 -75.197 1.00 20.36 296 VAL D O 1
ATOM 10160 N N . ILE D 2 297 ? -8.535 3.301 -75.197 1.00 17.25 297 ILE D N 1
ATOM 10161 C CA . ILE D 2 297 ? -8.363 1.897 -74.831 1.00 17.01 297 ILE D CA 1
ATOM 10162 C C . ILE D 2 297 ? -7.495 1.844 -73.577 1.00 19.32 297 ILE D C 1
ATOM 10163 O O . ILE D 2 297 ? -6.466 2.544 -73.536 1.00 19.81 297 ILE D O 1
ATOM 10168 N N . ASP D 2 298 ? -7.926 1.093 -72.532 1.00 16.11 298 ASP D N 1
ATOM 10169 C CA . ASP D 2 298 ? -6.974 0.943 -71.431 1.00 16.88 298 ASP D CA 1
ATOM 10170 C C . ASP D 2 298 ? -6.774 -0.535 -71.153 1.00 15.40 298 ASP D C 1
ATOM 10171 O O . ASP D 2 298 ? -7.579 -1.378 -71.523 1.00 17.68 298 ASP D O 1
ATOM 10176 N N . LEU D 2 299 ? -5.671 -0.858 -70.458 1.00 15.58 299 LEU D N 1
ATOM 10177 C CA . LEU D 2 299 ? -5.485 -2.204 -69.927 1.00 16.18 299 LEU D CA 1
ATOM 10178 C C . LEU D 2 299 ? -4.775 -2.002 -68.603 1.00 18.10 299 LEU D C 1
ATOM 10179 O O . LEU D 2 299 ? -3.867 -1.178 -68.529 1.00 16.14 299 LEU D O 1
ATOM 10184 N N . THR D 2 300 ? -5.289 -2.591 -67.533 1.00 16.70 300 THR D N 1
ATOM 10185 C CA . THR D 2 300 ? -4.677 -2.370 -66.209 1.00 16.67 300 THR D CA 1
ATOM 10186 C C . THR D 2 300 ? -4.529 -3.718 -65.534 1.00 15.82 300 THR D C 1
ATOM 10187 O O . THR D 2 300 ? -5.053 -4.745 -66.018 1.00 14.49 300 THR D O 1
ATOM 10191 N N . GLU D 2 301 ? -3.738 -3.741 -64.450 1.00 14.43 301 GLU D N 1
ATOM 10192 C CA . GLU D 2 301 ? -3.629 -4.947 -63.597 1.00 14.78 301 GLU D CA 1
ATOM 10193 C C . GLU D 2 301 ? -2.871 -6.094 -64.232 1.00 17.77 301 GLU D C 1
ATOM 10194 O O . GLU D 2 301 ? -2.934 -7.220 -63.709 1.00 14.83 301 GLU D O 1
ATOM 10200 N N . LEU D 2 302 ? -2.103 -5.871 -65.312 1.00 15.50 302 LEU D N 1
ATOM 10201 C CA . LEU D 2 302 ? -1.105 -6.883 -65.641 1.00 14.27 302 LEU D CA 1
ATOM 10202 C C . LEU D 2 302 ? -0.099 -6.907 -64.470 1.00 14.16 302 LEU D C 1
ATOM 10203 O O . LEU D 2 302 ? 0.178 -5.871 -63.842 1.00 16.48 302 LEU D O 1
ATOM 10208 N N . CYS D 2 303 ? 0.423 -8.084 -64.147 1.00 15.74 303 CYS D N 1
ATOM 10209 C CA . CYS D 2 303 ? 1.248 -8.236 -62.953 1.00 14.83 303 CYS D CA 1
ATOM 10210 C C . CYS D 2 303 ? 2.395 -9.207 -63.239 1.00 16.06 303 CYS D C 1
ATOM 10211 O O . CYS D 2 303 ? 2.264 -10.414 -62.991 1.00 15.78 303 CYS D O 1
ATOM 10214 N N . PRO D 2 304 ? 3.508 -8.723 -63.808 1.00 15.19 304 PRO D N 1
ATOM 10215 C CA . PRO D 2 304 ? 4.507 -9.658 -64.356 1.00 15.38 304 PRO D CA 1
ATOM 10216 C C . PRO D 2 304 ? 5.120 -10.623 -63.363 1.00 19.40 304 PRO D C 1
ATOM 10217 O O . PRO D 2 304 ? 5.545 -11.713 -63.802 1.00 16.75 304 PRO D O 1
ATOM 10221 N N . ILE D 2 305 ? 5.198 -10.264 -62.070 1.00 17.21 305 ILE D N 1
ATOM 10222 C CA . ILE D 2 305 ? 5.807 -11.142 -61.079 1.00 15.55 305 ILE D CA 1
ATOM 10223 C C . ILE D 2 305 ? 5.043 -12.462 -60.990 1.00 14.54 305 ILE D C 1
ATOM 10224 O O . ILE D 2 305 ? 5.643 -13.500 -60.623 1.00 16.60 305 ILE D O 1
ATOM 10229 N N . PHE D 2 306 ? 3.765 -12.469 -61.361 1.00 15.16 306 PHE D N 1
ATOM 10230 C CA . PHE D 2 306 ? 2.961 -13.691 -61.308 1.00 14.87 306 PHE D CA 1
ATOM 10231 C C . PHE D 2 306 ? 2.783 -14.378 -62.654 1.00 17.04 306 PHE D C 1
ATOM 10232 O O . PHE D 2 306 ? 1.981 -15.315 -62.749 1.00 14.48 306 PHE D O 1
ATOM 10240 N N . ASP D 2 307 ? 3.443 -13.920 -63.711 1.00 15.81 307 ASP D N 1
ATOM 10241 C CA . ASP D 2 307 ? 3.125 -14.476 -65.028 1.00 17.79 307 ASP D CA 1
ATOM 10242 C C . ASP D 2 307 ? 3.825 -15.834 -65.207 1.00 17.40 307 ASP D C 1
ATOM 10243 O O . ASP D 2 307 ? 4.810 -16.153 -64.544 1.00 16.59 307 ASP D O 1
ATOM 10248 N N . ILE D 2 308 ? 3.327 -16.622 -66.158 1.00 15.00 308 ILE D N 1
ATOM 10249 C CA . ILE D 2 308 ? 3.959 -17.888 -66.531 1.00 17.76 308 ILE D CA 1
ATOM 10250 C C . ILE D 2 308 ? 4.548 -17.650 -67.913 1.00 20.32 308 ILE D C 1
ATOM 10251 O O . ILE D 2 308 ? 3.809 -17.543 -68.903 1.00 17.56 308 ILE D O 1
ATOM 10256 N N . SER D 2 309 ? 5.861 -17.533 -67.976 1.00 17.58 309 SER D N 1
ATOM 10257 C CA . SER D 2 309 ? 6.538 -17.315 -69.263 1.00 19.51 309 SER D CA 1
ATOM 10258 C C . SER D 2 309 ? 5.897 -16.212 -70.119 1.00 26.00 309 SER D C 1
ATOM 10259 O O . SER D 2 309 ? 5.750 -16.359 -71.342 1.00 23.11 309 SER D O 1
ATOM 10262 N N . GLY D 2 310 ? 5.458 -15.127 -69.485 1.00 20.67 310 GLY D N 1
ATOM 10263 C CA . GLY D 2 310 ? 4.869 -14.000 -70.205 1.00 20.46 310 GLY D CA 1
ATOM 10264 C C . GLY D 2 310 ? 3.492 -14.228 -70.829 1.00 18.35 310 GLY D C 1
ATOM 10265 O O . GLY D 2 310 ? 2.994 -13.364 -71.567 1.00 16.49 310 GLY D O 1
ATOM 10266 N N . THR D 2 311 ? 2.780 -15.296 -70.445 1.00 16.07 311 THR D N 1
ATOM 10267 C CA . THR D 2 311 ? 1.519 -15.623 -71.130 1.00 17.58 311 THR D CA 1
ATOM 10268 C C . THR D 2 311 ? 0.483 -14.513 -71.031 1.00 17.80 311 THR D C 1
ATOM 10269 O O . THR D 2 311 ? -0.175 -14.185 -72.040 1.00 14.79 311 THR D O 1
ATOM 10273 N N . ALA D 2 312 ? 0.261 -13.951 -69.820 1.00 14.58 312 ALA D N 1
ATOM 10274 C CA . ALA D 2 312 ? -0.748 -12.901 -69.694 1.00 14.85 312 ALA D CA 1
ATOM 10275 C C . ALA D 2 312 ? -0.370 -11.659 -70.505 1.00 15.18 312 ALA D C 1
ATOM 10276 O O . ALA D 2 312 ? -1.239 -11.031 -71.127 1.00 13.06 312 ALA D O 1
ATOM 10278 N N . ALA D 2 313 ? 0.909 -11.269 -70.459 1.00 15.13 313 ALA D N 1
ATOM 10279 C CA . ALA D 2 313 ? 1.359 -10.103 -71.214 1.00 16.25 313 ALA D CA 1
ATOM 10280 C C . ALA D 2 313 ? 1.206 -10.343 -72.710 1.00 20.08 313 ALA D C 1
ATOM 10281 O O . ALA D 2 313 ? 0.835 -9.433 -73.458 1.00 18.18 313 ALA D O 1
ATOM 10283 N N . ARG D 2 314 ? 1.521 -11.554 -73.176 1.00 14.85 314 ARG D N 1
ATOM 10284 C CA . ARG D 2 314 ? 1.342 -11.859 -74.597 1.00 17.92 314 ARG D CA 1
ATOM 10285 C C . ARG D 2 314 ? -0.122 -11.844 -74.977 1.00 17.48 314 ARG D C 1
ATOM 10286 O O . ARG D 2 314 ? -0.491 -11.451 -76.108 1.00 19.32 314 ARG D O 1
ATOM 10294 N N . LEU D 2 315 ? -0.971 -12.385 -74.111 1.00 14.13 315 LEU D N 1
ATOM 10295 C CA . LEU D 2 315 ? -2.398 -12.350 -74.412 1.00 15.63 315 LEU D CA 1
ATOM 10296 C C . LEU D 2 315 ? -2.855 -10.913 -74.558 1.00 19.71 315 LEU D C 1
ATOM 10297 O O . LEU D 2 315 ? -3.517 -10.553 -75.541 1.00 16.54 315 LEU D O 1
ATOM 10302 N N . ALA D 2 316 ? -2.470 -10.065 -73.592 1.00 15.58 316 ALA D N 1
ATOM 10303 C CA . ALA D 2 316 ? -2.818 -8.652 -73.666 1.00 19.64 316 ALA D CA 1
ATOM 10304 C C . ALA D 2 316 ? -2.338 -8.047 -74.986 1.00 16.88 316 ALA D C 1
ATOM 10305 O O . ALA D 2 316 ? -3.076 -7.312 -75.673 1.00 16.52 316 ALA D O 1
ATOM 10307 N N . ALA D 2 317 ? -1.086 -8.313 -75.348 1.00 15.96 317 ALA D N 1
ATOM 10308 C CA . ALA D 2 317 ? -0.529 -7.703 -76.566 1.00 18.78 317 ALA D CA 1
ATOM 10309 C C . ALA D 2 317 ? -1.310 -8.170 -77.788 1.00 22.53 317 ALA D C 1
ATOM 10310 O O . ALA D 2 317 ? -1.582 -7.389 -78.714 1.00 20.27 317 ALA D O 1
ATOM 10312 N N . CYS D 2 318 ? -1.636 -9.462 -77.833 1.00 17.85 318 CYS D N 1
ATOM 10313 C CA . CYS D 2 318 ? -2.349 -9.981 -79.004 1.00 18.89 318 CYS D CA 1
ATOM 10314 C C . CYS D 2 318 ? -3.735 -9.401 -79.084 1.00 19.83 318 CYS D C 1
ATOM 10315 O O . CYS D 2 318 ? -4.188 -9.059 -80.182 1.00 23.11 318 CYS D O 1
ATOM 10318 N N . VAL D 2 319 ? -4.384 -9.210 -77.940 1.00 16.86 319 VAL D N 1
ATOM 10319 C CA . VAL D 2 319 ? -5.722 -8.596 -77.946 1.00 17.08 319 VAL D CA 1
ATOM 10320 C C . VAL D 2 319 ? -5.640 -7.156 -78.466 1.00 20.12 319 VAL D C 1
ATOM 10321 O O . VAL D 2 319 ? -6.423 -6.746 -79.341 1.00 19.06 319 VAL D O 1
ATOM 10325 N N . ILE D 2 320 ? -4.690 -6.373 -77.951 1.00 19.22 320 ILE D N 1
ATOM 10326 C CA . ILE D 2 320 ? -4.583 -4.964 -78.383 1.00 21.09 320 ILE D CA 1
ATOM 10327 C C . ILE D 2 320 ? -4.223 -4.875 -79.872 1.00 21.64 320 ILE D C 1
ATOM 10328 O O . ILE D 2 320 ? -4.798 -4.089 -80.633 1.00 20.95 320 ILE D O 1
ATOM 10333 N N . MET D 2 321 ? -3.226 -5.655 -80.310 1.00 20.39 321 MET D N 1
ATOM 10334 C CA . MET D 2 321 ? -2.768 -5.540 -81.690 1.00 19.11 321 MET D CA 1
ATOM 10335 C C . MET D 2 321 ? -3.832 -6.066 -82.635 1.00 19.69 321 MET D C 1
ATOM 10336 O O . MET D 2 321 ? -4.038 -5.514 -83.730 1.00 20.24 321 MET D O 1
ATOM 10341 N N . ARG D 2 322 ? -4.535 -7.112 -82.226 1.00 21.02 322 ARG D N 1
ATOM 10342 C CA . ARG D 2 322 ? -5.597 -7.631 -83.080 1.00 23.77 322 ARG D CA 1
ATOM 10343 C C . ARG D 2 322 ? -6.736 -6.621 -83.204 1.00 23.50 322 ARG D C 1
ATOM 10344 O O . ARG D 2 322 ? -7.351 -6.497 -84.270 1.00 21.40 322 ARG D O 1
ATOM 10352 N N . LEU D 2 323 ? -7.087 -5.947 -82.097 1.00 20.22 323 LEU D N 1
ATOM 10353 C CA . LEU D 2 323 ? -8.084 -4.870 -82.196 1.00 20.39 323 LEU D CA 1
ATOM 10354 C C . LEU D 2 323 ? -7.618 -3.792 -83.166 1.00 23.39 323 LEU D C 1
ATOM 10355 O O . LEU D 2 323 ? -8.391 -3.370 -84.048 1.00 19.91 323 LEU D O 1
ATOM 10360 N N . MET D 2 324 ? -6.330 -3.396 -83.102 1.00 19.52 324 MET D N 1
ATOM 10361 C CA . MET D 2 324 ? -5.864 -2.373 -84.048 1.00 21.19 324 MET D CA 1
ATOM 10362 C C . MET D 2 324 ? -5.959 -2.878 -85.498 1.00 27.11 324 MET D C 1
ATOM 10363 O O . MET D 2 324 ? -6.342 -2.140 -86.424 1.00 21.60 324 MET D O 1
ATOM 10368 N N . ALA D 2 325 ? -5.563 -4.122 -85.727 1.00 20.55 325 ALA D N 1
ATOM 10369 C CA . ALA D 2 325 ? -5.586 -4.634 -87.090 1.00 21.94 325 ALA D CA 1
ATOM 10370 C C . ALA D 2 325 ? -7.020 -4.767 -87.584 1.00 22.11 325 ALA D C 1
ATOM 10371 O O . ALA D 2 325 ? -7.307 -4.506 -88.761 1.00 23.74 325 ALA D O 1
ATOM 10373 N N . SER D 2 326 ? -7.922 -5.246 -86.718 1.00 21.81 326 SER D N 1
ATOM 10374 C CA . SER D 2 326 ? -9.305 -5.456 -87.154 1.00 26.84 326 SER D CA 1
ATOM 10375 C C . SER D 2 326 ? -9.992 -4.113 -87.414 1.00 21.75 326 SER D C 1
ATOM 10376 O O . SER D 2 326 ? -10.773 -3.965 -88.365 1.00 23.13 326 SER D O 1
ATOM 10379 N N . LEU D 2 327 ? -9.710 -3.118 -86.581 1.00 22.07 327 LEU D N 1
ATOM 10380 C CA . LEU D 2 327 ? -10.188 -1.759 -86.871 1.00 22.58 327 LEU D CA 1
ATOM 10381 C C . LEU D 2 327 ? -9.635 -1.247 -88.189 1.00 24.52 327 LEU D C 1
ATOM 10382 O O . LEU D 2 327 ? -10.370 -0.643 -89.001 1.00 27.04 327 LEU D O 1
ATOM 10387 N N . ALA D 2 328 ? -8.343 -1.476 -88.445 1.00 24.05 328 ALA D N 1
ATOM 10388 C CA . ALA D 2 328 ? -7.788 -1.037 -89.719 1.00 26.12 328 ALA D CA 1
ATOM 10389 C C . ALA D 2 328 ? -8.486 -1.721 -90.889 1.00 31.94 328 ALA D C 1
ATOM 10390 O O . ALA D 2 328 ? -8.780 -1.079 -91.897 1.00 30.79 328 ALA D O 1
ATOM 10392 N N . ALA D 2 329 ? -8.765 -3.029 -90.771 1.00 26.78 329 ALA D N 1
ATOM 10393 C CA . ALA D 2 329 ? -9.453 -3.729 -91.860 1.00 32.02 329 ALA D CA 1
ATOM 10394 C C . ALA D 2 329 ? -10.869 -3.198 -92.059 1.00 30.22 329 ALA D C 1
ATOM 10395 O O . ALA D 2 329 ? -11.299 -2.986 -93.196 1.00 34.60 329 ALA D O 1
ATOM 10397 N N . GLN D 2 330 ? -11.605 -2.977 -90.958 1.00 31.36 330 GLN D N 1
ATOM 10398 C CA . GLN D 2 330 ? -12.940 -2.381 -91.045 1.00 33.63 330 GLN D CA 1
ATOM 10399 C C . GLN D 2 330 ? -12.911 -1.054 -91.807 1.00 37.65 330 GLN D C 1
ATOM 10400 O O . GLN D 2 330 ? -13.754 -0.796 -92.669 1.00 36.88 330 GLN D O 1
ATOM 10406 N N . ASP D 2 331 ? -11.922 -0.220 -91.522 1.00 35.72 331 ASP D N 1
ATOM 10407 C CA . ASP D 2 331 ? -11.748 1.072 -92.169 1.00 32.76 331 ASP D CA 1
ATOM 10408 C C . ASP D 2 331 ? -11.274 0.954 -93.594 1.00 41.29 331 ASP D C 1
ATOM 10409 O O . ASP D 2 331 ? -11.213 1.977 -94.279 1.00 41.55 331 ASP D O 1
ATOM 10414 N N . GLY D 2 332 ? -10.965 -0.251 -94.075 1.00 36.21 332 GLY D N 1
ATOM 10415 C CA . GLY D 2 332 ? -10.403 -0.408 -95.416 1.00 40.32 332 GLY D CA 1
ATOM 10416 C C . GLY D 2 332 ? -8.943 -0.006 -95.535 1.00 45.06 332 GLY D C 1
ATOM 10417 O O . GLY D 2 332 ? -8.451 0.255 -96.649 1.00 43.87 332 GLY D O 1
ATOM 10418 N N . ASP D 2 333 ? -8.234 0.063 -94.406 1.00 47.74 333 ASP D N 1
ATOM 10419 C CA . ASP D 2 333 ? -6.857 0.553 -94.368 1.00 43.24 333 ASP D CA 1
ATOM 10420 C C . ASP D 2 333 ? -5.878 -0.621 -94.499 1.00 39.70 333 ASP D C 1
ATOM 10421 O O . ASP D 2 333 ? -5.161 -0.991 -93.561 1.00 46.91 333 ASP D O 1
ATOM 10426 N N . VAL D 2 334 ? -5.827 -1.175 -95.707 1.00 47.65 334 VAL D N 1
ATOM 10427 C CA . VAL D 2 334 ? -5.115 -2.421 -95.995 1.00 43.84 334 VAL D CA 1
ATOM 10428 C C . VAL D 2 334 ? -3.865 -2.146 -96.836 1.00 52.77 334 VAL D C 1
ATOM 10429 O O . VAL D 2 334 ? -3.693 -1.071 -97.419 1.00 50.78 334 VAL D O 1
ATOM 10433 N N . ILE D 2 335 ? -3.026 -3.174 -96.957 1.00 49.06 335 ILE D N 1
ATOM 10434 C CA . ILE D 2 335 ? -1.843 -3.171 -97.838 1.00 46.89 335 ILE D CA 1
ATOM 10435 C C . ILE D 2 335 ? -2.151 -3.363 -99.329 1.00 54.63 335 ILE D C 1
ATOM 10436 O O . ILE D 2 335 ? -3.306 -3.441 -99.737 1.00 62.08 335 ILE D O 1
ATOM 10441 N N . SER E 2 6 ? 21.086 24.017 -63.896 1.00 53.89 6 SER E N 1
ATOM 10442 C CA . SER E 2 6 ? 20.162 23.392 -62.956 1.00 49.37 6 SER E CA 1
ATOM 10443 C C . SER E 2 6 ? 20.821 22.363 -62.055 1.00 44.76 6 SER E C 1
ATOM 10444 O O . SER E 2 6 ? 21.542 21.500 -62.519 1.00 41.20 6 SER E O 1
ATOM 10447 N N . TYR E 2 7 ? 20.510 22.434 -60.767 1.00 38.34 7 TYR E N 1
ATOM 10448 C CA . TYR E 2 7 ? 21.026 21.472 -59.798 1.00 33.98 7 TYR E CA 1
ATOM 10449 C C . TYR E 2 7 ? 19.939 20.614 -59.181 1.00 25.04 7 TYR E C 1
ATOM 10450 O O . TYR E 2 7 ? 20.224 19.832 -58.244 1.00 26.60 7 TYR E O 1
ATOM 10459 N N . ALA E 2 8 ? 18.693 20.711 -59.669 1.00 23.25 8 ALA E N 1
ATOM 10460 C CA . ALA E 2 8 ? 17.618 19.926 -59.034 1.00 24.06 8 ALA E CA 1
ATOM 10461 C C . ALA E 2 8 ? 17.903 18.432 -59.043 1.00 25.19 8 ALA E C 1
ATOM 10462 O O . ALA E 2 8 ? 17.466 17.705 -58.132 1.00 21.19 8 ALA E O 1
ATOM 10464 N N . HIS E 2 9 ? 18.591 17.937 -60.067 1.00 22.52 9 HIS E N 1
ATOM 10465 C CA . HIS E 2 9 ? 18.870 16.506 -60.109 1.00 21.34 9 HIS E CA 1
ATOM 10466 C C . HIS E 2 9 ? 19.746 16.012 -58.946 1.00 23.65 9 HIS E C 1
ATOM 10467 O O . HIS E 2 9 ? 19.859 14.803 -58.742 1.00 20.30 9 HIS E O 1
ATOM 10474 N N . LEU E 2 10 ? 20.449 16.892 -58.238 1.00 20.87 10 LEU E N 1
ATOM 10475 C CA . LEU E 2 10 ? 21.254 16.451 -57.101 1.00 19.70 10 LEU E CA 1
ATOM 10476 C C . LEU E 2 10 ? 20.422 15.988 -55.901 1.00 18.51 10 LEU E C 1
ATOM 10477 O O . LEU E 2 10 ? 20.969 15.350 -54.994 1.00 19.12 10 LEU E O 1
ATOM 10482 N N . PHE E 2 11 ? 19.170 16.408 -55.817 1.00 19.08 11 PHE E N 1
ATOM 10483 C CA . PHE E 2 11 ? 18.420 16.408 -54.567 1.00 15.91 11 PHE E CA 1
ATOM 10484 C C . PHE E 2 11 ? 17.107 15.667 -54.742 1.00 15.23 11 PHE E C 1
ATOM 10485 O O . PHE E 2 11 ? 16.590 15.559 -55.849 1.00 18.58 11 PHE E O 1
ATOM 10493 N N . SER E 2 12 ? 16.502 15.290 -53.615 1.00 15.01 12 SER E N 1
ATOM 10494 C CA . SER E 2 12 ? 15.141 14.796 -53.610 1.00 16.77 12 SER E CA 1
ATOM 10495 C C . SER E 2 12 ? 14.261 15.762 -54.418 1.00 16.92 12 SER E C 1
ATOM 10496 O O . SER E 2 12 ? 14.399 16.977 -54.285 1.00 17.68 12 SER E O 1
ATOM 10499 N N . PRO E 2 13 ? 13.319 15.251 -55.220 1.00 16.17 13 PRO E N 1
ATOM 10500 C CA . PRO E 2 13 ? 12.494 16.121 -56.057 1.00 17.33 13 PRO E CA 1
ATOM 10501 C C . PRO E 2 13 ? 11.645 17.045 -55.186 1.00 20.17 13 PRO E C 1
ATOM 10502 O O . PRO E 2 13 ? 11.163 16.641 -54.127 1.00 18.66 13 PRO E O 1
ATOM 10506 N N . LEU E 2 14 ? 11.405 18.263 -55.681 1.00 20.87 14 LEU E N 1
ATOM 10507 C CA . LEU E 2 14 ? 10.467 19.151 -55.025 1.00 19.60 14 LEU E CA 1
ATOM 10508 C C . LEU E 2 14 ? 9.049 18.742 -55.394 1.00 24.83 14 LEU E C 1
ATOM 10509 O O . LEU E 2 14 ? 8.828 17.935 -56.299 1.00 22.97 14 LEU E O 1
ATOM 10514 N N . GLY E 2 15 ? 8.093 19.321 -54.689 1.00 20.97 15 GLY E N 1
ATOM 10515 C CA . GLY E 2 15 ? 6.690 19.038 -55.011 1.00 23.89 15 GLY E CA 1
ATOM 10516 C C . GLY E 2 15 ? 6.189 19.849 -56.193 1.00 31.79 15 GLY E C 1
ATOM 10517 O O . GLY E 2 15 ? 7.007 20.366 -56.965 1.00 27.17 15 GLY E O 1
ATOM 10518 N N . GLY E 2 16 ? 4.868 19.949 -56.312 1.00 27.11 16 GLY E N 1
ATOM 10519 C CA . GLY E 2 16 ? 4.282 20.692 -57.433 1.00 30.55 16 GLY E CA 1
ATOM 10520 C C . GLY E 2 16 ? 4.650 20.066 -58.758 1.00 43.94 16 GLY E C 1
ATOM 10521 O O . GLY E 2 16 ? 4.716 18.835 -58.823 1.00 30.56 16 GLY E O 1
ATOM 10522 N N . ASP E 2 17 ? 4.915 20.900 -59.760 1.00 36.52 17 ASP E N 1
ATOM 10523 C CA . ASP E 2 17 ? 5.206 20.385 -61.117 1.00 38.79 17 ASP E CA 1
ATOM 10524 C C . ASP E 2 17 ? 6.604 19.773 -61.134 1.00 33.47 17 ASP E C 1
ATOM 10525 O O . ASP E 2 17 ? 6.985 19.223 -62.168 1.00 44.16 17 ASP E O 1
ATOM 10530 N N . ALA E 2 18 ? 7.324 19.882 -60.021 1.00 35.27 18 ALA E N 1
ATOM 10531 C CA . ALA E 2 18 ? 8.715 19.382 -59.963 1.00 38.21 18 ALA E CA 1
ATOM 10532 C C . ALA E 2 18 ? 8.747 17.912 -59.521 1.00 34.37 18 ALA E C 1
ATOM 10533 O O . ALA E 2 18 ? 9.792 17.275 -59.685 1.00 30.95 18 ALA E O 1
ATOM 10535 N N . GLY E 2 19 ? 7.644 17.415 -58.961 1.00 35.55 19 GLY E N 1
ATOM 10536 C CA . GLY E 2 19 ? 7.587 16.012 -58.512 1.00 28.04 19 GLY E CA 1
ATOM 10537 C C . GLY E 2 19 ? 7.785 15.068 -59.676 1.00 27.42 19 GLY E C 1
ATOM 10538 O O . GLY E 2 19 ? 7.163 15.275 -60.721 1.00 30.35 19 GLY E O 1
ATOM 10539 N N . ASP E 2 20 ? 8.636 14.060 -59.492 1.00 31.37 20 ASP E N 1
ATOM 10540 C CA . ASP E 2 20 ? 8.810 13.073 -60.556 1.00 30.92 20 ASP E CA 1
ATOM 10541 C C . ASP E 2 20 ? 9.322 11.818 -59.886 1.00 32.25 20 ASP E C 1
ATOM 10542 O O . ASP E 2 20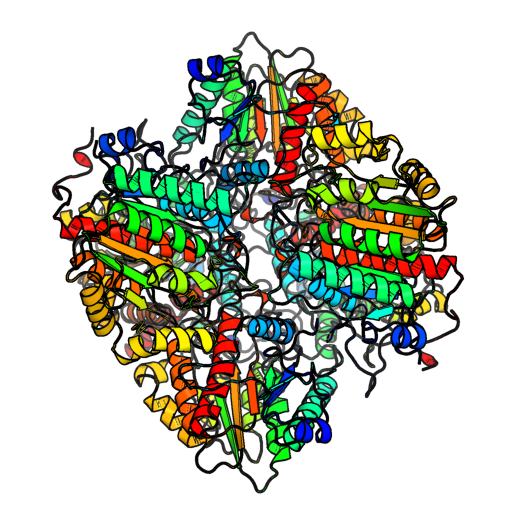 ? 9.447 11.774 -58.656 1.00 28.78 20 ASP E O 1
ATOM 10547 N N . ASN E 2 21 ? 9.648 10.821 -60.701 1.00 29.99 21 ASN E N 1
ATOM 10548 C CA . ASN E 2 21 ? 10.102 9.527 -60.205 1.00 32.49 21 ASN E CA 1
ATOM 10549 C C . ASN E 2 21 ? 11.427 9.173 -60.889 1.00 32.93 21 ASN E C 1
ATOM 10550 O O . ASN E 2 21 ? 11.435 8.845 -62.084 1.00 32.66 21 ASN E O 1
ATOM 10555 N N . TYR E 2 22 ? 12.530 9.212 -60.106 1.00 29.61 22 TYR E N 1
ATOM 10556 C CA . TYR E 2 22 ? 13.878 8.955 -60.625 1.00 30.43 22 TYR E CA 1
ATOM 10557 C C . TYR E 2 22 ? 13.959 7.589 -61.331 1.00 34.24 22 TYR E C 1
ATOM 10558 O O . TYR E 2 22 ? 14.720 7.424 -62.308 1.00 31.57 22 TYR E O 1
ATOM 10567 N N . ARG E 2 23 ? 13.158 6.605 -60.911 1.00 31.14 23 ARG E N 1
ATOM 10568 C CA . ARG E 2 23 ? 13.228 5.301 -61.565 1.00 30.57 23 ARG E CA 1
ATOM 10569 C C . ARG E 2 23 ? 12.147 5.111 -62.630 1.00 38.04 23 ARG E C 1
ATOM 10570 O O . ARG E 2 23 ? 12.012 3.992 -63.166 1.00 40.74 23 ARG E O 1
ATOM 10578 N N . ALA E 2 24 ? 11.370 6.164 -62.947 1.00 33.11 24 ALA E N 1
ATOM 10579 C CA . ALA E 2 24 ? 10.414 6.061 -64.081 1.00 38.81 24 ALA E CA 1
ATOM 10580 C C . ALA E 2 24 ? 10.344 7.379 -64.881 1.00 42.30 24 ALA E C 1
ATOM 10581 O O . ALA E 2 24 ? 9.373 8.171 -64.715 1.00 39.22 24 ALA E O 1
ATOM 10583 N N . ILE E 2 28 ? 14.376 5.355 -71.584 1.00 61.85 28 ILE E N 1
ATOM 10584 C CA . ILE E 2 28 ? 15.448 4.835 -70.731 1.00 47.79 28 ILE E CA 1
ATOM 10585 C C . ILE E 2 28 ? 16.807 4.845 -71.424 1.00 45.41 28 ILE E C 1
ATOM 10586 O O . ILE E 2 28 ? 16.984 4.224 -72.468 1.00 41.98 28 ILE E O 1
ATOM 10591 N N . THR E 2 29 ? 17.739 5.618 -70.837 1.00 38.29 29 THR E N 1
ATOM 10592 C CA . THR E 2 29 ? 19.121 5.763 -71.288 1.00 33.18 29 THR E CA 1
ATOM 10593 C C . THR E 2 29 ? 20.048 5.535 -70.098 1.00 32.99 29 THR E C 1
ATOM 10594 O O . THR E 2 29 ? 19.646 5.675 -68.949 1.00 33.05 29 THR E O 1
ATOM 10598 N N . PHE E 2 30 ? 21.305 5.235 -70.397 1.00 32.45 30 PHE E N 1
ATOM 10599 C CA . PHE E 2 30 ? 22.315 5.036 -69.361 1.00 31.66 30 PHE E CA 1
ATOM 10600 C C . PHE E 2 30 ? 22.366 6.225 -68.422 1.00 28.16 30 PHE E C 1
ATOM 10601 O O . PHE E 2 30 ? 22.590 7.353 -68.866 1.00 25.88 30 PHE E O 1
ATOM 10609 N N . LEU E 2 31 ? 22.069 5.970 -67.133 1.00 27.33 31 LEU E N 1
ATOM 10610 C CA . LEU E 2 31 ? 22.137 7.007 -66.077 1.00 25.69 31 LEU E CA 1
ATOM 10611 C C . LEU E 2 31 ? 21.309 8.249 -66.447 1.00 24.94 31 LEU E C 1
ATOM 10612 O O . LEU E 2 31 ? 21.639 9.379 -66.084 1.00 27.23 31 LEU E O 1
ATOM 10617 N N . ARG E 2 32 ? 20.229 8.043 -67.201 1.00 26.84 32 ARG E N 1
ATOM 10618 C CA . ARG E 2 32 ? 19.334 9.125 -67.661 1.00 27.12 32 ARG E CA 1
ATOM 10619 C C . ARG E 2 32 ? 20.061 10.201 -68.438 1.00 35.55 32 ARG E C 1
ATOM 10620 O O . ARG E 2 32 ? 19.640 11.350 -68.402 1.00 31.85 32 ARG E O 1
ATOM 10628 N N . SER E 2 33 ? 21.133 9.847 -69.146 1.00 28.79 33 SER E N 1
ATOM 10629 C CA . SER E 2 33 ? 21.935 10.793 -69.913 1.00 28.12 33 SER E CA 1
ATOM 10630 C C . SER E 2 33 ? 21.228 11.164 -71.203 1.00 28.64 33 SER E C 1
ATOM 10631 O O . SER E 2 33 ? 20.280 10.496 -71.629 1.00 30.25 33 SER E O 1
ATOM 10634 N N . ALA E 2 34 ? 21.682 12.260 -71.828 1.00 31.85 34 ALA E N 1
ATOM 10635 C CA . ALA E 2 34 ? 21.131 12.649 -73.113 1.00 31.86 34 ALA E CA 1
ATOM 10636 C C . ALA E 2 34 ? 21.558 11.634 -74.169 1.00 37.56 34 ALA E C 1
ATOM 10637 O O . ALA E 2 34 ? 22.636 11.032 -74.072 1.00 32.98 34 ALA E O 1
ATOM 10639 N N . HIS E 2 35 ? 20.684 11.408 -75.150 1.00 36.15 35 HIS E N 1
ATOM 10640 C CA . HIS E 2 35 ? 21.071 10.621 -76.310 1.00 36.15 35 HIS E CA 1
ATOM 10641 C C . HIS E 2 35 ? 21.788 11.500 -77.331 1.00 38.65 35 HIS E C 1
ATOM 10642 O O . HIS E 2 35 ? 21.311 12.570 -77.686 1.00 39.66 35 HIS E O 1
ATOM 10649 N N . VAL E 2 36 ? 22.942 11.045 -77.799 1.00 37.56 36 VAL E N 1
ATOM 10650 C CA . VAL E 2 36 ? 23.695 11.736 -78.836 1.00 39.46 36 VAL E CA 1
ATOM 10651 C C . VAL E 2 36 ? 23.995 10.707 -79.925 1.00 43.76 36 VAL E C 1
ATOM 10652 O O . VAL E 2 36 ? 24.332 9.559 -79.611 1.00 42.87 36 VAL E O 1
ATOM 10656 N N . PRO E 2 37 ? 23.805 11.054 -81.195 1.00 45.02 37 PRO E N 1
ATOM 10657 C CA . PRO E 2 37 ? 24.130 10.128 -82.283 1.00 48.31 37 PRO E CA 1
ATOM 10658 C C . PRO E 2 37 ? 25.610 9.763 -82.275 1.00 47.19 37 PRO E C 1
ATOM 10659 O O . PRO E 2 37 ? 26.451 10.507 -81.768 1.00 43.97 37 PRO E O 1
ATOM 10663 N N . LEU E 2 38 ? 25.929 8.594 -82.849 1.00 45.68 38 LEU E N 1
ATOM 10664 C CA . LEU E 2 38 ? 27.323 8.152 -82.942 1.00 50.95 38 LEU E CA 1
ATOM 10665 C C . LEU E 2 38 ? 28.009 8.949 -84.043 1.00 46.90 38 LEU E C 1
ATOM 10666 O O . LEU E 2 38 ? 28.177 8.497 -85.180 1.00 49.40 38 LEU E O 1
ATOM 10671 N N . ASN E 2 39 ? 28.376 10.181 -83.697 1.00 46.35 39 ASN E N 1
ATOM 10672 C CA . ASN E 2 39 ? 28.967 11.122 -84.637 1.00 48.85 39 ASN E CA 1
ATOM 10673 C C . ASN E 2 39 ? 29.976 11.939 -83.842 1.00 47.19 39 ASN E C 1
ATOM 10674 O O . ASN E 2 39 ? 29.622 12.543 -82.813 1.00 45.53 39 ASN E O 1
ATOM 10679 N N . ALA E 2 40 ? 31.228 11.925 -84.294 1.00 41.15 40 ALA E N 1
ATOM 10680 C CA . ALA E 2 40 ? 32.320 12.556 -83.553 1.00 44.60 40 ALA E CA 1
ATOM 10681 C C . ALA E 2 40 ? 32.076 14.049 -83.342 1.00 42.14 40 ALA E C 1
ATOM 10682 O O . ALA E 2 40 ? 32.338 14.577 -82.253 1.00 43.67 40 ALA E O 1
ATOM 10684 N N . GLU E 2 41 ? 31.555 14.745 -84.355 1.00 46.10 41 GLU E N 1
ATOM 10685 C CA . GLU E 2 41 ? 31.308 16.178 -84.182 1.00 49.01 41 GLU E CA 1
ATOM 10686 C C . GLU E 2 41 ? 30.282 16.412 -83.078 1.00 47.17 41 GLU E C 1
ATOM 10687 O O . GLU E 2 41 ? 30.503 17.218 -82.164 1.00 47.18 41 GLU E O 1
ATOM 10693 N N . ALA E 2 42 ? 29.172 15.669 -83.121 1.00 45.92 42 ALA E N 1
ATOM 10694 C CA . ALA E 2 42 ? 28.137 15.816 -82.097 1.00 46.23 42 ALA E CA 1
ATOM 10695 C C . ALA E 2 42 ? 28.668 15.467 -80.710 1.00 42.63 42 ALA E C 1
ATOM 10696 O O . ALA E 2 42 ? 28.382 16.175 -79.724 1.00 41.11 42 ALA E O 1
ATOM 10698 N N . LEU E 2 43 ? 29.431 14.365 -80.614 1.00 37.67 43 LEU E N 1
ATOM 10699 C CA . LEU E 2 43 ? 29.959 13.927 -79.321 1.00 37.84 43 LEU E CA 1
ATOM 10700 C C . LEU E 2 43 ? 30.924 14.962 -78.752 1.00 35.74 43 LEU E C 1
ATOM 10701 O O . LEU E 2 43 ? 30.875 15.292 -77.558 1.00 38.05 43 LEU E O 1
ATOM 10706 N N . LYS E 2 44 ? 31.781 15.507 -79.604 1.00 38.15 44 LYS E N 1
ATOM 10707 C CA . LYS E 2 44 ? 32.698 16.539 -79.166 1.00 40.09 44 LYS E CA 1
ATOM 10708 C C . LYS E 2 44 ? 31.931 17.767 -78.684 1.00 45.52 44 LYS E C 1
ATOM 10709 O O . LYS E 2 44 ? 32.339 18.404 -77.710 1.00 49.18 44 LYS E O 1
ATOM 10715 N N . ALA E 2 45 ? 30.768 18.055 -79.288 1.00 44.29 45 ALA E N 1
ATOM 10716 C CA . ALA E 2 45 ? 30.043 19.273 -78.947 1.00 47.58 45 ALA E CA 1
ATOM 10717 C C . ALA E 2 45 ? 29.177 19.159 -77.692 1.00 46.17 45 ALA E C 1
ATOM 10718 O O . ALA E 2 45 ? 28.800 20.201 -77.155 1.00 49.09 45 ALA E O 1
ATOM 10720 N N . CYS E 2 46 ? 28.840 17.943 -77.226 1.00 44.15 46 CYS E N 1
ATOM 10721 C CA . CYS E 2 46 ? 27.855 17.772 -76.150 1.00 47.65 46 CYS E CA 1
ATOM 10722 C C . CYS E 2 46 ? 28.427 17.997 -74.747 1.00 42.33 46 CYS E C 1
ATOM 10723 O O . CYS E 2 46 ? 27.653 18.152 -73.804 1.00 48.38 46 CYS E O 1
ATOM 10726 N N . GLY E 2 47 ? 29.752 18.010 -74.590 1.00 40.23 47 GLY E N 1
ATOM 10727 C CA . GLY E 2 47 ? 30.393 18.306 -73.324 1.00 44.27 47 GLY E CA 1
ATOM 10728 C C . GLY E 2 47 ? 30.653 17.103 -72.428 1.00 39.91 47 GLY E C 1
ATOM 10729 O O . GLY E 2 47 ? 31.305 17.258 -71.386 1.00 39.47 47 GLY E O 1
ATOM 10730 N N . ALA E 2 48 ? 30.181 15.920 -72.801 1.00 36.51 48 ALA E N 1
ATOM 10731 C CA . ALA E 2 48 ? 30.329 14.731 -71.963 1.00 34.57 48 ALA E CA 1
ATOM 10732 C C . ALA E 2 48 ? 31.757 14.206 -72.071 1.00 32.93 48 ALA E C 1
ATOM 10733 O O . ALA E 2 48 ? 32.508 14.598 -72.975 1.00 32.49 48 ALA E O 1
ATOM 10735 N N . LYS E 2 49 ? 32.140 13.346 -71.102 1.00 29.02 49 LYS E N 1
ATOM 10736 C CA . LYS E 2 49 ? 33.442 12.669 -71.063 1.00 28.30 49 LYS E CA 1
ATOM 10737 C C . LYS E 2 49 ? 33.368 11.212 -71.545 1.00 25.63 49 LYS E C 1
ATOM 10738 O O . LYS E 2 49 ? 34.371 10.667 -72.026 1.00 29.97 49 LYS E O 1
ATOM 10744 N N . TYR E 2 50 ? 32.218 10.586 -71.396 1.00 24.89 50 TYR E N 1
ATOM 10745 C CA . TYR E 2 50 ? 32.012 9.177 -71.733 1.00 27.93 50 TYR E CA 1
ATOM 10746 C C . TYR E 2 50 ? 30.849 9.065 -72.698 1.00 30.07 50 TYR E C 1
ATOM 10747 O O . TYR E 2 50 ? 29.911 9.864 -72.630 1.00 29.19 50 TYR E O 1
ATOM 10756 N N . ALA E 2 51 ? 30.902 8.056 -73.570 1.00 24.22 51 ALA E N 1
ATOM 10757 C CA . ALA E 2 51 ? 29.772 7.728 -74.442 1.00 24.79 51 ALA E CA 1
ATOM 10758 C C . ALA E 2 51 ? 29.417 6.260 -74.243 1.00 25.69 51 ALA E C 1
ATOM 10759 O O . ALA E 2 51 ? 30.235 5.379 -74.533 1.00 26.82 51 ALA E O 1
ATOM 10761 N N . PHE E 2 52 ? 28.220 6.006 -73.757 1.00 24.83 52 PHE E N 1
ATOM 10762 C CA . PHE E 2 52 ? 27.775 4.639 -73.563 1.00 23.54 52 PHE E CA 1
ATOM 10763 C C . PHE E 2 52 ? 27.342 4.084 -74.909 1.00 28.12 52 PHE E C 1
ATOM 10764 O O . PHE E 2 52 ? 26.550 4.721 -75.612 1.00 25.55 52 PHE E O 1
ATOM 10772 N N . VAL E 2 53 ? 27.839 2.888 -75.270 1.00 24.58 53 VAL E N 1
ATOM 10773 C CA . VAL E 2 53 ? 27.501 2.254 -76.544 1.00 28.01 53 VAL E CA 1
ATOM 10774 C C . VAL E 2 53 ? 27.015 0.836 -76.248 1.00 23.32 53 VAL E C 1
ATOM 10775 O O . VAL E 2 53 ? 27.788 0.008 -75.763 1.00 21.92 53 VAL E O 1
ATOM 10779 N N . GLY E 2 54 ? 25.759 0.553 -76.536 1.00 24.18 54 GLY E N 1
ATOM 10780 C CA . GLY E 2 54 ? 25.279 -0.819 -76.378 1.00 23.68 54 GLY E CA 1
ATOM 10781 C C . GLY E 2 54 ? 25.639 -1.704 -77.579 1.00 23.89 54 GLY E C 1
ATOM 10782 O O . GLY E 2 54 ? 25.486 -1.312 -78.740 1.00 25.11 54 GLY E O 1
ATOM 10783 N N . VAL E 2 55 ? 26.056 -2.953 -77.294 1.00 22.84 55 VAL E N 1
ATOM 10784 C CA . VAL E 2 55 ? 26.417 -3.875 -78.377 1.00 22.74 55 VAL E CA 1
ATOM 10785 C C . VAL E 2 55 ? 25.709 -5.209 -78.127 1.00 22.10 55 VAL E C 1
ATOM 10786 O O . VAL E 2 55 ? 26.298 -6.156 -77.556 1.00 22.45 55 VAL E O 1
ATOM 10790 N N . PRO E 2 56 ? 24.437 -5.312 -78.509 1.00 24.36 56 PRO E N 1
ATOM 10791 C CA . PRO E 2 56 ? 23.632 -6.510 -78.230 1.00 24.84 56 PRO E CA 1
ATOM 10792 C C . PRO E 2 56 ? 23.954 -7.611 -79.237 1.00 27.16 56 PRO E C 1
ATOM 10793 O O . PRO E 2 56 ? 23.132 -7.998 -80.103 1.00 29.61 56 PRO E O 1
ATOM 10797 N N . PHE E 2 57 ? 25.177 -8.139 -79.166 1.00 28.31 57 PHE E N 1
ATOM 10798 C CA . PHE E 2 57 ? 25.697 -9.124 -80.125 1.00 30.01 57 PHE E CA 1
ATOM 10799 C C . PHE E 2 57 ? 26.188 -10.352 -79.346 1.00 33.55 57 PHE E C 1
ATOM 10800 O O . PHE E 2 57 ? 26.961 -10.177 -78.397 1.00 33.07 57 PHE E O 1
ATOM 10808 N N . ASP E 2 58 ? 25.759 -11.552 -79.721 1.00 36.65 58 ASP E N 1
ATOM 10809 C CA . ASP E 2 58 ? 26.146 -12.765 -78.966 1.00 39.86 58 ASP E CA 1
ATOM 10810 C C . ASP E 2 58 ? 26.617 -13.892 -79.892 1.00 43.20 58 ASP E C 1
ATOM 10811 O O . ASP E 2 58 ? 26.721 -15.016 -79.412 1.00 47.13 58 ASP E O 1
ATOM 10816 N N . GLU E 2 59 ? 26.914 -13.601 -81.153 1.00 39.52 59 GLU E N 1
ATOM 10817 C CA . GLU E 2 59 ? 27.260 -14.683 -82.116 1.00 47.48 59 GLU E CA 1
ATOM 10818 C C . GLU E 2 59 ? 28.670 -15.232 -81.867 1.00 45.83 59 GLU E C 1
ATOM 10819 O O . GLU E 2 59 ? 28.999 -16.256 -82.471 1.00 49.03 59 GLU E O 1
ATOM 10825 N N . GLY E 2 60 ? 29.466 -14.579 -81.015 1.00 42.89 60 GLY E N 1
ATOM 10826 C CA . GLY E 2 60 ? 30.815 -15.072 -80.682 1.00 43.76 60 GLY E CA 1
ATOM 10827 C C . GLY E 2 60 ? 30.796 -15.995 -79.485 1.00 44.32 60 GLY E C 1
ATOM 10828 O O . GLY E 2 60 ? 31.841 -16.578 -79.191 1.00 46.67 60 GLY E O 1
ATOM 10829 N N . ASN E 2 61 ? 29.635 -16.128 -78.838 1.00 42.83 61 ASN E N 1
ATOM 10830 C CA . ASN E 2 61 ? 29.504 -16.936 -77.603 1.00 46.51 61 ASN E CA 1
ATOM 10831 C C . ASN E 2 61 ? 29.301 -18.408 -77.955 1.00 58.89 61 ASN E C 1
ATOM 10832 O O . ASN E 2 61 ? 28.519 -18.706 -78.857 1.00 59.59 61 ASN E O 1
ATOM 10837 N N . ILE E 2 62 ? 29.987 -19.284 -77.231 1.00 58.37 62 ILE E N 1
ATOM 10838 C CA . ILE E 2 62 ? 29.837 -20.747 -77.450 1.00 61.91 62 ILE E CA 1
ATOM 10839 C C . ILE E 2 62 ? 29.188 -21.321 -76.192 1.00 59.81 62 ILE E C 1
ATOM 10840 O O . ILE E 2 62 ? 28.990 -22.538 -76.132 1.00 67.68 62 ILE E O 1
ATOM 10845 N N . GLY E 2 63 ? 28.888 -20.453 -75.227 1.00 62.52 63 GLY E N 1
ATOM 10846 C CA . GLY E 2 63 ? 28.316 -20.913 -73.954 1.00 66.39 63 GLY E CA 1
ATOM 10847 C C . GLY E 2 63 ? 26.848 -20.570 -73.812 1.00 65.99 63 GLY E C 1
ATOM 10848 O O . GLY E 2 63 ? 26.173 -20.431 -74.840 1.00 61.72 63 GLY E O 1
ATOM 10849 N N . LYS E 2 64 ? 26.383 -20.468 -72.570 1.00 60.82 64 LYS E N 1
ATOM 10850 C CA . LYS E 2 64 ? 24.960 -20.165 -72.289 1.00 60.78 64 LYS E CA 1
ATOM 10851 C C . LYS E 2 64 ? 24.559 -18.874 -72.994 1.00 58.93 64 LYS E C 1
ATOM 10852 O O . LYS E 2 64 ? 25.239 -17.859 -72.847 1.00 49.61 64 LYS E O 1
ATOM 10858 N N . PRO E 2 65 ? 23.449 -18.897 -73.737 1.00 58.35 65 PRO E N 1
ATOM 10859 C CA . PRO E 2 65 ? 23.018 -17.711 -74.444 1.00 57.38 65 PRO E CA 1
ATOM 10860 C C . PRO E 2 65 ? 22.396 -16.700 -73.474 1.00 50.75 65 PRO E C 1
ATOM 10861 O O . PRO E 2 65 ? 21.977 -17.084 -72.404 1.00 48.71 65 PRO E O 1
ATOM 10865 N N . GLY E 2 66 ? 22.391 -15.431 -73.858 1.00 47.16 66 GLY E N 1
ATOM 10866 C CA . GLY E 2 66 ? 21.700 -14.453 -73.008 1.00 47.71 66 GLY E CA 1
ATOM 10867 C C . GLY E 2 66 ? 22.318 -13.074 -72.981 1.00 42.02 66 GLY E C 1
ATOM 10868 O O . GLY E 2 66 ? 21.597 -12.140 -72.591 1.00 38.97 66 GLY E O 1
ATOM 10869 N N . SER E 2 67 ? 23.572 -12.922 -73.397 1.00 43.36 67 SER E N 1
ATOM 10870 C CA . SER E 2 67 ? 24.182 -11.598 -73.227 1.00 40.00 67 SER E CA 1
ATOM 10871 C C . SER E 2 67 ? 23.590 -10.544 -74.164 1.00 36.23 67 SER E C 1
ATOM 10872 O O . SER E 2 67 ? 23.857 -9.351 -73.977 1.00 31.69 67 SER E O 1
ATOM 10875 N N . GLU E 2 68 ? 22.839 -10.959 -75.193 1.00 37.29 68 GLU E N 1
ATOM 10876 C CA . GLU E 2 68 ? 22.293 -9.999 -76.147 1.00 33.76 68 GLU E CA 1
ATOM 10877 C C . GLU E 2 68 ? 21.397 -8.978 -75.458 1.00 29.61 68 GLU E C 1
ATOM 10878 O O . GLU E 2 68 ? 21.351 -7.809 -75.883 1.00 27.53 68 GLU E O 1
ATOM 10884 N N . ASP E 2 69 ? 20.733 -9.387 -74.374 1.00 30.23 69 ASP E N 1
ATOM 10885 C CA . ASP E 2 69 ? 19.797 -8.520 -73.641 1.00 28.41 69 ASP E CA 1
ATOM 10886 C C . ASP E 2 69 ? 20.461 -7.653 -72.567 1.00 31.21 69 ASP E C 1
ATOM 10887 O O . ASP E 2 69 ? 19.748 -6.889 -71.895 1.00 27.62 69 ASP E O 1
ATOM 10892 N N . ALA E 2 70 ? 21.800 -7.775 -72.366 1.00 22.78 70 ALA E N 1
ATOM 10893 C CA . ALA E 2 70 ? 22.451 -7.091 -71.254 1.00 19.91 70 ALA E CA 1
ATOM 10894 C C . ALA E 2 70 ? 22.422 -5.569 -71.393 1.00 22.58 70 ALA E C 1
ATOM 10895 O O . ALA E 2 70 ? 22.202 -4.894 -70.387 1.00 24.96 70 ALA E O 1
ATOM 10897 N N . PRO E 2 71 ? 22.664 -4.957 -72.580 1.00 22.83 71 PRO E N 1
ATOM 10898 C CA . PRO E 2 71 ? 22.635 -3.473 -72.625 1.00 21.77 71 PRO E CA 1
ATOM 10899 C C . PRO E 2 71 ? 21.308 -2.889 -72.157 1.00 21.97 71 PRO E C 1
ATOM 10900 O O . PRO E 2 71 ? 21.290 -1.964 -71.344 1.00 24.35 71 PRO E O 1
ATOM 10904 N N . ARG E 2 72 ? 20.175 -3.477 -72.581 1.00 23.21 72 ARG E N 1
ATOM 10905 C CA . ARG E 2 72 ? 18.873 -2.966 -72.134 1.00 25.39 72 ARG E CA 1
ATOM 10906 C C . ARG E 2 72 ? 18.724 -3.096 -70.618 1.00 28.00 72 ARG E C 1
ATOM 10907 O O . ARG E 2 72 ? 18.372 -2.124 -69.929 1.00 24.68 72 ARG E O 1
ATOM 10915 N N . GLU E 2 73 ? 19.073 -4.263 -70.069 1.00 21.92 73 GLU E N 1
ATOM 10916 C CA . GLU E 2 73 ? 18.998 -4.449 -68.617 1.00 23.47 73 GLU E CA 1
ATOM 10917 C C . GLU E 2 73 ? 19.958 -3.535 -67.862 1.00 23.74 73 GLU E C 1
ATOM 10918 O O . GLU E 2 73 ? 19.581 -2.936 -66.845 1.00 23.63 73 GLU E O 1
ATOM 10924 N N . PHE E 2 74 ? 21.160 -3.345 -68.393 1.00 20.74 74 PHE E N 1
ATOM 10925 C CA . PHE E 2 74 ? 22.122 -2.472 -67.731 1.00 22.55 74 PHE E CA 1
ATOM 10926 C C . PHE E 2 74 ? 21.586 -1.047 -67.713 1.00 23.95 74 PHE E C 1
ATOM 10927 O O . PHE E 2 74 ? 21.597 -0.381 -66.660 1.00 22.47 74 PHE E O 1
ATOM 10935 N N . ARG E 2 75 ? 21.018 -0.598 -68.841 1.00 25.68 75 ARG E N 1
ATOM 10936 C CA . ARG E 2 75 ? 20.464 0.758 -68.856 1.00 24.54 75 ARG E CA 1
ATOM 10937 C C . ARG E 2 75 ? 19.392 0.890 -67.789 1.00 26.03 75 ARG E C 1
ATOM 10938 O O . ARG E 2 75 ? 19.385 1.867 -67.031 1.00 25.94 75 ARG E O 1
ATOM 10946 N N . LEU E 2 76 ? 18.498 -0.107 -67.713 1.00 23.74 76 LEU E N 1
ATOM 10947 C CA . LEU E 2 76 ? 17.363 -0.028 -66.790 1.00 23.74 76 LEU E CA 1
ATOM 10948 C C . LEU E 2 76 ? 17.878 0.047 -65.353 1.00 23.98 76 LEU E C 1
ATOM 10949 O O . LEU E 2 76 ? 17.379 0.818 -64.524 1.00 23.42 76 LEU E O 1
ATOM 10954 N N . ILE E 2 77 ? 18.900 -0.755 -65.043 1.00 23.80 77 ILE E N 1
ATOM 10955 C CA . ILE E 2 77 ? 19.339 -0.774 -63.655 1.00 20.15 77 ILE E CA 1
ATOM 10956 C C . ILE E 2 77 ? 19.979 0.561 -63.290 1.00 21.16 77 ILE E C 1
ATOM 10957 O O . ILE E 2 77 ? 19.934 0.978 -62.125 1.00 22.85 77 ILE E O 1
ATOM 10962 N N . THR E 2 78 ? 20.628 1.249 -64.240 1.00 21.87 78 THR E N 1
ATOM 10963 C CA . THR E 2 78 ? 21.198 2.541 -63.838 1.00 21.79 78 THR E CA 1
ATOM 10964 C C . THR E 2 78 ? 20.119 3.546 -63.457 1.00 26.77 78 THR E C 1
ATOM 10965 O O . THR E 2 78 ? 20.440 4.533 -62.790 1.00 27.65 78 THR E O 1
ATOM 10969 N N . GLN E 2 79 ? 18.841 3.322 -63.829 1.00 28.21 79 GLN E N 1
ATOM 10970 C CA . GLN E 2 79 ? 17.789 4.239 -63.354 1.00 26.29 79 GLN E CA 1
ATOM 10971 C C . GLN E 2 79 ? 17.586 4.146 -61.839 1.00 29.72 79 GLN E C 1
ATOM 10972 O O . GLN E 2 79 ? 16.838 4.945 -61.283 1.00 26.11 79 GLN E O 1
ATOM 10978 N N . GLU E 2 80 ? 18.150 3.141 -61.168 1.00 21.93 80 GLU E N 1
ATOM 10979 C CA . GLU E 2 80 ? 17.852 2.930 -59.749 1.00 23.94 80 GLU E CA 1
ATOM 10980 C C . GLU E 2 80 ? 18.699 3.835 -58.860 1.00 29.20 80 GLU E C 1
ATOM 10981 O O . GLU E 2 80 ? 18.619 3.701 -57.615 1.00 25.56 80 GLU E O 1
ATOM 10987 N N . TYR E 2 81 ? 19.582 4.656 -59.467 1.00 22.02 81 TYR E N 1
ATOM 10988 C CA . TYR E 2 81 ? 20.552 5.484 -58.740 1.00 22.22 81 TYR E CA 1
ATOM 10989 C C . TYR E 2 81 ? 20.486 6.958 -59.142 1.00 22.38 81 TYR E C 1
ATOM 10990 O O . TYR E 2 81 ? 20.126 7.297 -60.263 1.00 24.36 81 TYR E O 1
ATOM 10999 N N . PHE E 2 82 ? 20.987 7.808 -58.250 1.00 19.07 82 PHE E N 1
ATOM 11000 C CA . PHE E 2 82 ? 21.145 9.236 -58.592 1.00 20.04 82 PHE E CA 1
ATOM 11001 C C . PHE E 2 82 ? 22.514 9.413 -59.261 1.00 21.02 82 PHE E C 1
ATOM 11002 O O . PHE E 2 82 ? 23.327 8.488 -59.195 1.00 20.07 82 PHE E O 1
ATOM 11010 N N . SER E 2 83 ? 22.758 10.580 -59.855 1.00 20.85 83 SER E N 1
ATOM 11011 C CA . SER E 2 83 ? 24.053 10.883 -60.516 1.00 17.97 83 SER E CA 1
ATOM 11012 C C . SER E 2 83 ? 25.082 11.319 -59.473 1.00 22.39 83 SER E C 1
ATOM 11013 O O . SER E 2 83 ? 26.273 11.313 -59.781 1.00 21.41 83 SER E O 1
ATOM 11016 N N . TYR E 2 84 ? 24.611 11.689 -58.289 1.00 21.56 84 TYR E N 1
ATOM 11017 C CA . TYR E 2 84 ? 25.504 12.238 -57.240 1.00 18.22 84 TYR E CA 1
ATOM 11018 C C . TYR E 2 84 ? 26.074 11.129 -56.359 1.00 20.46 84 TYR E C 1
ATOM 11019 O O . TYR E 2 84 ? 25.315 10.242 -55.963 1.00 17.36 84 TYR E O 1
ATOM 11028 N N . TRP E 2 85 ? 27.362 11.234 -56.042 1.00 15.57 85 TRP E N 1
ATOM 11029 C CA . TRP E 2 85 ? 28.042 10.236 -55.182 1.00 17.03 85 TRP E CA 1
ATOM 11030 C C . TRP E 2 85 ? 28.520 10.921 -53.898 1.00 20.03 85 TRP E C 1
ATOM 11031 O O . TRP E 2 85 ? 29.529 11.625 -53.938 1.00 18.72 85 TRP E O 1
ATOM 11042 N N . PHE E 2 86 ? 27.764 10.740 -52.816 1.00 19.13 86 PHE E N 1
ATOM 11043 C CA . PHE E 2 86 ? 28.114 11.418 -51.543 1.00 21.81 86 PHE E CA 1
ATOM 11044 C C . PHE E 2 86 ? 29.504 10.967 -51.075 1.00 19.10 86 PHE E C 1
ATOM 11045 O O . PHE E 2 86 ? 30.174 11.740 -50.417 1.00 18.31 86 PHE E O 1
ATOM 11053 N N . GLU E 2 87 ? 29.876 9.723 -51.389 1.00 17.41 87 GLU E N 1
ATOM 11054 C CA . GLU E 2 87 ? 31.192 9.274 -50.927 1.00 20.75 87 GLU E CA 1
ATOM 11055 C C . GLU E 2 87 ? 32.328 10.057 -51.563 1.00 24.48 87 GLU E C 1
ATOM 11056 O O . GLU E 2 87 ? 33.435 10.092 -50.986 1.00 22.86 87 GLU E O 1
ATOM 11062 N N . TYR E 2 88 ? 32.081 10.667 -52.722 1.00 17.95 88 TYR E N 1
ATOM 11063 C CA . TYR E 2 88 ? 33.165 11.344 -53.482 1.00 19.95 88 TYR E CA 1
ATOM 11064 C C . TYR E 2 88 ? 32.891 12.846 -53.680 1.00 20.16 88 TYR E C 1
ATOM 11065 O O . TYR E 2 88 ? 33.774 13.549 -54.163 1.00 21.63 88 TYR E O 1
ATOM 11074 N N . ASN E 2 89 ? 31.698 13.313 -53.338 1.00 17.73 89 ASN E N 1
ATOM 11075 C CA . ASN E 2 89 ? 31.319 14.725 -53.613 1.00 20.63 89 ASN E CA 1
ATOM 11076 C C . ASN E 2 89 ? 31.431 14.994 -55.119 1.00 19.13 89 ASN E C 1
ATOM 11077 O O . ASN E 2 89 ? 31.879 16.066 -55.496 1.00 20.37 89 ASN E O 1
ATOM 11082 N N . VAL E 2 90 ? 30.972 14.041 -55.920 1.00 20.11 90 VAL E N 1
ATOM 11083 C CA . VAL E 2 90 ? 31.003 14.184 -57.397 1.00 18.22 90 VAL E CA 1
ATOM 11084 C C . VAL E 2 90 ? 29.603 13.985 -57.989 1.00 18.92 90 VAL E C 1
ATOM 11085 O O . VAL E 2 90 ? 28.820 13.227 -57.412 1.00 21.58 90 VAL E O 1
ATOM 11089 N N . ASP E 2 91 ? 29.342 14.622 -59.127 1.00 19.80 91 ASP E N 1
ATOM 11090 C CA . ASP E 2 91 ? 28.051 14.490 -59.841 1.00 22.31 91 ASP E CA 1
ATOM 11091 C C . ASP E 2 91 ? 28.346 14.002 -61.267 1.00 21.65 91 ASP E C 1
ATOM 11092 O O . ASP E 2 91 ? 29.111 14.673 -61.947 1.00 21.60 91 ASP E O 1
ATOM 11097 N N . LEU E 2 92 ? 27.776 12.866 -61.669 1.00 19.33 92 LEU E N 1
ATOM 11098 C CA . LEU E 2 92 ? 28.029 12.299 -63.022 1.00 19.41 92 LEU E CA 1
ATOM 11099 C C . LEU E 2 92 ? 27.053 12.891 -64.049 1.00 20.76 92 LEU E C 1
ATOM 11100 O O . LEU E 2 92 ? 27.182 12.571 -65.223 1.00 25.37 92 LEU E O 1
ATOM 11105 N N . HIS E 2 93 ? 26.118 13.731 -63.607 1.00 21.70 93 HIS E N 1
ATOM 11106 C CA . HIS E 2 93 ? 25.206 14.346 -64.560 1.00 23.92 93 HIS E CA 1
ATOM 11107 C C . HIS E 2 93 ? 25.960 15.083 -65.658 1.00 29.73 93 HIS E C 1
ATOM 11108 O O . HIS E 2 93 ? 26.837 15.891 -65.373 1.00 28.59 93 HIS E O 1
ATOM 11115 N N . GLY E 2 94 ? 25.603 14.822 -66.921 1.00 30.47 94 GLY E N 1
ATOM 11116 C CA . GLY E 2 94 ? 26.265 15.480 -68.021 1.00 31.46 94 GLY E CA 1
ATOM 11117 C C . GLY E 2 94 ? 27.625 14.898 -68.369 1.00 32.87 94 GLY E C 1
ATOM 11118 O O . GLY E 2 94 ? 28.203 15.289 -69.393 1.00 37.69 94 GLY E O 1
ATOM 11119 N N . LYS E 2 95 ? 28.144 13.971 -67.558 1.00 28.94 95 LYS E N 1
ATOM 11120 C CA . LYS E 2 95 ? 29.449 13.378 -67.817 1.00 34.39 95 LYS E CA 1
ATOM 11121 C C . LYS E 2 95 ? 29.369 12.273 -68.855 1.00 30.03 95 LYS E C 1
ATOM 11122 O O . LYS E 2 95 ? 30.367 12.005 -69.513 1.00 30.94 95 LYS E O 1
ATOM 11128 N N . ALA E 2 96 ? 28.196 11.692 -69.069 1.00 27.98 96 ALA E N 1
ATOM 11129 C CA . ALA E 2 96 ? 28.074 10.681 -70.090 1.00 27.30 96 ALA E CA 1
ATOM 11130 C C . ALA E 2 96 ? 26.933 11.054 -71.022 1.00 26.54 96 ALA E C 1
ATOM 11131 O O . ALA E 2 96 ? 26.030 11.813 -70.664 1.00 28.93 96 ALA E O 1
ATOM 11133 N N . VAL E 2 97 ? 27.006 10.510 -72.242 1.00 25.24 97 VAL E N 1
ATOM 11134 C CA . VAL E 2 97 ? 25.853 10.481 -73.131 1.00 32.99 97 VAL E CA 1
ATOM 11135 C C . VAL E 2 97 ? 25.652 9.040 -73.547 1.00 29.25 97 VAL E C 1
ATOM 11136 O O . VAL E 2 97 ? 26.540 8.197 -73.393 1.00 24.86 97 VAL E O 1
ATOM 11140 N N . ASP E 2 98 ? 24.464 8.759 -74.066 1.00 29.77 98 ASP E N 1
ATOM 11141 C CA . ASP E 2 98 ? 24.087 7.412 -74.502 1.00 24.54 98 ASP E CA 1
ATOM 11142 C C . ASP E 2 98 ? 23.920 7.447 -76.020 1.00 29.70 98 ASP E C 1
ATOM 11143 O O . ASP E 2 98 ? 23.022 8.131 -76.526 1.00 33.02 98 ASP E O 1
ATOM 11148 N N . CYS E 2 99 ? 24.770 6.696 -76.741 1.00 32.59 99 CYS E N 1
ATOM 11149 C CA . CYS E 2 99 ? 24.749 6.665 -78.207 1.00 35.05 99 CYS E CA 1
ATOM 11150 C C . CYS E 2 99 ? 23.801 5.618 -78.763 1.00 39.69 99 CYS E C 1
ATOM 11151 O O . CYS E 2 99 ? 23.741 5.457 -79.986 1.00 30.84 99 CYS E O 1
ATOM 11154 N N . GLY E 2 100 ? 23.042 4.929 -77.908 1.00 29.84 100 GLY E N 1
ATOM 11155 C CA . GLY E 2 100 ? 22.161 3.874 -78.371 1.00 30.23 100 GLY E CA 1
ATOM 11156 C C . GLY E 2 100 ? 22.957 2.606 -78.626 1.00 25.60 100 GLY E C 1
ATOM 11157 O O . GLY E 2 100 ? 24.053 2.405 -78.078 1.00 27.20 100 GLY E O 1
ATOM 11158 N N . ASP E 2 101 ? 22.382 1.717 -79.432 1.00 24.96 101 ASP E N 1
ATOM 11159 C CA . ASP E 2 101 ? 23.027 0.436 -79.732 1.00 23.56 101 ASP E CA 1
ATOM 11160 C C . ASP E 2 101 ? 23.602 0.430 -81.142 1.00 27.38 101 ASP E C 1
ATOM 11161 O O . ASP E 2 101 ? 23.047 1.041 -82.059 1.00 28.44 101 ASP E O 1
ATOM 11166 N N . VAL E 2 102 ? 24.705 -0.300 -81.325 1.00 26.95 102 VAL E N 1
ATOM 11167 C CA . VAL E 2 102 ? 25.199 -0.513 -82.685 1.00 24.70 102 VAL E CA 1
ATOM 11168 C C . VAL E 2 102 ? 24.137 -1.322 -83.427 1.00 32.94 102 VAL E C 1
ATOM 11169 O O . VAL E 2 102 ? 23.575 -2.283 -82.872 1.00 29.07 102 VAL E O 1
ATOM 11173 N N . SER E 2 103 ? 23.782 -0.885 -84.641 1.00 30.77 103 SER E N 1
ATOM 11174 C CA . SER E 2 103 ? 22.725 -1.551 -85.392 1.00 34.90 103 SER E CA 1
ATOM 11175 C C . SER E 2 103 ? 23.263 -2.781 -86.118 1.00 42.84 103 SER E C 1
ATOM 11176 O O . SER E 2 103 ? 24.153 -2.662 -86.962 1.00 45.65 103 SER E O 1
ATOM 11179 N N . MET E 2 104 ? 22.727 -3.959 -85.791 1.00 38.90 104 MET E N 1
ATOM 11180 C CA . MET E 2 104 ? 23.205 -5.189 -86.429 1.00 46.44 104 MET E CA 1
ATOM 11181 C C . MET E 2 104 ? 22.046 -6.143 -86.762 1.00 47.70 104 MET E C 1
ATOM 11182 O O . MET E 2 104 ? 22.150 -7.351 -86.486 1.00 55.89 104 MET E O 1
ATOM 11187 N N . PRO E 2 105 ? 20.961 -5.673 -87.397 1.00 54.37 105 PRO E N 1
ATOM 11188 C CA . PRO E 2 105 ? 19.800 -6.553 -87.656 1.00 53.74 105 PRO E CA 1
ATOM 11189 C C . PRO E 2 105 ? 19.999 -7.416 -88.897 1.00 58.83 105 PRO E C 1
ATOM 11190 O O . PRO E 2 105 ? 20.089 -6.896 -90.015 1.00 60.35 105 PRO E O 1
ATOM 11194 N N . LYS E 2 106 ? 19.904 -8.738 -88.715 1.00 51.17 106 LYS E N 1
ATOM 11195 C CA . LYS E 2 106 ? 19.957 -9.692 -89.825 1.00 47.75 106 LYS E CA 1
ATOM 11196 C C . LYS E 2 106 ? 21.202 -9.474 -90.686 1.00 51.35 106 LYS E C 1
ATOM 11197 O O . LYS E 2 106 ? 21.128 -9.326 -91.908 1.00 50.70 106 LYS E O 1
ATOM 11203 N N . VAL E 2 107 ? 22.372 -9.447 -90.031 1.00 45.76 107 VAL E N 1
ATOM 11204 C CA . VAL E 2 107 ? 23.639 -9.279 -90.731 1.00 49.53 107 VAL E CA 1
ATOM 11205 C C . VAL E 2 107 ? 24.557 -10.434 -90.355 1.00 50.99 107 VAL E C 1
ATOM 11206 O O . VAL E 2 107 ? 24.342 -11.129 -89.359 1.00 50.29 107 VAL E O 1
ATOM 11210 N N . SER E 2 108 ? 25.578 -10.649 -91.185 1.00 43.26 108 SER E N 1
ATOM 11211 C CA . SER E 2 108 ? 26.605 -11.610 -90.858 1.00 43.16 108 SER E CA 1
ATOM 11212 C C . SER E 2 108 ? 27.458 -11.119 -89.682 1.00 39.49 108 SER E C 1
ATOM 11213 O O . SER E 2 108 ? 27.554 -9.918 -89.433 1.00 37.24 108 SER E O 1
ATOM 11216 N N . PRO E 2 109 ? 28.090 -12.043 -88.949 1.00 40.07 109 PRO E N 1
ATOM 11217 C CA . PRO E 2 109 ? 29.002 -11.630 -87.857 1.00 36.40 109 PRO E CA 1
ATOM 11218 C C . PRO E 2 109 ? 30.156 -10.758 -88.317 1.00 35.50 109 PRO E C 1
ATOM 11219 O O . PRO E 2 109 ? 30.557 -9.843 -87.590 1.00 34.20 109 PRO E O 1
ATOM 11223 N N . GLU E 2 110 ? 30.715 -11.018 -89.505 1.00 38.02 110 GLU E N 1
ATOM 11224 C CA . GLU E 2 110 ? 31.769 -10.148 -90.029 1.00 37.83 110 GLU E CA 1
ATOM 11225 C C . GLU E 2 110 ? 31.269 -8.718 -90.199 1.00 36.28 110 GLU E C 1
ATOM 11226 O O . GLU E 2 110 ? 31.981 -7.755 -89.875 1.00 34.54 110 GLU E O 1
ATOM 11232 N N . VAL E 2 111 ? 30.035 -8.555 -90.695 1.00 37.26 111 VAL E N 1
ATOM 11233 C CA . VAL E 2 111 ? 29.459 -7.216 -90.862 1.00 36.39 111 VAL E CA 1
ATOM 11234 C C . VAL E 2 111 ? 29.165 -6.600 -89.503 1.00 32.97 111 VAL E C 1
ATOM 11235 O O . VAL E 2 111 ? 29.377 -5.392 -89.281 1.00 31.49 111 VAL E O 1
ATOM 11239 N N . ALA E 2 112 ? 28.630 -7.390 -88.587 1.00 34.99 112 ALA E N 1
ATOM 11240 C CA . ALA E 2 112 ? 28.383 -6.876 -87.219 1.00 30.80 112 ALA E CA 1
ATOM 11241 C C . ALA E 2 112 ? 29.677 -6.298 -86.634 1.00 28.33 112 ALA E C 1
ATOM 11242 O O . ALA E 2 112 ? 29.645 -5.181 -86.117 1.00 26.92 112 ALA E O 1
ATOM 11244 N N . HIS E 2 113 ? 30.770 -7.050 -86.733 1.00 28.03 113 HIS E N 1
ATOM 11245 C CA . HIS E 2 113 ? 32.072 -6.598 -86.176 1.00 28.83 113 HIS E CA 1
ATOM 11246 C C . HIS E 2 113 ? 32.557 -5.322 -86.877 1.00 26.68 113 HIS E C 1
ATOM 11247 O O . HIS E 2 113 ? 33.152 -4.465 -86.236 1.00 27.75 113 HIS E O 1
ATOM 11254 N N . GLU E 2 114 ? 32.289 -5.207 -88.177 1.00 30.79 114 GLU E N 1
ATOM 11255 C CA . GLU E 2 114 ? 32.689 -3.983 -88.920 1.00 31.24 114 GLU E CA 1
ATOM 11256 C C . GLU E 2 114 ? 31.951 -2.770 -88.344 1.00 29.20 114 GLU E C 1
ATOM 11257 O O . GLU E 2 114 ? 32.565 -1.720 -88.184 1.00 32.78 114 GLU E O 1
ATOM 11263 N N . ARG E 2 115 ? 30.671 -2.945 -88.050 1.00 31.12 115 ARG E N 1
ATOM 11264 C CA . ARG E 2 115 ? 29.849 -1.846 -87.492 1.00 26.18 115 ARG E CA 1
ATOM 11265 C C . ARG E 2 115 ? 30.338 -1.491 -86.083 1.00 28.50 115 ARG E C 1
ATOM 11266 O O . ARG E 2 115 ? 30.440 -0.307 -85.781 1.00 28.64 115 ARG E O 1
ATOM 11274 N N . ILE E 2 116 ? 30.636 -2.505 -85.276 1.00 26.30 116 ILE E N 1
ATOM 11275 C CA . ILE E 2 116 ? 31.191 -2.258 -83.915 1.00 24.88 116 ILE E CA 1
ATOM 11276 C C . ILE E 2 116 ? 32.492 -1.467 -84.071 1.00 25.06 116 ILE E C 1
ATOM 11277 O O . ILE E 2 116 ? 32.648 -0.454 -83.399 1.00 23.96 116 ILE E O 1
ATOM 11282 N N . TYR E 2 117 ? 33.382 -1.935 -84.947 1.00 26.29 117 TYR E N 1
ATOM 11283 C CA . TYR E 2 117 ? 34.693 -1.258 -85.127 1.00 22.30 117 TYR E CA 1
ATOM 11284 C C . TYR E 2 117 ? 34.488 0.222 -85.474 1.00 27.89 117 TYR E C 1
ATOM 11285 O O . TYR E 2 117 ? 35.118 1.085 -84.876 1.00 28.14 117 TYR E O 1
ATOM 11294 N N . ARG E 2 118 ? 33.633 0.482 -86.451 1.00 27.71 118 ARG E N 1
ATOM 11295 C CA . ARG E 2 118 ? 33.376 1.874 -86.900 1.00 30.92 118 ARG E CA 1
ATOM 11296 C C . ARG E 2 118 ? 32.758 2.686 -85.755 1.00 30.25 118 ARG E C 1
ATOM 11297 O O . ARG E 2 118 ? 33.160 3.834 -85.569 1.00 31.25 118 ARG E O 1
ATOM 11305 N N . ALA E 2 119 ? 31.838 2.080 -85.013 1.00 28.76 119 ALA E N 1
ATOM 11306 C CA . ALA E 2 119 ? 31.279 2.817 -83.881 1.00 30.99 119 ALA E CA 1
ATOM 11307 C C . ALA E 2 119 ? 32.366 3.190 -82.872 1.00 31.25 119 ALA E C 1
ATOM 11308 O O . ALA E 2 119 ? 32.422 4.330 -82.370 1.00 28.93 119 ALA E O 1
ATOM 11310 N N . VAL E 2 120 ? 33.222 2.223 -82.533 1.00 25.60 120 VAL E N 1
ATOM 11311 C CA . VAL E 2 120 ? 34.242 2.514 -81.545 1.00 25.97 120 VAL E CA 1
ATOM 11312 C C . VAL E 2 120 ? 35.200 3.555 -82.088 1.00 24.77 120 VAL E C 1
ATOM 11313 O O . VAL E 2 120 ? 35.547 4.498 -81.371 1.00 25.83 120 VAL E O 1
ATOM 11317 N N . ARG E 2 121 ? 35.635 3.421 -83.360 1.00 27.85 121 ARG E N 1
ATOM 11318 C CA . ARG E 2 121 ? 36.513 4.447 -83.937 1.00 24.22 121 ARG E CA 1
ATOM 11319 C C . ARG E 2 121 ? 35.866 5.829 -83.848 1.00 33.28 121 ARG E C 1
ATOM 11320 O O . ARG E 2 121 ? 36.544 6.832 -83.580 1.00 29.15 121 ARG E O 1
ATOM 11328 N N . GLU E 2 122 ? 34.561 5.910 -84.141 1.00 29.36 122 GLU E N 1
ATOM 11329 C CA . GLU E 2 122 ? 33.902 7.210 -84.192 1.00 33.31 122 GLU E CA 1
ATOM 11330 C C . GLU E 2 122 ? 33.890 7.880 -82.821 1.00 30.63 122 GLU E C 1
ATOM 11331 O O . GLU E 2 122 ? 34.220 9.073 -82.699 1.00 31.28 122 GLU E O 1
ATOM 11337 N N . VAL E 2 123 ? 33.546 7.113 -81.767 1.00 29.29 123 VAL E N 1
ATOM 11338 C CA . VAL E 2 123 ? 33.584 7.660 -80.406 1.00 22.90 123 VAL E CA 1
ATOM 11339 C C . VAL E 2 123 ? 34.997 8.082 -80.041 1.00 27.22 123 VAL E C 1
ATOM 11340 O O . VAL E 2 123 ? 35.223 9.178 -79.506 1.00 28.40 123 VAL E O 1
ATOM 11344 N N . LEU E 2 124 ? 35.984 7.224 -80.339 1.00 24.08 124 LEU E N 1
ATOM 11345 C CA . LEU E 2 124 ? 37.355 7.589 -79.987 1.00 23.03 124 LEU E CA 1
ATOM 11346 C C . LEU E 2 124 ? 37.794 8.863 -80.704 1.00 30.57 124 LEU E C 1
ATOM 11347 O O . LEU E 2 124 ? 38.503 9.688 -80.124 1.00 30.70 124 LEU E O 1
ATOM 11352 N N . LYS E 2 125 ? 37.409 9.015 -81.980 1.00 26.43 125 LYS E N 1
ATOM 11353 C CA . LYS E 2 125 ? 37.684 10.226 -82.736 1.00 30.46 125 LYS E CA 1
ATOM 11354 C C . LYS E 2 125 ? 37.151 11.454 -82.006 1.00 35.48 125 LYS E C 1
ATOM 11355 O O . LYS E 2 125 ? 37.734 12.543 -82.100 1.00 29.89 125 LYS E O 1
ATOM 11361 N N . SER E 2 126 ? 36.009 11.313 -81.322 1.00 34.26 126 SER E N 1
ATOM 11362 C CA . SER E 2 126 ? 35.432 12.487 -80.639 1.00 36.51 126 SER E CA 1
ATOM 11363 C C . SER E 2 126 ? 36.226 12.938 -79.410 1.00 34.28 126 SER E C 1
ATOM 11364 O O . SER E 2 126 ? 35.998 14.058 -78.909 1.00 36.83 126 SER E O 1
ATOM 11367 N N . GLY E 2 127 ? 37.113 12.090 -78.897 1.00 32.35 127 GLY E N 1
ATOM 11368 C CA . GLY E 2 127 ? 37.812 12.323 -77.648 1.00 33.05 127 GLY E CA 1
ATOM 11369 C C . GLY E 2 127 ? 37.110 11.770 -76.423 1.00 36.71 127 GLY E C 1
ATOM 11370 O O . GLY E 2 127 ? 37.688 11.785 -75.325 1.00 32.64 127 GLY E O 1
ATOM 11371 N N . LEU E 2 128 ? 35.885 11.277 -76.566 1.00 31.25 128 LEU E N 1
ATOM 11372 C CA . LEU E 2 128 ? 35.178 10.729 -75.411 1.00 32.58 128 LEU E CA 1
ATOM 11373 C C . LEU E 2 128 ? 35.645 9.302 -75.130 1.00 27.69 128 LEU E C 1
ATOM 11374 O O . LEU E 2 128 ? 36.237 8.627 -75.991 1.00 29.02 128 LEU E O 1
ATOM 11379 N N . ILE E 2 129 ? 35.412 8.842 -73.903 1.00 24.16 129 ILE E N 1
ATOM 11380 C CA . ILE E 2 129 ? 35.757 7.476 -73.506 1.00 25.04 129 ILE E CA 1
ATOM 11381 C C . ILE E 2 129 ? 34.555 6.581 -73.798 1.00 24.77 129 ILE E C 1
ATOM 11382 O O . ILE E 2 129 ? 33.475 6.807 -73.204 1.00 25.29 129 ILE E O 1
ATOM 11387 N N . PRO E 2 130 ? 34.673 5.590 -74.686 1.00 21.50 130 PRO E N 1
ATOM 11388 C CA . PRO E 2 130 ? 33.548 4.661 -74.894 1.00 24.86 130 PRO E CA 1
ATOM 11389 C C . PRO E 2 130 ? 33.379 3.732 -73.703 1.00 24.41 130 PRO E C 1
ATOM 11390 O O . PRO E 2 130 ? 34.356 3.257 -73.107 1.00 22.57 130 PRO E O 1
ATOM 11394 N N . ILE E 2 131 ? 32.127 3.552 -73.297 1.00 22.63 131 ILE E N 1
ATOM 11395 C CA . ILE E 2 131 ? 31.770 2.521 -72.314 1.00 18.96 131 ILE E CA 1
ATOM 11396 C C . ILE E 2 131 ? 30.952 1.537 -73.111 1.00 21.45 131 ILE E C 1
ATOM 11397 O O . ILE E 2 131 ? 29.802 1.827 -73.470 1.00 22.33 131 ILE E O 1
ATOM 11402 N N . ILE E 2 132 ? 31.564 0.401 -73.420 1.00 18.95 132 ILE E N 1
ATOM 11403 C CA . ILE E 2 132 ? 31.009 -0.578 -74.349 1.00 21.27 132 ILE E CA 1
ATOM 11404 C C . ILE E 2 132 ? 30.384 -1.697 -73.555 1.00 20.89 132 ILE E C 1
ATOM 11405 O O . ILE E 2 132 ? 31.094 -2.409 -72.840 1.00 21.32 132 ILE E O 1
ATOM 11410 N N . CYS E 2 133 ? 29.077 -1.855 -73.729 1.00 22.86 133 CYS E N 1
ATOM 11411 C CA . CYS E 2 133 ? 28.346 -2.912 -72.998 1.00 23.66 133 CYS E CA 1
ATOM 11412 C C . CYS E 2 133 ? 27.895 -4.009 -73.958 1.00 24.70 133 CYS E C 1
ATOM 11413 O O . CYS E 2 133 ? 27.047 -3.745 -74.800 1.00 23.89 133 CYS E O 1
ATOM 11416 N N . GLY E 2 134 ? 28.463 -5.191 -73.799 1.00 22.40 134 GLY E N 1
ATOM 11417 C CA . GLY E 2 134 ? 27.986 -6.332 -74.584 1.00 23.46 134 GLY E CA 1
ATOM 11418 C C . GLY E 2 134 ? 26.793 -6.989 -73.910 1.00 25.81 134 GLY E C 1
ATOM 11419 O O . GLY E 2 134 ? 26.279 -6.442 -72.931 1.00 25.20 134 GLY E O 1
ATOM 11420 N N . GLY E 2 135 ? 26.379 -8.130 -74.455 1.00 26.82 135 GLY E N 1
ATOM 11421 C CA . GLY E 2 135 ? 27.108 -8.727 -75.582 1.00 27.53 135 GLY E CA 1
ATOM 11422 C C . GLY E 2 135 ? 28.217 -9.670 -75.144 1.00 31.07 135 GLY E C 1
ATOM 11423 O O . GLY E 2 135 ? 28.615 -9.613 -73.979 1.00 24.43 135 GLY E O 1
ATOM 11424 N N . ASP E 2 136 ? 28.711 -10.483 -76.078 1.00 27.11 136 ASP E N 1
ATOM 11425 C CA . ASP E 2 136 ? 29.732 -11.504 -75.736 1.00 27.25 136 ASP E CA 1
ATOM 11426 C C . ASP E 2 136 ? 31.150 -10.927 -75.744 1.00 27.00 136 ASP E C 1
ATOM 11427 O O . ASP E 2 136 ? 31.340 -9.839 -76.270 1.00 24.96 136 ASP E O 1
ATOM 11432 N N . ARG E 2 137 ? 32.097 -11.689 -75.201 1.00 21.67 137 ARG E N 1
ATOM 11433 C CA . ARG E 2 137 ? 33.499 -11.220 -75.051 1.00 22.32 137 ARG E CA 1
ATOM 11434 C C . ARG E 2 137 ? 34.188 -10.916 -76.388 1.00 24.93 137 ARG E C 1
ATOM 11435 O O . ARG E 2 137 ? 35.129 -10.128 -76.372 1.00 24.24 137 ARG E O 1
ATOM 11443 N N . SER E 2 138 ? 33.735 -11.530 -77.481 1.00 22.03 138 SER E N 1
ATOM 11444 C CA . SER E 2 138 ? 34.349 -11.314 -78.820 1.00 21.14 138 SER E CA 1
ATOM 11445 C C . SER E 2 138 ? 34.345 -9.822 -79.187 1.00 30.88 138 SER E C 1
ATOM 11446 O O . SER E 2 138 ? 35.225 -9.398 -79.929 1.00 24.79 138 SER E O 1
ATOM 11449 N N . ILE E 2 139 ? 33.365 -9.068 -78.688 1.00 25.96 139 ILE E N 1
ATOM 11450 C CA . ILE E 2 139 ? 33.274 -7.610 -78.991 1.00 22.20 139 ILE E CA 1
ATOM 11451 C C . ILE E 2 139 ? 34.577 -6.920 -78.577 1.00 20.97 139 ILE E C 1
ATOM 11452 O O . ILE E 2 139 ? 34.975 -5.964 -79.230 1.00 21.37 139 ILE E O 1
ATOM 11457 N N . SER E 2 140 ? 35.187 -7.403 -77.508 1.00 19.43 140 SER E N 1
ATOM 11458 C CA . SER E 2 140 ? 36.442 -6.800 -77.001 1.00 18.30 140 SER E CA 1
ATOM 11459 C C . SER E 2 140 ? 37.563 -6.917 -78.048 1.00 21.24 140 SER E C 1
ATOM 11460 O O . SER E 2 140 ? 38.398 -6.026 -78.108 1.00 21.05 140 SER E O 1
ATOM 11463 N N . ILE E 2 141 ? 37.566 -8.001 -78.826 1.00 18.56 141 ILE E N 1
ATOM 11464 C CA . ILE E 2 141 ? 38.605 -8.087 -79.864 1.00 18.43 141 ILE E CA 1
ATOM 11465 C C . ILE E 2 141 ? 38.512 -6.867 -80.766 1.00 23.08 141 ILE E C 1
ATOM 11466 O O . ILE E 2 141 ? 39.489 -6.127 -80.982 1.00 24.79 141 ILE E O 1
ATOM 11471 N N . THR E 2 142 ? 37.290 -6.607 -81.242 1.00 24.06 142 THR E N 1
ATOM 11472 C CA . THR E 2 142 ? 37.078 -5.542 -82.204 1.00 22.91 142 THR E CA 1
ATOM 11473 C C . THR E 2 142 ? 37.292 -4.190 -81.556 1.00 23.74 142 THR E C 1
ATOM 11474 O O . THR E 2 142 ? 37.939 -3.307 -82.138 1.00 22.72 142 THR E O 1
ATOM 11478 N N . ALA E 2 143 ? 36.819 -4.029 -80.325 1.00 20.00 143 ALA E N 1
ATOM 11479 C CA . ALA E 2 143 ? 36.944 -2.704 -79.717 1.00 20.38 143 ALA E CA 1
ATOM 11480 C C . ALA E 2 143 ? 38.409 -2.402 -79.401 1.00 21.41 143 ALA E C 1
ATOM 11481 O O . ALA E 2 143 ? 38.877 -1.257 -79.563 1.00 20.77 143 ALA E O 1
ATOM 11483 N N . ALA E 2 144 ? 39.149 -3.432 -78.944 1.00 20.38 144 ALA E N 1
ATOM 11484 C CA . ALA E 2 144 ? 40.566 -3.196 -78.660 1.00 21.33 144 ALA E CA 1
ATOM 11485 C C . ALA E 2 144 ? 41.306 -2.936 -79.963 1.00 20.51 144 ALA E C 1
ATOM 11486 O O . ALA E 2 144 ? 42.221 -2.099 -80.014 1.00 20.59 144 ALA E O 1
ATOM 11488 N N . ARG E 2 145 ? 40.915 -3.632 -81.054 1.00 19.05 145 ARG E N 1
ATOM 11489 C CA . ARG E 2 145 ? 41.594 -3.330 -82.317 1.00 20.33 145 ARG E CA 1
ATOM 11490 C C . ARG E 2 145 ? 41.310 -1.873 -82.721 1.00 24.48 145 ARG E C 1
ATOM 11491 O O . ARG E 2 145 ? 42.187 -1.167 -83.272 1.00 23.74 145 ARG E O 1
ATOM 11499 N N . ALA E 2 146 ? 40.078 -1.400 -82.451 1.00 25.96 146 ALA E N 1
ATOM 11500 C CA . ALA E 2 146 ? 39.780 -0.014 -82.812 1.00 24.43 146 ALA E CA 1
ATOM 11501 C C . ALA E 2 146 ? 40.676 0.926 -82.026 1.00 24.77 146 ALA E C 1
ATOM 11502 O O . ALA E 2 146 ? 41.218 1.893 -82.598 1.00 26.98 146 ALA E O 1
ATOM 11504 N N . LEU E 2 147 ? 40.874 0.642 -80.722 1.00 22.19 147 LEU E N 1
ATOM 11505 C CA . LEU E 2 147 ? 41.761 1.507 -79.945 1.00 18.89 147 LEU E CA 1
ATOM 11506 C C . LEU E 2 147 ? 43.175 1.443 -80.509 1.00 21.10 147 LEU E C 1
ATOM 11507 O O . LEU E 2 147 ? 43.827 2.474 -80.719 1.00 23.34 147 LEU E O 1
ATOM 11512 N N . SER E 2 148 ? 43.623 0.242 -80.837 1.00 24.52 148 SER E N 1
ATOM 11513 C CA . SER E 2 148 ? 44.978 0.084 -81.329 1.00 24.37 148 SER E CA 1
ATOM 11514 C C . SER E 2 148 ? 45.172 0.894 -82.597 1.00 27.13 148 SER E C 1
ATOM 11515 O O . SER E 2 148 ? 46.236 1.511 -82.815 1.00 25.12 148 SER E O 1
ATOM 11518 N N . ASP E 2 149 ? 44.155 0.864 -83.484 1.00 28.09 149 ASP E N 1
ATOM 11519 C CA . ASP E 2 149 ? 44.295 1.582 -84.745 1.00 28.78 149 ASP E CA 1
ATOM 11520 C C . ASP E 2 149 ? 44.161 3.075 -84.511 1.00 26.30 149 ASP E C 1
ATOM 11521 O O . ASP E 2 149 ? 44.843 3.865 -85.183 1.00 30.01 149 ASP E O 1
ATOM 11526 N N . HIS E 2 150 ? 43.307 3.460 -83.549 1.00 24.95 150 HIS E N 1
ATOM 11527 C CA . HIS E 2 150 ? 43.094 4.886 -83.276 1.00 25.77 150 HIS E CA 1
ATOM 11528 C C . HIS E 2 150 ? 44.385 5.585 -82.821 1.00 27.11 150 HIS E C 1
ATOM 11529 O O . HIS E 2 150 ? 44.700 6.703 -83.281 1.00 29.93 150 HIS E O 1
ATOM 11536 N N . ILE E 2 151 ? 45.149 4.949 -81.918 1.00 28.68 151 ILE E N 1
ATOM 11537 C CA . ILE E 2 151 ? 46.370 5.599 -81.417 1.00 27.84 151 ILE E CA 1
ATOM 11538 C C . ILE E 2 151 ? 47.503 5.462 -82.409 1.00 35.25 151 ILE E C 1
ATOM 11539 O O . ILE E 2 151 ? 48.433 6.294 -82.421 1.00 33.26 151 ILE E O 1
ATOM 11544 N N . GLY E 2 152 ? 47.482 4.426 -83.246 1.00 34.11 152 GLY E N 1
ATOM 11545 C CA . GLY E 2 152 ? 48.443 4.368 -84.326 1.00 31.59 152 GLY E CA 1
ATOM 11546 C C . GLY E 2 152 ? 49.740 3.681 -83.921 1.00 35.43 152 GLY E C 1
ATOM 11547 O O . GLY E 2 152 ? 49.951 3.335 -82.749 1.00 30.88 152 GLY E O 1
ATOM 11548 N N . PRO E 2 153 ? 50.628 3.476 -84.905 1.00 35.16 153 PRO E N 1
ATOM 11549 C CA . PRO E 2 153 ? 51.820 2.625 -84.694 1.00 37.46 153 PRO E CA 1
ATOM 11550 C C . PRO E 2 153 ? 52.905 3.249 -83.845 1.00 41.46 153 PRO E C 1
ATOM 11551 O O . PRO E 2 153 ? 53.798 2.516 -83.413 1.00 46.08 153 PRO E O 1
ATOM 11555 N N . GLN E 2 154 ? 52.903 4.574 -83.637 1.00 38.60 154 GLN E N 1
ATOM 11556 C CA . GLN E 2 154 ? 53.917 5.215 -82.802 1.00 42.26 154 GLN E CA 1
ATOM 11557 C C . GLN E 2 154 ? 53.484 5.382 -81.342 1.00 38.67 154 GLN E C 1
ATOM 11558 O O . GLN E 2 154 ? 54.229 5.966 -80.556 1.00 45.52 154 GLN E O 1
ATOM 11564 N N . LYS E 2 155 ? 52.318 4.901 -80.965 1.00 35.41 155 LYS E N 1
ATOM 11565 C CA . LYS E 2 155 ? 51.864 4.972 -79.574 1.00 33.77 155 LYS E CA 1
ATOM 11566 C C . LYS E 2 155 ? 51.763 3.568 -78.991 1.00 35.35 155 LYS E C 1
ATOM 11567 O O . LYS E 2 155 ? 51.822 2.568 -79.716 1.00 34.34 155 LYS E O 1
ATOM 11573 N N . LYS E 2 156 ? 51.697 3.488 -77.660 1.00 30.49 156 LYS E N 1
ATOM 11574 C CA . LYS E 2 156 ? 51.597 2.193 -76.988 1.00 28.43 156 LYS E CA 1
ATOM 11575 C C . LYS E 2 156 ? 50.318 2.073 -76.192 1.00 25.94 156 LYS E C 1
ATOM 11576 O O . LYS E 2 156 ? 49.902 3.028 -75.509 1.00 29.25 156 LYS E O 1
ATOM 11582 N N . MET E 2 157 ? 49.714 0.885 -76.264 1.00 23.76 157 MET E N 1
ATOM 11583 C CA . MET E 2 157 ? 48.469 0.565 -75.575 1.00 21.55 157 MET E CA 1
ATOM 11584 C C . MET E 2 157 ? 48.766 -0.267 -74.340 1.00 22.80 157 MET E C 1
ATOM 11585 O O . MET E 2 157 ? 49.670 -1.090 -74.364 1.00 23.19 157 MET E O 1
ATOM 11590 N N . GLY E 2 158 ? 47.946 -0.123 -73.299 1.00 20.82 158 GLY E N 1
ATOM 11591 C CA . GLY E 2 158 ? 47.941 -1.090 -72.206 1.00 22.63 158 GLY E CA 1
ATOM 11592 C C . GLY E 2 158 ? 46.571 -1.732 -72.166 1.00 23.40 158 GLY E C 1
ATOM 11593 O O . GLY E 2 158 ? 45.616 -1.111 -72.647 1.00 22.95 158 GLY E O 1
ATOM 11594 N N . TYR E 2 159 ? 46.438 -2.943 -71.609 1.00 16.93 159 TYR E N 1
ATOM 11595 C CA . TYR E 2 159 ? 45.166 -3.646 -71.603 1.00 18.47 159 TYR E CA 1
ATOM 11596 C C . TYR E 2 159 ? 45.000 -4.371 -70.277 1.00 22.69 159 TYR E C 1
ATOM 11597 O O . TYR E 2 159 ? 45.925 -5.059 -69.859 1.00 21.45 159 TYR E O 1
ATOM 11606 N N . MET E 2 160 ? 43.857 -4.201 -69.591 1.00 18.70 160 MET E N 1
ATOM 11607 C CA . MET E 2 160 ? 43.643 -4.959 -68.357 1.00 17.42 160 MET E CA 1
ATOM 11608 C C . MET E 2 160 ? 42.219 -5.499 -68.377 1.00 20.60 160 MET E C 1
ATOM 11609 O O . MET E 2 160 ? 41.278 -4.756 -68.720 1.00 19.13 160 MET E O 1
ATOM 11614 N N . HIS E 2 161 ? 42.084 -6.787 -68.079 1.00 17.63 161 HIS E N 1
ATOM 11615 C CA . HIS E 2 161 ? 40.773 -7.446 -68.103 1.00 18.37 161 HIS E CA 1
ATOM 11616 C C . HIS E 2 161 ? 40.591 -8.247 -66.822 1.00 19.39 161 HIS E C 1
ATOM 11617 O O . HIS E 2 161 ? 41.523 -8.915 -66.376 1.00 17.08 161 HIS E O 1
ATOM 11624 N N . PHE E 2 162 ? 39.395 -8.164 -66.241 1.00 17.69 162 PHE E N 1
ATOM 11625 C CA . PHE E 2 162 ? 38.990 -8.988 -65.116 1.00 16.52 162 PHE E CA 1
ATOM 11626 C C . PHE E 2 162 ? 38.050 -10.087 -65.620 1.00 17.90 162 PHE E C 1
ATOM 11627 O O . PHE E 2 162 ? 37.052 -9.783 -66.279 1.00 18.83 162 PHE E O 1
ATOM 11635 N N . GLY E 2 163 ? 38.322 -11.339 -65.262 1.00 18.49 163 GLY E N 1
ATOM 11636 C CA . GLY E 2 163 ? 37.439 -12.426 -65.675 1.00 16.21 163 GLY E CA 1
ATOM 11637 C C . GLY E 2 163 ? 37.979 -13.743 -65.167 1.00 20.60 163 GLY E C 1
ATOM 11638 O O . GLY E 2 163 ? 39.177 -13.889 -64.900 1.00 19.52 163 GLY E O 1
ATOM 11639 N N . ALA E 2 164 ? 37.080 -14.728 -65.110 1.00 18.06 164 ALA E N 1
ATOM 11640 C CA . ALA E 2 164 ? 37.457 -16.057 -64.650 1.00 17.70 164 ALA E CA 1
ATOM 11641 C C . ALA E 2 164 ? 38.149 -16.866 -65.732 1.00 21.54 164 ALA E C 1
ATOM 11642 O O . ALA E 2 164 ? 38.767 -17.889 -65.401 1.00 20.17 164 ALA E O 1
ATOM 11644 N N . GLN E 2 165 ? 37.991 -16.479 -67.017 1.00 19.89 165 GLN E N 1
ATOM 11645 C CA . GLN E 2 165 ? 38.540 -17.232 -68.151 1.00 18.78 165 GLN E CA 1
ATOM 11646 C C . GLN E 2 165 ? 39.596 -16.406 -68.853 1.00 19.05 165 GLN E C 1
ATOM 11647 O O . GLN E 2 165 ? 39.412 -15.214 -69.077 1.00 20.75 165 GLN E O 1
ATOM 11653 N N . LEU E 2 166 ? 40.697 -17.051 -69.188 1.00 18.33 166 LEU E N 1
ATOM 11654 C CA . LEU E 2 166 ? 41.758 -16.388 -69.933 1.00 16.91 166 LEU E CA 1
ATOM 11655 C C . LEU E 2 166 ? 41.353 -16.079 -71.373 1.00 20.76 166 LEU E C 1
ATOM 11656 O O . LEU E 2 166 ? 41.825 -15.087 -71.941 1.00 19.61 166 LEU E O 1
ATOM 11661 N N . ASP E 2 167 ? 40.502 -16.920 -71.979 1.00 19.79 167 ASP E N 1
ATOM 11662 C CA . ASP E 2 167 ? 40.089 -16.743 -73.379 1.00 18.83 167 ASP E CA 1
ATOM 11663 C C . ASP E 2 167 ? 41.309 -16.723 -74.286 1.00 20.66 167 ASP E C 1
ATOM 11664 O O . ASP E 2 167 ? 41.468 -15.837 -75.122 1.00 19.48 167 ASP E O 1
ATOM 11669 N N . MET E 2 168 ? 42.154 -17.736 -74.111 1.00 20.24 168 MET E N 1
ATOM 11670 C CA . MET E 2 168 ? 43.385 -17.890 -74.852 1.00 21.67 168 MET E CA 1
ATOM 11671 C C . MET E 2 168 ? 43.331 -19.106 -75.773 1.00 21.91 168 MET E C 1
ATOM 11672 O O . MET E 2 168 ? 44.325 -19.821 -75.958 1.00 22.89 168 MET E O 1
ATOM 11677 N N . ALA E 2 169 ? 42.176 -19.363 -76.393 1.00 21.30 169 ALA E N 1
ATOM 11678 C CA . ALA E 2 169 ? 42.086 -20.372 -77.450 1.00 24.06 169 ALA E CA 1
ATOM 11679 C C . ALA E 2 169 ? 42.677 -19.774 -78.730 1.00 25.44 169 ALA E C 1
ATOM 11680 O O . ALA E 2 169 ? 42.271 -18.679 -79.149 1.00 22.95 169 ALA E O 1
ATOM 11682 N N . ASP E 2 170 ? 43.635 -20.448 -79.360 1.00 28.59 170 ASP E N 1
ATOM 11683 C CA . ASP E 2 170 ? 44.141 -19.927 -80.658 1.00 24.84 170 ASP E CA 1
ATOM 11684 C C . ASP E 2 170 ? 43.046 -20.069 -81.714 1.00 29.24 170 ASP E C 1
ATOM 11685 O O . ASP E 2 170 ? 42.981 -19.228 -82.606 1.00 29.07 170 ASP E O 1
ATOM 11690 N N . SER E 2 171 ? 42.245 -21.120 -81.595 1.00 26.01 171 SER E N 1
ATOM 11691 C CA . SER E 2 171 ? 41.139 -21.359 -82.544 1.00 33.93 171 SER E CA 1
ATOM 11692 C C . SER E 2 171 ? 40.011 -22.091 -81.820 1.00 40.85 171 SER E C 1
ATOM 11693 O O . SER E 2 171 ? 40.287 -22.734 -80.805 1.00 31.11 171 SER E O 1
ATOM 11696 N N . TRP E 2 172 ? 38.791 -21.978 -82.348 1.00 38.06 172 TRP E N 1
ATOM 11697 C CA . TRP E 2 172 ? 37.618 -22.667 -81.764 1.00 33.16 172 TRP E CA 1
ATOM 11698 C C . TRP E 2 172 ? 36.706 -23.109 -82.908 1.00 34.28 172 TRP E C 1
ATOM 11699 O O . TRP E 2 172 ? 36.187 -22.257 -83.602 1.00 37.19 172 TRP E O 1
ATOM 11710 N N . ALA E 2 173 ? 36.577 -24.417 -83.094 1.00 40.00 173 ALA E N 1
ATOM 11711 C CA . ALA E 2 173 ? 35.720 -24.963 -84.173 1.00 42.78 173 ALA E CA 1
ATOM 11712 C C . ALA E 2 173 ? 36.084 -24.366 -85.545 1.00 43.62 173 ALA E C 1
ATOM 11713 O O . ALA E 2 173 ? 35.166 -24.067 -86.321 1.00 35.07 173 ALA E O 1
ATOM 11715 N N . GLY E 2 174 ? 37.373 -24.198 -85.828 1.00 36.68 174 GLY E N 1
ATOM 11716 C CA . GLY E 2 174 ? 37.815 -23.657 -87.126 1.00 32.31 174 GLY E CA 1
ATOM 11717 C C . GLY E 2 174 ? 37.726 -22.142 -87.192 1.00 30.90 174 GLY E C 1
ATOM 11718 O O . GLY E 2 174 ? 38.098 -21.573 -88.217 1.00 33.01 174 GLY E O 1
ATOM 11719 N N . GLU E 2 175 ? 37.284 -21.517 -86.106 1.00 29.23 175 GLU E N 1
ATOM 11720 C CA . GLU E 2 175 ? 37.131 -20.069 -86.087 1.00 28.97 175 GLU E CA 1
ATOM 11721 C C . GLU E 2 175 ? 38.210 -19.446 -85.219 1.00 30.89 175 GLU E C 1
ATOM 11722 O O . GLU E 2 175 ? 38.687 -20.073 -84.279 1.00 28.32 175 GLU E O 1
ATOM 11728 N N . ARG E 2 176 ? 38.548 -18.187 -85.506 1.00 25.93 176 ARG E N 1
ATOM 11729 C CA . ARG E 2 176 ? 39.651 -17.529 -84.815 1.00 24.84 176 ARG E CA 1
ATOM 11730 C C . ARG E 2 176 ? 39.229 -16.264 -84.052 1.00 26.40 176 ARG E C 1
ATOM 11731 O O . ARG E 2 176 ? 40.072 -15.675 -83.358 1.00 24.71 176 ARG E O 1
ATOM 11739 N N . ASN E 2 177 ? 37.938 -15.835 -84.137 1.00 23.27 177 ASN E N 1
ATOM 11740 C CA . ASN E 2 177 ? 37.502 -14.618 -83.457 1.00 22.13 177 ASN E CA 1
ATOM 11741 C C . ASN E 2 177 ? 36.238 -14.821 -82.625 1.00 29.28 177 ASN E C 1
ATOM 11742 O O . ASN E 2 177 ? 35.461 -13.875 -82.417 1.00 23.81 177 ASN E O 1
ATOM 11747 N N . LEU E 2 178 ? 36.042 -16.033 -82.098 1.00 22.93 178 LEU E N 1
ATOM 11748 C CA . LEU E 2 178 ? 34.969 -16.289 -81.137 1.00 21.80 178 LEU E CA 1
ATOM 11749 C C . LEU E 2 178 ? 35.406 -15.839 -79.746 1.00 25.60 178 LEU E C 1
ATOM 11750 O O . LEU E 2 178 ? 36.586 -15.600 -79.489 1.00 20.67 178 LEU E O 1
ATOM 11755 N N . ALA E 2 179 ? 34.454 -15.767 -78.817 1.00 22.04 179 ALA E N 1
ATOM 11756 C CA . ALA E 2 179 ? 34.765 -15.349 -77.450 1.00 21.12 179 ALA E CA 1
ATOM 11757 C C . ALA E 2 179 ? 35.948 -16.069 -76.792 1.00 19.64 179 ALA E C 1
ATOM 11758 O O . ALA E 2 179 ? 36.788 -15.384 -76.183 1.00 21.33 179 ALA E O 1
ATOM 11760 N N . PRO E 2 180 ? 36.079 -17.402 -76.841 1.00 21.87 180 PRO E N 1
ATOM 11761 C CA . PRO E 2 180 ? 37.213 -18.042 -76.128 1.00 23.13 180 PRO E CA 1
ATOM 11762 C C . PRO E 2 180 ? 38.579 -17.744 -76.755 1.00 20.23 180 PRO E C 1
ATOM 11763 O O . PRO E 2 180 ? 39.600 -18.057 -76.127 1.00 20.84 180 PRO E O 1
ATOM 11767 N N . CYS E 2 181 ? 38.608 -17.116 -77.936 1.00 20.21 181 CYS E N 1
ATOM 11768 C CA . CYS E 2 181 ? 39.839 -16.648 -78.593 1.00 21.26 181 CYS E CA 1
ATOM 11769 C C . CYS E 2 181 ? 40.211 -15.210 -78.240 1.00 21.13 181 CYS E C 1
ATOM 11770 O O . CYS E 2 181 ? 41.237 -14.718 -78.736 1.00 20.77 181 CYS E O 1
ATOM 11773 N N . ALA E 2 182 ? 39.391 -14.496 -77.454 1.00 19.22 182 ALA E N 1
ATOM 11774 C CA . ALA E 2 182 ? 39.511 -13.028 -77.419 1.00 19.81 182 ALA E CA 1
ATOM 11775 C C . ALA E 2 182 ? 40.908 -12.569 -77.007 1.00 21.96 182 ALA E C 1
ATOM 11776 O O . ALA E 2 182 ? 41.509 -11.689 -77.669 1.00 20.97 182 ALA E O 1
ATOM 11778 N N . MET E 2 183 ? 41.461 -13.142 -75.925 1.00 18.70 183 MET E N 1
ATOM 11779 C CA . MET E 2 183 ? 42.788 -12.632 -75.521 1.00 21.30 183 MET E CA 1
ATOM 11780 C C . MET E 2 183 ? 43.866 -13.097 -76.482 1.00 21.08 183 MET E C 1
ATOM 11781 O O . MET E 2 183 ? 44.862 -12.397 -76.682 1.00 23.46 183 MET E O 1
ATOM 11786 N N . ALA E 2 184 ? 43.664 -14.248 -77.104 1.00 19.76 184 ALA E N 1
ATOM 11787 C CA . ALA E 2 184 ? 44.631 -14.693 -78.077 1.00 19.42 184 ALA E CA 1
ATOM 11788 C C . ALA E 2 184 ? 44.723 -13.711 -79.242 1.00 23.18 184 ALA E C 1
ATOM 11789 O O . ALA E 2 184 ? 45.793 -13.574 -79.826 1.00 21.43 184 ALA E O 1
ATOM 11791 N N . ARG E 2 185 ? 43.613 -13.055 -79.614 1.00 20.19 185 ARG E N 1
ATOM 11792 C CA . ARG E 2 185 ? 43.662 -12.056 -80.674 1.00 21.46 185 ARG E CA 1
ATOM 11793 C C . ARG E 2 185 ? 44.126 -10.711 -80.109 1.00 21.81 185 ARG E C 1
ATOM 11794 O O . ARG E 2 185 ? 44.874 -9.964 -80.745 1.00 22.14 185 ARG E O 1
ATOM 11802 N N . ILE E 2 186 ? 43.688 -10.382 -78.900 1.00 20.68 186 ILE E N 1
ATOM 11803 C CA . ILE E 2 186 ? 44.017 -9.055 -78.375 1.00 19.22 186 ILE E CA 1
ATOM 11804 C C . ILE E 2 186 ? 45.514 -8.943 -78.141 1.00 22.34 186 ILE E C 1
ATOM 11805 O O . ILE E 2 186 ? 46.145 -7.924 -78.474 1.00 21.07 186 ILE E O 1
ATOM 11810 N N . THR E 2 187 ? 46.121 -10.009 -77.622 1.00 22.47 187 THR E N 1
ATOM 11811 C CA . THR E 2 187 ? 47.557 -9.919 -77.393 1.00 21.48 187 THR E CA 1
ATOM 11812 C C . THR E 2 187 ? 48.363 -10.006 -78.680 1.00 28.63 187 THR E C 1
ATOM 11813 O O . THR E 2 187 ? 49.593 -9.972 -78.602 1.00 27.08 187 THR E O 1
ATOM 11817 N N . GLU E 2 188 ? 47.728 -10.151 -79.858 1.00 21.83 188 GLU E N 1
ATOM 11818 C CA . GLU E 2 188 ? 48.441 -10.019 -81.136 1.00 22.98 188 GLU E CA 1
ATOM 11819 C C . GLU E 2 188 ? 48.453 -8.579 -81.685 1.00 23.40 188 GLU E C 1
ATOM 11820 O O . GLU E 2 188 ? 49.039 -8.345 -82.745 1.00 24.93 188 GLU E O 1
ATOM 11826 N N . LEU E 2 189 ? 47.813 -7.642 -81.020 1.00 22.66 189 LEU E N 1
ATOM 11827 C CA . LEU E 2 189 ? 47.780 -6.262 -81.511 1.00 27.18 189 LEU E CA 1
ATOM 11828 C C . LEU E 2 189 ? 49.195 -5.710 -81.508 1.00 28.93 189 LEU E C 1
ATOM 11829 O O . LEU E 2 189 ? 49.930 -5.898 -80.521 1.00 27.10 189 LEU E O 1
ATOM 11834 N N . PRO E 2 190 ? 49.627 -5.050 -82.586 1.00 28.89 190 PRO E N 1
ATOM 11835 C CA . PRO E 2 190 ? 51.059 -4.743 -82.734 1.00 27.75 190 PRO E CA 1
ATOM 11836 C C . PRO E 2 190 ? 51.581 -3.680 -81.773 1.00 30.74 190 PRO E C 1
ATOM 11837 O O . PRO E 2 190 ? 52.802 -3.637 -81.569 1.00 28.77 190 PRO E O 1
ATOM 11841 N N . ASN E 2 191 ? 50.731 -2.809 -81.207 1.00 28.62 191 ASN E N 1
ATOM 11842 C CA . ASN E 2 191 ? 51.200 -1.786 -80.261 1.00 29.46 191 ASN E CA 1
ATOM 11843 C C . ASN E 2 191 ? 50.752 -2.076 -78.829 1.00 26.33 191 ASN E C 1
ATOM 11844 O O . ASN E 2 191 ? 50.754 -1.179 -77.984 1.00 27.28 191 ASN E O 1
ATOM 11849 N N . LEU E 2 192 ? 50.455 -3.333 -78.531 1.00 24.11 192 LEU E N 1
ATOM 11850 C CA . LEU E 2 192 ? 50.128 -3.775 -77.172 1.00 22.77 192 LEU E CA 1
ATOM 11851 C C . LEU E 2 192 ? 51.242 -4.748 -76.774 1.00 31.50 192 LEU E C 1
ATOM 11852 O O . LEU E 2 192 ? 51.221 -5.939 -77.142 1.00 27.98 192 LEU E O 1
ATOM 11857 N N . ASP E 2 193 ? 52.260 -4.218 -76.095 1.00 24.80 193 ASP E N 1
ATOM 11858 C CA . ASP E 2 193 ? 53.345 -5.071 -75.616 1.00 27.23 193 ASP E CA 1
ATOM 11859 C C . ASP E 2 193 ? 52.813 -6.006 -74.540 1.00 23.84 193 ASP E C 1
ATOM 11860 O O . ASP E 2 193 ? 52.028 -5.591 -73.680 1.00 23.08 193 ASP E O 1
ATOM 11865 N N . ILE E 2 194 ? 53.213 -7.282 -74.581 1.00 27.14 194 ILE E N 1
ATOM 11866 C CA . ILE E 2 194 ? 52.675 -8.210 -73.563 1.00 26.29 194 ILE E CA 1
ATOM 11867 C C . ILE E 2 194 ? 53.009 -7.742 -72.128 1.00 22.91 194 ILE E C 1
ATOM 11868 O O . ILE E 2 194 ? 52.262 -8.031 -71.189 1.00 21.71 194 ILE E O 1
ATOM 11873 N N . ARG E 2 195 ? 54.114 -7.006 -71.927 1.00 24.37 195 ARG E N 1
ATOM 11874 C CA . ARG E 2 195 ? 54.401 -6.539 -70.565 1.00 24.48 195 ARG E CA 1
ATOM 11875 C C . ARG E 2 195 ? 53.400 -5.492 -70.083 1.00 31.46 195 ARG E C 1
ATOM 11876 O O . ARG E 2 195 ? 53.399 -5.150 -68.889 1.00 24.60 195 ARG E O 1
ATOM 11884 N N . ASN E 2 196 ? 52.568 -4.957 -70.986 1.00 23.09 196 ASN E N 1
ATOM 11885 C CA . ASN E 2 196 ? 51.537 -3.981 -70.602 1.00 21.50 196 ASN E CA 1
ATOM 11886 C C . ASN E 2 196 ? 50.144 -4.606 -70.595 1.00 20.86 196 ASN E C 1
ATOM 11887 O O . ASN E 2 196 ? 49.137 -3.894 -70.736 1.00 22.01 196 ASN E O 1
ATOM 11892 N N . VAL E 2 197 ? 50.068 -5.930 -70.481 1.00 19.44 197 VAL E N 1
ATOM 11893 C CA . VAL E 2 197 ? 48.812 -6.673 -70.476 1.00 19.13 197 VAL E CA 1
ATOM 11894 C C . VAL E 2 197 ? 48.610 -7.286 -69.097 1.00 18.84 197 VAL E C 1
ATOM 11895 O O . VAL E 2 197 ? 49.509 -7.970 -68.585 1.00 21.82 197 VAL E O 1
ATOM 11899 N N . ALA E 2 198 ? 47.405 -7.090 -68.528 1.00 19.59 198 ALA E N 1
ATOM 11900 C CA . ALA E 2 198 ? 47.013 -7.699 -67.260 1.00 20.03 198 ALA E CA 1
ATOM 11901 C C . ALA E 2 198 ? 45.698 -8.430 -67.420 1.00 18.90 198 ALA E C 1
ATOM 11902 O O . ALA E 2 198 ? 44.773 -7.964 -68.098 1.00 20.12 198 ALA E O 1
ATOM 11904 N N . HIS E 2 199 ? 45.621 -9.583 -66.783 1.00 17.62 199 HIS E N 1
ATOM 11905 C CA . HIS E 2 199 ? 44.400 -10.374 -66.783 1.00 18.66 199 HIS E CA 1
ATOM 11906 C C . HIS E 2 199 ? 44.271 -10.914 -65.377 1.00 17.51 199 HIS E C 1
ATOM 11907 O O . HIS E 2 199 ? 45.176 -11.594 -64.912 1.00 18.09 199 HIS E O 1
ATOM 11914 N N . LEU E 2 200 ? 43.173 -10.610 -64.692 1.00 19.51 200 LEU E N 1
ATOM 11915 C CA . LEU E 2 200 ? 43.059 -10.928 -63.275 1.00 19.07 200 LEU E CA 1
ATOM 11916 C C . LEU E 2 200 ? 41.831 -11.790 -63.025 1.00 20.96 200 LEU E C 1
ATOM 11917 O O . LEU E 2 200 ? 40.719 -11.401 -63.389 1.00 19.37 200 LEU E O 1
ATOM 11922 N N . GLY E 2 201 ? 42.015 -12.919 -62.351 1.00 17.22 201 GLY E N 1
ATOM 11923 C CA . GLY E 2 201 ? 40.871 -13.703 -61.890 1.00 18.18 201 GLY E CA 1
ATOM 11924 C C . GLY E 2 201 ? 40.774 -15.126 -62.407 1.00 17.92 201 GLY E C 1
ATOM 11925 O O . GLY E 2 201 ? 39.832 -15.840 -62.022 1.00 20.09 201 GLY E O 1
ATOM 11926 N N . ALA E 2 202 ? 41.721 -15.634 -63.209 1.00 19.60 202 ALA E N 1
ATOM 11927 C CA . ALA E 2 202 ? 41.537 -16.955 -63.834 1.00 17.75 202 ALA E CA 1
ATOM 11928 C C . ALA E 2 202 ? 41.241 -18.046 -62.795 1.00 23.48 202 ALA E C 1
ATOM 11929 O O . ALA E 2 202 ? 41.911 -18.141 -61.763 1.00 18.98 202 ALA E O 1
ATOM 11931 N N . ARG E 2 203 ? 40.275 -18.916 -63.109 1.00 21.16 203 ARG E N 1
ATOM 11932 C CA . ARG E 2 203 ? 39.834 -19.981 -62.197 1.00 20.72 203 ARG E CA 1
ATOM 11933 C C . ARG E 2 203 ? 40.100 -21.367 -62.719 1.00 25.80 203 ARG E C 1
ATOM 11934 O O . ARG E 2 203 ? 40.079 -21.625 -63.929 1.00 25.86 203 ARG E O 1
ATOM 11942 N N . ASN E 2 204 ? 40.270 -22.289 -61.770 1.00 25.87 204 ASN E N 1
ATOM 11943 C CA . ASN E 2 204 ? 40.340 -23.694 -62.118 1.00 22.45 204 ASN E CA 1
ATOM 11944 C C . ASN E 2 204 ? 39.050 -24.121 -62.807 1.00 27.01 204 ASN E C 1
ATOM 11945 O O . ASN E 2 204 ? 37.983 -23.575 -62.546 1.00 26.50 204 ASN E O 1
ATOM 11950 N N . ALA E 2 205 ? 39.158 -25.162 -63.599 1.00 24.35 205 ALA E N 1
ATOM 11951 C CA . ALA E 2 205 ? 38.090 -25.821 -64.355 1.00 29.26 205 ALA E CA 1
ATOM 11952 C C . ALA E 2 205 ? 37.335 -24.869 -65.278 1.00 26.46 205 ALA E C 1
ATOM 11953 O O . ALA E 2 205 ? 36.261 -25.255 -65.818 1.00 30.25 205 ALA E O 1
ATOM 11955 N N . MET E 2 206 ? 37.874 -23.662 -65.516 1.00 21.92 206 MET E N 1
ATOM 11956 C CA . MET E 2 206 ? 37.337 -22.754 -66.523 1.00 23.25 206 MET E CA 1
ATOM 11957 C C . MET E 2 206 ? 38.384 -22.441 -67.604 1.00 27.91 206 MET E C 1
ATOM 11958 O O . MET E 2 206 ? 38.164 -21.555 -68.443 1.00 26.87 206 MET E O 1
ATOM 11963 N N . ASN E 2 207 ? 39.550 -23.074 -67.486 1.00 25.53 207 ASN E N 1
ATOM 11964 C CA . ASN E 2 207 ? 40.688 -22.719 -68.361 1.00 23.03 207 ASN E CA 1
ATOM 11965 C C . ASN E 2 207 ? 41.402 -23.975 -68.859 1.00 29.80 207 ASN E C 1
ATOM 11966 O O . ASN E 2 207 ? 42.154 -24.569 -68.093 1.00 28.36 207 ASN E O 1
ATOM 11971 N N . PRO E 2 208 ? 41.191 -24.380 -70.126 1.00 25.76 208 PRO E N 1
ATOM 11972 C CA . PRO E 2 208 ? 41.925 -25.516 -70.684 1.00 32.57 208 PRO E CA 1
ATOM 11973 C C . PRO E 2 208 ? 43.451 -25.331 -70.654 1.00 30.04 208 PRO E C 1
ATOM 11974 O O . PRO E 2 208 ? 43.909 -24.229 -70.756 1.00 25.16 208 PRO E O 1
ATOM 11978 N N . LYS E 2 209 ? 44.185 -26.440 -70.562 1.00 30.27 209 LYS E N 1
ATOM 11979 C CA . LYS E 2 209 ? 45.670 -26.409 -70.511 1.00 30.76 209 LYS E CA 1
ATOM 11980 C C . LYS E 2 209 ? 46.249 -25.626 -71.698 1.00 37.67 209 LYS E C 1
ATOM 11981 O O . LYS E 2 209 ? 47.202 -24.874 -71.499 1.00 36.17 209 LYS E O 1
ATOM 11987 N N . ASP E 2 210 ? 45.684 -25.809 -72.884 1.00 31.69 210 ASP E N 1
ATOM 11988 C CA . ASP E 2 210 ? 46.175 -25.097 -74.090 1.00 31.49 210 ASP E CA 1
ATOM 11989 C C . ASP E 2 210 ? 46.135 -23.580 -73.868 1.00 28.98 210 ASP E C 1
ATOM 11990 O O . ASP E 2 210 ? 46.980 -22.883 -74.421 1.00 26.37 210 ASP E O 1
ATOM 11995 N N . HIS E 2 211 ? 45.155 -23.110 -73.098 1.00 25.34 211 HIS E N 1
ATOM 11996 C CA . HIS E 2 211 ? 45.059 -21.661 -72.791 1.00 21.79 211 HIS E CA 1
ATOM 11997 C C . HIS E 2 211 ? 46.229 -21.278 -71.881 1.00 27.86 211 HIS E C 1
ATOM 11998 O O . HIS E 2 211 ? 46.849 -20.238 -72.089 1.00 25.26 211 HIS E O 1
ATOM 12005 N N . ILE E 2 212 ? 46.500 -22.108 -70.877 1.00 22.58 212 ILE E N 1
ATOM 12006 C CA . ILE E 2 212 ? 47.652 -21.841 -70.021 1.00 28.88 212 ILE E CA 1
ATOM 12007 C C . ILE E 2 212 ? 48.948 -21.880 -70.838 1.00 31.29 212 ILE E C 1
ATOM 12008 O O . ILE E 2 212 ? 49.846 -21.038 -70.653 1.00 29.28 212 ILE E O 1
ATOM 12013 N N . ASP E 2 213 ? 49.087 -22.887 -71.704 1.00 27.22 213 ASP E N 1
ATOM 12014 C CA . ASP E 2 213 ? 50.313 -23.071 -72.487 1.00 27.19 213 ASP E CA 1
ATOM 12015 C C . ASP E 2 213 ? 50.576 -21.887 -73.405 1.00 32.70 213 ASP E C 1
ATOM 12016 O O . ASP E 2 213 ? 51.724 -21.434 -73.530 1.00 30.87 213 ASP E O 1
ATOM 12021 N N . LEU E 2 214 ? 49.533 -21.414 -74.105 1.00 28.23 214 LEU E N 1
ATOM 12022 C CA . LEU E 2 214 ? 49.708 -20.282 -75.002 1.00 30.66 214 LEU E CA 1
ATOM 12023 C C . LEU E 2 214 ? 50.071 -19.038 -74.211 1.00 30.78 214 LEU E C 1
ATOM 12024 O O . LEU E 2 214 ? 50.926 -18.266 -74.643 1.00 25.97 214 LEU E O 1
ATOM 12029 N N . SER E 2 215 ? 49.436 -18.841 -73.037 1.00 26.60 215 SER E N 1
ATOM 12030 C CA . SER E 2 215 ? 49.797 -17.730 -72.159 1.00 24.44 215 SER E CA 1
ATOM 12031 C C . SER E 2 215 ? 51.279 -17.773 -71.784 1.00 25.14 215 SER E C 1
ATOM 12032 O O . SER E 2 215 ? 52.001 -16.755 -71.847 1.00 27.06 215 SER E O 1
ATOM 12035 N N . LYS E 2 216 ? 51.745 -18.944 -71.369 1.00 26.88 216 LYS E N 1
ATOM 12036 C CA . LYS E 2 216 ? 53.156 -19.082 -71.004 1.00 27.58 216 LYS E CA 1
ATOM 12037 C C . LYS E 2 216 ? 54.071 -18.829 -72.195 1.00 31.06 216 LYS E C 1
ATOM 12038 O O . LYS E 2 216 ? 55.139 -18.222 -72.050 1.00 31.73 216 LYS E O 1
ATOM 12044 N N . GLU E 2 217 ? 53.715 -19.350 -73.371 1.00 31.96 217 GLU E N 1
ATOM 12045 C CA . GLU E 2 217 ? 54.574 -19.173 -74.533 1.00 33.59 217 GLU E CA 1
ATOM 12046 C C . GLU E 2 217 ? 54.699 -17.692 -74.876 1.00 30.63 217 GLU E C 1
ATOM 12047 O O . GLU E 2 217 ? 55.778 -17.232 -75.267 1.00 30.31 217 GLU E O 1
ATOM 12053 N N . ARG E 2 218 ? 53.604 -16.945 -74.730 1.00 27.10 218 ARG E N 1
ATOM 12054 C CA . ARG E 2 218 ? 53.593 -15.532 -75.070 1.00 26.81 218 ARG E CA 1
ATOM 12055 C C . ARG E 2 218 ? 54.102 -14.635 -73.949 1.00 30.83 218 ARG E C 1
ATOM 12056 O O . ARG E 2 218 ? 54.351 -13.451 -74.206 1.00 27.62 218 ARG E O 1
ATOM 12064 N N . GLY E 2 219 ? 54.316 -15.158 -72.742 1.00 31.60 219 GLY E N 1
ATOM 12065 C CA . GLY E 2 219 ? 54.709 -14.300 -71.627 1.00 26.57 219 GLY E CA 1
ATOM 12066 C C . GLY E 2 219 ? 53.582 -13.524 -70.992 1.00 29.10 219 GLY E C 1
ATOM 12067 O O . GLY E 2 219 ? 53.833 -12.493 -70.355 1.00 27.79 219 GLY E O 1
ATOM 12068 N N . LEU E 2 220 ? 52.336 -13.987 -71.116 1.00 24.40 220 LEU E N 1
ATOM 12069 C CA . LEU E 2 220 ? 51.200 -13.325 -70.480 1.00 26.19 220 LEU E CA 1
ATOM 12070 C C . LEU E 2 220 ? 51.257 -13.576 -68.984 1.00 31.64 220 LEU E C 1
ATOM 12071 O O . LEU E 2 220 ? 51.030 -14.710 -68.542 1.00 27.89 220 LEU E O 1
ATOM 12076 N N . GLN E 2 221 ? 51.506 -12.529 -68.194 1.00 28.38 221 GLN E N 1
ATOM 12077 C CA . GLN E 2 221 ? 51.667 -12.695 -66.746 1.00 27.56 221 GLN E CA 1
ATOM 12078 C C . GLN E 2 221 ? 50.304 -12.518 -66.072 1.00 26.92 221 GLN E C 1
ATOM 12079 O O . GLN E 2 221 ? 50.052 -11.522 -65.386 1.00 26.84 221 GLN E O 1
ATOM 12085 N N . TYR E 2 222 ? 49.404 -13.469 -66.330 1.00 23.07 222 TYR E N 1
ATOM 12086 C CA . TYR E 2 222 ? 48.067 -13.354 -65.743 1.00 21.10 222 TYR E CA 1
ATOM 12087 C C . TYR E 2 222 ? 48.152 -13.552 -64.235 1.00 25.88 222 TYR E C 1
ATOM 12088 O O . TYR E 2 222 ? 49.048 -14.256 -63.726 1.00 23.09 222 TYR E O 1
ATOM 12097 N N . ASP E 2 223 ? 47.222 -12.889 -63.514 1.00 21.88 223 ASP E N 1
ATOM 12098 C CA . ASP E 2 223 ? 47.105 -13.015 -62.055 1.00 25.40 223 ASP E CA 1
ATOM 12099 C C . ASP E 2 223 ? 45.896 -13.905 -61.779 1.00 22.60 223 ASP E C 1
ATOM 12100 O O . ASP E 2 223 ? 44.769 -13.424 -61.784 1.00 20.71 223 ASP E O 1
ATOM 12105 N N . SER E 2 224 ? 46.127 -15.188 -61.539 1.00 21.89 224 SER E N 1
ATOM 12106 C CA . SER E 2 224 ? 45.009 -16.087 -61.258 1.00 24.35 224 SER E CA 1
ATOM 12107 C C . SER E 2 224 ? 44.337 -15.699 -59.939 1.00 24.19 224 SER E C 1
ATOM 12108 O O . SER E 2 224 ? 44.885 -14.963 -59.120 1.00 22.43 224 SER E O 1
ATOM 12111 N N . MET E 2 225 ? 43.148 -16.264 -59.704 1.00 21.42 225 MET E N 1
ATOM 12112 C CA . MET E 2 225 ? 42.490 -16.013 -58.427 1.00 24.21 225 MET E CA 1
ATOM 12113 C C . MET E 2 225 ? 43.401 -16.490 -57.262 1.00 20.80 225 MET E C 1
ATOM 12114 O O . MET E 2 225 ? 43.515 -15.814 -56.225 1.00 24.23 225 MET E O 1
ATOM 12119 N N . PHE E 2 226 ? 44.042 -17.662 -57.393 1.00 20.52 226 PHE E N 1
ATOM 12120 C CA . PHE E 2 226 ? 44.957 -18.100 -56.329 1.00 22.34 226 PHE E CA 1
ATOM 12121 C C . PHE E 2 226 ? 46.117 -17.124 -56.147 1.00 26.60 226 PHE E C 1
ATOM 12122 O O . PHE E 2 226 ? 46.593 -16.924 -55.019 1.00 27.82 226 PHE E O 1
ATOM 12130 N N . ASP E 2 227 ? 46.707 -16.656 -57.259 1.00 23.05 227 ASP E N 1
ATOM 12131 C CA . ASP E 2 227 ? 47.774 -15.659 -57.157 1.00 26.03 227 ASP E CA 1
ATOM 12132 C C . ASP E 2 227 ? 47.305 -14.465 -56.341 1.00 29.36 227 ASP E C 1
ATOM 12133 O O . ASP E 2 227 ? 48.062 -13.925 -55.517 1.00 23.49 227 ASP E O 1
ATOM 12138 N N . LEU E 2 228 ? 46.077 -13.999 -56.606 1.00 22.74 228 LEU E N 1
ATOM 12139 C CA . LEU E 2 228 ? 45.570 -12.838 -55.882 1.00 20.38 228 LEU E CA 1
ATOM 12140 C C . LEU E 2 228 ? 45.406 -13.156 -54.399 1.00 21.45 228 LEU E C 1
ATOM 12141 O O . LEU E 2 228 ? 45.904 -12.414 -53.537 1.00 23.87 228 LEU E O 1
ATOM 12146 N N . PHE E 2 229 ? 44.801 -14.305 -54.090 1.00 24.08 229 PHE E N 1
ATOM 12147 C CA . PHE E 2 229 ? 44.680 -14.701 -52.686 1.00 23.56 229 PHE E CA 1
ATOM 12148 C C . PHE E 2 229 ? 46.048 -14.814 -52.006 1.00 33.09 229 PHE E C 1
ATOM 12149 O O . PHE E 2 229 ? 46.237 -14.303 -50.896 1.00 33.87 229 PHE E O 1
ATOM 12157 N N . ASP E 2 230 ? 47.025 -15.442 -52.662 1.00 31.03 230 ASP E N 1
ATOM 12158 C CA . ASP E 2 230 ? 48.345 -15.566 -52.047 1.00 29.93 230 ASP E CA 1
ATOM 12159 C C . ASP E 2 230 ? 48.961 -14.211 -51.750 1.00 32.03 230 ASP E C 1
ATOM 12160 O O . ASP E 2 230 ? 49.717 -14.083 -50.783 1.00 33.37 230 ASP E O 1
ATOM 12165 N N . ALA E 2 231 ? 48.700 -13.206 -52.593 1.00 27.13 231 ALA E N 1
ATOM 12166 C CA . ALA E 2 231 ? 49.306 -11.895 -52.404 1.00 26.15 231 ALA E CA 1
ATOM 12167 C C . ALA E 2 231 ? 48.492 -10.977 -51.496 1.00 31.53 231 ALA E C 1
ATOM 12168 O O . ALA E 2 231 ? 48.930 -9.845 -51.273 1.00 31.65 231 ALA E O 1
ATOM 12170 N N . GLY E 2 232 ? 47.340 -11.404 -50.961 1.00 29.45 232 GLY E N 1
ATOM 12171 C CA . GLY E 2 232 ? 46.495 -10.450 -50.243 1.00 26.45 232 GLY E CA 1
ATOM 12172 C C . GLY E 2 232 ? 45.728 -9.513 -51.153 1.00 26.37 232 GLY E C 1
ATOM 12173 O O . GLY E 2 232 ? 45.252 -8.450 -50.714 1.00 23.66 232 GLY E O 1
ATOM 12174 N N . ILE E 2 233 ? 45.621 -9.890 -52.421 1.00 23.31 233 ILE E N 1
ATOM 12175 C CA . ILE E 2 233 ? 44.879 -9.262 -53.506 1.00 21.14 233 ILE E CA 1
ATOM 12176 C C . ILE E 2 233 ? 45.466 -7.919 -53.899 1.00 20.08 233 ILE E C 1
ATOM 12177 O O . ILE E 2 233 ? 46.047 -7.796 -54.977 1.00 20.72 233 ILE E O 1
ATOM 12182 N N . TYR E 2 234 ? 45.450 -6.926 -52.989 1.00 20.04 234 TYR E N 1
ATOM 12183 C CA . TYR E 2 234 ? 45.658 -5.567 -53.479 1.00 21.14 234 TYR E CA 1
ATOM 12184 C C . TYR E 2 234 ? 47.113 -5.334 -53.918 1.00 25.11 234 TYR E C 1
ATOM 12185 O O . TYR E 2 234 ? 47.346 -4.609 -54.884 1.00 22.43 234 TYR E O 1
ATOM 12194 N N . PRO E 2 235 ? 48.126 -5.852 -53.237 1.00 23.23 235 PRO E N 1
ATOM 12195 C CA . PRO E 2 235 ? 49.497 -5.512 -53.714 1.00 23.83 235 PRO E CA 1
ATOM 12196 C C . PRO E 2 235 ? 49.781 -6.017 -55.130 1.00 24.26 235 PRO E C 1
ATOM 12197 O O . PRO E 2 235 ? 50.492 -5.351 -55.929 1.00 22.98 235 PRO E O 1
ATOM 12201 N N . LEU E 2 236 ? 49.227 -7.182 -55.465 1.00 21.96 236 LEU E N 1
ATOM 12202 C CA . LEU E 2 236 ? 49.402 -7.733 -56.821 1.00 21.70 236 LEU E CA 1
ATOM 12203 C C . LEU E 2 236 ? 48.563 -6.967 -57.836 1.00 26.42 236 LEU E C 1
ATOM 12204 O O . LEU E 2 236 ? 49.017 -6.692 -58.963 1.00 22.55 236 LEU E O 1
ATOM 12209 N N . VAL E 2 237 ? 47.318 -6.622 -57.466 1.00 21.71 237 VAL E N 1
ATOM 12210 C CA . VAL E 2 237 ? 46.548 -5.736 -58.336 1.00 19.85 237 VAL E CA 1
ATOM 12211 C C . VAL E 2 237 ? 47.339 -4.444 -58.597 1.00 24.12 237 VAL E C 1
ATOM 12212 O O . VAL E 2 237 ? 47.404 -3.954 -59.738 1.00 22.57 237 VAL E O 1
ATOM 12216 N N . GLU E 2 238 ? 47.953 -3.871 -57.559 1.00 18.86 238 GLU E N 1
ATOM 12217 C CA . GLU E 2 238 ? 48.653 -2.600 -57.773 1.00 21.83 238 GLU E CA 1
ATOM 12218 C C . GLU E 2 238 ? 49.802 -2.759 -58.770 1.00 24.98 238 GLU E C 1
ATOM 12219 O O . GLU E 2 238 ? 50.038 -1.870 -59.619 1.00 23.31 238 GLU E O 1
ATOM 12225 N N . ARG E 2 239 ? 50.560 -3.866 -58.654 1.00 23.88 239 ARG E N 1
ATOM 12226 C CA . ARG E 2 239 ? 51.670 -4.106 -59.596 1.00 22.74 239 ARG E CA 1
ATOM 12227 C C . ARG E 2 239 ? 51.158 -4.243 -61.040 1.00 21.03 239 ARG E C 1
ATOM 12228 O O . ARG E 2 239 ? 51.800 -3.765 -61.999 1.00 24.79 239 ARG E O 1
ATOM 12236 N N . SER E 2 240 ? 50.015 -4.898 -61.219 1.00 19.48 240 SER E N 1
ATOM 12237 C CA . SER E 2 240 ? 49.513 -5.074 -62.586 1.00 20.84 240 SER E CA 1
ATOM 12238 C C . SER E 2 240 ? 48.919 -3.775 -63.125 1.00 20.51 240 SER E C 1
ATOM 12239 O O . SER E 2 240 ? 49.053 -3.454 -64.322 1.00 21.94 240 SER E O 1
ATOM 12242 N N . ILE E 2 241 ? 48.262 -3.003 -62.250 1.00 18.88 241 ILE E N 1
ATOM 12243 C CA . ILE E 2 241 ? 47.879 -1.637 -62.642 1.00 20.60 241 ILE E CA 1
ATOM 12244 C C . ILE E 2 241 ? 49.087 -0.863 -63.130 1.00 21.88 241 ILE E C 1
ATOM 12245 O O . ILE E 2 241 ? 49.031 -0.177 -64.168 1.00 20.81 241 ILE E O 1
ATOM 12250 N N . ASP E 2 242 ? 50.201 -0.923 -62.371 1.00 20.99 242 ASP E N 1
ATOM 12251 C CA . ASP E 2 242 ? 51.362 -0.159 -62.775 1.00 22.66 242 ASP E CA 1
ATOM 12252 C C . ASP E 2 242 ? 51.873 -0.608 -64.145 1.00 22.87 242 ASP E C 1
ATOM 12253 O O . ASP E 2 242 ? 52.343 0.217 -64.946 1.00 23.89 242 ASP E O 1
ATOM 12258 N N . ARG E 2 243 ? 51.859 -1.914 -64.406 1.00 22.42 243 ARG E N 1
ATOM 12259 C CA . ARG E 2 243 ? 52.335 -2.391 -65.713 1.00 29.20 243 ARG E CA 1
ATOM 12260 C C . ARG E 2 243 ? 51.461 -1.880 -66.853 1.00 24.63 243 ARG E C 1
ATOM 12261 O O . ARG E 2 243 ? 51.974 -1.537 -67.943 1.00 24.60 243 ARG E O 1
ATOM 12269 N N . VAL E 2 244 ? 50.154 -1.781 -66.608 1.00 20.96 244 VAL E N 1
ATOM 12270 C CA . VAL E 2 244 ? 49.255 -1.408 -67.704 1.00 22.83 244 VAL E CA 1
ATOM 12271 C C . VAL E 2 244 ? 49.311 0.094 -67.951 1.00 25.46 244 VAL E C 1
ATOM 12272 O O . VAL E 2 244 ? 49.234 0.557 -69.109 1.00 23.25 244 VAL E O 1
ATOM 12276 N N . TRP E 2 245 ? 49.428 0.884 -66.864 1.00 21.85 245 TRP E N 1
ATOM 12277 C CA . TRP E 2 245 ? 49.377 2.340 -66.999 1.00 26.37 245 TRP E CA 1
ATOM 12278 C C . TRP E 2 245 ? 50.727 2.992 -67.156 1.00 29.47 245 TRP E C 1
ATOM 12279 O O . TRP E 2 245 ? 50.789 4.109 -67.699 1.00 28.30 245 TRP E O 1
ATOM 12290 N N . SER E 2 246 ? 51.823 2.402 -66.658 1.00 29.62 246 SER E N 1
ATOM 12291 C CA . SER E 2 246 ? 53.101 3.103 -66.761 1.00 35.01 246 SER E CA 1
ATOM 12292 C C . SER E 2 246 ? 53.648 3.005 -68.178 1.00 29.59 246 SER E C 1
ATOM 12293 O O . SER E 2 246 ? 53.836 1.912 -68.695 1.00 33.87 246 SER E O 1
ATOM 12296 N N . GLY E 2 247 ? 53.850 4.148 -68.814 1.00 33.96 247 GLY E N 1
ATOM 12297 C CA . GLY E 2 247 ? 54.511 4.181 -70.096 1.00 38.90 247 GLY E CA 1
ATOM 12298 C C . GLY E 2 247 ? 53.593 3.973 -71.272 1.00 29.16 247 GLY E C 1
ATOM 12299 O O . GLY E 2 247 ? 54.077 3.849 -72.402 1.00 36.01 247 GLY E O 1
ATOM 12300 N N . THR E 2 248 ? 52.303 3.908 -71.056 1.00 27.40 248 THR E N 1
ATOM 12301 C CA . THR E 2 248 ? 51.377 3.669 -72.147 1.00 30.26 248 THR E CA 1
ATOM 12302 C C . THR E 2 248 ? 50.594 4.942 -72.414 1.00 34.32 248 THR E C 1
ATOM 12303 O O . THR E 2 248 ? 50.375 5.747 -71.513 1.00 31.02 248 THR E O 1
ATOM 12307 N N . ASP E 2 249 ? 50.199 5.116 -73.672 1.00 28.22 249 ASP E N 1
ATOM 12308 C CA . ASP E 2 249 ? 49.471 6.300 -74.136 1.00 29.26 249 ASP E CA 1
ATOM 12309 C C . ASP E 2 249 ? 47.966 6.137 -74.024 1.00 27.51 249 ASP E C 1
ATOM 12310 O O . ASP E 2 249 ? 47.249 7.144 -74.052 1.00 28.74 249 ASP E O 1
ATOM 12315 N N . ALA E 2 250 ? 47.493 4.896 -74.014 1.00 24.56 250 ALA E N 1
ATOM 12316 C CA . ALA E 2 250 ? 46.073 4.572 -73.904 1.00 23.14 250 ALA E CA 1
ATOM 12317 C C . ALA E 2 250 ? 45.933 3.292 -73.112 1.00 24.38 250 ALA E C 1
ATOM 12318 O O . ALA E 2 250 ? 46.829 2.458 -73.141 1.00 28.23 250 ALA E O 1
ATOM 12320 N N . GLN E 2 251 ? 44.815 3.144 -72.375 1.00 20.42 251 GLN E N 1
ATOM 12321 C CA . GLN E 2 251 ? 44.550 1.936 -71.590 1.00 19.03 251 GLN E CA 1
ATOM 12322 C C . GLN E 2 251 ? 43.129 1.478 -71.859 1.00 21.18 251 GLN E C 1
ATOM 12323 O O . GLN E 2 251 ? 42.175 2.278 -71.811 1.00 20.41 251 GLN E O 1
ATOM 12329 N N . TYR E 2 252 ? 43.013 0.187 -72.114 1.00 19.15 252 TYR E N 1
ATOM 12330 C CA . TYR E 2 252 ? 41.749 -0.480 -72.321 1.00 18.17 252 TYR E CA 1
ATOM 12331 C C . TYR E 2 252 ? 41.445 -1.260 -71.049 1.00 20.94 252 TYR E C 1
ATOM 12332 O O . TYR E 2 252 ? 42.292 -2.024 -70.582 1.00 21.36 252 TYR E O 1
ATOM 12341 N N . LEU E 2 253 ? 40.254 -1.081 -70.481 1.00 18.37 253 LEU E N 1
ATOM 12342 C CA . LEU E 2 253 ? 39.883 -1.798 -69.254 1.00 17.13 253 LEU E CA 1
ATOM 12343 C C . LEU E 2 253 ? 38.595 -2.558 -69.498 1.00 18.88 253 LEU E C 1
ATOM 12344 O O . LEU E 2 253 ? 37.599 -1.945 -69.891 1.00 18.75 253 LEU E O 1
ATOM 12349 N N . GLY E 2 254 ? 38.597 -3.868 -69.266 1.00 16.02 254 GLY E N 1
ATOM 12350 C CA . GLY E 2 254 ? 37.440 -4.692 -69.551 1.00 21.54 254 GLY E CA 1
ATOM 12351 C C . GLY E 2 254 ? 37.042 -5.505 -68.339 1.00 19.37 254 GLY E C 1
ATOM 12352 O O . GLY E 2 254 ? 37.878 -5.890 -67.524 1.00 18.75 254 GLY E O 1
ATOM 12353 N N . PHE E 2 255 ? 35.735 -5.806 -68.250 1.00 18.31 255 PHE E N 1
ATOM 12354 C CA . PHE E 2 255 ? 35.213 -6.605 -67.150 1.00 20.16 255 PHE E CA 1
ATOM 12355 C C . PHE E 2 255 ? 34.358 -7.736 -67.676 1.00 21.33 255 PHE E C 1
ATOM 12356 O O . PHE E 2 255 ? 33.469 -7.503 -68.495 1.00 21.32 255 PHE E O 1
ATOM 12364 N N . ASN E 2 256 ? 34.593 -8.937 -67.170 1.00 17.59 256 ASN E N 1
ATOM 12365 C CA . ASN E 2 256 ? 33.617 -10.014 -67.231 1.00 18.93 256 ASN E CA 1
ATOM 12366 C C . ASN E 2 256 ? 33.268 -10.269 -65.766 1.00 21.53 256 ASN E C 1
ATOM 12367 O O . ASN E 2 256 ? 34.139 -10.681 -64.980 1.00 17.18 256 ASN E O 1
ATOM 12372 N N . PHE E 2 257 ? 32.026 -9.974 -65.373 1.00 18.39 257 PHE E N 1
ATOM 12373 C CA . PHE E 2 257 ? 31.783 -10.059 -63.936 1.00 16.61 257 PHE E CA 1
ATOM 12374 C C . PHE E 2 257 ? 31.723 -11.478 -63.383 1.00 16.92 257 PHE E C 1
ATOM 12375 O O . PHE E 2 257 ? 31.441 -11.627 -62.173 1.00 17.73 257 PHE E O 1
ATOM 12383 N N . ASN E 2 258 ? 31.925 -12.519 -64.210 1.00 17.81 258 ASN E N 1
ATOM 12384 C CA . ASN E 2 258 ? 32.180 -13.801 -63.573 1.00 17.00 258 ASN E CA 1
ATOM 12385 C C . ASN E 2 258 ? 33.495 -13.800 -62.798 1.00 16.99 258 ASN E C 1
ATOM 12386 O O . ASN E 2 258 ? 33.794 -14.808 -62.146 1.00 21.14 258 ASN E O 1
ATOM 12391 N N . VAL E 2 259 ? 34.250 -12.688 -62.812 1.00 17.11 259 VAL E N 1
ATOM 12392 C CA . VAL E 2 259 ? 35.380 -12.565 -61.861 1.00 17.42 259 VAL E CA 1
ATOM 12393 C C . VAL E 2 259 ? 34.869 -12.571 -60.426 1.00 19.14 259 VAL E C 1
ATOM 12394 O O . VAL E 2 259 ? 35.625 -12.858 -59.480 1.00 16.86 259 VAL E O 1
ATOM 12398 N N . MET E 2 260 ? 33.608 -12.163 -60.224 1.00 14.33 260 MET E N 1
ATOM 12399 C CA . MET E 2 260 ? 33.057 -12.075 -58.881 1.00 15.58 260 MET E CA 1
ATOM 12400 C C . MET E 2 260 ? 32.568 -13.447 -58.428 1.00 17.62 260 MET E C 1
ATOM 12401 O O . MET E 2 260 ? 32.117 -14.284 -59.234 1.00 19.21 260 MET E O 1
ATOM 12406 N N . ASP E 2 261 ? 32.578 -13.632 -57.120 1.00 18.69 261 ASP E N 1
ATOM 12407 C CA . ASP E 2 261 ? 31.948 -14.799 -56.511 1.00 23.48 261 ASP E CA 1
ATOM 12408 C C . ASP E 2 261 ? 30.495 -14.923 -56.993 1.00 20.83 261 ASP E C 1
ATOM 12409 O O . ASP E 2 261 ? 29.811 -13.912 -57.206 1.00 18.34 261 ASP E O 1
ATOM 12414 N N . SER E 2 262 ? 30.079 -16.165 -57.273 1.00 18.77 262 SER E N 1
ATOM 12415 C CA . SER E 2 262 ? 28.796 -16.412 -57.948 1.00 17.51 262 SER E CA 1
ATOM 12416 C C . SER E 2 262 ? 27.609 -15.740 -57.252 1.00 19.84 262 SER E C 1
ATOM 12417 O O . SER E 2 262 ? 26.760 -15.137 -57.917 1.00 22.50 262 SER E O 1
ATOM 12420 N N . SER E 2 263 ? 27.544 -15.801 -55.931 1.00 20.36 263 SER E N 1
ATOM 12421 C CA . SER E 2 263 ? 26.404 -15.199 -55.243 1.00 23.47 263 SER E CA 1
ATOM 12422 C C . SER E 2 263 ? 26.328 -13.686 -55.435 1.00 24.49 263 SER E C 1
ATOM 12423 O O . SER E 2 263 ? 25.267 -13.083 -55.214 1.00 21.28 263 SER E O 1
ATOM 12426 N N . THR E 2 264 ? 27.441 -13.051 -55.810 1.00 15.13 264 THR E N 1
ATOM 12427 C CA . THR E 2 264 ? 27.515 -11.604 -56.000 1.00 16.60 264 THR E CA 1
ATOM 12428 C C . THR E 2 264 ? 27.279 -11.223 -57.459 1.00 17.81 264 THR E C 1
ATOM 12429 O O . THR E 2 264 ? 26.963 -10.067 -57.748 1.00 19.74 264 THR E O 1
ATOM 12433 N N . ALA E 2 265 ? 27.324 -12.177 -58.374 1.00 18.74 265 ALA E N 1
ATOM 12434 C CA . ALA E 2 265 ? 26.997 -11.918 -59.781 1.00 19.38 265 ALA E CA 1
ATOM 12435 C C . ALA E 2 265 ? 26.494 -13.196 -60.434 1.00 19.66 265 ALA E C 1
ATOM 12436 O O . ALA E 2 265 ? 27.199 -13.803 -61.240 1.00 24.50 265 ALA E O 1
ATOM 12438 N N . PRO E 2 266 ? 25.264 -13.631 -60.102 1.00 17.73 266 PRO E N 1
ATOM 12439 C CA . PRO E 2 266 ? 24.703 -14.847 -60.714 1.00 20.36 266 PRO E CA 1
ATOM 12440 C C . PRO E 2 266 ? 24.348 -14.664 -62.180 1.00 22.85 266 PRO E C 1
ATOM 12441 O O . PRO E 2 266 ? 24.472 -15.620 -62.944 1.00 19.33 266 PRO E O 1
ATOM 12445 N N . GLY E 2 267 ? 23.889 -13.471 -62.586 1.00 20.23 267 GLY E N 1
ATOM 12446 C CA . GLY E 2 267 ? 23.443 -13.287 -63.969 1.00 20.76 267 GLY E CA 1
ATOM 12447 C C . GLY E 2 267 ? 24.601 -13.028 -64.926 1.00 19.85 267 GLY E C 1
ATOM 12448 O O . GLY E 2 267 ? 24.741 -11.913 -65.465 1.00 20.59 267 GLY E O 1
ATOM 12449 N N . VAL E 2 268 ? 25.463 -14.027 -65.121 1.00 19.41 268 VAL E N 1
ATOM 12450 C CA . VAL E 2 268 ? 26.580 -13.962 -66.074 1.00 19.54 268 VAL E CA 1
ATOM 12451 C C . VAL E 2 268 ? 26.587 -15.247 -66.862 1.00 22.49 268 VAL E C 1
ATOM 12452 O O . VAL E 2 268 ? 26.000 -16.255 -66.456 1.00 20.05 268 VAL E O 1
ATOM 12456 N N . THR E 2 269 ? 27.267 -15.216 -68.019 1.00 17.47 269 THR E N 1
ATOM 12457 C CA . THR E 2 269 ? 27.197 -16.357 -68.937 1.00 19.01 269 THR E CA 1
ATOM 12458 C C . THR E 2 269 ? 27.789 -17.644 -68.325 1.00 19.77 269 THR E C 1
ATOM 12459 O O . THR E 2 269 ? 27.330 -18.764 -68.638 1.00 20.78 269 THR E O 1
ATOM 12463 N N . SER E 2 270 ? 28.827 -17.525 -67.510 1.00 18.50 270 SER E N 1
ATOM 12464 C CA . SER E 2 270 ? 29.546 -18.689 -66.977 1.00 21.73 270 SER E CA 1
ATOM 12465 C C . SER E 2 270 ? 30.077 -18.359 -65.594 1.00 24.60 270 SER E C 1
ATOM 12466 O O . SER E 2 270 ? 30.745 -17.348 -65.474 1.00 28.03 270 SER E O 1
ATOM 12469 N N . THR E 2 271 ? 29.884 -19.196 -64.571 1.00 28.58 271 THR E N 1
ATOM 12470 C CA . THR E 2 271 ? 30.398 -18.723 -63.270 1.00 26.68 271 THR E CA 1
ATOM 12471 C C . THR E 2 271 ? 30.811 -19.899 -62.418 1.00 26.21 271 THR E C 1
ATOM 12472 O O . THR E 2 271 ? 30.386 -21.010 -62.661 1.00 26.93 271 THR E O 1
ATOM 12476 N N . GLU E 2 272 ? 31.686 -19.645 -61.418 1.00 22.57 272 GLU E N 1
ATOM 12477 C CA . GLU E 2 272 ? 32.121 -20.712 -60.519 1.00 31.44 272 GLU E CA 1
ATOM 12478 C C . GLU E 2 272 ? 32.289 -20.003 -59.179 1.00 23.03 272 GLU E C 1
ATOM 12479 O O . GLU E 2 272 ? 32.881 -18.927 -59.158 1.00 27.05 272 GLU E O 1
ATOM 12485 N N . PRO E 2 273 ? 31.753 -20.504 -58.077 1.00 24.08 273 PRO E N 1
ATOM 12486 C CA . PRO E 2 273 ? 31.976 -19.803 -56.806 1.00 21.81 273 PRO E CA 1
ATOM 12487 C C . PRO E 2 273 ? 33.475 -19.759 -56.489 1.00 28.26 273 PRO E C 1
ATOM 12488 O O . PRO E 2 273 ? 34.234 -20.650 -56.851 1.00 28.52 273 PRO E O 1
ATOM 12492 N N . GLY E 2 274 ? 33.864 -18.781 -55.696 1.00 25.03 274 GLY E N 1
ATOM 12493 C CA . GLY E 2 274 ? 35.228 -18.615 -55.238 1.00 24.85 274 GLY E CA 1
ATOM 12494 C C . GLY E 2 274 ? 35.992 -17.414 -55.850 1.00 28.77 274 GLY E C 1
ATOM 12495 O O . GLY E 2 274 ? 37.224 -17.348 -55.685 1.00 27.77 274 GLY E O 1
ATOM 12496 N N . GLY E 2 275 ? 35.283 -16.403 -56.361 1.00 20.11 275 GLY E N 1
ATOM 12497 C CA . GLY E 2 275 ? 35.863 -15.228 -56.983 1.00 21.75 275 GLY E CA 1
ATOM 12498 C C . GLY E 2 275 ? 35.857 -14.041 -56.026 1.00 20.74 275 GLY E C 1
ATOM 12499 O O . GLY E 2 275 ? 35.703 -14.188 -54.810 1.00 22.35 275 GLY E O 1
ATOM 12500 N N . LEU E 2 276 ? 35.969 -12.843 -56.588 1.00 18.01 276 LEU E N 1
ATOM 12501 C CA . LEU E 2 276 ? 36.092 -11.619 -55.778 1.00 20.14 276 LEU E CA 1
ATOM 12502 C C . LEU E 2 276 ? 34.805 -11.272 -55.056 1.00 21.48 276 LEU E C 1
ATOM 12503 O O . LEU E 2 276 ? 33.710 -11.534 -55.553 1.00 19.10 276 LEU E O 1
ATOM 12508 N N . GLU E 2 277 ? 34.948 -10.664 -53.880 1.00 19.52 277 GLU E N 1
ATOM 12509 C CA . GLU E 2 277 ? 33.776 -10.095 -53.212 1.00 16.65 277 GLU E CA 1
ATOM 12510 C C . GLU E 2 277 ? 33.537 -8.673 -53.718 1.00 19.44 277 GLU E C 1
ATOM 12511 O O . GLU E 2 277 ? 34.460 -7.990 -54.184 1.00 16.95 277 GLU E O 1
ATOM 12517 N N . SER E 2 278 ? 32.288 -8.190 -53.601 1.00 16.58 278 SER E N 1
ATOM 12518 C CA . SER E 2 278 ? 32.063 -6.811 -54.047 1.00 17.23 278 SER E CA 1
ATOM 12519 C C . SER E 2 278 ? 32.938 -5.834 -53.261 1.00 15.68 278 SER E C 1
ATOM 12520 O O . SER E 2 278 ? 33.408 -4.834 -53.833 1.00 17.58 278 SER E O 1
ATOM 12523 N N . ARG E 2 279 ? 33.131 -6.037 -51.927 1.00 15.70 279 ARG E N 1
ATOM 12524 C CA . ARG E 2 279 ? 33.956 -5.052 -51.191 1.00 15.67 279 ARG E CA 1
ATOM 12525 C C . ARG E 2 279 ? 35.423 -5.048 -51.681 1.00 21.51 279 ARG E C 1
ATOM 12526 O O . ARG E 2 279 ? 36.126 -4.001 -51.648 1.00 21.65 279 ARG E O 1
ATOM 12534 N N . GLU E 2 280 ? 35.875 -6.176 -52.235 1.00 17.03 280 GLU E N 1
ATOM 12535 C CA . GLU E 2 280 ? 37.226 -6.212 -52.804 1.00 18.97 280 GLU E CA 1
ATOM 12536 C C . GLU E 2 280 ? 37.294 -5.427 -54.112 1.00 20.71 280 GLU E C 1
ATOM 12537 O O . GLU E 2 280 ? 38.229 -4.631 -54.338 1.00 19.63 280 GLU E O 1
ATOM 12543 N N . MET E 2 281 ? 36.319 -5.656 -55.001 1.00 16.79 281 MET E N 1
ATOM 12544 C CA . MET E 2 281 ? 36.275 -4.919 -56.254 1.00 16.21 281 MET E CA 1
ATOM 12545 C C . MET E 2 281 ? 36.127 -3.420 -56.028 1.00 19.77 281 MET E C 1
ATOM 12546 O O . MET E 2 281 ? 36.665 -2.632 -56.824 1.00 16.33 281 MET E O 1
ATOM 12551 N N . MET E 2 282 ? 35.323 -2.992 -55.015 1.00 16.07 282 MET E N 1
ATOM 12552 C CA . MET E 2 282 ? 35.187 -1.538 -54.862 1.00 16.62 282 MET E CA 1
ATOM 12553 C C . MET E 2 282 ? 36.510 -0.902 -54.451 1.00 18.16 282 MET E C 1
ATOM 12554 O O . MET E 2 282 ? 36.822 0.245 -54.886 1.00 19.36 282 MET E O 1
ATOM 12559 N N . ARG E 2 283 ? 37.326 -1.609 -53.684 1.00 17.82 283 ARG E N 1
ATOM 12560 C CA . ARG E 2 283 ? 38.676 -1.068 -53.358 1.00 20.73 283 ARG E CA 1
ATOM 12561 C C . ARG E 2 283 ? 39.534 -0.995 -54.632 1.00 24.62 283 ARG E C 1
ATOM 12562 O O . ARG E 2 283 ? 40.202 0.014 -54.842 1.00 22.41 283 ARG E O 1
ATOM 12570 N N . ILE E 2 284 ? 39.485 -2.040 -55.457 1.00 20.72 284 ILE E N 1
ATOM 12571 C CA . ILE E 2 284 ? 40.287 -2.083 -56.715 1.00 19.06 284 ILE E CA 1
ATOM 12572 C C . ILE E 2 284 ? 39.906 -0.906 -57.623 1.00 18.51 284 ILE E C 1
ATOM 12573 O O . ILE E 2 284 ? 40.789 -0.317 -58.232 1.00 20.56 284 ILE E O 1
ATOM 12578 N N . VAL E 2 285 ? 38.615 -0.592 -57.700 1.00 17.71 285 VAL E N 1
ATOM 12579 C CA . VAL E 2 285 ? 38.143 0.544 -58.539 1.00 17.56 285 VAL E CA 1
ATOM 12580 C C . VAL E 2 285 ? 38.915 1.823 -58.166 1.00 19.53 285 VAL E C 1
ATOM 12581 O O . VAL E 2 285 ? 39.378 2.517 -59.063 1.00 22.34 285 VAL E O 1
ATOM 12585 N N . ASP E 2 286 ? 39.033 2.102 -56.874 1.00 22.28 286 ASP E N 1
ATOM 12586 C CA . ASP E 2 286 ? 39.726 3.336 -56.423 1.00 21.79 286 ASP E CA 1
ATOM 12587 C C . ASP E 2 286 ? 41.199 3.259 -56.837 1.00 25.67 286 ASP E C 1
ATOM 12588 O O . ASP E 2 286 ? 41.758 4.268 -57.239 1.00 22.27 286 ASP E O 1
ATOM 12593 N N . MET E 2 287 ? 41.774 2.066 -56.730 1.00 19.94 287 MET E N 1
ATOM 12594 C CA . MET E 2 287 ? 43.205 1.896 -57.080 1.00 20.41 287 MET E CA 1
ATOM 12595 C C . MET E 2 287 ? 43.403 2.196 -58.571 1.00 21.83 287 MET E C 1
ATOM 12596 O O . MET E 2 287 ? 44.397 2.818 -58.917 1.00 22.31 287 MET E O 1
ATOM 12601 N N . ILE E 2 288 ? 42.462 1.773 -59.402 1.00 20.71 288 ILE E N 1
ATOM 12602 C CA . ILE E 2 288 ? 42.547 2.070 -60.854 1.00 19.88 288 ILE E CA 1
ATOM 12603 C C . ILE E 2 288 ? 42.362 3.576 -61.041 1.00 20.44 288 ILE E C 1
ATOM 12604 O O . ILE E 2 288 ? 43.154 4.183 -61.769 1.00 22.54 288 ILE E O 1
ATOM 12609 N N . ALA E 2 289 ? 41.353 4.138 -60.373 1.00 19.08 289 ALA E N 1
ATOM 12610 C CA . ALA E 2 289 ? 41.071 5.555 -60.586 1.00 21.23 289 ALA E CA 1
ATOM 12611 C C . ALA E 2 289 ? 42.233 6.421 -60.164 1.00 22.85 289 ALA E C 1
ATOM 12612 O O . ALA E 2 289 ? 42.363 7.555 -60.653 1.00 24.34 289 ALA E O 1
ATOM 12614 N N . LYS E 2 290 ? 43.077 5.931 -59.239 1.00 22.60 290 LYS E N 1
ATOM 12615 C CA . LYS E 2 290 ? 44.238 6.738 -58.856 1.00 25.16 290 LYS E CA 1
ATOM 12616 C C . LYS E 2 290 ? 45.112 7.082 -60.052 1.00 27.69 290 LYS E C 1
ATOM 12617 O O . LYS E 2 290 ? 45.867 8.058 -60.004 1.00 28.90 290 LYS E O 1
ATOM 12623 N N . ARG E 2 291 ? 45.094 6.268 -61.112 1.00 25.31 291 ARG E N 1
ATOM 12624 C CA . ARG E 2 291 ? 45.984 6.563 -62.228 1.00 27.21 291 ARG E CA 1
ATOM 12625 C C . ARG E 2 291 ? 45.469 7.702 -63.103 1.00 29.11 291 ARG E C 1
ATOM 12626 O O . ARG E 2 291 ? 46.172 8.117 -64.016 1.00 29.35 291 ARG E O 1
ATOM 12634 N N . GLY E 2 292 ? 44.262 8.203 -62.861 1.00 27.28 292 GLY E N 1
ATOM 12635 C CA . GLY E 2 292 ? 43.833 9.425 -63.506 1.00 33.07 292 GLY E CA 1
ATOM 12636 C C . GLY E 2 292 ? 43.407 9.331 -64.958 1.00 38.55 292 GLY E C 1
ATOM 12637 O O . GLY E 2 292 ? 43.335 10.363 -65.630 1.00 31.53 292 GLY E O 1
ATOM 12638 N N . GLY E 2 293 ? 43.068 8.148 -65.464 1.00 27.96 293 GLY E N 1
ATOM 12639 C CA . GLY E 2 293 ? 42.499 8.161 -66.791 1.00 29.99 293 GLY E CA 1
ATOM 12640 C C . GLY E 2 293 ? 42.338 6.772 -67.331 1.00 37.95 293 GLY E C 1
ATOM 12641 O O . GLY E 2 293 ? 43.015 5.840 -66.866 1.00 27.19 293 GLY E O 1
ATOM 12642 N N . VAL E 2 294 ? 41.468 6.649 -68.333 1.00 26.85 294 VAL E N 1
ATOM 12643 C CA . VAL E 2 294 ? 41.232 5.358 -69.030 1.00 26.51 294 VAL E CA 1
ATOM 12644 C C . VAL E 2 294 ? 40.771 5.720 -70.446 1.00 30.92 294 VAL E C 1
ATOM 12645 O O . VAL E 2 294 ? 40.191 6.794 -70.611 1.00 31.66 294 VAL E O 1
ATOM 12649 N N . SER E 2 295 ? 41.016 4.853 -71.419 1.00 26.61 295 SER E N 1
ATOM 12650 C CA . SER E 2 295 ? 40.707 5.187 -72.829 1.00 28.18 295 SER E CA 1
ATOM 12651 C C . SER E 2 295 ? 39.449 4.458 -73.300 1.00 29.07 295 SER E C 1
ATOM 12652 O O . SER E 2 295 ? 38.698 5.025 -74.093 1.00 29.08 295 SER E O 1
ATOM 12655 N N . VAL E 2 296 ? 39.275 3.226 -72.848 1.00 25.65 296 VAL E N 1
ATOM 12656 C CA . VAL E 2 296 ? 38.056 2.455 -73.190 1.00 25.77 296 VAL E CA 1
ATOM 12657 C C . VAL E 2 296 ? 37.657 1.610 -71.981 1.00 29.22 296 VAL E C 1
ATOM 12658 O O . VAL E 2 296 ? 38.546 1.061 -71.327 1.00 24.00 296 VAL E O 1
ATOM 12662 N N . ILE E 2 297 ? 36.357 1.559 -71.712 1.00 21.89 297 ILE E N 1
ATOM 12663 C CA . ILE E 2 297 ? 35.849 0.676 -70.633 1.00 22.04 297 ILE E CA 1
ATOM 12664 C C . ILE E 2 297 ? 34.866 -0.285 -71.296 1.00 27.60 297 ILE E C 1
ATOM 12665 O O . ILE E 2 297 ? 33.991 0.183 -72.016 1.00 21.93 297 ILE E O 1
ATOM 12670 N N . ASP E 2 298 ? 35.052 -1.576 -71.060 1.00 20.93 298 ASP E N 1
ATOM 12671 C CA . ASP E 2 298 ? 34.066 -2.540 -71.593 1.00 19.52 298 ASP E CA 1
ATOM 12672 C C . ASP E 2 298 ? 33.498 -3.444 -70.496 1.00 20.83 298 ASP E C 1
ATOM 12673 O O . ASP E 2 298 ? 34.143 -3.611 -69.465 1.00 19.71 298 ASP E O 1
ATOM 12678 N N . LEU E 2 299 ? 32.314 -3.980 -70.759 1.00 22.66 299 LEU E N 1
ATOM 12679 C CA . LEU E 2 299 ? 31.726 -5.005 -69.871 1.00 16.19 299 LEU E CA 1
ATOM 12680 C C . LEU E 2 299 ? 31.002 -5.980 -70.794 1.00 19.64 299 LEU E C 1
ATOM 12681 O O . LEU E 2 299 ? 30.269 -5.534 -71.669 1.00 22.12 299 LEU E O 1
ATOM 12686 N N . THR E 2 300 ? 31.269 -7.257 -70.594 1.00 19.91 300 THR E N 1
ATOM 12687 C CA . THR E 2 300 ? 30.665 -8.275 -71.473 1.00 20.20 300 THR E CA 1
ATOM 12688 C C . THR E 2 300 ? 30.177 -9.472 -70.665 1.00 20.74 300 THR E C 1
ATOM 12689 O O . THR E 2 300 ? 30.579 -9.595 -69.509 1.00 21.11 300 THR E O 1
ATOM 12693 N N . GLU E 2 301 ? 29.323 -10.290 -71.272 1.00 19.40 301 GLU E N 1
ATOM 12694 C CA . GLU E 2 301 ? 28.923 -11.579 -70.645 1.00 21.06 301 GLU E CA 1
ATOM 12695 C C . GLU E 2 301 ? 27.894 -11.437 -69.513 1.00 21.58 301 GLU E C 1
ATOM 12696 O O . GLU E 2 301 ? 27.681 -12.423 -68.825 1.00 22.89 301 GLU E O 1
ATOM 12702 N N . LEU E 2 302 ? 27.341 -10.243 -69.286 1.00 21.93 302 LEU E N 1
ATOM 12703 C CA . LEU E 2 302 ? 26.178 -10.226 -68.394 1.00 19.06 302 LEU E CA 1
ATOM 12704 C C . LEU E 2 302 ? 25.073 -11.056 -69.053 1.00 22.48 302 LEU E C 1
ATOM 12705 O O . LEU E 2 302 ? 24.986 -11.137 -70.289 1.00 22.06 302 LEU E O 1
ATOM 12710 N N . CYS E 2 303 ? 24.281 -11.751 -68.232 1.00 19.94 303 CYS E N 1
ATOM 12711 C CA . CYS E 2 303 ? 23.287 -12.717 -68.726 1.00 22.12 303 CYS E CA 1
ATOM 12712 C C . CYS E 2 303 ? 22.009 -12.549 -67.917 1.00 24.66 303 CYS E C 1
ATOM 12713 O O . CYS E 2 303 ? 21.765 -13.291 -66.962 1.00 24.48 303 CYS E O 1
ATOM 12716 N N . PRO E 2 304 ? 21.159 -11.585 -68.292 1.00 26.13 304 PRO E N 1
ATOM 12717 C CA . PRO E 2 304 ? 20.001 -11.240 -67.441 1.00 28.01 304 PRO E CA 1
ATOM 12718 C C . PRO E 2 304 ? 19.054 -12.388 -67.193 1.00 27.35 304 PRO E C 1
ATOM 12719 O O . PRO E 2 304 ? 18.394 -12.391 -66.154 1.00 25.37 304 PRO E O 1
ATOM 12723 N N . ILE E 2 305 ? 18.939 -13.335 -68.123 1.00 25.41 305 ILE E N 1
ATOM 12724 C CA . ILE E 2 305 ? 18.009 -14.457 -67.920 1.00 33.94 305 ILE E CA 1
ATOM 12725 C C . ILE E 2 305 ? 18.397 -15.284 -66.707 1.00 35.01 305 ILE E C 1
ATOM 12726 O O . ILE E 2 305 ? 17.535 -15.922 -66.117 1.00 33.07 305 ILE E O 1
ATOM 12731 N N . PHE E 2 306 ? 19.668 -15.266 -66.305 1.00 27.77 306 PHE E N 1
ATOM 12732 C CA . PHE E 2 306 ? 20.146 -16.001 -65.141 1.00 34.21 306 PHE E CA 1
ATOM 12733 C C . PHE E 2 306 ? 20.271 -15.120 -63.916 1.00 35.66 306 PHE E C 1
ATOM 12734 O O . PHE E 2 306 ? 20.800 -15.585 -62.903 1.00 31.40 306 PHE E O 1
ATOM 12742 N N . ASP E 2 307 ? 19.881 -13.862 -64.034 1.00 26.59 307 ASP E N 1
ATOM 12743 C CA . ASP E 2 307 ? 20.059 -12.940 -62.894 1.00 24.63 307 ASP E CA 1
ATOM 12744 C C . ASP E 2 307 ? 18.895 -13.109 -61.920 1.00 32.83 307 ASP E C 1
ATOM 12745 O O . ASP E 2 307 ? 17.845 -13.617 -62.322 1.00 30.74 307 ASP E O 1
ATOM 12750 N N . ILE E 2 308 ? 19.117 -12.725 -60.671 1.00 32.99 308 ILE E N 1
ATOM 12751 C CA . ILE E 2 308 ? 18.010 -12.724 -59.682 1.00 32.21 308 ILE E CA 1
ATOM 12752 C C . ILE E 2 308 ? 18.060 -11.354 -59.004 1.00 31.60 308 ILE E C 1
ATOM 12753 O O . ILE E 2 308 ? 19.161 -10.923 -58.671 1.00 26.65 308 ILE E O 1
ATOM 12758 N N . SER E 2 309 ? 16.920 -10.680 -58.891 1.00 29.87 309 SER E N 1
ATOM 12759 C CA . SER E 2 309 ? 16.874 -9.315 -58.314 1.00 29.14 309 SER E CA 1
ATOM 12760 C C . SER E 2 309 ? 17.881 -8.395 -59.010 1.00 30.82 309 SER E C 1
ATOM 12761 O O . SER E 2 309 ? 18.295 -7.423 -58.389 1.00 26.40 309 SER E O 1
ATOM 12764 N N . GLY E 2 310 ? 18.223 -8.699 -60.266 1.00 27.72 310 GLY E N 1
ATOM 12765 C CA . GLY E 2 310 ? 19.182 -7.878 -61.030 1.00 24.83 310 GLY E CA 1
ATOM 12766 C C . GLY E 2 310 ? 20.540 -7.818 -60.357 1.00 21.99 310 GLY E C 1
ATOM 12767 O O . GLY E 2 310 ? 21.257 -6.865 -60.612 1.00 21.23 310 GLY E O 1
ATOM 12768 N N . THR E 2 311 ? 20.905 -8.855 -59.619 1.00 18.81 311 THR E N 1
ATOM 12769 C CA . THR E 2 311 ? 22.135 -8.802 -58.785 1.00 18.39 311 THR E CA 1
ATOM 12770 C C . THR E 2 311 ? 23.379 -8.477 -59.627 1.00 17.33 311 THR E C 1
ATOM 12771 O O . THR E 2 311 ? 24.050 -7.501 -59.328 1.00 17.36 311 THR E O 1
ATOM 12775 N N . ALA E 2 312 ? 23.655 -9.304 -60.624 1.00 18.72 312 ALA E N 1
ATOM 12776 C CA . ALA E 2 312 ? 24.873 -9.073 -61.403 1.00 17.56 312 ALA E CA 1
ATOM 12777 C C . ALA E 2 312 ? 24.823 -7.730 -62.110 1.00 18.50 312 ALA E C 1
ATOM 12778 O O . ALA E 2 312 ? 25.838 -7.018 -62.191 1.00 19.39 312 ALA E O 1
ATOM 12780 N N . ALA E 2 313 ? 23.665 -7.383 -62.673 1.00 19.55 313 ALA E N 1
ATOM 12781 C CA . ALA E 2 313 ? 23.550 -6.094 -63.368 1.00 20.17 313 ALA E CA 1
ATOM 12782 C C . ALA E 2 313 ? 23.709 -4.915 -62.418 1.00 19.52 313 ALA E C 1
ATOM 12783 O O . ALA E 2 313 ? 24.337 -3.902 -62.775 1.00 20.30 313 ALA E O 1
ATOM 12785 N N . ARG E 2 314 ? 23.146 -5.012 -61.218 1.00 16.12 314 ARG E N 1
ATOM 12786 C CA . ARG E 2 314 ? 23.370 -3.954 -60.230 1.00 21.14 314 ARG E CA 1
ATOM 12787 C C . ARG E 2 314 ? 24.822 -3.850 -59.837 1.00 19.06 314 ARG E C 1
ATOM 12788 O O . ARG E 2 314 ? 25.353 -2.738 -59.663 1.00 19.51 314 ARG E O 1
ATOM 12796 N N . LEU E 2 315 ? 25.477 -4.993 -59.644 1.00 20.00 315 LEU E N 1
ATOM 12797 C CA . LEU E 2 315 ? 26.901 -4.960 -59.307 1.00 17.55 315 LEU E CA 1
ATOM 12798 C C . LEU E 2 315 ? 27.696 -4.288 -60.426 1.00 15.00 315 LEU E C 1
ATOM 12799 O O . LEU E 2 315 ? 28.529 -3.396 -60.178 1.00 16.28 315 LEU E O 1
ATOM 12804 N N . ALA E 2 316 ? 27.444 -4.697 -61.673 1.00 18.50 316 ALA E N 1
ATOM 12805 C CA . ALA E 2 316 ? 28.111 -4.085 -62.817 1.00 18.54 316 ALA E CA 1
ATOM 12806 C C . ALA E 2 316 ? 27.895 -2.571 -62.847 1.00 19.03 316 ALA E C 1
ATOM 12807 O O . ALA E 2 316 ? 28.832 -1.812 -63.062 1.00 19.19 316 ALA E O 1
ATOM 12809 N N . ALA E 2 317 ? 26.654 -2.112 -62.672 1.00 16.96 317 ALA E N 1
ATOM 12810 C CA . ALA E 2 317 ? 26.425 -0.667 -62.745 1.00 19.91 317 ALA E CA 1
ATOM 12811 C C . ALA E 2 317 ? 27.146 0.036 -61.617 1.00 19.45 317 ALA E C 1
ATOM 12812 O O . ALA E 2 317 ? 27.706 1.120 -61.809 1.00 21.36 317 ALA E O 1
ATOM 12814 N N . CYS E 2 318 ? 27.106 -0.550 -60.421 1.00 17.76 318 CYS E N 1
ATOM 12815 C CA . CYS E 2 318 ? 27.761 0.095 -59.286 1.00 17.83 318 CYS E CA 1
ATOM 12816 C C . CYS E 2 318 ? 29.273 0.160 -59.476 1.00 20.27 318 CYS E C 1
ATOM 12817 O O . CYS E 2 318 ? 29.904 1.161 -59.116 1.00 19.94 318 CYS E O 1
ATOM 12820 N N . VAL E 2 319 ? 29.883 -0.888 -60.046 1.00 15.76 319 VAL E N 1
ATOM 12821 C CA . VAL E 2 319 ? 31.323 -0.827 -60.332 1.00 17.76 319 VAL E CA 1
ATOM 12822 C C . VAL E 2 319 ? 31.648 0.250 -61.382 1.00 19.50 319 VAL E C 1
ATOM 12823 O O . VAL E 2 319 ? 32.580 1.059 -61.200 1.00 17.79 319 VAL E O 1
ATOM 12827 N N . ILE E 2 320 ? 30.904 0.254 -62.503 1.00 17.85 320 ILE E N 1
ATOM 12828 C CA . ILE E 2 320 ? 31.166 1.200 -63.601 1.00 18.09 320 ILE E CA 1
ATOM 12829 C C . ILE E 2 320 ? 30.950 2.648 -63.140 1.00 19.25 320 ILE E C 1
ATOM 12830 O O . ILE E 2 320 ? 31.774 3.533 -63.420 1.00 18.15 320 ILE E O 1
ATOM 12835 N N . MET E 2 321 ? 29.836 2.904 -62.434 1.00 17.98 321 MET E N 1
ATOM 12836 C CA . MET E 2 321 ? 29.531 4.278 -62.005 1.00 16.78 321 MET E CA 1
ATOM 12837 C C . MET E 2 321 ? 30.488 4.676 -60.896 1.00 18.13 321 MET E C 1
ATOM 12838 O O . MET E 2 321 ? 30.919 5.835 -60.832 1.00 17.55 321 MET E O 1
ATOM 12843 N N . ARG E 2 322 ? 30.850 3.734 -60.000 1.00 17.34 322 ARG E N 1
ATOM 12844 C CA . ARG E 2 322 ? 31.838 4.098 -58.987 1.00 18.36 322 ARG E CA 1
ATOM 12845 C C . ARG E 2 322 ? 33.170 4.450 -59.638 1.00 21.09 322 ARG E C 1
ATOM 12846 O O . ARG E 2 322 ? 33.879 5.363 -59.178 1.00 17.98 322 ARG E O 1
ATOM 12854 N N . LEU E 2 323 ? 33.551 3.709 -60.685 1.00 16.85 323 LEU E N 1
ATOM 12855 C CA . LEU E 2 323 ? 34.799 4.023 -61.365 1.00 21.45 323 LEU E CA 1
ATOM 12856 C C . LEU E 2 323 ? 34.755 5.438 -61.948 1.00 19.01 323 LEU E C 1
ATOM 12857 O O . LEU E 2 323 ? 35.728 6.197 -61.825 1.00 19.77 323 LEU E O 1
ATOM 12862 N N . MET E 2 324 ? 33.625 5.802 -62.593 1.00 17.62 324 MET E N 1
ATOM 12863 C CA . MET E 2 324 ? 33.477 7.164 -63.121 1.00 17.43 324 MET E CA 1
ATOM 12864 C C . MET E 2 324 ? 33.562 8.202 -62.012 1.00 17.45 324 MET E C 1
ATOM 12865 O O . MET E 2 324 ? 34.272 9.225 -62.149 1.00 17.92 324 MET E O 1
ATOM 12870 N N . ALA E 2 325 ? 32.881 7.941 -60.898 1.00 18.45 325 ALA E N 1
ATOM 12871 C CA . ALA E 2 325 ? 32.900 8.900 -59.785 1.00 20.95 325 ALA E CA 1
ATOM 12872 C C . ALA E 2 325 ? 34.295 9.032 -59.177 1.00 21.75 325 ALA E C 1
ATOM 12873 O O . ALA E 2 325 ? 34.753 10.139 -58.865 1.00 19.29 325 ALA E O 1
ATOM 12875 N N . SER E 2 326 ? 34.991 7.910 -59.005 1.00 18.38 326 SER E N 1
ATOM 12876 C CA . SER E 2 326 ? 36.328 7.951 -58.419 1.00 19.57 326 SER E CA 1
ATOM 12877 C C . SER E 2 326 ? 37.315 8.632 -59.354 1.00 22.85 326 SER E C 1
ATOM 12878 O O . SER E 2 326 ? 38.190 9.388 -58.908 1.00 20.76 326 SER E O 1
ATOM 12881 N N . LEU E 2 327 ? 37.182 8.413 -60.669 1.00 17.69 327 LEU E N 1
ATOM 12882 C CA . LEU E 2 327 ? 38.030 9.171 -61.592 1.00 18.19 327 LEU E CA 1
ATOM 12883 C C . LEU E 2 327 ? 37.786 10.678 -61.482 1.00 22.59 327 LEU E C 1
ATOM 12884 O O . LEU E 2 327 ? 38.741 11.491 -61.517 1.00 23.86 327 LEU E O 1
ATOM 12889 N N . ALA E 2 328 ? 36.507 11.081 -61.408 1.00 23.19 328 ALA E N 1
ATOM 12890 C CA . ALA E 2 328 ? 36.222 12.506 -61.281 1.00 24.30 328 ALA E CA 1
ATOM 12891 C C . ALA E 2 328 ? 36.847 13.048 -60.006 1.00 22.83 328 ALA E C 1
ATOM 12892 O O . ALA E 2 328 ? 37.386 14.166 -59.984 1.00 25.93 328 ALA E O 1
ATOM 12894 N N . ALA E 2 329 ? 36.760 12.284 -58.921 1.00 19.96 329 ALA E N 1
ATOM 12895 C CA . ALA E 2 329 ? 37.361 12.784 -57.678 1.00 20.36 329 ALA E CA 1
ATOM 12896 C C . ALA E 2 329 ? 38.873 12.912 -57.814 1.00 25.65 329 ALA E C 1
ATOM 12897 O O . ALA E 2 329 ? 39.462 13.929 -57.383 1.00 24.57 329 ALA E O 1
ATOM 12899 N N . GLN E 2 330 ? 39.516 11.936 -58.441 1.00 25.01 330 GLN E N 1
ATOM 12900 C CA . GLN E 2 330 ? 40.979 12.014 -58.613 1.00 27.76 330 GLN E CA 1
ATOM 12901 C C . GLN E 2 330 ? 41.354 13.235 -59.453 1.00 27.71 330 GLN E C 1
ATOM 12902 O O . GLN E 2 330 ? 42.422 13.844 -59.276 1.00 25.92 330 GLN E O 1
ATOM 12908 N N . ASP E 2 331 ? 40.473 13.621 -60.357 1.00 26.34 331 ASP E N 1
ATOM 12909 C CA . ASP E 2 331 ? 40.677 14.796 -61.184 1.00 30.45 331 ASP E CA 1
ATOM 12910 C C . ASP E 2 331 ? 40.297 16.091 -60.456 1.00 33.34 331 ASP E C 1
ATOM 12911 O O . ASP E 2 331 ? 40.499 17.172 -61.009 1.00 30.73 331 ASP E O 1
ATOM 12916 N N . GLY E 2 332 ? 39.817 16.015 -59.213 1.00 28.77 332 GLY E N 1
ATOM 12917 C CA . GLY E 2 332 ? 39.376 17.210 -58.508 1.00 27.91 332 GLY E CA 1
ATOM 12918 C C . GLY E 2 332 ? 38.093 17.793 -59.053 1.00 32.11 332 GLY E C 1
ATOM 12919 O O . GLY E 2 332 ? 37.769 18.961 -58.780 1.00 29.90 332 GLY E O 1
ATOM 12920 N N . ASP E 2 333 ? 37.355 17.013 -59.838 1.00 29.22 333 ASP E N 1
ATOM 12921 C CA . ASP E 2 333 ? 36.130 17.481 -60.498 1.00 28.17 333 ASP E CA 1
ATOM 12922 C C . ASP E 2 333 ? 34.940 17.212 -59.578 1.00 27.86 333 ASP E C 1
ATOM 12923 O O . ASP E 2 333 ? 34.129 16.311 -59.796 1.00 27.81 333 ASP E O 1
ATOM 12928 N N . VAL E 2 334 ? 34.842 18.041 -58.527 1.00 29.09 334 VAL E N 1
ATOM 12929 C CA . VAL E 2 334 ? 33.894 17.825 -57.440 1.00 23.48 334 VAL E CA 1
ATOM 12930 C C . VAL E 2 334 ? 32.894 18.980 -57.481 1.00 23.70 334 VAL E C 1
ATOM 12931 O O . VAL E 2 334 ? 33.134 20.012 -58.077 1.00 25.76 334 VAL E O 1
ATOM 12935 N N . ILE E 2 335 ? 31.760 18.790 -56.831 1.00 23.09 335 ILE E N 1
ATOM 12936 C CA . ILE E 2 335 ? 30.726 19.857 -56.823 1.00 22.85 335 ILE E CA 1
ATOM 12937 C C . ILE E 2 335 ? 30.938 20.785 -55.622 1.00 23.15 335 ILE E C 1
ATOM 12938 O O . ILE E 2 335 ? 31.723 20.442 -54.745 1.00 25.09 335 ILE E O 1
ATOM 12943 N N . ASP E 2 336 ? 30.245 21.918 -55.626 1.00 18.66 336 ASP E N 1
ATOM 12944 C CA . ASP E 2 336 ? 30.294 22.845 -54.475 1.00 19.17 336 ASP E CA 1
ATOM 12945 C C . ASP E 2 336 ? 29.492 22.205 -53.339 1.00 21.49 336 ASP E C 1
ATOM 12946 O O . ASP E 2 336 ? 28.276 22.119 -53.467 1.00 21.35 336 ASP E O 1
ATOM 12951 N N . ASP E 2 337 ? 30.175 21.801 -52.275 1.00 22.90 337 ASP E N 1
ATOM 12952 C CA . ASP E 2 337 ? 29.494 21.124 -51.139 1.00 22.13 337 ASP E CA 1
ATOM 12953 C C . ASP E 2 337 ? 28.536 22.080 -50.409 1.00 21.69 337 ASP E C 1
ATOM 12954 O O . ASP E 2 337 ? 27.726 21.588 -49.631 1.00 23.68 337 ASP E O 1
ATOM 12959 N N . LYS E 2 338 ? 28.637 23.383 -50.669 1.00 18.82 338 LYS E N 1
ATOM 12960 C CA . LYS E 2 338 ? 27.770 24.390 -50.002 1.00 19.25 338 LYS E CA 1
ATOM 12961 C C . LYS E 2 338 ? 26.374 24.416 -50.637 1.00 21.05 338 LYS E C 1
ATOM 12962 O O . LYS E 2 338 ? 25.479 25.010 -50.056 1.00 19.86 338 LYS E O 1
ATOM 12968 N N . LEU E 2 339 ? 26.231 23.803 -51.811 1.00 23.18 339 LEU E N 1
ATOM 12969 C CA . LEU E 2 339 ? 24.906 23.747 -52.468 1.00 16.97 339 LEU E CA 1
ATOM 12970 C C . LEU E 2 339 ? 23.895 23.125 -51.502 1.00 17.73 339 LEU E C 1
ATOM 12971 O O . LEU E 2 339 ? 24.239 22.160 -50.827 1.00 18.54 339 LEU E O 1
ATOM 12976 N N . ARG E 2 340 ? 22.699 23.692 -51.448 1.00 18.25 340 ARG E N 1
ATOM 12977 C CA . ARG E 2 340 ? 21.653 23.068 -50.631 1.00 18.92 340 ARG E CA 1
ATOM 12978 C C . ARG E 2 340 ? 20.358 22.984 -51.418 1.00 17.07 340 ARG E C 1
ATOM 12979 O O . ARG E 2 340 ? 20.083 23.806 -52.288 1.00 17.10 340 ARG E O 1
ATOM 12987 N N . ARG E 2 341 ? 19.481 22.062 -50.981 1.00 17.20 341 ARG E N 1
ATOM 12988 C CA . ARG E 2 341 ? 18.199 21.898 -51.685 1.00 16.27 341 ARG E CA 1
ATOM 12989 C C . ARG E 2 341 ? 17.338 23.145 -51.574 1.00 20.98 341 ARG E C 1
ATOM 12990 O O . ARG E 2 341 ? 16.532 23.442 -52.477 1.00 22.49 341 ARG E O 1
ATOM 12998 N N . THR E 2 342 ? 17.515 23.913 -50.490 1.00 21.21 342 THR E N 1
ATOM 12999 C CA . THR E 2 342 ? 16.729 25.134 -50.313 1.00 24.84 342 THR E CA 1
ATOM 13000 C C . THR E 2 342 ? 17.183 26.251 -51.241 1.00 26.94 342 THR E C 1
ATOM 13001 O O . THR E 2 342 ? 16.541 27.308 -51.276 1.00 26.60 342 THR E O 1
ATOM 13005 N N . ASP E 2 343 ? 18.301 26.061 -51.949 1.00 21.81 343 ASP E N 1
ATOM 13006 C CA . ASP E 2 343 ? 18.700 27.017 -52.988 1.00 24.93 343 ASP E CA 1
ATOM 13007 C C . ASP E 2 343 ? 17.738 26.955 -54.175 1.00 35.98 343 ASP E C 1
ATOM 13008 O O . ASP E 2 343 ? 17.588 27.931 -54.898 1.00 36.62 343 ASP E O 1
ATOM 13013 N N . LEU E 2 344 ? 17.173 25.782 -54.461 1.00 30.53 344 LEU E N 1
ATOM 13014 C CA . LEU E 2 344 ? 16.462 25.568 -55.721 1.00 31.39 344 LEU E CA 1
ATOM 13015 C C . LEU E 2 344 ? 15.348 26.599 -55.868 1.00 31.26 344 LEU E C 1
ATOM 13016 O O . LEU E 2 344 ? 14.515 26.676 -54.961 1.00 44.14 344 LEU E O 1
ATOM 13021 N N . PRO F 2 25 ? 26.907 -39.834 -74.808 1.00 63.25 25 PRO F N 1
ATOM 13022 C CA . PRO F 2 25 ? 26.360 -38.999 -75.867 1.00 51.70 25 PRO F CA 1
ATOM 13023 C C . PRO F 2 25 ? 24.841 -38.928 -75.665 1.00 47.22 25 PRO F C 1
ATOM 13024 O O . PRO F 2 25 ? 24.132 -39.661 -76.307 1.00 46.70 25 PRO F O 1
ATOM 13028 N N . GLY F 2 26 ? 24.397 -38.040 -74.777 1.00 47.59 26 GLY F N 1
ATOM 13029 C CA . GLY F 2 26 ? 22.961 -37.967 -74.449 1.00 45.04 26 GLY F CA 1
ATOM 13030 C C . GLY F 2 26 ? 22.684 -38.531 -73.066 1.00 41.22 26 GLY F C 1
ATOM 13031 O O . GLY F 2 26 ? 21.601 -38.273 -72.541 1.00 49.26 26 GLY F O 1
ATOM 13032 N N . LEU F 2 27 ? 23.616 -39.308 -72.520 1.00 35.46 27 LEU F N 1
ATOM 13033 C CA . LEU F 2 27 ? 23.469 -39.822 -71.138 1.00 41.59 27 LEU F CA 1
ATOM 13034 C C . LEU F 2 27 ? 24.163 -38.841 -70.196 1.00 43.19 27 LEU F C 1
ATOM 13035 O O . LEU F 2 27 ? 25.360 -38.608 -70.374 1.00 46.78 27 LEU F O 1
ATOM 13040 N N . ILE F 2 28 ? 23.406 -38.254 -69.280 1.00 30.74 28 ILE F N 1
ATOM 13041 C CA . ILE F 2 28 ? 23.976 -37.284 -68.315 1.00 29.78 28 ILE F CA 1
ATOM 13042 C C . ILE F 2 28 ? 24.691 -38.046 -67.196 1.00 29.18 28 ILE F C 1
ATOM 13043 O O . ILE F 2 28 ? 24.035 -38.808 -66.489 1.00 29.14 28 ILE F O 1
ATOM 13048 N N . THR F 2 29 ? 25.983 -37.797 -67.043 1.00 24.44 29 THR F N 1
ATOM 13049 C CA . THR F 2 29 ? 26.782 -38.485 -66.009 1.00 22.95 29 THR F CA 1
ATOM 13050 C C . THR F 2 29 ? 27.610 -37.466 -65.231 1.00 24.67 29 THR F C 1
ATOM 13051 O O . THR F 2 29 ? 27.960 -36.434 -65.802 1.00 27.25 29 THR F O 1
ATOM 13055 N N . PHE F 2 30 ? 27.916 -37.776 -63.984 1.00 24.39 30 PHE F N 1
ATOM 13056 C CA . PHE F 2 30 ? 28.790 -36.909 -63.168 1.00 26.20 30 PHE F CA 1
ATOM 13057 C C . PHE F 2 30 ? 30.090 -36.642 -63.932 1.00 27.07 30 PHE F C 1
ATOM 13058 O O . PHE F 2 30 ? 30.739 -37.611 -64.291 1.00 27.26 30 PHE F O 1
ATOM 13066 N N . LEU F 2 31 ? 30.418 -35.375 -64.182 1.00 25.25 31 LEU F N 1
ATOM 13067 C CA . LEU F 2 31 ? 31.689 -34.990 -64.857 1.00 33.38 31 LEU F CA 1
ATOM 13068 C C . LEU F 2 31 ? 31.802 -35.592 -66.267 1.00 29.22 31 LEU F C 1
ATOM 13069 O O . LEU F 2 31 ? 32.931 -35.746 -66.729 1.00 28.67 31 LEU F O 1
ATOM 13074 N N . ARG F 2 32 ? 30.680 -35.899 -66.911 1.00 27.57 32 ARG F N 1
ATOM 13075 C CA . ARG F 2 32 ? 30.692 -36.524 -68.259 1.00 27.46 32 ARG F CA 1
ATOM 13076 C C . ARG F 2 32 ? 31.509 -37.823 -68.189 1.00 26.86 32 ARG F C 1
ATOM 13077 O O . ARG F 2 32 ? 32.129 -38.189 -69.181 1.00 28.97 32 ARG F O 1
ATOM 13085 N N . SER F 2 33 ? 31.461 -38.491 -67.048 1.00 25.34 33 SER F N 1
ATOM 13086 C CA . SER F 2 33 ? 32.226 -39.739 -66.840 1.00 27.45 33 SER F CA 1
ATOM 13087 C C . SER F 2 33 ? 31.497 -40.930 -67.461 1.00 24.16 33 SER F C 1
ATOM 13088 O O . SER F 2 33 ? 30.318 -40.802 -67.786 1.00 27.77 33 SER F O 1
ATOM 13091 N N . ALA F 2 34 ? 32.217 -42.029 -67.668 1.00 25.11 34 ALA F N 1
ATOM 13092 C CA . ALA F 2 34 ? 31.601 -43.256 -68.168 1.00 25.77 34 ALA F CA 1
ATOM 13093 C C . ALA F 2 34 ? 30.587 -43.813 -67.166 1.00 23.92 34 ALA F C 1
ATOM 13094 O O . ALA F 2 34 ? 30.774 -43.743 -65.953 1.00 25.95 34 ALA F O 1
ATOM 13096 N N . HIS F 2 35 ? 29.511 -44.410 -67.681 1.00 26.08 35 HIS F N 1
ATOM 13097 C CA . HIS F 2 35 ? 28.617 -45.176 -66.816 1.00 28.27 35 HIS F CA 1
ATOM 13098 C C . HIS F 2 35 ? 29.154 -46.586 -66.633 1.00 30.71 35 HIS F C 1
ATOM 13099 O O . HIS F 2 35 ? 29.575 -47.216 -67.603 1.00 30.97 35 HIS F O 1
ATOM 13106 N N . VAL F 2 36 ? 29.206 -47.042 -65.383 1.00 27.38 36 VAL F N 1
ATOM 13107 C CA . VAL F 2 36 ? 29.668 -48.396 -65.068 1.00 29.65 36 VAL F CA 1
ATOM 13108 C C . VAL F 2 36 ? 28.620 -49.035 -64.151 1.00 31.59 36 VAL F C 1
ATOM 13109 O O . VAL F 2 36 ? 28.166 -48.400 -63.186 1.00 28.00 36 VAL F O 1
ATOM 13113 N N . PRO F 2 37 ? 28.206 -50.270 -64.402 1.00 31.38 37 PRO F N 1
ATOM 13114 C CA . PRO F 2 37 ? 27.229 -50.912 -63.518 1.00 31.89 37 PRO F CA 1
ATOM 13115 C C . PRO F 2 37 ? 27.758 -50.959 -62.093 1.00 34.02 37 PRO F C 1
ATOM 13116 O O . PRO F 2 37 ? 28.971 -50.960 -61.841 1.00 33.53 37 PRO F O 1
ATOM 13120 N N . LEU F 2 38 ? 26.826 -51.001 -61.149 1.00 31.47 38 LEU F N 1
ATOM 13121 C CA . LEU F 2 38 ? 27.182 -51.019 -59.730 1.00 34.94 38 LEU F CA 1
ATOM 13122 C C . LEU F 2 38 ? 27.552 -52.474 -59.406 1.00 34.34 38 LEU F C 1
ATOM 13123 O O . LEU F 2 38 ? 26.760 -53.267 -58.901 1.00 32.39 38 LEU F O 1
ATOM 13128 N N . ASN F 2 39 ? 28.777 -52.848 -59.794 1.00 30.33 39 ASN F N 1
ATOM 13129 C CA . ASN F 2 39 ? 29.263 -54.227 -59.747 1.00 32.39 39 ASN F CA 1
ATOM 13130 C C . ASN F 2 39 ? 30.746 -54.167 -59.402 1.00 31.51 39 ASN F C 1
ATOM 13131 O O . ASN F 2 39 ? 31.495 -53.475 -60.095 1.00 30.43 39 ASN F O 1
ATOM 13136 N N . ALA F 2 40 ? 31.168 -54.853 -58.329 1.00 35.89 40 ALA F N 1
ATOM 13137 C CA . ALA F 2 40 ? 32.540 -54.667 -57.836 1.00 35.72 40 ALA F CA 1
ATOM 13138 C C . ALA F 2 40 ? 33.587 -55.027 -58.900 1.00 37.60 40 ALA F C 1
ATOM 13139 O O . ALA F 2 40 ? 34.611 -54.343 -59.031 1.00 34.22 40 ALA F O 1
ATOM 13141 N N . GLU F 2 41 ? 33.346 -56.091 -59.659 1.00 36.80 41 GLU F N 1
ATOM 13142 C CA . GLU F 2 41 ? 34.300 -56.549 -60.674 1.00 39.60 41 GLU F CA 1
ATOM 13143 C C . GLU F 2 41 ? 34.450 -55.507 -61.776 1.00 39.60 41 GLU F C 1
ATOM 13144 O O . GLU F 2 41 ? 35.573 -55.140 -62.156 1.00 39.03 41 GLU F O 1
ATOM 13150 N N . ALA F 2 42 ? 33.315 -54.981 -62.268 1.00 37.27 42 ALA F N 1
ATOM 13151 C CA . ALA F 2 42 ? 33.363 -53.946 -63.297 1.00 34.83 42 ALA F CA 1
ATOM 13152 C C . ALA F 2 42 ? 34.023 -52.686 -62.772 1.00 31.67 42 ALA F C 1
ATOM 13153 O O . ALA F 2 42 ? 34.815 -52.056 -63.482 1.00 37.21 42 ALA F O 1
ATOM 13155 N N . LEU F 2 43 ? 33.679 -52.281 -61.539 1.00 29.27 43 LEU F N 1
ATOM 13156 C CA . LEU F 2 43 ? 34.277 -51.070 -60.987 1.00 28.54 43 LEU F CA 1
ATOM 13157 C C . LEU F 2 43 ? 35.784 -51.229 -60.797 1.00 29.52 43 LEU F C 1
ATOM 13158 O O . LEU F 2 43 ? 36.555 -50.311 -61.084 1.00 33.28 43 LEU F O 1
ATOM 13163 N N . LYS F 2 44 ? 36.229 -52.391 -60.317 1.00 32.79 44 LYS F N 1
ATOM 13164 C CA . LYS F 2 44 ? 37.664 -52.595 -60.150 1.00 37.25 44 LYS F CA 1
ATOM 13165 C C . LYS F 2 44 ? 38.387 -52.565 -61.490 1.00 38.03 44 LYS F C 1
ATOM 13166 O O . LYS F 2 44 ? 39.540 -52.115 -61.570 1.00 46.13 44 LYS F O 1
ATOM 13172 N N . ALA F 2 45 ? 37.727 -53.009 -62.553 1.00 37.15 45 ALA F N 1
ATOM 13173 C CA . ALA F 2 45 ? 38.413 -53.059 -63.841 1.00 42.37 45 ALA F CA 1
ATOM 13174 C C . ALA F 2 45 ? 38.372 -51.752 -64.620 1.00 41.23 45 ALA F C 1
ATOM 13175 O O . ALA F 2 45 ? 39.132 -51.617 -65.580 1.00 41.33 45 ALA F O 1
ATOM 13177 N N . CYS F 2 46 ? 37.496 -50.802 -64.266 1.00 38.49 46 CYS F N 1
ATOM 13178 C CA . CYS F 2 46 ? 37.322 -49.633 -65.125 1.00 43.32 46 CYS F CA 1
ATOM 13179 C C . CYS F 2 46 ? 38.436 -48.597 -64.980 1.00 48.71 46 CYS F C 1
ATOM 13180 O O . CYS F 2 46 ? 38.566 -47.745 -65.864 1.00 42.59 46 CYS F O 1
ATOM 13183 N N . GLY F 2 47 ? 39.200 -48.640 -63.894 1.00 39.08 47 GLY F N 1
ATOM 13184 C CA . GLY F 2 47 ? 40.372 -47.752 -63.784 1.00 40.77 47 GLY F CA 1
ATOM 13185 C C . GLY F 2 47 ? 40.132 -46.453 -63.041 1.00 35.13 47 GLY F C 1
ATOM 13186 O O . GLY F 2 47 ? 41.083 -45.697 -62.850 1.00 34.98 47 GLY F O 1
ATOM 13187 N N . ALA F 2 48 ? 38.902 -46.235 -62.612 1.00 33.44 48 ALA F N 1
ATOM 13188 C CA . ALA F 2 48 ? 38.584 -45.013 -61.856 1.00 31.06 48 ALA F CA 1
ATOM 13189 C C . ALA F 2 48 ? 38.912 -45.184 -60.371 1.00 36.31 48 ALA F C 1
ATOM 13190 O O . ALA F 2 48 ? 39.058 -46.321 -59.921 1.00 37.07 48 ALA F O 1
ATOM 13192 N N . LYS F 2 49 ? 39.035 -44.073 -59.658 1.00 32.46 49 LYS F N 1
ATOM 13193 C CA . LYS F 2 49 ? 39.260 -44.108 -58.198 1.00 35.09 49 LYS F CA 1
ATOM 13194 C C . LYS F 2 49 ? 37.947 -43.813 -57.464 1.00 33.30 49 LYS F C 1
ATOM 13195 O O . LYS F 2 49 ? 37.827 -44.206 -56.300 1.00 35.76 49 LYS F O 1
ATOM 13201 N N . TYR F 2 50 ? 37.022 -43.137 -58.145 1.00 29.53 50 TYR F N 1
ATOM 13202 C CA . TYR F 2 50 ? 35.739 -42.729 -57.514 1.00 27.69 50 TYR F CA 1
ATOM 13203 C C . TYR F 2 50 ? 34.538 -43.273 -58.286 1.00 28.59 50 TYR F C 1
ATOM 13204 O O . TYR F 2 50 ? 34.608 -43.337 -59.509 1.00 25.27 50 TYR F O 1
ATOM 13213 N N . ALA F 2 51 ? 33.473 -43.620 -57.564 1.00 26.29 51 ALA F N 1
ATOM 13214 C CA . ALA F 2 51 ? 32.216 -44.073 -58.199 1.00 26.44 51 ALA F CA 1
ATOM 13215 C C . ALA F 2 51 ? 31.049 -43.198 -57.702 1.00 24.81 51 ALA F C 1
ATOM 13216 O O . ALA F 2 51 ? 30.766 -43.232 -56.509 1.00 24.52 51 ALA F O 1
ATOM 13218 N N . PHE F 2 52 ? 30.442 -42.419 -58.598 1.00 21.59 52 PHE F N 1
ATOM 13219 C CA . PHE F 2 52 ? 29.332 -41.546 -58.210 1.00 20.02 52 PHE F CA 1
ATOM 13220 C C . PHE F 2 52 ? 28.068 -42.393 -58.090 1.00 25.90 52 PHE F C 1
ATOM 13221 O O . PHE F 2 52 ? 27.765 -43.206 -58.979 1.00 23.47 52 PHE F O 1
ATOM 13229 N N . VAL F 2 53 ? 27.346 -42.237 -56.981 1.00 21.51 53 VAL F N 1
ATOM 13230 C CA . VAL F 2 53 ? 26.168 -43.058 -56.739 1.00 21.71 53 VAL F CA 1
ATOM 13231 C C . VAL F 2 53 ? 25.065 -42.077 -56.415 1.00 22.71 53 VAL F C 1
ATOM 13232 O O . VAL F 2 53 ? 25.118 -41.409 -55.370 1.00 23.67 53 VAL F O 1
ATOM 13236 N N . GLY F 2 54 ? 24.053 -41.986 -57.280 1.00 21.37 54 GLY F N 1
ATOM 13237 C CA . GLY F 2 54 ? 22.908 -41.094 -56.936 1.00 18.87 54 GLY F CA 1
ATOM 13238 C C . GLY F 2 54 ? 21.926 -41.826 -56.030 1.00 18.64 54 GLY F C 1
ATOM 13239 O O . GLY F 2 54 ? 21.609 -43.006 -56.253 1.00 20.69 54 GLY F O 1
ATOM 13240 N N . VAL F 2 55 ? 21.410 -41.092 -55.033 1.00 21.30 55 VAL F N 1
ATOM 13241 C CA . VAL F 2 55 ? 20.448 -41.655 -54.077 1.00 20.08 55 VAL F CA 1
ATOM 13242 C C . VAL F 2 55 ? 19.263 -40.693 -53.966 1.00 18.15 55 VAL F C 1
ATOM 13243 O O . VAL F 2 55 ? 19.179 -39.896 -53.016 1.00 17.82 55 VAL F O 1
ATOM 13247 N N . PRO F 2 56 ? 18.338 -40.731 -54.904 1.00 20.18 56 PRO F N 1
ATOM 13248 C CA . PRO F 2 56 ? 17.193 -39.776 -54.883 1.00 17.38 56 PRO F CA 1
ATOM 13249 C C . PRO F 2 56 ? 16.121 -40.266 -53.920 1.00 22.36 56 PRO F C 1
ATOM 13250 O O . PRO F 2 56 ? 15.044 -40.713 -54.354 1.00 25.05 56 PRO F O 1
ATOM 13254 N N . PHE F 2 57 ? 16.461 -40.295 -52.635 1.00 23.36 57 PHE F N 1
ATOM 13255 C CA . PHE F 2 57 ? 15.603 -40.784 -51.547 1.00 18.66 57 PHE F CA 1
ATOM 13256 C C . PHE F 2 57 ? 15.380 -39.598 -50.616 1.00 19.14 57 PHE F C 1
ATOM 13257 O O . PHE F 2 57 ? 16.337 -38.933 -50.211 1.00 17.52 57 PHE F O 1
ATOM 13265 N N . ASP F 2 58 ? 14.120 -39.276 -50.311 1.00 17.20 58 ASP F N 1
ATOM 13266 C CA . ASP F 2 58 ? 13.845 -38.140 -49.431 1.00 15.52 58 ASP F CA 1
ATOM 13267 C C . ASP F 2 58 ? 12.836 -38.519 -48.352 1.00 15.64 58 ASP F C 1
ATOM 13268 O O . ASP F 2 58 ? 12.257 -37.627 -47.711 1.00 18.70 58 ASP F O 1
ATOM 13273 N N . GLU F 2 59 ? 12.598 -39.818 -48.114 1.00 17.66 59 GLU F N 1
ATOM 13274 C CA . GLU F 2 59 ? 11.546 -40.124 -47.145 1.00 18.42 59 GLU F CA 1
ATOM 13275 C C . GLU F 2 59 ? 12.014 -40.026 -45.678 1.00 21.76 59 GLU F C 1
ATOM 13276 O O . GLU F 2 59 ? 11.275 -40.437 -44.788 1.00 22.25 59 GLU F O 1
ATOM 13282 N N . GLY F 2 60 ? 13.262 -39.631 -45.418 1.00 21.14 60 GLY F N 1
ATOM 13283 C CA . GLY F 2 60 ? 13.695 -39.279 -44.065 1.00 17.48 60 GLY F CA 1
ATOM 13284 C C . GLY F 2 60 ? 13.647 -37.785 -43.839 1.00 20.79 60 GLY F C 1
ATOM 13285 O O . GLY F 2 60 ? 14.066 -37.299 -42.774 1.00 17.96 60 GLY F O 1
ATOM 13286 N N . ASN F 2 61 ? 13.143 -37.024 -44.802 1.00 16.08 61 ASN F N 1
ATOM 13287 C CA . ASN F 2 61 ? 13.223 -35.573 -44.713 1.00 16.29 61 ASN F CA 1
ATOM 13288 C C . ASN F 2 61 ? 12.076 -35.044 -43.843 1.00 16.61 61 ASN F C 1
ATOM 13289 O O . ASN F 2 61 ? 10.899 -35.358 -44.110 1.00 17.33 61 ASN F O 1
ATOM 13294 N N . ILE F 2 62 ? 12.399 -34.182 -42.855 1.00 14.70 62 ILE F N 1
ATOM 13295 C CA . ILE F 2 62 ? 11.371 -33.604 -41.975 1.00 16.40 62 ILE F CA 1
ATOM 13296 C C . ILE F 2 62 ? 11.065 -32.164 -42.347 1.00 16.31 62 ILE F C 1
ATOM 13297 O O . ILE F 2 62 ? 10.168 -31.562 -41.750 1.00 15.91 62 ILE F O 1
ATOM 13302 N N . GLY F 2 63 ? 11.786 -31.601 -43.344 1.00 16.32 63 GLY F N 1
ATOM 13303 C CA . GLY F 2 63 ? 11.642 -30.211 -43.739 1.00 13.50 63 GLY F CA 1
ATOM 13304 C C . GLY F 2 63 ? 11.043 -30.055 -45.120 1.00 18.04 63 GLY F C 1
ATOM 13305 O O . GLY F 2 63 ? 10.274 -30.923 -45.598 1.00 16.62 63 GLY F O 1
ATOM 13306 N N . LYS F 2 64 ? 11.436 -28.968 -45.801 1.00 13.99 64 LYS F N 1
ATOM 13307 C CA . LYS F 2 64 ? 10.823 -28.655 -47.091 1.00 14.78 64 LYS F CA 1
ATOM 13308 C C . LYS F 2 64 ? 11.208 -29.696 -48.150 1.00 14.17 64 LYS F C 1
ATOM 13309 O O . LYS F 2 64 ? 12.343 -30.196 -48.167 1.00 14.97 64 LYS F O 1
ATOM 13315 N N . PRO F 2 65 ? 10.295 -30.038 -49.063 1.00 18.37 65 PRO F N 1
ATOM 13316 C CA . PRO F 2 65 ? 10.626 -31.067 -50.065 1.00 19.41 65 PRO F CA 1
ATOM 13317 C C . PRO F 2 65 ? 11.525 -30.517 -51.174 1.00 22.86 65 PRO F C 1
ATOM 13318 O O . PRO F 2 65 ? 11.501 -29.332 -51.503 1.00 20.49 65 PRO F O 1
ATOM 13322 N N . GLY F 2 66 ? 12.277 -31.432 -51.806 1.00 17.68 66 GLY F N 1
ATOM 13323 C CA . GLY F 2 66 ? 13.012 -31.045 -53.010 1.00 20.05 66 GLY F CA 1
ATOM 13324 C C . GLY F 2 66 ? 14.327 -31.777 -53.286 1.00 19.10 66 GLY F C 1
ATOM 13325 O O . GLY F 2 66 ? 14.763 -31.816 -54.458 1.00 20.51 66 GLY F O 1
ATOM 13326 N N . SER F 2 67 ? 14.923 -32.400 -52.245 1.00 16.73 67 SER F N 1
ATOM 13327 C CA . SER F 2 67 ? 16.222 -33.045 -52.398 1.00 15.93 67 SER F CA 1
ATOM 13328 C C . SER F 2 67 ? 16.172 -34.257 -53.318 1.00 17.59 67 SER F C 1
ATOM 13329 O O . SER F 2 67 ? 17.244 -34.679 -53.778 1.00 15.50 67 SER F O 1
ATOM 13332 N N . GLU F 2 68 ? 14.992 -34.808 -53.619 1.00 18.68 68 GLU F N 1
ATOM 13333 C CA . GLU F 2 68 ? 14.970 -35.992 -54.504 1.00 20.35 68 GLU F CA 1
ATOM 13334 C C . GLU F 2 68 ? 15.520 -35.652 -55.879 1.00 26.41 68 GLU F C 1
ATOM 13335 O O . GLU F 2 68 ? 16.092 -36.527 -56.561 1.00 23.61 68 GLU F O 1
ATOM 13341 N N . ASP F 2 69 ? 15.378 -34.379 -56.288 1.00 18.68 69 ASP F N 1
ATOM 13342 C CA . ASP F 2 69 ? 15.872 -33.908 -57.578 1.00 17.53 69 ASP F CA 1
ATOM 13343 C C . ASP F 2 69 ? 17.357 -33.561 -57.594 1.00 19.66 69 ASP F C 1
ATOM 13344 O O . ASP F 2 69 ? 17.864 -33.200 -58.679 1.00 20.62 69 ASP F O 1
ATOM 13349 N N . ALA F 2 70 ? 18.061 -33.609 -56.436 1.00 18.29 70 ALA F N 1
ATOM 13350 C CA . ALA F 2 70 ? 19.449 -33.147 -56.399 1.00 19.75 70 ALA F CA 1
ATOM 13351 C C . ALA F 2 70 ? 20.410 -34.030 -57.213 1.00 18.73 70 ALA F C 1
ATOM 13352 O O . ALA F 2 70 ? 21.286 -33.470 -57.884 1.00 20.38 70 ALA F O 1
ATOM 13354 N N . PRO F 2 71 ? 20.340 -35.373 -57.164 1.00 18.95 71 PRO F N 1
ATOM 13355 C CA . PRO F 2 71 ? 21.330 -36.128 -57.961 1.00 19.26 71 PRO F CA 1
ATOM 13356 C C . PRO F 2 71 ? 21.312 -35.735 -59.432 1.00 21.02 71 PRO F C 1
ATOM 13357 O O . PRO F 2 71 ? 22.387 -35.536 -60.028 1.00 18.80 71 PRO F O 1
ATOM 13361 N N . ARG F 2 72 ? 20.124 -35.544 -60.005 1.00 18.24 72 ARG F N 1
ATOM 13362 C CA . ARG F 2 72 ? 20.055 -35.177 -61.415 1.00 19.54 72 ARG F CA 1
ATOM 13363 C C . ARG F 2 72 ? 20.643 -33.792 -61.623 1.00 23.14 72 ARG F C 1
ATOM 13364 O O . ARG F 2 72 ? 21.421 -33.562 -62.557 1.00 19.70 72 ARG F O 1
ATOM 13372 N N . GLU F 2 73 ? 20.249 -32.843 -60.761 1.00 18.22 73 GLU F N 1
ATOM 13373 C CA . GLU F 2 73 ? 20.714 -31.466 -60.922 1.00 20.94 73 GLU F CA 1
ATOM 13374 C C . GLU F 2 73 ? 22.217 -31.374 -60.715 1.00 19.67 73 GLU F C 1
ATOM 13375 O O . GLU F 2 73 ? 22.908 -30.638 -61.447 1.00 23.04 73 GLU F O 1
ATOM 13381 N N . PHE F 2 74 ? 22.744 -32.166 -59.767 1.00 19.74 74 PHE F N 1
ATOM 13382 C CA . PHE F 2 74 ? 24.177 -32.164 -59.516 1.00 22.38 74 PHE F CA 1
ATOM 13383 C C . PHE F 2 74 ? 24.933 -32.668 -60.737 1.00 21.87 74 PHE F C 1
ATOM 13384 O O . PHE F 2 74 ? 25.862 -32.010 -61.237 1.00 22.32 74 PHE F O 1
ATOM 13392 N N . ARG F 2 75 ? 24.450 -33.770 -61.319 1.00 19.32 75 ARG F N 1
ATOM 13393 C CA . ARG F 2 75 ? 25.102 -34.258 -62.523 1.00 21.31 75 ARG F CA 1
ATOM 13394 C C . ARG F 2 75 ? 25.104 -33.178 -63.586 1.00 21.36 75 ARG F C 1
ATOM 13395 O O . ARG F 2 75 ? 26.138 -32.932 -64.227 1.00 23.83 75 ARG F O 1
ATOM 13403 N N . LEU F 2 76 ? 23.951 -32.514 -63.775 1.00 19.77 76 LEU F N 1
ATOM 13404 C CA . LEU F 2 76 ? 23.841 -31.529 -64.852 1.00 22.11 76 LEU F CA 1
ATOM 13405 C C . LEU F 2 76 ? 24.815 -30.383 -64.647 1.00 27.27 76 LEU F C 1
ATOM 13406 O O . LEU F 2 76 ? 25.433 -29.913 -65.605 1.00 24.42 76 LEU F O 1
ATOM 13411 N N . ILE F 2 77 ? 24.948 -29.904 -63.400 1.00 22.97 77 ILE F N 1
ATOM 13412 C CA . ILE F 2 77 ? 25.813 -28.749 -63.154 1.00 22.88 77 ILE F CA 1
ATOM 13413 C C . ILE F 2 77 ? 27.276 -29.112 -63.441 1.00 23.13 77 ILE F C 1
ATOM 13414 O O . ILE F 2 77 ? 28.044 -28.278 -63.980 1.00 30.72 77 ILE F O 1
ATOM 13419 N N . THR F 2 78 ? 27.658 -30.363 -63.160 1.00 23.66 78 THR F N 1
ATOM 13420 C CA . THR F 2 78 ? 29.063 -30.725 -63.390 1.00 31.15 78 THR F CA 1
ATOM 13421 C C . THR F 2 78 ? 29.377 -30.729 -64.880 1.00 37.46 78 THR F C 1
ATOM 13422 O O . THR F 2 78 ? 30.550 -30.646 -65.253 1.00 35.79 78 THR F O 1
ATOM 13426 N N . GLN F 2 79 ? 28.350 -30.791 -65.747 1.00 30.47 79 GLN F N 1
ATOM 13427 C CA . GLN F 2 79 ? 28.636 -30.799 -67.180 1.00 33.78 79 GLN F CA 1
ATOM 13428 C C . GLN F 2 79 ? 29.257 -29.509 -67.645 1.00 33.14 79 GLN F C 1
ATOM 13429 O O . GLN F 2 79 ? 29.877 -29.504 -68.709 1.00 38.34 79 GLN F O 1
ATOM 13435 N N . GLU F 2 80 ? 29.092 -28.430 -66.882 1.00 37.76 80 GLU F N 1
ATOM 13436 C CA . GLU F 2 80 ? 29.519 -27.119 -67.339 1.00 37.66 80 GLU F CA 1
ATOM 13437 C C . GLU F 2 80 ? 30.998 -26.882 -67.140 1.00 46.27 80 GLU F C 1
ATOM 13438 O O . GLU F 2 80 ? 31.516 -25.891 -67.656 1.00 39.71 80 GLU F O 1
ATOM 13444 N N . TYR F 2 81 ? 31.698 -27.784 -66.461 1.00 27.90 81 TYR F N 1
ATOM 13445 C CA . TYR F 2 81 ? 33.062 -27.505 -66.023 1.00 32.83 81 TYR F CA 1
ATOM 13446 C C . TYR F 2 81 ? 34.018 -28.318 -66.862 1.00 29.74 81 TYR F C 1
ATOM 13447 O O . TYR F 2 81 ? 33.692 -29.412 -67.317 1.00 30.98 81 TYR F O 1
ATOM 13456 N N . PHE F 2 82 ? 35.198 -27.741 -67.085 1.00 29.15 82 PHE F N 1
ATOM 13457 C CA . PHE F 2 82 ? 36.259 -28.494 -67.732 1.00 29.64 82 PHE F CA 1
ATOM 13458 C C . PHE F 2 82 ? 36.837 -29.446 -66.702 1.00 24.39 82 PHE F C 1
ATOM 13459 O O . PHE F 2 82 ? 36.701 -29.221 -65.493 1.00 31.78 82 PHE F O 1
ATOM 13467 N N . SER F 2 83 ? 37.498 -30.512 -67.171 1.00 29.43 83 SER F N 1
ATOM 13468 C CA . SER F 2 83 ? 38.091 -31.461 -66.228 1.00 29.53 83 SER F CA 1
ATOM 13469 C C . SER F 2 83 ? 39.503 -31.098 -65.795 1.00 30.90 83 SER F C 1
ATOM 13470 O O . SER F 2 83 ? 40.011 -31.725 -64.851 1.00 27.74 83 SER F O 1
ATOM 13473 N N . TYR F 2 84 ? 40.153 -30.134 -66.467 1.00 25.47 84 TYR F N 1
ATOM 13474 C CA . TYR F 2 84 ? 41.509 -29.723 -66.122 1.00 25.98 84 TYR F CA 1
ATOM 13475 C C . TYR F 2 84 ? 41.496 -28.625 -65.050 1.00 26.19 84 TYR F C 1
ATOM 13476 O O . TYR F 2 84 ? 40.790 -27.608 -65.192 1.00 24.58 84 TYR F O 1
ATOM 13485 N N . TRP F 2 85 ? 42.308 -28.823 -64.002 1.00 24.20 85 TRP F N 1
ATOM 13486 C CA . TRP F 2 85 ? 42.453 -27.894 -62.851 1.00 27.47 85 TRP F CA 1
ATOM 13487 C C . TRP F 2 85 ? 43.863 -27.320 -62.930 1.00 29.21 85 TRP F C 1
ATOM 13488 O O . TRP F 2 85 ? 44.816 -27.943 -62.442 1.00 27.87 85 TRP F O 1
ATOM 13499 N N . PHE F 2 86 ? 44.011 -26.126 -63.542 1.00 22.50 86 PHE F N 1
ATOM 13500 C CA . PHE F 2 86 ? 45.366 -25.674 -63.848 1.00 23.68 86 PHE F CA 1
ATOM 13501 C C . PHE F 2 86 ? 46.194 -25.368 -62.613 1.00 26.78 86 PHE F C 1
ATOM 13502 O O . PHE F 2 86 ? 47.420 -25.526 -62.668 1.00 29.06 86 PHE F O 1
ATOM 13510 N N . GLU F 2 87 ? 45.592 -24.949 -61.502 1.00 26.26 87 GLU F N 1
ATOM 13511 C CA . GLU F 2 87 ? 46.450 -24.623 -60.350 1.00 28.78 87 GLU F CA 1
ATOM 13512 C C . GLU F 2 87 ? 47.085 -25.879 -59.758 1.00 27.35 87 GLU F C 1
ATOM 13513 O O . GLU F 2 87 ? 48.122 -25.784 -59.072 1.00 30.93 87 GLU F O 1
ATOM 13519 N N . TYR F 2 88 ? 46.479 -27.034 -60.003 1.00 28.24 88 TYR F N 1
ATOM 13520 C CA . TYR F 2 88 ? 46.989 -28.303 -59.518 1.00 28.12 88 TYR F CA 1
ATOM 13521 C C . TYR F 2 88 ? 47.712 -29.086 -60.609 1.00 34.49 88 TYR F C 1
ATOM 13522 O O . TYR F 2 88 ? 48.343 -30.102 -60.303 1.00 32.22 88 TYR F O 1
ATOM 13531 N N . ASN F 2 89 ? 47.601 -28.644 -61.867 1.00 31.03 89 ASN F N 1
ATOM 13532 C CA . ASN F 2 89 ? 48.059 -29.386 -63.061 1.00 32.31 89 ASN F CA 1
ATOM 13533 C C . ASN F 2 89 ? 47.519 -30.825 -63.058 1.00 31.19 89 ASN F C 1
ATOM 13534 O O . ASN F 2 89 ? 48.239 -31.794 -63.320 1.00 33.51 89 ASN F O 1
ATOM 13539 N N . VAL F 2 90 ? 46.237 -30.956 -62.758 1.00 28.52 90 VAL F N 1
ATOM 13540 C CA . VAL F 2 90 ? 45.568 -32.250 -62.709 1.00 33.58 90 VAL F CA 1
ATOM 13541 C C . VAL F 2 90 ? 44.389 -32.222 -63.673 1.00 32.00 90 VAL F C 1
ATOM 13542 O O . VAL F 2 90 ? 43.591 -31.285 -63.670 1.00 29.27 90 VAL F O 1
ATOM 13546 N N . ASP F 2 91 ? 44.187 -33.303 -64.401 1.00 28.38 91 ASP F N 1
ATOM 13547 C CA . ASP F 2 91 ? 42.988 -33.419 -65.222 1.00 30.08 91 ASP F CA 1
ATOM 13548 C C . ASP F 2 91 ? 42.153 -34.552 -64.622 1.00 31.10 91 ASP F C 1
ATOM 13549 O O . ASP F 2 91 ? 42.673 -35.665 -64.449 1.00 28.47 91 ASP F O 1
ATOM 13554 N N . LEU F 2 92 ? 40.875 -34.279 -64.310 1.00 27.72 92 LEU F N 1
ATOM 13555 C CA . LEU F 2 92 ? 40.040 -35.285 -63.645 1.00 28.85 92 LEU F CA 1
ATOM 13556 C C . LEU F 2 92 ? 39.474 -36.342 -64.598 1.00 31.79 92 LEU F C 1
ATOM 13557 O O . LEU F 2 92 ? 38.816 -37.296 -64.145 1.00 31.10 92 LEU F O 1
ATOM 13562 N N . HIS F 2 93 ? 39.722 -36.221 -65.890 1.00 29.83 93 HIS F N 1
ATOM 13563 C CA . HIS F 2 93 ? 39.236 -37.215 -66.848 1.00 29.71 93 HIS F CA 1
ATOM 13564 C C . HIS F 2 93 ? 39.650 -38.632 -66.434 1.00 33.88 93 HIS F C 1
ATOM 13565 O O . HIS F 2 93 ? 40.822 -38.907 -66.170 1.00 34.93 93 HIS F O 1
ATOM 13572 N N . GLY F 2 94 ? 38.671 -39.528 -66.358 1.00 31.37 94 GLY F N 1
ATOM 13573 C CA . GLY F 2 94 ? 38.935 -40.912 -65.962 1.00 34.49 94 GLY F CA 1
ATOM 13574 C C . GLY F 2 94 ? 39.041 -41.175 -64.474 1.00 31.08 94 GLY F C 1
ATOM 13575 O O . GLY F 2 94 ? 39.089 -42.349 -64.070 1.00 34.74 94 GLY F O 1
ATOM 13576 N N . LYS F 2 95 ? 38.986 -40.145 -63.633 1.00 29.58 95 LYS F N 1
ATOM 13577 C CA . LYS F 2 95 ? 39.141 -40.377 -62.213 1.00 28.94 95 LYS F CA 1
ATOM 13578 C C . LYS F 2 95 ? 37.864 -40.937 -61.605 1.00 27.05 95 LYS F C 1
ATOM 13579 O O . LYS F 2 95 ? 37.934 -41.619 -60.583 1.00 28.93 95 LYS F O 1
ATOM 13585 N N . ALA F 2 96 ? 36.703 -40.630 -62.192 1.00 29.97 96 ALA F N 1
ATOM 13586 C CA . ALA F 2 96 ? 35.426 -41.063 -61.654 1.00 26.06 96 ALA F CA 1
ATOM 13587 C C . ALA F 2 96 ? 34.633 -41.829 -62.716 1.00 25.96 96 ALA F C 1
ATOM 13588 O O . ALA F 2 96 ? 34.805 -41.608 -63.915 1.00 25.74 96 ALA F O 1
ATOM 13590 N N . VAL F 2 97 ? 33.732 -42.703 -62.256 1.00 25.95 97 VAL F N 1
ATOM 13591 C CA . VAL F 2 97 ? 32.660 -43.252 -63.074 1.00 23.50 97 VAL F CA 1
ATOM 13592 C C . VAL F 2 97 ? 31.328 -42.989 -62.369 1.00 23.96 97 VAL F C 1
ATOM 13593 O O . VAL F 2 97 ? 31.269 -42.567 -61.212 1.00 24.46 97 VAL F O 1
ATOM 13597 N N . ASP F 2 98 ? 30.249 -43.173 -63.117 1.00 23.12 98 ASP F N 1
ATOM 13598 C CA . ASP F 2 98 ? 28.899 -42.898 -62.632 1.00 22.37 98 ASP F CA 1
ATOM 13599 C C . ASP F 2 98 ? 28.149 -44.220 -62.645 1.00 22.89 98 ASP F C 1
ATOM 13600 O O . ASP F 2 98 ? 28.039 -44.858 -63.697 1.00 25.65 98 ASP F O 1
ATOM 13605 N N . CYS F 2 99 ? 27.709 -44.662 -61.476 1.00 22.18 99 CYS F N 1
ATOM 13606 C CA . CYS F 2 99 ? 26.967 -45.911 -61.341 1.00 23.11 99 CYS F CA 1
ATOM 13607 C C . CYS F 2 99 ? 25.452 -45.730 -61.469 1.00 27.75 99 CYS F C 1
ATOM 13608 O O . CYS F 2 99 ? 24.699 -46.706 -61.266 1.00 29.04 99 CYS F O 1
ATOM 13611 N N . GLY F 2 100 ? 24.993 -44.517 -61.782 1.00 22.09 100 GLY F N 1
ATOM 13612 C CA . GLY F 2 100 ? 23.575 -44.259 -61.892 1.00 25.24 100 GLY F CA 1
ATOM 13613 C C . GLY F 2 100 ? 22.945 -44.073 -60.515 1.00 22.08 100 GLY F C 1
ATOM 13614 O O . GLY F 2 100 ? 23.624 -43.801 -59.550 1.00 23.15 100 GLY F O 1
ATOM 13615 N N . ASP F 2 101 ? 21.627 -44.228 -60.440 1.00 23.54 101 ASP F N 1
ATOM 13616 C CA . ASP F 2 101 ? 20.920 -44.058 -59.176 1.00 23.16 101 ASP F CA 1
ATOM 13617 C C . ASP F 2 101 ? 20.614 -45.432 -58.589 1.00 24.25 101 ASP F C 1
ATOM 13618 O O . ASP F 2 101 ? 20.287 -46.360 -59.322 1.00 23.80 101 ASP F O 1
ATOM 13623 N N . VAL F 2 102 ? 20.679 -45.543 -57.268 1.00 22.15 102 VAL F N 1
ATOM 13624 C CA . VAL F 2 102 ? 20.253 -46.753 -56.589 1.00 21.42 102 VAL F CA 1
ATOM 13625 C C . VAL F 2 102 ? 18.767 -46.927 -56.851 1.00 23.51 102 VAL F C 1
ATOM 13626 O O . VAL F 2 102 ? 17.997 -45.973 -56.732 1.00 18.35 102 VAL F O 1
ATOM 13630 N N . SER F 2 103 ? 18.345 -48.134 -57.223 1.00 21.61 103 SER F N 1
ATOM 13631 C CA . SER F 2 103 ? 16.919 -48.417 -57.471 1.00 24.63 103 SER F CA 1
ATOM 13632 C C . SER F 2 103 ? 16.206 -48.637 -56.143 1.00 23.94 103 SER F C 1
ATOM 13633 O O . SER F 2 103 ? 16.596 -49.537 -55.383 1.00 20.44 103 SER F O 1
ATOM 13636 N N . MET F 2 104 ? 15.165 -47.827 -55.842 1.00 22.42 104 MET F N 1
ATOM 13637 C CA . MET F 2 104 ? 14.533 -47.952 -54.517 1.00 18.48 104 MET F CA 1
ATOM 13638 C C . MET F 2 104 ? 13.019 -47.791 -54.684 1.00 16.18 104 MET F C 1
ATOM 13639 O O . MET F 2 104 ? 12.589 -46.917 -55.437 1.00 22.22 104 MET F O 1
ATOM 13644 N N . PRO F 2 105 ? 12.207 -48.547 -53.925 1.00 18.95 105 PRO F N 1
ATOM 13645 C CA . PRO F 2 105 ? 10.771 -48.379 -53.978 1.00 19.48 105 PRO F CA 1
ATOM 13646 C C . PRO F 2 105 ? 10.345 -47.163 -53.144 1.00 22.18 105 PRO F C 1
ATOM 13647 O O . PRO F 2 105 ? 11.040 -46.820 -52.224 1.00 23.53 105 PRO F O 1
ATOM 13651 N N . LYS F 2 106 ? 9.217 -46.559 -53.507 1.00 17.39 106 LYS F N 1
ATOM 13652 C CA . LYS F 2 106 ? 8.659 -45.457 -52.687 1.00 18.91 106 LYS F CA 1
ATOM 13653 C C . LYS F 2 106 ? 7.730 -46.024 -51.601 1.00 19.46 106 LYS F C 1
ATOM 13654 O O . LYS F 2 106 ? 7.177 -47.098 -51.811 1.00 18.87 106 LYS F O 1
ATOM 13660 N N . VAL F 2 107 ? 7.580 -45.290 -50.499 1.00 20.79 107 VAL F N 1
ATOM 13661 C CA . VAL F 2 107 ? 6.722 -45.719 -49.357 1.00 21.78 107 VAL F CA 1
ATOM 13662 C C . VAL F 2 107 ? 7.188 -47.082 -48.806 1.00 20.19 107 VAL F C 1
ATOM 13663 O O . VAL F 2 107 ? 6.351 -47.832 -48.322 1.00 20.47 107 VAL F O 1
ATOM 13667 N N . SER F 2 108 ? 8.492 -47.339 -48.854 1.00 20.14 108 SER F N 1
ATOM 13668 C CA . SER F 2 108 ? 9.072 -48.577 -48.264 1.00 20.75 108 SER F CA 1
ATOM 13669 C C . SER F 2 108 ? 10.481 -48.231 -47.762 1.00 21.31 108 SER F C 1
ATOM 13670 O O . SER F 2 108 ? 11.453 -48.792 -48.262 1.00 20.55 108 SER F O 1
ATOM 13673 N N . PRO F 2 109 ? 10.608 -47.308 -46.787 1.00 20.79 109 PRO F N 1
ATOM 13674 C CA . PRO F 2 109 ? 11.925 -46.813 -46.355 1.00 19.56 109 PRO F CA 1
ATOM 13675 C C . PRO F 2 109 ? 12.925 -47.913 -45.941 1.00 17.81 109 PRO F C 1
ATOM 13676 O O . PRO F 2 109 ? 14.072 -47.812 -46.260 1.00 22.41 109 PRO F O 1
ATOM 13680 N N . GLU F 2 110 ? 12.431 -48.939 -45.277 1.00 20.48 110 GLU F N 1
ATOM 13681 C CA . GLU F 2 110 ? 13.330 -50.023 -44.809 1.00 23.81 110 GLU F CA 1
ATOM 13682 C C . GLU F 2 110 ? 13.961 -50.696 -46.029 1.00 27.26 110 GLU F C 1
ATOM 13683 O O . GLU F 2 110 ? 15.181 -50.878 -46.036 1.00 25.22 110 GLU F O 1
ATOM 13689 N N . VAL F 2 111 ? 13.143 -51.008 -47.030 1.00 24.33 111 VAL F N 1
ATOM 13690 C CA . VAL F 2 111 ? 13.699 -51.629 -48.245 1.00 25.14 111 VAL F CA 1
ATOM 13691 C C . VAL F 2 111 ? 14.616 -50.642 -48.966 1.00 23.45 111 VAL F C 1
ATOM 13692 O O . VAL F 2 111 ? 15.711 -51.002 -49.401 1.00 22.11 111 VAL F O 1
ATOM 13696 N N . ALA F 2 112 ? 14.203 -49.357 -49.079 1.00 19.73 112 ALA F N 1
ATOM 13697 C CA . ALA F 2 112 ? 15.055 -48.371 -49.721 1.00 20.04 112 ALA F CA 1
ATOM 13698 C C . ALA F 2 112 ? 16.438 -48.318 -49.064 1.00 23.73 112 ALA F C 1
ATOM 13699 O O . ALA F 2 112 ? 17.470 -48.296 -49.762 1.00 18.88 112 ALA F O 1
ATOM 13701 N N . HIS F 2 113 ? 16.479 -48.290 -47.715 1.00 20.06 113 HIS F N 1
ATOM 13702 C CA . HIS F 2 113 ? 17.768 -48.259 -47.013 1.00 17.66 113 HIS F CA 1
ATOM 13703 C C . HIS F 2 113 ? 18.577 -49.535 -47.259 1.00 20.53 113 HIS F C 1
ATOM 13704 O O . HIS F 2 113 ? 19.810 -49.468 -47.366 1.00 20.79 113 HIS F O 1
ATOM 13711 N N . GLU F 2 114 ? 17.905 -50.693 -47.283 1.00 20.97 114 GLU F N 1
ATOM 13712 C CA . GLU F 2 114 ? 18.612 -51.933 -47.628 1.00 22.76 114 GLU F CA 1
ATOM 13713 C C . GLU F 2 114 ? 19.281 -51.805 -49.001 1.00 27.86 114 GLU F C 1
ATOM 13714 O O . GLU F 2 114 ? 20.416 -52.270 -49.196 1.00 24.66 114 GLU F O 1
ATOM 13720 N N . ARG F 2 115 ? 18.577 -51.180 -49.976 1.00 23.65 115 ARG F N 1
ATOM 13721 C CA . ARG F 2 115 ? 19.131 -50.997 -51.327 1.00 24.74 115 ARG F CA 1
ATOM 13722 C C . ARG F 2 115 ? 20.359 -50.095 -51.310 1.00 24.82 115 ARG F C 1
ATOM 13723 O O . ARG F 2 115 ? 21.344 -50.328 -52.038 1.00 21.30 115 ARG F O 1
ATOM 13731 N N . ILE F 2 116 ? 20.289 -49.015 -50.522 1.00 18.97 116 ILE F N 1
ATOM 13732 C CA . ILE F 2 116 ? 21.433 -48.127 -50.376 1.00 18.61 116 ILE F CA 1
ATOM 13733 C C . ILE F 2 116 ? 22.596 -48.877 -49.759 1.00 20.77 116 ILE F C 1
ATOM 13734 O O . ILE F 2 116 ? 23.759 -48.748 -50.200 1.00 19.76 116 ILE F O 1
ATOM 13739 N N . TYR F 2 117 ? 22.304 -49.615 -48.674 1.00 18.67 117 TYR F N 1
ATOM 13740 C CA . TYR F 2 117 ? 23.335 -50.372 -47.981 1.00 20.55 117 TYR F CA 1
ATOM 13741 C C . TYR F 2 117 ? 24.065 -51.277 -48.961 1.00 21.26 117 TYR F C 1
ATOM 13742 O O . TYR F 2 117 ? 25.302 -51.322 -48.990 1.00 21.66 117 TYR F O 1
ATOM 13751 N N . ARG F 2 118 ? 23.303 -52.053 -49.740 1.00 21.69 118 ARG F N 1
ATOM 13752 C CA . ARG F 2 118 ? 23.940 -52.998 -50.664 1.00 24.88 118 ARG F CA 1
ATOM 13753 C C . ARG F 2 118 ? 24.767 -52.280 -51.716 1.00 25.40 118 ARG F C 1
ATOM 13754 O O . ARG F 2 118 ? 25.843 -52.772 -52.112 1.00 25.66 118 ARG F O 1
ATOM 13762 N N . ALA F 2 119 ? 24.262 -51.151 -52.224 1.00 21.63 119 ALA F N 1
ATOM 13763 C CA . ALA F 2 119 ? 25.025 -50.378 -53.216 1.00 26.86 119 ALA F CA 1
ATOM 13764 C C . ALA F 2 119 ? 26.359 -49.880 -52.653 1.00 24.72 119 ALA F C 1
ATOM 13765 O O . ALA F 2 119 ? 27.404 -49.954 -53.328 1.00 25.02 119 ALA F O 1
ATOM 13767 N N . VAL F 2 120 ? 26.338 -49.296 -51.442 1.00 22.14 120 VAL F N 1
ATOM 13768 C CA . VAL F 2 120 ? 27.580 -48.786 -50.858 1.00 22.10 120 VAL F CA 1
ATOM 13769 C C . VAL F 2 120 ? 28.554 -49.923 -50.548 1.00 23.67 120 VAL F C 1
ATOM 13770 O O . VAL F 2 120 ? 29.777 -49.796 -50.780 1.00 23.32 120 VAL F O 1
ATOM 13774 N N . ARG F 2 121 ? 28.067 -51.040 -49.979 1.00 22.62 121 ARG F N 1
ATOM 13775 C CA . ARG F 2 121 ? 28.960 -52.192 -49.780 1.00 26.76 121 ARG F CA 1
ATOM 13776 C C . ARG F 2 121 ? 29.615 -52.621 -51.092 1.00 26.15 121 ARG F C 1
ATOM 13777 O O . ARG F 2 121 ? 30.800 -52.984 -51.116 1.00 25.62 121 ARG F O 1
ATOM 13785 N N . GLU F 2 122 ? 28.838 -52.666 -52.189 1.00 24.64 122 GLU F N 1
ATOM 13786 C CA . GLU F 2 122 ? 29.389 -53.155 -53.462 1.00 27.48 122 GLU F CA 1
ATOM 13787 C C . GLU F 2 122 ? 30.486 -52.206 -53.981 1.00 27.51 122 GLU F C 1
ATOM 13788 O O . GLU F 2 122 ? 31.552 -52.650 -54.476 1.00 27.72 122 GLU F O 1
ATOM 13794 N N . VAL F 2 123 ? 30.238 -50.895 -53.899 1.00 24.20 123 VAL F N 1
ATOM 13795 C CA . VAL F 2 123 ? 31.311 -49.980 -54.282 1.00 23.93 123 VAL F CA 1
ATOM 13796 C C . VAL F 2 123 ? 32.523 -50.165 -53.381 1.00 28.65 123 VAL F C 1
ATOM 13797 O O . VAL F 2 123 ? 33.662 -50.229 -53.864 1.00 28.24 123 VAL F O 1
ATOM 13801 N N . LEU F 2 124 ? 32.323 -50.260 -52.052 1.00 25.64 124 LEU F N 1
ATOM 13802 C CA . LEU F 2 124 ? 33.497 -50.391 -51.188 1.00 27.69 124 LEU F CA 1
ATOM 13803 C C . LEU F 2 124 ? 34.278 -51.671 -51.520 1.00 28.78 124 LEU F C 1
ATOM 13804 O O . LEU F 2 124 ? 35.529 -51.702 -51.487 1.00 30.63 124 LEU F O 1
ATOM 13809 N N . LYS F 2 125 ? 33.552 -52.737 -51.842 1.00 27.91 125 LYS F N 1
ATOM 13810 C CA . LYS F 2 125 ? 34.191 -54.004 -52.236 1.00 28.83 125 LYS F CA 1
ATOM 13811 C C . LYS F 2 125 ? 35.131 -53.789 -53.408 1.00 29.25 125 LYS F C 1
ATOM 13812 O O . LYS F 2 125 ? 36.179 -54.437 -53.497 1.00 30.59 125 LYS F O 1
ATOM 13818 N N . SER F 2 126 ? 34.767 -52.887 -54.327 1.00 30.13 126 SER F N 1
ATOM 13819 C CA . SER F 2 126 ? 35.607 -52.654 -55.506 1.00 28.95 126 SER F CA 1
ATOM 13820 C C . SER F 2 126 ? 36.913 -51.926 -55.192 1.00 31.08 126 SER F C 1
ATOM 13821 O O . SER F 2 126 ? 37.854 -51.989 -55.990 1.00 32.11 126 SER F O 1
ATOM 13824 N N . GLY F 2 127 ? 37.016 -51.272 -54.042 1.00 33.10 127 GLY F N 1
ATOM 13825 C CA . GLY F 2 127 ? 38.189 -50.483 -53.739 1.00 28.86 127 GLY F CA 1
ATOM 13826 C C . GLY F 2 127 ? 38.088 -49.050 -54.174 1.00 31.73 127 GLY F C 1
ATOM 13827 O O . GLY F 2 127 ? 38.967 -48.256 -53.831 1.00 30.35 127 GLY F O 1
ATOM 13828 N N . LEU F 2 128 ? 37.028 -48.687 -54.888 1.00 27.01 128 LEU F N 1
ATOM 13829 C CA . LEU F 2 128 ? 36.797 -47.312 -55.289 1.00 28.41 128 LEU F CA 1
ATOM 13830 C C . LEU F 2 128 ? 36.140 -46.543 -54.141 1.00 28.85 128 LEU F C 1
ATOM 13831 O O . LEU F 2 128 ? 35.570 -47.132 -53.213 1.00 26.73 128 LEU F O 1
ATOM 13836 N N . ILE F 2 129 ? 36.229 -45.216 -54.218 1.00 25.18 129 ILE F N 1
ATOM 13837 C CA . ILE F 2 129 ? 35.621 -44.316 -53.242 1.00 24.85 129 ILE F CA 1
ATOM 13838 C C . ILE F 2 129 ? 34.206 -43.966 -53.712 1.00 23.72 129 ILE F C 1
ATOM 13839 O O . ILE F 2 129 ? 34.057 -43.230 -54.723 1.00 23.44 129 ILE F O 1
ATOM 13844 N N . PRO F 2 130 ? 33.159 -44.344 -52.980 1.00 22.02 130 PRO F N 1
ATOM 13845 C CA . PRO F 2 130 ? 31.836 -43.874 -53.381 1.00 21.09 130 PRO F CA 1
ATOM 13846 C C . PRO F 2 130 ? 31.697 -42.386 -53.089 1.00 24.57 130 PRO F C 1
ATOM 13847 O O . PRO F 2 130 ? 32.136 -41.897 -52.039 1.00 25.80 130 PRO F O 1
ATOM 13851 N N . ILE F 2 131 ? 31.104 -41.663 -54.058 1.00 21.89 131 ILE F N 1
ATOM 13852 C CA . ILE F 2 131 ? 30.643 -40.282 -53.892 1.00 22.81 131 ILE F CA 1
ATOM 13853 C C . ILE F 2 131 ? 29.131 -40.387 -53.914 1.00 22.94 131 ILE F C 1
ATOM 13854 O O . ILE F 2 131 ? 28.545 -40.616 -54.978 1.00 23.00 131 ILE F O 1
ATOM 13859 N N . ILE F 2 132 ? 28.509 -40.296 -52.745 1.00 21.76 132 ILE F N 1
ATOM 13860 C CA . ILE F 2 132 ? 27.080 -40.561 -52.558 1.00 17.64 132 ILE F CA 1
ATOM 13861 C C . ILE F 2 132 ? 26.323 -39.236 -52.486 1.00 19.34 132 ILE F C 1
ATOM 13862 O O . ILE F 2 132 ? 26.505 -38.457 -51.541 1.00 18.14 132 ILE F O 1
ATOM 13867 N N . CYS F 2 133 ? 25.420 -39.055 -53.450 1.00 16.59 133 CYS F N 1
ATOM 13868 C CA . CYS F 2 133 ? 24.660 -37.786 -53.530 1.00 17.26 133 CYS F CA 1
ATOM 13869 C C . CYS F 2 133 ? 23.172 -38.022 -53.246 1.00 18.17 133 CYS F C 1
ATOM 13870 O O . CYS F 2 133 ? 22.528 -38.687 -54.039 1.00 20.70 133 CYS F O 1
ATOM 13873 N N . GLY F 2 134 ? 22.689 -37.506 -52.121 1.00 16.33 134 GLY F N 1
ATOM 13874 C CA . GLY F 2 134 ? 21.248 -37.557 -51.832 1.00 14.60 134 GLY F CA 1
ATOM 13875 C C . GLY F 2 134 ? 20.516 -36.434 -52.557 1.00 16.03 134 GLY F C 1
ATOM 13876 O O . GLY F 2 134 ? 21.137 -35.747 -53.363 1.00 18.85 134 GLY F O 1
ATOM 13877 N N . GLY F 2 135 ? 19.217 -36.305 -52.282 1.00 19.09 135 GLY F N 1
ATOM 13878 C CA . GLY F 2 135 ? 18.575 -37.088 -51.216 1.00 16.92 135 GLY F CA 1
ATOM 13879 C C . GLY F 2 135 ? 18.755 -36.495 -49.827 1.00 18.88 135 GLY F C 1
ATOM 13880 O O . GLY F 2 135 ? 19.568 -35.580 -49.686 1.00 19.23 135 GLY F O 1
ATOM 13881 N N . ASP F 2 136 ? 18.074 -37.065 -48.837 1.00 14.86 136 ASP F N 1
ATOM 13882 C CA . ASP F 2 136 ? 18.088 -36.471 -47.477 1.00 15.12 136 ASP F CA 1
ATOM 13883 C C . ASP F 2 136 ? 19.239 -37.004 -46.610 1.00 21.26 136 ASP F C 1
ATOM 13884 O O . ASP F 2 136 ? 19.815 -38.029 -46.966 1.00 18.78 136 ASP F O 1
ATOM 13889 N N . ARG F 2 137 ? 19.504 -36.336 -45.492 1.00 16.60 137 ARG F N 1
ATOM 13890 C CA . ARG F 2 137 ? 20.665 -36.674 -44.616 1.00 17.88 137 ARG F CA 1
ATOM 13891 C C . ARG F 2 137 ? 20.562 -38.075 -43.992 1.00 18.60 137 ARG F C 1
ATOM 13892 O O . ARG F 2 137 ? 21.608 -38.590 -43.608 1.00 22.06 137 ARG F O 1
ATOM 13900 N N . SER F 2 138 ? 19.368 -38.658 -43.920 1.00 18.09 138 SER F N 1
ATOM 13901 C CA . SER F 2 138 ? 19.164 -40.038 -43.402 1.00 19.35 138 SER F CA 1
ATOM 13902 C C . SER F 2 138 ? 20.045 -41.043 -44.165 1.00 19.93 138 SER F C 1
ATOM 13903 O O . SER F 2 138 ? 20.427 -42.053 -43.576 1.00 17.77 138 SER F O 1
ATOM 13906 N N . ILE F 2 139 ? 20.317 -40.770 -45.438 1.00 21.31 139 ILE F N 1
ATOM 13907 C CA . ILE F 2 139 ? 21.129 -41.702 -46.281 1.00 20.41 139 ILE F CA 1
ATOM 13908 C C . ILE F 2 139 ? 22.489 -41.957 -45.618 1.00 19.72 139 ILE F C 1
ATOM 13909 O O . ILE F 2 139 ? 22.986 -43.085 -45.699 1.00 18.32 139 ILE F O 1
ATOM 13914 N N . SER F 2 140 ? 23.052 -40.932 -45.005 1.00 18.65 140 SER F N 1
ATOM 13915 C CA . SER F 2 140 ? 24.368 -41.027 -44.331 1.00 20.29 140 SER F CA 1
ATOM 13916 C C . SER F 2 140 ? 24.364 -42.134 -43.269 1.00 19.05 140 SER F C 1
ATOM 13917 O O . SER F 2 140 ? 25.390 -42.777 -43.096 1.00 22.78 140 SER F O 1
ATOM 13920 N N . ILE F 2 141 ? 23.243 -42.300 -42.570 1.00 17.80 141 ILE F N 1
ATOM 13921 C CA . ILE F 2 141 ? 23.146 -43.365 -41.534 1.00 18.41 141 ILE F CA 1
ATOM 13922 C C . ILE F 2 141 ? 23.531 -44.690 -42.189 1.00 23.24 141 ILE F C 1
ATOM 13923 O O . ILE F 2 141 ? 24.410 -45.382 -41.681 1.00 23.11 141 ILE F O 1
ATOM 13928 N N . THR F 2 142 ? 22.887 -44.993 -43.308 1.00 22.39 142 THR F N 1
ATOM 13929 C CA . THR F 2 142 ? 23.118 -46.287 -43.923 1.00 20.20 142 THR F CA 1
ATOM 13930 C C . THR F 2 142 ? 24.504 -46.380 -44.543 1.00 21.85 142 THR F C 1
ATOM 13931 O O . THR F 2 142 ? 25.167 -47.428 -44.447 1.00 21.67 142 THR F O 1
ATOM 13935 N N . ALA F 2 143 ? 24.954 -45.303 -45.211 1.00 19.77 143 ALA F N 1
ATOM 13936 C CA . ALA F 2 143 ? 26.240 -45.396 -45.908 1.00 20.64 143 ALA F CA 1
ATOM 13937 C C . ALA F 2 143 ? 27.357 -45.546 -44.885 1.00 21.38 143 ALA F C 1
ATOM 13938 O O . ALA F 2 143 ? 28.326 -46.291 -45.089 1.00 21.96 143 ALA F O 1
ATOM 13940 N N . ALA F 2 144 ? 27.232 -44.829 -43.770 1.00 25.75 144 ALA F N 1
ATOM 13941 C CA . ALA F 2 144 ? 28.234 -44.940 -42.709 1.00 24.02 144 ALA F CA 1
ATOM 13942 C C . ALA F 2 144 ? 28.217 -46.332 -42.115 1.00 23.79 144 ALA F C 1
ATOM 13943 O O . ALA F 2 144 ? 29.272 -46.906 -41.832 1.00 27.19 144 ALA F O 1
ATOM 13945 N N . ARG F 2 145 ? 27.022 -46.906 -41.953 1.00 21.29 145 ARG F N 1
ATOM 13946 C CA . ARG F 2 145 ? 26.954 -48.281 -41.467 1.00 23.96 145 ARG F CA 1
ATOM 13947 C C . ARG F 2 145 ? 27.609 -49.232 -42.455 1.00 23.61 145 ARG F C 1
ATOM 13948 O O . ARG F 2 145 ? 28.277 -50.201 -42.058 1.00 24.34 145 ARG F O 1
ATOM 13956 N N . ALA F 2 146 ? 27.441 -48.979 -43.753 1.00 26.85 146 ALA F N 1
ATOM 13957 C CA . ALA F 2 146 ? 28.078 -49.877 -44.706 1.00 28.79 146 ALA F CA 1
ATOM 13958 C C . ALA F 2 146 ? 29.577 -49.814 -44.545 1.00 23.81 146 ALA F C 1
ATOM 13959 O O . ALA F 2 146 ? 30.246 -50.857 -44.478 1.00 27.33 146 ALA F O 1
ATOM 13961 N N . LEU F 2 147 ? 30.119 -48.591 -44.391 1.00 23.33 147 LEU F N 1
ATOM 13962 C CA . LEU F 2 147 ? 31.565 -48.482 -44.205 1.00 24.11 147 LEU F CA 1
ATOM 13963 C C . LEU F 2 147 ? 31.974 -49.198 -42.933 1.00 25.13 147 LEU F C 1
ATOM 13964 O O . LEU F 2 147 ? 32.943 -49.986 -42.915 1.00 26.26 147 LEU F O 1
ATOM 13969 N N . SER F 2 148 ? 31.184 -49.008 -41.870 1.00 25.71 148 SER F N 1
ATOM 13970 C CA . SER F 2 148 ? 31.511 -49.643 -40.607 1.00 25.87 148 SER F CA 1
ATOM 13971 C C . SER F 2 148 ? 31.547 -51.162 -40.766 1.00 28.87 148 SER F C 1
ATOM 13972 O O . SER F 2 148 ? 32.458 -51.831 -40.258 1.00 28.88 148 SER F O 1
ATOM 13975 N N . ASP F 2 149 ? 30.574 -51.717 -41.496 1.00 26.55 149 ASP F N 1
ATOM 13976 C CA . ASP F 2 149 ? 30.534 -53.161 -41.701 1.00 27.48 149 ASP F CA 1
ATOM 13977 C C . ASP F 2 149 ? 31.631 -53.602 -42.647 1.00 30.02 149 ASP F C 1
ATOM 13978 O O . ASP F 2 149 ? 32.212 -54.691 -42.471 1.00 30.95 149 ASP F O 1
ATOM 13983 N N . HIS F 2 150 ? 31.963 -52.755 -43.629 1.00 30.63 150 HIS F N 1
ATOM 13984 C CA . HIS F 2 150 ? 32.965 -53.154 -44.610 1.00 28.13 150 HIS F CA 1
ATOM 13985 C C . HIS F 2 150 ? 34.336 -53.334 -43.956 1.00 32.48 150 HIS F C 1
ATOM 13986 O O . HIS F 2 150 ? 35.029 -54.329 -44.214 1.00 30.47 150 HIS F O 1
ATOM 13993 N N . ILE F 2 151 ? 34.732 -52.425 -43.061 1.00 29.12 151 ILE F N 1
ATOM 13994 C CA . ILE F 2 151 ? 36.077 -52.539 -42.477 1.00 30.31 151 ILE F CA 1
ATOM 13995 C C . ILE F 2 151 ? 36.073 -53.558 -41.348 1.00 32.00 151 ILE F C 1
ATOM 13996 O O . ILE F 2 151 ? 37.117 -54.114 -40.989 1.00 32.80 151 ILE F O 1
ATOM 14001 N N . GLY F 2 152 ? 34.937 -53.771 -40.711 1.00 31.07 152 GLY F N 1
ATOM 14002 C CA . GLY F 2 152 ? 34.817 -54.835 -39.761 1.00 32.21 152 GLY F CA 1
ATOM 14003 C C . GLY F 2 152 ? 35.262 -54.436 -38.369 1.00 38.47 152 GLY F C 1
ATOM 14004 O O . GLY F 2 152 ? 35.870 -53.388 -38.160 1.00 37.85 152 GLY F O 1
ATOM 14005 N N . PRO F 2 153 ? 35.018 -55.315 -37.391 1.00 39.47 153 PRO F N 1
ATOM 14006 C CA . PRO F 2 153 ? 35.189 -54.927 -35.983 1.00 34.71 153 PRO F CA 1
ATOM 14007 C C . PRO F 2 153 ? 36.644 -54.795 -35.506 1.00 42.80 153 PRO F C 1
ATOM 14008 O O . PRO F 2 153 ? 36.846 -54.335 -34.378 1.00 47.11 153 PRO F O 1
ATOM 14012 N N . GLN F 2 154 ? 37.652 -55.211 -36.275 1.00 38.50 154 GLN F N 1
ATOM 14013 C CA . GLN F 2 154 ? 39.037 -55.027 -35.839 1.00 38.80 154 GLN F CA 1
ATOM 14014 C C . GLN F 2 154 ? 39.680 -53.756 -36.371 1.00 40.36 154 GLN F C 1
ATOM 14015 O O . GLN F 2 154 ? 40.863 -53.525 -36.089 1.00 37.68 154 GLN F O 1
ATOM 14021 N N . LYS F 2 155 ? 38.950 -52.936 -37.128 1.00 36.04 155 LYS F N 1
ATOM 14022 C CA . LYS F 2 155 ? 39.475 -51.684 -37.661 1.00 36.70 155 LYS F CA 1
ATOM 14023 C C . LYS F 2 155 ? 38.711 -50.506 -37.079 1.00 34.73 155 LYS F C 1
ATOM 14024 O O . LYS F 2 155 ? 37.646 -50.667 -36.489 1.00 35.73 155 LYS F O 1
ATOM 14030 N N . LYS F 2 156 ? 39.281 -49.313 -37.212 1.00 32.64 156 LYS F N 1
ATOM 14031 C CA . LYS F 2 156 ? 38.698 -48.106 -36.621 1.00 31.67 156 LYS F CA 1
ATOM 14032 C C . LYS F 2 156 ? 38.247 -47.186 -37.739 1.00 30.17 156 LYS F C 1
ATOM 14033 O O . LYS F 2 156 ? 38.979 -46.968 -38.701 1.00 30.25 156 LYS F O 1
ATOM 14039 N N . MET F 2 157 ? 37.069 -46.605 -37.581 1.00 28.97 157 MET F N 1
ATOM 14040 C CA . MET F 2 157 ? 36.532 -45.647 -38.521 1.00 27.58 157 MET F CA 1
ATOM 14041 C C . MET F 2 157 ? 36.708 -44.247 -37.939 1.00 27.19 157 MET F C 1
ATOM 14042 O O . MET F 2 157 ? 36.603 -44.053 -36.727 1.00 27.59 157 MET F O 1
ATOM 14047 N N . GLY F 2 158 ? 36.887 -43.258 -38.816 1.00 26.42 158 GLY F N 1
ATOM 14048 C CA . GLY F 2 158 ? 36.757 -41.861 -38.442 1.00 25.80 158 GLY F CA 1
ATOM 14049 C C . GLY F 2 158 ? 35.619 -41.259 -39.256 1.00 24.35 158 GLY F C 1
ATOM 14050 O O . GLY F 2 158 ? 35.302 -41.734 -40.353 1.00 25.47 158 GLY F O 1
ATOM 14051 N N . TYR F 2 159 ? 34.999 -40.194 -38.718 1.00 23.66 159 TYR F N 1
ATOM 14052 C CA . TYR F 2 159 ? 33.830 -39.625 -39.387 1.00 24.92 159 TYR F CA 1
ATOM 14053 C C . TYR F 2 159 ? 33.862 -38.102 -39.284 1.00 27.38 159 TYR F C 1
ATOM 14054 O O . TYR F 2 159 ? 33.988 -37.574 -38.186 1.00 24.67 159 TYR F O 1
ATOM 14063 N N . MET F 2 160 ? 33.768 -37.395 -40.412 1.00 22.31 160 MET F N 1
ATOM 14064 C CA . MET F 2 160 ? 33.736 -35.938 -40.414 1.00 20.61 160 MET F CA 1
ATOM 14065 C C . MET F 2 160 ? 32.537 -35.464 -41.218 1.00 24.32 160 MET F C 1
ATOM 14066 O O . MET F 2 160 ? 32.369 -35.881 -42.362 1.00 22.79 160 MET F O 1
ATOM 14071 N N . HIS F 2 161 ? 31.706 -34.569 -40.616 1.00 18.87 161 HIS F N 1
ATOM 14072 C CA . HIS F 2 161 ? 30.552 -34.000 -41.290 1.00 19.87 161 HIS F CA 1
ATOM 14073 C C . HIS F 2 161 ? 30.572 -32.484 -41.140 1.00 20.73 161 HIS F C 1
ATOM 14074 O O . HIS F 2 161 ? 30.799 -31.962 -40.044 1.00 19.74 161 HIS F O 1
ATOM 14081 N N . PHE F 2 162 ? 30.288 -31.797 -42.238 1.00 17.08 162 PHE F N 1
ATOM 14082 C CA . PHE F 2 162 ? 30.065 -30.345 -42.251 1.00 18.79 162 PHE F CA 1
ATOM 14083 C C . PHE F 2 162 ? 28.573 -30.043 -42.354 1.00 18.80 162 PHE F C 1
ATOM 14084 O O . PHE F 2 162 ? 27.893 -30.560 -43.253 1.00 19.97 162 PHE F O 1
ATOM 14092 N N . GLY F 2 163 ? 28.049 -29.226 -41.451 1.00 17.84 163 GLY F N 1
ATOM 14093 C CA . GLY F 2 163 ? 26.615 -28.859 -41.545 1.00 16.25 163 GLY F CA 1
ATOM 14094 C C . GLY F 2 163 ? 26.213 -27.932 -40.416 1.00 18.12 163 GLY F C 1
ATOM 14095 O O . GLY F 2 163 ? 26.891 -27.831 -39.394 1.00 16.81 163 GLY F O 1
ATOM 14096 N N . ALA F 2 164 ? 25.107 -27.205 -40.644 1.00 15.96 164 ALA F N 1
ATOM 14097 C CA . ALA F 2 164 ? 24.639 -26.249 -39.629 1.00 17.04 164 ALA F CA 1
ATOM 14098 C C . ALA F 2 164 ? 23.850 -26.916 -38.517 1.00 17.63 164 ALA F C 1
ATOM 14099 O O . ALA F 2 164 ? 23.664 -26.319 -37.449 1.00 17.44 164 ALA F O 1
ATOM 14101 N N . GLN F 2 165 ? 23.361 -28.130 -38.757 1.00 18.53 165 GLN F N 1
ATOM 14102 C CA . GLN F 2 165 ? 22.541 -28.862 -37.803 1.00 16.16 165 GLN F CA 1
ATOM 14103 C C . GLN F 2 165 ? 23.311 -30.040 -37.225 1.00 19.52 165 GLN F C 1
ATOM 14104 O O . GLN F 2 165 ? 23.926 -30.804 -37.979 1.00 18.98 165 GLN F O 1
ATOM 14110 N N . LEU F 2 166 ? 23.220 -30.216 -35.895 1.00 17.19 166 LEU F N 1
ATOM 14111 C CA . LEU F 2 166 ? 23.886 -31.358 -35.259 1.00 18.89 166 LEU F CA 1
ATOM 14112 C C . LEU F 2 166 ? 23.239 -32.693 -35.635 1.00 18.99 166 LEU F C 1
ATOM 14113 O O . LEU F 2 166 ? 23.930 -33.719 -35.662 1.00 20.43 166 LEU F O 1
ATOM 14118 N N . ASP F 2 167 ? 21.933 -32.725 -35.892 1.00 17.42 167 ASP F N 1
ATOM 14119 C CA . ASP F 2 167 ? 21.217 -33.999 -36.199 1.00 19.48 167 ASP F CA 1
ATOM 14120 C C . ASP F 2 167 ? 21.451 -35.024 -35.091 1.00 18.49 167 ASP F C 1
ATOM 14121 O O . ASP F 2 167 ? 21.725 -36.217 -35.327 1.00 21.38 167 ASP F O 1
ATOM 14126 N N . MET F 2 168 ? 21.268 -34.587 -33.850 1.00 18.70 168 MET F N 1
ATOM 14127 C CA . MET F 2 168 ? 21.532 -35.461 -32.692 1.00 20.05 168 MET F CA 1
ATOM 14128 C C . MET F 2 168 ? 20.228 -35.810 -31.955 1.00 17.45 168 MET F C 1
ATOM 14129 O O . MET F 2 168 ? 20.165 -35.849 -30.712 1.00 18.39 168 MET F O 1
ATOM 14134 N N . ALA F 2 169 ? 19.163 -36.025 -32.717 1.00 20.49 169 ALA F N 1
ATOM 14135 C CA . ALA F 2 169 ? 17.886 -36.471 -32.157 1.00 17.95 169 ALA F CA 1
ATOM 14136 C C . ALA F 2 169 ? 17.977 -37.943 -31.876 1.00 18.06 169 ALA F C 1
ATOM 14137 O O . ALA F 2 169 ? 18.066 -38.738 -32.815 1.00 20.70 169 ALA F O 1
ATOM 14139 N N . ASP F 2 170 ? 17.857 -38.331 -30.595 1.00 20.48 170 ASP F N 1
ATOM 14140 C CA . ASP F 2 170 ? 17.751 -39.745 -30.315 1.00 23.13 170 ASP F CA 1
ATOM 14141 C C . ASP F 2 170 ? 16.501 -40.313 -30.974 1.00 24.24 170 ASP F C 1
ATOM 14142 O O . ASP F 2 170 ? 16.514 -41.436 -31.482 1.00 20.39 170 ASP F O 1
ATOM 14147 N N . SER F 2 171 ? 15.415 -39.545 -30.968 1.00 21.03 171 SER F N 1
ATOM 14148 C CA . SER F 2 171 ? 14.242 -39.872 -31.763 1.00 20.18 171 SER F CA 1
ATOM 14149 C C . SER F 2 171 ? 13.608 -38.538 -32.157 1.00 18.33 171 SER F C 1
ATOM 14150 O O . SER F 2 171 ? 13.863 -37.484 -31.532 1.00 20.70 171 SER F O 1
ATOM 14153 N N . TRP F 2 172 ? 12.811 -38.586 -33.219 1.00 18.76 172 TRP F N 1
ATOM 14154 C CA . TRP F 2 172 ? 12.141 -37.400 -33.762 1.00 16.92 172 TRP F CA 1
ATOM 14155 C C . TRP F 2 172 ? 10.771 -37.889 -34.203 1.00 17.83 172 TRP F C 1
ATOM 14156 O O . TRP F 2 172 ? 10.692 -38.805 -35.025 1.00 18.87 172 TRP F O 1
ATOM 14167 N N . ALA F 2 173 ? 9.698 -37.327 -33.623 1.00 17.65 173 ALA F N 1
ATOM 14168 C CA . ALA F 2 173 ? 8.331 -37.821 -33.840 1.00 20.41 173 ALA F CA 1
ATOM 14169 C C . ALA F 2 173 ? 8.239 -39.316 -33.519 1.00 25.27 173 ALA F C 1
ATOM 14170 O O . ALA F 2 173 ? 7.445 -40.062 -34.105 1.00 20.14 173 ALA F O 1
ATOM 14172 N N . GLY F 2 174 ? 9.054 -39.778 -32.562 1.00 19.29 174 GLY F N 1
ATOM 14173 C CA . GLY F 2 174 ? 9.036 -41.190 -32.188 1.00 22.61 174 GLY F CA 1
ATOM 14174 C C . GLY F 2 174 ? 9.813 -42.121 -33.099 1.00 24.06 174 GLY F C 1
ATOM 14175 O O . GLY F 2 174 ? 10.016 -43.284 -32.740 1.00 23.54 174 GLY F O 1
ATOM 14176 N N . GLU F 2 175 ? 10.387 -41.626 -34.172 1.00 19.77 175 GLU F N 1
ATOM 14177 C CA . GLU F 2 175 ? 11.109 -42.403 -35.170 1.00 22.03 175 GLU F CA 1
ATOM 14178 C C . GLU F 2 175 ? 12.602 -42.276 -34.918 1.00 22.51 175 GLU F C 1
ATOM 14179 O O . GLU F 2 175 ? 13.063 -41.336 -34.274 1.00 19.06 175 GLU F O 1
ATOM 14185 N N . ARG F 2 176 ? 13.355 -43.255 -35.394 1.00 20.47 176 ARG F N 1
ATOM 14186 C CA . ARG F 2 176 ? 14.764 -43.314 -35.014 1.00 19.10 176 ARG F CA 1
ATOM 14187 C C . ARG F 2 176 ? 15.741 -43.153 -36.182 1.00 20.61 176 ARG F C 1
ATOM 14188 O O . ARG F 2 176 ? 16.965 -43.081 -35.936 1.00 22.59 176 ARG F O 1
ATOM 14196 N N . ASN F 2 177 ? 15.260 -43.095 -37.451 1.00 17.23 177 ASN F N 1
ATOM 14197 C CA . ASN F 2 177 ? 16.207 -43.043 -38.554 1.00 16.65 177 ASN F CA 1
ATOM 14198 C C . ASN F 2 177 ? 15.851 -41.948 -39.535 1.00 20.12 177 ASN F C 1
ATOM 14199 O O . ASN F 2 177 ? 16.080 -42.082 -40.729 1.00 21.28 177 ASN F O 1
ATOM 14204 N N . LEU F 2 178 ? 15.271 -40.864 -39.034 1.00 17.73 178 LEU F N 1
ATOM 14205 C CA . LEU F 2 178 ? 15.027 -39.690 -39.871 1.00 16.65 178 LEU F CA 1
ATOM 14206 C C . LEU F 2 178 ? 16.292 -38.836 -39.953 1.00 17.99 178 LEU F C 1
ATOM 14207 O O . LEU F 2 178 ? 17.236 -39.028 -39.194 1.00 20.76 178 LEU F O 1
ATOM 14212 N N . ALA F 2 179 ? 16.271 -37.843 -40.836 1.00 17.26 179 ALA F N 1
ATOM 14213 C CA . ALA F 2 179 ? 17.425 -36.957 -41.025 1.00 17.60 179 ALA F CA 1
ATOM 14214 C C . ALA F 2 179 ? 17.930 -36.339 -39.732 1.00 18.70 179 ALA F C 1
ATOM 14215 O O . ALA F 2 179 ? 19.162 -36.359 -39.508 1.00 18.10 179 ALA F O 1
ATOM 14217 N N . PRO F 2 180 ? 17.088 -35.787 -38.850 1.00 18.32 180 PRO F N 1
ATOM 14218 C CA . PRO F 2 180 ? 17.631 -35.181 -37.605 1.00 19.36 180 PRO F CA 1
ATOM 14219 C C . PRO F 2 180 ? 18.187 -36.194 -36.617 1.00 20.29 180 PRO F C 1
ATOM 14220 O O . PRO F 2 180 ? 18.755 -35.782 -35.611 1.00 18.69 180 PRO F O 1
ATOM 14224 N N . CYS F 2 181 ? 17.997 -37.488 -36.825 1.00 18.46 181 CYS F N 1
ATOM 14225 C CA . CYS F 2 181 ? 18.628 -38.507 -35.998 1.00 15.95 181 CYS F CA 1
ATOM 14226 C C . CYS F 2 181 ? 19.999 -38.927 -36.518 1.00 16.87 181 CYS F C 1
ATOM 14227 O O . CYS F 2 181 ? 20.609 -39.835 -35.936 1.00 19.50 181 CYS F O 1
ATOM 14230 N N . ALA F 2 182 ? 20.446 -38.423 -37.667 1.00 17.34 182 ALA F N 1
ATOM 14231 C CA . ALA F 2 182 ? 21.543 -39.111 -38.357 1.00 19.09 182 ALA F CA 1
ATOM 14232 C C . ALA F 2 182 ? 22.791 -39.246 -37.476 1.00 19.49 182 ALA F C 1
ATOM 14233 O O . ALA F 2 182 ? 23.355 -40.336 -37.337 1.00 18.36 182 ALA F O 1
ATOM 14235 N N . MET F 2 183 ? 23.212 -38.157 -36.832 1.00 19.04 183 MET F N 1
ATOM 14236 C CA . MET F 2 183 ? 24.413 -38.243 -36.020 1.00 21.70 183 MET F CA 1
ATOM 14237 C C . MET F 2 183 ? 24.175 -39.101 -34.786 1.00 22.74 183 MET F C 1
ATOM 14238 O O . MET F 2 183 ? 25.091 -39.794 -34.341 1.00 22.13 183 MET F O 1
ATOM 14243 N N . ALA F 2 184 ? 22.948 -39.097 -34.239 1.00 19.02 184 ALA F N 1
ATOM 14244 C CA . ALA F 2 184 ? 22.675 -39.970 -33.095 1.00 19.34 184 ALA F CA 1
ATOM 14245 C C . ALA F 2 184 ? 22.832 -41.446 -33.480 1.00 23.62 184 ALA F C 1
ATOM 14246 O O . ALA F 2 184 ? 23.219 -42.272 -32.644 1.00 22.13 184 ALA F O 1
ATOM 14248 N N . ARG F 2 185 ? 22.505 -41.801 -34.728 1.00 21.28 185 ARG F N 1
ATOM 14249 C CA . ARG F 2 185 ? 22.689 -43.205 -35.132 1.00 19.85 185 ARG F CA 1
ATOM 14250 C C . ARG F 2 185 ? 24.136 -43.452 -35.533 1.00 20.40 185 ARG F C 1
ATOM 14251 O O . ARG F 2 185 ? 24.730 -44.486 -35.189 1.00 21.84 185 ARG F O 1
ATOM 14259 N N . ILE F 2 186 ? 24.750 -42.489 -36.197 1.00 22.42 186 ILE F N 1
ATOM 14260 C CA . ILE F 2 186 ? 26.098 -42.755 -36.696 1.00 22.07 186 ILE F CA 1
ATOM 14261 C C . ILE F 2 186 ? 27.076 -42.905 -35.534 1.00 22.69 186 ILE F C 1
ATOM 14262 O O . ILE F 2 186 ? 27.952 -43.779 -35.556 1.00 25.21 186 ILE F O 1
ATOM 14267 N N . THR F 2 187 ? 26.931 -42.081 -34.488 1.00 24.21 187 THR F N 1
ATOM 14268 C CA . THR F 2 187 ? 27.834 -42.165 -33.336 1.00 23.94 187 THR F CA 1
ATOM 14269 C C . THR F 2 187 ? 27.554 -43.403 -32.471 1.00 27.21 187 THR F C 1
ATOM 14270 O O . THR F 2 187 ? 28.324 -43.682 -31.516 1.00 27.67 187 THR F O 1
ATOM 14274 N N . GLU F 2 188 ? 26.556 -44.210 -32.827 1.00 25.46 188 GLU F N 1
ATOM 14275 C CA . GLU F 2 188 ? 26.420 -45.535 -32.198 1.00 26.31 188 GLU F CA 1
ATOM 14276 C C . GLU F 2 188 ? 27.153 -46.656 -32.933 1.00 25.53 188 GLU F C 1
ATOM 14277 O O . GLU F 2 188 ? 27.176 -47.791 -32.437 1.00 26.05 188 GLU F O 1
ATOM 14283 N N . LEU F 2 189 ? 27.782 -46.403 -34.076 1.00 24.58 189 LEU F N 1
ATOM 14284 C CA . LEU F 2 189 ? 28.505 -47.495 -34.756 1.00 25.28 189 LEU F CA 1
ATOM 14285 C C . LEU F 2 189 ? 29.647 -48.026 -33.880 1.00 26.76 189 LEU F C 1
ATOM 14286 O O . LEU F 2 189 ? 30.366 -47.253 -33.254 1.00 31.74 189 LEU F O 1
ATOM 14291 N N . PRO F 2 190 ? 29.841 -49.337 -33.819 1.00 27.78 190 PRO F N 1
ATOM 14292 C CA . PRO F 2 190 ? 30.710 -49.902 -32.761 1.00 29.33 190 PRO F CA 1
ATOM 14293 C C . PRO F 2 190 ? 32.184 -49.638 -32.976 1.00 35.05 190 PRO F C 1
ATOM 14294 O O . PRO F 2 190 ? 32.969 -49.706 -32.006 1.00 35.06 190 PRO F O 1
ATOM 14298 N N . ASN F 2 191 ? 32.617 -49.386 -34.209 1.00 30.11 191 ASN F N 1
ATOM 14299 C CA . ASN F 2 191 ? 34.035 -49.168 -34.472 1.00 35.82 191 ASN F CA 1
ATOM 14300 C C . ASN F 2 191 ? 34.305 -47.721 -34.833 1.00 29.06 191 ASN F C 1
ATOM 14301 O O . ASN F 2 191 ? 35.292 -47.428 -35.508 1.00 30.91 191 ASN F O 1
ATOM 14306 N N . LEU F 2 192 ? 33.426 -46.833 -34.408 1.00 28.13 192 LEU F N 1
ATOM 14307 C CA . LEU F 2 192 ? 33.560 -45.389 -34.563 1.00 27.27 192 LEU F CA 1
ATOM 14308 C C . LEU F 2 192 ? 33.678 -44.808 -33.150 1.00 27.85 192 LEU F C 1
ATOM 14309 O O . LEU F 2 192 ? 32.667 -44.577 -32.481 1.00 28.60 192 LEU F O 1
ATOM 14314 N N . ASP F 2 193 ? 34.918 -44.635 -32.683 1.00 28.93 193 ASP F N 1
ATOM 14315 C CA . ASP F 2 193 ? 35.176 -43.984 -31.395 1.00 29.60 193 ASP F CA 1
ATOM 14316 C C . ASP F 2 193 ? 34.777 -42.505 -31.463 1.00 28.48 193 ASP F C 1
ATOM 14317 O O . ASP F 2 193 ? 35.088 -41.808 -32.438 1.00 28.90 193 ASP F O 1
ATOM 14322 N N . ILE F 2 194 ? 34.088 -42.013 -30.427 1.00 28.44 194 ILE F N 1
ATOM 14323 C CA . ILE F 2 194 ? 33.630 -40.597 -30.469 1.00 27.70 194 ILE F CA 1
ATOM 14324 C C . ILE F 2 194 ? 34.819 -39.632 -30.617 1.00 27.75 194 ILE F C 1
ATOM 14325 O O . ILE F 2 194 ? 34.664 -38.517 -31.141 1.00 28.10 194 ILE F O 1
ATOM 14330 N N . ARG F 2 195 ? 36.018 -40.020 -30.142 1.00 29.16 195 ARG F N 1
ATOM 14331 C CA . ARG F 2 195 ? 37.181 -39.162 -30.330 1.00 29.58 195 ARG F CA 1
ATOM 14332 C C . ARG F 2 195 ? 37.628 -39.064 -31.787 1.00 31.06 195 ARG F C 1
ATOM 14333 O O . ARG F 2 195 ? 38.430 -38.178 -32.103 1.00 29.00 195 ARG F O 1
ATOM 14341 N N . ASN F 2 196 ? 37.128 -39.925 -32.678 1.00 28.73 196 ASN F N 1
ATOM 14342 C CA . ASN F 2 196 ? 37.428 -39.879 -34.108 1.00 27.64 196 ASN F CA 1
ATOM 14343 C C . ASN F 2 196 ? 36.257 -39.306 -34.906 1.00 29.24 196 ASN F C 1
ATOM 14344 O O . ASN F 2 196 ? 36.149 -39.557 -36.119 1.00 25.42 196 ASN F O 1
ATOM 14349 N N . VAL F 2 197 ? 35.362 -38.555 -34.248 1.00 25.44 197 VAL F N 1
ATOM 14350 C CA . VAL F 2 197 ? 34.188 -37.955 -34.895 1.00 24.01 197 VAL F CA 1
ATOM 14351 C C . VAL F 2 197 ? 34.338 -36.445 -34.879 1.00 23.59 197 VAL F C 1
ATOM 14352 O O . VAL F 2 197 ? 34.644 -35.864 -33.835 1.00 26.12 197 VAL F O 1
ATOM 14356 N N . ALA F 2 198 ? 34.124 -35.815 -36.020 1.00 22.66 198 ALA F N 1
ATOM 14357 C CA . ALA F 2 198 ? 34.109 -34.352 -36.100 1.00 24.96 198 ALA F CA 1
ATOM 14358 C C . ALA F 2 198 ? 32.801 -33.881 -36.726 1.00 20.97 198 ALA F C 1
ATOM 14359 O O . ALA F 2 198 ? 32.266 -34.510 -37.647 1.00 21.65 198 ALA F O 1
ATOM 14361 N N . HIS F 2 199 ? 32.305 -32.722 -36.247 1.00 20.49 199 HIS F N 1
ATOM 14362 C CA . HIS F 2 199 ? 31.116 -32.115 -36.825 1.00 19.35 199 HIS F CA 1
ATOM 14363 C C . HIS F 2 199 ? 31.377 -30.614 -36.798 1.00 19.24 199 HIS F C 1
ATOM 14364 O O . HIS F 2 199 ? 31.669 -30.064 -35.730 1.00 23.98 199 HIS F O 1
ATOM 14371 N N . LEU F 2 200 ? 31.355 -29.975 -37.964 1.00 19.24 200 LEU F N 1
ATOM 14372 C CA . LEU F 2 200 ? 31.807 -28.593 -38.107 1.00 18.68 200 LEU F CA 1
ATOM 14373 C C . LEU F 2 200 ? 30.688 -27.761 -38.703 1.00 18.46 200 LEU F C 1
ATOM 14374 O O . LEU F 2 200 ? 30.103 -28.147 -39.720 1.00 18.43 200 LEU F O 1
ATOM 14379 N N . GLY F 2 201 ? 30.417 -26.626 -38.075 1.00 20.28 201 GLY F N 1
ATOM 14380 C CA . GLY F 2 201 ? 29.514 -25.620 -38.674 1.00 19.12 201 GLY F CA 1
ATOM 14381 C C . GLY F 2 201 ? 28.240 -25.365 -37.909 1.00 21.26 201 GLY F C 1
ATOM 14382 O O . GLY F 2 201 ? 27.478 -24.477 -38.316 1.00 18.62 201 GLY F O 1
ATOM 14383 N N . ALA F 2 202 ? 27.977 -26.074 -36.825 1.00 17.00 202 ALA F N 1
ATOM 14384 C CA . ALA F 2 202 ? 26.673 -25.944 -36.135 1.00 19.66 202 ALA F CA 1
ATOM 14385 C C . ALA F 2 202 ? 26.366 -24.490 -35.766 1.00 17.55 202 ALA F C 1
ATOM 14386 O O . ALA F 2 202 ? 27.225 -23.830 -35.193 1.00 18.24 202 ALA F O 1
ATOM 14388 N N . ARG F 2 203 ? 25.139 -24.065 -36.067 1.00 15.66 203 ARG F N 1
ATOM 14389 C CA . ARG F 2 203 ? 24.739 -22.674 -35.767 1.00 16.36 203 ARG F CA 1
ATOM 14390 C C . ARG F 2 203 ? 23.226 -22.477 -35.920 1.00 18.67 203 ARG F C 1
ATOM 14391 O O . ARG F 2 203 ? 22.583 -23.316 -36.549 1.00 15.27 203 ARG F O 1
ATOM 14399 N N . ASN F 2 204 ? 22.725 -21.402 -35.317 1.00 16.67 204 ASN F N 1
ATOM 14400 C CA . ASN F 2 204 ? 21.296 -21.040 -35.480 1.00 17.71 204 ASN F CA 1
ATOM 14401 C C . ASN F 2 204 ? 20.347 -22.061 -34.843 1.00 22.84 204 ASN F C 1
ATOM 14402 O O . ASN F 2 204 ? 20.796 -23.169 -34.554 1.00 23.54 204 ASN F O 1
ATOM 14407 N N . ALA F 2 205 ? 19.069 -21.703 -34.692 1.00 17.88 205 ALA F N 1
ATOM 14408 C CA . ALA F 2 205 ? 18.150 -22.494 -33.839 1.00 18.57 205 ALA F CA 1
ATOM 14409 C C . ALA F 2 205 ? 17.476 -23.740 -34.428 1.00 19.96 205 ALA F C 1
ATOM 14410 O O . ALA F 2 205 ? 16.380 -24.053 -33.996 1.00 21.37 205 ALA F O 1
ATOM 14412 N N . MET F 2 206 ? 18.119 -24.413 -35.374 1.00 20.87 206 MET F N 1
ATOM 14413 C CA . MET F 2 206 ? 17.556 -25.707 -35.845 1.00 15.90 206 MET F CA 1
ATOM 14414 C C . MET F 2 206 ? 18.438 -26.709 -35.095 1.00 18.08 206 MET F C 1
ATOM 14415 O O . MET F 2 206 ? 19.024 -27.591 -35.715 1.00 20.19 206 MET F O 1
ATOM 14420 N N . ASN F 2 207 ? 18.527 -26.496 -33.790 1.00 18.25 207 ASN F N 1
ATOM 14421 C CA . ASN F 2 207 ? 19.381 -27.337 -32.930 1.00 17.12 207 ASN F CA 1
ATOM 14422 C C . ASN F 2 207 ? 18.707 -27.334 -31.567 1.00 18.03 207 ASN F C 1
ATOM 14423 O O . ASN F 2 207 ? 19.044 -26.492 -30.743 1.00 20.65 207 ASN F O 1
ATOM 14428 N N . PRO F 2 208 ? 17.723 -28.213 -31.354 1.00 17.05 208 PRO F N 1
ATOM 14429 C CA . PRO F 2 208 ? 16.972 -28.183 -30.097 1.00 20.23 208 PRO F CA 1
ATOM 14430 C C . PRO F 2 208 ? 17.847 -28.643 -28.932 1.00 21.87 208 PRO F C 1
ATOM 14431 O O . PRO F 2 208 ? 18.919 -29.220 -29.128 1.00 19.69 208 PRO F O 1
ATOM 14435 N N . LYS F 2 209 ? 17.377 -28.376 -27.712 1.00 17.40 209 LYS F N 1
ATOM 14436 C CA . LYS F 2 209 ? 18.207 -28.606 -26.532 1.00 18.94 209 LYS F CA 1
ATOM 14437 C C . LYS F 2 209 ? 18.614 -30.067 -26.379 1.00 21.89 209 LYS F C 1
ATOM 14438 O O . LYS F 2 209 ? 19.728 -30.345 -25.929 1.00 20.81 209 LYS F O 1
ATOM 14444 N N . ASP F 2 210 ? 17.755 -31.030 -26.745 1.00 20.98 210 ASP F N 1
ATOM 14445 C CA . ASP F 2 210 ? 18.194 -32.424 -26.573 1.00 23.89 210 ASP F CA 1
ATOM 14446 C C . ASP F 2 210 ? 19.376 -32.781 -27.488 1.00 20.75 210 ASP F C 1
ATOM 14447 O O . ASP F 2 210 ? 20.169 -33.704 -27.164 1.00 23.36 210 ASP F O 1
ATOM 14452 N N . HIS F 2 211 ? 19.517 -32.115 -28.630 1.00 21.21 211 HIS F N 1
ATOM 14453 C CA . HIS F 2 211 ? 20.673 -32.418 -29.482 1.00 19.34 211 HIS F CA 1
ATOM 14454 C C . HIS F 2 211 ? 21.969 -32.038 -28.778 1.00 25.82 211 HIS F C 1
ATOM 14455 O O . HIS F 2 211 ? 22.953 -32.788 -28.823 1.00 22.39 211 HIS F O 1
ATOM 14462 N N . ILE F 2 212 ? 21.962 -30.884 -28.101 1.00 23.62 212 ILE F N 1
ATOM 14463 C CA . ILE F 2 212 ? 23.103 -30.466 -27.276 1.00 24.18 212 ILE F CA 1
ATOM 14464 C C . ILE F 2 212 ? 23.300 -31.416 -26.106 1.00 22.54 212 ILE F C 1
ATOM 14465 O O . ILE F 2 212 ? 24.429 -31.819 -25.796 1.00 25.20 212 ILE F O 1
ATOM 14470 N N . ASP F 2 213 ? 22.213 -31.764 -25.408 1.00 21.46 213 ASP F N 1
ATOM 14471 C CA . ASP F 2 213 ? 22.358 -32.639 -24.242 1.00 23.15 213 ASP F CA 1
ATOM 14472 C C . ASP F 2 213 ? 22.998 -33.980 -24.639 1.00 24.50 213 ASP F C 1
ATOM 14473 O O . ASP F 2 213 ? 23.857 -34.518 -23.938 1.00 24.15 213 ASP F O 1
ATOM 14478 N N . LEU F 2 214 ? 22.505 -34.573 -25.716 1.00 24.38 214 LEU F N 1
ATOM 14479 C CA . LEU F 2 214 ? 23.007 -35.875 -26.159 1.00 26.28 214 LEU F CA 1
ATOM 14480 C C . LEU F 2 214 ? 24.467 -35.764 -26.606 1.00 26.87 214 LEU F C 1
ATOM 14481 O O . LEU F 2 214 ? 25.274 -36.671 -26.353 1.00 24.39 214 LEU F O 1
ATOM 14486 N N . SER F 2 215 ? 24.812 -34.666 -27.310 1.00 24.88 215 SER F N 1
ATOM 14487 C CA . SER F 2 215 ? 26.204 -34.421 -27.689 1.00 27.67 215 SER F CA 1
ATOM 14488 C C . SER F 2 215 ? 27.086 -34.366 -26.456 1.00 27.36 215 SER F C 1
ATOM 14489 O O . SER F 2 215 ? 28.179 -34.955 -26.425 1.00 26.44 215 SER F O 1
ATOM 14492 N N . LYS F 2 216 ? 26.635 -33.633 -25.429 1.00 24.15 216 LYS F N 1
ATOM 14493 C CA . LYS F 2 216 ? 27.408 -33.558 -24.188 1.00 27.55 216 LYS F CA 1
ATOM 14494 C C . LYS F 2 216 ? 27.493 -34.910 -23.480 1.00 29.05 216 LYS F C 1
ATOM 14495 O O . LYS F 2 216 ? 28.560 -35.303 -23.001 1.00 28.69 216 LYS F O 1
ATOM 14501 N N . GLU F 2 217 ? 26.398 -35.652 -23.413 1.00 28.23 217 GLU F N 1
ATOM 14502 C CA . GLU F 2 217 ? 26.430 -36.956 -22.755 1.00 27.38 217 GLU F CA 1
ATOM 14503 C C . GLU F 2 217 ? 27.413 -37.903 -23.450 1.00 33.22 217 GLU F C 1
ATOM 14504 O O . GLU F 2 217 ? 28.094 -38.705 -22.790 1.00 29.03 217 GLU F O 1
ATOM 14510 N N . ARG F 2 218 ? 27.501 -37.827 -24.786 1.00 27.89 218 ARG F N 1
ATOM 14511 C CA . ARG F 2 218 ? 28.336 -38.751 -25.545 1.00 29.77 218 ARG F CA 1
ATOM 14512 C C . ARG F 2 218 ? 29.768 -38.282 -25.750 1.00 33.43 218 ARG F C 1
ATOM 14513 O O . ARG F 2 218 ? 30.596 -39.098 -26.148 1.00 29.10 218 ARG F O 1
ATOM 14521 N N . GLY F 2 219 ? 30.100 -37.026 -25.451 1.00 30.46 219 GLY F N 1
ATOM 14522 C CA . GLY F 2 219 ? 31.433 -36.550 -25.756 1.00 28.23 219 GLY F CA 1
ATOM 14523 C C . GLY F 2 219 ? 31.654 -36.146 -27.200 1.00 29.28 219 GLY F C 1
ATOM 14524 O O . GLY F 2 219 ? 32.809 -36.115 -27.655 1.00 28.31 219 GLY F O 1
ATOM 14525 N N . LEU F 2 220 ? 30.598 -35.796 -27.929 1.00 25.27 220 LEU F N 1
ATOM 14526 C CA . LEU F 2 220 ? 30.741 -35.296 -29.303 1.00 24.81 220 LEU F CA 1
ATOM 14527 C C . LEU F 2 220 ? 31.357 -33.893 -29.258 1.00 31.28 220 LEU F C 1
ATOM 14528 O O . LEU F 2 220 ? 30.709 -32.942 -28.806 1.00 29.75 220 LEU F O 1
ATOM 14533 N N . GLN F 2 221 ? 32.600 -33.751 -29.720 1.00 27.41 221 GLN F N 1
ATOM 14534 C CA . GLN F 2 221 ? 33.328 -32.479 -29.686 1.00 24.93 221 GLN F CA 1
ATOM 14535 C C . GLN F 2 221 ? 33.068 -31.707 -30.981 1.00 26.58 221 GLN F C 1
ATOM 14536 O O . GLN F 2 221 ? 33.916 -31.618 -31.879 1.00 30.58 221 GLN F O 1
ATOM 14542 N N . TYR F 2 222 ? 31.843 -31.217 -31.120 1.00 23.04 222 TYR F N 1
ATOM 14543 C CA . TYR F 2 222 ? 31.524 -30.503 -32.345 1.00 22.43 222 TYR F CA 1
ATOM 14544 C C . TYR F 2 222 ? 32.184 -29.117 -32.335 1.00 22.83 222 TYR F C 1
ATOM 14545 O O . TYR F 2 222 ? 32.378 -28.517 -31.280 1.00 22.51 222 TYR F O 1
ATOM 14554 N N . ASP F 2 223 ? 32.513 -28.611 -33.538 1.00 22.65 223 ASP F N 1
ATOM 14555 C CA . ASP F 2 223 ? 33.118 -27.287 -33.705 1.00 24.11 223 ASP F CA 1
ATOM 14556 C C . ASP F 2 223 ? 31.994 -26.401 -34.220 1.00 20.95 223 ASP F C 1
ATOM 14557 O O . ASP F 2 223 ? 31.698 -26.425 -35.413 1.00 21.09 223 ASP F O 1
ATOM 14562 N N . SER F 2 224 ? 31.349 -25.650 -33.328 1.00 21.05 224 SER F N 1
ATOM 14563 C CA . SER F 2 224 ? 30.257 -24.785 -33.776 1.00 20.81 224 SER F CA 1
ATOM 14564 C C . SER F 2 224 ? 30.773 -23.671 -34.691 1.00 23.19 224 SER F C 1
ATOM 14565 O O . SER F 2 224 ? 31.958 -23.346 -34.700 1.00 21.27 224 SER F O 1
ATOM 14568 N N . MET F 2 225 ? 29.858 -23.028 -35.446 1.00 19.51 225 MET F N 1
ATOM 14569 C CA . MET F 2 225 ? 30.350 -21.930 -36.285 1.00 18.39 225 MET F CA 1
ATOM 14570 C C . MET F 2 225 ? 30.990 -20.821 -35.451 1.00 21.28 225 MET F C 1
ATOM 14571 O O . MET F 2 225 ? 32.037 -20.268 -35.829 1.00 22.25 225 MET F O 1
ATOM 14576 N N . PHE F 2 226 ? 30.387 -20.483 -34.305 1.00 20.73 226 PHE F N 1
ATOM 14577 C CA . PHE F 2 226 ? 30.994 -19.470 -33.451 1.00 24.04 226 PHE F CA 1
ATOM 14578 C C . PHE F 2 226 ? 32.383 -19.922 -32.979 1.00 28.40 226 PHE F C 1
ATOM 14579 O O . PHE F 2 226 ? 33.317 -19.104 -32.885 1.00 30.76 226 PHE F O 1
ATOM 14587 N N . ASP F 2 227 ? 32.514 -21.200 -32.599 1.00 28.15 227 ASP F N 1
ATOM 14588 C CA . ASP F 2 227 ? 33.844 -21.736 -32.219 1.00 27.32 227 ASP F CA 1
ATOM 14589 C C . ASP F 2 227 ? 34.851 -21.492 -33.342 1.00 29.00 227 ASP F C 1
ATOM 14590 O O . ASP F 2 227 ? 35.995 -21.055 -33.111 1.00 29.48 227 ASP F O 1
ATOM 14595 N N . LEU F 2 228 ? 34.440 -21.828 -34.572 1.00 23.13 228 LEU F N 1
ATOM 14596 C CA . LEU F 2 228 ? 35.319 -21.694 -35.741 1.00 21.93 228 LEU F CA 1
ATOM 14597 C C . LEU F 2 228 ? 35.726 -20.234 -35.981 1.00 23.53 228 LEU F C 1
ATOM 14598 O O . LEU F 2 228 ? 36.913 -19.916 -36.165 1.00 25.79 228 LEU F O 1
ATOM 14603 N N . PHE F 2 229 ? 34.745 -19.329 -35.994 1.00 24.87 229 PHE F N 1
ATOM 14604 C CA . PHE F 2 229 ? 35.085 -17.924 -36.192 1.00 26.79 229 PHE F CA 1
ATOM 14605 C C . PHE F 2 229 ? 36.039 -17.453 -35.098 1.00 32.72 229 PHE F C 1
ATOM 14606 O O . PHE F 2 229 ? 37.021 -16.742 -35.378 1.00 35.40 229 PHE F O 1
ATOM 14614 N N . ASP F 2 230 ? 35.780 -17.839 -33.837 1.00 36.13 230 ASP F N 1
ATOM 14615 C CA . ASP F 2 230 ? 36.682 -17.435 -32.752 1.00 35.77 230 ASP F CA 1
ATOM 14616 C C . ASP F 2 230 ? 38.114 -17.893 -32.991 1.00 38.00 230 ASP F C 1
ATOM 14617 O O . ASP F 2 230 ? 39.062 -17.232 -32.561 1.00 37.84 230 ASP F O 1
ATOM 14622 N N . ALA F 2 231 ? 38.295 -19.043 -33.609 1.00 29.73 231 ALA F N 1
ATOM 14623 C CA . ALA F 2 231 ? 39.618 -19.590 -33.773 1.00 31.13 231 ALA F CA 1
ATOM 14624 C C . ALA F 2 231 ? 40.286 -19.155 -35.071 1.00 32.22 231 ALA F C 1
ATOM 14625 O O . ALA F 2 231 ? 41.388 -19.633 -35.354 1.00 33.04 231 ALA F O 1
ATOM 14627 N N . GLY F 2 232 ? 39.636 -18.335 -35.893 1.00 29.92 232 GLY F N 1
ATOM 14628 C CA . GLY F 2 232 ? 40.157 -18.048 -37.220 1.00 27.63 232 GLY F CA 1
ATOM 14629 C C . GLY F 2 232 ? 39.949 -19.173 -38.200 1.00 27.11 232 GLY F C 1
ATOM 14630 O O . GLY F 2 232 ? 40.658 -19.243 -39.214 1.00 31.83 232 GLY F O 1
ATOM 14631 N N . ILE F 2 233 ? 39.025 -20.091 -37.881 1.00 29.03 233 ILE F N 1
ATOM 14632 C CA . ILE F 2 233 ? 38.549 -21.252 -38.644 1.00 25.79 233 ILE F CA 1
ATOM 14633 C C . ILE F 2 233 ? 39.594 -22.355 -38.798 1.00 25.88 233 ILE F C 1
ATOM 14634 O O . ILE F 2 233 ? 39.481 -23.416 -38.167 1.00 25.86 233 ILE F O 1
ATOM 14639 N N . TYR F 2 234 ? 40.678 -22.072 -39.485 1.00 24.50 234 TYR F N 1
ATOM 14640 C CA . TYR F 2 234 ? 41.531 -23.165 -39.973 1.00 24.99 234 TYR F CA 1
ATOM 14641 C C . TYR F 2 234 ? 42.265 -23.908 -38.854 1.00 29.48 234 TYR F C 1
ATOM 14642 O O . TYR F 2 234 ? 42.418 -25.134 -38.932 1.00 29.38 234 TYR F O 1
ATOM 14651 N N . PRO F 2 235 ? 42.767 -23.236 -37.818 1.00 29.69 235 PRO F N 1
ATOM 14652 C CA . PRO F 2 235 ? 43.486 -24.001 -36.779 1.00 33.06 235 PRO F CA 1
ATOM 14653 C C . PRO F 2 235 ? 42.614 -25.055 -36.124 1.00 36.17 235 PRO F C 1
ATOM 14654 O O . PRO F 2 235 ? 43.064 -26.184 -35.852 1.00 31.28 235 PRO F O 1
ATOM 14658 N N . LEU F 2 236 ? 41.341 -24.725 -35.914 1.00 28.67 236 LEU F N 1
ATOM 14659 C CA . LEU F 2 236 ? 40.399 -25.680 -35.325 1.00 29.58 236 LEU F CA 1
ATOM 14660 C C . LEU F 2 236 ? 40.054 -26.794 -36.303 1.00 29.99 236 LEU F C 1
ATOM 14661 O O . LEU F 2 236 ? 39.960 -27.973 -35.919 1.00 31.27 236 LEU F O 1
ATOM 14666 N N . VAL F 2 237 ? 39.830 -26.433 -37.569 1.00 25.56 237 VAL F N 1
ATOM 14667 C CA . VAL F 2 237 ? 39.584 -27.453 -38.591 1.00 23.98 237 VAL F CA 1
ATOM 14668 C C . VAL F 2 237 ? 40.724 -28.447 -38.616 1.00 27.17 237 VAL F C 1
ATOM 14669 O O . VAL F 2 237 ? 40.501 -29.659 -38.700 1.00 28.74 237 VAL F O 1
ATOM 14673 N N . GLU F 2 238 ? 41.961 -27.955 -38.546 1.00 26.43 238 GLU F N 1
ATOM 14674 C CA . GLU F 2 238 ? 43.161 -28.838 -38.587 1.00 31.22 238 GLU F CA 1
ATOM 14675 C C . GLU F 2 238 ? 43.153 -29.825 -37.417 1.00 31.49 238 GLU F C 1
ATOM 14676 O O . GLU F 2 238 ? 43.431 -31.004 -37.639 1.00 28.81 238 GLU F O 1
ATOM 14682 N N . ARG F 2 239 ? 42.813 -29.351 -36.228 1.00 28.95 239 ARG F N 1
ATOM 14683 C CA . ARG F 2 239 ? 42.753 -30.232 -35.037 1.00 33.65 239 ARG F CA 1
ATOM 14684 C C . ARG F 2 239 ? 41.699 -31.321 -35.263 1.00 28.33 239 ARG F C 1
ATOM 14685 O O . ARG F 2 239 ? 41.958 -32.481 -34.926 1.00 32.31 239 ARG F O 1
ATOM 14693 N N . SER F 2 240 ? 40.560 -30.942 -35.841 1.00 26.99 240 SER F N 1
ATOM 14694 C CA . SER F 2 240 ? 39.513 -31.945 -36.039 1.00 26.06 240 SER F CA 1
ATOM 14695 C C . SER F 2 240 ? 39.867 -32.911 -37.161 1.00 28.57 240 SER F C 1
ATOM 14696 O O . SER F 2 240 ? 39.589 -34.120 -37.060 1.00 26.34 240 SER F O 1
ATOM 14699 N N . ILE F 2 241 ? 40.524 -32.414 -38.213 1.00 25.67 241 ILE F N 1
ATOM 14700 C CA . ILE F 2 241 ? 41.062 -33.309 -39.234 1.00 25.89 241 ILE F CA 1
ATOM 14701 C C . ILE F 2 241 ? 42.004 -34.320 -38.607 1.00 27.23 241 ILE F C 1
ATOM 14702 O O . ILE F 2 241 ? 41.957 -35.507 -38.927 1.00 28.99 241 ILE F O 1
ATOM 14707 N N . ASP F 2 242 ? 42.907 -33.855 -37.732 1.00 28.33 242 ASP F N 1
ATOM 14708 C CA . ASP F 2 242 ? 43.858 -34.772 -37.103 1.00 29.76 242 ASP F CA 1
ATOM 14709 C C . ASP F 2 242 ? 43.155 -35.836 -36.268 1.00 29.86 242 ASP F C 1
ATOM 14710 O O . ASP F 2 242 ? 43.534 -37.017 -36.315 1.00 30.58 242 ASP F O 1
ATOM 14715 N N . ARG F 2 243 ? 42.101 -35.451 -35.531 1.00 29.18 243 ARG F N 1
ATOM 14716 C CA . ARG F 2 243 ? 41.346 -36.442 -34.749 1.00 31.05 243 ARG F CA 1
ATOM 14717 C C . ARG F 2 243 ? 40.679 -37.482 -35.650 1.00 34.76 243 ARG F C 1
ATOM 14718 O O . ARG F 2 243 ? 40.555 -38.653 -35.267 1.00 29.07 243 ARG F O 1
ATOM 14726 N N . VAL F 2 244 ? 40.211 -37.081 -36.826 1.00 29.01 244 VAL F N 1
ATOM 14727 C CA . VAL F 2 244 ? 39.484 -38.031 -37.679 1.00 26.68 244 VAL F CA 1
ATOM 14728 C C . VAL F 2 244 ? 40.442 -38.926 -38.456 1.00 27.47 244 VAL F C 1
ATOM 14729 O O . VAL F 2 244 ? 40.172 -40.124 -38.648 1.00 29.16 244 VAL F O 1
ATOM 14733 N N . TRP F 2 245 ? 41.584 -38.386 -38.915 1.00 28.03 245 TRP F N 1
ATOM 14734 C CA . TRP F 2 245 ? 42.451 -39.208 -39.756 1.00 28.75 245 TRP F CA 1
ATOM 14735 C C . TRP F 2 245 ? 43.535 -39.931 -38.979 1.00 35.04 245 TRP F C 1
ATOM 14736 O O . TRP F 2 245 ? 44.000 -40.997 -39.419 1.00 34.14 245 TRP F O 1
ATOM 14747 N N . SER F 2 246 ? 43.950 -39.410 -37.830 1.00 31.09 246 SER F N 1
ATOM 14748 C CA . SER F 2 246 ? 45.089 -40.027 -37.147 1.00 36.19 246 SER F CA 1
ATOM 14749 C C . SER F 2 246 ? 44.626 -41.283 -36.431 1.00 38.79 246 SER F C 1
ATOM 14750 O O . SER F 2 246 ? 43.731 -41.221 -35.584 1.00 47.10 246 SER F O 1
ATOM 14753 N N . GLY F 2 247 ? 45.218 -42.420 -36.788 1.00 36.86 247 GLY F N 1
ATOM 14754 C CA . GLY F 2 247 ? 44.966 -43.667 -36.100 1.00 42.02 247 GLY F CA 1
ATOM 14755 C C . GLY F 2 247 ? 43.781 -44.445 -36.620 1.00 35.88 247 GLY F C 1
ATOM 14756 O O . GLY F 2 247 ? 43.484 -45.520 -36.093 1.00 39.53 247 GLY F O 1
ATOM 14757 N N . THR F 2 248 ? 43.118 -43.963 -37.660 1.00 32.53 248 THR F N 1
ATOM 14758 C CA . THR F 2 248 ? 41.944 -44.637 -38.183 1.00 31.57 248 THR F CA 1
ATOM 14759 C C . THR F 2 248 ? 42.271 -45.300 -39.497 1.00 34.05 248 THR F C 1
ATOM 14760 O O . THR F 2 248 ? 43.174 -44.867 -40.224 1.00 34.44 248 THR F O 1
ATOM 14764 N N . ASP F 2 249 ? 41.546 -46.380 -39.760 1.00 31.50 249 ASP F N 1
ATOM 14765 C CA . ASP F 2 249 ? 41.748 -47.181 -40.952 1.00 33.49 249 ASP F CA 1
ATOM 14766 C C . ASP F 2 249 ? 40.915 -46.696 -42.129 1.00 31.84 249 ASP F C 1
ATOM 14767 O O . ASP F 2 249 ? 41.253 -46.975 -43.286 1.00 31.28 249 ASP F O 1
ATOM 14772 N N . ALA F 2 250 ? 39.824 -46.013 -41.867 1.00 29.02 250 ALA F N 1
ATOM 14773 C CA . ALA F 2 250 ? 38.973 -45.550 -42.947 1.00 27.82 250 ALA F CA 1
ATOM 14774 C C . ALA F 2 250 ? 38.321 -44.271 -42.466 1.00 28.14 250 ALA F C 1
ATOM 14775 O O . ALA F 2 250 ? 38.110 -44.117 -41.266 1.00 27.28 250 ALA F O 1
ATOM 14777 N N . GLN F 2 251 ? 38.015 -43.353 -43.392 1.00 25.70 251 GLN F N 1
ATOM 14778 C CA . GLN F 2 251 ? 37.411 -42.071 -43.028 1.00 24.73 251 GLN F CA 1
ATOM 14779 C C . GLN F 2 251 ? 36.221 -41.789 -43.921 1.00 23.76 251 GLN F C 1
ATOM 14780 O O . GLN F 2 251 ? 36.280 -41.954 -45.155 1.00 27.03 251 GLN F O 1
ATOM 14786 N N . TYR F 2 252 ? 35.140 -41.390 -43.276 1.00 24.36 252 TYR F N 1
ATOM 14787 C CA . TYR F 2 252 ? 33.914 -41.006 -43.943 1.00 21.60 252 TYR F CA 1
ATOM 14788 C C . TYR F 2 252 ? 33.807 -39.489 -43.892 1.00 21.71 252 TYR F C 1
ATOM 14789 O O . TYR F 2 252 ? 33.885 -38.913 -42.804 1.00 23.79 252 TYR F O 1
ATOM 14798 N N . LEU F 2 253 ? 33.566 -38.850 -45.036 1.00 20.28 253 LEU F N 1
ATOM 14799 C CA . LEU F 2 253 ? 33.478 -37.385 -45.089 1.00 20.49 253 LEU F CA 1
ATOM 14800 C C . LEU F 2 253 ? 32.137 -37.024 -45.692 1.00 22.57 253 LEU F C 1
ATOM 14801 O O . LEU F 2 253 ? 31.855 -37.434 -46.816 1.00 22.45 253 LEU F O 1
ATOM 14806 N N . GLY F 2 254 ? 31.329 -36.241 -44.985 1.00 22.00 254 GLY F N 1
ATOM 14807 C CA . GLY F 2 254 ? 30.009 -35.885 -45.473 1.00 20.44 254 GLY F CA 1
ATOM 14808 C C . GLY F 2 254 ? 29.768 -34.385 -45.421 1.00 21.20 254 GLY F C 1
ATOM 14809 O O . GLY F 2 254 ? 30.322 -33.665 -44.569 1.00 18.80 254 GLY F O 1
ATOM 14810 N N . PHE F 2 255 ? 28.892 -33.913 -46.339 1.00 17.28 255 PHE F N 1
ATOM 14811 C CA . PHE F 2 255 ? 28.562 -32.483 -46.416 1.00 20.02 255 PHE F CA 1
ATOM 14812 C C . PHE F 2 255 ? 27.052 -32.285 -46.461 1.00 21.31 255 PHE F C 1
ATOM 14813 O O . PHE F 2 255 ? 26.367 -32.904 -47.287 1.00 19.00 255 PHE F O 1
ATOM 14821 N N . ASN F 2 256 ? 26.543 -31.409 -45.601 1.00 19.20 256 ASN F N 1
ATOM 14822 C CA . ASN F 2 256 ? 25.255 -30.767 -45.831 1.00 18.28 256 ASN F CA 1
ATOM 14823 C C . ASN F 2 256 ? 25.672 -29.320 -46.149 1.00 18.78 256 ASN F C 1
ATOM 14824 O O . ASN F 2 256 ? 26.298 -28.660 -45.317 1.00 16.84 256 ASN F O 1
ATOM 14829 N N . PHE F 2 257 ? 25.445 -28.883 -47.388 1.00 18.95 257 PHE F N 1
ATOM 14830 C CA . PHE F 2 257 ? 25.971 -27.575 -47.757 1.00 16.07 257 PHE F CA 1
ATOM 14831 C C . PHE F 2 257 ? 25.278 -26.407 -47.068 1.00 18.34 257 PHE F C 1
ATOM 14832 O O . PHE F 2 257 ? 25.673 -25.240 -47.325 1.00 18.52 257 PHE F O 1
ATOM 14840 N N . ASN F 2 258 ? 24.278 -26.657 -46.216 1.00 17.83 258 ASN F N 1
ATOM 14841 C CA . ASN F 2 258 ? 23.880 -25.547 -45.351 1.00 15.73 258 ASN F CA 1
ATOM 14842 C C . ASN F 2 258 ? 24.982 -25.212 -44.327 1.00 17.22 258 ASN F C 1
ATOM 14843 O O . ASN F 2 258 ? 24.819 -24.267 -43.538 1.00 17.17 258 ASN F O 1
ATOM 14848 N N . VAL F 2 259 ? 26.104 -25.953 -44.302 1.00 17.92 259 VAL F N 1
ATOM 14849 C CA . VAL F 2 259 ? 27.249 -25.434 -43.533 1.00 15.80 259 VAL F CA 1
ATOM 14850 C C . VAL F 2 259 ? 27.703 -24.094 -44.123 1.00 17.03 259 VAL F C 1
ATOM 14851 O O . VAL F 2 259 ? 28.314 -23.242 -43.417 1.00 15.36 259 VAL F O 1
ATOM 14855 N N . MET F 2 260 ? 27.471 -23.901 -45.426 1.00 17.23 260 MET F N 1
ATOM 14856 C CA . MET F 2 260 ? 27.901 -22.695 -46.105 1.00 17.19 260 MET F CA 1
ATOM 14857 C C . MET F 2 260 ? 26.956 -21.538 -45.794 1.00 20.28 260 MET F C 1
ATOM 14858 O O . MET F 2 260 ? 25.768 -21.732 -45.561 1.00 16.68 260 MET F O 1
ATOM 14863 N N . ASP F 2 261 ? 27.497 -20.329 -45.849 1.00 15.97 261 ASP F N 1
ATOM 14864 C CA . ASP F 2 261 ? 26.653 -19.150 -45.758 1.00 19.16 261 ASP F CA 1
ATOM 14865 C C . ASP F 2 261 ? 25.525 -19.250 -46.786 1.00 18.25 261 ASP F C 1
ATOM 14866 O O . ASP F 2 261 ? 25.759 -19.636 -47.933 1.00 16.12 261 ASP F O 1
ATOM 14871 N N . SER F 2 262 ? 24.304 -18.811 -46.409 1.00 18.13 262 SER F N 1
ATOM 14872 C CA . SER F 2 262 ? 23.168 -18.873 -47.348 1.00 14.93 262 SER F CA 1
ATOM 14873 C C . SER F 2 262 ? 23.486 -18.266 -48.700 1.00 15.02 262 SER F C 1
ATOM 14874 O O . SER F 2 262 ? 23.046 -18.778 -49.747 1.00 17.42 262 SER F O 1
ATOM 14877 N N . SER F 2 263 ? 24.233 -17.166 -48.700 1.00 15.53 263 SER F N 1
ATOM 14878 C CA . SER F 2 263 ? 24.536 -16.516 -49.972 1.00 15.86 263 SER F CA 1
ATOM 14879 C C . SER F 2 263 ? 25.134 -17.470 -51.002 1.00 17.43 263 SER F C 1
ATOM 14880 O O . SER F 2 263 ? 24.795 -17.389 -52.199 1.00 19.04 263 SER F O 1
ATOM 14883 N N . THR F 2 264 ? 25.999 -18.374 -50.593 1.00 16.18 264 THR F N 1
ATOM 14884 C CA . THR F 2 264 ? 26.593 -19.273 -51.579 1.00 19.22 264 THR F CA 1
ATOM 14885 C C . THR F 2 264 ? 25.992 -20.670 -51.555 1.00 19.02 264 THR F C 1
ATOM 14886 O O . THR F 2 264 ? 26.406 -21.503 -52.362 1.00 18.78 264 THR F O 1
ATOM 14890 N N . ALA F 2 265 ? 25.012 -20.948 -50.692 1.00 17.34 265 ALA F N 1
ATOM 14891 C CA . ALA F 2 265 ? 24.272 -22.215 -50.739 1.00 14.79 265 ALA F CA 1
ATOM 14892 C C . ALA F 2 265 ? 22.789 -21.938 -50.473 1.00 15.41 265 ALA F C 1
ATOM 14893 O O . ALA F 2 265 ? 22.249 -22.287 -49.420 1.00 15.87 265 ALA F O 1
ATOM 14895 N N . PRO F 2 266 ? 22.101 -21.278 -51.420 1.00 15.47 266 PRO F N 1
ATOM 14896 C CA . PRO F 2 266 ? 20.661 -21.017 -51.229 1.00 17.85 266 PRO F CA 1
ATOM 14897 C C . PRO F 2 266 ? 19.844 -22.287 -51.455 1.00 18.06 266 PRO F C 1
ATOM 14898 O O . PRO F 2 266 ? 18.913 -22.573 -50.679 1.00 15.77 266 PRO F O 1
ATOM 14902 N N . GLY F 2 267 ? 20.195 -23.061 -52.494 1.00 16.80 267 GLY F N 1
ATOM 14903 C CA . GLY F 2 267 ? 19.411 -24.245 -52.863 1.00 14.03 267 GLY F CA 1
ATOM 14904 C C . GLY F 2 267 ? 19.761 -25.452 -52.035 1.00 19.07 267 GLY F C 1
ATOM 14905 O O . GLY F 2 267 ? 20.330 -26.435 -52.530 1.00 18.65 267 GLY F O 1
ATOM 14906 N N . VAL F 2 268 ? 19.421 -25.408 -50.744 1.00 15.12 268 VAL F N 1
ATOM 14907 C CA . VAL F 2 268 ? 19.594 -26.541 -49.835 1.00 13.97 268 VAL F CA 1
ATOM 14908 C C . VAL F 2 268 ? 18.294 -26.653 -49.035 1.00 15.86 268 VAL F C 1
ATOM 14909 O O . VAL F 2 268 ? 17.470 -25.715 -48.996 1.00 16.38 268 VAL F O 1
ATOM 14913 N N . THR F 2 269 ? 18.087 -27.832 -48.426 1.00 13.62 269 THR F N 1
ATOM 14914 C CA . THR F 2 269 ? 16.787 -28.079 -47.777 1.00 15.57 269 THR F CA 1
ATOM 14915 C C . THR F 2 269 ? 16.502 -27.047 -46.682 1.00 17.14 269 THR F C 1
ATOM 14916 O O . THR F 2 269 ? 15.347 -26.579 -46.519 1.00 16.00 269 THR F O 1
ATOM 14920 N N . SER F 2 270 ? 17.537 -26.663 -45.943 1.00 13.40 270 SER F N 1
ATOM 14921 C CA . SER F 2 270 ? 17.362 -25.756 -44.802 1.00 16.93 270 SER F CA 1
ATOM 14922 C C . SER F 2 270 ? 18.574 -24.809 -44.803 1.00 16.04 270 SER F C 1
ATOM 14923 O O . SER F 2 270 ? 19.511 -24.971 -44.016 1.00 15.60 270 SER F O 1
ATOM 14926 N N . THR F 2 271 ? 18.457 -23.745 -45.580 1.00 15.71 271 THR F N 1
ATOM 14927 C CA . THR F 2 271 ? 19.585 -22.806 -45.749 1.00 14.66 271 THR F CA 1
ATOM 14928 C C . THR F 2 271 ? 19.829 -22.028 -44.470 1.00 13.73 271 THR F C 1
ATOM 14929 O O . THR F 2 271 ? 18.925 -21.797 -43.668 1.00 15.46 271 THR F O 1
ATOM 14933 N N . GLU F 2 272 ? 21.084 -21.622 -44.257 1.00 16.11 272 GLU F N 1
ATOM 14934 C CA . GLU F 2 272 ? 21.415 -20.986 -42.961 1.00 14.32 272 GLU F CA 1
ATOM 14935 C C . GLU F 2 272 ? 22.360 -19.811 -43.144 1.00 14.80 272 GLU F C 1
ATOM 14936 O O . GLU F 2 272 ? 23.435 -19.959 -43.720 1.00 16.21 272 GLU F O 1
ATOM 14942 N N . PRO F 2 273 ? 21.979 -18.631 -42.687 1.00 17.99 273 PRO F N 1
ATOM 14943 C CA . PRO F 2 273 ? 22.869 -17.477 -42.807 1.00 15.11 273 PRO F CA 1
ATOM 14944 C C . PRO F 2 273 ? 24.083 -17.607 -41.862 1.00 20.03 273 PRO F C 1
ATOM 14945 O O . PRO F 2 273 ? 24.048 -18.336 -40.860 1.00 16.98 273 PRO F O 1
ATOM 14949 N N . GLY F 2 274 ? 25.172 -16.908 -42.208 1.00 18.00 274 GLY F N 1
ATOM 14950 C CA . GLY F 2 274 ? 26.245 -16.738 -41.216 1.00 19.64 274 GLY F CA 1
ATOM 14951 C C . GLY F 2 274 ? 27.220 -17.932 -41.191 1.00 20.48 274 GLY F C 1
ATOM 14952 O O . GLY F 2 274 ? 27.612 -18.384 -40.086 1.00 21.02 274 GLY F O 1
ATOM 14953 N N . GLY F 2 275 ? 27.482 -18.550 -42.343 1.00 19.05 275 GLY F N 1
ATOM 14954 C CA . GLY F 2 275 ? 28.320 -19.745 -42.447 1.00 18.39 275 GLY F CA 1
ATOM 14955 C C . GLY F 2 275 ? 29.611 -19.526 -43.222 1.00 20.96 275 GLY F C 1
ATOM 14956 O O . GLY F 2 275 ? 30.058 -18.407 -43.449 1.00 19.84 275 GLY F O 1
ATOM 14957 N N . LEU F 2 276 ? 30.207 -20.625 -43.668 1.00 18.42 276 LEU F N 1
ATOM 14958 C CA . LEU F 2 276 ? 31.454 -20.526 -44.415 1.00 21.13 276 LEU F CA 1
ATOM 14959 C C . LEU F 2 276 ? 31.205 -19.894 -45.782 1.00 19.58 276 LEU F C 1
ATOM 14960 O O . LEU F 2 276 ? 30.191 -20.177 -46.420 1.00 17.74 276 LEU F O 1
ATOM 14965 N N . GLU F 2 277 ? 32.168 -19.108 -46.263 1.00 18.71 277 GLU F N 1
ATOM 14966 C CA . GLU F 2 277 ? 32.147 -18.590 -47.628 1.00 16.89 277 GLU F CA 1
ATOM 14967 C C . GLU F 2 277 ? 32.924 -19.535 -48.542 1.00 20.88 277 GLU F C 1
ATOM 14968 O O . GLU F 2 277 ? 33.646 -20.424 -48.070 1.00 21.93 277 GLU F O 1
ATOM 14974 N N . SER F 2 278 ? 32.693 -19.409 -49.857 1.00 22.70 278 SER F N 1
ATOM 14975 C CA . SER F 2 278 ? 33.196 -20.426 -50.790 1.00 24.65 278 SER F CA 1
ATOM 14976 C C . SER F 2 278 ? 34.718 -20.584 -50.681 1.00 22.34 278 SER F C 1
ATOM 14977 O O . SER F 2 278 ? 35.248 -21.710 -50.633 1.00 26.59 278 SER F O 1
ATOM 14980 N N . ARG F 2 279 ? 35.437 -19.466 -50.604 1.00 25.06 279 ARG F N 1
ATOM 14981 C CA . ARG F 2 279 ? 36.888 -19.576 -50.599 1.00 22.65 279 ARG F CA 1
ATOM 14982 C C . ARG F 2 279 ? 37.387 -20.261 -49.317 1.00 27.72 279 ARG F C 1
ATOM 14983 O O . ARG F 2 279 ? 38.434 -20.929 -49.326 1.00 27.48 279 ARG F O 1
ATOM 14991 N N . GLU F 2 280 ? 36.627 -20.145 -48.214 1.00 23.07 280 GLU F N 1
ATOM 14992 C CA . GLU F 2 280 ? 36.994 -20.805 -46.956 1.00 25.00 280 GLU F CA 1
ATOM 14993 C C . GLU F 2 280 ? 36.815 -22.325 -47.049 1.00 25.29 280 GLU F C 1
ATOM 14994 O O . GLU F 2 280 ? 37.699 -23.091 -46.614 1.00 25.22 280 GLU F O 1
ATOM 15000 N N . MET F 2 281 ? 35.694 -22.810 -47.588 1.00 21.16 281 MET F N 1
ATOM 15001 C CA . MET F 2 281 ? 35.526 -24.284 -47.748 1.00 21.37 281 MET F CA 1
ATOM 15002 C C . MET F 2 281 ? 36.604 -24.837 -48.690 1.00 28.28 281 MET F C 1
ATOM 15003 O O . MET F 2 281 ? 37.103 -25.927 -48.439 1.00 25.10 281 MET F O 1
ATOM 15008 N N . MET F 2 282 ? 36.905 -24.098 -49.747 1.00 25.19 282 MET F N 1
ATOM 15009 C CA . MET F 2 282 ? 37.950 -24.518 -50.715 1.00 27.93 282 MET F CA 1
ATOM 15010 C C . MET F 2 282 ? 39.290 -24.721 -49.994 1.00 32.46 282 MET F C 1
ATOM 15011 O O . MET F 2 282 ? 39.930 -25.747 -50.229 1.00 30.50 282 MET F O 1
ATOM 15016 N N . ARG F 2 283 ? 39.676 -23.794 -49.124 1.00 28.51 283 ARG F N 1
ATOM 15017 C CA . ARG F 2 283 ? 40.916 -23.977 -48.325 1.00 33.85 283 ARG F CA 1
ATOM 15018 C C . ARG F 2 283 ? 40.805 -25.259 -47.493 1.00 32.50 283 ARG F C 1
ATOM 15019 O O . ARG F 2 283 ? 41.760 -26.032 -47.475 1.00 32.95 283 ARG F O 1
ATOM 15027 N N . ILE F 2 284 ? 39.676 -25.455 -46.821 1.00 24.88 284 ILE F N 1
ATOM 15028 C CA . ILE F 2 284 ? 39.501 -26.645 -45.948 1.00 26.44 284 ILE F CA 1
ATOM 15029 C C . ILE F 2 284 ? 39.658 -27.919 -46.789 1.00 24.50 284 ILE F C 1
ATOM 15030 O O . ILE F 2 284 ? 40.276 -28.866 -46.304 1.00 27.18 284 ILE F O 1
ATOM 15035 N N . VAL F 2 285 ? 39.106 -27.918 -47.997 1.00 23.69 285 VAL F N 1
ATOM 15036 C CA . VAL F 2 285 ? 39.270 -29.081 -48.907 1.00 27.89 285 VAL F CA 1
ATOM 15037 C C . VAL F 2 285 ? 40.774 -29.370 -49.023 1.00 28.07 285 VAL F C 1
ATOM 15038 O O . VAL F 2 285 ? 41.173 -30.524 -48.839 1.00 27.05 285 VAL F O 1
ATOM 15042 N N . ASP F 2 286 ? 41.561 -28.339 -49.310 1.00 26.33 286 ASP F N 1
ATOM 15043 C CA . ASP F 2 286 ? 43.001 -28.608 -49.445 1.00 27.21 286 ASP F CA 1
ATOM 15044 C C . ASP F 2 286 ? 43.584 -29.203 -48.165 1.00 28.62 286 ASP F C 1
ATOM 15045 O O . ASP F 2 286 ? 44.484 -30.065 -48.217 1.00 29.31 286 ASP F O 1
ATOM 15050 N N . MET F 2 287 ? 43.100 -28.729 -47.006 1.00 28.10 287 MET F N 1
ATOM 15051 C CA . MET F 2 287 ? 43.632 -29.252 -45.745 1.00 28.28 287 MET F CA 1
ATOM 15052 C C . MET F 2 287 ? 43.262 -30.727 -45.584 1.00 27.60 287 MET F C 1
ATOM 15053 O O . MET F 2 287 ? 44.070 -31.530 -45.112 1.00 28.54 287 MET F O 1
ATOM 15058 N N . ILE F 2 288 ? 42.038 -31.080 -45.950 1.00 24.63 288 ILE F N 1
ATOM 15059 C CA . ILE F 2 288 ? 41.633 -32.487 -45.896 1.00 24.35 288 ILE F CA 1
ATOM 15060 C C . ILE F 2 288 ? 42.476 -33.320 -46.839 1.00 26.12 288 ILE F C 1
ATOM 15061 O O . ILE F 2 288 ? 42.933 -34.420 -46.486 1.00 26.18 288 ILE F O 1
ATOM 15066 N N . ALA F 2 289 ? 42.680 -32.828 -48.059 1.00 25.19 289 ALA F N 1
ATOM 15067 C CA . ALA F 2 289 ? 43.430 -33.576 -49.070 1.00 26.60 289 ALA F CA 1
ATOM 15068 C C . ALA F 2 289 ? 44.865 -33.817 -48.659 1.00 31.36 289 ALA F C 1
ATOM 15069 O O . ALA F 2 289 ? 45.474 -34.772 -49.133 1.00 30.27 289 ALA F O 1
ATOM 15071 N N . LYS F 2 290 ? 45.429 -32.960 -47.801 1.00 30.40 290 LYS F N 1
ATOM 15072 C CA . LYS F 2 290 ? 46.770 -33.209 -47.299 1.00 34.68 290 LYS F CA 1
ATOM 15073 C C . LYS F 2 290 ? 46.906 -34.583 -46.620 1.00 33.30 290 LYS F C 1
ATOM 15074 O O . LYS F 2 290 ? 48.013 -35.133 -46.584 1.00 35.66 290 LYS F O 1
ATOM 15080 N N . ARG F 2 291 ? 45.818 -35.156 -46.101 1.00 31.04 291 ARG F N 1
ATOM 15081 C CA . ARG F 2 291 ? 45.930 -36.444 -45.408 1.00 31.35 291 ARG F CA 1
ATOM 15082 C C . ARG F 2 291 ? 45.995 -37.624 -46.382 1.00 36.44 291 ARG F C 1
ATOM 15083 O O . ARG F 2 291 ? 46.217 -38.782 -45.961 1.00 32.70 291 ARG F O 1
ATOM 15091 N N . GLY F 2 292 ? 45.830 -37.358 -47.682 1.00 31.15 292 GLY F N 1
ATOM 15092 C CA . GLY F 2 292 ? 46.123 -38.348 -48.712 1.00 37.68 292 GLY F CA 1
ATOM 15093 C C . GLY F 2 292 ? 45.080 -39.431 -48.880 1.00 34.80 292 GLY F C 1
ATOM 15094 O O . GLY F 2 292 ? 45.365 -40.478 -49.468 1.00 35.59 292 GLY F O 1
ATOM 15095 N N . GLY F 2 293 ? 43.868 -39.225 -48.409 1.00 30.20 293 GLY F N 1
ATOM 15096 C CA . GLY F 2 293 ? 42.889 -40.267 -48.705 1.00 30.93 293 GLY F CA 1
ATOM 15097 C C . GLY F 2 293 ? 41.597 -40.121 -47.932 1.00 30.98 293 GLY F C 1
ATOM 15098 O O . GLY F 2 293 ? 41.555 -39.484 -46.874 1.00 29.31 293 GLY F O 1
ATOM 15099 N N . VAL F 2 294 ? 40.535 -40.716 -48.456 1.00 29.65 294 VAL F N 1
ATOM 15100 C CA . VAL F 2 294 ? 39.218 -40.715 -47.830 1.00 30.22 294 VAL F CA 1
ATOM 15101 C C . VAL F 2 294 ? 38.474 -41.961 -48.303 1.00 31.09 294 VAL F C 1
ATOM 15102 O O . VAL F 2 294 ? 38.758 -42.485 -49.381 1.00 30.30 294 VAL F O 1
ATOM 15106 N N . SER F 2 295 ? 37.601 -42.524 -47.485 1.00 25.05 295 SER F N 1
ATOM 15107 C CA . SER F 2 295 ? 36.984 -43.826 -47.855 1.00 27.95 295 SER F CA 1
ATOM 15108 C C . SER F 2 295 ? 35.584 -43.659 -48.464 1.00 31.85 295 SER F C 1
ATOM 15109 O O . SER F 2 295 ? 35.236 -44.419 -49.358 1.00 26.10 295 SER F O 1
ATOM 15112 N N . VAL F 2 296 ? 34.810 -42.719 -47.929 1.00 24.35 296 VAL F N 1
ATOM 15113 C CA . VAL F 2 296 ? 33.473 -42.411 -48.504 1.00 24.81 296 VAL F CA 1
ATOM 15114 C C . VAL F 2 296 ? 33.265 -40.887 -48.498 1.00 29.82 296 VAL F C 1
ATOM 15115 O O . VAL F 2 296 ? 33.697 -40.232 -47.556 1.00 23.76 296 VAL F O 1
ATOM 15119 N N . ILE F 2 297 ? 32.657 -40.369 -49.558 1.00 21.47 297 ILE F N 1
ATOM 15120 C CA . ILE F 2 297 ? 32.291 -38.925 -49.593 1.00 21.93 297 ILE F CA 1
ATOM 15121 C C . ILE F 2 297 ? 30.775 -38.868 -49.808 1.00 23.59 297 ILE F C 1
ATOM 15122 O O . ILE F 2 297 ? 30.286 -39.568 -50.693 1.00 25.24 297 ILE F O 1
ATOM 15127 N N . ASP F 2 298 ? 30.083 -38.102 -48.973 1.00 20.42 298 ASP F N 1
ATOM 15128 C CA . ASP F 2 298 ? 28.633 -37.914 -49.202 1.00 18.00 298 ASP F CA 1
ATOM 15129 C C . ASP F 2 298 ? 28.280 -36.425 -49.301 1.00 19.97 298 ASP F C 1
ATOM 15130 O O . ASP F 2 298 ? 29.016 -35.599 -48.766 1.00 18.92 298 ASP F O 1
ATOM 15135 N N . LEU F 2 299 ? 27.211 -36.138 -50.023 1.00 18.65 299 LEU F N 1
ATOM 15136 C CA . LEU F 2 299 ? 26.655 -34.769 -50.055 1.00 18.58 299 LEU F CA 1
ATOM 15137 C C . LEU F 2 299 ? 25.143 -34.980 -50.036 1.00 19.63 299 LEU F C 1
ATOM 15138 O O . LEU F 2 299 ? 24.637 -35.752 -50.838 1.00 19.66 299 LEU F O 1
ATOM 15143 N N . THR F 2 300 ? 24.492 -34.377 -49.058 1.00 15.99 300 THR F N 1
ATOM 15144 C CA . THR F 2 300 ? 23.026 -34.510 -48.948 1.00 16.96 300 THR F CA 1
ATOM 15145 C C . THR F 2 300 ? 22.347 -33.151 -48.760 1.00 17.78 300 THR F C 1
ATOM 15146 O O . THR F 2 300 ? 23.046 -32.190 -48.451 1.00 16.96 300 THR F O 1
ATOM 15150 N N . GLU F 2 301 ? 21.023 -33.125 -48.954 1.00 16.26 301 GLU F N 1
ATOM 15151 C CA . GLU F 2 301 ? 20.225 -31.888 -48.703 1.00 16.23 301 GLU F CA 1
ATOM 15152 C C . GLU F 2 301 ? 20.451 -30.768 -49.729 1.00 19.29 301 GLU F C 1
ATOM 15153 O O . GLU F 2 301 ? 20.186 -29.618 -49.393 1.00 15.17 301 GLU F O 1
ATOM 15159 N N . LEU F 2 302 ? 20.928 -31.105 -50.921 1.00 16.70 302 LEU F N 1
ATOM 15160 C CA . LEU F 2 302 ? 20.894 -30.079 -51.986 1.00 16.89 302 LEU F CA 1
ATOM 15161 C C . LEU F 2 302 ? 19.396 -30.035 -52.332 1.00 16.37 302 LEU F C 1
ATOM 15162 O O . LEU F 2 302 ? 18.744 -31.073 -52.247 1.00 14.88 302 LEU F O 1
ATOM 15167 N N . CYS F 2 303 ? 18.870 -28.869 -52.686 1.00 15.79 303 CYS F N 1
ATOM 15168 C CA . CYS F 2 303 ? 17.442 -28.735 -52.885 1.00 15.35 303 CYS F CA 1
ATOM 15169 C C . CYS F 2 303 ? 17.180 -27.780 -54.060 1.00 17.85 303 CYS F C 1
ATOM 15170 O O . CYS F 2 303 ? 17.085 -26.558 -53.864 1.00 18.01 303 CYS F O 1
ATOM 15173 N N . PRO F 2 304 ? 17.168 -28.290 -55.300 1.00 18.11 304 PRO F N 1
ATOM 15174 C CA . PRO F 2 304 ? 17.202 -27.384 -56.474 1.00 17.47 304 PRO F CA 1
ATOM 15175 C C . PRO F 2 304 ? 16.048 -26.414 -56.547 1.00 18.42 304 PRO F C 1
ATOM 15176 O O . PRO F 2 304 ? 16.240 -25.327 -57.105 1.00 15.71 304 PRO F O 1
ATOM 15180 N N . ILE F 2 305 ? 14.874 -26.768 -56.004 1.00 17.52 305 ILE F N 1
ATOM 15181 C CA . ILE F 2 305 ? 13.724 -25.853 -56.109 1.00 18.66 305 ILE F CA 1
ATOM 15182 C C . ILE F 2 305 ? 14.012 -24.541 -55.398 1.00 18.89 305 ILE F C 1
ATOM 15183 O O . ILE F 2 305 ? 13.376 -23.522 -55.720 1.00 18.26 305 ILE F O 1
ATOM 15188 N N . PHE F 2 306 ? 14.942 -24.517 -54.434 1.00 15.27 306 PHE F N 1
ATOM 15189 C CA . PHE F 2 306 ? 15.269 -23.273 -53.740 1.00 17.85 306 PHE F CA 1
ATOM 15190 C C . PHE F 2 306 ? 16.531 -22.621 -54.268 1.00 15.72 306 PHE F C 1
ATOM 15191 O O . PHE F 2 306 ? 16.984 -21.636 -53.681 1.00 17.45 306 PHE F O 1
ATOM 15199 N N . ASP F 2 307 ? 17.135 -23.147 -55.335 1.00 16.84 307 ASP F N 1
ATOM 15200 C CA . ASP F 2 307 ? 18.464 -22.612 -55.677 1.00 16.15 307 ASP F CA 1
ATOM 15201 C C . ASP F 2 307 ? 18.329 -21.278 -56.398 1.00 18.86 307 ASP F C 1
ATOM 15202 O O . ASP F 2 307 ? 17.288 -20.975 -56.984 1.00 19.53 307 ASP F O 1
ATOM 15207 N N . ILE F 2 308 ? 19.399 -20.477 -56.370 1.00 16.64 308 ILE F N 1
ATOM 15208 C CA . ILE F 2 308 ? 19.429 -19.210 -57.119 1.00 18.32 308 ILE F CA 1
ATOM 15209 C C . ILE F 2 308 ? 20.434 -19.404 -58.238 1.00 20.09 308 ILE F C 1
ATOM 15210 O O . ILE F 2 308 ? 21.649 -19.475 -57.997 1.00 19.74 308 ILE F O 1
ATOM 15215 N N . SER F 2 309 ? 19.931 -19.530 -59.462 1.00 18.41 309 SER F N 1
ATOM 15216 C CA . SER F 2 309 ? 20.780 -19.691 -60.639 1.00 22.69 309 SER F CA 1
ATOM 15217 C C . SER F 2 309 ? 21.802 -20.834 -60.467 1.00 21.16 309 SER F C 1
ATOM 15218 O O . SER F 2 309 ? 22.951 -20.751 -60.949 1.00 23.82 309 SER F O 1
ATOM 15221 N N . GLY F 2 310 ? 21.401 -21.893 -59.746 1.00 19.90 310 GLY F N 1
ATOM 15222 C CA . GLY F 2 310 ? 22.255 -23.064 -59.552 1.00 17.13 310 GLY F CA 1
ATOM 15223 C C . GLY F 2 310 ? 23.429 -22.847 -58.606 1.00 17.52 310 GLY F C 1
ATOM 15224 O O . GLY F 2 310 ? 24.344 -23.689 -58.547 1.00 16.52 310 GLY F O 1
ATOM 15225 N N . THR F 2 311 ? 23.415 -21.762 -57.810 1.00 20.85 311 THR F N 1
ATOM 15226 C CA . THR F 2 311 ? 24.625 -21.411 -57.023 1.00 18.64 311 THR F CA 1
ATOM 15227 C C . THR F 2 311 ? 25.003 -22.508 -56.021 1.00 18.16 311 THR F C 1
ATOM 15228 O O . THR F 2 311 ? 26.186 -22.854 -55.890 1.00 17.86 311 THR F O 1
ATOM 15232 N N . ALA F 2 312 ? 24.035 -23.026 -55.240 1.00 15.13 312 ALA F N 1
ATOM 15233 C CA . ALA F 2 312 ? 24.404 -24.070 -54.273 1.00 15.00 312 ALA F CA 1
ATOM 15234 C C . ALA F 2 312 ? 24.906 -25.328 -54.993 1.00 17.14 312 ALA F C 1
ATOM 15235 O O . ALA F 2 312 ? 25.870 -25.979 -54.557 1.00 17.59 312 ALA F O 1
ATOM 15237 N N . ALA F 2 313 ? 24.262 -25.703 -56.086 1.00 16.96 313 ALA F N 1
ATOM 15238 C CA . ALA F 2 313 ? 24.730 -26.901 -56.806 1.00 17.86 313 ALA F CA 1
ATOM 15239 C C . ALA F 2 313 ? 26.150 -26.708 -57.360 1.00 18.01 313 ALA F C 1
ATOM 15240 O O . ALA F 2 313 ? 26.956 -27.647 -57.358 1.00 20.03 313 ALA F O 1
ATOM 15242 N N . ARG F 2 314 ? 26.453 -25.515 -57.885 1.00 18.40 314 ARG F N 1
ATOM 15243 C CA . ARG F 2 314 ? 27.795 -25.198 -58.382 1.00 20.96 314 ARG F CA 1
ATOM 15244 C C . ARG F 2 314 ? 28.805 -25.218 -57.253 1.00 20.05 314 ARG F C 1
ATOM 15245 O O . ARG F 2 314 ? 29.939 -25.657 -57.440 1.00 22.67 314 ARG F O 1
ATOM 15253 N N . LEU F 2 315 ? 28.429 -24.680 -56.093 1.00 19.77 315 LEU F N 1
ATOM 15254 C CA . LEU F 2 315 ? 29.342 -24.713 -54.948 1.00 20.09 315 LEU F CA 1
ATOM 15255 C C . LEU F 2 315 ? 29.658 -26.156 -54.575 1.00 18.85 315 LEU F C 1
ATOM 15256 O O . LEU F 2 315 ? 30.833 -26.538 -54.394 1.00 18.96 315 LEU F O 1
ATOM 15261 N N . ALA F 2 316 ? 28.615 -26.966 -54.468 1.00 15.50 316 ALA F N 1
ATOM 15262 C CA . ALA F 2 316 ? 28.785 -28.385 -54.157 1.00 19.70 316 ALA F CA 1
ATOM 15263 C C . ALA F 2 316 ? 29.688 -29.056 -55.179 1.00 18.01 316 ALA F C 1
ATOM 15264 O O . ALA F 2 316 ? 30.612 -29.803 -54.821 1.00 20.95 316 ALA F O 1
ATOM 15266 N N . ALA F 2 317 ? 29.432 -28.817 -56.462 1.00 19.61 317 ALA F N 1
ATOM 15267 C CA . ALA F 2 317 ? 30.267 -29.439 -57.496 1.00 19.90 317 ALA F CA 1
ATOM 15268 C C . ALA F 2 317 ? 31.717 -28.956 -57.409 1.00 20.55 317 ALA F C 1
ATOM 15269 O O . ALA F 2 317 ? 32.667 -29.736 -57.558 1.00 22.26 317 ALA F O 1
ATOM 15271 N N . CYS F 2 318 ? 31.923 -27.670 -57.203 1.00 18.67 318 CYS F N 1
ATOM 15272 C CA . CYS F 2 318 ? 33.296 -27.186 -57.116 1.00 21.41 318 CYS F CA 1
ATOM 15273 C C . CYS F 2 318 ? 34.025 -27.759 -55.896 1.00 22.73 318 CYS F C 1
ATOM 15274 O O . CYS F 2 318 ? 35.226 -28.041 -55.967 1.00 24.75 318 CYS F O 1
ATOM 15277 N N . VAL F 2 319 ? 33.334 -27.920 -54.774 1.00 20.18 319 VAL F N 1
ATOM 15278 C CA . VAL F 2 319 ? 33.981 -28.485 -53.590 1.00 22.34 319 VAL F CA 1
ATOM 15279 C C . VAL F 2 319 ? 34.388 -29.930 -53.849 1.00 23.14 319 VAL F C 1
ATOM 15280 O O . VAL F 2 319 ? 35.521 -30.330 -53.573 1.00 21.64 319 VAL F O 1
ATOM 15284 N N . ILE F 2 320 ? 33.480 -30.725 -54.419 1.00 19.29 320 ILE F N 1
ATOM 15285 C CA . ILE F 2 320 ? 33.790 -32.147 -54.680 1.00 19.33 320 ILE F CA 1
ATOM 15286 C C . ILE F 2 320 ? 34.937 -32.278 -55.688 1.00 24.74 320 ILE F C 1
ATOM 15287 O O . ILE F 2 320 ? 35.864 -33.093 -55.514 1.00 21.86 320 ILE F O 1
ATOM 15292 N N . MET F 2 321 ? 34.869 -31.510 -56.798 1.00 21.37 321 MET F N 1
ATOM 15293 C CA . MET F 2 321 ? 35.889 -31.604 -57.846 1.00 21.13 321 MET F CA 1
ATOM 15294 C C . MET F 2 321 ? 37.236 -31.037 -57.376 1.00 25.13 321 MET F C 1
ATOM 15295 O O . MET F 2 321 ? 38.290 -31.575 -57.732 1.00 24.64 321 MET F O 1
ATOM 15300 N N . ARG F 2 322 ? 37.233 -29.960 -56.592 1.00 21.82 322 ARG F N 1
ATOM 15301 C CA . ARG F 2 322 ? 38.493 -29.482 -56.015 1.00 25.03 322 ARG F CA 1
ATOM 15302 C C . ARG F 2 322 ? 39.075 -30.506 -55.046 1.00 25.41 322 ARG F C 1
ATOM 15303 O O . ARG F 2 322 ? 40.299 -30.684 -54.986 1.00 27.86 322 ARG F O 1
ATOM 15311 N N . LEU F 2 323 ? 38.221 -31.188 -54.269 1.00 24.59 323 LEU F N 1
ATOM 15312 C CA . LEU F 2 323 ? 38.724 -32.272 -53.417 1.00 24.39 323 LEU F CA 1
ATOM 15313 C C . LEU F 2 323 ? 39.421 -33.354 -54.256 1.00 28.96 323 LEU F C 1
ATOM 15314 O O . LEU F 2 323 ? 40.528 -33.812 -53.916 1.00 25.83 323 LEU F O 1
ATOM 15319 N N . MET F 2 324 ? 38.797 -33.770 -55.366 1.00 25.64 324 MET F N 1
ATOM 15320 C CA . MET F 2 324 ? 39.417 -34.793 -56.239 1.00 29.95 324 MET F CA 1
ATOM 15321 C C . MET F 2 324 ? 40.744 -34.281 -56.815 1.00 25.89 324 MET F C 1
ATOM 15322 O O . MET F 2 324 ? 41.741 -35.016 -56.882 1.00 25.29 324 MET F O 1
ATOM 15327 N N . ALA F 2 325 ? 40.763 -33.022 -57.268 1.00 23.79 325 ALA F N 1
ATOM 15328 C CA . ALA F 2 325 ? 41.993 -32.488 -57.842 1.00 29.20 325 ALA F CA 1
ATOM 15329 C C . ALA F 2 325 ? 43.082 -32.366 -56.780 1.00 27.50 325 ALA F C 1
ATOM 15330 O O . ALA F 2 325 ? 44.251 -32.674 -57.039 1.00 28.76 325 ALA F O 1
ATOM 15332 N N . SER F 2 326 ? 42.720 -31.915 -55.578 1.00 26.19 326 SER F N 1
ATOM 15333 C CA . SER F 2 326 ? 43.754 -31.712 -54.559 1.00 26.94 326 SER F CA 1
ATOM 15334 C C . SER F 2 326 ? 44.297 -33.055 -54.077 1.00 26.95 326 SER F C 1
ATOM 15335 O O . SER F 2 326 ? 45.504 -33.195 -53.848 1.00 28.81 326 SER F O 1
ATOM 15338 N N . LEU F 2 327 ? 43.423 -34.058 -53.930 1.00 29.21 327 LEU F N 1
ATOM 15339 C CA . LEU F 2 327 ? 43.900 -35.416 -53.610 1.00 33.91 327 LEU F CA 1
ATOM 15340 C C . LEU F 2 327 ? 44.819 -35.966 -54.702 1.00 31.73 327 LEU F C 1
ATOM 15341 O O . LEU F 2 327 ? 45.866 -36.572 -54.407 1.00 30.21 327 LEU F O 1
ATOM 15346 N N . ALA F 2 328 ? 44.454 -35.763 -55.972 1.00 27.40 328 ALA F N 1
ATOM 15347 C CA . ALA F 2 328 ? 45.337 -36.219 -57.051 1.00 29.47 328 ALA F CA 1
ATOM 15348 C C . ALA F 2 328 ? 46.696 -35.525 -57.000 1.00 31.71 328 ALA F C 1
ATOM 15349 O O . ALA F 2 328 ? 47.701 -36.129 -57.361 1.00 33.51 328 ALA F O 1
ATOM 15351 N N . ALA F 2 329 ? 46.753 -34.246 -56.629 1.00 31.89 329 ALA F N 1
ATOM 15352 C CA . ALA F 2 329 ? 48.055 -33.546 -56.553 1.00 35.12 329 ALA F CA 1
ATOM 15353 C C . ALA F 2 329 ? 48.997 -34.041 -55.416 1.00 43.48 329 ALA F C 1
ATOM 15354 O O . ALA F 2 329 ? 48.522 -34.485 -54.343 1.00 42.20 329 ALA F O 1
#

Foldseek 3Di:
DAEFDFFQLHDDDPQTDDDPPCLQDCHDRDRRPQPPNPPFFALRTAAFALALVNLLVHVAAEEEEEAAAAQLAPFDHFSSCQRVLLRSLSSNDGCADPVLRDNLCVQRVYHYNYYQDADPPCPPVSLVSLLVSLLSQVSSNYFYEYEYDAQLNLLSVLVNVLVVCPPFAEAEEEEAQELLPDCADVPHRRGNSRNVVSNCPRPRYALQLYEYEQYDDDPYDVVSVVVCVVRVHYYHYLVNCVVVHVLVVLVVNLCRNPPRGPFYEYEHELLLEACVQAVQFSDHHHSHHYLVSLLVSLLSCLLSDGRYYYYYGGRCVRPPDSRNSNSVNSSVSSSSSSNSSNCVVVVHGD/DAEWDFFQLHDDDPQTDDDPPCLQDCHDRDRRPQPPNPPFFALRTAAFALALVNLLVHVAAEEEEEAAAAQLAPFDGFSSCQRVLLRSLSSNDGCADPVQRDNLCVQRVYHYNYYQDADPPCPPVSLVSLLVSLLSQVSSNYFYEYEYDAQLNLLSNLVSVLVVQPPFAEAEEAEAQELLPDCADVPHRRGNSRNVVSNCPRPRYALQLYEYEQHDDDPYDPVSVVVCVVRVHYYHYLVNCVVVHVVVVLLVNLCRNPPRGPFYEYEAELLQEACVQAVQFSDHHHSHHYLVSLLVSLLSCLLSDGRYYYYTGGRCVRPPDSRNSNSVNSSVSSSSSSNSSNCVVVVHGD/DCCLVDQFDDDPRHDQLLPFFALPAAAFALALVRLLPQQAQEEEEEELAAVLPPFFDFFSCLVVLLRNLSSVDGQADPVQLAGNHSRYHYNYYQDDPPHDVVVSLVSLLSSLLSCLSNNHAYEYEDDAQLNLLSNLLSVLPNVHPVFAAAEEEEAQELLCDCADPNHHRGRSNRNVNSCPRNRYPLQRYEYEAHDPPRYDVVSVVVCVVRVNPYQHQVNCVVVVNPVVLLVNLCSNLPRGDAYEYEYEPLLEACVQAVQFRDHDGDHDHLVSLLVSLLSNLLSQDHRYYYYTGGGVVRDDPCRNSNSVSCSVSSSVSSSCSNVVVHDDPPDDPVVDD/DPDQFALPAAAFALALVRLLPQQAQEEEEEELAAPLPPFDDFFSCQVVLLSVLSPVDAQQDPVLQAGCHSRYHYNYYQDDDPPPVVRSLVSLLVSLLSNLSNNHAYEYEDDAQLNLQSNLLSVLPNVHDVFAAAEEEFAQELLCDCADPNHQRHRSNRVVNNCPRNRYQLQRYEYEQHDDPPYDPVSVVSCVVRVNPYCYQVNCVVVVNPVVLLVNLCSNLPRGDAYEYEYAVLQAACVQAFQFRDHDHDHHHLVSLLVSLLSNLLSLDHRYYYYGGRGRVGDDVCRNSNSVSCSVSSSVSSSCSSVVVRD/DCCLVDQFDDDPRDDQLLPFFALPAAAFALALVRLLPQQAQEEEEEELEAPLPPFFDFFSCQVVLLRNLSSVDGQADPVQQAGCHSNYHYNYYQDDPPHDPVVSLVSLLVSLLSCLSNNHAYEYEDDAQLSLQSNLLSVLPNVHDVFAAAEEEEDQELLCDCADPNHRRGRSNRVVNNCVRNRYQLQRYEYEAHDPPRYDVVSVVSCVVRVNPYQYQVNCVVVVNPVVLLVNLCSNLPRGPAYEYEYEPLQEACVQAVQFRDHDGDHHHLVSLLVSLLSNLLSQDHRYYYYGGGGVVRDDPCRNSNSVSCSVSSSVSSSCSSVVVHDDPPDDPVVD/DPDQFALPAAAFALALVRLLPQQAQEEEEEELAAPLPPFDDFFSCQVVLLSVLSPVDAQADVVLRDGCHSRYHYNYYQDADPPPVVRSLVSLLVSLLSNLSNNHAYAYEYDAQLNLLSNLVSVLPNVHDVFAAAEEEEAQELLCDCADPNHHRHRSNRNVNNCPRNRYQLQRYEYEQHDDPPYDPVSVVSCVVRVNPYCYQVNCVVVVNPVVLLVNLCSNLPRGDAYEYEYQPLQDACVQQQQFRDHDHDHHHLVRLLVSLLSNLVSQDHRYYYYGGRGVVRDDVCRNSNSVSVSVSSSVSSSVD

Secondary structure (DSSP, 8-state):
-------TTS--STT----TTGGGS--SSS-TTSSS-TT--GGGPPB--S-HHHHHHHT-SEEEEE----SS-SS---GGGHHHHHHHHHTTS-SEETTTTEEHHHHHTEEEEEE----TT-HHHHHHHHHHHHHHHHHTT-EEEEE-SSTTTHHHHHHHHHHHHTTS-EEEEEE-SS----S-BTTBTTSTT-HHHHHHHSTTEEEEEEEEEEE-SSS--HHHHHHHHHHT-EEEEHHHHHHH-HHHHHHHHHHHHHTT-SEEEEEEEGGGBBTTT---BSS-BSS-B-HHHHHHHHHHHHHH--SEEEEE-B-GGG-SSSHHHHHHHHHHHHHHHHHHHHHHHTT---/-------TTS--STT----TTGGGS--SSS-TTSSS-TTPPGGGPPB--S-HHHHHHHT-SEEEEEE---SS-SS-S-GGGHHHHHHHHHTTS-SEETTTTEEHHHHHTEEEEEE----TT-HHHHHHHHHHHHHHHHHTT-EEEEEESSTTTHHHHHHHHHHHHTTS-EEEEEE-SS----S-BTTBTTSTT-HHHHHHTSTTEEEEEEEEE---SSS--HHHHHHHHHHT-EEE-HHHHHHH-HHHHHHHHHHHHHTT-SEEEEEEEGGGB-TTT---BSS--SS-B-HHHHHHHHHHHHHH--SEEEEE-B-GGG-SSSHHHHHHHHHHHHHHHHHHHHHHHHT---/--GGGSPPPSGGG---TT---GGGPPB--S-HHHHHHT--SEEEEE----TT--S---GGGHHHHHHHHHTTS-SEETTTTEE-TTTEEEEEE---TT--HHHHHHHHHHHHHHHHHHTPEEEEE-SSTTHHHHHHHHHHHHH-TTS-EEEEEE-S-----S-BTTBSSSGGGHHHHHTT-TTEEEEEEEEEEE-TTSS-HHHHHHHHHHT---EEHHHHHHHTSHHHHHHHHHHHHTT-SEEEEEEEGGGB-GGG--SBSS--S--B-HHHHHHHHHHHHTT---SEEEEE-B-GGG-STTHHHHHHHHHHHHHHHHHHHHTT----TT--GGG--/-----GGGPPB--S-HHHHHHT--SEEEEE----TT--S-S-GGGHHHHHHHHHTTS-SEETTTTEE-TTTEEEEEEPP--SS-HHHHHHHHHHHHHHHHHHTPEEEEE-SSTTHHHHHHHHHHHHH-TTS-EEEEEE-S-----S-BTTBSSSGGGHHHHHTT-TTEEEEEEEEE---SSSS-HHHHHHHHHHT---B-HHHHHHHTSHHHHHHHHHHHHTT-SEEEEEEEGGGBBGGG--SBTT-BSS-B-HHHHHHHHHHHHTT---SEEEEE-B-GGG-STTHHHHHHHHHHHHHHHHHHHHTT---/--GGGSPPPSGGG---TT---GGGPEE--S-HHHHHHH--SEEEEE----TT--SSS-GGGHHHHHHHHHTTS-SEETTTTEE-TTTEEEEEE---TT--HHHHHHHHHHHHHHHHHHTPEEEEE-S-TTHHHHHHHHHHHHH-TTS-EEEEEE-S-----S-BTTBSSSGGGHHHHHTT-TTEEEEEEEEE---TTSS-HHHHHHHHHHT---B-HHHHHHHTSHHHHHHHHHHHHTT-SEEEEEEEGGGB-GGG--SBSS--SS-B-HHHHHHHHHHHHTT---SEEEEE-B-GGG-STTHHHHHHHHHHHHHHHHHHHHTT----TT--GGG-/-----GGGPPB--S-HHHHHHH--SEEEEE----TT--S-S-GGGHHHHHHHHHTTS-SEETTTTEE-TTTEEEEEEPP--TT-HHHHHHHHHHHHHHHHHHTPEEEEE-S-TTHHHHHHHHHHHHH-TTS-EEEEEE-S-----S-BTTBSSSGGGHHHHHTT-TTEEEEEEEEE---SSSS-HHHHHHHHHHT---B-HHHHHHTTSHHHHHHHHHHHHTT-SEEEEEEEGGGB-GGG--SBTT--SS-B-HHHHHHHHHHHHTT---SEEEEE-B-GGG-STTHHHHHHHHHHHHHHHHHH-

Solvent-accessible surface area: 57486 Å² total; per-residue (Å²): 125,19,127,39,136,55,24,10,23,40,9,85,16,76,6,32,6,157,31,157,70,16,10,13,59,5,2,105,74,0,2,6,18,9,11,13,26,4,41,14,22,0,12,38,3,8,72,0,14,2,40,81,120,75,0,138,79,15,22,0,65,6,0,0,0,0,5,4,12,3,12,0,4,5,9,41,19,3,0,2,8,0,2,17,13,0,2,34,2,6,9,8,9,1,15,8,1,28,30,6,75,3,20,0,2,53,51,5,93,0,0,0,2,4,6,2,2,16,0,0,23,35,12,115,70,1,14,100,32,3,17,66,1,0,12,27,0,6,64,0,29,4,100,2,1,0,0,0,0,1,2,2,4,1,13,4,0,1,124,2,2,7,170,99,21,42,127,16,78,0,0,1,0,2,0,0,0,9,0,7,1,0,56,27,2,11,45,30,92,37,0,8,1,0,0,1,7,37,2,40,96,24,126,14,4,37,25,136,1,1,2,0,0,0,0,0,0,0,5,0,0,2,8,4,77,8,22,6,77,83,49,151,7,73,22,0,27,2,40,49,2,55,137,102,27,15,75,74,0,0,38,69,0,0,110,61,0,64,141,115,31,103,9,0,0,0,0,1,4,0,3,0,1,11,3,17,3,1,5,0,1,2,9,1,3,3,14,2,0,39,0,46,28,0,8,55,0,0,89,4,1,0,98,31,5,9,22,0,1,0,0,1,8,0,0,22,80,43,14,63,12,20,1,0,16,0,2,0,0,2,0,0,3,0,6,0,0,8,38,0,54,14,16,111,143,92,70,118,156,57,130,17,128,37,134,54,26,10,21,42,10,87,17,76,6,33,6,161,31,157,69,16,8,14,58,6,1,102,75,0,2,7,17,9,13,12,23,4,41,17,22,0,10,39,2,10,75,0,12,2,46,80,120,68,0,138,82,14,22,0,64,7,0,0,0,0,6,3,11,2,11,0,4,5,10,38,18,5,0,2,8,0,3,15,13,0,3,39,4,5,9,9,10,0,14,10,1,28,31,7,77,2,22,0,2,53,53,4,92,0,0,0,2,4,5,2,3,14,0,0,24,33,11,116,73,1,12,99,29,3,5,68,0,0,27,27,0,4,66,0,30,4,96,3,1,0,0,0,0,1,2,2,4,1,14,3,0,0,94,1,1,4,128,100,22,44,129,16,68,0,0,1,0,1,0,0,0,11,0,8,0,0,53,29,2,13,49,32,98,40,0,9,2,0,0,1,6,40,2,41,98,26,124,11,3,39,24,140,2,2,3,0,0,0,0,0,0,0,4,0,0,2,7,3,75,7,24,6,72,88,51,152,8,65,17,0,28,2,34,43,4,52,128,104,27,13,66,75,0,0,32,64,0,0,108,63,0,66,139,100,29,104,8,0,0,0,0,1,5,0,3,0,1,10,2,16,3,1,3,0,1,2,8,1,2,1,20,2,1,38,0,49,28,0,7,50,0,0,69,0,1,0,96,31,5,9,24,0,2,0,0,0,7,0,1,24,77,40,13,65,13,18,1,0,18,0,2,0,1,2,0,0,3,0,8,0,0,4,36,0,55,11,14,113,143,93,70,120,159,50,132,120,50,49,1,4,0,17,44,25,54,138,54,1,63,12,17,37,55,93,22,0,12,92,18,67,86,14,75,59,60,4,119,33,0,152,89,49,68,10,75,1,0,0,0,0,0,34,10,28,104,2,32,92,42,44,39,13,2,82,39,1,2,80,43,0,6,33,12,0,11,14,2,11,7,2,0,13,51,36,35,0,18,4,106,48,29,2,7,2,7,5,27,8,60,35,87,125,29,33,51,110,48,2,30,98,73,0,48,155,5,0,85,48,0,10,136,3,61,13,20,0,0,0,0,1,0,0,3,0,0,0,5,4,0,0,96,0,2,5,72,73,26,15,130,165,101,96,0,0,0,0,0,1,0,0,44,0,13,0,3,65,51,30,35,71,93,110,74,29,9,12,0,0,0,0,23,1,18,86,20,129,19,8,51,43,158,13,0,0,0,0,1,1,19,4,0,13,0,20,89,80,8,5,61,33,0,148,148,67,36,8,86,36,9,1,2,43,55,1,66,127,28,47,10,43,63,26,0,73,134,1,0,62,54,0,21,54,57,18,84,4,18,0,0,0,0,6,1,3,2,0,12,0,16,6,0,6,1,2,11,28,6,3,0,4,2,1,37,5,38,16,0,2,107,1,0,42,28,1,1,133,77,52,25,10,25,0,0,0,1,2,10,6,0,28,79,39,24,30,27,20,4,0,6,11,0,0,0,0,0,0,0,6,0,1,0,9,5,2,36,89,111,53,64,74,30,79,86,159,27,57,26,129,91,33,180,120,23,106,50,9,0,19,167,20,65,95,13,76,52,58,4,108,32,0,156,88,52,65,8,114,11,0,0,0,0,0,11,5,7,8,3,4,13,8,14,7,13,0,17,49,1,2,69,48,0,18,32,14,1,24,74,18,80,28,18,5,24,59,32,57,0,40,3,149,47,31,3,8,1,9,19,54,8,53,13,3,11,8,23,40,146,51,0,25,66,29,0,29,119,9,0,86,48,0,12,132,6,65,15,30,0,0,0,0,1,0,0,2,0,0,0,17,4,0,0,83,0,1,4,65,73,21,15,117,164,107,99,0,0,0,0,0,1,0,0,23,0,8,0,0,60,42,0,1,47,43,113,78,9,8,7,0,0,0,0,26,1,19,84,21,130,19,9,51,45,171,14,0,0,0,0,0,0,3,1,1,10,0,0,58,34,5,10,57,22,0,150,143,61,33,7,110,47,10,10,0,55,73,1,53,126,40,45,10,39,86,36,0,69,139,1,0,61,41,0,23,61,58,18,85,5,18,0,0,0,0,6,0,0,0,0,1,2,9,1,0,1,1,0,8,14,1,0,0,4,0,1,21,2,58,21,0,6,138,0,0,31,32,2,1,136,79,52,25,12,24,0,0,0,0,1,9,5,0,36,68,13,18,14,29,18,2,0,8,13,0,0,0,1,0,0,0,24,0,1,0,9,16,8,34,88,99,52,55,76,107,130,117,49,51,0,4,0,15,63,25,56,134,52,2,64,13,22,40,58,105,33,0,12,91,19,68,111,14,78,57,53,6,117,33,0,156,89,54,69,10,114,3,0,0,1,0,0,32,7,32,95,2,29,82,39,69,41,14,2,84,67,0,1,76,33,0,6,38,8,0,13,14,2,13,8,2,1,14,51,35,37,0,20,4,107,47,27,3,6,3,7,7,21,9,50,30,89,122,27,39,50,115,51,1,28,84,81,0,46,135,8,1,84,46,0,12,146,7,64,14,18,0,0,0,0,1,0,0,3,0,1,0,9,0,0,0,90,0,1,5,68,74,28,15,119,163,107,97,0,0,0,0,1,1,0,1,45,0,9,0,3,54,56,44,29,77,89,113,71,26,9,16,0,0,0,0,25,1,17,84,23,130,16,8,67,41,182,18,0,0,0,0,0,1,11,5,2,9,0,26,90,80,15,4,71,29,0,144,144,62,37,7,90,34,9,1,2,43,54,0,64,128,30,46,11,39,67,25,0,63,133,2,0,64,54,0,22,54,68,18,83,4,17,0,0,0,0,5,0,4,0,0,15,0,14,10,0,4,1,3,13,42,13,2,0,4,3,0,36,5,36,13,0,2,118,0,0,56,19,2,1,123,77,51,26,11,24,0,0,1,1,2,11,5,0,27,78,39,17,42,24,12,4,0,4,12,0,0,0,0,0,0,0,7,0,1,0,9,14,8,33,98,105,52,68,76,31,82,90,166,26,58,19,132,95,80,111,20,76,52,10,0,21,162,17,66,92,14,81,53,58,2,110,35,0,146,90,52,63,9,137,12,0,0,0,0,0,11,6,7,8,3,5,13,8,14,9,13,0,16,44,1,1,60,59,0,18,23,14,0,23,83,17,98,31,20,2,21,58,37,95,17,68,3,157,49,60,4,8,2,10,19,59,10,53,12,3,12,9,26,42,134,39,0,26,72,28,0,40,122,10,0,85,44,0,12,131,4,65,14,29,0,0,0,0,0,0,0,2,0,0,0,17,3,0,0,99,0,1,5,63,75,24,14,122,164,108,100,0,0,0,0,1,1,0,0,25,0,8,0,0,58,40,0,1,45,42,114,78,8,9,7,0,0,0,0,26,1,19,85,22,133,18,8,54,40,160,14,0,0,0,1,0,0,4,3,1,9,0,0,56,35,4,12,63,24,1,145,143,65,36,9,87,35,10,9,0,40,62,2,55,130,35,46,10,38,67,28,0,56,136,2,0,63,54,0,21,55,61,17,84,6,18,0,0,0,0,6,0,1,0,0,1,2,9,1,0,1,1,0,10,13,1,0,0,5,0,1,21,3,55,21,0,5,134,1,0,40,21,1,8,155,80,64,25,11,25,0,0,0,1,1,10,4,0,33,64,12,21,15,35,20,4,0,5,26,0,0,0,1,0,0,0,19,0,1,0,14,35,44,84